Protein 5I22 (pdb70)

Radius of gyration: 13.73 Å; Cα contacts (8 Å, |Δi|>4): 181; chains: 2; bounding box: 47×34×24 Å

Organism: Homo sapiens (NCBI:txid9606)

Sequence (98 aa):
GRLDLPPGFMFKVQAQHDYTATDTDELQLKAGDVVLVIPFQNPEEQDEGWLMGVKESDWNQHKELEKCRGVFPENFTERVPSTVPVAPPRRRRGRNLTGRLDLPPGFMFKVQAQHDYTATDTDELQLKAGDVVLVIPFQNPEEQDEGWLMGVKESDWNQHKELEKCRGVFPENFTERVPSTVPVAPPRRRRGRNLTGRLDLPPGFMFKVQAQHDYTATDTDELQLKAGDVVLVIPFQNPEEQDEGWLMGVKESDWNQHKELEKCRGVFPENFTERVPSTVPVAPPRRRRGRNLTGRLDLPPGFMFKVQAQHDYTATDTDELQLKAGDVVLVIPFQNPEEQDEGWLMGVKESDWNQHKELEKCRGVFPENFTERVPSTVPVAPPRRRRGRNLTGRLDLPPGFMFKVQAQHDYTATDTDELQLKAGDVVLVIPFQNPEEQDEGWLMGVKESDWNQHKELEKCRGVFPENFTERVPSTVPVAPPRRRRGRNLTGRLDLPPGFMFKVQAQHDYTATDTDELQLKAGDVVLVIPFQNPEEQDEGWLMGVKESDWNQHKELEKCRGVFPENFTERVPSTVPVAPPRRRRGRNLTGRLDLPPGFMFKVQAQHDYTATDTDELQLKAGDVVLVIPFQNPEEQDEGWLMGVKESDWNQHKELEKCRGVFPENFTERVPSTVPVAPPRRRRGRNLTGRLDLPPGFMFKVQAQHDYTATDTDELQLKAGDVVLVIPFQNPEEQDEGWLMGVKESDWNQHKELEKCRGVFPENFTERVPSTVPVAPPRRRRGRNLTGRLDLPPGFMFKVQAQHDYTATDTDELQLKAGDVVLVIPFQNPEEQDEGWLMGVKESDWNQHKELEKCRGVFPENFTERVPSTVPVAPPRRRRGRNLTGRLDLPPGFMFKVQAQHDYTATDTDELQLKAGDVVLVIPFQNPEEQDEGWLMGVKESDWNQHKELEKCRGVFPENFTERVPSTVPVAPPRRRRGRNLTGRLDLPPGFMFKVQAQHDYTATDTDELQLKAGDVVLVIPFQNPEEQDEGWLMGVKESDWNQHKELEKCRGVFPENFTERVPSTVPVAPPRRRRGRNLTGRLDLPPGFMFKVQAQHDYTATDTDELQLKAGDVVLVIPFQNPEEQDEGWLMGVKESDWNQHKELEKCRGVFPENFTERVPSTVPVAPPRRRRGRNLTGRLDLPPGFMFKVQAQHDYTATDTDELQLKAGDVVLVIPFQNPEEQDEGWLMGVKESDWNQHKELEKCRGVFPENFTERVPSTVPVAPPRRRRGRNLTGRLDLPPGFMFKVQAQHDYTATDTDELQLKAGDVVLVIPFQNPEEQDEGWLMGVKESDWNQHKELEKCRGVFPENFTERVPSTVPVAPPRRRRGRNLTGRLDLPPGFMFKVQAQHDYTATDTDELQLKAGDVVLVIPFQNPEEQDEGWLMGVKESDWNQHKELEKCRGVFPENFTERVPSTVPVAPPRRRRGRNLTGRLDLPPGFMFKVQAQHDYTATDTDELQLKAGDVVLVIPFQNPEEQDEGWLMGVKESDWNQHKELEKCRGVFPENFTERVPSTVPVAPPRRRRGRNLTGRLDLPPGFMFKVQAQHDYTATDTDELQLKAGDVVLVIPFQNPEEQDEGWLMGVKESDWNQHKELEKCRGVFPENFTERVPSTVPVAPPRRRRGRNLTGRLDLPPGFMFKVQAQHDYTATDTDELQLKAGDVVLVIPFQNPEEQDEGWLMGVKESDWNQHKELEKCRGVFPENFTERVPSTVPVAPPRRRRGRNLTGRLDLPPGFMFKVQAQHDYTATDTDELQLKAGDVVLVIPFQNPEEQDEGWLMGVKESDWNQHKELEKCRGVFPENFTERVPSTVPVAPPRRRRGRNLTGRLDLPPGFMFKVQAQHDYTATDTDELQLKAGDVVLVIPFQNPEEQDEGWLMGVKESDWNQHKELEKCRGVFPENFTERVPSTVPVAPPRRRRGRNLT

Secondary structure (DSSP, 8-state):
--SS--TT--EEEEESS-B---STTBPPB-TT-EEEE---S-GGGS-TTEEEEEEHHHHHTT--HHHH-EEEEGGGEEE--/-----PPPP---S----

GO terms:
  GO:0005515 protein binding (F, IPI)
  GO:0048156 tau protein binding (F, IPI)
  GO:0005634 nucleus (C, IDA)
  GO:0005737 cytoplasm (C, IDA)
  GO:0005856 cytoskeleton (C, IDA)
  GO:0016020 membrane (C, IDA)
  GO:0016020 membrane (C, TAS)
  GO:0030276 clathrin binding (F, TAS)
  GO:0006897 endocytosis (P, TAS)
  GO:0007010 cytoskeleton organization (P, TAS)
  GO:1902430 negative regulation of amyloid-beta formation (P, IMP)
  GO:0008333 endosome to lysosome transport (P, IMP)
  GO:0019828 aspartic-type endopeptidase inhibitor activity (F, IMP)
  GO:0051087 protein-folding chaperone binding (F, IPI)
  GO:0002020 protease binding (F, IPI)
  GO:0033292 T-tubule organization (P, IDA)
  GO:0005737 cytoplasm (C, EXP)
  GO:0015629 actin cytoskeleton (C, TAS)
  GO:0043065 positive regulation of apoptotic process (P, IDA)
  GO:0070063 RNA polymerase binding (F, IPI)

InterPro domains:
  IPR001452 SH3 domain [PF14604] (527-590)
  IPR001452 SH3 domain [PR00452] (523-533)
  IPR001452 SH3 domain [PR00452] (537-552)
  IPR001452 SH3 domain [PR00452] (580-592)
  IPR001452 SH3 domain [PS50002] (520-593)
  IPR001452 SH3 domain [SM00326] (523-593)
  IPR003005 Amphiphysin [PTHR46514] (1-591)
  IPR003023 Amphiphysin 2 [PR01253] (3-16)
  IPR003023 Amphiphysin 2 [PR01253] (100-107)
  IPR003023 Amphiphysin 2 [PR01253] (157-165)
  IPR003023 Amphiphysin 2 [PR01253] (271-284)
  IPR003023 Amphiphysin 2 [PR01253] (288-296)
  IPR003023 Amphiphysin 2 [PR01253] (305-321)
  IPR003023 Amphiphysin 2 [PR01253] (490-503)
  IPR003023 Amphiphysin 2 [PR01253] (572-581)
  IPR004148 BAR domain [PF03114] (19-264)
  IPR004148 BAR domain [PS51021] (29-276)
  IPR004148 BAR domain [SM00721] (17-269)
  IPR027267 AH/BAR domain superfamily [G3DSA:1.20.1270.60] (10-276)
  IPR027267 AH/BAR domain superfamily [SSF103657] (31-344)

Structure (mmCIF, N/CA/C/O backbone):
data_5I22
#
_entry.id   5I22
#
loop_
_entity.id
_entity.type
_entity.pdbx_description
1 polymer 'Myc box-dependent-interacting protein 1'
2 polymer 'CHIKV nsP3 peptide'
#
loop_
_atom_site.group_PDB
_atom_site.id
_atom_site.type_symbol
_atom_site.label_atom_id
_atom_site.label_alt_id
_atom_site.label_comp_id
_atom_site.label_asym_id
_atom_site.label_entity_id
_atom_site.label_seq_id
_atom_site.pdbx_PDB_ins_code
_atom_site.Cartn_x
_atom_site.Cartn_y
_atom_site.Cartn_z
_atom_site.occupancy
_atom_site.B_iso_or_equiv
_atom_site.auth_seq_id
_atom_site.auth_comp_id
_atom_site.auth_asym_id
_atom_site.auth_atom_id
_atom_site.pdbx_PDB_model_num
ATOM 1 N N . GLY A 1 1 ? 37.792 14.925 32.285 1.00 0.00 513 GLY A N 1
ATOM 2 C CA . GLY A 1 1 ? 36.558 15.603 31.861 1.00 0.00 513 GLY A CA 1
ATOM 3 C C . GLY A 1 1 ? 35.769 14.759 30.877 1.00 0.00 513 GLY A C 1
ATOM 4 O O . GLY A 1 1 ? 36.287 13.787 30.329 1.00 0.00 513 GLY A O 1
ATOM 10 N N . ARG A 1 2 ? 34.496 15.104 30.659 1.00 0.00 514 ARG A N 1
ATOM 11 C CA . ARG A 1 2 ? 33.527 14.355 29.837 1.00 0.00 514 ARG A CA 1
ATOM 12 C C . ARG A 1 2 ? 33.293 14.961 28.454 1.00 0.00 514 ARG A C 1
ATOM 13 O O . ARG A 1 2 ? 33.377 16.175 28.275 1.00 0.00 514 ARG A O 1
ATOM 34 N N . LEU A 1 3 ? 32.940 14.103 27.497 1.00 0.00 515 LEU A N 1
ATOM 35 C CA . LEU A 1 3 ? 32.600 14.485 26.119 1.00 0.00 515 LEU A CA 1
ATOM 36 C C . LEU A 1 3 ? 31.133 14.172 25.750 1.00 0.00 515 LEU A C 1
ATOM 37 O O . LEU A 1 3 ? 30.592 14.800 24.835 1.00 0.00 515 LEU A O 1
ATOM 53 N N . ASP A 1 4 ? 30.453 13.296 26.501 1.00 0.00 516 ASP A N 1
ATOM 54 C CA . ASP A 1 4 ? 28.994 13.320 26.668 1.00 0.00 516 ASP A CA 1
ATOM 55 C C . ASP A 1 4 ? 28.514 14.361 27.700 1.00 0.00 516 ASP A C 1
ATOM 56 O O . ASP A 1 4 ? 28.885 14.320 28.878 1.00 0.00 516 ASP A O 1
ATOM 65 N N . LEU A 1 5 ? 27.716 15.325 27.241 1.00 0.00 517 LEU A N 1
ATOM 66 C CA . LEU A 1 5 ? 27.580 16.667 27.830 1.00 0.00 517 LEU A CA 1
ATOM 67 C C . LEU A 1 5 ? 26.105 17.053 28.069 1.00 0.00 517 LEU A C 1
ATOM 68 O O . LEU A 1 5 ? 25.208 16.385 27.548 1.00 0.00 517 LEU A O 1
ATOM 84 N N . PRO A 1 6 ? 25.825 18.095 28.875 1.00 0.00 518 PRO A N 1
ATOM 85 C CA . PRO A 1 6 ? 24.464 18.472 29.262 1.00 0.00 518 PRO A CA 1
ATOM 86 C C . PRO A 1 6 ? 23.614 18.980 28.087 1.00 0.00 518 PRO A C 1
ATOM 87 O O . PRO A 1 6 ? 24.157 19.388 27.051 1.00 0.00 518 PRO A O 1
ATOM 98 N N . PRO A 1 7 ? 22.276 18.973 28.226 1.00 0.00 519 PRO A N 1
ATOM 99 C CA . PRO A 1 7 ? 21.362 19.388 27.168 1.00 0.00 519 PRO A CA 1
ATOM 100 C C . PRO A 1 7 ? 21.635 20.838 26.756 1.00 0.00 519 PRO A C 1
ATOM 101 O O . PRO A 1 7 ? 21.821 21.715 27.603 1.00 0.00 519 PRO A O 1
ATOM 112 N N . GLY A 1 8 ? 21.709 21.091 25.450 1.00 0.00 520 GLY A N 1
ATOM 113 C CA . GLY A 1 8 ? 21.989 22.421 24.905 1.00 0.00 520 GLY A CA 1
ATOM 114 C C . GLY A 1 8 ? 23.419 22.951 25.098 1.00 0.00 520 GLY A C 1
ATOM 115 O O . GLY A 1 8 ? 23.663 24.087 24.689 1.00 0.00 520 GLY A O 1
ATOM 119 N N . PHE A 1 9 ? 24.354 22.189 25.694 1.00 0.00 521 PHE A N 1
ATOM 120 C CA . PHE A 1 9 ? 25.745 22.590 25.924 1.00 0.00 521 PHE A CA 1
ATOM 121 C C . PHE A 1 9 ? 26.420 23.485 24.863 1.00 0.00 521 PHE A C 1
ATOM 122 O O . PHE A 1 9 ? 26.368 23.178 23.669 1.00 0.00 521 PHE A O 1
ATOM 139 N N . MET A 1 10 ? 27.078 24.573 25.280 1.00 0.00 522 MET A N 1
ATOM 140 C CA . MET A 1 10 ? 27.696 25.545 24.365 1.00 0.00 522 MET A CA 1
ATOM 141 C C . MET A 1 10 ? 29.213 25.362 24.210 1.00 0.00 522 MET A C 1
ATOM 142 O O . MET A 1 10 ? 29.712 25.226 23.091 1.00 0.00 522 MET A O 1
ATOM 156 N N . PHE A 1 11 ? 29.934 25.414 25.330 1.00 0.00 523 PHE A N 1
ATOM 157 C CA . PHE A 1 11 ? 31.397 25.351 25.468 1.00 0.00 523 PHE A CA 1
ATOM 158 C C . PHE A 1 11 ? 31.796 25.138 26.924 1.00 0.00 523 PHE A C 1
ATOM 159 O O . PHE A 1 11 ? 30.947 25.156 27.808 1.00 0.00 523 PHE A O 1
ATOM 176 N N . LYS A 1 12 ? 33.079 24.931 27.205 1.00 0.00 524 LYS A N 1
ATOM 177 C CA . LYS A 1 12 ? 33.586 24.879 28.584 1.00 0.00 524 LYS A CA 1
ATOM 178 C C . LYS A 1 12 ? 34.375 26.148 28.934 1.00 0.00 524 LYS A C 1
ATOM 179 O O . LYS A 1 12 ? 34.907 26.841 28.064 1.00 0.00 524 LYS A O 1
ATOM 198 N N . VAL A 1 13 ? 34.524 26.394 30.228 1.00 0.00 525 VAL A N 1
ATOM 199 C CA . VAL A 1 13 ? 35.472 27.351 30.829 1.00 0.00 525 VAL A CA 1
ATOM 200 C C . VAL A 1 13 ? 36.252 26.658 31.950 1.00 0.00 525 VAL A C 1
ATOM 201 O O . VAL A 1 13 ? 35.780 25.645 32.461 1.00 0.00 525 VAL A O 1
ATOM 214 N N . GLN A 1 14 ? 37.400 27.188 32.378 1.00 0.00 526 GLN A N 1
ATOM 215 C CA . GLN A 1 14 ? 38.120 26.685 33.558 1.00 0.00 526 GLN A CA 1
ATOM 216 C C . GLN A 1 14 ? 38.435 27.809 34.556 1.00 0.00 526 GLN A C 1
ATOM 217 O O . GLN A 1 14 ? 38.989 28.840 34.171 1.00 0.00 526 GLN A O 1
ATOM 231 N N . ALA A 1 15 ? 38.098 27.642 35.838 1.00 0.00 527 ALA A N 1
ATOM 232 C CA . ALA A 1 15 ? 38.352 28.634 36.888 1.00 0.00 527 ALA A CA 1
ATOM 233 C C . ALA A 1 15 ? 39.857 28.909 37.044 1.00 0.00 527 ALA A C 1
ATOM 234 O O . ALA A 1 15 ? 40.669 27.993 37.172 1.00 0.00 527 ALA A O 1
ATOM 241 N N . GLN A 1 16 ? 40.223 30.188 37.001 1.00 0.00 528 GLN A N 1
ATOM 242 C CA . GLN A 1 16 ? 41.574 30.697 37.265 1.00 0.00 528 GLN A CA 1
ATOM 243 C C . GLN A 1 16 ? 41.729 31.134 38.737 1.00 0.00 528 GLN A C 1
ATOM 244 O O . GLN A 1 16 ? 42.830 31.101 39.284 1.00 0.00 528 GLN A O 1
ATOM 258 N N . HIS A 1 17 ? 40.614 31.502 39.379 1.00 0.00 529 HIS A N 1
ATOM 259 C CA . HIS A 1 17 ? 40.497 31.981 40.762 1.00 0.00 529 HIS A CA 1
ATOM 260 C C . HIS A 1 17 ? 39.293 31.290 41.444 1.00 0.00 529 HIS A C 1
ATOM 261 O O . HIS A 1 17 ? 38.447 30.721 40.752 1.00 0.00 529 HIS A O 1
ATOM 275 N N . ASP A 1 18 ? 39.199 31.304 42.779 1.00 0.00 530 ASP A N 1
ATOM 276 C CA . ASP A 1 18 ? 38.063 30.708 43.504 1.00 0.00 530 ASP A CA 1
ATOM 277 C C . ASP A 1 18 ? 36.913 31.699 43.753 1.00 0.00 530 ASP A C 1
ATOM 278 O O . ASP A 1 18 ? 37.158 32.869 44.046 1.00 0.00 530 ASP A O 1
ATOM 287 N N . TYR A 1 19 ? 35.666 31.228 43.680 1.00 0.00 531 TYR A N 1
ATOM 288 C CA . TYR A 1 19 ? 34.453 32.033 43.846 1.00 0.00 531 TYR A CA 1
ATOM 289 C C . TYR A 1 19 ? 33.376 31.371 44.724 1.00 0.00 531 TYR A C 1
ATOM 290 O O . TYR A 1 19 ? 32.942 30.254 44.427 1.00 0.00 531 TYR A O 1
ATOM 308 N N . THR A 1 20 ? 32.916 32.059 45.773 1.00 0.00 532 THR A N 1
ATOM 309 C CA . THR A 1 20 ? 31.801 31.613 46.630 1.00 0.00 532 THR A CA 1
ATOM 310 C C . THR A 1 20 ? 30.453 32.225 46.255 1.00 0.00 532 THR A C 1
ATOM 311 O O . THR A 1 20 ? 30.287 33.443 46.312 1.00 0.00 532 THR A O 1
ATOM 322 N N . ALA A 1 21 ? 29.470 31.386 45.918 1.00 0.00 533 ALA A N 1
ATOM 323 C CA . ALA A 1 21 ? 28.149 31.836 45.475 1.00 0.00 533 ALA A CA 1
ATOM 324 C C . ALA A 1 21 ? 27.388 32.566 46.592 1.00 0.00 533 ALA A C 1
ATOM 325 O O . ALA A 1 21 ? 27.047 31.985 47.629 1.00 0.00 533 ALA A O 1
ATOM 332 N N . THR A 1 22 ? 27.101 33.848 46.364 1.00 0.00 534 THR A N 1
ATOM 333 C CA . THR A 1 22 ? 26.496 34.745 47.364 1.00 0.00 534 THR A CA 1
ATOM 334 C C . THR A 1 22 ? 24.973 34.594 47.471 1.00 0.00 534 THR A C 1
ATOM 335 O O . THR A 1 22 ? 24.403 34.783 48.545 1.00 0.00 534 THR A O 1
ATOM 346 N N . ASP A 1 23 ? 24.315 34.198 46.382 1.00 0.00 535 ASP A N 1
ATOM 347 C CA . ASP A 1 23 ? 22.864 34.279 46.174 1.00 0.00 535 ASP A CA 1
ATOM 348 C C . ASP A 1 23 ? 22.211 33.083 45.464 1.00 0.00 535 ASP A C 1
ATOM 349 O O . ASP A 1 23 ? 22.866 32.083 45.151 1.00 0.00 535 ASP A O 1
ATOM 358 N N . THR A 1 24 ? 20.883 33.127 45.336 1.00 0.00 536 THR A N 1
ATOM 359 C CA . THR A 1 24 ? 20.031 31.970 45.040 1.00 0.00 536 THR A CA 1
ATOM 360 C C . THR A 1 24 ? 19.997 31.423 43.608 1.00 0.00 536 THR A C 1
ATOM 361 O O . THR A 1 24 ? 19.416 30.356 43.392 1.00 0.00 536 THR A O 1
ATOM 372 N N . ASP A 1 25 ? 20.655 32.080 42.645 1.00 0.00 537 ASP A N 1
ATOM 373 C CA . ASP A 1 25 ? 20.955 31.519 41.313 1.00 0.00 537 ASP A CA 1
ATOM 374 C C . ASP A 1 25 ? 22.438 31.208 41.034 1.00 0.00 537 ASP A C 1
ATOM 375 O O . ASP A 1 25 ? 22.768 30.556 40.041 1.00 0.00 537 ASP A O 1
ATOM 384 N N . GLU A 1 26 ? 23.340 31.654 41.910 1.00 0.00 538 GLU A N 1
ATOM 385 C CA . GLU A 1 26 ? 24.782 31.676 41.682 1.00 0.00 538 GLU A CA 1
ATOM 386 C C . GLU A 1 26 ? 25.500 30.313 41.909 1.00 0.00 538 GLU A C 1
ATOM 387 O O . GLU A 1 26 ? 25.103 29.522 42.772 1.00 0.00 538 GLU A O 1
ATOM 399 N N . LEU A 1 27 ? 26.541 30.023 41.111 1.00 0.00 539 LEU A N 1
ATOM 400 C CA . LEU A 1 27 ? 27.372 28.800 41.062 1.00 0.00 539 LEU A CA 1
ATOM 401 C C . LEU A 1 27 ? 28.679 28.996 41.860 1.00 0.00 539 LEU A C 1
ATOM 402 O O . LEU A 1 27 ? 29.316 30.040 41.740 1.00 0.00 539 LEU A O 1
ATOM 418 N N . GLN A 1 28 ? 29.118 27.999 42.632 1.00 0.00 540 GLN A N 1
ATOM 419 C CA . GLN A 1 28 ? 30.400 28.023 43.357 1.00 0.00 540 GLN A CA 1
ATOM 420 C C . GLN A 1 28 ? 31.557 27.434 42.523 1.00 0.00 540 GLN A C 1
ATOM 421 O O . GLN A 1 28 ? 31.417 26.347 41.961 1.00 0.00 540 GLN A O 1
ATOM 435 N N . LEU A 1 29 ? 32.722 28.095 42.499 1.00 0.00 541 LEU A N 1
ATOM 436 C CA . LEU A 1 29 ? 33.922 27.675 41.750 1.00 0.00 541 LEU A CA 1
ATOM 437 C C . LEU A 1 29 ? 35.171 27.597 42.639 1.00 0.00 541 LEU A C 1
ATOM 438 O O . LEU A 1 29 ? 35.365 28.421 43.534 1.00 0.00 541 LEU A O 1
ATOM 454 N N . LYS A 1 30 ? 36.066 26.647 42.360 1.00 0.00 542 LYS A N 1
ATOM 455 C CA . LYS A 1 30 ? 37.430 26.572 42.913 1.00 0.00 542 LYS A CA 1
ATOM 456 C C . LYS A 1 30 ? 38.430 26.817 41.789 1.00 0.00 542 LYS A C 1
ATOM 457 O O . LYS A 1 30 ? 38.213 26.332 40.684 1.00 0.00 542 LYS A O 1
ATOM 476 N N . ALA A 1 31 ? 39.522 27.540 42.044 1.00 0.00 543 ALA A N 1
ATOM 477 C CA . ALA A 1 31 ? 40.601 27.728 41.070 1.00 0.00 543 ALA A CA 1
ATOM 478 C C . ALA A 1 31 ? 41.085 26.369 40.521 1.00 0.00 543 ALA A C 1
ATOM 479 O O . ALA A 1 31 ? 41.671 25.565 41.247 1.00 0.00 543 ALA A O 1
ATOM 486 N N . GLY A 1 32 ? 40.780 26.110 39.249 1.00 0.00 544 GLY A N 1
ATOM 487 C CA . GLY A 1 32 ? 41.034 24.849 38.546 1.00 0.00 544 GLY A CA 1
ATOM 488 C C . GLY A 1 32 ? 39.774 24.102 38.088 1.00 0.00 544 GLY A C 1
ATOM 489 O O . GLY A 1 32 ? 39.907 23.150 37.319 1.00 0.00 544 GLY A O 1
ATOM 493 N N . ASP A 1 33 ? 38.566 24.518 38.491 1.00 0.00 545 ASP A N 1
ATOM 494 C CA . ASP A 1 33 ? 37.309 23.863 38.115 1.00 0.00 545 ASP A CA 1
ATOM 495 C C . ASP A 1 33 ? 36.897 24.082 36.659 1.00 0.00 545 ASP A C 1
ATOM 496 O O . ASP A 1 33 ? 36.683 25.228 36.257 1.00 0.00 545 ASP A O 1
ATOM 505 N N . VAL A 1 34 ? 36.737 23.015 35.870 1.00 0.00 546 VAL A N 1
ATOM 506 C CA . VAL A 1 34 ? 36.038 23.110 34.580 1.00 0.00 546 VAL A CA 1
ATOM 507 C C . VAL A 1 34 ? 34.537 23.309 34.800 1.00 0.00 546 VAL A C 1
ATOM 508 O O . VAL A 1 34 ? 33.935 22.622 35.631 1.00 0.00 546 VAL A O 1
ATOM 521 N N . VAL A 1 35 ? 33.924 24.228 34.054 1.00 0.00 547 VAL A N 1
ATOM 522 C CA . VAL A 1 35 ? 32.480 24.496 34.035 1.00 0.00 547 VAL A CA 1
ATOM 523 C C . VAL A 1 35 ? 31.926 24.364 32.631 1.00 0.00 547 VAL A C 1
ATOM 524 O O . VAL A 1 35 ? 32.423 24.990 31.695 1.00 0.00 547 VAL A O 1
ATOM 537 N N . LEU A 1 36 ? 30.929 23.506 32.473 1.00 0.00 548 LEU A N 1
ATOM 538 C CA . LEU A 1 36 ? 30.261 23.259 31.209 1.00 0.00 548 LEU A CA 1
ATOM 539 C C . LEU A 1 36 ? 29.226 24.377 30.988 1.00 0.00 548 LEU A C 1
ATOM 540 O O . LEU A 1 36 ? 28.160 24.350 31.605 1.00 0.00 548 LEU A O 1
ATOM 556 N N . VAL A 1 37 ? 29.543 25.377 30.163 1.00 0.00 549 VAL A N 1
ATOM 557 C CA . VAL A 1 37 ? 28.582 26.439 29.781 1.00 0.00 549 VAL A CA 1
ATOM 558 C C . VAL A 1 37 ? 27.327 25.912 29.060 1.00 0.00 549 VAL A C 1
ATOM 559 O O . VAL A 1 37 ? 27.427 25.183 28.069 1.00 0.00 549 VAL A O 1
ATOM 572 N N . ILE A 1 38 ? 26.139 26.323 29.517 1.00 0.00 550 ILE A N 1
ATOM 573 C CA . ILE A 1 38 ? 24.816 25.997 28.954 1.00 0.00 550 ILE A CA 1
ATOM 574 C C . ILE A 1 38 ? 24.003 27.290 28.694 1.00 0.00 550 ILE A C 1
ATOM 575 O O . ILE A 1 38 ? 24.268 28.327 29.311 1.00 0.00 550 ILE A O 1
ATOM 591 N N . PRO A 1 39 ? 23.006 27.254 27.792 1.00 0.00 551 PRO A N 1
ATOM 592 C CA . PRO A 1 39 ? 22.068 28.352 27.573 1.00 0.00 551 PRO A CA 1
ATOM 593 C C . PRO A 1 39 ? 21.034 28.454 28.710 1.00 0.00 551 PRO A C 1
ATOM 594 O O . PRO A 1 39 ? 20.677 27.453 29.346 1.00 0.00 551 PRO A O 1
ATOM 605 N N . PHE A 1 40 ? 20.545 29.671 28.951 1.00 0.00 552 PHE A N 1
ATOM 606 C CA . PHE A 1 40 ? 19.594 30.017 30.016 1.00 0.00 552 PHE A CA 1
ATOM 607 C C . PHE A 1 40 ? 18.153 29.491 29.897 1.00 0.00 552 PHE A C 1
ATOM 608 O O . PHE A 1 40 ? 17.657 29.273 28.793 1.00 0.00 552 PHE A O 1
ATOM 625 N N . GLN A 1 41 ? 17.440 29.359 31.025 1.00 0.00 553 GLN A N 1
ATOM 626 C CA . GLN A 1 41 ? 15.999 29.044 31.044 1.00 0.00 553 GLN A CA 1
ATOM 627 C C . GLN A 1 41 ? 15.080 30.226 30.677 1.00 0.00 553 GLN A C 1
ATOM 628 O O . GLN A 1 41 ? 13.896 30.019 30.405 1.00 0.00 553 GLN A O 1
ATOM 642 N N . ASN A 1 42 ? 15.606 31.454 30.686 1.00 0.00 554 ASN A N 1
ATOM 643 C CA . ASN A 1 42 ? 14.964 32.666 30.173 1.00 0.00 554 ASN A CA 1
ATOM 644 C C . ASN A 1 42 ? 16.031 33.748 29.883 1.00 0.00 554 ASN A C 1
ATOM 645 O O . ASN A 1 42 ? 17.043 33.803 30.585 1.00 0.00 554 ASN A O 1
ATOM 656 N N . PRO A 1 43 ? 15.796 34.669 28.934 1.00 0.00 555 PRO A N 1
ATOM 657 C CA . PRO A 1 43 ? 16.742 35.733 28.579 1.00 0.00 555 PRO A CA 1
ATOM 658 C C . PRO A 1 43 ? 16.866 36.810 29.673 1.00 0.00 555 PRO A C 1
ATOM 659 O O . PRO A 1 43 ? 17.932 37.394 29.860 1.00 0.00 555 PRO A O 1
ATOM 670 N N . GLU A 1 44 ? 15.805 37.048 30.450 1.00 0.00 556 GLU A N 1
ATOM 671 C CA . GLU A 1 44 ? 15.822 37.979 31.590 1.00 0.00 556 GLU A CA 1
ATOM 672 C C . GLU A 1 44 ? 16.646 37.454 32.783 1.00 0.00 556 GLU A C 1
ATOM 673 O O . GLU A 1 44 ? 17.099 38.228 33.627 1.00 0.00 556 GLU A O 1
ATOM 685 N N . GLU A 1 45 ? 16.859 36.137 32.853 1.00 0.00 557 GLU A N 1
ATOM 686 C CA . GLU A 1 45 ? 17.636 35.490 33.914 1.00 0.00 557 GLU A CA 1
ATOM 687 C C . GLU A 1 45 ? 19.154 35.598 33.701 1.00 0.00 557 GLU A C 1
ATOM 688 O O . GLU A 1 45 ? 19.925 35.509 34.663 1.00 0.00 557 GLU A O 1
ATOM 700 N N . GLN A 1 46 ? 19.576 35.819 32.450 1.00 0.00 558 GLN A N 1
ATOM 701 C CA . GLN A 1 46 ? 20.958 36.121 32.079 1.00 0.00 558 GLN A CA 1
ATOM 702 C C . GLN A 1 46 ? 21.381 37.509 32.555 1.00 0.00 558 GLN A C 1
ATOM 703 O O . GLN A 1 46 ? 21.053 38.545 31.968 1.00 0.00 558 GLN A O 1
ATOM 717 N N . ASP A 1 47 ? 22.165 37.495 33.628 1.00 0.00 559 ASP A N 1
ATOM 718 C CA . ASP A 1 47 ? 22.805 38.655 34.222 1.00 0.00 559 ASP A CA 1
ATOM 719 C C . ASP A 1 47 ? 23.968 39.231 33.398 1.00 0.00 559 ASP A C 1
ATOM 720 O O . ASP A 1 47 ? 24.743 38.491 32.786 1.00 0.00 559 ASP A O 1
ATOM 729 N N . GLU A 1 48 ? 24.077 40.555 33.308 1.00 0.00 560 GLU A N 1
ATOM 730 C CA . GLU A 1 48 ? 25.072 41.200 32.444 1.00 0.00 560 GLU A CA 1
ATOM 731 C C . GLU A 1 48 ? 26.496 41.000 32.999 1.00 0.00 560 GLU A C 1
ATOM 732 O O . GLU A 1 48 ? 26.765 41.318 34.158 1.00 0.00 560 GLU A O 1
ATOM 744 N N . GLY A 1 49 ? 27.410 40.448 32.197 1.00 0.00 561 GLY A N 1
ATOM 745 C CA . GLY A 1 49 ? 28.748 40.036 32.649 1.00 0.00 561 GLY A CA 1
ATOM 746 C C . GLY A 1 49 ? 28.822 38.631 33.274 1.00 0.00 561 GLY A C 1
ATOM 747 O O . GLY A 1 49 ? 29.896 38.213 33.703 1.00 0.00 561 GLY A O 1
ATOM 751 N N . TRP A 1 50 ? 27.702 37.898 33.339 1.00 0.00 562 TRP A N 1
ATOM 752 C CA . TRP A 1 50 ? 27.609 36.542 33.895 1.00 0.00 562 TRP A CA 1
ATOM 753 C C . TRP A 1 50 ? 27.549 35.440 32.822 1.00 0.00 562 TRP A C 1
ATOM 754 O O . TRP A 1 50 ? 27.246 35.714 31.654 1.00 0.00 562 TRP A O 1
ATOM 775 N N . LEU A 1 51 ? 27.798 34.190 33.222 1.00 0.00 563 LEU A N 1
ATOM 776 C CA . LEU A 1 51 ? 27.596 32.973 32.417 1.00 0.00 563 LEU A CA 1
ATOM 777 C C . LEU A 1 51 ? 26.859 31.915 33.248 1.00 0.00 563 LEU A C 1
ATOM 778 O O . LEU A 1 51 ? 27.029 31.890 34.465 1.00 0.00 563 LEU A O 1
ATOM 794 N N . MET A 1 52 ? 26.074 31.036 32.615 1.00 0.00 564 MET A N 1
ATOM 795 C CA . MET A 1 52 ? 25.482 29.853 33.249 1.00 0.00 564 MET A CA 1
ATOM 796 C C . MET A 1 52 ? 26.176 28.560 32.813 1.00 0.00 564 MET A C 1
ATOM 797 O O . MET A 1 52 ? 26.491 28.353 31.642 1.00 0.00 564 MET A O 1
ATOM 811 N N . GLY A 1 53 ? 26.359 27.643 33.756 1.00 0.00 565 GLY A N 1
ATOM 812 C CA . GLY A 1 53 ? 26.878 26.307 33.512 1.00 0.00 565 GLY A CA 1
ATOM 813 C C . GLY A 1 53 ? 26.671 25.369 34.693 1.00 0.00 565 GLY A C 1
ATOM 814 O O . GLY A 1 53 ? 26.025 25.709 35.685 1.00 0.00 565 GLY A O 1
ATOM 818 N N . VAL A 1 54 ? 27.261 24.185 34.584 1.00 0.00 566 VAL A N 1
ATOM 819 C CA . VAL A 1 54 ? 27.396 23.198 35.665 1.00 0.00 566 VAL A CA 1
ATOM 820 C C . VAL A 1 54 ? 28.849 22.741 35.738 1.00 0.00 566 VAL A C 1
ATOM 821 O O . VAL A 1 54 ? 29.506 22.603 34.703 1.00 0.00 566 VAL A O 1
ATOM 834 N N . LYS A 1 55 ? 29.391 22.541 36.940 1.00 0.00 567 LYS A N 1
ATOM 835 C CA . LYS A 1 55 ? 30.752 22.031 37.100 1.00 0.00 567 LYS A CA 1
ATOM 836 C C . LYS A 1 55 ? 30.920 20.676 36.431 1.00 0.00 567 LYS A C 1
ATOM 837 O O . LYS A 1 55 ? 30.076 19.792 36.558 1.00 0.00 567 LYS A O 1
ATOM 856 N N . GLU A 1 56 ? 32.027 20.502 35.723 1.00 0.00 568 GLU A N 1
ATOM 857 C CA . GLU A 1 56 ? 32.288 19.260 35.015 1.00 0.00 568 GLU A CA 1
ATOM 858 C C . GLU A 1 56 ? 32.354 18.067 35.968 1.00 0.00 568 GLU A C 1
ATOM 859 O O . GLU A 1 56 ? 31.751 17.049 35.648 1.00 0.00 568 GLU A O 1
ATOM 871 N N . SER A 1 57 ? 32.973 18.175 37.152 1.00 0.00 569 SER A N 1
ATOM 872 C CA . SER A 1 57 ? 32.972 17.047 38.100 1.00 0.00 569 SER A CA 1
ATOM 873 C C . SER A 1 57 ? 31.577 16.789 38.679 1.00 0.00 569 SER A C 1
ATOM 874 O O . SER A 1 57 ? 31.179 15.634 38.809 1.00 0.00 569 SER A O 1
ATOM 882 N N . ASP A 1 58 ? 30.783 17.841 38.915 1.00 0.00 570 ASP A N 1
ATOM 883 C CA . ASP A 1 58 ? 29.369 17.733 39.302 1.00 0.00 570 ASP A CA 1
ATOM 884 C C . ASP A 1 58 ? 28.493 16.973 38.281 1.00 0.00 570 ASP A C 1
ATOM 885 O O . ASP A 1 58 ? 27.554 16.250 38.633 1.00 0.00 570 ASP A O 1
ATOM 894 N N . TRP A 1 59 ? 28.842 17.112 36.999 1.00 0.00 571 TRP A N 1
ATOM 895 C CA . TRP A 1 59 ? 28.239 16.410 35.868 1.00 0.00 571 TRP A CA 1
ATOM 896 C C . TRP A 1 59 ? 28.839 15.014 35.608 1.00 0.00 571 TRP A C 1
ATOM 897 O O . TRP A 1 59 ? 28.097 14.090 35.293 1.00 0.00 571 TRP A O 1
ATOM 918 N N . ASN A 1 60 ? 30.143 14.808 35.835 1.00 0.00 572 ASN A N 1
ATOM 919 C CA . ASN A 1 60 ? 30.863 13.520 35.741 1.00 0.00 572 ASN A CA 1
ATOM 920 C C . ASN A 1 60 ? 30.488 12.559 36.900 1.00 0.00 572 ASN A C 1
ATOM 921 O O . ASN A 1 60 ? 30.655 11.343 36.792 1.00 0.00 572 ASN A O 1
ATOM 932 N N . GLN A 1 61 ? 29.985 13.100 38.013 1.00 0.00 573 GLN A N 1
ATOM 933 C CA . GLN A 1 61 ? 29.323 12.375 39.113 1.00 0.00 573 GLN A CA 1
ATOM 934 C C . GLN A 1 61 ? 27.813 12.146 38.865 1.00 0.00 573 GLN A C 1
ATOM 935 O O . GLN A 1 61 ? 27.136 11.474 39.645 1.00 0.00 573 GLN A O 1
ATOM 949 N N . HIS A 1 62 ? 27.283 12.720 37.778 1.00 0.00 574 HIS A N 1
ATOM 950 C CA . HIS A 1 62 ? 25.924 12.539 37.245 1.00 0.00 574 HIS A CA 1
ATOM 951 C C . HIS A 1 62 ? 24.820 12.917 38.252 1.00 0.00 574 HIS A C 1
ATOM 952 O O . HIS A 1 62 ? 23.782 12.255 38.369 1.00 0.00 574 HIS A O 1
ATOM 966 N N . LYS A 1 63 ? 25.071 13.989 39.013 1.00 0.00 575 LYS A N 1
ATOM 967 C CA . LYS A 1 63 ? 24.169 14.577 40.014 1.00 0.00 575 LYS A CA 1
ATOM 968 C C . LYS A 1 63 ? 23.019 15.368 39.375 1.00 0.00 575 LYS A C 1
ATOM 969 O O . LYS A 1 63 ? 23.078 15.697 38.190 1.00 0.00 575 LYS A O 1
ATOM 988 N N . GLU A 1 64 ? 21.998 15.695 40.168 1.00 0.00 576 GLU A N 1
ATOM 989 C CA . GLU A 1 64 ? 20.815 16.491 39.779 1.00 0.00 576 GLU A CA 1
ATOM 990 C C . GLU A 1 64 ? 21.142 17.838 39.085 1.00 0.00 576 GLU A C 1
ATOM 991 O O . GLU A 1 64 ? 21.387 18.852 39.741 1.00 0.00 576 GLU A O 1
ATOM 1003 N N . LEU A 1 65 ? 21.119 17.860 37.747 1.00 0.00 577 LEU A N 1
ATOM 1004 C CA . LEU A 1 65 ? 21.591 18.959 36.891 1.00 0.00 577 LEU A CA 1
ATOM 1005 C C . LEU A 1 65 ? 20.914 20.295 37.226 1.00 0.00 577 LEU A C 1
ATOM 1006 O O . LEU A 1 65 ? 21.591 21.299 37.441 1.00 0.00 577 LEU A O 1
ATOM 1022 N N . GLU A 1 66 ? 19.581 20.305 37.325 1.00 0.00 578 GLU A N 1
ATOM 1023 C CA . GLU A 1 66 ? 18.796 21.529 37.559 1.00 0.00 578 GLU A CA 1
ATOM 1024 C C . GLU A 1 66 ? 18.997 22.162 38.951 1.00 0.00 578 GLU A C 1
ATOM 1025 O O . GLU A 1 66 ? 18.596 23.309 39.177 1.00 0.00 578 GLU A O 1
ATOM 1037 N N . LYS A 1 67 ? 19.622 21.425 39.878 1.00 0.00 579 LYS A N 1
ATOM 1038 C CA . LYS A 1 67 ? 20.047 21.899 41.205 1.00 0.00 579 LYS A CA 1
ATOM 1039 C C . LYS A 1 67 ? 21.561 22.126 41.301 1.00 0.00 579 LYS A C 1
ATOM 1040 O O . LYS A 1 67 ? 22.009 22.925 42.119 1.00 0.00 579 LYS A O 1
ATOM 1059 N N . CYS A 1 68 ? 22.354 21.443 40.478 1.00 0.00 580 CYS A N 1
ATOM 1060 C CA . CYS A 1 68 ? 23.810 21.583 40.426 1.00 0.00 580 CYS A CA 1
ATOM 1061 C C . CYS A 1 68 ? 24.298 22.771 39.576 1.00 0.00 580 CYS A C 1
ATOM 1062 O O . CYS A 1 68 ? 25.379 23.296 39.841 1.00 0.00 580 CYS A O 1
ATOM 1070 N N . ARG A 1 69 ? 23.533 23.188 38.557 1.00 0.00 581 ARG A N 1
ATOM 1071 C CA . ARG A 1 69 ? 23.843 24.350 37.701 1.00 0.00 581 ARG A CA 1
ATOM 1072 C C . ARG A 1 69 ? 23.694 25.688 38.434 1.00 0.00 581 ARG A C 1
ATOM 1073 O O . ARG A 1 69 ? 22.996 25.780 39.444 1.00 0.00 581 ARG A O 1
ATOM 1094 N N . GLY A 1 70 ? 24.304 26.730 37.874 1.00 0.00 582 GLY A N 1
ATOM 1095 C CA . GLY A 1 70 ? 24.227 28.109 38.372 1.00 0.00 582 GLY A CA 1
ATOM 1096 C C . GLY A 1 70 ? 24.895 29.145 37.472 1.00 0.00 582 GLY A C 1
ATOM 1097 O O . GLY A 1 70 ? 25.552 28.802 36.486 1.00 0.00 582 GLY A O 1
ATOM 1101 N N . VAL A 1 71 ? 24.748 30.420 37.843 1.00 0.00 583 VAL A N 1
ATOM 1102 C CA . VAL A 1 71 ? 25.437 31.563 37.228 1.00 0.00 583 VAL A CA 1
ATOM 1103 C C . VAL A 1 71 ? 26.735 31.927 37.949 1.00 0.00 583 VAL A C 1
ATOM 1104 O O . VAL A 1 71 ? 26.788 31.978 39.172 1.00 0.00 583 VAL A O 1
ATOM 1117 N N . PHE A 1 72 ? 27.788 32.217 37.193 1.00 0.00 584 PHE A N 1
ATOM 1118 C CA . PHE A 1 72 ? 29.102 32.628 37.699 1.00 0.00 584 PHE A CA 1
ATOM 1119 C C . PHE A 1 72 ? 29.686 33.865 36.993 1.00 0.00 584 PHE A C 1
ATOM 1120 O O . PHE A 1 72 ? 29.337 34.126 35.834 1.00 0.00 584 PHE A O 1
ATOM 1137 N N . PRO A 1 73 ? 30.590 34.621 37.647 1.00 0.00 585 PRO A N 1
ATOM 1138 C CA . PRO A 1 73 ? 31.368 35.660 36.984 1.00 0.00 585 PRO A CA 1
ATOM 1139 C C . PRO A 1 73 ? 32.330 35.026 35.975 1.00 0.00 585 PRO A C 1
ATOM 1140 O O . PRO A 1 73 ? 33.333 34.411 36.340 1.00 0.00 585 PRO A O 1
ATOM 1151 N N . GLU A 1 74 ? 32.039 35.187 34.684 1.00 0.00 586 GLU A N 1
ATOM 1152 C CA . GLU A 1 74 ? 32.856 34.671 33.573 1.00 0.00 586 GLU A CA 1
ATOM 1153 C C . GLU A 1 74 ? 34.343 35.069 33.679 1.00 0.00 586 GLU A C 1
ATOM 1154 O O . GLU A 1 74 ? 35.226 34.306 33.271 1.00 0.00 586 GLU A O 1
ATOM 1166 N N . ASN A 1 75 ? 34.616 36.230 34.286 1.00 0.00 587 ASN A N 1
ATOM 1167 C CA . ASN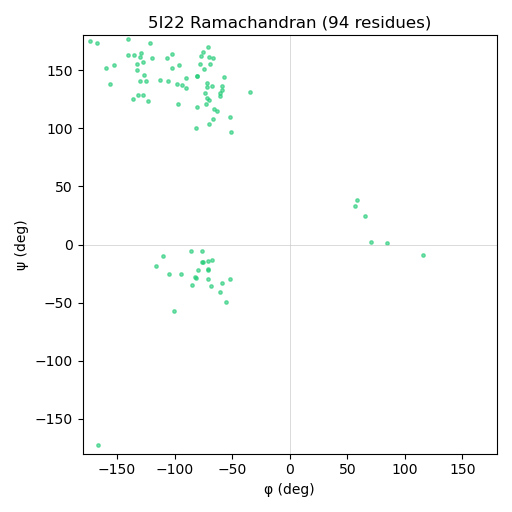 A 1 75 ? 35.937 36.809 34.515 1.00 0.00 587 ASN A CA 1
ATOM 1168 C C . ASN A 1 75 ? 36.781 36.068 35.572 1.00 0.00 587 ASN A C 1
ATOM 1169 O O . ASN A 1 75 ? 37.999 36.255 35.615 1.00 0.00 587 ASN A O 1
ATOM 1180 N N . PHE A 1 76 ? 36.183 35.181 36.376 1.00 0.00 588 PHE A N 1
ATOM 1181 C CA . PHE A 1 76 ? 36.911 34.206 37.200 1.00 0.00 588 PHE A CA 1
ATOM 1182 C C . PHE A 1 76 ? 37.484 32.985 36.466 1.00 0.00 588 PHE A C 1
ATOM 1183 O O . PHE A 1 76 ? 38.316 32.257 37.009 1.00 0.00 588 PHE A O 1
ATOM 1200 N N . THR A 1 77 ? 37.034 32.747 35.230 1.00 0.00 589 THR A N 1
ATOM 1201 C CA . THR A 1 77 ? 37.364 31.576 34.412 1.00 0.00 589 THR A CA 1
ATOM 1202 C C . THR A 1 77 ? 38.027 31.972 33.091 1.00 0.00 589 THR A C 1
ATOM 1203 O O . THR A 1 77 ? 38.130 33.157 32.768 1.00 0.00 589 THR A O 1
ATOM 1214 N N . GLU A 1 78 ? 38.496 30.987 32.329 1.00 0.00 590 GLU A N 1
ATOM 1215 C CA . GLU A 1 78 ? 38.994 31.169 30.961 1.00 0.00 590 GLU A CA 1
ATOM 1216 C C . GLU A 1 78 ? 38.255 30.234 30.001 1.00 0.00 590 GLU A C 1
ATOM 1217 O O . GLU A 1 78 ? 38.001 29.077 30.337 1.00 0.00 590 GLU A O 1
ATOM 1229 N N . ARG A 1 79 ? 37.931 30.719 28.801 1.00 0.00 591 ARG A N 1
ATOM 1230 C CA . ARG A 1 79 ? 37.392 29.918 27.693 1.00 0.00 591 ARG A CA 1
ATOM 1231 C C . ARG A 1 79 ? 38.420 28.866 27.257 1.00 0.00 591 ARG A C 1
ATOM 1232 O O . ARG A 1 79 ? 39.494 29.197 26.751 1.00 0.00 591 ARG A O 1
ATOM 1253 N N . VAL A 1 80 ? 38.080 27.593 27.452 1.00 0.00 592 VAL A N 1
ATOM 1254 C CA . VAL A 1 80 ? 38.904 26.436 27.050 1.00 0.00 592 VAL A CA 1
ATOM 1255 C C . VAL A 1 80 ? 38.413 25.926 25.681 1.00 0.00 592 VAL A C 1
ATOM 1256 O O . VAL A 1 80 ? 37.243 26.129 25.332 1.00 0.00 592 VAL A O 1
ATOM 1269 N N . PRO A 1 81 ? 39.273 25.262 24.884 1.00 0.00 593 PRO A N 1
ATOM 1270 C CA . PRO A 1 81 ? 38.946 24.776 23.536 1.00 0.00 593 PRO A CA 1
ATOM 1271 C C . PRO A 1 81 ? 37.923 23.632 23.539 1.00 0.00 593 PRO A C 1
ATOM 1272 O O . PRO A 1 81 ? 37.820 22.902 24.551 1.00 0.00 593 PRO A O 1
ATOM 1284 N N . SER B 2 1 ? 46.408 39.404 46.471 1.00 0.00 1728 SER B N 1
ATOM 1285 C CA . SER B 2 1 ? 46.733 40.328 45.365 1.00 0.00 1728 SER B CA 1
ATOM 1286 C C . SER B 2 1 ? 46.042 39.952 44.056 1.00 0.00 1728 SER B C 1
ATOM 1287 O O . SER B 2 1 ? 45.834 38.774 43.776 1.00 0.00 1728 SER B O 1
ATOM 1297 N N . THR B 2 2 ? 45.709 40.958 43.233 1.00 0.00 1729 THR B N 1
ATOM 1298 C CA . THR B 2 2 ? 45.350 40.849 41.797 1.00 0.00 1729 THR B CA 1
ATOM 1299 C C . THR B 2 2 ? 44.179 39.916 41.483 1.00 0.00 1729 THR B C 1
ATOM 1300 O O . THR B 2 2 ? 44.115 39.306 40.415 1.00 0.00 1729 THR B O 1
ATOM 1311 N N . VAL B 2 3 ? 43.216 39.839 42.400 1.00 0.00 1730 VAL B N 1
ATOM 1312 C CA . VAL B 2 3 ? 41.978 39.045 42.233 1.00 0.00 1730 VAL B CA 1
ATOM 1313 C C . VAL B 2 3 ? 40.892 39.733 41.379 1.00 0.00 1730 VAL B C 1
ATOM 1314 O O . VAL B 2 3 ? 40.758 40.957 41.453 1.00 0.00 1730 VAL B O 1
ATOM 1327 N N . PRO B 2 4 ? 40.096 38.995 40.580 1.00 0.00 1731 PRO B N 1
ATOM 1328 C CA . PRO B 2 4 ? 38.946 39.548 39.852 1.00 0.00 1731 PRO B CA 1
ATOM 1329 C C . PRO B 2 4 ? 37.763 39.912 40.772 1.00 0.00 1731 PRO B C 1
ATOM 1330 O O . PRO B 2 4 ? 37.733 39.544 41.951 1.00 0.00 1731 PRO B O 1
ATOM 1341 N N . VAL B 2 5 ? 36.764 40.617 40.224 1.00 0.00 1732 VAL B N 1
ATOM 1342 C CA . VAL B 2 5 ? 35.545 41.058 40.941 1.00 0.00 1732 VAL B CA 1
ATOM 1343 C C . VAL B 2 5 ? 34.260 40.754 40.165 1.00 0.00 1732 VAL B C 1
ATOM 1344 O O . VAL B 2 5 ? 34.143 41.104 38.988 1.00 0.00 1732 VAL B O 1
ATOM 1357 N N . ALA B 2 6 ? 33.283 40.101 40.796 1.00 0.00 1733 ALA B N 1
ATOM 1358 C CA . ALA B 2 6 ? 32.038 39.698 40.137 1.00 0.00 1733 ALA B CA 1
ATOM 1359 C C . ALA B 2 6 ? 31.159 40.908 39.732 1.00 0.00 1733 ALA B C 1
ATOM 1360 O O . ALA B 2 6 ? 31.008 41.838 40.536 1.00 0.00 1733 ALA B O 1
ATOM 1367 N N . PRO B 2 7 ? 30.566 40.927 38.520 1.00 0.00 1734 PRO B N 1
ATOM 1368 C CA . PRO B 2 7 ? 29.798 42.073 38.024 1.00 0.00 1734 PRO B CA 1
ATOM 1369 C C . PRO B 2 7 ? 28.379 42.177 38.633 1.00 0.00 1734 PRO B C 1
ATOM 1370 O O . PRO B 2 7 ? 27.870 41.194 39.184 1.00 0.00 1734 PRO B O 1
ATOM 1381 N N . PRO B 2 8 ? 27.715 43.349 38.550 1.00 0.00 1735 PRO B N 1
ATOM 1382 C CA . PRO B 2 8 ? 26.381 43.563 39.116 1.00 0.00 1735 PRO B CA 1
ATOM 1383 C C . PRO B 2 8 ? 25.274 42.831 38.335 1.00 0.00 1735 PRO B C 1
ATOM 1384 O O . PRO B 2 8 ? 25.101 43.019 37.127 1.00 0.00 1735 PRO B O 1
ATOM 1395 N N . ARG B 2 9 ? 24.483 42.023 39.051 1.00 0.00 1736 ARG B N 1
ATOM 1396 C CA . ARG B 2 9 ? 23.274 41.345 38.542 1.00 0.00 1736 ARG B CA 1
ATOM 1397 C C . ARG B 2 9 ? 22.089 42.315 38.461 1.00 0.00 1736 ARG B C 1
ATOM 1398 O O . ARG B 2 9 ? 22.078 43.334 39.154 1.00 0.00 1736 ARG B O 1
ATOM 1419 N N . ARG B 2 10 ? 21.107 42.043 37.596 1.00 0.00 1737 ARG B N 1
ATOM 1420 C CA . ARG B 2 10 ? 20.085 43.031 37.187 1.00 0.00 1737 ARG B CA 1
ATOM 1421 C C . ARG B 2 10 ? 18.654 42.587 37.527 1.00 0.00 1737 ARG B C 1
ATOM 1422 O O . ARG B 2 10 ? 18.401 41.400 37.739 1.00 0.00 1737 ARG B O 1
ATOM 1443 N N . ARG B 2 11 ? 17.707 43.531 37.577 1.00 0.00 1738 ARG B N 1
ATOM 1444 C CA . ARG B 2 11 ? 16.281 43.253 37.861 1.00 0.00 1738 ARG B CA 1
ATOM 1445 C C . ARG B 2 11 ? 15.670 42.251 36.867 1.00 0.00 1738 ARG B C 1
ATOM 1446 O O . ARG B 2 11 ? 15.977 42.318 35.675 1.00 0.00 1738 ARG B O 1
ATOM 1467 N N . ARG B 2 12 ? 14.764 41.369 37.311 1.00 0.00 1739 ARG B N 1
ATOM 1468 C CA . ARG B 2 12 ? 13.869 40.602 36.417 1.00 0.00 1739 ARG B CA 1
ATOM 1469 C C . ARG B 2 12 ? 12.551 40.192 37.085 1.00 0.00 1739 ARG B C 1
ATOM 1470 O O . ARG B 2 12 ? 12.470 40.073 38.308 1.00 0.00 1739 ARG B O 1
ATOM 1491 N N . GLY B 2 13 ? 11.510 39.989 36.275 1.00 0.00 1740 GLY B N 1
ATOM 1492 C CA . GLY B 2 13 ? 10.173 39.583 36.731 1.00 0.00 1740 GLY B CA 1
ATOM 1493 C C . GLY B 2 13 ? 9.441 40.617 37.602 1.00 0.00 1740 GLY B C 1
ATOM 1494 O O . GLY B 2 13 ? 8.612 40.234 38.435 1.00 0.00 1740 GLY B O 1
ATOM 1498 N N . ARG B 2 14 ? 9.772 41.910 37.478 1.00 0.00 1741 ARG B N 1
ATOM 1499 C CA . ARG B 2 14 ? 9.263 42.998 38.332 1.00 0.00 1741 ARG B CA 1
ATOM 1500 C C . ARG B 2 14 ? 7.804 43.350 38.008 1.00 0.00 1741 ARG B C 1
ATOM 1501 O O . ARG B 2 14 ? 7.462 43.574 36.844 1.00 0.00 1741 ARG B O 1
ATOM 1522 N N . ASN B 2 15 ? 6.949 43.415 39.032 1.00 0.00 1742 ASN B N 1
ATOM 1523 C CA . ASN B 2 15 ? 5.506 43.678 38.910 1.00 0.00 1742 ASN B CA 1
ATOM 1524 C C . ASN B 2 15 ? 4.917 44.271 40.208 1.00 0.00 1742 ASN B C 1
ATOM 1525 O O . ASN B 2 15 ? 5.226 43.796 41.299 1.00 0.00 1742 ASN B O 1
ATOM 1536 N N . LEU B 2 16 ? 4.039 45.271 40.080 1.00 0.00 1743 LEU B N 1
ATOM 1537 C CA . LEU B 2 16 ? 3.303 45.930 41.172 1.00 0.00 1743 LEU B CA 1
ATOM 1538 C C . LEU B 2 16 ? 1.852 46.235 40.747 1.00 0.00 1743 LEU B C 1
ATOM 1539 O O . LEU B 2 16 ? 1.546 46.244 39.549 1.00 0.00 1743 LEU B O 1
ATOM 1555 N N . THR B 2 17 ? 0.966 46.509 41.714 1.00 0.00 1744 THR B N 1
ATOM 1556 C CA . THR B 2 17 ? -0.472 46.797 41.479 1.00 0.00 1744 THR B CA 1
ATOM 1557 C C . THR B 2 17 ? -0.813 47.918 40.498 1.00 0.00 1744 THR B C 1
ATOM 1558 O O . THR B 2 17 ? -1.631 47.683 39.573 1.00 0.00 1744 THR B O 1
ATOM 1570 N N . GLY A 1 1 ? 38.069 15.101 31.395 1.00 0.00 513 GLY A N 2
ATOM 1571 C CA . GLY A 1 1 ? 36.715 15.485 31.811 1.00 0.00 513 GLY A CA 2
ATOM 1572 C C . GLY A 1 1 ? 35.677 14.524 31.271 1.00 0.00 513 GLY A C 2
ATOM 1573 O O . GLY A 1 1 ? 35.775 13.317 31.499 1.00 0.00 513 GLY A O 2
ATOM 1579 N N . ARG A 1 2 ? 34.669 15.058 30.566 1.00 0.00 514 ARG A N 2
ATOM 1580 C CA . ARG A 1 2 ? 33.585 14.324 29.883 1.00 0.00 514 ARG A CA 2
ATOM 1581 C C . ARG A 1 2 ? 33.264 14.895 28.500 1.00 0.00 514 ARG A C 2
ATOM 1582 O O . ARG A 1 2 ? 33.454 16.087 28.255 1.00 0.00 514 ARG A O 2
ATOM 1603 N N . LEU A 1 3 ? 32.736 14.023 27.634 1.00 0.00 515 LEU A N 2
ATOM 1604 C CA . LEU A 1 3 ? 32.230 14.350 26.293 1.00 0.00 515 LEU A CA 2
ATOM 1605 C C . LEU A 1 3 ? 30.740 13.991 26.099 1.00 0.00 515 LEU A C 2
ATOM 1606 O O . LEU A 1 3 ? 30.078 14.610 25.266 1.00 0.00 515 LEU A O 2
ATOM 1622 N N . ASP A 1 4 ? 30.169 13.093 26.914 1.00 0.00 516 ASP A N 2
ATOM 1623 C CA . ASP A 1 4 ? 28.745 13.185 27.257 1.00 0.00 516 ASP A CA 2
ATOM 1624 C C . ASP A 1 4 ? 28.425 14.422 28.106 1.00 0.00 516 ASP A C 2
ATOM 1625 O O . ASP A 1 4 ? 28.877 14.546 29.246 1.00 0.00 516 ASP A O 2
ATOM 1634 N N . LEU A 1 5 ? 27.683 15.361 27.523 1.00 0.00 517 LEU A N 2
ATOM 1635 C CA . LEU A 1 5 ? 27.584 16.749 27.975 1.00 0.00 517 LEU A CA 2
ATOM 1636 C C . LEU A 1 5 ? 26.117 17.174 28.149 1.00 0.00 517 LEU A C 2
ATOM 1637 O O . LEU A 1 5 ? 25.215 16.535 27.594 1.00 0.00 517 LEU A O 2
ATOM 1653 N N . PRO A 1 6 ? 25.855 18.242 28.920 1.00 0.00 518 PRO A N 2
ATOM 1654 C CA . PRO A 1 6 ? 24.501 18.664 29.258 1.00 0.00 518 PRO A CA 2
ATOM 1655 C C . PRO A 1 6 ? 23.692 19.116 28.034 1.00 0.00 518 PRO A C 2
ATOM 1656 O O . PRO A 1 6 ? 24.269 19.465 26.995 1.00 0.00 518 PRO A O 2
ATOM 1667 N N . PRO A 1 7 ? 22.351 19.121 28.137 1.00 0.00 519 PRO A N 2
ATOM 1668 C CA . PRO A 1 7 ? 21.485 19.584 27.061 1.00 0.00 519 PRO A CA 2
ATOM 1669 C C . PRO A 1 7 ? 21.751 21.068 26.779 1.00 0.00 519 PRO A C 2
ATOM 1670 O O . PRO A 1 7 ? 21.902 21.882 27.696 1.00 0.00 519 PRO A O 2
ATOM 1681 N N . GLY A 1 8 ? 21.844 21.418 25.499 1.00 0.00 520 GLY A N 2
ATOM 1682 C CA . GLY A 1 8 ? 22.098 22.777 25.027 1.00 0.00 520 GLY A CA 2
ATOM 1683 C C . GLY A 1 8 ? 23.553 23.242 25.130 1.00 0.00 520 GLY A C 2
ATOM 1684 O O . GLY A 1 8 ? 23.825 24.354 24.677 1.00 0.00 520 GLY A O 2
ATOM 1688 N N . PHE A 1 9 ? 24.474 22.441 25.697 1.00 0.00 521 PHE A N 2
ATOM 1689 C CA . PHE A 1 9 ? 25.875 22.796 25.914 1.00 0.00 521 PHE A CA 2
ATOM 1690 C C . PHE A 1 9 ? 26.547 23.691 24.855 1.00 0.00 521 PHE A C 2
ATOM 1691 O O . PHE A 1 9 ? 26.547 23.352 23.668 1.00 0.00 521 PHE A O 2
ATOM 1708 N N . MET A 1 10 ? 27.122 24.823 25.276 1.00 0.00 522 MET A N 2
ATOM 1709 C CA . MET A 1 10 ? 27.757 25.780 24.362 1.00 0.00 522 MET A CA 2
ATOM 1710 C C . MET A 1 10 ? 29.261 25.544 24.231 1.00 0.00 522 MET A C 2
ATOM 1711 O O . MET A 1 10 ? 29.784 25.501 23.117 1.00 0.00 522 MET A O 2
ATOM 1725 N N . PHE A 1 11 ? 29.948 25.462 25.371 1.00 0.00 523 PHE A N 2
ATOM 1726 C CA . PHE A 1 11 ? 31.403 25.402 25.537 1.00 0.00 523 PHE A CA 2
ATOM 1727 C C . PHE A 1 11 ? 31.816 25.095 26.968 1.00 0.00 523 PHE A C 2
ATOM 1728 O O . PHE A 1 11 ? 30.995 25.176 27.874 1.00 0.00 523 PHE A O 2
ATOM 1745 N N . LYS A 1 12 ? 33.078 24.757 27.210 1.00 0.00 524 LYS A N 2
ATOM 1746 C CA . LYS A 1 12 ? 33.617 24.728 28.572 1.00 0.00 524 LYS A CA 2
ATOM 1747 C C . LYS A 1 12 ? 34.359 26.030 28.898 1.00 0.00 524 LYS A C 2
ATOM 1748 O O . LYS A 1 12 ? 34.826 26.746 28.010 1.00 0.00 524 LYS A O 2
ATOM 1767 N N . VAL A 1 13 ? 34.532 26.294 30.186 1.00 0.00 525 VAL A N 2
ATOM 1768 C CA . VAL A 1 13 ? 35.429 27.315 30.754 1.00 0.00 525 VAL A CA 2
ATOM 1769 C C . VAL A 1 13 ? 36.202 26.692 31.922 1.00 0.00 525 VAL A C 2
ATOM 1770 O O . VAL A 1 13 ? 35.738 25.707 32.491 1.00 0.00 525 VAL A O 2
ATOM 1783 N N . GLN A 1 14 ? 37.352 27.245 32.314 1.00 0.00 526 GLN A N 2
ATOM 1784 C CA . GLN A 1 14 ? 38.091 26.791 33.504 1.00 0.00 526 GLN A CA 2
ATOM 1785 C C . GLN A 1 14 ? 38.376 27.937 34.487 1.00 0.00 526 GLN A C 2
ATOM 1786 O O . GLN A 1 14 ? 38.865 28.991 34.078 1.00 0.00 526 GLN A O 2
ATOM 1800 N N . ALA A 1 15 ? 38.067 27.752 35.777 1.00 0.00 527 ALA A N 2
ATOM 1801 C CA . ALA A 1 15 ? 38.233 28.766 36.825 1.00 0.00 527 ALA A CA 2
ATOM 1802 C C . ALA A 1 15 ? 39.710 29.111 37.041 1.00 0.00 527 ALA A C 2
ATOM 1803 O O . ALA A 1 15 ? 40.519 28.271 37.432 1.00 0.00 527 ALA A O 2
ATOM 1810 N N . GLN A 1 16 ? 40.062 30.369 36.796 1.00 0.00 528 GLN A N 2
ATOM 1811 C CA . GLN A 1 16 ? 41.391 30.903 37.079 1.00 0.00 528 GLN A CA 2
ATOM 1812 C C . GLN A 1 16 ? 41.543 31.278 38.566 1.00 0.00 528 GLN A C 2
ATOM 1813 O O . GLN A 1 16 ? 42.641 31.174 39.108 1.00 0.00 528 GLN A O 2
ATOM 1827 N N . HIS A 1 17 ? 40.443 31.654 39.228 1.00 0.00 529 HIS A N 2
ATOM 1828 C CA . HIS A 1 17 ? 40.388 32.088 40.629 1.00 0.00 529 HIS A CA 2
ATOM 1829 C C . HIS A 1 17 ? 39.184 31.463 41.362 1.00 0.00 529 HIS A C 2
ATOM 1830 O O . HIS A 1 17 ? 38.236 31.005 40.726 1.00 0.00 529 HIS A O 2
ATOM 1844 N N . ASP A 1 18 ? 39.219 31.425 42.697 1.00 0.00 530 ASP A N 2
ATOM 1845 C CA . ASP A 1 18 ? 38.149 30.889 43.550 1.00 0.00 530 ASP A CA 2
ATOM 1846 C C . ASP A 1 18 ? 36.976 31.854 43.838 1.00 0.00 530 ASP A C 2
ATOM 1847 O O . ASP A 1 18 ? 37.190 33.038 44.129 1.00 0.00 530 ASP A O 2
ATOM 1856 N N . TYR A 1 19 ? 35.740 31.347 43.762 1.00 0.00 531 TYR A N 2
ATOM 1857 C CA . TYR A 1 19 ? 34.488 32.086 43.966 1.00 0.00 531 TYR A CA 2
ATOM 1858 C C . TYR A 1 19 ? 33.431 31.276 44.749 1.00 0.00 531 TYR A C 2
ATOM 1859 O O . TYR A 1 19 ? 33.104 30.151 44.371 1.00 0.00 531 TYR A O 2
ATOM 1877 N N . THR A 1 20 ? 32.855 31.848 45.814 1.00 0.00 532 THR A N 2
ATOM 1878 C CA . THR A 1 20 ? 31.762 31.246 46.610 1.00 0.00 532 THR A CA 2
ATOM 1879 C C . THR A 1 20 ? 30.386 31.856 46.338 1.00 0.00 532 THR A C 2
ATOM 1880 O O . THR A 1 20 ? 30.265 33.079 46.266 1.00 0.00 532 THR A O 2
ATOM 1891 N N . ALA A 1 21 ? 29.348 31.026 46.196 1.00 0.00 533 ALA A N 2
ATOM 1892 C CA . ALA A 1 21 ? 28.013 31.468 45.798 1.00 0.00 533 ALA A CA 2
ATOM 1893 C C . ALA A 1 21 ? 27.273 32.222 46.920 1.00 0.00 533 ALA A C 2
ATOM 1894 O O . ALA A 1 21 ? 27.092 31.709 48.030 1.00 0.00 533 ALA A O 2
ATOM 1901 N N . THR A 1 22 ? 26.797 33.423 46.594 1.00 0.00 534 THR A N 2
ATOM 1902 C CA . THR A 1 22 ? 26.011 34.346 47.441 1.00 0.00 534 THR A CA 2
ATOM 1903 C C . THR A 1 22 ? 24.483 34.198 47.363 1.00 0.00 534 THR A C 2
ATOM 1904 O O . THR A 1 22 ? 23.733 34.874 48.074 1.00 0.00 534 THR A O 2
ATOM 1915 N N . ASP A 1 23 ? 24.002 33.311 46.491 1.00 0.00 535 ASP A N 2
ATOM 1916 C CA . ASP A 1 23 ? 22.590 33.164 46.120 1.00 0.00 535 ASP A CA 2
ATOM 1917 C C . ASP A 1 23 ? 22.343 31.685 45.779 1.00 0.00 535 ASP A C 2
ATOM 1918 O O . ASP A 1 23 ? 23.268 30.953 45.404 1.00 0.00 535 ASP A O 2
ATOM 1927 N N . THR A 1 24 ? 21.084 31.253 45.826 1.00 0.00 536 THR A N 2
ATOM 1928 C CA . THR A 1 24 ? 20.675 29.938 45.311 1.00 0.00 536 THR A CA 2
ATOM 1929 C C . THR A 1 24 ? 20.781 29.775 43.792 1.00 0.00 536 THR A C 2
ATOM 1930 O O . THR A 1 24 ? 20.871 28.653 43.290 1.00 0.00 536 THR A O 2
ATOM 1941 N N . ASP A 1 25 ? 20.804 30.887 43.048 1.00 0.00 537 ASP A N 2
ATOM 1942 C CA . ASP A 1 25 ? 20.955 30.878 41.584 1.00 0.00 537 ASP A CA 2
ATOM 1943 C C . ASP A 1 25 ? 22.451 30.755 41.195 1.00 0.00 537 ASP A C 2
ATOM 1944 O O . ASP A 1 25 ? 22.753 30.375 40.062 1.00 0.00 537 ASP A O 2
ATOM 1953 N N . GLU A 1 26 ? 23.395 31.082 42.089 1.00 0.00 538 GLU A N 2
ATOM 1954 C CA . GLU A 1 26 ? 24.834 31.136 41.818 1.00 0.00 538 GLU A CA 2
ATOM 1955 C C . GLU A 1 26 ? 25.556 29.770 41.880 1.00 0.00 538 GLU A C 2
ATOM 1956 O O . GLU A 1 26 ? 25.130 28.836 42.569 1.00 0.00 538 GLU A O 2
ATOM 1968 N N . LEU A 1 27 ? 26.659 29.668 41.133 1.00 0.00 539 LEU A N 2
ATOM 1969 C CA . LEU A 1 27 ? 27.580 28.529 41.044 1.00 0.00 539 LEU A CA 2
ATOM 1970 C C . LEU A 1 27 ? 28.810 28.765 41.940 1.00 0.00 539 LEU A C 2
ATOM 1971 O O . LEU A 1 27 ? 29.361 29.865 41.966 1.00 0.00 539 LEU A O 2
ATOM 1987 N N . GLN A 1 28 ? 29.273 27.731 42.640 1.00 0.00 540 GLN A N 2
ATOM 1988 C CA . GLN A 1 28 ? 30.523 27.753 43.405 1.00 0.00 540 GLN A CA 2
ATOM 1989 C C . GLN A 1 28 ? 31.706 27.266 42.547 1.00 0.00 540 GLN A C 2
ATOM 1990 O O . GLN A 1 28 ? 31.625 26.190 41.955 1.00 0.00 540 GLN A O 2
ATOM 2004 N N . LEU A 1 29 ? 32.822 28.002 42.517 1.00 0.00 541 LEU A N 2
ATOM 2005 C CA . LEU A 1 29 ? 34.011 27.696 41.708 1.00 0.00 541 LEU A CA 2
ATOM 2006 C C . LEU A 1 29 ? 35.301 27.702 42.544 1.00 0.00 541 LEU A C 2
ATOM 2007 O O . LEU A 1 29 ? 35.505 28.578 43.385 1.00 0.00 541 LEU A O 2
ATOM 2023 N N . LYS A 1 30 ? 36.203 26.756 42.281 1.00 0.00 542 LYS A N 2
ATOM 2024 C CA . LYS A 1 30 ? 37.571 26.681 42.824 1.00 0.00 542 LYS A CA 2
ATOM 2025 C C . LYS A 1 30 ? 38.586 26.951 41.714 1.00 0.00 542 LYS A C 2
ATOM 2026 O O . LYS A 1 30 ? 38.354 26.540 40.583 1.00 0.00 542 LYS A O 2
ATOM 2045 N N . ALA A 1 31 ? 39.718 27.595 42.013 1.00 0.00 543 ALA A N 2
ATOM 2046 C CA . ALA A 1 31 ? 40.792 27.871 41.048 1.00 0.00 543 ALA A CA 2
ATOM 2047 C C . ALA A 1 31 ? 41.371 26.580 40.421 1.00 0.00 543 ALA A C 2
ATOM 2048 O O . ALA A 1 31 ? 42.250 25.918 40.983 1.00 0.00 543 ALA A O 2
ATOM 2055 N N . GLY A 1 32 ? 40.838 26.208 39.257 1.00 0.00 544 GLY A N 2
ATOM 2056 C CA . GLY A 1 32 ? 41.110 24.967 38.532 1.00 0.00 544 GLY A CA 2
ATOM 2057 C C . GLY A 1 32 ? 39.863 24.214 38.059 1.00 0.00 544 GLY A C 2
ATOM 2058 O O . GLY A 1 32 ? 39.999 23.274 37.278 1.00 0.00 544 GLY A O 2
ATOM 2062 N N . ASP A 1 33 ? 38.653 24.609 38.470 1.00 0.00 545 ASP A N 2
ATOM 2063 C CA . ASP A 1 33 ? 37.417 23.924 38.088 1.00 0.00 545 ASP A CA 2
ATOM 2064 C C . ASP A 1 33 ? 37.027 24.105 36.624 1.00 0.00 545 ASP A C 2
ATOM 2065 O O . ASP A 1 33 ? 36.812 25.239 36.192 1.00 0.00 545 ASP A O 2
ATOM 2074 N N . VAL A 1 34 ? 36.880 23.015 35.867 1.00 0.00 546 VAL A N 2
ATOM 2075 C CA . VAL A 1 34 ? 36.170 23.068 34.584 1.00 0.00 546 VAL A CA 2
ATOM 2076 C C . VAL A 1 34 ? 34.667 23.231 34.809 1.00 0.00 546 VAL A C 2
ATOM 2077 O O . VAL A 1 34 ? 34.087 22.557 35.666 1.00 0.00 546 VAL A O 2
ATOM 2090 N N . VAL A 1 35 ? 34.036 24.115 34.039 1.00 0.00 547 VAL A N 2
ATOM 2091 C CA . VAL A 1 35 ? 32.598 24.400 34.028 1.00 0.00 547 VAL A CA 2
ATOM 2092 C C . VAL A 1 35 ? 32.035 24.245 32.632 1.00 0.00 547 VAL A C 2
ATOM 2093 O O . VAL A 1 35 ? 32.519 24.854 31.680 1.00 0.00 547 VAL A O 2
ATOM 2106 N N . LEU A 1 36 ? 31.028 23.396 32.500 1.00 0.00 548 LEU A N 2
ATOM 2107 C CA . LEU A 1 36 ? 30.329 23.149 31.255 1.00 0.00 548 LEU A CA 2
ATOM 2108 C C . LEU A 1 36 ? 29.295 24.269 31.056 1.00 0.00 548 LEU A C 2
ATOM 2109 O O . LEU A 1 36 ? 28.228 24.239 31.675 1.00 0.00 548 LEU A O 2
ATOM 2125 N N . VAL A 1 37 ? 29.618 25.282 30.250 1.00 0.00 549 VAL A N 2
ATOM 2126 C CA . VAL A 1 37 ? 28.666 26.363 29.903 1.00 0.00 549 VAL A CA 2
ATOM 2127 C C . VAL A 1 37 ? 27.424 25.889 29.132 1.00 0.00 549 VAL A C 2
ATOM 2128 O O . VAL A 1 37 ? 27.524 25.186 28.121 1.00 0.00 549 VAL A O 2
ATOM 2141 N N . ILE A 1 38 ? 26.244 26.328 29.576 1.00 0.00 550 ILE A N 2
ATOM 2142 C CA . ILE A 1 38 ? 24.930 26.067 28.971 1.00 0.00 550 ILE A CA 2
ATOM 2143 C C . ILE A 1 38 ? 24.180 27.395 28.718 1.00 0.00 550 ILE A C 2
ATOM 2144 O O . ILE A 1 38 ? 24.423 28.384 29.412 1.00 0.00 550 ILE A O 2
ATOM 2160 N N . PRO A 1 39 ? 23.249 27.432 27.750 1.00 0.00 551 PRO A N 2
ATOM 2161 C CA . PRO A 1 39 ? 22.436 28.604 27.448 1.00 0.00 551 PRO A CA 2
ATOM 2162 C C . PRO A 1 39 ? 21.328 28.811 28.486 1.00 0.00 551 PRO A C 2
ATOM 2163 O O . PRO A 1 39 ? 20.683 27.854 28.942 1.00 0.00 551 PRO A O 2
ATOM 2174 N N . PHE A 1 40 ? 21.063 30.076 28.810 1.00 0.00 552 PHE A N 2
ATOM 2175 C CA . PHE A 1 40 ? 20.026 30.469 29.758 1.00 0.00 552 PHE A CA 2
ATOM 2176 C C . PHE A 1 40 ? 18.593 30.059 29.381 1.00 0.00 552 PHE A C 2
ATOM 2177 O O . PHE A 1 40 ? 18.220 30.007 28.205 1.00 0.00 552 PHE A O 2
ATOM 2194 N N . GLN A 1 41 ? 17.765 29.818 30.391 1.00 0.00 553 GLN A N 2
ATOM 2195 C CA . GLN A 1 41 ? 16.336 29.520 30.254 1.00 0.00 553 GLN A CA 2
ATOM 2196 C C . GLN A 1 41 ? 15.512 30.717 29.741 1.00 0.00 553 GLN A C 2
ATOM 2197 O O . GLN A 1 41 ? 14.528 30.510 29.032 1.00 0.00 553 GLN A O 2
ATOM 2211 N N . ASN A 1 42 ? 15.941 31.952 30.035 1.00 0.00 554 ASN A N 2
ATOM 2212 C CA . ASN A 1 42 ? 15.406 33.188 29.457 1.00 0.00 554 ASN A CA 2
ATOM 2213 C C . ASN A 1 42 ? 16.466 34.302 29.384 1.00 0.00 554 ASN A C 2
ATOM 2214 O O . ASN A 1 42 ? 17.309 34.401 30.279 1.00 0.00 554 ASN A O 2
ATOM 2225 N N . PRO A 1 43 ? 16.375 35.210 28.395 1.00 0.00 555 PRO A N 2
ATOM 2226 C CA . PRO A 1 43 ? 17.246 36.376 28.301 1.00 0.00 555 PRO A CA 2
ATOM 2227 C C . PRO A 1 43 ? 16.997 37.373 29.444 1.00 0.00 555 PRO A C 2
ATOM 2228 O O . PRO A 1 43 ? 17.959 37.899 29.996 1.00 0.00 555 PRO A O 2
ATOM 2239 N N . GLU A 1 44 ? 15.745 37.580 29.877 1.00 0.00 556 GLU A N 2
ATOM 2240 C CA . GLU A 1 44 ? 15.422 38.453 31.024 1.00 0.00 556 GLU A CA 2
ATOM 2241 C C . GLU A 1 44 ? 15.892 37.901 32.385 1.00 0.00 556 GLU A C 2
ATOM 2242 O O . GLU A 1 44 ? 15.874 38.623 33.381 1.00 0.00 556 GLU A O 2
ATOM 2254 N N . GLU A 1 45 ? 16.310 36.633 32.454 1.00 0.00 557 GLU A N 2
ATOM 2255 C CA . GLU A 1 45 ? 16.908 36.042 33.659 1.00 0.00 557 GLU A CA 2
ATOM 2256 C C . GLU A 1 45 ? 18.439 36.196 33.701 1.00 0.00 557 GLU A C 2
ATOM 2257 O O . GLU A 1 45 ? 19.027 36.241 34.789 1.00 0.00 557 GLU A O 2
ATOM 2269 N N . GLN A 1 46 ? 19.073 36.287 32.524 1.00 0.00 558 GLN A N 2
ATOM 2270 C CA . GLN A 1 46 ? 20.517 36.448 32.358 1.00 0.00 558 GLN A CA 2
ATOM 2271 C C . GLN A 1 46 ? 21.016 37.802 32.872 1.00 0.00 558 GLN A C 2
ATOM 2272 O O . GLN A 1 46 ? 20.581 38.869 32.426 1.00 0.00 558 GLN A O 2
ATOM 2286 N N . ASP A 1 47 ? 21.993 37.725 33.768 1.00 0.00 559 ASP A N 2
ATOM 2287 C CA . ASP A 1 47 ? 22.695 38.863 34.347 1.00 0.00 559 ASP A CA 2
ATOM 2288 C C . ASP A 1 47 ? 23.813 39.321 33.380 1.00 0.00 559 ASP A C 2
ATOM 2289 O O . ASP A 1 47 ? 24.449 38.505 32.699 1.00 0.00 559 ASP A O 2
ATOM 2298 N N . GLU A 1 48 ? 24.036 40.629 33.256 1.00 0.00 560 GLU A N 2
ATOM 2299 C CA . GLU A 1 48 ? 25.010 41.201 32.314 1.00 0.00 560 GLU A CA 2
ATOM 2300 C C . GLU A 1 48 ? 26.442 41.035 32.851 1.00 0.00 560 GLU A C 2
ATOM 2301 O O . GLU A 1 48 ? 26.738 41.435 33.979 1.00 0.00 560 GLU A O 2
ATOM 2313 N N . GLY A 1 49 ? 27.331 40.437 32.052 1.00 0.00 561 GLY A N 2
ATOM 2314 C CA . GLY A 1 49 ? 28.682 40.048 32.468 1.00 0.00 561 GLY A CA 2
ATOM 2315 C C . GLY A 1 49 ? 28.778 38.682 33.167 1.00 0.00 561 GLY A C 2
ATOM 2316 O O . GLY A 1 49 ? 29.849 38.350 33.681 1.00 0.00 561 GLY A O 2
ATOM 2320 N N . TRP A 1 50 ? 27.691 37.901 33.199 1.00 0.00 562 TRP A N 2
ATOM 2321 C CA . TRP A 1 50 ? 27.605 36.576 33.829 1.00 0.00 562 TRP A CA 2
ATOM 2322 C C . TRP A 1 50 ? 27.438 35.417 32.830 1.00 0.00 562 TRP A C 2
ATOM 2323 O O . TRP A 1 50 ? 26.898 35.598 31.732 1.00 0.00 562 TRP A O 2
ATOM 2344 N N . LEU A 1 51 ? 27.836 34.205 33.229 1.00 0.00 563 LEU A N 2
ATOM 2345 C CA . LEU A 1 51 ? 27.600 32.962 32.475 1.00 0.00 563 LEU A CA 2
ATOM 2346 C C . LEU A 1 51 ? 26.858 31.936 33.339 1.00 0.00 563 LEU A C 2
ATOM 2347 O O . LEU A 1 51 ? 26.888 32.026 34.562 1.00 0.00 563 LEU A O 2
ATOM 2363 N N . MET A 1 52 ? 26.207 30.956 32.702 1.00 0.00 564 MET A N 2
ATOM 2364 C CA . MET A 1 52 ? 25.567 29.808 33.353 1.00 0.00 564 MET A CA 2
ATOM 2365 C C . MET A 1 52 ? 26.198 28.488 32.903 1.00 0.00 564 MET A C 2
ATOM 2366 O O . MET A 1 52 ? 26.568 28.316 31.744 1.00 0.00 564 MET A O 2
ATOM 2380 N N . GLY A 1 53 ? 26.312 27.537 33.824 1.00 0.00 565 GLY A N 2
ATOM 2381 C CA . GLY A 1 53 ? 26.852 26.211 33.569 1.00 0.00 565 GLY A CA 2
ATOM 2382 C C . GLY A 1 53 ? 26.718 25.279 34.769 1.00 0.00 565 GLY A C 2
ATOM 2383 O O . GLY A 1 53 ? 26.030 25.577 35.749 1.00 0.00 565 GLY A O 2
ATOM 2387 N N . VAL A 1 54 ? 27.419 24.153 34.683 1.00 0.00 566 VAL A N 2
ATOM 2388 C CA . VAL A 1 54 ? 27.580 23.167 35.760 1.00 0.00 566 VAL A CA 2
ATOM 2389 C C . VAL A 1 54 ? 29.039 22.728 35.829 1.00 0.00 566 VAL A C 2
ATOM 2390 O O . VAL A 1 54 ? 29.693 22.607 34.793 1.00 0.00 566 VAL A O 2
ATOM 2403 N N . LYS A 1 55 ? 29.588 22.512 37.025 1.00 0.00 567 LYS A N 2
ATOM 2404 C CA . LYS A 1 55 ? 30.950 21.985 37.179 1.00 0.00 567 LYS A CA 2
ATOM 2405 C C . LYS A 1 55 ? 31.092 20.638 36.485 1.00 0.00 567 LYS A C 2
ATOM 2406 O O . LYS A 1 55 ? 30.251 19.758 36.649 1.00 0.00 567 LYS A O 2
ATOM 2425 N N . GLU A 1 56 ? 32.180 20.453 35.746 1.00 0.00 568 GLU A N 2
ATOM 2426 C CA . GLU A 1 56 ? 32.440 19.179 35.086 1.00 0.00 568 GLU A CA 2
ATOM 2427 C C . GLU A 1 56 ? 32.530 18.037 36.097 1.00 0.00 568 GLU A C 2
ATOM 2428 O O . GLU A 1 56 ? 31.941 17.000 35.836 1.00 0.00 568 GLU A O 2
ATOM 2440 N N . SER A 1 57 ? 33.144 18.223 37.275 1.00 0.00 569 SER A N 2
ATOM 2441 C CA . SER A 1 57 ? 33.229 17.137 38.268 1.00 0.00 569 SER A CA 2
ATOM 2442 C C . SER A 1 57 ? 31.842 16.803 38.850 1.00 0.00 569 SER A C 2
ATOM 2443 O O . SER A 1 57 ? 31.503 15.634 39.024 1.00 0.00 569 SER A O 2
ATOM 2451 N N . ASP A 1 58 ? 30.979 17.813 39.027 1.00 0.00 570 ASP A N 2
ATOM 2452 C CA . ASP A 1 58 ? 29.566 17.657 39.408 1.00 0.00 570 ASP A CA 2
ATOM 2453 C C . ASP A 1 58 ? 28.679 16.941 38.365 1.00 0.00 570 ASP A C 2
ATOM 2454 O O . ASP A 1 58 ? 27.752 16.199 38.705 1.00 0.00 570 ASP A O 2
ATOM 2463 N N . TRP A 1 59 ? 28.977 17.138 37.079 1.00 0.00 571 TRP A N 2
ATOM 2464 C CA . TRP A 1 59 ? 28.315 16.475 35.948 1.00 0.00 571 TRP A CA 2
ATOM 2465 C C . TRP A 1 59 ? 28.894 15.079 35.637 1.00 0.00 571 TRP A C 2
ATOM 2466 O O . TRP A 1 59 ? 28.154 14.165 35.274 1.00 0.00 571 TRP A O 2
ATOM 2487 N N . ASN A 1 60 ? 30.195 14.873 35.867 1.00 0.00 572 ASN A N 2
ATOM 2488 C CA . ASN A 1 60 ? 30.919 13.594 35.791 1.00 0.00 572 ASN A CA 2
ATOM 2489 C C . ASN A 1 60 ? 30.619 12.685 37.008 1.00 0.00 572 ASN A C 2
ATOM 2490 O O . ASN A 1 60 ? 30.916 11.492 36.992 1.00 0.00 572 ASN A O 2
ATOM 2501 N N . GLN A 1 61 ? 30.020 13.240 38.067 1.00 0.00 573 GLN A N 2
ATOM 2502 C CA . GLN A 1 61 ? 29.331 12.532 39.159 1.00 0.00 573 GLN A CA 2
ATOM 2503 C C . GLN A 1 61 ? 27.875 12.136 38.826 1.00 0.00 573 GLN A C 2
ATOM 2504 O O . GLN A 1 61 ? 27.204 11.487 39.636 1.00 0.00 573 GLN A O 2
ATOM 2518 N N . HIS A 1 62 ? 27.365 12.547 37.660 1.00 0.00 574 HIS A N 2
ATOM 2519 C CA . HIS A 1 62 ? 26.004 12.288 37.166 1.00 0.00 574 HIS A CA 2
ATOM 2520 C C . HIS A 1 62 ? 24.871 12.786 38.097 1.00 0.00 574 HIS A C 2
ATOM 2521 O O . HIS A 1 62 ? 23.760 12.243 38.114 1.00 0.00 574 HIS A O 2
ATOM 2535 N N . LYS A 1 63 ? 25.158 13.838 38.879 1.00 0.00 575 LYS A N 2
ATOM 2536 C CA . LYS A 1 63 ? 24.242 14.495 39.831 1.00 0.00 575 LYS A CA 2
ATOM 2537 C C . LYS A 1 63 ? 23.151 15.319 39.137 1.00 0.00 575 LYS A C 2
ATOM 2538 O O . LYS A 1 63 ? 23.301 15.698 37.972 1.00 0.00 575 LYS A O 2
ATOM 2557 N N . GLU A 1 64 ? 22.082 15.632 39.868 1.00 0.00 576 GLU A N 2
ATOM 2558 C CA . GLU A 1 64 ? 20.939 16.427 39.399 1.00 0.00 576 GLU A CA 2
ATOM 2559 C C . GLU A 1 64 ? 21.324 17.851 38.942 1.00 0.00 576 GLU A C 2
ATOM 2560 O O . GLU A 1 64 ? 21.566 18.755 39.748 1.00 0.00 576 GLU A O 2
ATOM 2572 N N . LEU A 1 65 ? 21.341 18.057 37.623 1.00 0.00 577 LEU A N 2
ATOM 2573 C CA . LEU A 1 65 ? 21.781 19.282 36.947 1.00 0.00 577 LEU A CA 2
ATOM 2574 C C . LEU A 1 65 ? 21.002 20.519 37.418 1.00 0.00 577 LEU A C 2
ATOM 2575 O O . LEU A 1 65 ? 21.595 21.553 37.705 1.00 0.00 577 LEU A O 2
ATOM 2591 N N . GLU A 1 66 ? 19.684 20.388 37.573 1.00 0.00 578 GLU A N 2
ATOM 2592 C CA . GLU A 1 66 ? 18.785 21.448 38.049 1.00 0.00 578 GLU A CA 2
ATOM 2593 C C . GLU A 1 66 ? 19.168 22.046 39.418 1.00 0.00 578 GLU A C 2
ATOM 2594 O O . GLU A 1 66 ? 18.979 23.240 39.660 1.00 0.00 578 GLU A O 2
ATOM 2606 N N . LYS A 1 67 ? 19.737 21.231 40.314 1.00 0.00 579 LYS A N 2
ATOM 2607 C CA . LYS A 1 67 ? 20.206 21.626 41.644 1.00 0.00 579 LYS A CA 2
ATOM 2608 C C . LYS A 1 67 ? 21.658 22.097 41.589 1.00 0.00 579 LYS A C 2
ATOM 2609 O O . LYS A 1 67 ? 21.990 23.128 42.178 1.00 0.00 579 LYS A O 2
ATOM 2628 N N . CYS A 1 68 ? 22.488 21.357 40.850 1.00 0.00 580 CYS A N 2
ATOM 2629 C CA . CYS A 1 68 ? 23.938 21.519 40.746 1.00 0.00 580 CYS A CA 2
ATOM 2630 C C . CYS A 1 68 ? 24.404 22.718 39.896 1.00 0.00 580 CYS A C 2
ATOM 2631 O O . CYS A 1 68 ? 25.510 23.219 40.105 1.00 0.00 580 CYS A O 2
ATOM 2639 N N . ARG A 1 69 ? 23.583 23.196 38.950 1.00 0.00 581 ARG A N 2
ATOM 2640 C CA . ARG A 1 69 ? 23.866 24.365 38.094 1.00 0.00 581 ARG A CA 2
ATOM 2641 C C . ARG A 1 69 ? 23.994 25.672 38.869 1.00 0.00 581 ARG A C 2
ATOM 2642 O O . ARG A 1 69 ? 23.533 25.808 40.006 1.00 0.00 581 ARG A O 2
ATOM 2663 N N . GLY A 1 70 ? 24.535 26.676 38.191 1.00 0.00 582 GLY A N 2
ATOM 2664 C CA . GLY A 1 70 ? 24.460 28.058 38.644 1.00 0.00 582 GLY A CA 2
ATOM 2665 C C . GLY A 1 70 ? 24.985 29.084 37.645 1.00 0.00 582 GLY A C 2
ATOM 2666 O O . GLY A 1 70 ? 25.539 28.729 36.603 1.00 0.00 582 GLY A O 2
ATOM 2670 N N . VAL A 1 71 ? 24.827 30.359 37.998 1.00 0.00 583 VAL A N 2
ATOM 2671 C CA . VAL A 1 71 ? 25.502 31.487 37.345 1.00 0.00 583 VAL A CA 2
ATOM 2672 C C . VAL A 1 71 ? 26.816 31.821 38.046 1.00 0.00 583 VAL A C 2
ATOM 2673 O O . VAL A 1 71 ? 26.917 31.747 39.269 1.00 0.00 583 VAL A O 2
ATOM 2686 N N . PHE A 1 72 ? 27.814 32.226 37.273 1.00 0.00 584 PHE A N 2
ATOM 2687 C CA . PHE A 1 72 ? 29.132 32.649 37.754 1.00 0.00 584 PHE A CA 2
ATOM 2688 C C . PHE A 1 72 ? 29.670 33.892 37.023 1.00 0.00 584 PHE A C 2
ATOM 2689 O O . PHE A 1 72 ? 29.288 34.129 35.869 1.00 0.00 584 PHE A O 2
ATOM 2706 N N . PRO A 1 73 ? 30.556 34.687 37.654 1.00 0.00 585 PRO A N 2
ATOM 2707 C CA . PRO A 1 73 ? 31.262 35.754 36.957 1.00 0.00 585 PRO A CA 2
ATOM 2708 C C . PRO A 1 73 ? 32.213 35.137 35.925 1.00 0.00 585 PRO A C 2
ATOM 2709 O O . PRO A 1 73 ? 33.235 34.549 36.268 1.00 0.00 585 PRO A O 2
ATOM 2720 N N . GLU A 1 74 ? 31.892 35.275 34.640 1.00 0.00 586 GLU A N 2
ATOM 2721 C CA . GLU A 1 74 ? 32.683 34.719 33.529 1.00 0.00 586 GLU A CA 2
ATOM 2722 C C . GLU A 1 74 ? 34.138 35.235 33.498 1.00 0.00 586 GLU A C 2
ATOM 2723 O O . GLU A 1 74 ? 35.029 34.590 32.951 1.00 0.00 586 GLU A O 2
ATOM 2735 N N . ASN A 1 75 ? 34.396 36.383 34.127 1.00 0.00 587 ASN A N 2
ATOM 2736 C CA . ASN A 1 75 ? 35.718 36.974 34.316 1.00 0.00 587 ASN A CA 2
ATOM 2737 C C . ASN A 1 75 ? 36.589 36.252 35.369 1.00 0.00 587 ASN A C 2
ATOM 2738 O O . ASN A 1 75 ? 37.779 36.548 35.486 1.00 0.00 587 ASN A O 2
ATOM 2749 N N . PHE A 1 76 ? 36.028 35.293 36.115 1.00 0.00 588 PHE A N 2
ATOM 2750 C CA . PHE A 1 76 ? 36.778 34.360 36.965 1.00 0.00 588 PHE A CA 2
ATOM 2751 C C . PHE A 1 76 ? 37.370 33.140 36.262 1.00 0.00 588 PHE A C 2
ATOM 2752 O O . PHE A 1 76 ? 38.238 32.459 36.809 1.00 0.00 588 PHE A O 2
ATOM 2769 N N . THR A 1 77 ? 36.888 32.848 35.056 1.00 0.00 589 THR A N 2
ATOM 2770 C CA . THR A 1 77 ? 37.195 31.645 34.291 1.00 0.00 589 THR A CA 2
ATOM 2771 C C . THR A 1 77 ? 37.796 32.068 32.938 1.00 0.00 589 THR A C 2
ATOM 2772 O O . THR A 1 77 ? 38.003 33.252 32.646 1.00 0.00 589 THR A O 2
ATOM 2783 N N . GLU A 1 78 ? 38.139 31.092 32.102 1.00 0.00 590 GLU A N 2
ATOM 2784 C CA . GLU A 1 78 ? 38.544 31.320 30.711 1.00 0.00 590 GLU A CA 2
ATOM 2785 C C . GLU A 1 78 ? 37.966 30.224 29.803 1.00 0.00 590 GLU A C 2
ATOM 2786 O O . GLU A 1 78 ? 37.936 29.059 30.205 1.00 0.00 590 GLU A O 2
ATOM 2798 N N . ARG A 1 79 ? 37.545 30.570 28.579 1.00 0.00 591 ARG A N 2
ATOM 2799 C CA . ARG A 1 79 ? 37.104 29.634 27.533 1.00 0.00 591 ARG A CA 2
ATOM 2800 C C . ARG A 1 79 ? 38.157 28.544 27.298 1.00 0.00 591 ARG A C 2
ATOM 2801 O O . ARG A 1 79 ? 39.347 28.851 27.177 1.00 0.00 591 ARG A O 2
ATOM 2822 N N . VAL A 1 80 ? 37.712 27.293 27.185 1.00 0.00 592 VAL A N 2
ATOM 2823 C CA . VAL A 1 80 ? 38.537 26.115 26.856 1.00 0.00 592 VAL A CA 2
ATOM 2824 C C . VAL A 1 80 ? 37.803 25.251 25.807 1.00 0.00 592 VAL A C 2
ATOM 2825 O O . VAL A 1 80 ? 36.566 25.270 25.743 1.00 0.00 592 VAL A O 2
ATOM 2838 N N . PRO A 1 81 ? 38.541 24.490 24.974 1.00 0.00 593 PRO A N 2
ATOM 2839 C CA . PRO A 1 81 ? 37.988 23.604 23.949 1.00 0.00 593 PRO A CA 2
ATOM 2840 C C . PRO A 1 81 ? 37.415 22.303 24.528 1.00 0.00 593 PRO A C 2
ATOM 2841 O O . PRO A 1 81 ? 36.261 21.980 24.163 1.00 0.00 593 PRO A O 2
ATOM 2853 N N . SER B 2 1 ? 42.712 46.454 42.195 1.00 0.00 1728 SER B N 2
ATOM 2854 C CA . SER B 2 1 ? 43.208 45.103 42.513 1.00 0.00 1728 SER B CA 2
ATOM 2855 C C . SER B 2 1 ? 43.539 44.341 41.234 1.00 0.00 1728 SER B C 2
ATOM 2856 O O . SER B 2 1 ? 42.837 44.495 40.235 1.00 0.00 1728 SER B O 2
ATOM 2866 N N . THR B 2 2 ? 44.587 43.504 41.234 1.00 0.00 1729 THR B N 2
ATOM 2867 C CA . THR B 2 2 ? 44.957 42.670 40.062 1.00 0.00 1729 THR B CA 2
ATOM 2868 C C . THR B 2 2 ? 43.988 41.521 39.778 1.00 0.00 1729 THR B C 2
ATOM 2869 O O . THR B 2 2 ? 43.753 41.155 38.622 1.00 0.00 1729 THR B O 2
ATOM 2880 N N . VAL B 2 3 ? 43.404 40.983 40.846 1.00 0.00 1730 VAL B N 2
ATOM 2881 C CA . VAL B 2 3 ? 42.429 39.880 40.850 1.00 0.00 1730 VAL B CA 2
ATOM 2882 C C . VAL B 2 3 ? 41.034 40.304 40.347 1.00 0.00 1730 VAL B C 2
ATOM 2883 O O . VAL B 2 3 ? 40.682 41.483 40.464 1.00 0.00 1730 VAL B O 2
ATOM 2896 N N . PRO B 2 4 ? 40.223 39.388 39.777 1.00 0.00 1731 PRO B N 2
ATOM 2897 C CA . PRO B 2 4 ? 38.917 39.730 39.211 1.00 0.00 1731 PRO B CA 2
ATOM 2898 C C . PRO B 2 4 ? 37.854 40.085 40.267 1.00 0.00 1731 PRO B C 2
ATOM 2899 O O . PRO B 2 4 ? 37.962 39.734 41.450 1.00 0.00 1731 PRO B O 2
ATOM 2910 N N . VAL B 2 5 ? 36.793 40.757 39.809 1.00 0.00 1732 VAL B N 2
ATOM 2911 C CA . VAL B 2 5 ? 35.663 41.257 40.611 1.00 0.00 1732 VAL B CA 2
ATOM 2912 C C . VAL B 2 5 ? 34.334 40.943 39.915 1.00 0.00 1732 VAL B C 2
ATOM 2913 O O . VAL B 2 5 ? 34.135 41.247 38.736 1.00 0.00 1732 VAL B O 2
ATOM 2926 N N . ALA B 2 6 ? 33.412 40.290 40.625 1.00 0.00 1733 ALA B N 2
ATOM 2927 C CA . ALA B 2 6 ? 32.141 39.844 40.057 1.00 0.00 1733 ALA B CA 2
ATOM 2928 C C . ALA B 2 6 ? 31.249 41.036 39.641 1.00 0.00 1733 ALA B C 2
ATOM 2929 O O . ALA B 2 6 ? 31.115 41.988 40.424 1.00 0.00 1733 ALA B O 2
ATOM 2936 N N . PRO B 2 7 ? 30.608 40.999 38.454 1.00 0.00 1734 PRO B N 2
ATOM 2937 C CA . PRO B 2 7 ? 29.716 42.066 38.017 1.00 0.00 1734 PRO B CA 2
ATOM 2938 C C . PRO B 2 7 ? 28.423 42.120 38.850 1.00 0.00 1734 PRO B C 2
ATOM 2939 O O . PRO B 2 7 ? 28.053 41.130 39.496 1.00 0.00 1734 PRO B O 2
ATOM 2950 N N . PRO B 2 8 ? 27.683 43.239 38.803 1.00 0.00 1735 PRO B N 2
ATOM 2951 C CA . PRO B 2 8 ? 26.329 43.309 39.347 1.00 0.00 1735 PRO B CA 2
ATOM 2952 C C . PRO B 2 8 ? 25.368 42.358 38.614 1.00 0.00 1735 PRO B C 2
ATOM 2953 O O . PRO B 2 8 ? 25.579 42.014 37.447 1.00 0.00 1735 PRO B O 2
ATOM 2964 N N . ARG B 2 9 ? 24.297 41.934 39.294 1.00 0.00 1736 ARG B N 2
ATOM 2965 C CA . ARG B 2 9 ? 23.238 41.059 38.760 1.00 0.00 1736 ARG B CA 2
ATOM 2966 C C . ARG B 2 9 ? 21.873 41.751 38.676 1.00 0.00 1736 ARG B C 2
ATOM 2967 O O . ARG B 2 9 ? 21.687 42.864 39.179 1.00 0.00 1736 ARG B O 2
ATOM 2988 N N . ARG B 2 10 ? 20.911 41.079 38.036 1.00 0.00 1737 ARG B N 2
ATOM 2989 C CA . ARG B 2 10 ? 19.512 41.502 37.917 1.00 0.00 1737 ARG B CA 2
ATOM 2990 C C . ARG B 2 10 ? 18.566 40.501 38.576 1.00 0.00 1737 ARG B C 2
ATOM 2991 O O . ARG B 2 10 ? 18.627 39.299 38.306 1.00 0.00 1737 ARG B O 2
ATOM 3012 N N . ARG B 2 11 ? 17.605 41.013 39.343 1.00 0.00 1738 ARG B N 2
ATOM 3013 C CA . ARG B 2 11 ? 16.406 40.279 39.771 1.00 0.00 1738 ARG B CA 2
ATOM 3014 C C . ARG B 2 11 ? 15.542 39.923 38.551 1.00 0.00 1738 ARG B C 2
ATOM 3015 O O . ARG B 2 11 ? 15.144 38.767 38.405 1.00 0.00 1738 ARG B O 2
ATOM 3036 N N . ARG B 2 12 ? 15.399 40.868 37.610 1.00 0.00 1739 ARG B N 2
ATOM 3037 C CA . ARG B 2 12 ? 14.989 40.642 36.208 1.00 0.00 1739 ARG B CA 2
ATOM 3038 C C . ARG B 2 12 ? 15.600 41.724 35.310 1.00 0.00 1739 ARG B C 2
ATOM 3039 O O . ARG B 2 12 ? 15.720 42.879 35.721 1.00 0.00 1739 ARG B O 2
ATOM 3060 N N . GLY B 2 13 ? 16.012 41.357 34.101 1.00 0.00 1740 GLY B N 2
ATOM 3061 C CA . GLY B 2 13 ? 16.720 42.240 33.170 1.00 0.00 1740 GLY B CA 2
ATOM 3062 C C . GLY B 2 13 ? 15.919 43.461 32.709 1.00 0.00 1740 GLY B C 2
ATOM 3063 O O . GLY B 2 13 ? 14.683 43.451 32.739 1.00 0.00 1740 GLY B O 2
ATOM 3067 N N . ARG B 2 14 ? 16.622 44.509 32.260 1.00 0.00 1741 ARG B N 2
ATOM 3068 C CA . ARG B 2 14 ? 16.038 45.728 31.672 1.00 0.00 1741 ARG B CA 2
ATOM 3069 C C . ARG B 2 14 ? 16.474 45.879 30.215 1.00 0.00 1741 ARG B C 2
ATOM 3070 O O . ARG B 2 14 ? 17.667 46.029 29.931 1.00 0.00 1741 ARG B O 2
ATOM 3091 N N . ASN B 2 15 ? 15.522 45.853 29.287 1.00 0.00 1742 ASN B N 2
ATOM 3092 C CA . ASN B 2 15 ? 15.765 46.172 27.883 1.00 0.00 1742 ASN B CA 2
ATOM 3093 C C . ASN B 2 15 ? 15.762 47.696 27.657 1.00 0.00 1742 ASN B C 2
ATOM 3094 O O . ASN B 2 15 ? 14.897 48.404 28.174 1.00 0.00 1742 ASN B O 2
ATOM 3105 N N . LEU B 2 16 ? 16.690 48.186 26.835 1.00 0.00 1743 LEU B N 2
ATOM 3106 C CA . LEU B 2 16 ? 16.696 49.549 26.290 1.00 0.00 1743 LEU B CA 2
ATOM 3107 C C . LEU B 2 16 ? 16.955 49.457 24.784 1.00 0.00 1743 LEU B C 2
ATOM 3108 O O . LEU B 2 16 ? 17.941 48.842 24.363 1.00 0.00 1743 LEU B O 2
ATOM 3124 N N . THR B 2 17 ? 16.044 50.002 23.976 1.00 0.00 1744 THR B N 2
ATOM 3125 C CA . THR B 2 17 ? 15.992 49.797 22.518 1.00 0.00 1744 THR B CA 2
ATOM 3126 C C . THR B 2 17 ? 17.027 50.522 21.675 1.00 0.00 1744 THR B C 2
ATOM 3127 O O . THR B 2 17 ? 17.575 49.891 20.745 1.00 0.00 1744 THR B O 2
ATOM 3139 N N . GLY A 1 1 ? 37.520 14.020 31.662 1.00 0.00 513 GLY A N 3
ATOM 3140 C CA . GLY A 1 1 ? 36.151 14.387 32.069 1.00 0.00 513 GLY A CA 3
ATOM 3141 C C . GLY A 1 1 ? 35.167 13.297 31.698 1.00 0.00 513 GLY A C 3
ATOM 3142 O O . GLY A 1 1 ? 35.349 12.152 32.109 1.00 0.00 513 GLY A O 3
ATOM 3148 N N . ARG A 1 2 ? 34.122 13.639 30.936 1.00 0.00 514 ARG A N 3
ATOM 3149 C CA . ARG A 1 2 ? 33.063 12.740 30.444 1.00 0.00 514 ARG A CA 3
ATOM 3150 C C . ARG A 1 2 ? 32.811 12.886 28.937 1.00 0.00 514 ARG A C 3
ATOM 3151 O O . ARG A 1 2 ? 32.888 13.984 28.378 1.00 0.00 514 ARG A O 3
ATOM 3172 N N . LEU A 1 3 ? 32.453 11.767 28.307 1.00 0.00 515 LEU A N 3
ATOM 3173 C CA . LEU A 1 3 ? 32.178 11.645 26.869 1.00 0.00 515 LEU A CA 3
ATOM 3174 C C . LEU A 1 3 ? 30.831 12.260 26.422 1.00 0.00 515 LEU A C 3
ATOM 3175 O O . LEU A 1 3 ? 30.648 12.556 25.237 1.00 0.00 515 LEU A O 3
ATOM 3191 N N . ASP A 1 4 ? 29.885 12.457 27.347 1.00 0.00 516 ASP A N 3
ATOM 3192 C CA . ASP A 1 4 ? 28.599 13.128 27.104 1.00 0.00 516 ASP A CA 3
ATOM 3193 C C . ASP A 1 4 ? 28.497 14.474 27.842 1.00 0.00 516 ASP A C 3
ATOM 3194 O O . ASP A 1 4 ? 28.981 14.625 28.964 1.00 0.00 516 ASP A O 3
ATOM 3203 N N . LEU A 1 5 ? 27.814 15.434 27.224 1.00 0.00 517 LEU A N 3
ATOM 3204 C CA . LEU A 1 5 ? 27.649 16.811 27.689 1.00 0.00 517 LEU A CA 3
ATOM 3205 C C . LEU A 1 5 ? 26.161 17.172 27.871 1.00 0.00 517 LEU A C 3
ATOM 3206 O O . LEU A 1 5 ? 25.279 16.479 27.354 1.00 0.00 517 LEU A O 3
ATOM 3222 N N . PRO A 1 6 ? 25.863 18.236 28.638 1.00 0.00 518 PRO A N 3
ATOM 3223 C CA . PRO A 1 6 ? 24.499 18.610 29.001 1.00 0.00 518 PRO A CA 3
ATOM 3224 C C . PRO A 1 6 ? 23.656 19.107 27.812 1.00 0.00 518 PRO A C 3
ATOM 3225 O O . PRO A 1 6 ? 24.202 19.535 26.786 1.00 0.00 518 PRO A O 3
ATOM 3236 N N . PRO A 1 7 ? 22.315 19.069 27.937 1.00 0.00 519 PRO A N 3
ATOM 3237 C CA . PRO A 1 7 ? 21.389 19.476 26.882 1.00 0.00 519 PRO A CA 3
ATOM 3238 C C . PRO A 1 7 ? 21.550 20.964 26.547 1.00 0.00 519 PRO A C 3
ATOM 3239 O O . PRO A 1 7 ? 21.502 21.835 27.421 1.00 0.00 519 PRO A O 3
ATOM 3250 N N . GLY A 1 8 ? 21.753 21.261 25.265 1.00 0.00 520 GLY A N 3
ATOM 3251 C CA . GLY A 1 8 ? 21.986 22.612 24.758 1.00 0.00 520 GLY A CA 3
ATOM 3252 C C . GLY A 1 8 ? 23.405 23.158 24.952 1.00 0.00 520 GLY A C 3
ATOM 3253 O O . GLY A 1 8 ? 23.635 24.297 24.542 1.00 0.00 520 GLY A O 3
ATOM 3257 N N . PHE A 1 9 ? 24.348 22.394 25.535 1.00 0.00 521 PHE A N 3
ATOM 3258 C CA . PHE A 1 9 ? 25.741 22.799 25.760 1.00 0.00 521 PHE A CA 3
ATOM 3259 C C . PHE A 1 9 ? 26.395 23.703 24.691 1.00 0.00 521 PHE A C 3
ATOM 3260 O O . PHE A 1 9 ? 26.240 23.462 23.485 1.00 0.00 521 PHE A O 3
ATOM 3277 N N . MET A 1 10 ? 27.141 24.725 25.119 1.00 0.00 522 MET A N 3
ATOM 3278 C CA . MET A 1 10 ? 27.793 25.695 24.226 1.00 0.00 522 MET A CA 3
ATOM 3279 C C . MET A 1 10 ? 29.310 25.472 24.147 1.00 0.00 522 MET A C 3
ATOM 3280 O O . MET A 1 10 ? 29.862 25.174 23.082 1.00 0.00 522 MET A O 3
ATOM 3294 N N . PHE A 1 11 ? 29.969 25.612 25.295 1.00 0.00 523 PHE A N 3
ATOM 3295 C CA . PHE A 1 11 ? 31.418 25.605 25.491 1.00 0.00 523 PHE A CA 3
ATOM 3296 C C . PHE A 1 11 ? 31.798 25.330 26.938 1.00 0.00 523 PHE A C 3
ATOM 3297 O O . PHE A 1 11 ? 30.939 25.330 27.812 1.00 0.00 523 PHE A O 3
ATOM 3314 N N . LYS A 1 12 ? 33.073 25.098 27.228 1.00 0.00 524 LYS A N 3
ATOM 3315 C CA . LYS A 1 12 ? 33.563 25.029 28.609 1.00 0.00 524 LYS A CA 3
ATOM 3316 C C . LYS A 1 12 ? 34.341 26.296 28.988 1.00 0.00 524 LYS A C 3
ATOM 3317 O O . LYS A 1 12 ? 34.820 27.042 28.130 1.00 0.00 524 LYS A O 3
ATOM 3336 N N . VAL A 1 13 ? 34.538 26.489 30.287 1.00 0.00 525 VAL A N 3
ATOM 3337 C CA . VAL A 1 13 ? 35.484 27.446 30.895 1.00 0.00 525 VAL A CA 3
ATOM 3338 C C . VAL A 1 13 ? 36.296 26.743 31.992 1.00 0.00 525 VAL A C 3
ATOM 3339 O O . VAL A 1 13 ? 35.812 25.760 32.541 1.00 0.00 525 VAL A O 3
ATOM 3352 N N . GLN A 1 14 ? 37.489 27.227 32.348 1.00 0.00 526 GLN A N 3
ATOM 3353 C CA . GLN A 1 14 ? 38.239 26.765 33.533 1.00 0.00 526 GLN A CA 3
ATOM 3354 C C . GLN A 1 14 ? 38.464 27.896 34.545 1.00 0.00 526 GLN A C 3
ATOM 3355 O O . GLN A 1 14 ? 38.959 28.961 34.173 1.00 0.00 526 GLN A O 3
ATOM 3369 N N . ALA A 1 15 ? 38.149 27.675 35.825 1.00 0.00 527 ALA A N 3
ATOM 3370 C CA . ALA A 1 15 ? 38.355 28.646 36.902 1.00 0.00 527 ALA A CA 3
ATOM 3371 C C . ALA A 1 15 ? 39.845 28.989 37.085 1.00 0.00 527 ALA A C 3
ATOM 3372 O O . ALA A 1 15 ? 40.680 28.120 37.332 1.00 0.00 527 ALA A O 3
ATOM 3379 N N . GLN A 1 16 ? 40.176 30.272 36.957 1.00 0.00 528 GLN A N 3
ATOM 3380 C CA . GLN A 1 16 ? 41.497 30.853 37.229 1.00 0.00 528 GLN A CA 3
ATOM 3381 C C . GLN A 1 16 ? 41.638 31.304 38.697 1.00 0.00 528 GLN A C 3
ATOM 3382 O O . GLN A 1 16 ? 42.744 31.517 39.199 1.00 0.00 528 GLN A O 3
ATOM 3396 N N . HIS A 1 17 ? 40.498 31.462 39.374 1.00 0.00 529 HIS A N 3
ATOM 3397 C CA . HIS A 1 17 ? 40.333 31.964 40.735 1.00 0.00 529 HIS A CA 3
ATOM 3398 C C . HIS A 1 17 ? 39.168 31.231 41.422 1.00 0.00 529 HIS A C 3
ATOM 3399 O O . HIS A 1 17 ? 38.334 30.615 40.760 1.00 0.00 529 HIS A O 3
ATOM 3413 N N . ASP A 1 18 ? 39.111 31.278 42.750 1.00 0.00 530 ASP A N 3
ATOM 3414 C CA . ASP A 1 18 ? 38.073 30.625 43.553 1.00 0.00 530 ASP A CA 3
ATOM 3415 C C . ASP A 1 18 ? 36.925 31.632 43.711 1.00 0.00 530 ASP A C 3
ATOM 3416 O O . ASP A 1 18 ? 37.159 32.795 44.062 1.00 0.00 530 ASP A O 3
ATOM 3425 N N . TYR A 1 19 ? 35.689 31.181 43.488 1.00 0.00 531 TYR A N 3
ATOM 3426 C CA . TYR A 1 19 ? 34.472 31.976 43.638 1.00 0.00 531 TYR A CA 3
ATOM 3427 C C . TYR A 1 19 ? 33.471 31.368 44.625 1.00 0.00 531 TYR A C 3
ATOM 3428 O O . TYR A 1 19 ? 32.792 30.384 44.316 1.00 0.00 531 TYR A O 3
ATOM 3446 N N . THR A 1 20 ? 33.368 31.976 45.805 1.00 0.00 532 THR A N 3
ATOM 3447 C CA . THR A 1 20 ? 32.319 31.664 46.785 1.00 0.00 532 THR A CA 3
ATOM 3448 C C . THR A 1 20 ? 30.985 32.342 46.477 1.00 0.00 532 THR A C 3
ATOM 3449 O O . THR A 1 20 ? 30.894 33.572 46.522 1.00 0.00 532 THR A O 3
ATOM 3460 N N . ALA A 1 21 ? 29.959 31.553 46.150 1.00 0.00 533 ALA A N 3
ATOM 3461 C CA . ALA A 1 21 ? 28.612 32.013 45.829 1.00 0.00 533 ALA A CA 3
ATOM 3462 C C . ALA A 1 21 ? 27.874 32.526 47.068 1.00 0.00 533 ALA A C 3
ATOM 3463 O O . ALA A 1 21 ? 27.963 31.951 48.161 1.00 0.00 533 ALA A O 3
ATOM 3470 N N . THR A 1 22 ? 27.117 33.594 46.850 1.00 0.00 534 THR A N 3
ATOM 3471 C CA . THR A 1 22 ? 26.269 34.270 47.837 1.00 0.00 534 THR A CA 3
ATOM 3472 C C . THR A 1 22 ? 24.771 34.098 47.573 1.00 0.00 534 THR A C 3
ATOM 3473 O O . THR A 1 22 ? 24.009 33.854 48.507 1.00 0.00 534 THR A O 3
ATOM 3484 N N . ASP A 1 23 ? 24.351 34.095 46.304 1.00 0.00 535 ASP A N 3
ATOM 3485 C CA . ASP A 1 23 ? 22.937 33.991 45.905 1.00 0.00 535 ASP A CA 3
ATOM 3486 C C . ASP A 1 23 ? 22.410 32.588 45.566 1.00 0.00 535 ASP A C 3
ATOM 3487 O O . ASP A 1 23 ? 23.145 31.731 45.077 1.00 0.00 535 ASP A O 3
ATOM 3496 N N . THR A 1 24 ? 21.106 32.371 45.757 1.00 0.00 536 THR A N 3
ATOM 3497 C CA . THR A 1 24 ? 20.415 31.090 45.485 1.00 0.00 536 THR A CA 3
ATOM 3498 C C . THR A 1 24 ? 20.530 30.550 44.051 1.00 0.00 536 THR A C 3
ATOM 3499 O O . THR A 1 24 ? 20.497 29.337 43.833 1.00 0.00 536 THR A O 3
ATOM 3510 N N . ASP A 1 25 ? 20.721 31.431 43.066 1.00 0.00 537 ASP A N 3
ATOM 3511 C CA . ASP A 1 25 ? 20.962 31.088 41.657 1.00 0.00 537 ASP A CA 3
ATOM 3512 C C . ASP A 1 25 ? 22.430 30.960 41.216 1.00 0.00 537 ASP A C 3
ATOM 3513 O O . ASP A 1 25 ? 22.720 30.503 40.110 1.00 0.00 537 ASP A O 3
ATOM 3522 N N . GLU A 1 26 ? 23.379 31.348 42.068 1.00 0.00 538 GLU A N 3
ATOM 3523 C CA . GLU A 1 26 ? 24.801 31.316 41.749 1.00 0.00 538 GLU A CA 3
ATOM 3524 C C . GLU A 1 26 ? 25.416 29.908 41.785 1.00 0.00 538 GLU A C 3
ATOM 3525 O O . GLU A 1 26 ? 24.959 29.028 42.524 1.00 0.00 538 GLU A O 3
ATOM 3537 N N . LEU A 1 27 ? 26.469 29.726 40.985 1.00 0.00 539 LEU A N 3
ATOM 3538 C CA . LEU A 1 27 ? 27.356 28.566 40.930 1.00 0.00 539 LEU A CA 3
ATOM 3539 C C . LEU A 1 27 ? 28.630 28.852 41.751 1.00 0.00 539 LEU A C 3
ATOM 3540 O O . LEU A 1 27 ? 29.253 29.900 41.576 1.00 0.00 539 LEU A O 3
ATOM 3556 N N . GLN A 1 28 ? 29.051 27.927 42.612 1.00 0.00 540 GLN A N 3
ATOM 3557 C CA . GLN A 1 28 ? 30.302 28.023 43.375 1.00 0.00 540 GLN A CA 3
ATOM 3558 C C . GLN A 1 28 ? 31.482 27.390 42.609 1.00 0.00 540 GLN A C 3
ATOM 3559 O O . GLN A 1 28 ? 31.360 26.272 42.106 1.00 0.00 540 GLN A O 3
ATOM 3573 N N . LEU A 1 29 ? 32.637 28.066 42.557 1.00 0.00 541 LEU A N 3
ATOM 3574 C CA . LEU A 1 29 ? 33.846 27.622 41.837 1.00 0.00 541 LEU A CA 3
ATOM 3575 C C . LEU A 1 29 ? 35.101 27.625 42.722 1.00 0.00 541 LEU A C 3
ATOM 3576 O O . LEU A 1 29 ? 35.210 28.411 43.665 1.00 0.00 541 LEU A O 3
ATOM 3592 N N . LYS A 1 30 ? 36.091 26.801 42.365 1.00 0.00 542 LYS A N 3
ATOM 3593 C CA . LYS A 1 30 ? 37.422 26.736 42.996 1.00 0.00 542 LYS A CA 3
ATOM 3594 C C . LYS A 1 30 ? 38.509 26.820 41.920 1.00 0.00 542 LYS A C 3
ATOM 3595 O O . LYS A 1 30 ? 38.324 26.270 40.838 1.00 0.00 542 LYS A O 3
ATOM 3614 N N . ALA A 1 31 ? 39.625 27.505 42.179 1.00 0.00 543 ALA A N 3
ATOM 3615 C CA . ALA A 1 31 ? 40.696 27.738 41.207 1.00 0.00 543 ALA A CA 3
ATOM 3616 C C . ALA A 1 31 ? 41.222 26.421 40.598 1.00 0.00 543 ALA A C 3
ATOM 3617 O O . ALA A 1 31 ? 41.939 25.651 41.243 1.00 0.00 543 ALA A O 3
ATOM 3624 N N . GLY A 1 32 ? 40.846 26.181 39.342 1.00 0.00 544 GLY A N 3
ATOM 3625 C CA . GLY A 1 32 ? 41.143 24.982 38.553 1.00 0.00 544 GLY A CA 3
ATOM 3626 C C . GLY A 1 32 ? 39.901 24.301 37.972 1.00 0.00 544 GLY A C 3
ATOM 3627 O O . GLY A 1 32 ? 40.031 23.495 37.052 1.00 0.00 544 GLY A O 3
ATOM 3631 N N . ASP A 1 33 ? 38.700 24.633 38.453 1.00 0.00 545 ASP A N 3
ATOM 3632 C CA . ASP A 1 33 ? 37.469 23.926 38.115 1.00 0.00 545 ASP A CA 3
ATOM 3633 C C . ASP A 1 33 ? 36.938 24.194 36.704 1.00 0.00 545 ASP A C 3
ATOM 3634 O O . ASP A 1 33 ? 36.620 25.337 36.366 1.00 0.00 545 ASP A O 3
ATOM 3643 N N . VAL A 1 34 ? 36.825 23.153 35.876 1.00 0.00 546 VAL A N 3
ATOM 3644 C CA . VAL A 1 34 ? 36.118 23.236 34.588 1.00 0.00 546 VAL A CA 3
ATOM 3645 C C . VAL A 1 34 ? 34.605 23.377 34.804 1.00 0.00 546 VAL A C 3
ATOM 3646 O O . VAL A 1 34 ? 34.029 22.682 35.643 1.00 0.00 546 VAL A O 3
ATOM 3659 N N . VAL A 1 35 ? 33.956 24.249 34.030 1.00 0.00 547 VAL A N 3
ATOM 3660 C CA . VAL A 1 35 ? 32.502 24.472 33.990 1.00 0.00 547 VAL A CA 3
ATOM 3661 C C . VAL A 1 35 ? 31.961 24.338 32.582 1.00 0.00 547 VAL A C 3
ATOM 3662 O O . VAL A 1 35 ? 32.474 24.960 31.654 1.00 0.00 547 VAL A O 3
ATOM 3675 N N . LEU A 1 36 ? 30.939 23.510 32.419 1.00 0.00 548 LEU A N 3
ATOM 3676 C CA . LEU A 1 36 ? 30.255 23.291 31.157 1.00 0.00 548 LEU A CA 3
ATOM 3677 C C . LEU A 1 36 ? 29.198 24.395 30.969 1.00 0.00 548 LEU A C 3
ATOM 3678 O O . LEU A 1 36 ? 28.139 24.344 31.599 1.00 0.00 548 LEU A O 3
ATOM 3694 N N . VAL A 1 37 ? 29.483 25.405 30.147 1.00 0.00 549 VAL A N 3
ATOM 3695 C CA . VAL A 1 37 ? 28.514 26.465 29.786 1.00 0.00 549 VAL A CA 3
ATOM 3696 C C . VAL A 1 37 ? 27.289 25.954 29.009 1.00 0.00 549 VAL A C 3
ATOM 3697 O O . VAL A 1 37 ? 27.414 25.252 28.001 1.00 0.00 549 VAL A O 3
ATOM 3710 N N . ILE A 1 38 ? 26.097 26.357 29.456 1.00 0.00 550 ILE A N 3
ATOM 3711 C CA . ILE A 1 38 ? 24.787 26.046 28.857 1.00 0.00 550 ILE A CA 3
ATOM 3712 C C . ILE A 1 38 ? 23.988 27.348 28.609 1.00 0.00 550 ILE A C 3
ATOM 3713 O O . ILE A 1 38 ? 24.248 28.360 29.261 1.00 0.00 550 ILE A O 3
ATOM 3729 N N . PRO A 1 39 ? 23.011 27.346 27.681 1.00 0.00 551 PRO A N 3
ATOM 3730 C CA . PRO A 1 39 ? 22.115 28.477 27.441 1.00 0.00 551 PRO A CA 3
ATOM 3731 C C . PRO A 1 39 ? 21.121 28.663 28.595 1.00 0.00 551 PRO A C 3
ATOM 3732 O O . PRO A 1 39 ? 20.776 27.715 29.306 1.00 0.00 551 PRO A O 3
ATOM 3743 N N . PHE A 1 40 ? 20.605 29.880 28.743 1.00 0.00 552 PHE A N 3
ATOM 3744 C CA . PHE A 1 40 ? 19.582 30.217 29.733 1.00 0.00 552 PHE A CA 3
ATOM 3745 C C . PHE A 1 40 ? 18.172 29.676 29.446 1.00 0.00 552 PHE A C 3
ATOM 3746 O O . PHE A 1 40 ? 17.771 29.566 28.281 1.00 0.00 552 PHE A O 3
ATOM 3763 N N . GLN A 1 41 ? 17.370 29.420 30.490 1.00 0.00 553 GLN A N 3
ATOM 3764 C CA . GLN A 1 41 ? 15.937 29.120 30.334 1.00 0.00 553 GLN A CA 3
ATOM 3765 C C . GLN A 1 41 ? 15.144 30.301 29.735 1.00 0.00 553 GLN A C 3
ATOM 3766 O O . GLN A 1 41 ? 14.159 30.079 29.034 1.00 0.00 553 GLN A O 3
ATOM 3780 N N . ASN A 1 42 ? 15.578 31.545 29.974 1.00 0.00 554 ASN A N 3
ATOM 3781 C CA . ASN A 1 42 ? 14.896 32.776 29.559 1.00 0.00 554 ASN A CA 3
ATOM 3782 C C . ASN A 1 42 ? 15.873 33.968 29.447 1.00 0.00 554 ASN A C 3
ATOM 3783 O O . ASN A 1 42 ? 16.848 34.018 30.196 1.00 0.00 554 ASN A O 3
ATOM 3794 N N . PRO A 1 43 ? 15.585 34.976 28.602 1.00 0.00 555 PRO A N 3
ATOM 3795 C CA . PRO A 1 43 ? 16.453 36.140 28.394 1.00 0.00 555 PRO A CA 3
ATOM 3796 C C . PRO A 1 43 ? 16.485 37.082 29.610 1.00 0.00 555 PRO A C 3
ATOM 3797 O O . PRO A 1 43 ? 17.493 37.728 29.883 1.00 0.00 555 PRO A O 3
ATOM 3808 N N . GLU A 1 44 ? 15.393 37.137 30.378 1.00 0.00 556 GLU A N 3
ATOM 3809 C CA . GLU A 1 44 ? 15.273 37.926 31.614 1.00 0.00 556 GLU A CA 3
ATOM 3810 C C . GLU A 1 44 ? 16.054 37.312 32.790 1.00 0.00 556 GLU A C 3
ATOM 3811 O O . GLU A 1 44 ? 16.288 37.981 33.793 1.00 0.00 556 GLU A O 3
ATOM 3823 N N . GLU A 1 45 ? 16.475 36.049 32.680 1.00 0.00 557 GLU A N 3
ATOM 3824 C CA . GLU A 1 45 ? 17.193 35.329 33.737 1.00 0.00 557 GLU A CA 3
ATOM 3825 C C . GLU A 1 45 ? 18.712 35.593 33.728 1.00 0.00 557 GLU A C 3
ATOM 3826 O O . GLU A 1 45 ? 19.383 35.379 34.739 1.00 0.00 557 GLU A O 3
ATOM 3838 N N . GLN A 1 46 ? 19.251 36.043 32.592 1.00 0.00 558 GLN A N 3
ATOM 3839 C CA . GLN A 1 46 ? 20.663 36.431 32.408 1.00 0.00 558 GLN A CA 3
ATOM 3840 C C . GLN A 1 46 ? 21.006 37.794 33.044 1.00 0.00 558 GLN A C 3
ATOM 3841 O O . GLN A 1 46 ? 20.192 38.723 33.053 1.00 0.00 558 GLN A O 3
ATOM 3855 N N . ASP A 1 47 ? 22.241 37.925 33.531 1.00 0.00 559 ASP A N 3
ATOM 3856 C CA . ASP A 1 47 ? 22.847 39.103 34.160 1.00 0.00 559 ASP A CA 3
ATOM 3857 C C . ASP A 1 47 ? 24.105 39.669 33.471 1.00 0.00 559 ASP A C 3
ATOM 3858 O O . ASP A 1 47 ? 24.790 38.969 32.729 1.00 0.00 559 ASP A O 3
ATOM 3867 N N . GLU A 1 48 ? 24.420 40.952 33.669 1.00 0.00 560 GLU A N 3
ATOM 3868 C CA . GLU A 1 48 ? 25.401 41.675 32.841 1.00 0.00 560 GLU A CA 3
ATOM 3869 C C . GLU A 1 48 ? 26.864 41.243 33.076 1.00 0.00 560 GLU A C 3
ATOM 3870 O O . GLU A 1 48 ? 27.457 41.530 34.117 1.00 0.00 560 GLU A O 3
ATOM 3882 N N . GLY A 1 49 ? 27.478 40.581 32.092 1.00 0.00 561 GLY A N 3
ATOM 3883 C CA . GLY A 1 49 ? 28.831 40.019 32.196 1.00 0.00 561 GLY A CA 3
ATOM 3884 C C . GLY A 1 49 ? 28.902 38.642 32.879 1.00 0.00 561 GLY A C 3
ATOM 3885 O O . GLY A 1 49 ? 29.999 38.154 33.160 1.00 0.00 561 GLY A O 3
ATOM 3889 N N . TRP A 1 50 ? 27.752 38.024 33.165 1.00 0.00 562 TRP A N 3
ATOM 3890 C CA . TRP A 1 50 ? 27.614 36.682 33.744 1.00 0.00 562 TRP A CA 3
ATOM 3891 C C . TRP A 1 50 ? 27.542 35.561 32.686 1.00 0.00 562 TRP A C 3
ATOM 3892 O O . TRP A 1 50 ? 27.333 35.817 31.493 1.00 0.00 562 TRP A O 3
ATOM 3913 N N . LEU A 1 51 ? 27.707 34.309 33.124 1.00 0.00 563 LEU A N 3
ATOM 3914 C CA . LEU A 1 51 ? 27.484 33.084 32.343 1.00 0.00 563 LEU A CA 3
ATOM 3915 C C . LEU A 1 51 ? 26.776 32.024 33.203 1.00 0.00 563 LEU A C 3
ATOM 3916 O O . LEU A 1 51 ? 26.860 32.076 34.428 1.00 0.00 563 LEU A O 3
ATOM 3932 N N . MET A 1 52 ? 26.107 31.056 32.566 1.00 0.00 564 MET A N 3
ATOM 3933 C CA . MET A 1 52 ? 25.480 29.897 33.214 1.00 0.00 564 MET A CA 3
ATOM 3934 C C . MET A 1 52 ? 26.134 28.579 32.793 1.00 0.00 564 MET A C 3
ATOM 3935 O O . MET A 1 52 ? 26.498 28.389 31.636 1.00 0.00 564 MET A O 3
ATOM 3949 N N . GLY A 1 53 ? 26.255 27.640 33.729 1.00 0.00 565 GLY A N 3
ATOM 3950 C CA . GLY A 1 53 ? 26.817 26.316 33.482 1.00 0.00 565 GLY A CA 3
ATOM 3951 C C . GLY A 1 53 ? 26.662 25.363 34.665 1.00 0.00 565 GLY A C 3
ATOM 3952 O O . GLY A 1 53 ? 26.043 25.700 35.675 1.00 0.00 565 GLY A O 3
ATOM 3956 N N . VAL A 1 54 ? 27.253 24.176 34.532 1.00 0.00 566 VAL A N 3
ATOM 3957 C CA . VAL A 1 54 ? 27.399 23.162 35.594 1.00 0.00 566 VAL A CA 3
ATOM 3958 C C . VAL A 1 54 ? 28.865 22.741 35.687 1.00 0.00 566 VAL A C 3
ATOM 3959 O O . VAL A 1 54 ? 29.534 22.630 34.657 1.00 0.00 566 VAL A O 3
ATOM 3972 N N . LYS A 1 55 ? 29.400 22.517 36.890 1.00 0.00 567 LYS A N 3
ATOM 3973 C CA . LYS A 1 55 ? 30.769 22.018 37.062 1.00 0.00 567 LYS A CA 3
ATOM 3974 C C . LYS A 1 55 ? 30.974 20.689 36.348 1.00 0.00 567 LYS A C 3
ATOM 3975 O O . LYS A 1 55 ? 30.143 19.786 36.444 1.00 0.00 567 LYS A O 3
ATOM 3994 N N . GLU A 1 56 ? 32.105 20.555 35.664 1.00 0.00 568 GLU A N 3
ATOM 3995 C CA . GLU A 1 56 ? 32.471 19.316 34.986 1.00 0.00 568 GLU A CA 3
ATOM 3996 C C . GLU A 1 56 ? 32.527 18.150 35.973 1.00 0.00 568 GLU A C 3
ATOM 3997 O O . GLU A 1 56 ? 31.948 17.112 35.685 1.00 0.00 568 GLU A O 3
ATOM 4009 N N . SER A 1 57 ? 33.115 18.335 37.161 1.00 0.00 569 SER A N 3
ATOM 4010 C CA . SER A 1 57 ? 33.184 17.290 38.189 1.00 0.00 569 SER A CA 3
ATOM 4011 C C . SER A 1 57 ? 31.802 16.914 38.741 1.00 0.00 569 SER A C 3
ATOM 4012 O O . SER A 1 57 ? 31.512 15.740 38.953 1.00 0.00 569 SER A O 3
ATOM 4020 N N . ASP A 1 58 ? 30.895 17.884 38.881 1.00 0.00 570 ASP A N 3
ATOM 4021 C CA . ASP A 1 58 ? 29.502 17.634 39.265 1.00 0.00 570 ASP A CA 3
ATOM 4022 C C . ASP A 1 58 ? 28.684 16.834 38.240 1.00 0.00 570 ASP A C 3
ATOM 4023 O O . ASP A 1 58 ? 27.976 15.881 38.580 1.00 0.00 570 ASP A O 3
ATOM 4032 N N . TRP A 1 59 ? 28.859 17.176 36.961 1.00 0.00 571 TRP A N 3
ATOM 4033 C CA . TRP A 1 59 ? 28.278 16.462 35.824 1.00 0.00 571 TRP A CA 3
ATOM 4034 C C . TRP A 1 59 ? 28.891 15.068 35.616 1.00 0.00 571 TRP A C 3
ATOM 4035 O O . TRP A 1 59 ? 28.176 14.119 35.290 1.00 0.00 571 TRP A O 3
ATOM 4056 N N . ASN A 1 60 ? 30.191 14.928 35.877 1.00 0.00 572 ASN A N 3
ATOM 4057 C CA . ASN A 1 60 ? 30.972 13.686 35.876 1.00 0.00 572 ASN A CA 3
ATOM 4058 C C . ASN A 1 60 ? 30.576 12.760 37.048 1.00 0.00 572 ASN A C 3
ATOM 4059 O O . ASN A 1 60 ? 30.567 11.541 36.892 1.00 0.00 572 ASN A O 3
ATOM 4070 N N . GLN A 1 61 ? 30.158 13.322 38.188 1.00 0.00 573 GLN A N 3
ATOM 4071 C CA . GLN A 1 61 ? 29.596 12.587 39.336 1.00 0.00 573 GLN A CA 3
ATOM 4072 C C . GLN A 1 61 ? 28.097 12.252 39.198 1.00 0.00 573 GLN A C 3
ATOM 4073 O O . GLN A 1 61 ? 27.516 11.625 40.090 1.00 0.00 573 GLN A O 3
ATOM 4087 N N . HIS A 1 62 ? 27.482 12.640 38.072 1.00 0.00 574 HIS A N 3
ATOM 4088 C CA . HIS A 1 62 ? 26.077 12.400 37.709 1.00 0.00 574 HIS A CA 3
ATOM 4089 C C . HIS A 1 62 ? 25.069 12.951 38.736 1.00 0.00 574 HIS A C 3
ATOM 4090 O O . HIS A 1 62 ? 24.055 12.319 39.061 1.00 0.00 574 HIS A O 3
ATOM 4104 N N . LYS A 1 63 ? 25.391 14.126 39.286 1.00 0.00 575 LYS A N 3
ATOM 4105 C CA . LYS A 1 63 ? 24.592 14.851 40.284 1.00 0.00 575 LYS A CA 3
ATOM 4106 C C . LYS A 1 63 ? 23.536 15.737 39.607 1.00 0.00 575 LYS A C 3
ATOM 4107 O O . LYS A 1 63 ? 23.646 16.034 38.419 1.00 0.00 575 LYS A O 3
ATOM 4126 N N . GLU A 1 64 ? 22.488 16.108 40.341 1.00 0.00 576 GLU A N 3
ATOM 4127 C CA . GLU A 1 64 ? 21.252 16.721 39.817 1.00 0.00 576 GLU A CA 3
ATOM 4128 C C . GLU A 1 64 ? 21.460 18.018 39.001 1.00 0.00 576 GLU A C 3
ATOM 4129 O O . GLU A 1 64 ? 21.590 19.103 39.567 1.00 0.00 576 GLU A O 3
ATOM 4141 N N . LEU A 1 65 ? 21.469 17.924 37.662 1.00 0.00 577 LEU A N 3
ATOM 4142 C CA . LEU A 1 65 ? 21.793 19.024 36.740 1.00 0.00 577 LEU A CA 3
ATOM 4143 C C . LEU A 1 65 ? 20.998 20.303 37.042 1.00 0.00 577 LEU A C 3
ATOM 4144 O O . LEU A 1 65 ? 21.580 21.383 37.118 1.00 0.00 577 LEU A O 3
ATOM 4160 N N . GLU A 1 66 ? 19.682 20.178 37.239 1.00 0.00 578 GLU A N 3
ATOM 4161 C CA . GLU A 1 66 ? 18.756 21.303 37.415 1.00 0.00 578 GLU A CA 3
ATOM 4162 C C . GLU A 1 66 ? 18.978 22.112 38.704 1.00 0.00 578 GLU A C 3
ATOM 4163 O O . GLU A 1 66 ? 18.450 23.219 38.828 1.00 0.00 578 GLU A O 3
ATOM 4175 N N . LYS A 1 67 ? 19.778 21.594 39.644 1.00 0.00 579 LYS A N 3
ATOM 4176 C CA . LYS A 1 67 ? 20.139 22.244 40.907 1.00 0.00 579 LYS A CA 3
ATOM 4177 C C . LYS A 1 67 ? 21.640 22.514 41.038 1.00 0.00 579 LYS A C 3
ATOM 4178 O O . LYS A 1 67 ? 22.041 23.522 41.620 1.00 0.00 579 LYS A O 3
ATOM 4197 N N . CYS A 1 68 ? 22.456 21.629 40.468 1.00 0.00 580 CYS A N 3
ATOM 4198 C CA . CYS A 1 68 ? 23.903 21.762 40.348 1.00 0.00 580 CYS A CA 3
ATOM 4199 C C . CYS A 1 68 ? 24.313 22.935 39.443 1.00 0.00 580 CYS A C 3
ATOM 4200 O O . CYS A 1 68 ? 25.334 23.578 39.701 1.00 0.00 580 CYS A O 3
ATOM 4208 N N . ARG A 1 69 ? 23.505 23.256 38.419 1.00 0.00 581 ARG A N 3
ATOM 4209 C CA . ARG A 1 69 ? 23.686 24.449 37.579 1.00 0.00 581 ARG A CA 3
ATOM 4210 C C . ARG A 1 69 ? 23.616 25.750 38.380 1.00 0.00 581 ARG A C 3
ATOM 4211 O O . ARG A 1 69 ? 23.014 25.812 39.453 1.00 0.00 581 ARG A O 3
ATOM 4232 N N . GLY A 1 70 ? 24.216 26.799 37.834 1.00 0.00 582 GLY A N 3
ATOM 4233 C CA . GLY A 1 70 ? 24.147 28.156 38.378 1.00 0.00 582 GLY A CA 3
ATOM 4234 C C . GLY A 1 70 ? 24.760 29.204 37.457 1.00 0.00 582 GLY A C 3
ATOM 4235 O O . GLY A 1 70 ? 25.388 28.869 36.448 1.00 0.00 582 GLY A O 3
ATOM 4239 N N . VAL A 1 71 ? 24.614 30.472 37.841 1.00 0.00 583 VAL A N 3
ATOM 4240 C CA . VAL A 1 71 ? 25.315 31.603 37.222 1.00 0.00 583 VAL A CA 3
ATOM 4241 C C . VAL A 1 71 ? 26.630 31.888 37.938 1.00 0.00 583 VAL A C 3
ATOM 4242 O O . VAL A 1 71 ? 26.714 31.837 39.163 1.00 0.00 583 VAL A O 3
ATOM 4255 N N . PHE A 1 72 ? 27.659 32.232 37.176 1.00 0.00 584 PHE A N 3
ATOM 4256 C CA . PHE A 1 72 ? 28.966 32.624 37.698 1.00 0.00 584 PHE A CA 3
ATOM 4257 C C . PHE A 1 72 ? 29.572 33.832 36.964 1.00 0.00 584 PHE A C 3
ATOM 4258 O O . PHE A 1 72 ? 29.251 34.073 35.793 1.00 0.00 584 PHE A O 3
ATOM 4275 N N . PRO A 1 73 ? 30.458 34.600 37.622 1.00 0.00 585 PRO A N 3
ATOM 4276 C CA . PRO A 1 73 ? 31.209 35.660 36.961 1.00 0.00 585 PRO A CA 3
ATOM 4277 C C . PRO A 1 73 ? 32.245 35.054 36.009 1.00 0.00 585 PRO A C 3
ATOM 4278 O O . PRO A 1 73 ? 33.245 34.485 36.448 1.00 0.00 585 PRO A O 3
ATOM 4289 N N . GLU A 1 74 ? 32.046 35.194 34.693 1.00 0.00 586 GLU A N 3
ATOM 4290 C CA . GLU A 1 74 ? 32.963 34.630 33.686 1.00 0.00 586 GLU A CA 3
ATOM 4291 C C . GLU A 1 74 ? 34.419 35.105 33.875 1.00 0.00 586 GLU A C 3
ATOM 4292 O O . GLU A 1 74 ? 35.349 34.374 33.528 1.00 0.00 586 GLU A O 3
ATOM 4304 N N . ASN A 1 75 ? 34.616 36.287 34.474 1.00 0.00 587 ASN A N 3
ATOM 4305 C CA . ASN A 1 75 ? 35.913 36.895 34.779 1.00 0.00 587 ASN A CA 3
ATOM 4306 C C . ASN A 1 75 ? 36.754 36.121 35.815 1.00 0.00 587 ASN A C 3
ATOM 4307 O O . ASN A 1 75 ? 37.968 36.322 35.905 1.00 0.00 587 ASN A O 3
ATOM 4318 N N . PHE A 1 76 ? 36.137 35.191 36.555 1.00 0.00 588 PHE A N 3
ATOM 4319 C CA . PHE A 1 76 ? 36.832 34.176 37.349 1.00 0.00 588 PHE A CA 3
ATOM 4320 C C . PHE A 1 76 ? 37.412 32.974 36.577 1.00 0.00 588 PHE A C 3
ATOM 4321 O O . PHE A 1 76 ? 38.167 32.185 37.145 1.00 0.00 588 PHE A O 3
ATOM 4338 N N . THR A 1 77 ? 37.063 32.811 35.295 1.00 0.00 589 THR A N 3
ATOM 4339 C CA . THR A 1 77 ? 37.374 31.646 34.453 1.00 0.00 589 THR A CA 3
ATOM 4340 C C . THR A 1 77 ? 37.960 32.065 33.096 1.00 0.00 589 THR A C 3
ATOM 4341 O O . THR A 1 77 ? 37.923 33.239 32.730 1.00 0.00 589 THR A O 3
ATOM 4352 N N . GLU A 1 78 ? 38.478 31.107 32.322 1.00 0.00 590 GLU A N 3
ATOM 4353 C CA . GLU A 1 78 ? 38.925 31.321 30.935 1.00 0.00 590 GLU A CA 3
ATOM 4354 C C . GLU A 1 78 ? 38.226 30.328 29.992 1.00 0.00 590 GLU A C 3
ATOM 4355 O O . GLU A 1 78 ? 38.041 29.166 30.355 1.00 0.00 590 GLU A O 3
ATOM 4367 N N . ARG A 1 79 ? 37.864 30.760 28.777 1.00 0.00 591 ARG A N 3
ATOM 4368 C CA . ARG A 1 79 ? 37.340 29.909 27.692 1.00 0.00 591 ARG A CA 3
ATOM 4369 C C . ARG A 1 79 ? 38.333 28.791 27.341 1.00 0.00 591 ARG A C 3
ATOM 4370 O O . ARG A 1 79 ? 39.524 29.062 27.168 1.00 0.00 591 ARG A O 3
ATOM 4391 N N . VAL A 1 80 ? 37.849 27.559 27.190 1.00 0.00 592 VAL A N 3
ATOM 4392 C CA . VAL A 1 80 ? 38.665 26.363 26.883 1.00 0.00 592 VAL A CA 3
ATOM 4393 C C . VAL A 1 80 ? 38.127 25.609 25.637 1.00 0.00 592 VAL A C 3
ATOM 4394 O O . VAL A 1 80 ? 36.925 25.671 25.351 1.00 0.00 592 VAL A O 3
ATOM 4407 N N . PRO A 1 81 ? 39.001 24.903 24.886 1.00 0.00 593 PRO A N 3
ATOM 4408 C CA . PRO A 1 81 ? 38.726 24.331 23.555 1.00 0.00 593 PRO A CA 3
ATOM 4409 C C . PRO A 1 81 ? 37.909 23.033 23.505 1.00 0.00 593 PRO A C 3
ATOM 4410 O O . PRO A 1 81 ? 38.039 22.168 24.401 1.00 0.00 593 PRO A O 3
ATOM 4422 N N . SER B 2 1 ? 44.972 39.092 47.208 1.00 0.00 1728 SER B N 3
ATOM 4423 C CA . SER B 2 1 ? 45.462 40.011 46.166 1.00 0.00 1728 SER B CA 3
ATOM 4424 C C . SER B 2 1 ? 45.343 39.372 44.792 1.00 0.00 1728 SER B C 3
ATOM 4425 O O . SER B 2 1 ? 45.357 38.146 44.667 1.00 0.00 1728 SER B O 3
ATOM 4435 N N . THR B 2 2 ? 45.212 40.191 43.746 1.00 0.00 1729 THR B N 3
ATOM 4436 C CA . THR B 2 2 ? 45.169 39.742 42.347 1.00 0.00 1729 THR B CA 3
ATOM 4437 C C . THR B 2 2 ? 44.010 38.821 41.949 1.00 0.00 1729 THR B C 3
ATOM 4438 O O . THR B 2 2 ? 44.154 38.002 41.039 1.00 0.00 1729 THR B O 3
ATOM 4449 N N . VAL B 2 3 ? 42.875 38.927 42.656 1.00 0.00 1730 VAL B N 3
ATOM 4450 C CA . VAL B 2 3 ? 41.615 38.212 42.356 1.00 0.00 1730 VAL B CA 3
ATOM 4451 C C . VAL B 2 3 ? 40.464 39.119 41.879 1.00 0.00 1730 VAL B C 3
ATOM 4452 O O . VAL B 2 3 ? 40.327 40.237 42.387 1.00 0.00 1730 VAL B O 3
ATOM 4465 N N . PRO B 2 4 ? 39.628 38.671 40.921 1.00 0.00 1731 PRO B N 3
ATOM 4466 C CA . PRO B 2 4 ? 38.536 39.456 40.327 1.00 0.00 1731 PRO B CA 3
ATOM 4467 C C . PRO B 2 4 ? 37.343 39.744 41.268 1.00 0.00 1731 PRO B C 3
ATOM 4468 O O . PRO B 2 4 ? 37.309 39.320 42.430 1.00 0.00 1731 PRO B O 3
ATOM 4479 N N . VAL B 2 5 ? 36.352 40.491 40.759 1.00 0.00 1732 VAL B N 3
ATOM 4480 C CA . VAL B 2 5 ? 35.103 40.869 41.458 1.00 0.00 1732 VAL B CA 3
ATOM 4481 C C . VAL B 2 5 ? 33.884 40.625 40.561 1.00 0.00 1732 VAL B C 3
ATOM 4482 O O . VAL B 2 5 ? 33.855 41.061 39.406 1.00 0.00 1732 VAL B O 3
ATOM 4495 N N . ALA B 2 6 ? 32.861 39.936 41.072 1.00 0.00 1733 ALA B N 3
ATOM 4496 C CA . ALA B 2 6 ? 31.666 39.589 40.300 1.00 0.00 1733 ALA B CA 3
ATOM 4497 C C . ALA B 2 6 ? 30.840 40.835 39.869 1.00 0.00 1733 ALA B C 3
ATOM 4498 O O . ALA B 2 6 ? 30.571 41.712 40.704 1.00 0.00 1733 ALA B O 3
ATOM 4505 N N . PRO B 2 7 ? 30.442 40.951 38.584 1.00 0.00 1734 PRO B N 3
ATOM 4506 C CA . PRO B 2 7 ? 29.847 42.175 38.037 1.00 0.00 1734 PRO B CA 3
ATOM 4507 C C . PRO B 2 7 ? 28.395 42.425 38.488 1.00 0.00 1734 PRO B C 3
ATOM 4508 O O . PRO B 2 7 ? 27.693 41.474 38.847 1.00 0.00 1734 PRO B O 3
ATOM 4519 N N . PRO B 2 8 ? 27.918 43.685 38.447 1.00 0.00 1735 PRO B N 3
ATOM 4520 C CA . PRO B 2 8 ? 26.621 44.083 38.996 1.00 0.00 1735 PRO B CA 3
ATOM 4521 C C . PRO B 2 8 ? 25.439 43.448 38.250 1.00 0.00 1735 PRO B C 3
ATOM 4522 O O . PRO B 2 8 ? 25.206 43.707 37.063 1.00 0.00 1735 PRO B O 3
ATOM 4533 N N . ARG B 2 9 ? 24.668 42.631 38.975 1.00 0.00 1736 ARG B N 3
ATOM 4534 C CA . ARG B 2 9 ? 23.441 41.978 38.501 1.00 0.00 1736 ARG B CA 3
ATOM 4535 C C . ARG B 2 9 ? 22.260 42.951 38.503 1.00 0.00 1736 ARG B C 3
ATOM 4536 O O . ARG B 2 9 ? 22.196 43.875 39.316 1.00 0.00 1736 ARG B O 3
ATOM 4557 N N . ARG B 2 10 ? 21.327 42.740 37.577 1.00 0.00 1737 ARG B N 3
ATOM 4558 C CA . ARG B 2 10 ? 20.177 43.609 37.278 1.00 0.00 1737 ARG B CA 3
ATOM 4559 C C . ARG B 2 10 ? 18.957 43.273 38.153 1.00 0.00 1737 ARG B C 3
ATOM 4560 O O . ARG B 2 10 ? 19.012 42.394 39.016 1.00 0.00 1737 ARG B O 3
ATOM 4581 N N . ARG B 2 11 ? 17.832 43.960 37.919 1.00 0.00 1738 ARG B N 3
ATOM 4582 C CA . ARG B 2 11 ? 16.490 43.487 38.316 1.00 0.00 1738 ARG B CA 3
ATOM 4583 C C . ARG B 2 11 ? 15.923 42.548 37.240 1.00 0.00 1738 ARG B C 3
ATOM 4584 O O . ARG B 2 11 ? 15.979 42.879 36.049 1.00 0.00 1738 ARG B O 3
ATOM 4605 N N . ARG B 2 12 ? 15.323 41.424 37.648 1.00 0.00 1739 ARG B N 3
ATOM 4606 C CA . ARG B 2 12 ? 14.594 40.459 36.794 1.00 0.00 1739 ARG B CA 3
ATOM 4607 C C . ARG B 2 12 ? 13.281 40.996 36.237 1.00 0.00 1739 ARG B C 3
ATOM 4608 O O . ARG B 2 12 ? 12.844 40.551 35.177 1.00 0.00 1739 ARG B O 3
ATOM 4629 N N . GLY B 2 13 ? 12.636 41.918 36.947 1.00 0.00 1740 GLY B N 3
ATOM 4630 C CA . GLY B 2 13 ? 11.336 42.437 36.540 1.00 0.00 1740 GLY B CA 3
ATOM 4631 C C . GLY B 2 13 ? 10.744 43.478 37.494 1.00 0.00 1740 GLY B C 3
ATOM 4632 O O . GLY B 2 13 ? 11.378 43.877 38.477 1.00 0.00 1740 GLY B O 3
ATOM 4636 N N . ARG B 2 14 ? 9.516 43.920 37.202 1.00 0.00 1741 ARG B N 3
ATOM 4637 C CA . ARG B 2 14 ? 8.744 44.843 38.054 1.00 0.00 1741 ARG B CA 3
ATOM 4638 C C . ARG B 2 14 ? 8.429 44.216 39.415 1.00 0.00 1741 ARG B C 3
ATOM 4639 O O . ARG B 2 14 ? 8.142 43.020 39.492 1.00 0.00 1741 ARG B O 3
ATOM 4660 N N . ASN B 2 15 ? 8.464 45.032 40.467 1.00 0.00 1742 ASN B N 3
ATOM 4661 C CA . ASN B 2 15 ? 8.109 44.639 41.833 1.00 0.00 1742 ASN B CA 3
ATOM 4662 C C . ASN B 2 15 ? 6.583 44.562 41.998 1.00 0.00 1742 ASN B C 3
ATOM 4663 O O . ASN B 2 15 ? 5.918 45.554 42.324 1.00 0.00 1742 ASN B O 3
ATOM 4674 N N . LEU B 2 16 ? 6.042 43.375 41.731 1.00 0.00 1743 LEU B N 3
ATOM 4675 C CA . LEU B 2 16 ? 4.628 43.020 41.772 1.00 0.00 1743 LEU B CA 3
ATOM 4676 C C . LEU B 2 16 ? 4.498 41.495 41.925 1.00 0.00 1743 LEU B C 3
ATOM 4677 O O . LEU B 2 16 ? 5.037 40.738 41.112 1.00 0.00 1743 LEU B O 3
ATOM 4693 N N . THR B 2 17 ? 3.774 41.045 42.950 1.00 0.00 1744 THR B N 3
ATOM 4694 C CA . THR B 2 17 ? 3.545 39.623 43.262 1.00 0.00 1744 THR B CA 3
ATOM 4695 C C . THR B 2 17 ? 2.186 39.331 43.889 1.00 0.00 1744 THR B C 3
ATOM 4696 O O . THR B 2 17 ? 1.468 38.445 43.378 1.00 0.00 1744 THR B O 3
ATOM 4708 N N . GLY A 1 1 ? 37.643 14.706 32.072 1.00 0.00 513 GLY A N 4
ATOM 4709 C CA . GLY A 1 1 ? 36.243 15.145 32.022 1.00 0.00 513 GLY A CA 4
ATOM 4710 C C . GLY A 1 1 ? 35.357 14.022 31.523 1.00 0.00 513 GLY A C 4
ATOM 4711 O O . GLY A 1 1 ? 35.599 12.861 31.858 1.00 0.00 513 GLY A O 4
ATOM 4717 N N . ARG A 1 2 ? 34.324 14.342 30.732 1.00 0.00 514 ARG A N 4
ATOM 4718 C CA . ARG A 1 2 ? 33.389 13.360 30.139 1.00 0.00 514 ARG A CA 4
ATOM 4719 C C . ARG A 1 2 ? 33.319 13.381 28.613 1.00 0.00 514 ARG A C 4
ATOM 4720 O O . ARG A 1 2 ? 33.535 14.399 27.955 1.00 0.00 514 ARG A O 4
ATOM 4741 N N . LEU A 1 3 ? 32.971 12.223 28.055 1.00 0.00 515 LEU A N 4
ATOM 4742 C CA . LEU A 1 3 ? 32.717 12.022 26.624 1.00 0.00 515 LEU A CA 4
ATOM 4743 C C . LEU A 1 3 ? 31.262 12.349 26.224 1.00 0.00 515 LEU A C 4
ATOM 4744 O O . LEU A 1 3 ? 30.952 12.327 25.032 1.00 0.00 515 LEU A O 4
ATOM 4760 N N . ASP A 1 4 ? 30.397 12.692 27.188 1.00 0.00 516 ASP A N 4
ATOM 4761 C CA . ASP A 1 4 ? 28.991 13.070 27.006 1.00 0.00 516 ASP A CA 4
ATOM 4762 C C . ASP A 1 4 ? 28.545 14.317 27.802 1.00 0.00 516 ASP A C 4
ATOM 4763 O O . ASP A 1 4 ? 28.825 14.450 28.998 1.00 0.00 516 ASP A O 4
ATOM 4772 N N . LEU A 1 5 ? 27.834 15.236 27.141 1.00 0.00 517 LEU A N 4
ATOM 4773 C CA . LEU A 1 5 ? 27.602 16.616 27.603 1.00 0.00 517 LEU A CA 4
ATOM 4774 C C . LEU A 1 5 ? 26.107 17.002 27.761 1.00 0.00 517 LEU A C 4
ATOM 4775 O O . LEU A 1 5 ? 25.221 16.330 27.215 1.00 0.00 517 LEU A O 4
ATOM 4791 N N . PRO A 1 6 ? 25.812 18.072 28.535 1.00 0.00 518 PRO A N 4
ATOM 4792 C CA . PRO A 1 6 ? 24.456 18.473 28.921 1.00 0.00 518 PRO A CA 4
ATOM 4793 C C . PRO A 1 6 ? 23.621 19.054 27.763 1.00 0.00 518 PRO A C 4
ATOM 4794 O O . PRO A 1 6 ? 24.175 19.479 26.743 1.00 0.00 518 PRO A O 4
ATOM 4805 N N . PRO A 1 7 ? 22.281 19.090 27.900 1.00 0.00 519 PRO A N 4
ATOM 4806 C CA . PRO A 1 7 ? 21.372 19.486 26.828 1.00 0.00 519 PRO A CA 4
ATOM 4807 C C . PRO A 1 7 ? 21.505 20.977 26.489 1.00 0.00 519 PRO A C 4
ATOM 4808 O O . PRO A 1 7 ? 21.355 21.855 27.350 1.00 0.00 519 PRO A O 4
ATOM 4819 N N . GLY A 1 8 ? 21.783 21.257 25.216 1.00 0.00 520 GLY A N 4
ATOM 4820 C CA . GLY A 1 8 ? 22.047 22.594 24.683 1.00 0.00 520 GLY A CA 4
ATOM 4821 C C . GLY A 1 8 ? 23.480 23.117 24.868 1.00 0.00 520 GLY A C 4
ATOM 4822 O O . GLY A 1 8 ? 23.733 24.252 24.463 1.00 0.00 520 GLY A O 4
ATOM 4826 N N . PHE A 1 9 ? 24.407 22.342 25.461 1.00 0.00 521 PHE A N 4
ATOM 4827 C CA . PHE A 1 9 ? 25.801 22.742 25.722 1.00 0.00 521 PHE A CA 4
ATOM 4828 C C . PHE A 1 9 ? 26.503 23.671 24.705 1.00 0.00 521 PHE A C 4
ATOM 4829 O O . PHE A 1 9 ? 26.488 23.402 23.498 1.00 0.00 521 PHE A O 4
ATOM 4846 N N . MET A 1 10 ? 27.155 24.732 25.199 1.00 0.00 522 MET A N 4
ATOM 4847 C CA . MET A 1 10 ? 27.814 25.748 24.365 1.00 0.00 522 MET A CA 4
ATOM 4848 C C . MET A 1 10 ? 29.337 25.577 24.282 1.00 0.00 522 MET A C 4
ATOM 4849 O O . MET A 1 10 ? 29.909 25.568 23.194 1.00 0.00 522 MET A O 4
ATOM 4863 N N . PHE A 1 11 ? 29.999 25.513 25.435 1.00 0.00 523 PHE A N 4
ATOM 4864 C CA . PHE A 1 11 ? 31.458 25.490 25.605 1.00 0.00 523 PHE A CA 4
ATOM 4865 C C . PHE A 1 11 ? 31.857 25.170 27.037 1.00 0.00 523 PHE A C 4
ATOM 4866 O O . PHE A 1 11 ? 31.005 25.153 27.917 1.00 0.00 523 PHE A O 4
ATOM 4883 N N . LYS A 1 12 ? 33.135 24.937 27.311 1.00 0.00 524 LYS A N 4
ATOM 4884 C CA . LYS A 1 12 ? 33.652 24.877 28.682 1.00 0.00 524 LYS A CA 4
ATOM 4885 C C . LYS A 1 12 ? 34.437 26.144 29.048 1.00 0.00 524 LYS A C 4
ATOM 4886 O O . LYS A 1 12 ? 34.911 26.894 28.192 1.00 0.00 524 LYS A O 4
ATOM 4905 N N . VAL A 1 13 ? 34.641 26.337 30.345 1.00 0.00 525 VAL A N 4
ATOM 4906 C CA . VAL A 1 13 ? 35.599 27.280 30.953 1.00 0.00 525 VAL A CA 4
ATOM 4907 C C . VAL A 1 13 ? 36.364 26.579 32.077 1.00 0.00 525 VAL A C 4
ATOM 4908 O O . VAL A 1 13 ? 35.884 25.566 32.583 1.00 0.00 525 VAL A O 4
ATOM 4921 N N . GLN A 1 14 ? 37.504 27.117 32.519 1.00 0.00 526 GLN A N 4
ATOM 4922 C CA . GLN A 1 14 ? 38.205 26.623 33.715 1.00 0.00 526 GLN A CA 4
ATOM 4923 C C . GLN A 1 14 ? 38.502 27.750 34.720 1.00 0.00 526 GLN A C 4
ATOM 4924 O O . GLN A 1 14 ? 39.046 28.785 34.337 1.00 0.00 526 GLN A O 4
ATOM 4938 N N . ALA A 1 15 ? 38.162 27.578 36.003 1.00 0.00 527 ALA A N 4
ATOM 4939 C CA . ALA A 1 15 ? 38.365 28.586 37.051 1.00 0.00 527 ALA A CA 4
ATOM 4940 C C . ALA A 1 15 ? 39.859 28.892 37.250 1.00 0.00 527 ALA A C 4
ATOM 4941 O O . ALA A 1 15 ? 40.681 27.990 37.395 1.00 0.00 527 ALA A O 4
ATOM 4948 N N . GLN A 1 16 ? 40.210 30.177 37.241 1.00 0.00 528 GLN A N 4
ATOM 4949 C CA . GLN A 1 16 ? 41.558 30.685 37.549 1.00 0.00 528 GLN A CA 4
ATOM 4950 C C . GLN A 1 16 ? 41.689 31.183 39.004 1.00 0.00 528 GLN A C 4
ATOM 4951 O O . GLN A 1 16 ? 42.794 31.429 39.486 1.00 0.00 528 GLN A O 4
ATOM 4965 N N . HIS A 1 17 ? 40.555 31.341 39.689 1.00 0.00 529 HIS A N 4
ATOM 4966 C CA . HIS A 1 17 ? 40.391 31.798 41.070 1.00 0.00 529 HIS A CA 4
ATOM 4967 C C . HIS A 1 17 ? 39.177 31.088 41.699 1.00 0.00 529 HIS A C 4
ATOM 4968 O O . HIS A 1 17 ? 38.317 30.580 40.979 1.00 0.00 529 HIS A O 4
ATOM 4982 N N . ASP A 1 18 ? 39.086 31.043 43.029 1.00 0.00 530 ASP A N 4
ATOM 4983 C CA . ASP A 1 18 ? 37.888 30.588 43.742 1.00 0.00 530 ASP A CA 4
ATOM 4984 C C . ASP A 1 18 ? 36.802 31.671 43.783 1.00 0.00 530 ASP A C 4
ATOM 4985 O O . ASP A 1 18 ? 37.096 32.861 43.912 1.00 0.00 530 ASP A O 4
ATOM 4994 N N . TYR A 1 19 ? 35.543 31.246 43.737 1.00 0.00 531 TYR A N 4
ATOM 4995 C CA . TYR A 1 19 ? 34.369 32.099 43.853 1.00 0.00 531 TYR A CA 4
ATOM 4996 C C . TYR A 1 19 ? 33.284 31.424 44.712 1.00 0.00 531 TYR A C 4
ATOM 4997 O O . TYR A 1 19 ? 32.792 30.345 44.371 1.00 0.00 531 TYR A O 4
ATOM 5015 N N . THR A 1 20 ? 32.918 32.036 45.840 1.00 0.00 532 THR A N 4
ATOM 5016 C CA . THR A 1 20 ? 31.805 31.607 46.712 1.00 0.00 532 THR A CA 4
ATOM 5017 C C . THR A 1 20 ? 30.468 32.265 46.377 1.00 0.00 532 THR A C 4
ATOM 5018 O O . THR A 1 20 ? 30.400 33.482 46.206 1.00 0.00 532 THR A O 4
ATOM 5029 N N . ALA A 1 21 ? 29.400 31.467 46.277 1.00 0.00 533 ALA A N 4
ATOM 5030 C CA . ALA A 1 21 ? 28.103 31.914 45.786 1.00 0.00 533 ALA A CA 4
ATOM 5031 C C . ALA A 1 21 ? 27.388 32.845 46.785 1.00 0.00 533 ALA A C 4
ATOM 5032 O O . ALA A 1 21 ? 27.094 32.469 47.925 1.00 0.00 533 ALA A O 4
ATOM 5039 N N . THR A 1 22 ? 27.086 34.066 46.348 1.00 0.00 534 THR A N 4
ATOM 5040 C CA . THR A 1 22 ? 26.361 35.109 47.103 1.00 0.00 534 THR A CA 4
ATOM 5041 C C . THR A 1 22 ? 24.834 35.094 46.962 1.00 0.00 534 THR A C 4
ATOM 5042 O O . THR A 1 22 ? 24.123 35.831 47.653 1.00 0.00 534 THR A O 4
ATOM 5053 N N . ASP A 1 23 ? 24.313 34.224 46.091 1.00 0.00 535 ASP A N 4
ATOM 5054 C CA . ASP A 1 23 ? 22.880 34.061 45.847 1.00 0.00 535 ASP A CA 4
ATOM 5055 C C . ASP A 1 23 ? 22.597 32.588 45.505 1.00 0.00 535 ASP A C 4
ATOM 5056 O O . ASP A 1 23 ? 23.467 31.868 45.006 1.00 0.00 535 ASP A O 4
ATOM 5065 N N . THR A 1 24 ? 21.346 32.158 45.677 1.00 0.00 536 THR A N 4
ATOM 5066 C CA . THR A 1 24 ? 20.840 30.855 45.199 1.00 0.00 536 THR A CA 4
ATOM 5067 C C . THR A 1 24 ? 20.931 30.639 43.682 1.00 0.00 536 THR A C 4
ATOM 5068 O O . THR A 1 24 ? 20.996 29.510 43.195 1.00 0.00 536 THR A O 4
ATOM 5079 N N . ASP A 1 25 ? 20.986 31.726 42.911 1.00 0.00 537 ASP A N 4
ATOM 5080 C CA . ASP A 1 25 ? 21.185 31.705 41.457 1.00 0.00 537 ASP A CA 4
ATOM 5081 C C . ASP A 1 25 ? 22.662 31.402 41.112 1.00 0.00 537 ASP A C 4
ATOM 5082 O O . ASP A 1 25 ? 22.944 30.754 40.101 1.00 0.00 537 ASP A O 4
ATOM 5091 N N . GLU A 1 26 ? 23.613 31.862 41.936 1.00 0.00 538 GLU A N 4
ATOM 5092 C CA . GLU A 1 26 ? 25.048 31.826 41.663 1.00 0.00 538 GLU A CA 4
ATOM 5093 C C . GLU A 1 26 ? 25.659 30.412 41.784 1.00 0.00 538 GLU A C 4
ATOM 5094 O O . GLU A 1 26 ? 25.216 29.578 42.582 1.00 0.00 538 GLU A O 4
ATOM 5106 N N . LEU A 1 27 ? 26.676 30.138 40.962 1.00 0.00 539 LEU A N 4
ATOM 5107 C CA . LEU A 1 27 ? 27.494 28.921 40.936 1.00 0.00 539 LEU A CA 4
ATOM 5108 C C . LEU A 1 27 ? 28.741 29.111 41.819 1.00 0.00 539 LEU A C 4
ATOM 5109 O O . LEU A 1 27 ? 29.390 30.154 41.759 1.00 0.00 539 LEU A O 4
ATOM 5125 N N . GLN A 1 28 ? 29.114 28.098 42.596 1.00 0.00 540 GLN A N 4
ATOM 5126 C CA . GLN A 1 28 ? 30.326 28.099 43.413 1.00 0.00 540 GLN A CA 4
ATOM 5127 C C . GLN A 1 28 ? 31.502 27.441 42.670 1.00 0.00 540 GLN A C 4
ATOM 5128 O O . GLN A 1 28 ? 31.459 26.243 42.377 1.00 0.00 540 GLN A O 4
ATOM 5142 N N . LEU A 1 29 ? 32.585 28.185 42.437 1.00 0.00 541 LEU A N 4
ATOM 5143 C CA . LEU A 1 29 ? 33.795 27.702 41.755 1.00 0.00 541 LEU A CA 4
ATOM 5144 C C . LEU A 1 29 ? 34.989 27.614 42.711 1.00 0.00 541 LEU A C 4
ATOM 5145 O O . LEU A 1 29 ? 35.204 28.501 43.535 1.00 0.00 541 LEU A O 4
ATOM 5161 N N . LYS A 1 30 ? 35.816 26.585 42.550 1.00 0.00 542 LYS A N 4
ATOM 5162 C CA . LYS A 1 30 ? 37.177 26.513 43.094 1.00 0.00 542 LYS A CA 4
ATOM 5163 C C . LYS A 1 30 ? 38.190 26.699 41.975 1.00 0.00 542 LYS A C 4
ATOM 5164 O O . LYS A 1 30 ? 37.978 26.185 40.882 1.00 0.00 542 LYS A O 4
ATOM 5183 N N . ALA A 1 31 ? 39.295 27.398 42.234 1.00 0.00 543 ALA A N 4
ATOM 5184 C CA . ALA A 1 31 ? 40.393 27.525 41.280 1.00 0.00 543 ALA A CA 4
ATOM 5185 C C . ALA A 1 31 ? 40.773 26.149 40.692 1.00 0.00 543 ALA A C 4
ATOM 5186 O O . ALA A 1 31 ? 41.054 25.191 41.416 1.00 0.00 543 ALA A O 4
ATOM 5193 N N . GLY A 1 32 ? 40.688 26.044 39.369 1.00 0.00 544 GLY A N 4
ATOM 5194 C CA . GLY A 1 32 ? 40.972 24.832 38.599 1.00 0.00 544 GLY A CA 4
ATOM 5195 C C . GLY A 1 32 ? 39.728 24.026 38.220 1.00 0.00 544 GLY A C 4
ATOM 5196 O O . GLY A 1 32 ? 39.860 23.047 37.480 1.00 0.00 544 GLY A O 4
ATOM 5200 N N . ASP A 1 33 ? 38.533 24.432 38.672 1.00 0.00 545 ASP A N 4
ATOM 5201 C CA . ASP A 1 33 ? 37.267 23.804 38.285 1.00 0.00 545 ASP A CA 4
ATOM 5202 C C . ASP A 1 33 ? 36.890 24.004 36.814 1.00 0.00 545 ASP A C 4
ATOM 5203 O O . ASP A 1 33 ? 36.738 25.146 36.376 1.00 0.00 545 ASP A O 4
ATOM 5212 N N . VAL A 1 34 ? 36.697 22.923 36.051 1.00 0.00 546 VAL A N 4
ATOM 5213 C CA . VAL A 1 34 ? 36.046 22.999 34.733 1.00 0.00 546 VAL A CA 4
ATOM 5214 C C . VAL A 1 34 ? 34.538 23.194 34.863 1.00 0.00 546 VAL A C 4
ATOM 5215 O O . VAL A 1 34 ? 33.891 22.505 35.657 1.00 0.00 546 VAL A O 4
ATOM 5228 N N . VAL A 1 35 ? 33.965 24.102 34.076 1.00 0.00 547 VAL A N 4
ATOM 5229 C CA . VAL A 1 35 ? 32.525 24.394 34.019 1.00 0.00 547 VAL A CA 4
ATOM 5230 C C . VAL A 1 35 ? 31.985 24.279 32.610 1.00 0.00 547 VAL A C 4
ATOM 5231 O O . VAL A 1 35 ? 32.463 24.954 31.702 1.00 0.00 547 VAL A O 4
ATOM 5244 N N . LEU A 1 36 ? 31.004 23.406 32.427 1.00 0.00 548 LEU A N 4
ATOM 5245 C CA . LEU A 1 36 ? 30.289 23.220 31.179 1.00 0.00 548 LEU A CA 4
ATOM 5246 C C . LEU A 1 36 ? 29.279 24.372 31.015 1.00 0.00 548 LEU A C 4
ATOM 5247 O O . LEU A 1 36 ? 28.211 24.353 31.633 1.00 0.00 548 LEU A O 4
ATOM 5263 N N . VAL A 1 37 ? 29.620 25.393 30.227 1.00 0.00 549 VAL A N 4
ATOM 5264 C CA . VAL A 1 37 ? 28.681 26.464 29.832 1.00 0.00 549 VAL A CA 4
ATOM 5265 C C . VAL A 1 37 ? 27.455 25.964 29.047 1.00 0.00 549 VAL A C 4
ATOM 5266 O O . VAL A 1 37 ? 27.582 25.277 28.029 1.00 0.00 549 VAL A O 4
ATOM 5279 N N . ILE A 1 38 ? 26.256 26.350 29.491 1.00 0.00 550 ILE A N 4
ATOM 5280 C CA . ILE A 1 38 ? 24.955 26.041 28.876 1.00 0.00 550 ILE A CA 4
ATOM 5281 C C . ILE A 1 38 ? 24.194 27.354 28.575 1.00 0.00 550 ILE A C 4
ATOM 5282 O O . ILE A 1 38 ? 24.430 28.370 29.236 1.00 0.00 550 ILE A O 4
ATOM 5298 N N . PRO A 1 39 ? 23.283 27.367 27.586 1.00 0.00 551 PRO A N 4
ATOM 5299 C CA . PRO A 1 39 ? 22.416 28.507 27.299 1.00 0.00 551 PRO A CA 4
ATOM 5300 C C . PRO A 1 39 ? 21.375 28.666 28.403 1.00 0.00 551 PRO A C 4
ATOM 5301 O O . PRO A 1 39 ? 20.934 27.686 29.011 1.00 0.00 551 PRO A O 4
ATOM 5312 N N . PHE A 1 40 ? 20.958 29.901 28.664 1.00 0.00 552 PHE A N 4
ATOM 5313 C CA . PHE A 1 40 ? 19.905 30.154 29.640 1.00 0.00 552 PHE A CA 4
ATOM 5314 C C . PHE A 1 40 ? 18.512 29.675 29.208 1.00 0.00 552 PHE A C 4
ATOM 5315 O O . PHE A 1 40 ? 18.095 29.867 28.061 1.00 0.00 552 PHE A O 4
ATOM 5332 N N . GLN A 1 41 ? 17.771 29.134 30.168 1.00 0.00 553 GLN A N 4
ATOM 5333 C CA . GLN A 1 41 ? 16.355 28.756 30.115 1.00 0.00 553 GLN A CA 4
ATOM 5334 C C . GLN A 1 41 ? 15.365 29.932 29.988 1.00 0.00 553 GLN A C 4
ATOM 5335 O O . GLN A 1 41 ? 14.211 29.709 29.612 1.00 0.00 553 GLN A O 4
ATOM 5349 N N . ASN A 1 42 ? 15.779 31.156 30.345 1.00 0.00 554 ASN A N 4
ATOM 5350 C CA . ASN A 1 42 ? 14.944 32.363 30.378 1.00 0.00 554 ASN A CA 4
ATOM 5351 C C . ASN A 1 42 ? 15.752 33.662 30.132 1.00 0.00 554 ASN A C 4
ATOM 5352 O O . ASN A 1 42 ? 16.946 33.716 30.445 1.00 0.00 554 ASN A O 4
ATOM 5363 N N . PRO A 1 43 ? 15.115 34.737 29.623 1.00 0.00 555 PRO A N 4
ATOM 5364 C CA . PRO A 1 43 ? 15.774 36.016 29.343 1.00 0.00 555 PRO A CA 4
ATOM 5365 C C . PRO A 1 43 ? 16.102 36.820 30.613 1.00 0.00 555 PRO A C 4
ATOM 5366 O O . PRO A 1 43 ? 17.181 37.403 30.704 1.00 0.00 555 PRO A O 4
ATOM 5377 N N . GLU A 1 44 ? 15.202 36.826 31.604 1.00 0.00 556 GLU A N 4
ATOM 5378 C CA . GLU A 1 44 ? 15.352 37.586 32.858 1.00 0.00 556 GLU A CA 4
ATOM 5379 C C . GLU A 1 44 ? 16.218 36.874 33.916 1.00 0.00 556 GLU A C 4
ATOM 5380 O O . GLU A 1 44 ? 16.702 37.513 34.852 1.00 0.00 556 GLU A O 4
ATOM 5392 N N . GLU A 1 45 ? 16.452 35.564 33.769 1.00 0.00 557 GLU A N 4
ATOM 5393 C CA . GLU A 1 45 ? 17.447 34.836 34.572 1.00 0.00 557 GLU A CA 4
ATOM 5394 C C . GLU A 1 45 ? 18.891 35.245 34.214 1.00 0.00 557 GLU A C 4
ATOM 5395 O O . GLU A 1 45 ? 19.808 35.114 35.030 1.00 0.00 557 GLU A O 4
ATOM 5407 N N . GLN A 1 46 ? 19.105 35.741 32.992 1.00 0.00 558 GLN A N 4
ATOM 5408 C CA . GLN A 1 46 ? 20.416 36.113 32.473 1.00 0.00 558 GLN A CA 4
ATOM 5409 C C . GLN A 1 46 ? 20.876 37.485 32.961 1.00 0.00 558 GLN A C 4
ATOM 5410 O O . GLN A 1 46 ? 20.249 38.515 32.700 1.00 0.00 558 GLN A O 4
ATOM 5424 N N . ASP A 1 47 ? 22.016 37.485 33.648 1.00 0.00 559 ASP A N 4
ATOM 5425 C CA . ASP A 1 47 ? 22.682 38.670 34.177 1.00 0.00 559 ASP A CA 4
ATOM 5426 C C . ASP A 1 47 ? 23.767 39.251 33.247 1.00 0.00 559 ASP A C 4
ATOM 5427 O O . ASP A 1 47 ? 24.359 38.533 32.433 1.00 0.00 559 ASP A O 4
ATOM 5436 N N . GLU A 1 48 ? 24.017 40.559 33.320 1.00 0.00 560 GLU A N 4
ATOM 5437 C CA . GLU A 1 48 ? 24.826 41.279 32.328 1.00 0.00 560 GLU A CA 4
ATOM 5438 C C . GLU A 1 48 ? 26.335 41.132 32.601 1.00 0.00 560 GLU A C 4
ATOM 5439 O O . GLU A 1 48 ? 26.829 41.524 33.659 1.00 0.00 560 GLU A O 4
ATOM 5451 N N . GLY A 1 49 ? 27.073 40.553 31.651 1.00 0.00 561 GLY A N 4
ATOM 5452 C CA . GLY A 1 49 ? 28.482 40.169 31.815 1.00 0.00 561 GLY A CA 4
ATOM 5453 C C . GLY A 1 49 ? 28.707 38.819 32.527 1.00 0.00 561 GLY A C 4
ATOM 5454 O O . GLY A 1 49 ? 29.854 38.424 32.749 1.00 0.00 561 GLY A O 4
ATOM 5458 N N . TRP A 1 50 ? 27.626 38.120 32.893 1.00 0.00 562 TRP A N 4
ATOM 5459 C CA . TRP A 1 50 ? 27.608 36.785 33.514 1.00 0.00 562 TRP A CA 4
ATOM 5460 C C . TRP A 1 50 ? 27.444 35.644 32.496 1.00 0.00 562 TRP A C 4
ATOM 5461 O O . TRP A 1 50 ? 27.046 35.886 31.350 1.00 0.00 562 TRP A O 4
ATOM 5482 N N . LEU A 1 51 ? 27.682 34.401 32.927 1.00 0.00 563 LEU A N 4
ATOM 5483 C CA . LEU A 1 51 ? 27.380 33.169 32.176 1.00 0.00 563 LEU A CA 4
ATOM 5484 C C . LEU A 1 51 ? 26.817 32.084 33.107 1.00 0.00 563 LEU A C 4
ATOM 5485 O O . LEU A 1 51 ? 27.018 32.151 34.318 1.00 0.00 563 LEU A O 4
ATOM 5501 N N . MET A 1 52 ? 26.121 31.090 32.544 1.00 0.00 564 MET A N 4
ATOM 5502 C CA . MET A 1 52 ? 25.573 29.926 33.251 1.00 0.00 564 MET A CA 4
ATOM 5503 C C . MET A 1 52 ? 26.215 28.607 32.806 1.00 0.00 564 MET A C 4
ATOM 5504 O O . MET A 1 52 ? 26.483 28.386 31.627 1.00 0.00 564 MET A O 4
ATOM 5518 N N . GLY A 1 53 ? 26.397 27.687 33.750 1.00 0.00 565 GLY A N 4
ATOM 5519 C CA . GLY A 1 53 ? 26.896 26.340 33.493 1.00 0.00 565 GLY A CA 4
ATOM 5520 C C . GLY A 1 53 ? 26.725 25.395 34.678 1.00 0.00 565 GLY A C 4
ATOM 5521 O O . GLY A 1 53 ? 26.117 25.748 35.690 1.00 0.00 565 GLY A O 4
ATOM 5525 N N . VAL A 1 54 ? 27.287 24.195 34.541 1.00 0.00 566 VAL A N 4
ATOM 5526 C CA . VAL A 1 54 ? 27.425 23.181 35.601 1.00 0.00 566 VAL A CA 4
ATOM 5527 C C . VAL A 1 54 ? 28.871 22.691 35.652 1.00 0.00 566 VAL A C 4
ATOM 5528 O O . VAL A 1 54 ? 29.516 22.553 34.611 1.00 0.00 566 VAL A O 4
ATOM 5541 N N . LYS A 1 55 ? 29.411 22.437 36.842 1.00 0.00 567 LYS A N 4
ATOM 5542 C CA . LYS A 1 55 ? 30.761 21.886 37.007 1.00 0.00 567 LYS A CA 4
ATOM 5543 C C . LYS A 1 55 ? 30.914 20.533 36.313 1.00 0.00 567 LYS A C 4
ATOM 5544 O O . LYS A 1 55 ? 30.075 19.648 36.487 1.00 0.00 567 LYS A O 4
ATOM 5563 N N . GLU A 1 56 ? 31.991 20.352 35.548 1.00 0.00 568 GLU A N 4
ATOM 5564 C CA . GLU A 1 56 ? 32.254 19.085 34.856 1.00 0.00 568 GLU A CA 4
ATOM 5565 C C . GLU A 1 56 ? 32.368 17.927 35.850 1.00 0.00 568 GLU A C 4
ATOM 5566 O O . GLU A 1 56 ? 31.740 16.901 35.625 1.00 0.00 568 GLU A O 4
ATOM 5578 N N . SER A 1 57 ? 33.055 18.105 36.987 1.00 0.00 569 SER A N 4
ATOM 5579 C CA . SER A 1 57 ? 33.192 17.057 38.010 1.00 0.00 569 SER A CA 4
ATOM 5580 C C . SER A 1 57 ? 31.844 16.707 38.658 1.00 0.00 569 SER A C 4
ATOM 5581 O O . SER A 1 57 ? 31.588 15.555 39.018 1.00 0.00 569 SER A O 4
ATOM 5589 N N . ASP A 1 58 ? 30.933 17.676 38.752 1.00 0.00 570 ASP A N 4
ATOM 5590 C CA . ASP A 1 58 ? 29.561 17.468 39.207 1.00 0.00 570 ASP A CA 4
ATOM 5591 C C . ASP A 1 58 ? 28.661 16.692 38.231 1.00 0.00 570 ASP A C 4
ATOM 5592 O O . ASP A 1 58 ? 27.924 15.787 38.629 1.00 0.00 570 ASP A O 4
ATOM 5601 N N . TRP A 1 59 ? 28.792 16.993 36.936 1.00 0.00 571 TRP A N 4
ATOM 5602 C CA . TRP A 1 59 ? 28.157 16.266 35.829 1.00 0.00 571 TRP A CA 4
ATOM 5603 C C . TRP A 1 59 ? 28.769 14.868 35.596 1.00 0.00 571 TRP A C 4
ATOM 5604 O O . TRP A 1 59 ? 28.054 13.924 35.259 1.00 0.00 571 TRP A O 4
ATOM 5625 N N . ASN A 1 60 ? 30.062 14.692 35.888 1.00 0.00 572 ASN A N 4
ATOM 5626 C CA . ASN A 1 60 ? 30.791 13.415 35.893 1.00 0.00 572 ASN A CA 4
ATOM 5627 C C . ASN A 1 60 ? 30.301 12.485 37.026 1.00 0.00 572 ASN A C 4
ATOM 5628 O O . ASN A 1 60 ? 30.210 11.274 36.840 1.00 0.00 572 ASN A O 4
ATOM 5639 N N . GLN A 1 61 ? 29.909 13.050 38.173 1.00 0.00 573 GLN A N 4
ATOM 5640 C CA . GLN A 1 61 ? 29.185 12.352 39.254 1.00 0.00 573 GLN A CA 4
ATOM 5641 C C . GLN A 1 61 ? 27.670 12.221 38.993 1.00 0.00 573 GLN A C 4
ATOM 5642 O O . GLN A 1 61 ? 26.941 11.670 39.818 1.00 0.00 573 GLN A O 4
ATOM 5656 N N . HIS A 1 62 ? 27.181 12.734 37.858 1.00 0.00 574 HIS A N 4
ATOM 5657 C CA . HIS A 1 62 ? 25.778 12.699 37.428 1.00 0.00 574 HIS A CA 4
ATOM 5658 C C . HIS A 1 62 ? 24.810 13.270 38.486 1.00 0.00 574 HIS A C 4
ATOM 5659 O O . HIS A 1 62 ? 23.706 12.751 38.695 1.00 0.00 574 HIS A O 4
ATOM 5673 N N . LYS A 1 63 ? 25.244 14.330 39.184 1.00 0.00 575 LYS A N 4
ATOM 5674 C CA . LYS A 1 63 ? 24.447 15.075 40.174 1.00 0.00 575 LYS A CA 4
ATOM 5675 C C . LYS A 1 63 ? 23.381 15.934 39.482 1.00 0.00 575 LYS A C 4
ATOM 5676 O O . LYS A 1 63 ? 23.511 16.267 38.304 1.00 0.00 575 LYS A O 4
ATOM 5695 N N . GLU A 1 64 ? 22.319 16.263 40.208 1.00 0.00 576 GLU A N 4
ATOM 5696 C CA . GLU A 1 64 ? 21.084 16.854 39.676 1.00 0.00 576 GLU A CA 4
ATOM 5697 C C . GLU A 1 64 ? 21.296 18.180 38.910 1.00 0.00 576 GLU A C 4
ATOM 5698 O O . GLU A 1 64 ? 21.535 19.229 39.510 1.00 0.00 576 GLU A O 4
ATOM 5710 N N . LEU A 1 65 ? 21.203 18.147 37.575 1.00 0.00 577 LEU A N 4
ATOM 5711 C CA . LEU A 1 65 ? 21.577 19.259 36.685 1.00 0.00 577 LEU A CA 4
ATOM 5712 C C . LEU A 1 65 ? 20.850 20.574 37.033 1.00 0.00 577 LEU A C 4
ATOM 5713 O O . LEU A 1 65 ? 21.487 21.616 37.180 1.00 0.00 577 LEU A O 4
ATOM 5729 N N . GLU A 1 66 ? 19.527 20.510 37.216 1.00 0.00 578 GLU A N 4
ATOM 5730 C CA . GLU A 1 66 ? 18.643 21.668 37.459 1.00 0.00 578 GLU A CA 4
ATOM 5731 C C . GLU A 1 66 ? 18.883 22.389 38.797 1.00 0.00 578 GLU A C 4
ATOM 5732 O O . GLU A 1 66 ? 18.453 23.532 38.963 1.00 0.00 578 GLU A O 4
ATOM 5744 N N . LYS A 1 67 ? 19.587 21.744 39.737 1.00 0.00 579 LYS A N 4
ATOM 5745 C CA . LYS A 1 67 ? 20.027 22.339 41.010 1.00 0.00 579 LYS A CA 4
ATOM 5746 C C . LYS A 1 67 ? 21.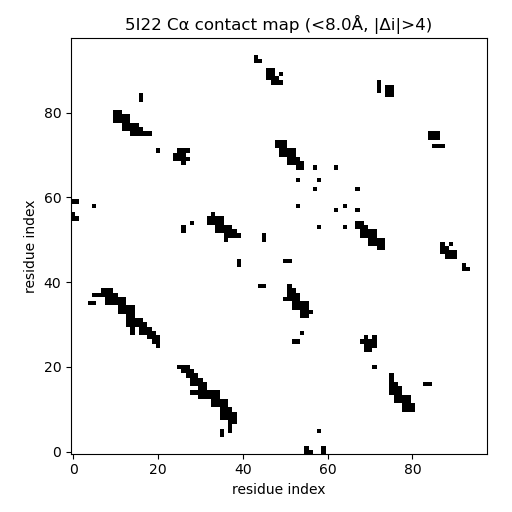531 22.628 41.038 1.00 0.00 579 LYS A C 4
ATOM 5747 O O . LYS A 1 67 ? 21.943 23.649 41.577 1.00 0.00 579 LYS A O 4
ATOM 5766 N N . CYS A 1 68 ? 22.359 21.764 40.450 1.00 0.00 580 CYS A N 4
ATOM 5767 C CA . CYS A 1 68 ? 23.814 21.939 40.420 1.00 0.00 580 CYS A CA 4
ATOM 5768 C C . CYS A 1 68 ? 24.257 23.123 39.545 1.00 0.00 580 CYS A C 4
ATOM 5769 O O . CYS A 1 68 ? 25.297 23.728 39.817 1.00 0.00 580 CYS A O 4
ATOM 5777 N N . ARG A 1 69 ? 23.488 23.479 38.509 1.00 0.00 581 ARG A N 4
ATOM 5778 C CA . ARG A 1 69 ? 23.779 24.637 37.649 1.00 0.00 581 ARG A CA 4
ATOM 5779 C C . ARG A 1 69 ? 23.709 25.975 38.393 1.00 0.00 581 ARG A C 4
ATOM 5780 O O . ARG A 1 69 ? 23.018 26.116 39.401 1.00 0.00 581 ARG A O 4
ATOM 5801 N N . GLY A 1 70 ? 24.395 26.974 37.850 1.00 0.00 582 GLY A N 4
ATOM 5802 C CA . GLY A 1 70 ? 24.387 28.344 38.373 1.00 0.00 582 GLY A CA 4
ATOM 5803 C C . GLY A 1 70 ? 25.044 29.372 37.462 1.00 0.00 582 GLY A C 4
ATOM 5804 O O . GLY A 1 70 ? 25.691 29.016 36.475 1.00 0.00 582 GLY A O 4
ATOM 5808 N N . VAL A 1 71 ? 24.888 30.648 37.822 1.00 0.00 583 VAL A N 4
ATOM 5809 C CA . VAL A 1 71 ? 25.563 31.785 37.186 1.00 0.00 583 VAL A CA 4
ATOM 5810 C C . VAL A 1 71 ? 26.895 32.113 37.854 1.00 0.00 583 VAL A C 4
ATOM 5811 O O . VAL A 1 71 ? 27.001 32.148 39.076 1.00 0.00 583 VAL A O 4
ATOM 5824 N N . PHE A 1 72 ? 27.916 32.388 37.055 1.00 0.00 584 PHE A N 4
ATOM 5825 C CA . PHE A 1 72 ? 29.246 32.788 37.517 1.00 0.00 584 PHE A CA 4
ATOM 5826 C C . PHE A 1 72 ? 29.823 33.975 36.727 1.00 0.00 584 PHE A C 4
ATOM 5827 O O . PHE A 1 72 ? 29.440 34.188 35.566 1.00 0.00 584 PHE A O 4
ATOM 5844 N N . PRO A 1 73 ? 30.747 34.755 37.316 1.00 0.00 585 PRO A N 4
ATOM 5845 C CA . PRO A 1 73 ? 31.494 35.755 36.569 1.00 0.00 585 PRO A CA 4
ATOM 5846 C C . PRO A 1 73 ? 32.467 35.054 35.614 1.00 0.00 585 PRO A C 4
ATOM 5847 O O . PRO A 1 73 ? 33.469 34.482 36.040 1.00 0.00 585 PRO A O 4
ATOM 5858 N N . GLU A 1 74 ? 32.198 35.111 34.309 1.00 0.00 586 GLU A N 4
ATOM 5859 C CA . GLU A 1 74 ? 33.031 34.486 33.263 1.00 0.00 586 GLU A CA 4
ATOM 5860 C C . GLU A 1 74 ? 34.517 34.913 33.318 1.00 0.00 586 GLU A C 4
ATOM 5861 O O . GLU A 1 74 ? 35.403 34.196 32.849 1.00 0.00 586 GLU A O 4
ATOM 5873 N N . ASN A 1 75 ? 34.785 36.081 33.911 1.00 0.00 587 ASN A N 4
ATOM 5874 C CA . ASN A 1 75 ? 36.099 36.679 34.127 1.00 0.00 587 ASN A CA 4
ATOM 5875 C C . ASN A 1 75 ? 36.900 36.075 35.305 1.00 0.00 587 ASN A C 4
ATOM 5876 O O . ASN A 1 75 ? 38.099 36.328 35.406 1.00 0.00 587 ASN A O 4
ATOM 5887 N N . PHE A 1 76 ? 36.282 35.249 36.161 1.00 0.00 588 PHE A N 4
ATOM 5888 C CA . PHE A 1 76 ? 36.986 34.331 37.075 1.00 0.00 588 PHE A CA 4
ATOM 5889 C C . PHE A 1 76 ? 37.588 33.066 36.453 1.00 0.00 588 PHE A C 4
ATOM 5890 O O . PHE A 1 76 ? 38.398 32.366 37.067 1.00 0.00 588 PHE A O 4
ATOM 5907 N N . THR A 1 77 ? 37.156 32.744 35.237 1.00 0.00 589 THR A N 4
ATOM 5908 C CA . THR A 1 77 ? 37.508 31.527 34.505 1.00 0.00 589 THR A CA 4
ATOM 5909 C C . THR A 1 77 ? 38.197 31.903 33.191 1.00 0.00 589 THR A C 4
ATOM 5910 O O . THR A 1 77 ? 38.274 33.077 32.837 1.00 0.00 589 THR A O 4
ATOM 5921 N N . GLU A 1 78 ? 38.690 30.913 32.450 1.00 0.00 590 GLU A N 4
ATOM 5922 C CA . GLU A 1 78 ? 39.228 31.094 31.097 1.00 0.00 590 GLU A CA 4
ATOM 5923 C C . GLU A 1 78 ? 38.458 30.197 30.121 1.00 0.00 590 GLU A C 4
ATOM 5924 O O . GLU A 1 78 ? 38.137 29.056 30.458 1.00 0.00 590 GLU A O 4
ATOM 5936 N N . ARG A 1 79 ? 38.145 30.701 28.921 1.00 0.00 591 ARG A N 4
ATOM 5937 C CA . ARG A 1 79 ? 37.472 29.937 27.857 1.00 0.00 591 ARG A CA 4
ATOM 5938 C C . ARG A 1 79 ? 38.443 28.858 27.358 1.00 0.00 591 ARG A C 4
ATOM 5939 O O . ARG A 1 79 ? 39.505 29.170 26.809 1.00 0.00 591 ARG A O 4
ATOM 5960 N N . VAL A 1 80 ? 38.081 27.592 27.551 1.00 0.00 592 VAL A N 4
ATOM 5961 C CA . VAL A 1 80 ? 38.834 26.422 27.064 1.00 0.00 592 VAL A CA 4
ATOM 5962 C C . VAL A 1 80 ? 38.205 25.970 25.728 1.00 0.00 592 VAL A C 4
ATOM 5963 O O . VAL A 1 80 ? 37.029 26.261 25.485 1.00 0.00 592 VAL A O 4
ATOM 5976 N N . PRO A 1 81 ? 38.969 25.346 24.812 1.00 0.00 593 PRO A N 4
ATOM 5977 C CA . PRO A 1 81 ? 38.637 25.265 23.378 1.00 0.00 593 PRO A CA 4
ATOM 5978 C C . PRO A 1 81 ? 37.402 24.426 22.998 1.00 0.00 593 PRO A C 4
ATOM 5979 O O . PRO A 1 81 ? 37.037 23.473 23.727 1.00 0.00 593 PRO A O 4
ATOM 5991 N N . SER B 2 1 ? 42.763 43.902 44.909 1.00 0.00 1728 SER B N 4
ATOM 5992 C CA . SER B 2 1 ? 43.082 44.542 43.621 1.00 0.00 1728 SER B CA 4
ATOM 5993 C C . SER B 2 1 ? 43.563 43.545 42.566 1.00 0.00 1728 SER B C 4
ATOM 5994 O O . SER B 2 1 ? 43.201 43.691 41.395 1.00 0.00 1728 SER B O 4
ATOM 6004 N N . THR B 2 2 ? 44.390 42.551 42.923 1.00 0.00 1729 THR B N 4
ATOM 6005 C CA . THR B 2 2 ? 44.972 41.568 41.986 1.00 0.00 1729 THR B CA 4
ATOM 6006 C C . THR B 2 2 ? 44.027 40.526 41.377 1.00 0.00 1729 THR B C 4
ATOM 6007 O O . THR B 2 2 ? 44.173 40.127 40.215 1.00 0.00 1729 THR B O 4
ATOM 6018 N N . VAL B 2 3 ? 43.032 40.104 42.153 1.00 0.00 1730 VAL B N 4
ATOM 6019 C CA . VAL B 2 3 ? 41.991 39.144 41.734 1.00 0.00 1730 VAL B CA 4
ATOM 6020 C C . VAL B 2 3 ? 40.886 39.794 40.884 1.00 0.00 1730 VAL B C 4
ATOM 6021 O O . VAL B 2 3 ? 40.613 40.985 41.074 1.00 0.00 1730 VAL B O 4
ATOM 6034 N N . PRO B 2 4 ? 40.248 39.063 39.947 1.00 0.00 1731 PRO B N 4
ATOM 6035 C CA . PRO B 2 4 ? 39.129 39.572 39.151 1.00 0.00 1731 PRO B CA 4
ATOM 6036 C C . PRO B 2 4 ? 37.919 39.952 40.018 1.00 0.00 1731 PRO B C 4
ATOM 6037 O O . PRO B 2 4 ? 37.796 39.519 41.165 1.00 0.00 1731 PRO B O 4
ATOM 6048 N N . VAL B 2 5 ? 37.003 40.755 39.467 1.00 0.00 1732 VAL B N 4
ATOM 6049 C CA . VAL B 2 5 ? 35.815 41.282 40.167 1.00 0.00 1732 VAL B CA 4
ATOM 6050 C C . VAL B 2 5 ? 34.517 40.969 39.427 1.00 0.00 1732 VAL B C 4
ATOM 6051 O O . VAL B 2 5 ? 34.419 41.199 38.219 1.00 0.00 1732 VAL B O 4
ATOM 6064 N N . ALA B 2 6 ? 33.519 40.415 40.122 1.00 0.00 1733 ALA B N 4
ATOM 6065 C CA . ALA B 2 6 ? 32.257 40.019 39.496 1.00 0.00 1733 ALA B CA 4
ATOM 6066 C C . ALA B 2 6 ? 31.420 41.241 39.045 1.00 0.00 1733 ALA B C 4
ATOM 6067 O O . ALA B 2 6 ? 31.353 42.233 39.785 1.00 0.00 1733 ALA B O 4
ATOM 6074 N N . PRO B 2 7 ? 30.737 41.185 37.885 1.00 0.00 1734 PRO B N 4
ATOM 6075 C CA . PRO B 2 7 ? 29.807 42.236 37.467 1.00 0.00 1734 PRO B CA 4
ATOM 6076 C C . PRO B 2 7 ? 28.572 42.333 38.384 1.00 0.00 1734 PRO B C 4
ATOM 6077 O O . PRO B 2 7 ? 28.237 41.359 39.066 1.00 0.00 1734 PRO B O 4
ATOM 6088 N N . PRO B 2 8 ? 27.823 43.449 38.357 1.00 0.00 1735 PRO B N 4
ATOM 6089 C CA . PRO B 2 8 ? 26.463 43.517 38.903 1.00 0.00 1735 PRO B CA 4
ATOM 6090 C C . PRO B 2 8 ? 25.534 42.432 38.328 1.00 0.00 1735 PRO B C 4
ATOM 6091 O O . PRO B 2 8 ? 25.806 41.881 37.257 1.00 0.00 1735 PRO B O 4
ATOM 6102 N N . ARG B 2 9 ? 24.407 42.156 38.992 1.00 0.00 1736 ARG B N 4
ATOM 6103 C CA . ARG B 2 9 ? 23.345 41.245 38.535 1.00 0.00 1736 ARG B CA 4
ATOM 6104 C C . ARG B 2 9 ? 21.995 41.951 38.491 1.00 0.00 1736 ARG B C 4
ATOM 6105 O O . ARG B 2 9 ? 21.635 42.688 39.407 1.00 0.00 1736 ARG B O 4
ATOM 6126 N N . ARG B 2 10 ? 21.227 41.673 37.439 1.00 0.00 1737 ARG B N 4
ATOM 6127 C CA . ARG B 2 10 ? 19.863 42.167 37.207 1.00 0.00 1737 ARG B CA 4
ATOM 6128 C C . ARG B 2 10 ? 18.878 41.460 38.152 1.00 0.00 1737 ARG B C 4
ATOM 6129 O O . ARG B 2 10 ? 17.925 42.098 38.601 1.00 0.00 1737 ARG B O 4
ATOM 6150 N N . ARG B 2 11 ? 19.159 40.197 38.512 1.00 0.00 1738 ARG B N 4
ATOM 6151 C CA . ARG B 2 11 ? 18.593 39.424 39.643 1.00 0.00 1738 ARG B CA 4
ATOM 6152 C C . ARG B 2 11 ? 17.055 39.473 39.714 1.00 0.00 1738 ARG B C 4
ATOM 6153 O O . ARG B 2 11 ? 16.478 40.266 40.468 1.00 0.00 1738 ARG B O 4
ATOM 6174 N N . ARG B 2 12 ? 16.383 38.634 38.915 1.00 0.00 1739 ARG B N 4
ATOM 6175 C CA . ARG B 2 12 ? 14.905 38.512 38.877 1.00 0.00 1739 ARG B CA 4
ATOM 6176 C 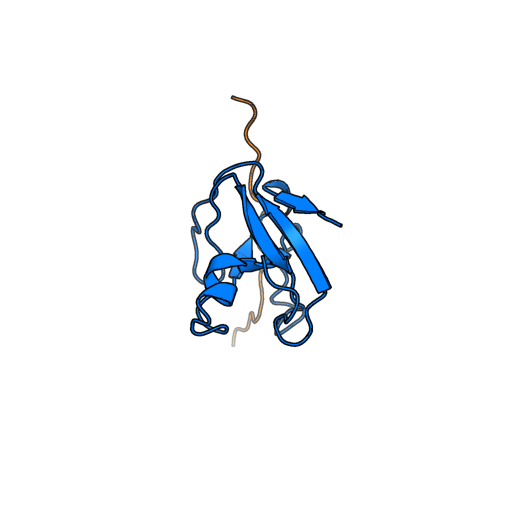C . ARG B 2 12 ? 14.325 37.922 40.173 1.00 0.00 1739 ARG B C 4
ATOM 6177 O O . ARG B 2 12 ? 14.980 37.113 40.837 1.00 0.00 1739 ARG B O 4
ATOM 6198 N N . GLY B 2 13 ? 13.072 38.246 40.493 1.00 0.00 1740 GLY B N 4
ATOM 6199 C CA . GLY B 2 13 ? 12.389 37.702 41.672 1.00 0.00 1740 GLY B CA 4
ATOM 6200 C C . GLY B 2 13 ? 10.903 38.052 41.781 1.00 0.00 1740 GLY B C 4
ATOM 6201 O O . GLY B 2 13 ? 10.161 37.982 40.793 1.00 0.00 1740 GLY B O 4
ATOM 6205 N N . ARG B 2 14 ? 10.467 38.364 43.004 1.00 0.00 1741 ARG B N 4
ATOM 6206 C CA . ARG B 2 14 ? 9.075 38.610 43.414 1.00 0.00 1741 ARG B CA 4
ATOM 6207 C C . ARG B 2 14 ? 8.451 39.835 42.734 1.00 0.00 1741 ARG B C 4
ATOM 6208 O O . ARG B 2 14 ? 9.031 40.918 42.758 1.00 0.00 1741 ARG B O 4
ATOM 6229 N N . ASN B 2 15 ? 7.248 39.670 42.174 1.00 0.00 1742 ASN B N 4
ATOM 6230 C CA . ASN B 2 15 ? 6.429 40.734 41.564 1.00 0.00 1742 ASN B CA 4
ATOM 6231 C C . ASN B 2 15 ? 7.175 41.641 40.550 1.00 0.00 1742 ASN B C 4
ATOM 6232 O O . ASN B 2 15 ? 6.962 42.857 40.507 1.00 0.00 1742 ASN B O 4
ATOM 6243 N N . LEU B 2 16 ? 8.052 41.063 39.723 1.00 0.00 1743 LEU B N 4
ATOM 6244 C CA . LEU B 2 16 ? 8.843 41.784 38.717 1.00 0.00 1743 LEU B CA 4
ATOM 6245 C C . LEU B 2 16 ? 7.997 42.293 37.531 1.00 0.00 1743 LEU B C 4
ATOM 6246 O O . LEU B 2 16 ? 8.364 43.289 36.909 1.00 0.00 1743 LEU B O 4
ATOM 6262 N N . THR B 2 17 ? 6.863 41.639 37.241 1.00 0.00 1744 THR B N 4
ATOM 6263 C CA . THR B 2 17 ? 5.909 41.965 36.156 1.00 0.00 1744 THR B CA 4
ATOM 6264 C C . THR B 2 17 ? 5.596 43.433 35.911 1.00 0.00 1744 THR B C 4
ATOM 6265 O O . THR B 2 17 ? 5.257 44.136 36.891 1.00 0.00 1744 THR B O 4
ATOM 6277 N N . GLY A 1 1 ? 36.953 15.395 30.473 1.00 0.00 513 GLY A N 5
ATOM 6278 C CA . GLY A 1 1 ? 36.482 14.295 31.331 1.00 0.00 513 GLY A CA 5
ATOM 6279 C C . GLY A 1 1 ? 35.421 13.490 30.621 1.00 0.00 513 GLY A C 5
ATOM 6280 O O . GLY A 1 1 ? 35.744 12.663 29.769 1.00 0.00 513 GLY A O 5
ATOM 6286 N N . ARG A 1 2 ? 34.148 13.720 30.963 1.00 0.00 514 ARG A N 5
ATOM 6287 C CA . ARG A 1 2 ? 33.009 12.961 30.409 1.00 0.00 514 ARG A CA 5
ATOM 6288 C C . ARG A 1 2 ? 32.841 13.226 28.913 1.00 0.00 514 ARG A C 5
ATOM 6289 O O . ARG A 1 2 ? 32.986 14.362 28.460 1.00 0.00 514 ARG A O 5
ATOM 6310 N N . LEU A 1 3 ? 32.525 12.177 28.155 1.00 0.00 515 LEU A N 5
ATOM 6311 C CA . LEU A 1 3 ? 32.321 12.287 26.705 1.00 0.00 515 LEU A CA 5
ATOM 6312 C C . LEU A 1 3 ? 30.986 12.978 26.374 1.00 0.00 515 LEU A C 5
ATOM 6313 O O . LEU A 1 3 ? 30.942 13.843 25.497 1.00 0.00 515 LEU A O 5
ATOM 6329 N N . ASP A 1 4 ? 29.920 12.612 27.094 1.00 0.00 516 ASP A N 5
ATOM 6330 C CA . ASP A 1 4 ? 28.580 13.195 27.018 1.00 0.00 516 ASP A CA 5
ATOM 6331 C C . ASP A 1 4 ? 28.328 14.467 27.851 1.00 0.00 516 ASP A C 5
ATOM 6332 O O . ASP A 1 4 ? 28.766 14.591 28.997 1.00 0.00 516 ASP A O 5
ATOM 6341 N N . LEU A 1 5 ? 27.588 15.411 27.267 1.00 0.00 517 LEU A N 5
ATOM 6342 C CA . LEU A 1 5 ? 27.460 16.801 27.716 1.00 0.00 517 LEU A CA 5
ATOM 6343 C C . LEU A 1 5 ? 25.981 17.235 27.832 1.00 0.00 517 LEU A C 5
ATOM 6344 O O . LEU A 1 5 ? 25.103 16.617 27.221 1.00 0.00 517 LEU A O 5
ATOM 6360 N N . PRO A 1 6 ? 25.692 18.285 28.622 1.00 0.00 518 PRO A N 5
ATOM 6361 C CA . PRO A 1 6 ? 24.332 18.718 28.953 1.00 0.00 518 PRO A CA 5
ATOM 6362 C C . PRO A 1 6 ? 23.541 19.273 27.749 1.00 0.00 518 PRO A C 5
ATOM 6363 O O . PRO A 1 6 ? 24.133 19.696 26.752 1.00 0.00 518 PRO A O 5
ATOM 6374 N N . PRO A 1 7 ? 22.196 19.302 27.832 1.00 0.00 519 PRO A N 5
ATOM 6375 C CA . PRO A 1 7 ? 21.321 19.668 26.717 1.00 0.00 519 PRO A CA 5
ATOM 6376 C C . PRO A 1 7 ? 21.573 21.103 26.231 1.00 0.00 519 PRO A C 5
ATOM 6377 O O . PRO A 1 7 ? 21.454 22.073 26.985 1.00 0.00 519 PRO A O 5
ATOM 6388 N N . GLY A 1 8 ? 21.916 21.232 24.950 1.00 0.00 520 GLY A N 5
ATOM 6389 C CA . GLY A 1 8 ? 22.227 22.501 24.291 1.00 0.00 520 GLY A CA 5
ATOM 6390 C C . GLY A 1 8 ? 23.617 23.090 24.572 1.00 0.00 520 GLY A C 5
ATOM 6391 O O . GLY A 1 8 ? 23.867 24.195 24.086 1.00 0.00 520 GLY A O 5
ATOM 6395 N N . PHE A 1 9 ? 24.503 22.400 25.318 1.00 0.00 521 PHE A N 5
ATOM 6396 C CA . PHE A 1 9 ? 25.879 22.816 25.635 1.00 0.00 521 PHE A CA 5
ATOM 6397 C C . PHE A 1 9 ? 26.621 23.732 24.633 1.00 0.00 521 PHE A C 5
ATOM 6398 O O . PHE A 1 9 ? 26.674 23.431 23.437 1.00 0.00 521 PHE A O 5
ATOM 6415 N N . MET A 1 10 ? 27.232 24.827 25.105 1.00 0.00 522 MET A N 5
ATOM 6416 C CA . MET A 1 10 ? 27.916 25.801 24.235 1.00 0.00 522 MET A CA 5
ATOM 6417 C C . MET A 1 10 ? 29.437 25.611 24.191 1.00 0.00 522 MET A C 5
ATOM 6418 O O . MET A 1 10 ? 30.042 25.542 23.120 1.00 0.00 522 MET A O 5
ATOM 6432 N N . PHE A 1 11 ? 30.058 25.595 25.369 1.00 0.00 523 PHE A N 5
ATOM 6433 C CA . PHE A 1 11 ? 31.506 25.579 25.589 1.00 0.00 523 PHE A CA 5
ATOM 6434 C C . PHE A 1 11 ? 31.884 25.237 27.021 1.00 0.00 523 PHE A C 5
ATOM 6435 O O . PHE A 1 11 ? 31.037 25.281 27.903 1.00 0.00 523 PHE A O 5
ATOM 6452 N N . LYS A 1 12 ? 33.143 24.913 27.292 1.00 0.00 524 LYS A N 5
ATOM 6453 C CA . LYS A 1 12 ? 33.662 24.867 28.660 1.00 0.00 524 LYS A CA 5
ATOM 6454 C C . LYS A 1 12 ? 34.421 26.156 29.020 1.00 0.00 524 LYS A C 5
ATOM 6455 O O . LYS A 1 12 ? 34.877 26.902 28.150 1.00 0.00 524 LYS A O 5
ATOM 6474 N N . VAL A 1 13 ? 34.618 26.380 30.314 1.00 0.00 525 VAL A N 5
ATOM 6475 C CA . VAL A 1 13 ? 35.530 27.382 30.905 1.00 0.00 525 VAL A CA 5
ATOM 6476 C C . VAL A 1 13 ? 36.308 26.739 32.060 1.00 0.00 525 VAL A C 5
ATOM 6477 O O . VAL A 1 13 ? 35.857 25.736 32.614 1.00 0.00 525 VAL A O 5
ATOM 6490 N N . GLN A 1 14 ? 37.448 27.309 32.453 1.00 0.00 526 GLN A N 5
ATOM 6491 C CA . GLN A 1 14 ? 38.232 26.866 33.615 1.00 0.00 526 GLN A CA 5
ATOM 6492 C C . GLN A 1 14 ? 38.416 27.998 34.631 1.00 0.00 526 GLN A C 5
ATOM 6493 O O . GLN A 1 14 ? 38.883 29.078 34.270 1.00 0.00 526 GLN A O 5
ATOM 6507 N N . ALA A 1 15 ? 38.071 27.772 35.901 1.00 0.00 527 ALA A N 5
ATOM 6508 C CA . ALA A 1 15 ? 38.209 28.758 36.974 1.00 0.00 527 ALA A CA 5
ATOM 6509 C C . ALA A 1 15 ? 39.678 29.166 37.184 1.00 0.00 527 ALA A C 5
ATOM 6510 O O . ALA A 1 15 ? 40.539 28.323 37.397 1.00 0.00 527 ALA A O 5
ATOM 6517 N N . GLN A 1 16 ? 39.964 30.463 37.106 1.00 0.00 528 GLN A N 5
ATOM 6518 C CA . GLN A 1 16 ? 41.283 31.069 37.340 1.00 0.00 528 GLN A CA 5
ATOM 6519 C C . GLN A 1 16 ? 41.516 31.403 38.827 1.00 0.00 528 GLN A C 5
ATOM 6520 O O . GLN A 1 16 ? 42.659 31.597 39.241 1.00 0.00 528 GLN A O 5
ATOM 6534 N N . HIS A 1 17 ? 40.427 31.483 39.602 1.00 0.00 529 HIS A N 5
ATOM 6535 C CA . HIS A 1 17 ? 40.343 31.830 41.025 1.00 0.00 529 HIS A CA 5
ATOM 6536 C C . HIS A 1 17 ? 39.162 31.081 41.678 1.00 0.00 529 HIS A C 5
ATOM 6537 O O . HIS A 1 17 ? 38.337 30.497 40.972 1.00 0.00 529 HIS A O 5
ATOM 6551 N N . ASP A 1 18 ? 39.049 31.089 43.009 1.00 0.00 530 ASP A N 5
ATOM 6552 C CA . ASP A 1 18 ? 37.882 30.534 43.707 1.00 0.00 530 ASP A CA 5
ATOM 6553 C C . ASP A 1 18 ? 36.764 31.591 43.729 1.00 0.00 530 ASP A C 5
ATOM 6554 O O . ASP A 1 18 ? 37.037 32.780 43.932 1.00 0.00 530 ASP A O 5
ATOM 6563 N N . TYR A 1 19 ? 35.506 31.157 43.622 1.00 0.00 531 TYR A N 5
ATOM 6564 C CA . TYR A 1 19 ? 34.319 32.002 43.760 1.00 0.00 531 TYR A CA 5
ATOM 6565 C C . TYR A 1 19 ? 33.229 31.376 44.642 1.00 0.00 531 TYR A C 5
ATOM 6566 O O . TYR A 1 19 ? 32.666 30.333 44.301 1.00 0.00 531 TYR A O 5
ATOM 6584 N N . THR A 1 20 ? 32.910 32.025 45.763 1.00 0.00 532 THR A N 5
ATOM 6585 C CA . THR A 1 20 ? 31.812 31.630 46.660 1.00 0.00 532 THR A CA 5
ATOM 6586 C C . THR A 1 20 ? 30.449 32.212 46.282 1.00 0.00 532 THR A C 5
ATOM 6587 O O . THR A 1 20 ? 30.273 33.429 46.329 1.00 0.00 532 THR A O 5
ATOM 6598 N N . ALA A 1 21 ? 29.474 31.375 45.922 1.00 0.00 533 ALA A N 5
ATOM 6599 C CA . ALA A 1 21 ? 28.121 31.813 45.590 1.00 0.00 533 ALA A CA 5
ATOM 6600 C C . ALA A 1 21 ? 27.389 32.400 46.810 1.00 0.00 533 ALA A C 5
ATOM 6601 O O . ALA A 1 21 ? 27.449 31.851 47.917 1.00 0.00 533 ALA A O 5
ATOM 6608 N N . THR A 1 22 ? 26.679 33.503 46.583 1.00 0.00 534 THR A N 5
ATOM 6609 C CA . THR A 1 22 ? 25.825 34.195 47.572 1.00 0.00 534 THR A CA 5
ATOM 6610 C C . THR A 1 22 ? 24.325 34.128 47.257 1.00 0.00 534 THR A C 5
ATOM 6611 O O . THR A 1 22 ? 23.502 34.172 48.173 1.00 0.00 534 THR A O 5
ATOM 6622 N N . ASP A 1 23 ? 23.931 33.993 45.988 1.00 0.00 535 ASP A N 5
ATOM 6623 C CA . ASP A 1 23 ? 22.522 33.814 45.596 1.00 0.00 535 ASP A CA 5
ATOM 6624 C C . ASP A 1 23 ? 22.239 32.306 45.484 1.00 0.00 535 ASP A C 5
ATOM 6625 O O . ASP A 1 23 ? 23.087 31.531 45.033 1.00 0.00 535 ASP A O 5
ATOM 6634 N N . THR A 1 24 ? 20.997 31.900 45.749 1.00 0.00 536 THR A N 5
ATOM 6635 C CA . THR A 1 24 ? 20.495 30.568 45.387 1.00 0.00 536 THR A CA 5
ATOM 6636 C C . THR A 1 24 ? 20.532 30.218 43.892 1.00 0.00 536 THR A C 5
ATOM 6637 O O . THR A 1 24 ? 20.525 29.045 43.521 1.00 0.00 536 THR A O 5
ATOM 6648 N N . ASP A 1 25 ? 20.620 31.238 43.031 1.00 0.00 537 ASP A N 5
ATOM 6649 C CA . ASP A 1 25 ? 20.896 31.134 41.589 1.00 0.00 537 ASP A CA 5
ATOM 6650 C C . ASP A 1 25 ? 22.368 30.993 41.151 1.00 0.00 537 ASP A C 5
ATOM 6651 O O . ASP A 1 25 ? 22.637 30.655 39.995 1.00 0.00 537 ASP A O 5
ATOM 6660 N N . GLU A 1 26 ? 23.335 31.283 42.027 1.00 0.00 538 GLU A N 5
ATOM 6661 C CA . GLU A 1 26 ? 24.758 31.336 41.686 1.00 0.00 538 GLU A CA 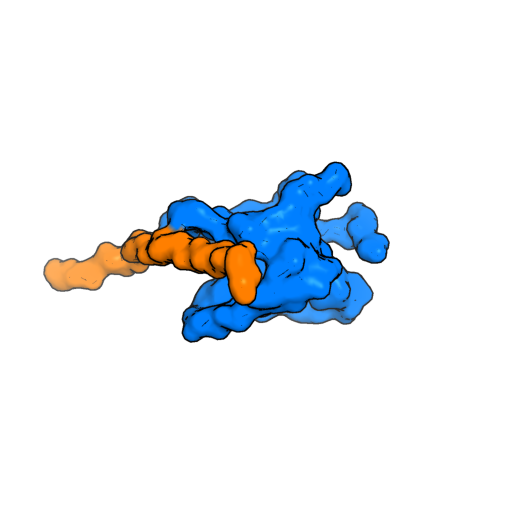5
ATOM 6662 C C . GLU A 1 26 ? 25.484 29.979 41.757 1.00 0.00 538 GLU A C 5
ATOM 6663 O O . GLU A 1 26 ? 25.211 29.136 42.618 1.00 0.00 538 GLU A O 5
ATOM 6675 N N . LEU A 1 27 ? 26.449 29.795 40.852 1.00 0.00 539 LEU A N 5
ATOM 6676 C CA . LEU A 1 27 ? 27.362 28.655 40.774 1.00 0.00 539 LEU A CA 5
ATOM 6677 C C . LEU A 1 27 ? 28.610 28.905 41.644 1.00 0.00 539 LEU A C 5
ATOM 6678 O O . LEU A 1 27 ? 29.199 29.985 41.602 1.00 0.00 539 LEU A O 5
ATOM 6694 N N . GLN A 1 28 ? 29.034 27.897 42.399 1.00 0.00 540 GLN A N 5
ATOM 6695 C CA . GLN A 1 28 ? 30.226 27.923 43.249 1.00 0.00 540 GLN A CA 5
ATOM 6696 C C . GLN A 1 28 ? 31.444 27.338 42.504 1.00 0.00 540 GLN A C 5
ATOM 6697 O O . GLN A 1 28 ? 31.345 26.236 41.963 1.00 0.00 540 GLN A O 5
ATOM 6711 N N . LEU A 1 29 ? 32.584 28.045 42.491 1.00 0.00 541 LEU A N 5
ATOM 6712 C CA . LEU A 1 29 ? 33.825 27.644 41.796 1.00 0.00 541 LEU A CA 5
ATOM 6713 C C . LEU A 1 29 ? 35.035 27.607 42.745 1.00 0.00 541 LEU A C 5
ATOM 6714 O O . LEU A 1 29 ? 35.104 28.357 43.722 1.00 0.00 541 LEU A O 5
ATOM 6730 N N . LYS A 1 30 ? 36.036 26.787 42.410 1.00 0.00 542 LYS A N 5
ATOM 6731 C CA . LYS A 1 30 ? 37.374 26.759 43.029 1.00 0.00 542 LYS A CA 5
ATOM 6732 C C . LYS A 1 30 ? 38.418 26.889 41.918 1.00 0.00 542 LYS A C 5
ATOM 6733 O O . LYS A 1 30 ? 38.210 26.361 40.829 1.00 0.00 542 LYS A O 5
ATOM 6752 N N . ALA A 1 31 ? 39.529 27.577 42.168 1.00 0.00 543 ALA A N 5
ATOM 6753 C CA . ALA A 1 31 ? 40.624 27.735 41.217 1.00 0.00 543 ALA A CA 5
ATOM 6754 C C . ALA A 1 31 ? 41.040 26.394 40.576 1.00 0.00 543 ALA A C 5
ATOM 6755 O O . ALA A 1 31 ? 41.458 25.440 41.245 1.00 0.00 543 ALA A O 5
ATOM 6762 N N . GLY A 1 32 ? 40.873 26.346 39.258 1.00 0.00 544 GLY A N 5
ATOM 6763 C CA . GLY A 1 32 ? 41.204 25.236 38.365 1.00 0.00 544 GLY A CA 5
ATOM 6764 C C . GLY A 1 32 ? 39.984 24.437 37.904 1.00 0.00 544 GLY A C 5
ATOM 6765 O O . GLY A 1 32 ? 40.138 23.540 37.070 1.00 0.00 544 GLY A O 5
ATOM 6769 N N . ASP A 1 33 ? 38.784 24.735 38.415 1.00 0.00 545 ASP A N 5
ATOM 6770 C CA . ASP A 1 33 ? 37.577 23.958 38.154 1.00 0.00 545 ASP A CA 5
ATOM 6771 C C . ASP A 1 33 ? 36.997 24.143 36.753 1.00 0.00 545 ASP A C 5
ATOM 6772 O O . ASP A 1 33 ? 36.757 25.274 36.325 1.00 0.00 545 ASP A O 5
ATOM 6781 N N . VAL A 1 34 ? 36.757 23.042 36.040 1.00 0.00 546 VAL A N 5
ATOM 6782 C CA . VAL A 1 34 ? 36.082 23.074 34.737 1.00 0.00 546 VAL A CA 5
ATOM 6783 C C . VAL A 1 34 ? 34.575 23.262 34.866 1.00 0.00 546 VAL A C 5
ATOM 6784 O O . VAL A 1 34 ? 33.932 22.587 35.672 1.00 0.00 546 VAL A O 5
ATOM 6797 N N . VAL A 1 35 ? 33.997 24.140 34.052 1.00 0.00 547 VAL A N 5
ATOM 6798 C CA . VAL A 1 35 ? 32.554 24.415 33.989 1.00 0.00 547 VAL A CA 5
ATOM 6799 C C . VAL A 1 35 ? 32.017 24.280 32.581 1.00 0.00 547 VAL A C 5
ATOM 6800 O O . VAL A 1 35 ? 32.499 24.937 31.663 1.00 0.00 547 VAL A O 5
ATOM 6813 N N . LEU A 1 36 ? 31.026 23.414 32.411 1.00 0.00 548 LEU A N 5
ATOM 6814 C CA . LEU A 1 36 ? 30.305 23.225 31.167 1.00 0.00 548 LEU A CA 5
ATOM 6815 C C . LEU A 1 36 ? 29.291 24.372 31.007 1.00 0.00 548 LEU A C 5
ATOM 6816 O O . LEU A 1 36 ? 28.229 24.347 31.633 1.00 0.00 548 LEU A O 5
ATOM 6832 N N . VAL A 1 37 ? 29.615 25.394 30.212 1.00 0.00 549 VAL A N 5
ATOM 6833 C CA . VAL A 1 37 ? 28.661 26.460 29.834 1.00 0.00 549 VAL A CA 5
ATOM 6834 C C . VAL A 1 37 ? 27.451 25.950 29.032 1.00 0.00 549 VAL A C 5
ATOM 6835 O O . VAL A 1 37 ? 27.595 25.276 28.007 1.00 0.00 549 VAL A O 5
ATOM 6848 N N . ILE A 1 38 ? 26.246 26.310 29.480 1.00 0.00 550 ILE A N 5
ATOM 6849 C CA . ILE A 1 38 ? 24.954 25.947 28.880 1.00 0.00 550 ILE A CA 5
ATOM 6850 C C . ILE A 1 38 ? 24.199 27.220 28.457 1.00 0.00 550 ILE A C 5
ATOM 6851 O O . ILE A 1 38 ? 24.416 28.288 29.034 1.00 0.00 550 ILE A O 5
ATOM 6867 N N . PRO A 1 39 ? 23.308 27.134 27.454 1.00 0.00 551 PRO A N 5
ATOM 6868 C CA . PRO A 1 39 ? 22.480 28.258 27.034 1.00 0.00 551 PRO A CA 5
ATOM 6869 C C . PRO A 1 39 ? 21.476 28.625 28.135 1.00 0.00 551 PRO A C 5
ATOM 6870 O O . PRO A 1 39 ? 20.947 27.760 28.841 1.00 0.00 551 PRO A O 5
ATOM 6881 N N . PHE A 1 40 ? 21.225 29.926 28.297 1.00 0.00 552 PHE A N 5
ATOM 6882 C CA . PHE A 1 40 ? 20.342 30.429 29.343 1.00 0.00 552 PHE A CA 5
ATOM 6883 C C . PHE A 1 40 ? 18.867 30.031 29.267 1.00 0.00 552 PHE A C 5
ATOM 6884 O O . PHE A 1 40 ? 18.262 30.031 28.196 1.00 0.00 552 PHE A O 5
ATOM 6901 N N . GLN A 1 41 ? 18.294 29.745 30.433 1.00 0.00 553 GLN A N 5
ATOM 6902 C CA . GLN A 1 41 ? 16.978 29.131 30.585 1.00 0.00 553 GLN A CA 5
ATOM 6903 C C . GLN A 1 41 ? 15.784 30.097 30.694 1.00 0.00 553 GLN A C 5
ATOM 6904 O O . GLN A 1 41 ? 14.643 29.675 30.514 1.00 0.00 553 GLN A O 5
ATOM 6918 N N . ASN A 1 42 ? 16.024 31.383 30.957 1.00 0.00 554 ASN A N 5
ATOM 6919 C CA . ASN A 1 42 ? 15.026 32.454 30.852 1.00 0.00 554 ASN A CA 5
ATOM 6920 C C . ASN A 1 42 ? 15.718 33.802 30.554 1.00 0.00 554 ASN A C 5
ATOM 6921 O O . ASN A 1 42 ? 16.909 33.954 30.845 1.00 0.00 554 ASN A O 5
ATOM 6932 N N . PRO A 1 43 ? 15.021 34.793 29.970 1.00 0.00 555 PRO A N 5
ATOM 6933 C CA . PRO A 1 43 ? 15.616 36.075 29.582 1.00 0.00 555 PRO A CA 5
ATOM 6934 C C . PRO A 1 43 ? 15.966 36.939 30.801 1.00 0.00 555 PRO A C 5
ATOM 6935 O O . PRO A 1 43 ? 16.998 37.608 30.809 1.00 0.00 555 PRO A O 5
ATOM 6946 N N . GLU A 1 44 ? 15.176 36.859 31.874 1.00 0.00 556 GLU A N 5
ATOM 6947 C CA . GLU A 1 44 ? 15.465 37.526 33.152 1.00 0.00 556 GLU A CA 5
ATOM 6948 C C . GLU A 1 44 ? 16.613 36.863 33.937 1.00 0.00 556 GLU A C 5
ATOM 6949 O O . GLU A 1 44 ? 17.107 37.450 34.896 1.00 0.00 556 GLU A O 5
ATOM 6961 N N . GLU A 1 45 ? 17.015 35.638 33.569 1.00 0.00 557 GLU A N 5
ATOM 6962 C CA . GLU A 1 45 ? 18.101 34.879 34.210 1.00 0.00 557 GLU A CA 5
ATOM 6963 C C . GLU A 1 45 ? 19.482 35.228 33.638 1.00 0.00 557 GLU A C 5
ATOM 6964 O O . GLU A 1 45 ? 20.491 35.066 34.326 1.00 0.00 557 GLU A O 5
ATOM 6976 N N . GLN A 1 46 ? 19.537 35.695 32.386 1.00 0.00 558 GLN A N 5
ATOM 6977 C CA . GLN A 1 46 ? 20.782 36.097 31.726 1.00 0.00 558 GLN A CA 5
ATOM 6978 C C . GLN A 1 46 ? 21.211 37.517 32.092 1.00 0.00 558 GLN A C 5
ATOM 6979 O O . GLN A 1 46 ? 20.660 38.508 31.616 1.00 0.00 558 GLN A O 5
ATOM 6993 N N . ASP A 1 47 ? 22.261 37.605 32.902 1.00 0.00 559 ASP A N 5
ATOM 6994 C CA . ASP A 1 47 ? 22.955 38.838 33.279 1.00 0.00 559 ASP A CA 5
ATOM 6995 C C . ASP A 1 47 ? 24.222 39.193 32.478 1.00 0.00 559 ASP A C 5
ATOM 6996 O O . ASP A 1 47 ? 25.029 38.330 32.136 1.00 0.00 559 ASP A O 5
ATOM 7005 N N . GLU A 1 48 ? 24.395 40.472 32.143 1.00 0.00 560 GLU A N 5
ATOM 7006 C CA . GLU A 1 48 ? 25.515 40.982 31.343 1.00 0.00 560 GLU A CA 5
ATOM 7007 C C . GLU A 1 48 ? 26.846 40.872 32.120 1.00 0.00 560 GLU A C 5
ATOM 7008 O O . GLU A 1 48 ? 26.977 41.372 33.243 1.00 0.00 560 GLU A O 5
ATOM 7020 N N . GLY A 1 49 ? 27.843 40.204 31.531 1.00 0.00 561 GLY A N 5
ATOM 7021 C CA . GLY A 1 49 ? 29.115 39.838 32.176 1.00 0.00 561 GLY A CA 5
ATOM 7022 C C . GLY A 1 49 ? 29.077 38.550 33.011 1.00 0.00 561 GLY A C 5
ATOM 7023 O O . GLY A 1 49 ? 30.113 38.132 33.532 1.00 0.00 561 GLY A O 5
ATOM 7027 N N . TRP A 1 50 ? 27.911 37.915 33.134 1.00 0.00 562 TRP A N 5
ATOM 7028 C CA . TRP A 1 50 ? 27.722 36.606 33.764 1.00 0.00 562 TRP A CA 5
ATOM 7029 C C . TRP A 1 50 ? 27.641 35.469 32.735 1.00 0.00 562 TRP A C 5
ATOM 7030 O O . TRP A 1 50 ? 27.362 35.700 31.554 1.00 0.00 562 TRP A O 5
ATOM 7051 N N . LEU A 1 51 ? 27.853 34.230 33.176 1.00 0.00 563 LEU A N 5
ATOM 7052 C CA . LEU A 1 51 ? 27.658 33.014 32.377 1.00 0.00 563 LEU A CA 5
ATOM 7053 C C . LEU A 1 51 ? 26.965 31.937 33.214 1.00 0.00 563 LEU A C 5
ATOM 7054 O O . LEU A 1 51 ? 27.057 31.959 34.436 1.00 0.00 563 LEU A O 5
ATOM 7070 N N . MET A 1 52 ? 26.267 31.007 32.558 1.00 0.00 564 MET A N 5
ATOM 7071 C CA . MET A 1 52 ? 25.574 29.884 33.191 1.00 0.00 564 MET A CA 5
ATOM 7072 C C . MET A 1 52 ? 26.166 28.546 32.760 1.00 0.00 564 MET A C 5
ATOM 7073 O O . MET A 1 52 ? 26.516 28.349 31.599 1.00 0.00 564 MET A O 5
ATOM 7087 N N . GLY A 1 53 ? 26.262 27.609 33.696 1.00 0.00 565 GLY A N 5
ATOM 7088 C CA . GLY A 1 53 ? 26.807 26.282 33.447 1.00 0.00 565 GLY A CA 5
ATOM 7089 C C . GLY A 1 53 ? 26.654 25.343 34.635 1.00 0.00 565 GLY A C 5
ATOM 7090 O O . GLY A 1 53 ? 26.012 25.677 35.632 1.00 0.00 565 GLY A O 5
ATOM 7094 N N . VAL A 1 54 ? 27.282 24.176 34.524 1.00 0.00 566 VAL A N 5
ATOM 7095 C CA . VAL A 1 54 ? 27.428 23.173 35.591 1.00 0.00 566 VAL A CA 5
ATOM 7096 C C . VAL A 1 54 ? 28.882 22.707 35.637 1.00 0.00 566 VAL A C 5
ATOM 7097 O O . VAL A 1 54 ? 29.514 22.573 34.588 1.00 0.00 566 VAL A O 5
ATOM 7110 N N . LYS A 1 55 ? 29.453 22.485 36.824 1.00 0.00 567 LYS A N 5
ATOM 7111 C CA . LYS A 1 55 ? 30.820 21.961 36.949 1.00 0.00 567 LYS A CA 5
ATOM 7112 C C . LYS A 1 55 ? 30.958 20.614 36.253 1.00 0.00 567 LYS A C 5
ATOM 7113 O O . LYS A 1 55 ? 30.091 19.752 36.400 1.00 0.00 567 LYS A O 5
ATOM 7132 N N . GLU A 1 56 ? 32.057 20.399 35.534 1.00 0.00 568 GLU A N 5
ATOM 7133 C CA . GLU A 1 56 ? 32.315 19.089 34.932 1.00 0.00 568 GLU A CA 5
ATOM 7134 C C . GLU A 1 56 ? 32.408 18.006 36.011 1.00 0.00 568 GLU A C 5
ATOM 7135 O O . GLU A 1 56 ? 31.786 16.967 35.859 1.00 0.00 568 GLU A O 5
ATOM 7147 N N . SER A 1 57 ? 33.068 18.269 37.141 1.00 0.00 569 SER A N 5
ATOM 7148 C CA . SER A 1 57 ? 33.172 17.329 38.267 1.00 0.00 569 SER A CA 5
ATOM 7149 C C . SER A 1 57 ? 31.827 17.092 38.982 1.00 0.00 569 SER A C 5
ATOM 7150 O O . SER A 1 57 ? 31.628 16.075 39.645 1.00 0.00 569 SER A O 5
ATOM 7158 N N . ASP A 1 58 ? 30.861 18.001 38.823 1.00 0.00 570 ASP A N 5
ATOM 7159 C CA . ASP A 1 58 ? 29.467 17.801 39.234 1.00 0.00 570 ASP A CA 5
ATOM 7160 C C . ASP A 1 58 ? 28.637 16.935 38.266 1.00 0.00 570 ASP A C 5
ATOM 7161 O O . ASP A 1 58 ? 27.945 15.999 38.676 1.00 0.00 570 ASP A O 5
ATOM 7170 N N . TRP A 1 59 ? 28.770 17.207 36.965 1.00 0.00 571 TRP A N 5
ATOM 7171 C CA . TRP A 1 59 ? 28.116 16.489 35.864 1.00 0.00 571 TRP A CA 5
ATOM 7172 C C . TRP A 1 59 ? 28.700 15.085 35.609 1.00 0.00 571 TRP A C 5
ATOM 7173 O O . TRP A 1 59 ? 27.960 14.148 35.332 1.00 0.00 571 TRP A O 5
ATOM 7194 N N . ASN A 1 60 ? 30.007 14.897 35.811 1.00 0.00 572 ASN A N 5
ATOM 7195 C CA . ASN A 1 60 ? 30.735 13.619 35.775 1.00 0.00 572 ASN A CA 5
ATOM 7196 C C . ASN A 1 60 ? 30.407 12.735 37.001 1.00 0.00 572 ASN A C 5
ATOM 7197 O O . ASN A 1 60 ? 30.537 11.512 36.932 1.00 0.00 572 ASN A O 5
ATOM 7208 N N . GLN A 1 61 ? 29.924 13.332 38.099 1.00 0.00 573 GLN A N 5
ATOM 7209 C CA . GLN A 1 61 ? 29.272 12.635 39.222 1.00 0.00 573 GLN A CA 5
ATOM 7210 C C . GLN A 1 61 ? 27.740 12.521 39.071 1.00 0.00 573 GLN A C 5
ATOM 7211 O O . GLN A 1 61 ? 27.070 11.955 39.932 1.00 0.00 573 GLN A O 5
ATOM 7225 N N . HIS A 1 62 ? 27.179 13.025 37.965 1.00 0.00 574 HIS A N 5
ATOM 7226 C CA . HIS A 1 62 ? 25.781 12.855 37.528 1.00 0.00 574 HIS A CA 5
ATOM 7227 C C . HIS A 1 62 ? 24.726 13.380 38.517 1.00 0.00 574 HIS A C 5
ATOM 7228 O O . HIS A 1 62 ? 23.590 12.892 38.590 1.00 0.00 574 HIS A O 5
ATOM 7242 N N . LYS A 1 63 ? 25.125 14.397 39.286 1.00 0.00 575 LYS A N 5
ATOM 7243 C CA . LYS A 1 63 ? 24.316 15.088 40.293 1.00 0.00 575 LYS A CA 5
ATOM 7244 C C . LYS A 1 63 ? 23.178 15.903 39.653 1.00 0.00 575 LYS A C 5
ATOM 7245 O O . LYS A 1 63 ? 23.199 16.154 38.446 1.00 0.00 575 LYS A O 5
ATOM 7264 N N . GLU A 1 64 ? 22.173 16.299 40.438 1.00 0.00 576 GLU A N 5
ATOM 7265 C CA . GLU A 1 64 ? 20.971 16.995 39.936 1.00 0.00 576 GLU A CA 5
ATOM 7266 C C . GLU A 1 64 ? 21.288 18.272 39.120 1.00 0.00 576 GLU A C 5
ATOM 7267 O O . GLU A 1 64 ? 21.752 19.276 39.667 1.00 0.00 576 GLU A O 5
ATOM 7279 N N . LEU A 1 65 ? 21.035 18.266 37.803 1.00 0.00 577 LEU A N 5
ATOM 7280 C CA . LEU A 1 65 ? 21.498 19.324 36.895 1.00 0.00 577 LEU A CA 5
ATOM 7281 C C . LEU A 1 65 ? 20.853 20.676 37.241 1.00 0.00 577 LEU A C 5
ATOM 7282 O O . LEU A 1 65 ? 21.491 21.711 37.091 1.00 0.00 577 LEU A O 5
ATOM 7298 N N . GLU A 1 66 ? 19.597 20.676 37.692 1.00 0.00 578 GLU A N 5
ATOM 7299 C CA . GLU A 1 66 ? 18.784 21.874 37.961 1.00 0.00 578 GLU A CA 5
ATOM 7300 C C . GLU A 1 66 ? 19.213 22.643 39.222 1.00 0.00 578 GLU A C 5
ATOM 7301 O O . GLU A 1 66 ? 18.877 23.816 39.376 1.00 0.00 578 GLU A O 5
ATOM 7313 N N . LYS A 1 67 ? 19.981 21.999 40.107 1.00 0.00 579 LYS A N 5
ATOM 7314 C CA . LYS A 1 67 ? 20.503 22.574 41.362 1.00 0.00 579 LYS A CA 5
ATOM 7315 C C . LYS A 1 67 ? 22.027 22.615 41.447 1.00 0.00 579 LYS A C 5
ATOM 7316 O O . LYS A 1 67 ? 22.572 23.484 42.124 1.00 0.00 579 LYS A O 5
ATOM 7335 N N . CYS A 1 68 ? 22.727 21.742 40.728 1.00 0.00 580 CYS A N 5
ATOM 7336 C CA . CYS A 1 68 ? 24.175 21.846 40.561 1.00 0.00 580 CYS A CA 5
ATOM 7337 C C . CYS A 1 68 ? 24.570 23.022 39.655 1.00 0.00 580 CYS A C 5
ATOM 7338 O O . CYS A 1 68 ? 25.609 23.643 39.891 1.00 0.00 580 CYS A O 5
ATOM 7346 N N . ARG A 1 69 ? 23.743 23.354 38.650 1.00 0.00 581 ARG A N 5
ATOM 7347 C CA . ARG A 1 69 ? 23.937 24.536 37.797 1.00 0.00 581 ARG A CA 5
ATOM 7348 C C . ARG A 1 69 ? 23.848 25.852 38.574 1.00 0.00 581 ARG A C 5
ATOM 7349 O O . ARG A 1 69 ? 23.326 25.916 39.687 1.00 0.00 581 ARG A O 5
ATOM 7370 N N . GLY A 1 70 ? 24.313 26.914 37.933 1.00 0.00 582 GLY A N 5
ATOM 7371 C CA . GLY A 1 70 ? 24.172 28.285 38.409 1.00 0.00 582 GLY A CA 5
ATOM 7372 C C . GLY A 1 70 ? 24.764 29.303 37.444 1.00 0.00 582 GLY A C 5
ATOM 7373 O O . GLY A 1 70 ? 25.358 28.933 36.429 1.00 0.00 582 GLY A O 5
ATOM 7377 N N . VAL A 1 71 ? 24.646 30.583 37.801 1.00 0.00 583 VAL A N 5
ATOM 7378 C CA . VAL A 1 71 ? 25.375 31.681 37.154 1.00 0.00 583 VAL A CA 5
ATOM 7379 C C . VAL A 1 71 ? 26.670 31.983 37.902 1.00 0.00 583 VAL A C 5
ATOM 7380 O O . VAL A 1 71 ? 26.709 31.979 39.128 1.00 0.00 583 VAL A O 5
ATOM 7393 N N . PHE A 1 72 ? 27.730 32.286 37.164 1.00 0.00 584 PHE A N 5
ATOM 7394 C CA . PHE A 1 72 ? 29.029 32.697 37.692 1.00 0.00 584 PHE A CA 5
ATOM 7395 C C . PHE A 1 72 ? 29.600 33.920 36.955 1.00 0.00 584 PHE A C 5
ATOM 7396 O O . PHE A 1 72 ? 29.254 34.150 35.787 1.00 0.00 584 PHE A O 5
ATOM 7413 N N . PRO A 1 73 ? 30.469 34.718 37.602 1.00 0.00 585 PRO A N 5
ATOM 7414 C CA . PRO A 1 73 ? 31.176 35.798 36.922 1.00 0.00 585 PRO A CA 5
ATOM 7415 C C . PRO A 1 73 ? 32.179 35.198 35.929 1.00 0.00 585 PRO A C 5
ATOM 7416 O O . PRO A 1 73 ? 33.163 34.586 36.341 1.00 0.00 585 PRO A O 5
ATOM 7427 N N . GLU A 1 74 ? 31.967 35.370 34.620 1.00 0.00 586 GLU A N 5
ATOM 7428 C CA . GLU A 1 74 ? 32.839 34.776 33.588 1.00 0.00 586 GLU A CA 5
ATOM 7429 C C . GLU A 1 74 ? 34.316 35.197 33.751 1.00 0.00 586 GLU A C 5
ATOM 7430 O O . GLU A 1 74 ? 35.220 34.439 33.394 1.00 0.00 586 GLU A O 5
ATOM 7442 N N . ASN A 1 75 ? 34.559 36.374 34.346 1.00 0.00 587 ASN A N 5
ATOM 7443 C CA . ASN A 1 75 ? 35.880 36.922 34.649 1.00 0.00 587 ASN A CA 5
ATOM 7444 C C . ASN A 1 75 ? 36.669 36.094 35.679 1.00 0.00 587 ASN A C 5
ATOM 7445 O O . ASN A 1 75 ? 37.899 36.101 35.650 1.00 0.00 587 ASN A O 5
ATOM 7456 N N . PHE A 1 76 ? 35.987 35.315 36.527 1.00 0.00 588 PHE A N 5
ATOM 7457 C CA . PHE A 1 76 ? 36.614 34.278 37.350 1.00 0.00 588 PHE A CA 5
ATOM 7458 C C . PHE A 1 76 ? 37.145 33.038 36.624 1.00 0.00 588 PHE A C 5
ATOM 7459 O O . PHE A 1 76 ? 37.862 32.241 37.224 1.00 0.00 588 PHE A O 5
ATOM 7476 N N . THR A 1 77 ? 36.809 32.851 35.344 1.00 0.00 589 THR A N 5
ATOM 7477 C CA . THR A 1 77 ? 37.167 31.688 34.530 1.00 0.00 589 THR A CA 5
ATOM 7478 C C . THR A 1 77 ? 37.809 32.132 33.210 1.00 0.00 589 THR A C 5
ATOM 7479 O O . THR A 1 77 ? 37.859 33.324 32.905 1.00 0.00 589 THR A O 5
ATOM 7490 N N . GLU A 1 78 ? 38.291 31.187 32.406 1.00 0.00 590 GLU A N 5
ATOM 7491 C CA . GLU A 1 78 ? 38.728 31.438 31.030 1.00 0.00 590 GLU A CA 5
ATOM 7492 C C . GLU A 1 78 ? 38.181 30.369 30.086 1.00 0.00 590 GLU A C 5
ATOM 7493 O O . GLU A 1 78 ? 38.044 29.206 30.464 1.00 0.00 590 GLU A O 5
ATOM 7505 N N . ARG A 1 79 ? 37.869 30.767 28.852 1.00 0.00 591 ARG A N 5
ATOM 7506 C CA . ARG A 1 79 ? 37.420 29.883 27.773 1.00 0.00 591 ARG A CA 5
ATOM 7507 C C . ARG A 1 79 ? 38.469 28.806 27.480 1.00 0.00 591 ARG A C 5
ATOM 7508 O O . ARG A 1 79 ? 39.657 29.111 27.349 1.00 0.00 591 ARG A O 5
ATOM 7529 N N . VAL A 1 80 ? 38.006 27.570 27.330 1.00 0.00 592 VAL A N 5
ATOM 7530 C CA . VAL A 1 80 ? 38.793 26.394 26.920 1.00 0.00 592 VAL A CA 5
ATOM 7531 C C . VAL A 1 80 ? 38.126 25.796 25.662 1.00 0.00 592 VAL A C 5
ATOM 7532 O O . VAL A 1 80 ? 36.937 26.037 25.431 1.00 0.00 592 VAL A O 5
ATOM 7545 N N . PRO A 1 81 ? 38.864 25.058 24.810 1.00 0.00 593 PRO A N 5
ATOM 7546 C CA . PRO A 1 81 ? 38.395 24.635 23.485 1.00 0.00 593 PRO A CA 5
ATOM 7547 C C . PRO A 1 81 ? 37.348 23.515 23.496 1.00 0.00 593 PRO A C 5
ATOM 7548 O O . PRO A 1 81 ? 37.470 22.547 24.279 1.00 0.00 593 PRO A O 5
ATOM 7560 N N . SER B 2 1 ? 43.748 44.217 41.391 1.00 0.00 1728 SER B N 5
ATOM 7561 C CA . SER B 2 1 ? 45.081 43.749 40.972 1.00 0.00 1728 SER B CA 5
ATOM 7562 C C . SER B 2 1 ? 45.131 42.236 40.764 1.00 0.00 1728 SER B C 5
ATOM 7563 O O . SER B 2 1 ? 45.514 41.779 39.687 1.00 0.00 1728 SER B O 5
ATOM 7573 N N . THR B 2 2 ? 44.795 41.445 41.789 1.00 0.00 1729 THR B N 5
ATOM 7574 C CA . THR B 2 2 ? 45.234 40.040 41.943 1.00 0.00 1729 THR B CA 5
ATOM 7575 C C . THR B 2 2 ? 44.168 39.002 42.321 1.00 0.00 1729 THR B C 5
ATOM 7576 O O . THR B 2 2 ? 44.440 37.801 42.371 1.00 0.00 1729 THR B O 5
ATOM 7587 N N . VAL B 2 3 ? 42.934 39.467 42.538 1.00 0.00 1730 VAL B N 5
ATOM 7588 C CA . VAL B 2 3 ? 41.700 38.664 42.549 1.00 0.00 1730 VAL B CA 5
ATOM 7589 C C . VAL B 2 3 ? 40.573 39.473 41.874 1.00 0.00 1730 VAL B C 5
ATOM 7590 O O . VAL B 2 3 ? 40.418 40.663 42.170 1.00 0.00 1730 VAL B O 5
ATOM 7603 N N . PRO B 2 4 ? 39.787 38.865 40.965 1.00 0.00 1731 PRO B N 5
ATOM 7604 C CA . PRO B 2 4 ? 38.681 39.530 40.271 1.00 0.00 1731 PRO B CA 5
ATOM 7605 C C . PRO B 2 4 ? 37.480 39.839 41.184 1.00 0.00 1731 PRO B C 5
ATOM 7606 O O . PRO B 2 4 ? 37.429 39.456 42.358 1.00 0.00 1731 PRO B O 5
ATOM 7617 N N . VAL B 2 5 ? 36.496 40.556 40.632 1.00 0.00 1732 VAL B N 5
ATOM 7618 C CA . VAL B 2 5 ? 35.285 41.035 41.324 1.00 0.00 1732 VAL B CA 5
ATOM 7619 C C . VAL B 2 5 ? 34.017 40.788 40.504 1.00 0.00 1732 VAL B C 5
ATOM 7620 O O . VAL B 2 5 ? 33.957 41.113 39.315 1.00 0.00 1732 VAL B O 5
ATOM 7633 N N . ALA B 2 6 ? 32.995 40.185 41.116 1.00 0.00 1733 ALA B N 5
ATOM 7634 C CA . ALA B 2 6 ? 31.756 39.839 40.419 1.00 0.00 1733 ALA B CA 5
ATOM 7635 C C . ALA B 2 6 ? 30.919 41.091 40.031 1.00 0.00 1733 ALA B C 5
ATOM 7636 O O . ALA B 2 6 ? 30.740 41.981 40.877 1.00 0.00 1733 ALA B O 5
ATOM 7643 N N . PRO B 2 7 ? 30.406 41.181 38.783 1.00 0.00 1734 PRO B N 5
ATOM 7644 C CA . PRO B 2 7 ? 29.642 42.341 38.308 1.00 0.00 1734 PRO B CA 5
ATOM 7645 C C . PRO B 2 7 ? 28.166 42.335 38.772 1.00 0.00 1734 PRO B C 5
ATOM 7646 O O . PRO B 2 7 ? 27.663 41.282 39.172 1.00 0.00 1734 PRO B O 5
ATOM 7657 N N . PRO B 2 8 ? 27.438 43.470 38.693 1.00 0.00 1735 PRO B N 5
ATOM 7658 C CA . PRO B 2 8 ? 26.041 43.574 39.131 1.00 0.00 1735 PRO B CA 5
ATOM 7659 C C . PRO B 2 8 ? 25.078 42.570 38.471 1.00 0.00 1735 PRO B C 5
ATOM 7660 O O . PRO B 2 8 ? 25.256 42.191 37.306 1.00 0.00 1735 PRO B O 5
ATOM 7671 N N . ARG B 2 9 ? 24.030 42.175 39.210 1.00 0.00 1736 ARG B N 5
ATOM 7672 C CA . ARG B 2 9 ? 22.954 41.264 38.769 1.00 0.00 1736 ARG B CA 5
ATOM 7673 C C . ARG B 2 9 ? 21.564 41.859 39.040 1.00 0.00 1736 ARG B C 5
ATOM 7674 O O . ARG B 2 9 ? 21.433 42.890 39.713 1.00 0.00 1736 ARG B O 5
ATOM 7695 N N . ARG B 2 10 ? 20.526 41.220 38.495 1.00 0.00 1737 ARG B N 5
ATOM 7696 C CA . ARG B 2 10 ? 19.135 41.721 38.444 1.00 0.00 1737 ARG B CA 5
ATOM 7697 C C . ARG B 2 10 ? 18.124 40.835 39.188 1.00 0.00 1737 ARG B C 5
ATOM 7698 O O . ARG B 2 10 ? 18.474 39.760 39.684 1.00 0.00 1737 ARG B O 5
ATOM 7719 N N . ARG B 2 11 ? 16.879 41.305 39.329 1.00 0.00 1738 ARG B N 5
ATOM 7720 C CA . ARG B 2 11 ? 15.791 40.582 40.025 1.00 0.00 1738 ARG B CA 5
ATOM 7721 C C . ARG B 2 11 ? 15.245 39.390 39.230 1.00 0.00 1738 ARG B C 5
ATOM 7722 O O . ARG B 2 11 ? 15.414 39.322 38.011 1.00 0.00 1738 ARG B O 5
ATOM 7743 N N . ARG B 2 12 ? 14.603 38.442 39.925 1.00 0.00 1739 ARG B N 5
ATOM 7744 C CA . ARG B 2 12 ? 14.330 37.081 39.421 1.00 0.00 1739 ARG B CA 5
ATOM 7745 C C . ARG B 2 12 ? 13.022 36.482 39.946 1.00 0.00 1739 ARG B C 5
ATOM 7746 O O . ARG B 2 12 ? 12.659 36.718 41.099 1.00 0.00 1739 ARG B O 5
ATOM 7767 N N . GLY B 2 13 ? 12.394 35.618 39.147 1.00 0.00 1740 GLY B N 5
ATOM 7768 C CA . GLY B 2 13 ? 11.436 34.594 39.585 1.00 0.00 1740 GLY B CA 5
ATOM 7769 C C . GLY B 2 13 ? 10.035 35.077 39.981 1.00 0.00 1740 GLY B C 5
ATOM 7770 O O . GLY B 2 13 ? 9.797 36.268 40.201 1.00 0.00 1740 GLY B O 5
ATOM 7774 N N . ARG B 2 14 ? 9.099 34.124 40.077 1.00 0.00 1741 ARG B N 5
ATOM 7775 C CA . ARG B 2 14 ? 7.704 34.340 40.508 1.00 0.00 1741 ARG B CA 5
ATOM 7776 C C . ARG B 2 14 ? 7.113 33.108 41.223 1.00 0.00 1741 ARG B C 5
ATOM 7777 O O . ARG B 2 14 ? 5.941 32.782 41.045 1.00 0.00 1741 ARG B O 5
ATOM 7798 N N . ASN B 2 15 ? 7.931 32.378 41.993 1.00 0.00 1742 ASN B N 5
ATOM 7799 C CA . ASN B 2 15 ? 7.555 31.095 42.609 1.00 0.00 1742 ASN B CA 5
ATOM 7800 C C . ASN B 2 15 ? 6.662 31.169 43.877 1.00 0.00 1742 ASN B C 5
ATOM 7801 O O . ASN B 2 15 ? 6.389 30.126 44.484 1.00 0.00 1742 ASN B O 5
ATOM 7812 N N . LEU B 2 16 ? 6.180 32.354 44.278 1.00 0.00 1743 LEU B N 5
ATOM 7813 C CA . LEU B 2 16 ? 5.206 32.517 45.371 1.00 0.00 1743 LEU B CA 5
ATOM 7814 C C . LEU B 2 16 ? 3.860 31.814 45.107 1.00 0.00 1743 LEU B C 5
ATOM 7815 O O . LEU B 2 16 ? 3.422 31.683 43.959 1.00 0.00 1743 LEU B O 5
ATOM 7831 N N . THR B 2 17 ? 3.202 31.366 46.180 1.00 0.00 1744 THR B N 5
ATOM 7832 C CA . THR B 2 17 ? 1.965 30.556 46.146 1.00 0.00 1744 THR B CA 5
ATOM 7833 C C . THR B 2 17 ? 0.752 31.132 45.422 1.00 0.00 1744 THR B C 5
ATOM 7834 O O . THR B 2 17 ? 0.291 30.523 44.430 1.00 0.00 1744 THR B O 5
ATOM 7846 N N . GLY A 1 1 ? 33.419 8.104 35.393 1.00 0.00 513 GLY A N 6
ATOM 7847 C CA . GLY A 1 1 ? 33.490 8.788 34.086 1.00 0.00 513 GLY A CA 6
ATOM 7848 C C . GLY A 1 1 ? 32.110 9.056 33.508 1.00 0.00 513 GLY A C 6
ATOM 7849 O O . GLY A 1 1 ? 31.146 8.366 33.842 1.00 0.00 513 GLY A O 6
ATOM 7855 N N . ARG A 1 2 ? 32.014 10.060 32.626 1.00 0.00 514 ARG A N 6
ATOM 7856 C CA . ARG A 1 2 ? 30.805 10.471 31.889 1.00 0.00 514 ARG A CA 6
ATOM 7857 C C . ARG A 1 2 ? 30.798 9.944 30.445 1.00 0.00 514 ARG A C 6
ATOM 7858 O O . ARG A 1 2 ? 31.854 9.747 29.846 1.00 0.00 514 ARG A O 6
ATOM 7879 N N . LEU A 1 3 ? 29.609 9.744 29.874 1.00 0.00 515 LEU A N 6
ATOM 7880 C CA . LEU A 1 3 ? 29.421 9.286 28.486 1.00 0.00 515 LEU A CA 6
ATOM 7881 C C . LEU A 1 3 ? 29.100 10.426 27.505 1.00 0.00 515 LEU A C 6
ATOM 7882 O O . LEU A 1 3 ? 29.345 10.287 26.303 1.00 0.00 515 LEU A O 6
ATOM 7898 N N . ASP A 1 4 ? 28.546 11.536 27.994 1.00 0.00 516 ASP A N 6
ATOM 7899 C CA . ASP A 1 4 ? 28.045 12.657 27.191 1.00 0.00 516 ASP A CA 6
ATOM 7900 C C . ASP A 1 4 ? 28.135 14.022 27.907 1.00 0.00 516 ASP A C 6
ATOM 7901 O O . ASP A 1 4 ? 28.618 14.126 29.039 1.00 0.00 516 ASP A O 6
ATOM 7910 N N . LEU A 1 5 ? 27.705 15.084 27.222 1.00 0.00 517 LEU A N 6
ATOM 7911 C CA . LEU A 1 5 ? 27.566 16.455 27.722 1.00 0.00 517 LEU A CA 6
ATOM 7912 C C . LEU A 1 5 ? 26.081 16.849 27.929 1.00 0.00 517 LEU A C 6
ATOM 7913 O O . LEU A 1 5 ? 25.173 16.124 27.498 1.00 0.00 517 LEU A O 6
ATOM 7929 N N . PRO A 1 6 ? 25.814 17.964 28.641 1.00 0.00 518 PRO A N 6
ATOM 7930 C CA . PRO A 1 6 ? 24.463 18.392 29.001 1.00 0.00 518 PRO A CA 6
ATOM 7931 C C . PRO A 1 6 ? 23.664 18.957 27.813 1.00 0.00 518 PRO A C 6
ATOM 7932 O O . PRO A 1 6 ? 24.243 19.376 26.802 1.00 0.00 518 PRO A O 6
ATOM 7943 N N . PRO A 1 7 ? 22.323 19.003 27.924 1.00 0.00 519 PRO A N 6
ATOM 7944 C CA . PRO A 1 7 ? 21.450 19.536 26.884 1.00 0.00 519 PRO A CA 6
ATOM 7945 C C . PRO A 1 7 ? 21.741 21.024 26.659 1.00 0.00 519 PRO A C 6
ATOM 7946 O O . PRO A 1 7 ? 21.916 21.793 27.606 1.00 0.00 519 PRO A O 6
ATOM 7957 N N . GLY A 1 8 ? 21.832 21.433 25.397 1.00 0.00 520 GLY A N 6
ATOM 7958 C CA . GLY A 1 8 ? 22.143 22.809 25.012 1.00 0.00 520 GLY A CA 6
ATOM 7959 C C . GLY A 1 8 ? 23.617 23.214 25.141 1.00 0.00 520 GLY A C 6
ATOM 7960 O O . GLY A 1 8 ? 23.923 24.352 24.785 1.00 0.00 520 GLY A O 6
ATOM 7964 N N . PHE A 1 9 ? 24.530 22.343 25.608 1.00 0.00 521 PHE A N 6
ATOM 7965 C CA . PHE A 1 9 ? 25.949 22.664 25.817 1.00 0.00 521 PHE A CA 6
ATOM 7966 C C . PHE A 1 9 ? 26.611 23.518 24.718 1.00 0.00 521 PHE A C 6
ATOM 7967 O O . PHE A 1 9 ? 26.476 23.206 23.529 1.00 0.00 521 PHE A O 6
ATOM 7984 N N . MET A 1 10 ? 27.329 24.579 25.102 1.00 0.00 522 MET A N 6
ATOM 7985 C CA . MET A 1 10 ? 28.021 25.472 24.156 1.00 0.00 522 MET A CA 6
ATOM 7986 C C . MET A 1 10 ? 29.533 25.237 24.163 1.00 0.00 522 MET A C 6
ATOM 7987 O O . MET A 1 10 ? 30.143 24.969 23.130 1.00 0.00 522 MET A O 6
ATOM 8001 N N . PHE A 1 11 ? 30.133 25.356 25.345 1.00 0.00 523 PHE A N 6
ATOM 8002 C CA . PHE A 1 11 ? 31.574 25.313 25.582 1.00 0.00 523 PHE A CA 6
ATOM 8003 C C . PHE A 1 11 ? 31.939 25.026 27.033 1.00 0.00 523 PHE A C 6
ATOM 8004 O O . PHE A 1 11 ? 31.082 25.093 27.905 1.00 0.00 523 PHE A O 6
ATOM 8021 N N . LYS A 1 12 ? 33.200 24.729 27.328 1.00 0.00 524 LYS A N 6
ATOM 8022 C CA . LYS A 1 12 ? 33.709 24.747 28.706 1.00 0.00 524 LYS A CA 6
ATOM 8023 C C . LYS A 1 12 ? 34.452 26.051 29.032 1.00 0.00 524 LYS A C 6
ATOM 8024 O O . LYS A 1 12 ? 34.905 26.781 28.146 1.00 0.00 524 LYS A O 6
ATOM 8043 N N . VAL A 1 13 ? 34.640 26.290 30.324 1.00 0.00 525 VAL A N 6
ATOM 8044 C CA . VAL A 1 13 ? 35.578 27.264 30.913 1.00 0.00 525 VAL A CA 6
ATOM 8045 C C . VAL A 1 13 ? 36.342 26.596 32.061 1.00 0.00 525 VAL A C 6
ATOM 8046 O O . VAL A 1 13 ? 35.839 25.624 32.628 1.00 0.00 525 VAL A O 6
ATOM 8059 N N . GLN A 1 14 ? 37.511 27.110 32.449 1.00 0.00 526 GLN A N 6
ATOM 8060 C CA . GLN A 1 14 ? 38.218 26.665 33.661 1.00 0.00 526 GLN A CA 6
ATOM 8061 C C . GLN A 1 14 ? 38.465 27.822 34.642 1.00 0.00 526 GLN A C 6
ATOM 8062 O O . GLN A 1 14 ? 38.967 28.871 34.239 1.00 0.00 526 GLN A O 6
ATOM 8076 N N . ALA A 1 15 ? 38.154 27.656 35.930 1.00 0.00 527 ALA A N 6
ATOM 8077 C CA . ALA A 1 15 ? 38.363 28.684 36.956 1.00 0.00 527 ALA A CA 6
ATOM 8078 C C . ALA A 1 15 ? 39.850 29.020 37.165 1.00 0.00 527 ALA A C 6
ATOM 8079 O O . ALA A 1 15 ? 40.669 28.151 37.447 1.00 0.00 527 ALA A O 6
ATOM 8086 N N . GLN A 1 16 ? 40.189 30.301 37.049 1.00 0.00 528 GLN A N 6
ATOM 8087 C CA . GLN A 1 16 ? 41.516 30.867 37.326 1.00 0.00 528 GLN A CA 6
ATOM 8088 C C . GLN A 1 16 ? 41.663 31.303 38.798 1.00 0.00 528 GLN A C 6
ATOM 8089 O O . GLN A 1 16 ? 42.774 31.367 39.324 1.00 0.00 528 GLN A O 6
ATOM 8103 N N . HIS A 1 17 ? 40.532 31.585 39.455 1.00 0.00 529 HIS A N 6
ATOM 8104 C CA . HIS A 1 17 ? 40.417 32.108 40.820 1.00 0.00 529 HIS A CA 6
ATOM 8105 C C . HIS A 1 17 ? 39.228 31.455 41.556 1.00 0.00 529 HIS A C 6
ATOM 8106 O O . HIS A 1 17 ? 38.348 30.861 40.934 1.00 0.00 529 HIS A O 6
ATOM 8120 N N . ASP A 1 18 ? 39.207 31.550 42.884 1.00 0.00 530 ASP A N 6
ATOM 8121 C CA . ASP A 1 18 ? 38.137 31.058 43.761 1.00 0.00 530 ASP A CA 6
ATOM 8122 C C . ASP A 1 18 ? 36.924 32.002 43.852 1.00 0.00 530 ASP A C 6
ATOM 8123 O O . ASP A 1 18 ? 37.108 33.191 44.129 1.00 0.00 530 ASP A O 6
ATOM 8132 N N . TYR A 1 19 ? 35.704 31.501 43.626 1.00 0.00 531 TYR A N 6
ATOM 8133 C CA . TYR A 1 19 ? 34.462 32.276 43.695 1.00 0.00 531 TYR A CA 6
ATOM 8134 C C . TYR A 1 19 ? 33.374 31.633 44.568 1.00 0.00 531 TYR A C 6
ATOM 8135 O O . TYR A 1 19 ? 32.827 30.576 44.240 1.00 0.00 531 TYR A O 6
ATOM 8153 N N . THR A 1 20 ? 33.019 32.312 45.657 1.00 0.00 532 THR A N 6
ATOM 8154 C CA . THR A 1 20 ? 31.936 31.921 46.566 1.00 0.00 532 THR A CA 6
ATOM 8155 C C . THR A 1 20 ? 30.515 32.257 46.106 1.00 0.00 532 THR A C 6
ATOM 8156 O O . THR A 1 20 ? 30.200 33.433 45.918 1.00 0.00 532 THR A O 6
ATOM 8167 N N . ALA A 1 21 ? 29.631 31.265 45.977 1.00 0.00 533 ALA A N 6
ATOM 8168 C CA . ALA A 1 21 ? 28.225 31.495 45.636 1.00 0.00 533 ALA A CA 6
ATOM 8169 C C . ALA A 1 21 ? 27.460 32.133 46.806 1.00 0.00 533 ALA A C 6
ATOM 8170 O O . ALA A 1 21 ? 27.415 31.576 47.910 1.00 0.00 533 ALA A O 6
ATOM 8177 N N . THR A 1 22 ? 26.830 33.280 46.539 1.00 0.00 534 THR A N 6
ATOM 8178 C CA . THR A 1 22 ? 26.073 34.122 47.487 1.00 0.00 534 THR A CA 6
ATOM 8179 C C . THR A 1 22 ? 24.681 34.449 46.910 1.00 0.00 534 THR A C 6
ATOM 8180 O O . THR A 1 22 ? 24.142 35.545 47.056 1.00 0.00 534 THR A O 6
ATOM 8191 N N . ASP A 1 23 ? 24.079 33.464 46.231 1.00 0.00 535 ASP A N 6
ATOM 8192 C CA . ASP A 1 23 ? 22.662 33.430 45.840 1.00 0.00 535 ASP A CA 6
ATOM 8193 C C . ASP A 1 23 ? 22.303 31.966 45.506 1.00 0.00 535 ASP A C 6
ATOM 8194 O O . ASP A 1 23 ? 23.162 31.177 45.106 1.00 0.00 535 ASP A O 6
ATOM 8203 N N . THR A 1 24 ? 21.015 31.620 45.561 1.00 0.00 536 THR A N 6
ATOM 8204 C CA . THR A 1 24 ? 20.453 30.391 44.974 1.00 0.00 536 THR A CA 6
ATOM 8205 C C . THR A 1 24 ? 20.579 30.285 43.443 1.00 0.00 536 THR A C 6
ATOM 8206 O O . THR A 1 24 ? 20.558 29.186 42.885 1.00 0.00 536 THR A O 6
ATOM 8217 N N . ASP A 1 25 ? 20.755 31.426 42.766 1.00 0.00 537 ASP A N 6
ATOM 8218 C CA . ASP A 1 25 ? 21.022 31.527 41.319 1.00 0.00 537 ASP A CA 6
ATOM 8219 C C . ASP A 1 25 ? 22.488 31.123 41.011 1.00 0.00 537 ASP A C 6
ATOM 8220 O O . ASP A 1 25 ? 22.784 30.645 39.916 1.00 0.00 537 ASP A O 6
ATOM 8229 N N . GLU A 1 26 ? 23.432 31.338 41.935 1.00 0.00 538 GLU A N 6
ATOM 8230 C CA . GLU A 1 26 ? 24.873 31.305 41.672 1.00 0.00 538 GLU A CA 6
ATOM 8231 C C . GLU A 1 26 ? 25.524 29.911 41.720 1.00 0.00 538 GLU A C 6
ATOM 8232 O O . GLU A 1 26 ? 25.047 28.997 42.397 1.00 0.00 538 GLU A O 6
ATOM 8244 N N . LEU A 1 27 ? 26.643 29.771 41.003 1.00 0.00 539 LEU A N 6
ATOM 8245 C CA . LEU A 1 27 ? 27.532 28.607 40.957 1.00 0.00 539 LEU A CA 6
ATOM 8246 C C . LEU A 1 27 ? 28.797 28.869 41.799 1.00 0.00 539 LEU A C 6
ATOM 8247 O O . LEU A 1 27 ? 29.415 29.927 41.666 1.00 0.00 539 LEU A O 6
ATOM 8263 N N . GLN A 1 28 ? 29.217 27.917 42.634 1.00 0.00 540 GLN A N 6
ATOM 8264 C CA . GLN A 1 28 ? 30.467 28.013 43.396 1.00 0.00 540 GLN A CA 6
ATOM 8265 C C . GLN A 1 28 ? 31.651 27.469 42.581 1.00 0.00 540 GLN A C 6
ATOM 8266 O O . GLN A 1 28 ? 31.624 26.324 42.116 1.00 0.00 540 GLN A O 6
ATOM 8280 N N . LEU A 1 29 ? 32.730 28.247 42.469 1.00 0.00 541 LEU A N 6
ATOM 8281 C CA . LEU A 1 29 ? 33.952 27.858 41.751 1.00 0.00 541 LEU A CA 6
ATOM 8282 C C . LEU A 1 29 ? 35.166 27.876 42.681 1.00 0.00 541 LEU A C 6
ATOM 8283 O O . LEU A 1 29 ? 35.266 28.713 43.575 1.00 0.00 541 LEU A O 6
ATOM 8299 N N . LYS A 1 30 ? 36.114 26.975 42.447 1.00 0.00 542 LYS A N 6
ATOM 8300 C CA . LYS A 1 30 ? 37.435 26.945 43.084 1.00 0.00 542 LYS A CA 6
ATOM 8301 C C . LYS A 1 30 ? 38.503 27.017 41.998 1.00 0.00 542 LYS A C 6
ATOM 8302 O O . LYS A 1 30 ? 38.301 26.477 40.914 1.00 0.00 542 LYS A O 6
ATOM 8321 N N . ALA A 1 31 ? 39.628 27.684 42.260 1.00 0.00 543 ALA A N 6
ATOM 8322 C CA . ALA A 1 31 ? 40.695 27.855 41.273 1.00 0.00 543 ALA A CA 6
ATOM 8323 C C . ALA A 1 31 ? 41.179 26.495 40.715 1.00 0.00 543 ALA A C 6
ATOM 8324 O O . ALA A 1 31 ? 41.781 25.684 41.422 1.00 0.00 543 ALA A O 6
ATOM 8331 N N . GLY A 1 32 ? 40.856 26.244 39.445 1.00 0.00 544 GLY A N 6
ATOM 8332 C CA . GLY A 1 32 ? 41.107 25.005 38.702 1.00 0.00 544 GLY A CA 6
ATOM 8333 C C . GLY A 1 32 ? 39.844 24.287 38.210 1.00 0.00 544 GLY A C 6
ATOM 8334 O O . GLY A 1 32 ? 39.958 23.378 37.388 1.00 0.00 544 GLY A O 6
ATOM 8338 N N . ASP A 1 33 ? 38.645 24.677 38.658 1.00 0.00 545 ASP A N 6
ATOM 8339 C CA . ASP A 1 33 ? 37.391 23.981 38.357 1.00 0.00 545 ASP A CA 6
ATOM 8340 C C . ASP A 1 33 ? 36.934 24.118 36.893 1.00 0.00 545 ASP A C 6
ATOM 8341 O O . ASP A 1 33 ? 36.692 25.237 36.439 1.00 0.00 545 ASP A O 6
ATOM 8350 N N . VAL A 1 34 ? 36.788 23.011 36.150 1.00 0.00 546 VAL A N 6
ATOM 8351 C CA . VAL A 1 34 ? 36.096 23.029 34.841 1.00 0.00 546 VAL A CA 6
ATOM 8352 C C . VAL A 1 34 ? 34.584 23.197 34.980 1.00 0.00 546 VAL A C 6
ATOM 8353 O O . VAL A 1 34 ? 33.958 22.517 35.800 1.00 0.00 546 VAL A O 6
ATOM 8366 N N . VAL A 1 35 ? 33.996 24.063 34.153 1.00 0.00 547 VAL A N 6
ATOM 8367 C CA . VAL A 1 35 ? 32.558 24.348 34.074 1.00 0.00 547 VAL A CA 6
ATOM 8368 C C . VAL A 1 35 ? 32.034 24.203 32.657 1.00 0.00 547 VAL A C 6
ATOM 8369 O O . VAL A 1 35 ? 32.534 24.847 31.736 1.00 0.00 547 VAL A O 6
ATOM 8382 N N . LEU A 1 36 ? 31.044 23.338 32.478 1.00 0.00 548 LEU A N 6
ATOM 8383 C CA . LEU A 1 36 ? 30.333 23.138 31.228 1.00 0.00 548 LEU A CA 6
ATOM 8384 C C . LEU A 1 36 ? 29.319 24.286 31.044 1.00 0.00 548 LEU A C 6
ATOM 8385 O O . LEU A 1 36 ? 28.264 24.285 31.681 1.00 0.00 548 LEU A O 6
ATOM 8401 N N . VAL A 1 37 ? 29.636 25.280 30.212 1.00 0.00 549 VAL A N 6
ATOM 8402 C CA . VAL A 1 37 ? 28.703 26.367 29.838 1.00 0.00 549 VAL A CA 6
ATOM 8403 C C . VAL A 1 37 ? 27.455 25.893 29.067 1.00 0.00 549 VAL A C 6
ATOM 8404 O O . VAL A 1 37 ? 27.553 25.184 28.060 1.00 0.00 549 VAL A O 6
ATOM 8417 N N . ILE A 1 38 ? 26.276 26.349 29.505 1.00 0.00 550 ILE A N 6
ATOM 8418 C CA . ILE A 1 38 ? 24.952 26.093 28.915 1.00 0.00 550 ILE A CA 6
ATOM 8419 C C . ILE A 1 38 ? 24.199 27.434 28.746 1.00 0.00 550 ILE A C 6
ATOM 8420 O O . ILE A 1 38 ? 24.471 28.391 29.474 1.00 0.00 550 ILE A O 6
ATOM 8436 N N . PRO A 1 39 ? 23.247 27.535 27.802 1.00 0.00 551 PRO A N 6
ATOM 8437 C CA . PRO A 1 39 ? 22.406 28.717 27.630 1.00 0.00 551 PRO A CA 6
ATOM 8438 C C . PRO A 1 39 ? 21.384 28.836 28.771 1.00 0.00 551 PRO A C 6
ATOM 8439 O O . PRO A 1 39 ? 20.852 27.831 29.253 1.00 0.00 551 PRO A O 6
ATOM 8450 N N . PHE A 1 40 ? 21.104 30.076 29.185 1.00 0.00 552 PHE A N 6
ATOM 8451 C CA . PHE A 1 40 ? 20.318 30.415 30.375 1.00 0.00 552 PHE A CA 6
ATOM 8452 C C . PHE A 1 40 ? 18.900 29.847 30.478 1.00 0.00 552 PHE A C 6
ATOM 8453 O O . PHE A 1 40 ? 18.234 29.667 29.455 1.00 0.00 552 PHE A O 6
ATOM 8470 N N . GLN A 1 41 ? 18.393 29.666 31.706 1.00 0.00 553 GLN A N 6
ATOM 8471 C CA . GLN A 1 41 ? 17.008 29.227 31.929 1.00 0.00 553 GLN A CA 6
ATOM 8472 C C . GLN A 1 41 ? 15.948 30.206 31.382 1.00 0.00 553 GLN A C 6
ATOM 8473 O O . GLN A 1 41 ? 14.878 29.760 30.972 1.00 0.00 553 GLN A O 6
ATOM 8487 N N . ASN A 1 42 ? 16.224 31.516 31.330 1.00 0.00 554 ASN A N 6
ATOM 8488 C CA . ASN A 1 42 ? 15.354 32.515 30.705 1.00 0.00 554 ASN A CA 6
ATOM 8489 C C . ASN A 1 42 ? 16.111 33.792 30.276 1.00 0.00 554 ASN A C 6
ATOM 8490 O O . ASN A 1 42 ? 17.120 34.144 30.893 1.00 0.00 554 ASN A O 6
ATOM 8501 N N . PRO A 1 43 ? 15.604 34.542 29.278 1.00 0.00 555 PRO A N 6
ATOM 8502 C CA . PRO A 1 43 ? 16.206 35.796 28.808 1.00 0.00 555 PRO A CA 6
ATOM 8503 C C . PRO A 1 43 ? 16.046 36.961 29.803 1.00 0.00 555 PRO A C 6
ATOM 8504 O O . PRO A 1 43 ? 16.912 37.838 29.864 1.00 0.00 555 PRO A O 6
ATOM 8515 N N . GLU A 1 44 ? 14.977 36.962 30.611 1.00 0.00 556 GLU A N 6
ATOM 8516 C CA . GLU A 1 44 ? 14.800 37.889 31.746 1.00 0.00 556 GLU A CA 6
ATOM 8517 C C . GLU A 1 44 ? 15.730 37.542 32.933 1.00 0.00 556 GLU A C 6
ATOM 8518 O O . GLU A 1 44 ? 16.120 38.422 33.695 1.00 0.00 556 GLU A O 6
ATOM 8530 N N . GLU A 1 45 ? 16.141 36.279 33.070 1.00 0.00 557 GLU A N 6
ATOM 8531 C CA . GLU A 1 45 ? 17.052 35.781 34.115 1.00 0.00 557 GLU A CA 6
ATOM 8532 C C . GLU A 1 45 ? 18.538 36.073 33.860 1.00 0.00 557 GLU A C 6
ATOM 8533 O O . GLU A 1 45 ? 19.307 36.199 34.817 1.00 0.00 557 GLU A O 6
ATOM 8545 N N . GLN A 1 46 ? 18.949 36.171 32.591 1.00 0.00 558 GLN A N 6
ATOM 8546 C CA . GLN A 1 46 ? 20.354 36.344 32.211 1.00 0.00 558 GLN A CA 6
ATOM 8547 C C . GLN A 1 46 ? 20.921 37.705 32.642 1.00 0.00 558 GLN A C 6
ATOM 8548 O O . GLN A 1 46 ? 20.345 38.755 32.346 1.00 0.00 558 GLN A O 6
ATOM 8562 N N . ASP A 1 47 ? 22.054 37.685 33.343 1.00 0.00 559 ASP A N 6
ATOM 8563 C CA . ASP A 1 47 ? 22.675 38.860 33.955 1.00 0.00 559 ASP A CA 6
ATOM 8564 C C . ASP A 1 47 ? 23.844 39.325 33.051 1.00 0.00 559 ASP A C 6
ATOM 8565 O O . ASP A 1 47 ? 24.554 38.524 32.430 1.00 0.00 559 ASP A O 6
ATOM 8574 N N . GLU A 1 48 ? 24.060 40.639 32.974 1.00 0.00 560 GLU A N 6
ATOM 8575 C CA . GLU A 1 48 ? 25.047 41.268 32.084 1.00 0.00 560 GLU A CA 6
ATOM 8576 C C . GLU A 1 48 ? 26.488 41.051 32.584 1.00 0.00 560 GLU A C 6
ATOM 8577 O O . GLU A 1 48 ? 26.818 41.408 33.719 1.00 0.00 560 GLU A O 6
ATOM 8589 N N . GLY A 1 49 ? 27.356 40.483 31.739 1.00 0.00 561 GLY A N 6
ATOM 8590 C CA . GLY A 1 49 ? 28.741 40.126 32.086 1.00 0.00 561 GLY A CA 6
ATOM 8591 C C . GLY A 1 49 ? 28.909 38.785 32.825 1.00 0.00 561 GLY A C 6
ATOM 8592 O O . GLY A 1 49 ? 30.033 38.430 33.191 1.00 0.00 561 GLY A O 6
ATOM 8596 N N . TRP A 1 50 ? 27.815 38.045 33.051 1.00 0.00 562 TRP A N 6
ATOM 8597 C CA . TRP A 1 50 ? 27.783 36.709 33.669 1.00 0.00 562 TRP A CA 6
ATOM 8598 C C . TRP A 1 50 ? 27.713 35.564 32.646 1.00 0.00 562 TRP A C 6
ATOM 8599 O O . TRP A 1 50 ? 27.379 35.793 31.478 1.00 0.00 562 TRP A O 6
ATOM 8620 N N . LEU A 1 51 ? 27.967 34.329 33.085 1.00 0.00 563 LEU A N 6
ATOM 8621 C CA . LEU A 1 51 ? 27.709 33.098 32.320 1.00 0.00 563 LEU A CA 6
ATOM 8622 C C . LEU A 1 51 ? 27.004 32.053 33.197 1.00 0.00 563 LEU A C 6
ATOM 8623 O O . LEU A 1 51 ? 27.043 32.150 34.421 1.00 0.00 563 LEU A O 6
ATOM 8639 N N . MET A 1 52 ? 26.368 31.057 32.570 1.00 0.00 564 MET A N 6
ATOM 8640 C CA . MET A 1 52 ? 25.706 29.925 33.228 1.00 0.00 564 MET A CA 6
ATOM 8641 C C . MET A 1 52 ? 26.330 28.588 32.810 1.00 0.00 564 MET A C 6
ATOM 8642 O O . MET A 1 52 ? 26.733 28.405 31.663 1.00 0.00 564 MET A O 6
ATOM 8656 N N . GLY A 1 53 ? 26.397 27.638 33.738 1.00 0.00 565 GLY A N 6
ATOM 8657 C CA . GLY A 1 53 ? 26.907 26.294 33.501 1.00 0.00 565 GLY A CA 6
ATOM 8658 C C . GLY A 1 53 ? 26.730 25.359 34.695 1.00 0.00 565 GLY A C 6
ATOM 8659 O O . GLY A 1 53 ? 26.119 25.711 35.706 1.00 0.00 565 GLY A O 6
ATOM 8663 N N . VAL A 1 54 ? 27.303 24.166 34.570 1.00 0.00 566 VAL A N 6
ATOM 8664 C CA . VAL A 1 54 ? 27.414 23.139 35.619 1.00 0.00 566 VAL A CA 6
ATOM 8665 C C . VAL A 1 54 ? 28.860 22.650 35.682 1.00 0.00 566 VAL A C 6
ATOM 8666 O O . VAL A 1 54 ? 29.516 22.540 34.645 1.00 0.00 566 VAL A O 6
ATOM 8679 N N . LYS A 1 55 ? 29.406 22.379 36.870 1.00 0.00 567 LYS A N 6
ATOM 8680 C CA . LYS A 1 55 ? 30.775 21.863 36.993 1.00 0.00 567 LYS A CA 6
ATOM 8681 C C . LYS A 1 55 ? 30.936 20.515 36.298 1.00 0.00 567 LYS A C 6
ATOM 8682 O O . LYS A 1 55 ? 30.075 19.645 36.410 1.00 0.00 567 LYS A O 6
ATOM 8701 N N . GLU A 1 56 ? 32.060 20.314 35.613 1.00 0.00 568 GLU A N 6
ATOM 8702 C CA . GLU A 1 56 ? 32.312 19.036 34.938 1.00 0.00 568 GLU A CA 6
ATOM 8703 C C . GLU A 1 56 ? 32.367 17.882 35.942 1.00 0.00 568 GLU A C 6
ATOM 8704 O O . GLU A 1 56 ? 31.720 16.873 35.701 1.00 0.00 568 GLU A O 6
ATOM 8716 N N . SER A 1 57 ? 33.017 18.050 37.100 1.00 0.00 569 SER A N 6
ATOM 8717 C CA . SER A 1 57 ? 33.064 17.014 38.147 1.00 0.00 569 SER A CA 6
ATOM 8718 C C . SER A 1 57 ? 31.686 16.731 38.759 1.00 0.00 569 SER A C 6
ATOM 8719 O O . SER A 1 57 ? 31.378 15.606 39.145 1.00 0.00 569 SER A O 6
ATOM 8727 N N . ASP A 1 58 ? 30.810 17.734 38.808 1.00 0.00 570 ASP A N 6
ATOM 8728 C CA . ASP A 1 58 ? 29.409 17.572 39.199 1.00 0.00 570 ASP A CA 6
ATOM 8729 C C . ASP A 1 58 ? 28.561 16.755 38.212 1.00 0.00 570 ASP A C 6
ATOM 8730 O O . ASP A 1 58 ? 27.834 15.832 38.593 1.00 0.00 570 ASP A O 6
ATOM 8739 N N . TRP A 1 59 ? 28.741 17.033 36.920 1.00 0.00 571 TRP A N 6
ATOM 8740 C CA . TRP A 1 59 ? 28.155 16.277 35.811 1.00 0.00 571 TRP A CA 6
ATOM 8741 C C . TRP A 1 59 ? 28.796 14.888 35.614 1.00 0.00 571 TRP A C 6
ATOM 8742 O O . TRP A 1 59 ? 28.121 13.955 35.178 1.00 0.00 571 TRP A O 6
ATOM 8763 N N . ASN A 1 60 ? 30.060 14.707 36.010 1.00 0.00 572 ASN A N 6
ATOM 8764 C CA . ASN A 1 60 ? 30.771 13.423 36.058 1.00 0.00 572 ASN A CA 6
ATOM 8765 C C . ASN A 1 60 ? 30.289 12.565 37.248 1.00 0.00 572 ASN A C 6
ATOM 8766 O O . ASN A 1 60 ? 30.250 11.344 37.136 1.00 0.00 572 ASN A O 6
ATOM 8777 N N . GLN A 1 61 ? 29.870 13.177 38.366 1.00 0.00 573 GLN A N 6
ATOM 8778 C CA . GLN A 1 61 ? 29.133 12.495 39.449 1.00 0.00 573 GLN A CA 6
ATOM 8779 C C . GLN A 1 61 ? 27.645 12.260 39.118 1.00 0.00 573 GLN A C 6
ATOM 8780 O O . GLN A 1 61 ? 26.939 11.581 39.870 1.00 0.00 573 GLN A O 6
ATOM 8794 N N . HIS A 1 62 ? 27.179 12.815 37.994 1.00 0.00 574 HIS A N 6
ATOM 8795 C CA . HIS A 1 62 ? 25.820 12.710 37.447 1.00 0.00 574 HIS A CA 6
ATOM 8796 C C . HIS A 1 62 ? 24.755 13.333 38.373 1.00 0.00 574 HIS A C 6
ATOM 8797 O O . HIS A 1 62 ? 23.618 12.855 38.450 1.00 0.00 574 HIS A O 6
ATOM 8811 N N . LYS A 1 63 ? 25.126 14.387 39.112 1.00 0.00 575 LYS A N 6
ATOM 8812 C CA . LYS A 1 63 ? 24.249 15.119 40.044 1.00 0.00 575 LYS A CA 6
ATOM 8813 C C . LYS A 1 63 ? 23.072 15.799 39.336 1.00 0.00 575 LYS A C 6
ATOM 8814 O O . LYS A 1 63 ? 23.149 16.067 38.137 1.00 0.00 575 LYS A O 6
ATOM 8833 N N . GLU A 1 64 ? 21.997 16.078 40.073 1.00 0.00 576 GLU A N 6
ATOM 8834 C CA . GLU A 1 64 ? 20.770 16.717 39.565 1.00 0.00 576 GLU A CA 6
ATOM 8835 C C . GLU A 1 64 ? 21.043 18.039 38.813 1.00 0.00 576 GLU A C 6
ATOM 8836 O O . GLU A 1 64 ? 21.277 19.080 39.428 1.00 0.00 576 GLU A O 6
ATOM 8848 N N . LEU A 1 65 ? 21.034 18.009 37.472 1.00 0.00 577 LEU A N 6
ATOM 8849 C CA . LEU A 1 65 ? 21.605 19.061 36.619 1.00 0.00 577 LEU A CA 6
ATOM 8850 C C . LEU A 1 65 ? 20.945 20.413 36.886 1.00 0.00 577 LEU A C 6
ATOM 8851 O O . LEU A 1 65 ? 21.614 21.432 37.051 1.00 0.00 577 LEU A O 6
ATOM 8867 N N . GLU A 1 66 ? 19.616 20.404 36.917 1.00 0.00 578 GLU A N 6
ATOM 8868 C CA . GLU A 1 66 ? 18.810 21.618 36.912 1.00 0.00 578 GLU A CA 6
ATOM 8869 C C . GLU A 1 66 ? 18.865 22.353 38.258 1.00 0.00 578 GLU A C 6
ATOM 8870 O O . GLU A 1 66 ? 18.607 23.556 38.306 1.00 0.00 578 GLU A O 6
ATOM 8882 N N . LYS A 1 67 ? 19.276 21.665 39.331 1.00 0.00 579 LYS A N 6
ATOM 8883 C CA . LYS A 1 67 ? 19.585 22.260 40.637 1.00 0.00 579 LYS A CA 6
ATOM 8884 C C . LYS A 1 67 ? 21.080 22.557 40.820 1.00 0.00 579 LYS A C 6
ATOM 8885 O O . LYS A 1 67 ? 21.422 23.561 41.441 1.00 0.00 579 LYS A O 6
ATOM 8904 N N . CYS A 1 68 ? 21.970 21.711 40.293 1.00 0.00 580 CYS A N 6
ATOM 8905 C CA . CYS A 1 68 ? 23.422 21.809 40.498 1.00 0.00 580 CYS A CA 6
ATOM 8906 C C . CYS A 1 68 ? 24.080 22.902 39.626 1.00 0.00 580 CYS A C 6
ATOM 8907 O O . CYS A 1 68 ? 25.167 23.386 39.959 1.00 0.00 580 CYS A O 6
ATOM 8915 N N . ARG A 1 69 ? 23.440 23.298 38.516 1.00 0.00 581 ARG A N 6
ATOM 8916 C CA . ARG A 1 69 ? 23.844 24.439 37.673 1.00 0.00 581 ARG A CA 6
ATOM 8917 C C . ARG A 1 69 ? 23.745 25.779 38.418 1.00 0.00 581 ARG A C 6
ATOM 8918 O O . ARG A 1 69 ? 23.052 25.914 39.432 1.00 0.00 581 ARG A O 6
ATOM 8939 N N . GLY A 1 70 ? 24.404 26.796 37.874 1.00 0.00 582 GLY A N 6
ATOM 8940 C CA . GLY A 1 70 ? 24.355 28.169 38.386 1.00 0.00 582 GLY A CA 6
ATOM 8941 C C . GLY A 1 70 ? 25.008 29.197 37.466 1.00 0.00 582 GLY A C 6
ATOM 8942 O O . GLY A 1 70 ? 25.654 28.846 36.475 1.00 0.00 582 GLY A O 6
ATOM 8946 N N . VAL A 1 71 ? 24.866 30.471 37.836 1.00 0.00 583 VAL A N 6
ATOM 8947 C CA . VAL A 1 71 ? 25.567 31.602 37.218 1.00 0.00 583 VAL A CA 6
ATOM 8948 C C . VAL A 1 71 ? 26.881 31.917 37.925 1.00 0.00 583 VAL A C 6
ATOM 8949 O O . VAL A 1 71 ? 26.982 31.841 39.148 1.00 0.00 583 VAL A O 6
ATOM 8962 N N . PHE A 1 72 ? 27.880 32.320 37.153 1.00 0.00 584 PHE A N 6
ATOM 8963 C CA . PHE A 1 72 ? 29.198 32.728 37.639 1.00 0.00 584 PHE A CA 6
ATOM 8964 C C . PHE A 1 72 ? 29.780 33.936 36.876 1.00 0.00 584 PHE A C 6
ATOM 8965 O O . PHE A 1 72 ? 29.428 34.149 35.708 1.00 0.00 584 PHE A O 6
ATOM 8982 N N . PRO A 1 73 ? 30.666 34.741 37.494 1.00 0.00 585 PRO A N 6
ATOM 8983 C CA . PRO A 1 73 ? 31.418 35.767 36.776 1.00 0.00 585 PRO A CA 6
ATOM 8984 C C . PRO A 1 73 ? 32.371 35.101 35.781 1.00 0.00 585 PRO A C 6
ATOM 8985 O O . PRO A 1 73 ? 33.343 34.460 36.180 1.00 0.00 585 PRO A O 6
ATOM 8996 N N . GLU A 1 74 ? 32.124 35.265 34.478 1.00 0.00 586 GLU A N 6
ATOM 8997 C CA . GLU A 1 74 ? 32.942 34.650 33.418 1.00 0.00 586 GLU A CA 6
ATOM 8998 C C . GLU A 1 74 ? 34.438 34.992 33.563 1.00 0.00 586 GLU A C 6
ATOM 8999 O O . GLU A 1 74 ? 35.301 34.167 33.266 1.00 0.00 586 GLU A O 6
ATOM 9011 N N . ASN A 1 75 ? 34.736 36.180 34.101 1.00 0.00 587 ASN A N 6
ATOM 9012 C CA . ASN A 1 75 ? 36.071 36.720 34.334 1.00 0.00 587 ASN A CA 6
ATOM 9013 C C . ASN A 1 75 ? 36.871 35.985 35.427 1.00 0.00 587 ASN A C 6
ATOM 9014 O O . ASN A 1 75 ? 38.099 36.079 35.460 1.00 0.00 587 ASN A O 6
ATOM 9025 N N . PHE A 1 76 ? 36.208 35.202 36.283 1.00 0.00 588 PHE A N 6
ATOM 9026 C CA . PHE A 1 76 ? 36.869 34.210 37.135 1.00 0.00 588 PHE A CA 6
ATOM 9027 C C . PHE A 1 76 ? 37.404 32.957 36.429 1.00 0.00 588 PHE A C 6
ATOM 9028 O O . PHE A 1 76 ? 38.140 32.176 37.030 1.00 0.00 588 PHE A O 6
ATOM 9045 N N . THR A 1 77 ? 37.039 32.751 35.160 1.00 0.00 589 THR A N 6
ATOM 9046 C CA . THR A 1 77 ? 37.342 31.562 34.365 1.00 0.00 589 THR A CA 6
ATOM 9047 C C . THR A 1 77 ? 37.943 31.919 33.005 1.00 0.00 589 THR A C 6
ATOM 9048 O O . THR A 1 77 ? 37.889 33.067 32.557 1.00 0.00 589 THR A O 6
ATOM 9059 N N . GLU A 1 78 ? 38.507 30.921 32.328 1.00 0.00 590 GLU A N 6
ATOM 9060 C CA . GLU A 1 78 ? 39.070 31.071 30.989 1.00 0.00 590 GLU A CA 6
ATOM 9061 C C . GLU A 1 78 ? 38.403 30.092 30.017 1.00 0.00 590 GLU A C 6
ATOM 9062 O O . GLU A 1 78 ? 38.191 28.926 30.350 1.00 0.00 590 GLU A O 6
ATOM 9074 N N . ARG A 1 79 ? 38.027 30.583 28.834 1.00 0.00 591 ARG A N 6
ATOM 9075 C CA . ARG A 1 79 ? 37.327 29.838 27.776 1.00 0.00 591 ARG A CA 6
ATOM 9076 C C . ARG A 1 79 ? 38.263 28.769 27.195 1.00 0.00 591 ARG A C 6
ATOM 9077 O O . ARG A 1 79 ? 39.360 29.088 26.727 1.00 0.00 591 ARG A O 6
ATOM 9098 N N . VAL A 1 80 ? 37.829 27.507 27.219 1.00 0.00 592 VAL A N 6
ATOM 9099 C CA . VAL A 1 80 ? 38.606 26.340 26.763 1.00 0.00 592 VAL A CA 6
ATOM 9100 C C . VAL A 1 80 ? 37.925 25.728 25.510 1.00 0.00 592 VAL A C 6
ATOM 9101 O O . VAL A 1 80 ? 36.716 25.922 25.307 1.00 0.00 592 VAL A O 6
ATOM 9114 N N . PRO A 1 81 ? 38.679 25.044 24.622 1.00 0.00 593 PRO A N 6
ATOM 9115 C CA . PRO A 1 81 ? 38.229 24.591 23.293 1.00 0.00 593 PRO A CA 6
ATOM 9116 C C . PRO A 1 81 ? 37.430 23.277 23.276 1.00 0.00 593 PRO A C 6
ATOM 9117 O O . PRO A 1 81 ? 37.926 22.230 23.754 1.00 0.00 593 PRO A O 6
ATOM 9129 N N . SER B 2 1 ? 43.129 42.001 46.347 1.00 0.00 1728 SER B N 6
ATOM 9130 C CA . SER B 2 1 ? 44.199 42.690 45.608 1.00 0.00 1728 SER B CA 6
ATOM 9131 C C . SER B 2 1 ? 44.424 42.053 44.239 1.00 0.00 1728 SER B C 6
ATOM 9132 O O . SER B 2 1 ? 44.218 42.716 43.224 1.00 0.00 1728 SER B O 6
ATOM 9142 N N . THR B 2 2 ? 44.833 40.780 44.175 1.00 0.00 1729 THR B N 6
ATOM 9143 C CA . THR B 2 2 ? 45.153 40.064 42.923 1.00 0.00 1729 THR B CA 6
ATOM 9144 C C . THR B 2 2 ? 43.981 39.477 42.138 1.00 0.00 1729 THR B C 6
ATOM 9145 O O . THR B 2 2 ? 44.041 39.381 40.909 1.00 0.00 1729 THR B O 6
ATOM 9156 N N . VAL B 2 3 ? 42.908 39.113 42.836 1.00 0.00 1730 VAL B N 6
ATOM 9157 C CA . VAL B 2 3 ? 41.708 38.481 42.254 1.00 0.00 1730 VAL B CA 6
ATOM 9158 C C . VAL B 2 3 ? 40.793 39.478 41.525 1.00 0.00 1730 VAL B C 6
ATOM 9159 O O . VAL B 2 3 ? 40.739 40.648 41.918 1.00 0.00 1730 VAL B O 6
ATOM 9172 N N . PRO B 2 4 ? 40.041 39.042 40.500 1.00 0.00 1731 PRO B N 6
ATOM 9173 C CA . PRO B 2 4 ? 38.986 39.845 39.881 1.00 0.00 1731 PRO B CA 6
ATOM 9174 C C . PRO B 2 4 ? 37.771 40.076 40.803 1.00 0.00 1731 PRO B C 6
ATOM 9175 O O . PRO B 2 4 ? 37.676 39.527 41.907 1.00 0.00 1731 PRO B O 6
ATOM 9186 N N . VAL B 2 5 ? 36.810 40.880 40.336 1.00 0.00 1732 VAL B N 6
ATOM 9187 C CA . VAL B 2 5 ? 35.527 41.156 41.015 1.00 0.00 1732 VAL B CA 6
ATOM 9188 C C . VAL B 2 5 ? 34.325 40.847 40.115 1.00 0.00 1732 VAL B C 6
ATOM 9189 O O . VAL B 2 5 ? 34.330 41.140 38.913 1.00 0.00 1732 VAL B O 6
ATOM 9202 N N . ALA B 2 6 ? 33.286 40.226 40.678 1.00 0.00 1733 ALA B N 6
ATOM 9203 C CA . ALA B 2 6 ? 32.066 39.886 39.948 1.00 0.00 1733 ALA B CA 6
ATOM 9204 C C . ALA B 2 6 ? 31.243 41.140 39.542 1.00 0.00 1733 ALA B C 6
ATOM 9205 O O . ALA B 2 6 ? 31.174 42.096 40.325 1.00 0.00 1733 ALA B O 6
ATOM 9212 N N . PRO B 2 7 ? 30.598 41.165 38.357 1.00 0.00 1734 PRO B N 6
ATOM 9213 C CA . PRO B 2 7 ? 29.754 42.289 37.932 1.00 0.00 1734 PRO B CA 6
ATOM 9214 C C . PRO B 2 7 ? 28.365 42.311 38.615 1.00 0.00 1734 PRO B C 6
ATOM 9215 O O . PRO B 2 7 ? 27.942 41.303 39.190 1.00 0.00 1734 PRO B O 6
ATOM 9226 N N . PRO B 2 8 ? 27.618 43.433 38.566 1.00 0.00 1735 PRO B N 6
ATOM 9227 C CA . PRO B 2 8 ? 26.263 43.526 39.116 1.00 0.00 1735 PRO B CA 6
ATOM 9228 C C . PRO B 2 8 ? 25.245 42.714 38.292 1.00 0.00 1735 PRO B C 6
ATOM 9229 O O . PRO B 2 8 ? 25.297 42.694 37.055 1.00 0.00 1735 PRO B O 6
ATOM 9240 N N . ARG B 2 9 ? 24.327 42.028 38.984 1.00 0.00 1736 ARG B N 6
ATOM 9241 C CA . ARG B 2 9 ? 23.379 41.037 38.440 1.00 0.00 1736 ARG B CA 6
ATOM 9242 C C . ARG B 2 9 ? 21.970 41.564 38.143 1.00 0.00 1736 ARG B C 6
ATOM 9243 O O . ARG B 2 9 ? 21.640 42.699 38.501 1.00 0.00 1736 ARG B O 6
ATOM 9264 N N . ARG B 2 10 ? 21.137 40.695 37.542 1.00 0.00 1737 ARG B N 6
ATOM 9265 C CA . ARG B 2 10 ? 19.692 40.871 37.281 1.00 0.00 1737 ARG B CA 6
ATOM 9266 C C . ARG B 2 10 ? 19.380 42.155 36.495 1.00 0.00 1737 ARG B C 6
ATOM 9267 O O . ARG B 2 10 ? 18.998 43.185 37.051 1.00 0.00 1737 ARG B O 6
ATOM 9288 N N . ARG B 2 11 ? 19.584 42.078 35.178 1.00 0.00 1738 ARG B N 6
ATOM 9289 C CA . ARG B 2 11 ? 19.445 43.157 34.182 1.00 0.00 1738 ARG B CA 6
ATOM 9290 C C . ARG B 2 11 ? 17.991 43.521 33.851 1.00 0.00 1738 ARG B C 6
ATOM 9291 O O . ARG B 2 11 ? 17.742 44.654 33.439 1.00 0.00 1738 ARG B O 6
ATOM 9312 N N . ARG B 2 12 ? 17.052 42.574 34.005 1.00 0.00 1739 ARG B N 6
ATOM 9313 C CA . ARG B 2 12 ? 15.645 42.638 33.538 1.00 0.00 1739 ARG B CA 6
ATOM 9314 C C . ARG B 2 12 ? 14.952 44.013 33.601 1.00 0.00 1739 ARG B C 6
ATOM 9315 O O . ARG B 2 12 ? 14.818 44.616 34.672 1.00 0.00 1739 ARG B O 6
ATOM 9336 N N . GLY B 2 13 ? 14.474 44.469 32.441 1.00 0.00 1740 GLY B N 6
ATOM 9337 C CA . GLY B 2 13 ? 13.804 45.758 32.240 1.00 0.00 1740 GLY B CA 6
ATOM 9338 C C . GLY B 2 13 ? 13.532 46.060 30.761 1.00 0.00 1740 GLY B C 6
ATOM 9339 O O . GLY B 2 13 ? 13.355 45.134 29.967 1.00 0.00 1740 GLY B O 6
ATOM 9343 N N . ARG B 2 14 ? 13.527 47.346 30.384 1.00 0.00 1741 ARG B N 6
ATOM 9344 C CA . ARG B 2 14 ? 13.399 47.846 28.996 1.00 0.00 1741 ARG B CA 6
ATOM 9345 C C . ARG B 2 14 ? 14.258 47.057 27.994 1.00 0.00 1741 ARG B C 6
ATOM 9346 O O . ARG B 2 14 ? 15.462 46.900 28.221 1.00 0.00 1741 ARG B O 6
ATOM 9367 N N . ASN B 2 15 ? 13.683 46.616 26.873 1.00 0.00 1742 ASN B N 6
ATOM 9368 C CA . ASN B 2 15 ? 14.464 46.070 25.755 1.00 0.00 1742 ASN B CA 6
ATOM 9369 C C . ASN B 2 15 ? 15.149 47.196 24.959 1.00 0.00 1742 ASN B C 6
ATOM 9370 O O . ASN B 2 15 ? 14.535 48.241 24.733 1.00 0.00 1742 ASN B O 6
ATOM 9381 N N . LEU B 2 16 ? 16.376 46.957 24.489 1.00 0.00 1743 LEU B N 6
ATOM 9382 C CA . LEU B 2 16 ? 17.124 47.868 23.617 1.00 0.00 1743 LEU B CA 6
ATOM 9383 C C . LEU B 2 16 ? 17.677 47.167 22.366 1.00 0.00 1743 LEU B C 6
ATOM 9384 O O . LEU B 2 16 ? 17.939 45.958 22.365 1.00 0.00 1743 LEU B O 6
ATOM 9400 N N . THR B 2 17 ? 17.869 47.956 21.305 1.00 0.00 1744 THR B N 6
ATOM 9401 C CA . THR B 2 17 ? 18.461 47.576 20.007 1.00 0.00 1744 THR B CA 6
ATOM 9402 C C . THR B 2 17 ? 19.697 48.375 19.627 1.00 0.00 1744 THR B C 6
ATOM 9403 O O . THR B 2 17 ? 19.648 49.627 19.648 1.00 0.00 1744 THR B O 6
ATOM 9415 N N . GLY A 1 1 ? 33.488 7.987 34.617 1.00 0.00 513 GLY A N 7
ATOM 9416 C CA . GLY A 1 1 ? 33.408 9.173 33.756 1.00 0.00 513 GLY A CA 7
ATOM 9417 C C . GLY A 1 1 ? 32.186 9.109 32.862 1.00 0.00 513 GLY A C 7
ATOM 9418 O O . GLY A 1 1 ? 31.697 8.021 32.548 1.00 0.00 513 GLY A O 7
ATOM 9424 N N . ARG A 1 2 ? 31.691 10.284 32.456 1.00 0.00 514 ARG A N 7
ATOM 9425 C CA . ARG A 1 2 ? 30.512 10.498 31.599 1.00 0.00 514 ARG A CA 7
ATOM 9426 C C . ARG A 1 2 ? 30.658 9.931 30.184 1.00 0.00 514 ARG A C 7
ATOM 9427 O O . ARG A 1 2 ? 31.767 9.702 29.692 1.00 0.00 514 ARG A O 7
ATOM 9448 N N . LEU A 1 3 ? 29.522 9.838 29.501 1.00 0.00 515 LEU A N 7
ATOM 9449 C CA . LEU A 1 3 ? 29.396 9.652 28.053 1.00 0.00 515 LEU A CA 7
ATOM 9450 C C . LEU A 1 3 ? 28.980 10.973 27.386 1.00 0.00 515 LEU A C 7
ATOM 9451 O O . LEU A 1 3 ? 29.713 11.496 26.544 1.00 0.00 515 LEU A O 7
ATOM 9467 N N . ASP A 1 4 ? 27.861 11.559 27.817 1.00 0.00 516 ASP A N 7
ATOM 9468 C CA . ASP A 1 4 ? 27.268 12.780 27.255 1.00 0.00 516 ASP A CA 7
ATOM 9469 C C . ASP A 1 4 ? 27.579 14.104 27.975 1.00 0.00 516 ASP A C 7
ATOM 9470 O O . ASP A 1 4 ? 27.679 14.163 29.200 1.00 0.00 516 ASP A O 7
ATOM 9479 N N . LEU A 1 5 ? 27.678 15.194 27.209 1.00 0.00 517 LEU A N 7
ATOM 9480 C CA . LEU A 1 5 ? 27.573 16.572 27.707 1.00 0.00 517 LEU A CA 7
ATOM 9481 C C . LEU A 1 5 ? 26.089 16.974 27.929 1.00 0.00 517 LEU A C 7
ATOM 9482 O O . LEU A 1 5 ? 25.177 16.293 27.434 1.00 0.00 517 LEU A O 7
ATOM 9498 N N . PRO A 1 6 ? 25.815 18.059 28.679 1.00 0.00 518 PRO A N 7
ATOM 9499 C CA . PRO A 1 6 ? 24.454 18.498 29.008 1.00 0.00 518 PRO A CA 7
ATOM 9500 C C . PRO A 1 6 ? 23.670 19.014 27.786 1.00 0.00 518 PRO A C 7
ATOM 9501 O O . PRO A 1 6 ? 24.274 19.375 26.767 1.00 0.00 518 PRO A O 7
ATOM 9512 N N . PRO A 1 7 ? 22.326 19.057 27.861 1.00 0.00 519 PRO A N 7
ATOM 9513 C CA . PRO A 1 7 ? 21.479 19.479 26.748 1.00 0.00 519 PRO A CA 7
ATOM 9514 C C . PRO A 1 7 ? 21.757 20.940 26.367 1.00 0.00 519 PRO A C 7
ATOM 9515 O O . PRO A 1 7 ? 21.885 21.812 27.227 1.00 0.00 519 PRO A O 7
ATOM 9526 N N . GLY A 1 8 ? 21.890 21.203 25.069 1.00 0.00 520 GLY A N 7
ATOM 9527 C CA . GLY A 1 8 ? 22.184 22.526 24.518 1.00 0.00 520 GLY A CA 7
ATOM 9528 C C . GLY A 1 8 ? 23.629 23.015 24.692 1.00 0.00 520 GLY A C 7
ATOM 9529 O O . GLY A 1 8 ? 23.930 24.096 24.188 1.00 0.00 520 GLY A O 7
ATOM 9533 N N . PHE A 1 9 ? 24.524 22.259 25.356 1.00 0.00 521 PHE A N 7
ATOM 9534 C CA . PHE A 1 9 ? 25.914 22.639 25.649 1.00 0.00 521 PHE A CA 7
ATOM 9535 C C . PHE A 1 9 ? 26.641 23.546 24.636 1.00 0.00 521 PHE A C 7
ATOM 9536 O O . PHE A 1 9 ? 26.749 23.189 23.456 1.00 0.00 521 PHE A O 7
ATOM 9553 N N . MET A 1 10 ? 27.155 24.697 25.081 1.00 0.00 522 MET A N 7
ATOM 9554 C CA . MET A 1 10 ? 27.795 25.679 24.194 1.00 0.00 522 MET A CA 7
ATOM 9555 C C . MET A 1 10 ? 29.315 25.507 24.133 1.00 0.00 522 MET A C 7
ATOM 9556 O O . MET A 1 10 ? 29.890 25.441 23.044 1.00 0.00 522 MET A O 7
ATOM 9570 N N . PHE A 1 11 ? 29.956 25.490 25.301 1.00 0.00 523 PHE A N 7
ATOM 9571 C CA . PHE A 1 11 ? 31.410 25.470 25.500 1.00 0.00 523 PHE A CA 7
ATOM 9572 C C . PHE A 1 11 ? 31.808 25.198 26.953 1.00 0.00 523 PHE A C 7
ATOM 9573 O O . PHE A 1 11 ? 30.949 25.145 27.822 1.00 0.00 523 PHE A O 7
ATOM 9590 N N . LYS A 1 12 ? 33.094 25.038 27.255 1.00 0.00 524 LYS A N 7
ATOM 9591 C CA . LYS A 1 12 ? 33.620 25.000 28.627 1.00 0.00 524 LYS A CA 7
ATOM 9592 C C . LYS A 1 12 ? 34.381 26.281 29.005 1.00 0.00 524 LYS A C 7
ATOM 9593 O O . LYS A 1 12 ? 34.839 27.038 28.145 1.00 0.00 524 LYS A O 7
ATOM 9612 N N . VAL A 1 13 ? 34.593 26.468 30.304 1.00 0.00 525 VAL A N 7
ATOM 9613 C CA . VAL A 1 13 ? 35.535 27.429 30.914 1.00 0.00 525 VAL A CA 7
ATOM 9614 C C . VAL A 1 13 ? 36.354 26.738 32.014 1.00 0.00 525 VAL A C 7
ATOM 9615 O O . VAL A 1 13 ? 35.905 25.714 32.525 1.00 0.00 525 VAL A O 7
ATOM 9628 N N . GLN A 1 14 ? 37.503 27.285 32.428 1.00 0.00 526 GLN A N 7
ATOM 9629 C CA . GLN A 1 14 ? 38.280 26.787 33.577 1.00 0.00 526 GLN A CA 7
ATOM 9630 C C . GLN A 1 14 ? 38.548 27.874 34.637 1.00 0.00 526 GLN A C 7
ATOM 9631 O O . GLN A 1 14 ? 39.080 28.933 34.310 1.00 0.00 526 GLN A O 7
ATOM 9645 N N . ALA A 1 15 ? 38.227 27.633 35.911 1.00 0.00 527 ALA A N 7
ATOM 9646 C CA . ALA A 1 15 ? 38.399 28.592 37.011 1.00 0.00 527 ALA A CA 7
ATOM 9647 C C . ALA A 1 15 ? 39.877 28.934 37.277 1.00 0.00 527 ALA A C 7
ATOM 9648 O O . ALA A 1 15 ? 40.697 28.055 37.546 1.00 0.00 527 ALA A O 7
ATOM 9655 N N . GLN A 1 16 ? 40.212 30.225 37.224 1.00 0.00 528 GLN A N 7
ATOM 9656 C CA . GLN A 1 16 ? 41.538 30.775 37.541 1.00 0.00 528 GLN A CA 7
ATOM 9657 C C . GLN A 1 16 ? 41.667 31.142 39.040 1.00 0.00 528 GLN A C 7
ATOM 9658 O O . GLN A 1 16 ? 42.766 31.142 39.600 1.00 0.00 528 GLN A O 7
ATOM 9672 N N . HIS A 1 17 ? 40.530 31.423 39.688 1.00 0.00 529 HIS A N 7
ATOM 9673 C CA . HIS A 1 17 ? 40.368 31.796 41.100 1.00 0.00 529 HIS A CA 7
ATOM 9674 C C . HIS A 1 17 ? 39.141 31.083 41.699 1.00 0.00 529 HIS A C 7
ATOM 9675 O O . HIS A 1 17 ? 38.310 30.555 40.958 1.00 0.00 529 HIS A O 7
ATOM 9689 N N . ASP A 1 18 ? 39.012 31.048 43.028 1.00 0.00 530 ASP A N 7
ATOM 9690 C CA . ASP A 1 18 ? 37.852 30.450 43.700 1.00 0.00 530 ASP A CA 7
ATOM 9691 C C . ASP A 1 18 ? 36.781 31.553 43.823 1.00 0.00 530 ASP A C 7
ATOM 9692 O O . ASP A 1 18 ? 37.074 32.708 44.161 1.00 0.00 530 ASP A O 7
ATOM 9701 N N . TYR A 1 19 ? 35.527 31.179 43.576 1.00 0.00 531 TYR A N 7
ATOM 9702 C CA . TYR A 1 19 ? 34.356 32.052 43.615 1.00 0.00 531 TYR A CA 7
ATOM 9703 C C . TYR A 1 19 ? 33.226 31.523 44.498 1.00 0.00 531 TYR A C 7
ATOM 9704 O O . TYR A 1 19 ? 32.663 30.465 44.213 1.00 0.00 531 TYR A O 7
ATOM 9722 N N . THR A 1 20 ? 32.906 32.244 45.573 1.00 0.00 532 THR A N 7
ATOM 9723 C CA . THR A 1 20 ? 31.884 31.862 46.558 1.00 0.00 532 THR A CA 7
ATOM 9724 C C . THR A 1 20 ? 30.457 32.247 46.179 1.00 0.00 532 THR A C 7
ATOM 9725 O O . THR A 1 20 ? 30.202 33.414 45.869 1.00 0.00 532 THR A O 7
ATOM 9736 N N . ALA A 1 21 ? 29.514 31.300 46.221 1.00 0.00 533 ALA A N 7
ATOM 9737 C CA . ALA A 1 21 ? 28.119 31.557 45.864 1.00 0.00 533 ALA A CA 7
ATOM 9738 C C . ALA A 1 21 ? 27.418 32.403 46.940 1.00 0.00 533 ALA A C 7
ATOM 9739 O O . ALA A 1 21 ? 27.125 31.937 48.044 1.00 0.00 533 ALA A O 7
ATOM 9746 N N . THR A 1 22 ? 27.139 33.663 46.608 1.00 0.00 534 THR A N 7
ATOM 9747 C CA . THR A 1 22 ? 26.510 34.645 47.511 1.00 0.00 534 THR A CA 7
ATOM 9748 C C . THR A 1 22 ? 24.984 34.516 47.624 1.00 0.00 534 THR A C 7
ATOM 9749 O O . THR A 1 22 ? 24.399 35.020 48.576 1.00 0.00 534 THR A O 7
ATOM 9760 N N . ASP A 1 23 ? 24.347 33.830 46.672 1.00 0.00 535 ASP A N 7
ATOM 9761 C CA . ASP A 1 23 ? 22.894 33.725 46.473 1.00 0.00 535 ASP A CA 7
ATOM 9762 C C . ASP A 1 23 ? 22.415 32.385 45.872 1.00 0.00 535 ASP A C 7
ATOM 9763 O O . ASP A 1 23 ? 23.225 31.562 45.436 1.00 0.00 535 ASP A O 7
ATOM 9772 N N . THR A 1 24 ? 21.099 32.136 45.878 1.00 0.00 536 THR A N 7
ATOM 9773 C CA . THR A 1 24 ? 20.485 30.853 45.476 1.00 0.00 536 THR A CA 7
ATOM 9774 C C . THR A 1 24 ? 20.717 30.391 44.027 1.00 0.00 536 THR A C 7
ATOM 9775 O O . THR A 1 24 ? 20.875 29.194 43.768 1.00 0.00 536 THR A O 7
ATOM 9786 N N . ASP A 1 25 ? 20.782 31.326 43.074 1.00 0.00 537 ASP A N 7
ATOM 9787 C CA . ASP A 1 25 ? 21.048 31.035 41.659 1.00 0.00 537 ASP A CA 7
ATOM 9788 C C . ASP A 1 25 ? 22.533 30.838 41.304 1.00 0.00 537 ASP A C 7
ATOM 9789 O O . ASP A 1 25 ? 22.872 30.325 40.238 1.00 0.00 537 ASP A O 7
ATOM 9798 N N . GLU A 1 26 ? 23.443 31.241 42.188 1.00 0.00 538 GLU A N 7
ATOM 9799 C CA . GLU A 1 26 ? 24.861 31.388 41.896 1.00 0.00 538 GLU A CA 7
ATOM 9800 C C . GLU A 1 26 ? 25.661 30.073 42.009 1.00 0.00 538 GLU A C 7
ATOM 9801 O O . GLU A 1 26 ? 25.515 29.306 42.968 1.00 0.00 538 GLU A O 7
ATOM 9813 N N . LEU A 1 27 ? 26.515 29.813 41.015 1.00 0.00 539 LEU A N 7
ATOM 9814 C CA . LEU A 1 27 ? 27.392 28.643 40.919 1.00 0.00 539 LEU A CA 7
ATOM 9815 C C . LEU A 1 27 ? 28.687 28.876 41.714 1.00 0.00 539 LEU A C 7
ATOM 9816 O O . LEU A 1 27 ? 29.367 29.877 41.498 1.00 0.00 539 LEU A O 7
ATOM 9832 N N . GLN A 1 28 ? 29.064 27.952 42.594 1.00 0.00 540 GLN A N 7
ATOM 9833 C CA . GLN A 1 28 ? 30.303 28.044 43.375 1.00 0.00 540 GLN A CA 7
ATOM 9834 C C . GLN A 1 28 ? 31.488 27.383 42.652 1.00 0.00 540 GLN A C 7
ATOM 9835 O O . GLN A 1 28 ? 31.369 26.243 42.199 1.00 0.00 540 GLN A O 7
ATOM 9849 N N . LEU A 1 29 ? 32.641 28.056 42.573 1.00 0.00 541 LEU A N 7
ATOM 9850 C CA . LEU A 1 29 ? 33.828 27.605 41.820 1.00 0.00 541 LEU A CA 7
ATOM 9851 C C . LEU A 1 29 ? 35.085 27.509 42.699 1.00 0.00 541 LEU A C 7
ATOM 9852 O O . LEU A 1 29 ? 35.289 28.340 43.586 1.00 0.00 541 LEU A O 7
ATOM 9868 N N . LYS A 1 30 ? 35.968 26.543 42.410 1.00 0.00 542 LYS A N 7
ATOM 9869 C CA . LYS A 1 30 ? 37.313 26.421 43.001 1.00 0.00 542 LYS A CA 7
ATOM 9870 C C . LYS A 1 30 ? 38.379 26.628 41.928 1.00 0.00 542 LYS A C 7
ATOM 9871 O O . LYS A 1 30 ? 38.206 26.162 40.806 1.00 0.00 542 LYS A O 7
ATOM 9890 N N . ALA A 1 31 ? 39.482 27.310 42.246 1.00 0.00 543 ALA A N 7
ATOM 9891 C CA . ALA A 1 31 ? 40.579 27.568 41.308 1.00 0.00 543 ALA A CA 7
ATOM 9892 C C . ALA A 1 31 ? 41.145 26.260 40.709 1.00 0.00 543 ALA A C 7
ATOM 9893 O O . ALA A 1 31 ? 41.855 25.499 41.376 1.00 0.00 543 ALA A O 7
ATOM 9900 N N . GLY A 1 32 ? 40.792 26.013 39.446 1.00 0.00 544 GLY A N 7
ATOM 9901 C CA . GLY A 1 32 ? 41.084 24.799 38.678 1.00 0.00 544 GLY A CA 7
ATOM 9902 C C . GLY A 1 32 ? 39.849 24.124 38.072 1.00 0.00 544 GLY A C 7
ATOM 9903 O O . GLY A 1 32 ? 39.996 23.265 37.200 1.00 0.00 544 GLY A O 7
ATOM 9907 N N . ASP A 1 33 ? 38.636 24.506 38.481 1.00 0.00 545 ASP A N 7
ATOM 9908 C CA . ASP A 1 33 ? 37.400 23.838 38.082 1.00 0.00 545 ASP A CA 7
ATOM 9909 C C . ASP A 1 33 ? 36.950 24.105 36.649 1.00 0.00 545 ASP A C 7
ATOM 9910 O O . ASP A 1 33 ? 36.758 25.258 36.262 1.00 0.00 545 ASP A O 7
ATOM 9919 N N . VAL A 1 34 ? 36.733 23.047 35.872 1.00 0.00 546 VAL A N 7
ATOM 9920 C CA . VAL A 1 34 ? 36.044 23.134 34.585 1.00 0.00 546 VAL A CA 7
ATOM 9921 C C . VAL A 1 34 ? 34.542 23.343 34.770 1.00 0.00 546 VAL A C 7
ATOM 9922 O O . VAL A 1 34 ? 33.910 22.654 35.574 1.00 0.00 546 VAL A O 7
ATOM 9935 N N . VAL A 1 35 ? 33.951 24.271 34.022 1.00 0.00 547 VAL A N 7
ATOM 9936 C CA . VAL A 1 35 ? 32.502 24.520 33.979 1.00 0.00 547 VAL A CA 7
ATOM 9937 C C . VAL A 1 35 ? 31.960 24.370 32.575 1.00 0.00 547 VAL A C 7
ATOM 9938 O O . VAL A 1 35 ? 32.426 25.036 31.653 1.00 0.00 547 VAL A O 7
ATOM 9951 N N . LEU A 1 36 ? 31.002 23.465 32.406 1.00 0.00 548 LEU A N 7
ATOM 9952 C CA . LEU A 1 36 ? 30.310 23.249 31.150 1.00 0.00 548 LEU A CA 7
ATOM 9953 C C . LEU A 1 36 ? 29.281 24.379 30.972 1.00 0.00 548 LEU A C 7
ATOM 9954 O O . LEU A 1 36 ? 28.219 24.352 31.598 1.00 0.00 548 LEU A O 7
ATOM 9970 N N . VAL A 1 37 ? 29.600 25.395 30.168 1.00 0.00 549 VAL A N 7
ATOM 9971 C CA . VAL A 1 37 ? 28.641 26.446 29.770 1.00 0.00 549 VAL A CA 7
ATOM 9972 C C . VAL A 1 37 ? 27.438 25.914 28.975 1.00 0.00 549 VAL A C 7
ATOM 9973 O O . VAL A 1 37 ? 27.587 25.221 27.963 1.00 0.00 549 VAL A O 7
ATOM 9986 N N . ILE A 1 38 ? 26.232 26.286 29.407 1.00 0.00 550 ILE A N 7
ATOM 9987 C CA . ILE A 1 38 ? 24.945 25.910 28.804 1.00 0.00 550 ILE A CA 7
ATOM 9988 C C . ILE A 1 38 ? 24.155 27.183 28.446 1.00 0.00 550 ILE A C 7
ATOM 9989 O O . ILE A 1 38 ? 24.371 28.236 29.053 1.00 0.00 550 ILE A O 7
ATOM 10005 N N . PRO A 1 39 ? 23.241 27.120 27.463 1.00 0.00 551 PRO A N 7
ATOM 10006 C CA . PRO A 1 39 ? 22.366 28.237 27.128 1.00 0.00 551 PRO A CA 7
ATOM 10007 C C . PRO A 1 39 ? 21.415 28.528 28.296 1.00 0.00 551 PRO A C 7
ATOM 10008 O O . PRO A 1 39 ? 20.947 27.618 28.986 1.00 0.00 551 PRO A O 7
ATOM 10019 N N . PHE A 1 40 ? 21.141 29.812 28.540 1.00 0.00 552 PHE A N 7
ATOM 10020 C CA . PHE A 1 40 ? 20.328 30.232 29.679 1.00 0.00 552 PHE A CA 7
ATOM 10021 C C . PHE A 1 40 ? 18.913 29.667 29.760 1.00 0.00 552 PHE A C 7
ATOM 10022 O O . PHE A 1 40 ? 18.185 29.656 28.762 1.00 0.00 552 PHE A O 7
ATOM 10039 N N . GLN A 1 41 ? 18.483 29.317 30.972 1.00 0.00 553 GLN A N 7
ATOM 10040 C CA . GLN A 1 41 ? 17.137 28.799 31.215 1.00 0.00 553 GLN A CA 7
ATOM 10041 C C . GLN A 1 41 ? 15.999 29.772 30.848 1.00 0.00 553 GLN A C 7
ATOM 10042 O O . GLN A 1 41 ? 14.912 29.320 30.486 1.00 0.00 553 GLN A O 7
ATOM 10056 N N . ASN A 1 42 ? 16.250 31.085 30.901 1.00 0.00 554 ASN A N 7
ATOM 10057 C CA . ASN A 1 42 ? 15.339 32.151 30.477 1.00 0.00 554 ASN A CA 7
ATOM 10058 C C . ASN A 1 42 ? 16.099 33.447 30.130 1.00 0.00 554 ASN A C 7
ATOM 10059 O O . ASN A 1 42 ? 17.157 33.704 30.709 1.00 0.00 554 ASN A O 7
ATOM 10070 N N . PRO A 1 43 ? 15.557 34.306 29.245 1.00 0.00 555 PRO A N 7
ATOM 10071 C CA . PRO A 1 43 ? 16.217 35.536 28.801 1.00 0.00 555 PRO A CA 7
ATOM 10072 C C . PRO A 1 43 ? 16.333 36.585 29.918 1.00 0.00 555 PRO A C 7
ATOM 10073 O O . PRO A 1 43 ? 17.325 37.307 29.988 1.00 0.00 555 PRO A O 7
ATOM 10084 N N . GLU A 1 44 ? 15.358 36.649 30.833 1.00 0.00 556 GLU A N 7
ATOM 10085 C CA . GLU A 1 44 ? 15.414 37.520 32.019 1.00 0.00 556 GLU A CA 7
ATOM 10086 C C . GLU A 1 44 ? 16.336 36.972 33.129 1.00 0.00 556 GLU A C 7
ATOM 10087 O O . GLU A 1 44 ? 16.744 37.718 34.015 1.00 0.00 556 GLU A O 7
ATOM 10099 N N . GLU A 1 45 ? 16.695 35.682 33.089 1.00 0.00 557 GLU A N 7
ATOM 10100 C CA . GLU A 1 45 ? 17.634 35.076 34.048 1.00 0.00 557 GLU A CA 7
ATOM 10101 C C . GLU A 1 45 ? 19.112 35.391 33.727 1.00 0.00 557 GLU A C 7
ATOM 10102 O O . GLU A 1 45 ? 20.001 35.246 34.573 1.00 0.00 557 GLU A O 7
ATOM 10114 N N . GLN A 1 46 ? 19.381 35.820 32.496 1.00 0.00 558 GLN A N 7
ATOM 10115 C CA . GLN A 1 46 ? 20.688 36.274 32.027 1.00 0.00 558 GLN A CA 7
ATOM 10116 C C . GLN A 1 46 ? 21.016 37.693 32.521 1.00 0.00 558 GLN A C 7
ATOM 10117 O O . GLN A 1 46 ? 20.222 38.619 32.353 1.00 0.00 558 GLN A O 7
ATOM 10131 N N . ASP A 1 47 ? 22.203 37.859 33.111 1.00 0.00 559 ASP A N 7
ATOM 10132 C CA . ASP A 1 47 ? 22.806 39.141 33.502 1.00 0.00 559 ASP A CA 7
ATOM 10133 C C . ASP A 1 47 ? 24.095 39.470 32.714 1.00 0.00 559 ASP A C 7
ATOM 10134 O O . ASP A 1 47 ? 24.819 38.581 32.252 1.00 0.00 559 ASP A O 7
ATOM 10143 N N . GLU A 1 48 ? 24.369 40.760 32.508 1.00 0.00 560 GLU A N 7
ATOM 10144 C CA . GLU A 1 48 ? 25.471 41.242 31.667 1.00 0.00 560 GLU A CA 7
ATOM 10145 C C . GLU A 1 48 ? 26.837 40.959 32.314 1.00 0.00 560 GLU A C 7
ATOM 10146 O O . GLU A 1 48 ? 27.105 41.408 33.434 1.00 0.00 560 GLU A O 7
ATOM 10158 N N . GLY A 1 49 ? 27.707 40.237 31.599 1.00 0.00 561 GLY A N 7
ATOM 10159 C CA . GLY A 1 49 ? 29.032 39.800 32.070 1.00 0.00 561 GLY A CA 7
ATOM 10160 C C . GLY A 1 49 ? 29.038 38.490 32.871 1.00 0.00 561 GLY A C 7
ATOM 10161 O O . GLY A 1 49 ? 30.107 38.011 33.257 1.00 0.00 561 GLY A O 7
ATOM 10165 N N . TRP A 1 50 ? 27.861 37.904 33.102 1.00 0.00 562 TRP A N 7
ATOM 10166 C CA . TRP A 1 50 ? 27.658 36.597 33.733 1.00 0.00 562 TRP A CA 7
ATOM 10167 C C . TRP A 1 50 ? 27.513 35.467 32.713 1.00 0.00 562 TRP A C 7
ATOM 10168 O O . TRP A 1 50 ? 27.016 35.689 31.606 1.00 0.00 562 TRP A O 7
ATOM 10189 N N . LEU A 1 51 ? 27.848 34.239 33.105 1.00 0.00 563 LEU A N 7
ATOM 10190 C CA . LEU A 1 51 ? 27.543 33.035 32.323 1.00 0.00 563 LEU A CA 7
ATOM 10191 C C . LEU A 1 51 ? 26.895 31.959 33.196 1.00 0.00 563 LEU A C 7
ATOM 10192 O O . LEU A 1 51 ? 26.984 31.997 34.422 1.00 0.00 563 LEU A O 7
ATOM 10208 N N . MET A 1 52 ? 26.207 31.021 32.541 1.00 0.00 564 MET A N 7
ATOM 10209 C CA . MET A 1 52 ? 25.501 29.904 33.160 1.00 0.00 564 MET A CA 7
ATOM 10210 C C . MET A 1 52 ? 26.100 28.572 32.713 1.00 0.00 564 MET A C 7
ATOM 10211 O O . MET A 1 52 ? 26.450 28.382 31.550 1.00 0.00 564 MET A O 7
ATOM 10225 N N . GLY A 1 53 ? 26.218 27.638 33.647 1.00 0.00 565 GLY A N 7
ATOM 10226 C CA . GLY A 1 53 ? 26.785 26.323 33.411 1.00 0.00 565 GLY A CA 7
ATOM 10227 C C . GLY A 1 53 ? 26.583 25.381 34.591 1.00 0.00 565 GLY A C 7
ATOM 10228 O O . GLY A 1 53 ? 25.955 25.726 35.597 1.00 0.00 565 GLY A O 7
ATOM 10232 N N . VAL A 1 54 ? 27.160 24.194 34.461 1.00 0.00 566 VAL A N 7
ATOM 10233 C CA . VAL A 1 54 ? 27.302 23.196 35.528 1.00 0.00 566 VAL A CA 7
ATOM 10234 C C . VAL A 1 54 ? 28.765 22.773 35.606 1.00 0.00 566 VAL A C 7
ATOM 10235 O O . VAL A 1 54 ? 29.424 22.629 34.574 1.00 0.00 566 VAL A O 7
ATOM 10248 N N . LYS A 1 55 ? 29.316 22.610 36.811 1.00 0.00 567 LYS A N 7
ATOM 10249 C CA . LYS A 1 55 ? 30.689 22.127 36.979 1.00 0.00 567 LYS A CA 7
ATOM 10250 C C . LYS A 1 55 ? 30.860 20.766 36.324 1.00 0.00 567 LYS A C 7
ATOM 10251 O O . LYS A 1 55 ? 30.034 19.876 36.517 1.00 0.00 567 LYS A O 7
ATOM 10270 N N . GLU A 1 56 ? 31.944 20.584 35.573 1.00 0.00 568 GLU A N 7
ATOM 10271 C CA . GLU A 1 56 ? 32.248 19.284 34.980 1.00 0.00 568 GLU A CA 7
ATOM 10272 C C . GLU A 1 56 ? 32.386 18.231 36.084 1.00 0.00 568 GLU A C 7
ATOM 10273 O O . GLU A 1 56 ? 31.743 17.198 35.994 1.00 0.00 568 GLU A O 7
ATOM 10285 N N . SER A 1 57 ? 33.062 18.539 37.195 1.00 0.00 569 SER A N 7
ATOM 10286 C CA . SER A 1 57 ? 33.153 17.656 38.371 1.00 0.00 569 SER A CA 7
ATOM 10287 C C . SER A 1 57 ? 31.818 17.299 39.033 1.00 0.00 569 SER A C 7
ATOM 10288 O O . SER A 1 57 ? 31.713 16.306 39.748 1.00 0.00 569 SER A O 7
ATOM 10296 N N . ASP A 1 58 ? 30.788 18.112 38.836 1.00 0.00 570 ASP A N 7
ATOM 10297 C CA . ASP A 1 58 ? 29.423 17.856 39.284 1.00 0.00 570 ASP A CA 7
ATOM 10298 C C . ASP A 1 58 ? 28.592 16.999 38.316 1.00 0.00 570 ASP A C 7
ATOM 10299 O O . ASP A 1 58 ? 27.965 16.013 38.708 1.00 0.00 570 ASP A O 7
ATOM 10308 N N . TRP A 1 59 ? 28.673 17.330 37.027 1.00 0.00 571 TRP A N 7
ATOM 10309 C CA . TRP A 1 59 ? 28.056 16.591 35.922 1.00 0.00 571 TRP A CA 7
ATOM 10310 C C . TRP A 1 59 ? 28.688 15.202 35.705 1.00 0.00 571 TRP A C 7
ATOM 10311 O O . TRP A 1 59 ? 27.980 14.234 35.453 1.00 0.00 571 TRP A O 7
ATOM 10332 N N . ASN A 1 60 ? 30.003 15.071 35.902 1.00 0.00 572 ASN A N 7
ATOM 10333 C CA . ASN A 1 60 ? 30.772 13.820 35.828 1.00 0.00 572 ASN A CA 7
ATOM 10334 C C . ASN A 1 60 ? 30.607 12.938 37.088 1.00 0.00 572 ASN A C 7
ATOM 10335 O O . ASN A 1 60 ? 30.968 11.759 37.064 1.00 0.00 572 ASN A O 7
ATOM 10346 N N . GLN A 1 61 ? 30.069 13.496 38.182 1.00 0.00 573 GLN A N 7
ATOM 10347 C CA . GLN A 1 61 ? 29.497 12.754 39.321 1.00 0.00 573 GLN A CA 7
ATOM 10348 C C . GLN A 1 61 ? 27.983 12.483 39.156 1.00 0.00 573 GLN A C 7
ATOM 10349 O O . GLN A 1 61 ? 27.354 11.875 40.027 1.00 0.00 573 GLN A O 7
ATOM 10363 N N . HIS A 1 62 ? 27.396 12.928 38.038 1.00 0.00 574 HIS A N 7
ATOM 10364 C CA . HIS A 1 62 ? 26.003 12.728 37.608 1.00 0.00 574 HIS A CA 7
ATOM 10365 C C . HIS A 1 62 ? 24.961 13.283 38.587 1.00 0.00 574 HIS A C 7
ATOM 10366 O O . HIS A 1 62 ? 23.877 12.720 38.784 1.00 0.00 574 HIS A O 7
ATOM 10380 N N . LYS A 1 63 ? 25.312 14.403 39.223 1.00 0.00 575 LYS A N 7
ATOM 10381 C CA . LYS A 1 63 ? 24.467 15.139 40.166 1.00 0.00 575 LYS A CA 7
ATOM 10382 C C . LYS A 1 63 ? 23.368 15.902 39.424 1.00 0.00 575 LYS A C 7
ATOM 10383 O O . LYS A 1 63 ? 23.568 16.349 38.295 1.00 0.00 575 LYS A O 7
ATOM 10402 N N . GLU A 1 64 ? 22.216 16.041 40.069 1.00 0.00 576 GLU A N 7
ATOM 10403 C CA . GLU A 1 64 ? 20.985 16.644 39.542 1.00 0.00 576 GLU A CA 7
ATOM 10404 C C . GLU A 1 64 ? 21.172 18.049 38.927 1.00 0.00 576 GLU A C 7
ATOM 10405 O O . GLU A 1 64 ? 21.279 19.053 39.637 1.00 0.00 576 GLU A O 7
ATOM 10417 N N . LEU A 1 65 ? 21.178 18.119 37.590 1.00 0.00 577 LEU A N 7
ATOM 10418 C CA . LEU A 1 65 ? 21.507 19.302 36.784 1.00 0.00 577 LEU A CA 7
ATOM 10419 C C . LEU A 1 65 ? 20.723 20.555 37.198 1.00 0.00 577 LEU A C 7
ATOM 10420 O O . LEU A 1 65 ? 21.319 21.603 37.438 1.00 0.00 577 LEU A O 7
ATOM 10436 N N . GLU A 1 66 ? 19.399 20.440 37.328 1.00 0.00 578 GLU A N 7
ATOM 10437 C CA . GLU A 1 66 ? 18.497 21.566 37.630 1.00 0.00 578 GLU A CA 7
ATOM 10438 C C . GLU A 1 66 ? 18.702 22.182 39.033 1.00 0.00 578 GLU A C 7
ATOM 10439 O O . GLU A 1 66 ? 18.216 23.285 39.288 1.00 0.00 578 GLU A O 7
ATOM 10451 N N . LYS A 1 67 ? 19.441 21.506 39.926 1.00 0.00 579 LYS A N 7
ATOM 10452 C CA . LYS A 1 67 ? 19.878 22.022 41.243 1.00 0.00 579 LYS A CA 7
ATOM 10453 C C . LYS A 1 67 ? 21.371 22.366 41.285 1.00 0.00 579 LYS A C 7
ATOM 10454 O O . LYS A 1 67 ? 21.786 23.253 42.031 1.00 0.00 579 LYS A O 7
ATOM 10473 N N . CYS A 1 68 ? 22.179 21.655 40.498 1.00 0.00 580 CYS A N 7
ATOM 10474 C CA . CYS A 1 68 ? 23.633 21.800 40.454 1.00 0.00 580 CYS A CA 7
ATOM 10475 C C . CYS A 1 68 ? 24.126 22.949 39.557 1.00 0.00 580 CYS A C 7
ATOM 10476 O O . CYS A 1 68 ? 25.232 23.452 39.766 1.00 0.00 580 CYS A O 7
ATOM 10484 N N . ARG A 1 69 ? 23.323 23.384 38.577 1.00 0.00 581 ARG A N 7
ATOM 10485 C CA . ARG A 1 69 ? 23.588 24.560 37.729 1.00 0.00 581 ARG A CA 7
ATOM 10486 C C . ARG A 1 69 ? 23.619 25.867 38.523 1.00 0.00 581 ARG A C 7
ATOM 10487 O O . ARG A 1 69 ? 23.085 25.958 39.632 1.00 0.00 581 ARG A O 7
ATOM 10508 N N . GLY A 1 70 ? 24.198 26.894 37.905 1.00 0.00 582 GLY A N 7
ATOM 10509 C CA . GLY A 1 70 ? 24.153 28.268 38.404 1.00 0.00 582 GLY A CA 7
ATOM 10510 C C . GLY A 1 70 ? 24.789 29.313 37.487 1.00 0.00 582 GLY A C 7
ATOM 10511 O O . GLY A 1 70 ? 25.387 28.972 36.464 1.00 0.00 582 GLY A O 7
ATOM 10515 N N . VAL A 1 71 ? 24.688 30.585 37.889 1.00 0.00 583 VAL A N 7
ATOM 10516 C CA . VAL A 1 71 ? 25.409 31.718 37.284 1.00 0.00 583 VAL A CA 7
ATOM 10517 C C . VAL A 1 71 ? 26.726 32.015 38.001 1.00 0.00 583 VAL A C 7
ATOM 10518 O O . VAL A 1 71 ? 26.805 31.982 39.229 1.00 0.00 583 VAL A O 7
ATOM 10531 N N . PHE A 1 72 ? 27.753 32.350 37.228 1.00 0.00 584 PHE A N 7
ATOM 10532 C CA . PHE A 1 72 ? 29.081 32.739 37.708 1.00 0.00 584 PHE A CA 7
ATOM 10533 C C . PHE A 1 72 ? 29.688 33.899 36.890 1.00 0.00 584 PHE A C 7
ATOM 10534 O O . PHE A 1 72 ? 29.311 34.092 35.725 1.00 0.00 584 PHE A O 7
ATOM 10551 N N . PRO A 1 73 ? 30.623 34.680 37.462 1.00 0.00 585 PRO A N 7
ATOM 10552 C CA . PRO A 1 73 ? 31.384 35.675 36.709 1.00 0.00 585 PRO A CA 7
ATOM 10553 C C . PRO A 1 73 ? 32.376 34.969 35.777 1.00 0.00 585 PRO A C 7
ATOM 10554 O O . PRO A 1 73 ? 33.342 34.363 36.240 1.00 0.00 585 PRO A O 7
ATOM 10565 N N . GLU A 1 74 ? 32.178 35.055 34.459 1.00 0.00 586 GLU A N 7
ATOM 10566 C CA . GLU A 1 74 ? 33.075 34.414 33.477 1.00 0.00 586 GLU A CA 7
ATOM 10567 C C . GLU A 1 74 ? 34.538 34.885 33.620 1.00 0.00 586 GLU A C 7
ATOM 10568 O O . GLU A 1 74 ? 35.468 34.139 33.320 1.00 0.00 586 GLU A O 7
ATOM 10580 N N . ASN A 1 75 ? 34.750 36.095 34.148 1.00 0.00 587 ASN A N 7
ATOM 10581 C CA . ASN A 1 75 ? 36.059 36.692 34.416 1.00 0.00 587 ASN A CA 7
ATOM 10582 C C . ASN A 1 75 ? 36.830 36.064 35.602 1.00 0.00 587 ASN A C 7
ATOM 10583 O O . ASN A 1 75 ? 38.025 36.309 35.757 1.00 0.00 587 ASN A O 7
ATOM 10594 N N . PHE A 1 76 ? 36.183 35.210 36.407 1.00 0.00 588 PHE A N 7
ATOM 10595 C CA . PHE A 1 76 ? 36.862 34.239 37.281 1.00 0.00 588 PHE A CA 7
ATOM 10596 C C . PHE A 1 76 ? 37.456 32.992 36.609 1.00 0.00 588 PHE A C 7
ATOM 10597 O O . PHE A 1 76 ? 38.232 32.248 37.215 1.00 0.00 588 PHE A O 7
ATOM 10614 N N . THR A 1 77 ? 37.070 32.748 35.359 1.00 0.00 589 THR A N 7
ATOM 10615 C CA . THR A 1 77 ? 37.433 31.585 34.552 1.00 0.00 589 THR A CA 7
ATOM 10616 C C . THR A 1 77 ? 38.128 32.026 33.257 1.00 0.00 589 THR A C 7
ATOM 10617 O O . THR A 1 77 ? 38.266 33.218 32.979 1.00 0.00 589 THR A O 7
ATOM 10628 N N . GLU A 1 78 ? 38.591 31.064 32.465 1.00 0.00 590 GLU A N 7
ATOM 10629 C CA . GLU A 1 78 ? 39.089 31.287 31.103 1.00 0.00 590 GLU A CA 7
ATOM 10630 C C . GLU A 1 78 ? 38.315 30.384 30.141 1.00 0.00 590 GLU A C 7
ATOM 10631 O O . GLU A 1 78 ? 38.056 29.221 30.457 1.00 0.00 590 GLU A O 7
ATOM 10643 N N . ARG A 1 79 ? 37.923 30.900 28.976 1.00 0.00 591 ARG A N 7
ATOM 10644 C CA . ARG A 1 79 ? 37.181 30.146 27.959 1.00 0.00 591 ARG A CA 7
ATOM 10645 C C . ARG A 1 79 ? 38.124 29.145 27.289 1.00 0.00 591 ARG A C 7
ATOM 10646 O O . ARG A 1 79 ? 39.180 29.534 26.781 1.00 0.00 591 ARG A O 7
ATOM 10667 N N . VAL A 1 80 ? 37.749 27.867 27.283 1.00 0.00 592 VAL A N 7
ATOM 10668 C CA . VAL A 1 80 ? 38.567 26.747 26.768 1.00 0.00 592 VAL A CA 7
ATOM 10669 C C . VAL A 1 80 ? 37.912 26.163 25.495 1.00 0.00 592 VAL A C 7
ATOM 10670 O O . VAL A 1 80 ? 36.708 26.362 25.281 1.00 0.00 592 VAL A O 7
ATOM 10683 N N . PRO A 1 81 ? 38.675 25.491 24.609 1.00 0.00 593 PRO A N 7
ATOM 10684 C CA . PRO A 1 81 ? 38.195 24.977 23.317 1.00 0.00 593 PRO A CA 7
ATOM 10685 C C . PRO A 1 81 ? 37.233 23.791 23.452 1.00 0.00 593 PRO A C 7
ATOM 10686 O O . PRO A 1 81 ? 37.527 22.833 24.203 1.00 0.00 593 PRO A O 7
ATOM 10698 N N . SER B 2 1 ? 44.597 45.929 43.657 1.00 0.00 1728 SER B N 7
ATOM 10699 C CA . SER B 2 1 ? 44.216 44.505 43.712 1.00 0.00 1728 SER B CA 7
ATOM 10700 C C . SER B 2 1 ? 44.337 43.855 42.342 1.00 0.00 1728 SER B C 7
ATOM 10701 O O . SER B 2 1 ? 44.042 44.477 41.321 1.00 0.00 1728 SER B O 7
ATOM 10711 N N . THR B 2 2 ? 44.790 42.598 42.306 1.00 0.00 1729 THR B N 7
ATOM 10712 C CA . THR B 2 2 ? 45.068 41.812 41.084 1.00 0.00 1729 THR B CA 7
ATOM 10713 C C . THR B 2 2 ? 44.023 40.732 40.772 1.00 0.00 1729 THR B C 7
ATOM 10714 O O . THR B 2 2 ? 43.911 40.266 39.632 1.00 0.00 1729 THR B O 7
ATOM 10725 N N . VAL B 2 3 ? 43.210 40.358 41.761 1.00 0.00 1730 VAL B N 7
ATOM 10726 C CA . VAL B 2 3 ? 42.081 39.425 41.580 1.00 0.00 1730 VAL B CA 7
ATOM 10727 C C . VAL B 2 3 ? 40.947 40.038 40.734 1.00 0.00 1730 VAL B C 7
ATOM 10728 O O . VAL B 2 3 ? 40.752 41.263 40.761 1.00 0.00 1730 VAL B O 7
ATOM 10741 N N . PRO B 2 4 ? 40.185 39.216 39.985 1.00 0.00 1731 PRO B N 7
ATOM 10742 C CA . PRO B 2 4 ? 38.974 39.650 39.291 1.00 0.00 1731 PRO B CA 7
ATOM 10743 C C . PRO B 2 4 ? 37.823 39.990 40.256 1.00 0.00 1731 PRO B C 7
ATOM 10744 O O . PRO B 2 4 ? 37.850 39.644 41.442 1.00 0.00 1731 PRO B O 7
ATOM 10755 N N . VAL B 2 5 ? 36.784 40.657 39.741 1.00 0.00 1732 VAL B N 7
ATOM 10756 C CA . VAL B 2 5 ? 35.573 41.050 40.492 1.00 0.00 1732 VAL B CA 7
ATOM 10757 C C . VAL B 2 5 ? 34.285 40.776 39.723 1.00 0.00 1732 VAL B C 7
ATOM 10758 O O . VAL B 2 5 ? 34.189 41.083 38.534 1.00 0.00 1732 VAL B O 7
ATOM 10771 N N . ALA B 2 6 ? 33.274 40.208 40.383 1.00 0.00 1733 ALA B N 7
ATOM 10772 C CA . ALA B 2 6 ? 31.985 39.936 39.749 1.00 0.00 1733 ALA B CA 7
ATOM 10773 C C . ALA B 2 6 ? 31.285 41.234 39.258 1.00 0.00 1733 ALA B C 7
ATOM 10774 O O . ALA B 2 6 ? 31.256 42.232 39.996 1.00 0.00 1733 ALA B O 7
ATOM 10781 N N . PRO B 2 7 ? 30.700 41.241 38.042 1.00 0.00 1734 PRO B N 7
ATOM 10782 C CA . PRO B 2 7 ? 29.866 42.345 37.556 1.00 0.00 1734 PRO B CA 7
ATOM 10783 C C . PRO B 2 7 ? 28.507 42.394 38.286 1.00 0.00 1734 PRO B C 7
ATOM 10784 O O . PRO B 2 7 ? 28.162 41.444 38.996 1.00 0.00 1734 PRO B O 7
ATOM 10795 N N . PRO B 2 8 ? 27.710 43.471 38.150 1.00 0.00 1735 PRO B N 7
ATOM 10796 C CA . PRO B 2 8 ? 26.410 43.587 38.823 1.00 0.00 1735 PRO B CA 7
ATOM 10797 C C . PRO B 2 8 ? 25.389 42.529 38.359 1.00 0.00 1735 PRO B C 7
ATOM 10798 O O . PRO B 2 8 ? 25.579 41.877 37.328 1.00 0.00 1735 PRO B O 7
ATOM 10809 N N . ARG B 2 9 ? 24.298 42.369 39.119 1.00 0.00 1736 ARG B N 7
ATOM 10810 C CA . ARG B 2 9 ? 23.168 41.457 38.889 1.00 0.00 1736 ARG B CA 7
ATOM 10811 C C . ARG B 2 9 ? 21.897 42.190 39.334 1.00 0.00 1736 ARG B C 7
ATOM 10812 O O . ARG B 2 9 ? 21.980 43.263 39.947 1.00 0.00 1736 ARG B O 7
ATOM 10833 N N . ARG B 2 10 ? 20.729 41.609 39.055 1.00 0.00 1737 ARG B N 7
ATOM 10834 C CA . ARG B 2 10 ? 19.430 42.252 39.316 1.00 0.00 1737 ARG B CA 7
ATOM 10835 C C . ARG B 2 10 ? 18.321 41.258 39.701 1.00 0.00 1737 ARG B C 7
ATOM 10836 O O . ARG B 2 10 ? 18.428 40.056 39.438 1.00 0.00 1737 ARG B O 7
ATOM 10857 N N . ARG B 2 11 ? 17.264 41.762 40.351 1.00 0.00 1738 ARG B N 7
ATOM 10858 C CA . ARG B 2 11 ? 16.130 40.979 40.886 1.00 0.00 1738 ARG B CA 7
ATOM 10859 C C . ARG B 2 11 ? 15.185 40.514 39.771 1.00 0.00 1738 ARG B C 7
ATOM 10860 O O . ARG B 2 11 ? 14.760 41.344 38.967 1.00 0.00 1738 ARG B O 7
ATOM 10881 N N . ARG B 2 12 ? 14.822 39.225 39.751 1.00 0.00 1739 ARG B N 7
ATOM 10882 C CA . ARG B 2 12 ? 13.948 38.625 38.722 1.00 0.00 1739 ARG B CA 7
ATOM 10883 C C . ARG B 2 12 ? 12.447 38.872 38.946 1.00 0.00 1739 ARG B C 7
ATOM 10884 O O . ARG B 2 12 ? 11.989 39.032 40.078 1.00 0.00 1739 ARG B O 7
ATOM 10905 N N . GLY B 2 13 ? 11.674 38.904 37.858 1.00 0.00 1740 GLY B N 7
ATOM 10906 C CA . GLY B 2 13 ? 10.290 39.395 37.800 1.00 0.00 1740 GLY B CA 7
ATOM 10907 C C . GLY B 2 13 ? 9.272 38.731 38.739 1.00 0.00 1740 GLY B C 7
ATOM 10908 O O . GLY B 2 13 ? 8.374 39.431 39.222 1.00 0.00 1740 GLY B O 7
ATOM 10912 N N . ARG B 2 14 ? 9.442 37.444 39.088 1.00 0.00 1741 ARG B N 7
ATOM 10913 C CA . ARG B 2 14 ? 8.660 36.711 40.119 1.00 0.00 1741 ARG B CA 7
ATOM 10914 C C . ARG B 2 14 ? 8.686 37.336 41.528 1.00 0.00 1741 ARG B C 7
ATOM 10915 O O . ARG B 2 14 ? 7.946 36.909 42.413 1.00 0.00 1741 ARG B O 7
ATOM 10936 N N . ASN B 2 15 ? 9.469 38.395 41.720 1.00 0.00 1742 ASN B N 7
ATOM 10937 C CA . ASN B 2 15 ? 9.408 39.338 42.839 1.00 0.00 1742 ASN B CA 7
ATOM 10938 C C . ASN B 2 15 ? 8.063 40.088 43.014 1.00 0.00 1742 ASN B C 7
ATOM 10939 O O . ASN B 2 15 ? 7.856 40.721 44.048 1.00 0.00 1742 ASN B O 7
ATOM 10950 N N . LEU B 2 16 ? 7.137 40.024 42.047 1.00 0.00 1743 LEU B N 7
ATOM 10951 C CA . LEU B 2 16 ? 5.790 40.599 42.188 1.00 0.00 1743 LEU B CA 7
ATOM 10952 C C . LEU B 2 16 ? 4.933 39.921 43.286 1.00 0.00 1743 LEU B C 7
ATOM 10953 O O . LEU B 2 16 ? 5.252 38.833 43.774 1.00 0.00 1743 LEU B O 7
ATOM 10969 N N . THR B 2 17 ? 3.838 40.591 43.664 1.00 0.00 1744 THR B N 7
ATOM 10970 C CA . THR B 2 17 ? 2.916 40.241 44.771 1.00 0.00 1744 THR B CA 7
ATOM 10971 C C . THR B 2 17 ? 2.445 38.796 44.910 1.00 0.00 1744 THR B C 7
ATOM 10972 O O . THR B 2 17 ? 1.951 38.224 43.912 1.00 0.00 1744 THR B O 7
ATOM 10984 N N . GLY A 1 1 ? 33.071 8.609 35.774 1.00 0.00 513 GLY A N 8
ATOM 10985 C CA . GLY A 1 1 ? 33.327 8.673 34.328 1.00 0.00 513 GLY A CA 8
ATOM 10986 C C . GLY A 1 1 ? 32.026 8.809 33.568 1.00 0.00 513 GLY A C 8
ATOM 10987 O O . GLY A 1 1 ? 31.126 7.983 33.741 1.00 0.00 513 GLY A O 8
ATOM 10993 N N . ARG A 1 2 ? 31.890 9.855 32.744 1.00 0.00 514 ARG A N 8
ATOM 10994 C CA . ARG A 1 2 ? 30.626 10.196 32.062 1.00 0.00 514 ARG A CA 8
ATOM 10995 C C . ARG A 1 2 ? 30.434 9.505 30.715 1.00 0.00 514 ARG A C 8
ATOM 10996 O O . ARG A 1 2 ? 31.387 8.980 30.131 1.00 0.00 514 ARG A O 8
ATOM 11017 N N . LEU A 1 3 ? 29.199 9.559 30.216 1.00 0.00 515 LEU A N 8
ATOM 11018 C CA . LEU A 1 3 ? 28.853 9.234 28.832 1.00 0.00 515 LEU A CA 8
ATOM 11019 C C . LEU A 1 3 ? 28.852 10.516 27.986 1.00 0.00 515 LEU A C 8
ATOM 11020 O O . LEU A 1 3 ? 29.652 10.646 27.060 1.00 0.00 515 LEU A O 8
ATOM 11036 N N . ASP A 1 4 ? 28.038 11.503 28.363 1.00 0.00 516 ASP A N 8
ATOM 11037 C CA . ASP A 1 4 ? 27.733 12.706 27.574 1.00 0.00 516 ASP A CA 8
ATOM 11038 C C . ASP A 1 4 ? 27.989 14.073 28.234 1.00 0.00 516 ASP A C 8
ATOM 11039 O O . ASP A 1 4 ? 28.183 14.165 29.446 1.00 0.00 516 ASP A O 8
ATOM 11048 N N . LEU A 1 5 ? 27.985 15.139 27.427 1.00 0.00 517 LEU A N 8
ATOM 11049 C CA . LEU A 1 5 ? 27.792 16.533 27.853 1.00 0.00 517 LEU A CA 8
ATOM 11050 C C . LEU A 1 5 ? 26.293 16.875 28.055 1.00 0.00 517 LEU A C 8
ATOM 11051 O O . LEU A 1 5 ? 25.418 16.162 27.552 1.00 0.00 517 LEU A O 8
ATOM 11067 N N . PRO A 1 6 ? 25.974 17.962 28.787 1.00 0.00 518 PRO A N 8
ATOM 11068 C CA . PRO A 1 6 ? 24.602 18.345 29.131 1.00 0.00 518 PRO A CA 8
ATOM 11069 C C . PRO A 1 6 ? 23.774 18.829 27.930 1.00 0.00 518 PRO A C 8
ATOM 11070 O O . PRO A 1 6 ? 24.336 19.219 26.900 1.00 0.00 518 PRO A O 8
ATOM 11081 N N . PRO A 1 7 ? 22.432 18.838 28.046 1.00 0.00 519 PRO A N 8
ATOM 11082 C CA . PRO A 1 7 ? 21.552 19.314 26.985 1.00 0.00 519 PRO A CA 8
ATOM 11083 C C . PRO A 1 7 ? 21.821 20.795 26.696 1.00 0.00 519 PRO A C 8
ATOM 11084 O O . PRO A 1 7 ? 22.118 21.585 27.596 1.00 0.00 519 PRO A O 8
ATOM 11095 N N . GLY A 1 8 ? 21.760 21.168 25.421 1.00 0.00 520 GLY A N 8
ATOM 11096 C CA . GLY A 1 8 ? 22.020 22.527 24.949 1.00 0.00 520 GLY A CA 8
ATOM 11097 C C . GLY A 1 8 ? 23.463 23.026 25.086 1.00 0.00 520 GLY A C 8
ATOM 11098 O O . GLY A 1 8 ? 23.689 24.192 24.759 1.00 0.00 520 GLY A O 8
ATOM 11102 N N . PHE A 1 9 ? 24.424 22.206 25.549 1.00 0.00 521 PHE A N 8
ATOM 11103 C CA . PHE A 1 9 ? 25.822 22.597 25.754 1.00 0.00 521 PHE A CA 8
ATOM 11104 C C . PHE A 1 9 ? 26.458 23.499 24.679 1.00 0.00 521 PHE A C 8
ATOM 11105 O O . PHE A 1 9 ? 26.282 23.260 23.477 1.00 0.00 521 PHE A O 8
ATOM 11122 N N . MET A 1 10 ? 27.218 24.511 25.111 1.00 0.00 522 MET A N 8
ATOM 11123 C CA . MET A 1 10 ? 27.803 25.525 24.225 1.00 0.00 522 MET A CA 8
ATOM 11124 C C . MET A 1 10 ? 29.331 25.458 24.148 1.00 0.00 522 MET A C 8
ATOM 11125 O O . MET A 1 10 ? 29.898 25.406 23.053 1.00 0.00 522 MET A O 8
ATOM 11139 N N . PHE A 1 11 ? 29.991 25.500 25.303 1.00 0.00 523 PHE A N 8
ATOM 11140 C CA . PHE A 1 11 ? 31.452 25.488 25.480 1.00 0.00 523 PHE A CA 8
ATOM 11141 C C . PHE A 1 11 ? 31.834 25.236 26.935 1.00 0.00 523 PHE A C 8
ATOM 11142 O O . PHE A 1 11 ? 30.969 25.181 27.802 1.00 0.00 523 PHE A O 8
ATOM 11159 N N . LYS A 1 12 ? 33.122 25.083 27.230 1.00 0.00 524 LYS A N 8
ATOM 11160 C CA . LYS A 1 12 ? 33.621 25.012 28.608 1.00 0.00 524 LYS A CA 8
ATOM 11161 C C . LYS A 1 12 ? 34.410 26.275 28.979 1.00 0.00 524 LYS A C 8
ATOM 11162 O O . LYS A 1 12 ? 34.925 26.995 28.120 1.00 0.00 524 LYS A O 8
ATOM 11181 N N . VAL A 1 13 ? 34.582 26.486 30.277 1.00 0.00 525 VAL A N 8
ATOM 11182 C CA . VAL A 1 13 ? 35.536 27.432 30.889 1.00 0.00 525 VAL A CA 8
ATOM 11183 C C . VAL A 1 13 ? 36.351 26.730 31.980 1.00 0.00 525 VAL A C 8
ATOM 11184 O O . VAL A 1 13 ? 35.931 25.673 32.453 1.00 0.00 525 VAL A O 8
ATOM 11197 N N . GLN A 1 14 ? 37.473 27.309 32.420 1.00 0.00 526 GLN A N 8
ATOM 11198 C CA . GLN A 1 14 ? 38.201 26.836 33.607 1.00 0.00 526 GLN A CA 8
ATOM 11199 C C . GLN A 1 14 ? 38.515 27.967 34.600 1.00 0.00 526 GLN A C 8
ATOM 11200 O O . GLN A 1 14 ? 39.039 29.006 34.202 1.00 0.00 526 GLN A O 8
ATOM 11214 N N . ALA A 1 15 ? 38.219 27.783 35.891 1.00 0.00 527 ALA A N 8
ATOM 11215 C CA . ALA A 1 15 ? 38.423 28.785 36.944 1.00 0.00 527 ALA A CA 8
ATOM 11216 C C . ALA A 1 15 ? 39.911 29.126 37.147 1.00 0.00 527 ALA A C 8
ATOM 11217 O O . ALA A 1 15 ? 40.726 28.278 37.505 1.00 0.00 527 ALA A O 8
ATOM 11224 N N . GLN A 1 16 ? 40.254 30.394 36.934 1.00 0.00 528 GLN A N 8
ATOM 11225 C CA . GLN A 1 16 ? 41.566 30.976 37.230 1.00 0.00 528 GLN A CA 8
ATOM 11226 C C . GLN A 1 16 ? 41.652 31.457 38.695 1.00 0.00 528 GLN A C 8
ATOM 11227 O O . GLN A 1 16 ? 42.743 31.566 39.243 1.00 0.00 528 GLN A O 8
ATOM 11241 N N . HIS A 1 17 ? 40.510 31.723 39.340 1.00 0.00 529 HIS A N 8
ATOM 11242 C CA . HIS A 1 17 ? 40.378 32.150 40.741 1.00 0.00 529 HIS A CA 8
ATOM 11243 C C . HIS A 1 17 ? 39.159 31.471 41.399 1.00 0.00 529 HIS A C 8
ATOM 11244 O O . HIS A 1 17 ? 38.251 31.021 40.701 1.00 0.00 529 HIS A O 8
ATOM 11258 N N . ASP A 1 18 ? 39.135 31.368 42.733 1.00 0.00 530 ASP A N 8
ATOM 11259 C CA . ASP A 1 18 ? 38.042 30.716 43.479 1.00 0.00 530 ASP A CA 8
ATOM 11260 C C . ASP A 1 18 ? 36.918 31.751 43.695 1.00 0.00 530 ASP A C 8
ATOM 11261 O O . ASP A 1 18 ? 37.190 32.918 44.004 1.00 0.00 530 ASP A O 8
ATOM 11270 N N . TYR A 1 19 ? 35.665 31.297 43.597 1.00 0.00 531 TYR A N 8
ATOM 11271 C CA . TYR A 1 19 ? 34.449 32.095 43.753 1.00 0.00 531 TYR A CA 8
ATOM 11272 C C . TYR A 1 19 ? 33.386 31.379 44.603 1.00 0.00 531 TYR A C 8
ATOM 11273 O O . TYR A 1 19 ? 32.919 30.297 44.240 1.00 0.00 531 TYR A O 8
ATOM 11291 N N . THR A 1 20 ? 32.977 31.991 45.716 1.00 0.00 532 THR A N 8
ATOM 11292 C CA . THR A 1 20 ? 31.897 31.497 46.591 1.00 0.00 532 THR A CA 8
ATOM 11293 C C . THR A 1 20 ? 30.509 32.022 46.223 1.00 0.00 532 THR A C 8
ATOM 11294 O O . THR A 1 20 ? 30.346 33.224 46.013 1.00 0.00 532 THR A O 8
ATOM 11305 N N . ALA A 1 21 ? 29.497 31.151 46.149 1.00 0.00 533 ALA A N 8
ATOM 11306 C CA . ALA A 1 21 ? 28.145 31.526 45.738 1.00 0.00 533 ALA A CA 8
ATOM 11307 C C . ALA A 1 21 ? 27.460 32.450 46.764 1.00 0.00 533 ALA A C 8
ATOM 11308 O O . ALA A 1 21 ? 27.378 32.143 47.958 1.00 0.00 533 ALA A O 8
ATOM 11315 N N . THR A 1 22 ? 26.935 33.575 46.279 1.00 0.00 534 THR A N 8
ATOM 11316 C CA . THR A 1 22 ? 26.272 34.643 47.058 1.00 0.00 534 THR A CA 8
ATOM 11317 C C . THR A 1 22 ? 24.749 34.747 46.928 1.00 0.00 534 THR A C 8
ATOM 11318 O O . THR A 1 22 ? 24.107 35.538 47.626 1.00 0.00 534 THR A O 8
ATOM 11329 N N . ASP A 1 23 ? 24.150 33.920 46.070 1.00 0.00 535 ASP A N 8
ATOM 11330 C CA . ASP A 1 23 ? 22.708 33.878 45.818 1.00 0.00 535 ASP A CA 8
ATOM 11331 C C . ASP A 1 23 ? 22.286 32.424 45.577 1.00 0.00 535 ASP A C 8
ATOM 11332 O O . ASP A 1 23 ? 23.107 31.562 45.245 1.00 0.00 535 ASP A O 8
ATOM 11341 N N . THR A 1 24 ? 20.976 32.170 45.623 1.00 0.00 536 THR A N 8
ATOM 11342 C CA . THR A 1 24 ? 20.418 30.904 45.143 1.00 0.00 536 THR A CA 8
ATOM 11343 C C . THR A 1 24 ? 20.767 30.561 43.693 1.00 0.00 536 THR A C 8
ATOM 11344 O O . THR A 1 24 ? 21.066 29.414 43.374 1.00 0.00 536 THR A O 8
ATOM 11355 N N . ASP A 1 25 ? 20.846 31.577 42.831 1.00 0.00 537 ASP A N 8
ATOM 11356 C CA . ASP A 1 25 ? 21.246 31.427 41.430 1.00 0.00 537 ASP A CA 8
ATOM 11357 C C . ASP A 1 25 ? 22.703 31.036 41.158 1.00 0.00 537 ASP A C 8
ATOM 11358 O O . ASP A 1 25 ? 23.006 30.557 40.063 1.00 0.00 537 ASP A O 8
ATOM 11367 N N . GLU A 1 26 ? 23.613 31.298 42.101 1.00 0.00 538 GLU A N 8
ATOM 11368 C CA . GLU A 1 26 ? 25.052 31.314 41.852 1.00 0.00 538 GLU A CA 8
ATOM 11369 C C . GLU A 1 26 ? 25.763 29.960 42.007 1.00 0.00 538 GLU A C 8
ATOM 11370 O O . GLU A 1 26 ? 25.418 29.130 42.853 1.00 0.00 538 GLU A O 8
ATOM 11382 N N . LEU A 1 27 ? 26.769 29.751 41.157 1.00 0.00 539 LEU A N 8
ATOM 11383 C CA . LEU A 1 27 ? 27.653 28.589 41.099 1.00 0.00 539 LEU A CA 8
ATOM 11384 C C . LEU A 1 27 ? 28.886 28.825 41.994 1.00 0.00 539 LEU A C 8
ATOM 11385 O O . LEU A 1 27 ? 29.444 29.921 42.001 1.00 0.00 539 LEU A O 8
ATOM 11401 N N . GLN A 1 28 ? 29.340 27.802 42.719 1.00 0.00 540 GLN A N 8
ATOM 11402 C CA . GLN A 1 28 ? 30.603 27.829 43.470 1.00 0.00 540 GLN A CA 8
ATOM 11403 C C . GLN A 1 28 ? 31.758 27.292 42.605 1.00 0.00 540 GLN A C 8
ATOM 11404 O O . GLN A 1 28 ? 31.632 26.204 42.045 1.00 0.00 540 GLN A O 8
ATOM 11418 N N . LEU A 1 29 ? 32.886 28.007 42.537 1.00 0.00 541 LEU A N 8
ATOM 11419 C CA . LEU A 1 29 ? 34.075 27.634 41.757 1.00 0.00 541 LEU A CA 8
ATOM 11420 C C . LEU A 1 29 ? 35.341 27.585 42.627 1.00 0.00 541 LEU A C 8
ATOM 11421 O O . LEU A 1 29 ? 35.603 28.486 43.425 1.00 0.00 541 LEU A O 8
ATOM 11437 N N . LYS A 1 30 ? 36.173 26.561 42.442 1.00 0.00 542 LYS A N 8
ATOM 11438 C CA . LYS A 1 30 ? 37.576 26.490 42.904 1.00 0.00 542 LYS A CA 8
ATOM 11439 C C . LYS A 1 30 ? 38.527 26.894 41.785 1.00 0.00 542 LYS A C 8
ATOM 11440 O O . LYS A 1 30 ? 38.293 26.501 40.650 1.00 0.00 542 LYS A O 8
ATOM 11459 N N . ALA A 1 31 ? 39.614 27.619 42.079 1.00 0.00 543 ALA A N 8
ATOM 11460 C CA . ALA A 1 31 ? 40.671 27.858 41.093 1.00 0.00 543 ALA A CA 8
ATOM 11461 C C . ALA A 1 31 ? 41.226 26.511 40.580 1.00 0.00 543 ALA A C 8
ATOM 11462 O O . ALA A 1 31 ? 41.879 25.772 41.320 1.00 0.00 543 ALA A O 8
ATOM 11469 N N . GLY A 1 32 ? 40.888 26.180 39.332 1.00 0.00 544 GLY A N 8
ATOM 11470 C CA . GLY A 1 32 ? 41.145 24.901 38.670 1.00 0.00 544 GLY A CA 8
ATOM 11471 C C . GLY A 1 32 ? 39.888 24.187 38.148 1.00 0.00 544 GLY A C 8
ATOM 11472 O O . GLY A 1 32 ? 40.028 23.244 37.365 1.00 0.00 544 GLY A O 8
ATOM 11476 N N . ASP A 1 33 ? 38.672 24.627 38.508 1.00 0.00 545 ASP A N 8
ATOM 11477 C CA . ASP A 1 33 ? 37.416 23.985 38.094 1.00 0.00 545 ASP A CA 8
ATOM 11478 C C . ASP A 1 33 ? 37.033 24.163 36.626 1.00 0.00 545 ASP A C 8
ATOM 11479 O O . ASP A 1 33 ? 36.876 25.295 36.172 1.00 0.00 545 ASP A O 8
ATOM 11488 N N . VAL A 1 34 ? 36.805 23.064 35.904 1.00 0.00 546 VAL A N 8
ATOM 11489 C CA . VAL A 1 34 ? 36.119 23.082 34.605 1.00 0.00 546 VAL A CA 8
ATOM 11490 C C . VAL A 1 34 ? 34.619 23.291 34.799 1.00 0.00 546 VAL A C 8
ATOM 11491 O O . VAL A 1 34 ? 33.994 22.608 35.618 1.00 0.00 546 VAL A O 8
ATOM 11504 N N . VAL A 1 35 ? 34.027 24.198 34.024 1.00 0.00 547 VAL A N 8
ATOM 11505 C CA . VAL A 1 35 ? 32.586 24.476 34.003 1.00 0.00 547 VAL A CA 8
ATOM 11506 C C . VAL A 1 35 ? 32.028 24.359 32.601 1.00 0.00 547 VAL A C 8
ATOM 11507 O O . VAL A 1 35 ? 32.500 25.023 31.680 1.00 0.00 547 VAL A O 8
ATOM 11520 N N . LEU A 1 36 ? 31.046 23.485 32.434 1.00 0.00 548 LEU A N 8
ATOM 11521 C CA . LEU A 1 36 ? 30.354 23.270 31.175 1.00 0.00 548 LEU A CA 8
ATOM 11522 C C . LEU A 1 36 ? 29.311 24.389 31.004 1.00 0.00 548 LEU A C 8
ATOM 11523 O O . LEU A 1 36 ? 28.277 24.369 31.672 1.00 0.00 548 LEU A O 8
ATOM 11539 N N . VAL A 1 37 ? 29.584 25.384 30.157 1.00 0.00 549 VAL A N 8
ATOM 11540 C CA . VAL A 1 37 ? 28.598 26.423 29.782 1.00 0.00 549 VAL A CA 8
ATOM 11541 C C . VAL A 1 37 ? 27.360 25.862 29.059 1.00 0.00 549 VAL A C 8
ATOM 11542 O O . VAL A 1 37 ? 27.464 25.186 28.030 1.00 0.00 549 VAL A O 8
ATOM 11555 N N . ILE A 1 38 ? 26.176 26.191 29.585 1.00 0.00 550 ILE A N 8
ATOM 11556 C CA . ILE A 1 38 ? 24.845 25.804 29.084 1.00 0.00 550 ILE A CA 8
ATOM 11557 C C . ILE A 1 38 ? 23.992 27.076 28.894 1.00 0.00 550 ILE A C 8
ATOM 11558 O O . ILE A 1 38 ? 24.295 28.116 29.488 1.00 0.00 550 ILE A O 8
ATOM 11574 N N . PRO A 1 39 ? 22.923 27.033 28.085 1.00 0.00 551 PRO A N 8
ATOM 11575 C CA . PRO A 1 39 ? 22.007 28.153 27.923 1.00 0.00 551 PRO A CA 8
ATOM 11576 C C . PRO A 1 39 ? 21.118 28.360 29.154 1.00 0.00 551 PRO A C 8
ATOM 11577 O O . PRO A 1 39 ? 20.713 27.417 29.844 1.00 0.00 551 PRO A O 8
ATOM 11588 N N . PHE A 1 40 ? 20.742 29.614 29.383 1.00 0.00 552 PHE A N 8
ATOM 11589 C CA . PHE A 1 40 ? 19.700 29.957 30.340 1.00 0.00 552 PHE A CA 8
ATOM 11590 C C . PHE A 1 40 ? 18.317 29.416 29.959 1.00 0.00 552 PHE A C 8
ATOM 11591 O O . PHE A 1 40 ? 17.961 29.372 28.778 1.00 0.00 552 PHE A O 8
ATOM 11608 N N . GLN A 1 41 ? 17.506 29.079 30.959 1.00 0.00 553 GLN A N 8
ATOM 11609 C CA . GLN A 1 41 ? 16.081 28.741 30.823 1.00 0.00 553 GLN A CA 8
ATOM 11610 C C . GLN A 1 41 ? 15.190 29.928 30.392 1.00 0.00 553 GLN A C 8
ATOM 11611 O O . GLN A 1 41 ? 14.082 29.723 29.881 1.00 0.00 553 GLN A O 8
ATOM 11625 N N . ASN A 1 42 ? 15.666 31.165 30.579 1.00 0.00 554 ASN A N 8
ATOM 11626 C CA . ASN A 1 42 ? 14.969 32.404 30.232 1.00 0.00 554 ASN A CA 8
ATOM 11627 C C . ASN A 1 42 ? 15.941 33.557 29.906 1.00 0.00 554 ASN A C 8
ATOM 11628 O O . ASN A 1 42 ? 16.968 33.686 30.573 1.00 0.00 554 ASN A O 8
ATOM 11639 N N . PRO A 1 43 ? 15.577 34.467 28.986 1.00 0.00 555 PRO A N 8
ATOM 11640 C CA . PRO A 1 43 ? 16.363 35.661 28.654 1.00 0.00 555 PRO A CA 8
ATOM 11641 C C . PRO A 1 43 ? 16.391 36.679 29.803 1.00 0.00 555 PRO A C 8
ATOM 11642 O O . PRO A 1 43 ? 17.372 37.388 30.009 1.00 0.00 555 PRO A O 8
ATOM 11653 N N . GLU A 1 44 ? 15.313 36.734 30.583 1.00 0.00 556 GLU A N 8
ATOM 11654 C CA . GLU A 1 44 ? 15.151 37.591 31.761 1.00 0.00 556 GLU A CA 8
ATOM 11655 C C . GLU A 1 44 ? 15.882 37.075 33.021 1.00 0.00 556 GLU A C 8
ATOM 11656 O O . GLU A 1 44 ? 16.050 37.826 33.983 1.00 0.00 556 GLU A O 8
ATOM 11668 N N . GLU A 1 45 ? 16.377 35.831 33.023 1.00 0.00 557 GLU A N 8
ATOM 11669 C CA . GLU A 1 45 ? 17.339 35.343 34.031 1.00 0.00 557 GLU A CA 8
ATOM 11670 C C . GLU A 1 45 ? 18.762 35.888 33.808 1.00 0.00 557 GLU A C 8
ATOM 11671 O O . GLU A 1 45 ? 19.504 36.082 34.774 1.00 0.00 557 GLU A O 8
ATOM 11683 N N . GLN A 1 46 ? 19.154 36.102 32.545 1.00 0.00 558 GLN A N 8
ATOM 11684 C CA . GLN A 1 46 ? 20.534 36.382 32.144 1.00 0.00 558 GLN A CA 8
ATOM 11685 C C . GLN A 1 46 ? 21.040 37.729 32.673 1.00 0.00 558 GLN A C 8
ATOM 11686 O O . GLN A 1 46 ? 20.411 38.765 32.467 1.00 0.00 558 GLN A O 8
ATOM 11700 N N . ASP A 1 47 ? 22.203 37.703 33.329 1.00 0.00 559 ASP A N 8
ATOM 11701 C CA . ASP A 1 47 ? 22.847 38.852 33.975 1.00 0.00 559 ASP A CA 8
ATOM 11702 C C . ASP A 1 47 ? 24.048 39.413 33.163 1.00 0.00 559 ASP A C 8
ATOM 11703 O O . ASP A 1 47 ? 24.757 38.664 32.480 1.00 0.00 559 ASP A O 8
ATOM 11712 N N . GLU A 1 48 ? 24.274 40.732 33.191 1.00 0.00 560 GLU A N 8
ATOM 11713 C CA . GLU A 1 48 ? 25.223 41.444 32.309 1.00 0.00 560 GLU A CA 8
ATOM 11714 C C . GLU A 1 48 ? 26.694 41.262 32.737 1.00 0.00 560 GLU A C 8
ATOM 11715 O O . GLU A 1 48 ? 27.156 41.843 33.722 1.00 0.00 560 GLU A O 8
ATOM 11727 N N . GLY A 1 49 ? 27.450 40.473 31.966 1.00 0.00 561 GLY A N 8
ATOM 11728 C CA . GLY A 1 49 ? 28.838 40.084 32.259 1.00 0.00 561 GLY A CA 8
ATOM 11729 C C . GLY A 1 49 ? 28.982 38.720 32.952 1.00 0.00 561 GLY A C 8
ATOM 11730 O O . GLY A 1 49 ? 30.101 38.305 33.258 1.00 0.00 561 GLY A O 8
ATOM 11734 N N . TRP A 1 50 ? 27.865 38.025 33.191 1.00 0.00 562 TRP A N 8
ATOM 11735 C CA . TRP A 1 50 ? 27.785 36.680 33.776 1.00 0.00 562 TRP A CA 8
ATOM 11736 C C . TRP A 1 50 ? 27.741 35.560 32.723 1.00 0.00 562 TRP A C 8
ATOM 11737 O O . TRP A 1 50 ? 27.517 35.824 31.537 1.00 0.00 562 TRP A O 8
ATOM 11758 N N . LEU A 1 51 ? 27.885 34.306 33.158 1.00 0.00 563 LEU A N 8
ATOM 11759 C CA . LEU A 1 51 ? 27.584 33.093 32.382 1.00 0.00 563 LEU A CA 8
ATOM 11760 C C . LEU A 1 51 ? 26.943 32.024 33.285 1.00 0.00 563 LEU A C 8
ATOM 11761 O O . LEU A 1 51 ? 27.189 32.011 34.488 1.00 0.00 563 LEU A O 8
ATOM 11777 N N . MET A 1 52 ? 26.133 31.128 32.711 1.00 0.00 564 MET A N 8
ATOM 11778 C CA . MET A 1 52 ? 25.591 29.928 33.365 1.00 0.00 564 MET A CA 8
ATOM 11779 C C . MET A 1 52 ? 26.287 28.644 32.893 1.00 0.00 564 MET A C 8
ATOM 11780 O O . MET A 1 52 ? 26.582 28.474 31.708 1.00 0.00 564 MET A O 8
ATOM 11794 N N . GLY A 1 53 ? 26.493 27.706 33.813 1.00 0.00 565 GLY A N 8
ATOM 11795 C CA . GLY A 1 53 ? 27.032 26.380 33.546 1.00 0.00 565 GLY A CA 8
ATOM 11796 C C . GLY A 1 53 ? 26.824 25.412 34.708 1.00 0.00 565 GLY A C 8
ATOM 11797 O O . GLY A 1 53 ? 26.196 25.736 35.718 1.00 0.00 565 GLY A O 8
ATOM 11801 N N . VAL A 1 54 ? 27.392 24.220 34.558 1.00 0.00 566 VAL A N 8
ATOM 11802 C CA . VAL A 1 54 ? 27.516 23.204 35.612 1.00 0.00 566 VAL A CA 8
ATOM 11803 C C . VAL A 1 54 ? 28.966 22.736 35.694 1.00 0.00 566 VAL A C 8
ATOM 11804 O O . VAL A 1 54 ? 29.632 22.597 34.667 1.00 0.00 566 VAL A O 8
ATOM 11817 N N . LYS A 1 55 ? 29.492 22.522 36.901 1.00 0.00 567 LYS A N 8
ATOM 11818 C CA . LYS A 1 55 ? 30.842 21.978 37.090 1.00 0.00 567 LYS A CA 8
ATOM 11819 C C . LYS A 1 55 ? 30.979 20.624 36.411 1.00 0.00 567 LYS A C 8
ATOM 11820 O O . LYS A 1 55 ? 30.108 19.769 36.563 1.00 0.00 567 LYS A O 8
ATOM 11839 N N . GLU A 1 56 ? 32.084 20.401 35.701 1.00 0.00 568 GLU A N 8
ATOM 11840 C CA . GLU A 1 56 ? 32.327 19.103 35.075 1.00 0.00 568 GLU A CA 8
ATOM 11841 C C . GLU A 1 56 ? 32.360 17.979 36.121 1.00 0.00 568 GLU A C 8
ATOM 11842 O O . GLU A 1 56 ? 31.768 16.938 35.869 1.00 0.00 568 GLU A O 8
ATOM 11854 N N . SER A 1 57 ? 32.941 18.191 37.315 1.00 0.00 569 SER A N 8
ATOM 11855 C CA . SER A 1 57 ? 33.008 17.129 38.339 1.00 0.00 569 SER A CA 8
ATOM 11856 C C . SER A 1 57 ? 31.632 16.852 38.964 1.00 0.00 569 SER A C 8
ATOM 11857 O O . SER A 1 57 ? 31.292 15.706 39.257 1.00 0.00 569 SER A O 8
ATOM 11865 N N . ASP A 1 58 ? 30.781 17.879 39.085 1.00 0.00 570 ASP A N 8
ATOM 11866 C CA . ASP A 1 58 ? 29.363 17.710 39.416 1.00 0.00 570 ASP A CA 8
ATOM 11867 C C . ASP A 1 58 ? 28.578 16.890 38.374 1.00 0.00 570 ASP A C 8
ATOM 11868 O O . ASP A 1 58 ? 27.908 15.903 38.686 1.00 0.00 570 ASP A O 8
ATOM 11877 N N . TRP A 1 59 ? 28.718 17.267 37.103 1.00 0.00 571 TRP A N 8
ATOM 11878 C CA . TRP A 1 59 ? 28.056 16.618 35.972 1.00 0.00 571 TRP A CA 8
ATOM 11879 C C . TRP A 1 59 ? 28.552 15.189 35.682 1.00 0.00 571 TRP A C 8
ATOM 11880 O O . TRP A 1 59 ? 27.755 14.326 35.305 1.00 0.00 571 TRP A O 8
ATOM 11901 N N . ASN A 1 60 ? 29.837 14.900 35.912 1.00 0.00 572 ASN A N 8
ATOM 11902 C CA . ASN A 1 60 ? 30.442 13.575 35.717 1.00 0.00 572 ASN A CA 8
ATOM 11903 C C . ASN A 1 60 ? 29.913 12.546 36.734 1.00 0.00 572 ASN A C 8
ATOM 11904 O O . ASN A 1 60 ? 29.762 11.368 36.416 1.00 0.00 572 ASN A O 8
ATOM 11915 N N . GLN A 1 61 ? 29.543 12.994 37.935 1.00 0.00 573 GLN A N 8
ATOM 11916 C CA . GLN A 1 61 ? 28.842 12.188 38.944 1.00 0.00 573 GLN A CA 8
ATOM 11917 C C . GLN A 1 61 ? 27.335 12.035 38.652 1.00 0.00 573 GLN A C 8
ATOM 11918 O O . GLN A 1 61 ? 26.605 11.441 39.445 1.00 0.00 573 GLN A O 8
ATOM 11932 N N . HIS A 1 62 ? 26.859 12.567 37.521 1.00 0.00 574 HIS A N 8
ATOM 11933 C CA . HIS A 1 62 ? 25.466 12.526 37.053 1.00 0.00 574 HIS A CA 8
ATOM 11934 C C . HIS A 1 62 ? 24.489 13.220 38.019 1.00 0.00 574 HIS A C 8
ATOM 11935 O O . HIS A 1 62 ? 23.329 12.820 38.162 1.00 0.00 574 HIS A O 8
ATOM 11949 N N . LYS A 1 63 ? 24.960 14.257 38.722 1.00 0.00 575 LYS A N 8
ATOM 11950 C CA . LYS A 1 63 ? 24.159 15.027 39.680 1.00 0.00 575 LYS A CA 8
ATOM 11951 C C . LYS A 1 63 ? 23.012 15.789 39.016 1.00 0.00 575 LYS A C 8
ATOM 11952 O O . LYS A 1 63 ? 23.053 16.100 37.826 1.00 0.00 575 LYS A O 8
ATOM 11971 N N . GLU A 1 64 ? 21.977 16.059 39.801 1.00 0.00 576 GLU A N 8
ATOM 11972 C CA . GLU A 1 64 ? 20.761 16.782 39.412 1.00 0.00 576 GLU A CA 8
ATOM 11973 C C . GLU A 1 64 ? 21.058 18.154 38.767 1.00 0.00 576 GLU A C 8
ATOM 11974 O O . GLU A 1 64 ? 21.423 19.118 39.443 1.00 0.00 576 GLU A O 8
ATOM 11986 N N . LEU A 1 65 ? 20.914 18.243 37.440 1.00 0.00 577 LEU A N 8
ATOM 11987 C CA . LEU A 1 65 ? 21.417 19.355 36.621 1.00 0.00 577 LEU A CA 8
ATOM 11988 C C . LEU A 1 65 ? 20.734 20.681 36.975 1.00 0.00 577 LEU A C 8
ATOM 11989 O O . LEU A 1 65 ? 21.407 21.676 37.235 1.00 0.00 577 LEU A O 8
ATOM 12005 N N . GLU A 1 66 ? 19.399 20.679 37.021 1.00 0.00 578 GLU A N 8
ATOM 12006 C CA . GLU A 1 66 ? 18.580 21.863 37.304 1.00 0.00 578 GLU A CA 8
ATOM 12007 C C . GLU A 1 66 ? 18.835 22.477 38.694 1.00 0.00 578 GLU A C 8
ATOM 12008 O O . GLU A 1 66 ? 18.611 23.671 38.895 1.00 0.00 578 GLU A O 8
ATOM 12020 N N . LYS A 1 67 ? 19.357 21.678 39.631 1.00 0.00 579 LYS A N 8
ATOM 12021 C CA . LYS A 1 67 ? 19.770 22.084 40.983 1.00 0.00 579 LYS A CA 8
ATOM 12022 C C . LYS A 1 67 ? 21.226 22.559 40.998 1.00 0.00 579 LYS A C 8
ATOM 12023 O O . LYS A 1 67 ? 21.517 23.673 41.425 1.00 0.00 579 LYS A O 8
ATOM 12042 N N . CYS A 1 68 ? 22.133 21.706 40.520 1.00 0.00 580 CYS A N 8
ATOM 12043 C CA . CYS A 1 68 ? 23.584 21.858 40.649 1.00 0.00 580 CYS A CA 8
ATOM 12044 C C . CYS A 1 68 ? 24.203 22.918 39.725 1.00 0.00 580 CYS A C 8
ATOM 12045 O O . CYS A 1 68 ? 25.317 23.381 39.994 1.00 0.00 580 CYS A O 8
ATOM 12053 N N . ARG A 1 69 ? 23.510 23.310 38.646 1.00 0.00 581 ARG A N 8
ATOM 12054 C CA . ARG A 1 69 ? 23.891 24.455 37.804 1.00 0.00 581 ARG A CA 8
ATOM 12055 C C . ARG A 1 69 ? 23.826 25.771 38.580 1.00 0.00 581 ARG A C 8
ATOM 12056 O O . ARG A 1 69 ? 23.131 25.888 39.593 1.00 0.00 581 ARG A O 8
ATOM 12077 N N . GLY A 1 70 ? 24.520 26.772 38.052 1.00 0.00 582 GLY A N 8
ATOM 12078 C CA . GLY A 1 70 ? 24.479 28.142 38.554 1.00 0.00 582 GLY A CA 8
ATOM 12079 C C . GLY A 1 70 ? 25.090 29.153 37.589 1.00 0.00 582 GLY A C 8
ATOM 12080 O O . GLY A 1 70 ? 25.708 28.789 36.585 1.00 0.00 582 GLY A O 8
ATOM 12084 N N . VAL A 1 71 ? 24.936 30.433 37.925 1.00 0.00 583 VAL A N 8
ATOM 12085 C CA . VAL A 1 71 ? 25.633 31.549 37.279 1.00 0.00 583 VAL A CA 8
ATOM 12086 C C . VAL A 1 71 ? 26.935 31.876 37.997 1.00 0.00 583 VAL A C 8
ATOM 12087 O O . VAL A 1 71 ? 27.030 31.791 39.219 1.00 0.00 583 VAL A O 8
ATOM 12100 N N . PHE A 1 72 ? 27.935 32.286 37.231 1.00 0.00 584 PHE A N 8
ATOM 12101 C CA . PHE A 1 72 ? 29.242 32.710 37.723 1.00 0.00 584 PHE A CA 8
ATOM 12102 C C . PHE A 1 72 ? 29.799 33.922 36.957 1.00 0.00 584 PHE A C 8
ATOM 12103 O O . PHE A 1 72 ? 29.423 34.144 35.796 1.00 0.00 584 PHE A O 8
ATOM 12120 N N . PRO A 1 73 ? 30.694 34.715 37.570 1.00 0.00 585 PRO A N 8
ATOM 12121 C CA . PRO A 1 73 ? 31.420 35.757 36.855 1.00 0.00 585 PRO A CA 8
ATOM 12122 C C . PRO A 1 73 ? 32.392 35.115 35.856 1.00 0.00 585 PRO A C 8
ATOM 12123 O O . PRO A 1 73 ? 33.400 34.529 36.252 1.00 0.00 585 PRO A O 8
ATOM 12134 N N . GLU A 1 74 ? 32.120 35.222 34.550 1.00 0.00 586 GLU A N 8
ATOM 12135 C CA . GLU A 1 74 ? 32.973 34.641 33.495 1.00 0.00 586 GLU A CA 8
ATOM 12136 C C . GLU A 1 74 ? 34.444 35.102 33.607 1.00 0.00 586 GLU A C 8
ATOM 12137 O O . GLU A 1 74 ? 35.360 34.364 33.239 1.00 0.00 586 GLU A O 8
ATOM 12149 N N . ASN A 1 75 ? 34.681 36.297 34.163 1.00 0.00 587 ASN A N 8
ATOM 12150 C CA . ASN A 1 75 ? 35.996 36.890 34.406 1.00 0.00 587 ASN A CA 8
ATOM 12151 C C . ASN A 1 75 ? 36.819 36.184 35.500 1.00 0.00 587 ASN A C 8
ATOM 12152 O O . ASN A 1 75 ? 38.028 36.396 35.574 1.00 0.00 587 ASN A O 8
ATOM 12163 N N . PHE A 1 76 ? 36.208 35.311 36.308 1.00 0.00 588 PHE A N 8
ATOM 12164 C CA . PHE A 1 76 ? 36.928 34.337 37.135 1.00 0.00 588 PHE A CA 8
ATOM 12165 C C . PHE A 1 76 ? 37.536 33.129 36.410 1.00 0.00 588 PHE A C 8
ATOM 12166 O O . PHE A 1 76 ? 38.337 32.396 36.989 1.00 0.00 588 PHE A O 8
ATOM 12183 N N . THR A 1 77 ? 37.157 32.903 35.148 1.00 0.00 589 THR A N 8
ATOM 12184 C CA . THR A 1 77 ? 37.515 31.724 34.351 1.00 0.00 589 THR A CA 8
ATOM 12185 C C . THR A 1 77 ? 38.205 32.116 33.037 1.00 0.00 589 THR A C 8
ATOM 12186 O O . THR A 1 77 ? 38.307 33.299 32.700 1.00 0.00 589 THR A O 8
ATOM 12197 N N . GLU A 1 78 ? 38.686 31.121 32.289 1.00 0.00 590 GLU A N 8
ATOM 12198 C CA . GLU A 1 78 ? 39.181 31.271 30.914 1.00 0.00 590 GLU A CA 8
ATOM 12199 C C . GLU A 1 78 ? 38.340 30.386 29.982 1.00 0.00 590 GLU A C 8
ATOM 12200 O O . GLU A 1 78 ? 37.986 29.268 30.361 1.00 0.00 590 GLU A O 8
ATOM 12212 N N . ARG A 1 79 ? 38.019 30.862 28.773 1.00 0.00 591 ARG A N 8
ATOM 12213 C CA . ARG A 1 79 ? 37.376 30.071 27.708 1.00 0.00 591 ARG A CA 8
ATOM 12214 C C . ARG A 1 79 ? 38.356 29.003 27.222 1.00 0.00 591 ARG A C 8
ATOM 12215 O O . ARG A 1 79 ? 39.324 29.313 26.522 1.00 0.00 591 ARG A O 8
ATOM 12236 N N . VAL A 1 80 ? 38.123 27.750 27.601 1.00 0.00 592 VAL A N 8
ATOM 12237 C CA . VAL A 1 80 ? 38.958 26.610 27.200 1.00 0.00 592 VAL A CA 8
ATOM 12238 C C . VAL A 1 80 ? 38.508 26.113 25.812 1.00 0.00 592 VAL A C 8
ATOM 12239 O O . VAL A 1 80 ? 37.346 26.319 25.433 1.00 0.00 592 VAL A O 8
ATOM 12252 N N . PRO A 1 81 ? 39.401 25.429 25.067 1.00 0.00 593 PRO A N 8
ATOM 12253 C CA . PRO A 1 81 ? 39.132 24.741 23.802 1.00 0.00 593 PRO A CA 8
ATOM 12254 C C . PRO A 1 81 ? 37.808 23.980 23.731 1.00 0.00 593 PRO A C 8
ATOM 12255 O O . PRO A 1 81 ? 37.537 23.093 24.577 1.00 0.00 593 PRO A O 8
ATOM 12267 N N . SER B 2 1 ? 43.355 43.922 45.250 1.00 0.00 1728 SER B N 8
ATOM 12268 C CA . SER B 2 1 ? 44.408 44.530 44.412 1.00 0.00 1728 SER B CA 8
ATOM 12269 C C . SER B 2 1 ? 44.420 43.992 42.984 1.00 0.00 1728 SER B C 8
ATOM 12270 O O . SER B 2 1 ? 44.189 44.766 42.048 1.00 0.00 1728 SER B O 8
ATOM 12280 N N . THR B 2 2 ? 44.683 42.694 42.796 1.00 0.00 1729 THR B N 8
ATOM 12281 C CA . THR B 2 2 ? 44.930 42.060 41.481 1.00 0.00 1729 THR B CA 8
ATOM 12282 C C . THR B 2 2 ? 43.952 40.970 41.036 1.00 0.00 1729 THR B C 8
ATOM 12283 O O . THR B 2 2 ? 43.810 40.700 39.838 1.00 0.00 1729 THR B O 8
ATOM 12294 N N . VAL B 2 3 ? 43.235 40.376 41.995 1.00 0.00 1730 VAL B N 8
ATOM 12295 C CA . VAL B 2 3 ? 42.177 39.373 41.766 1.00 0.00 1730 VAL B CA 8
ATOM 12296 C C . VAL B 2 3 ? 40.915 39.973 41.113 1.00 0.00 1730 VAL B C 8
ATOM 12297 O O . VAL B 2 3 ? 40.632 41.160 41.324 1.00 0.00 1730 VAL B O 8
ATOM 12310 N N . PRO B 2 4 ? 40.154 39.194 40.315 1.00 0.00 1731 PRO B N 8
ATOM 12311 C CA . PRO B 2 4 ? 38.934 39.654 39.644 1.00 0.00 1731 PRO B CA 8
ATOM 12312 C C . PRO B 2 4 ? 37.771 39.974 40.605 1.00 0.00 1731 PRO B C 8
ATOM 12313 O O . PRO B 2 4 ? 37.765 39.580 41.776 1.00 0.00 1731 PRO B O 8
ATOM 12324 N N . VAL B 2 5 ? 36.762 40.681 40.083 1.00 0.00 1732 VAL B N 8
ATOM 12325 C CA . VAL B 2 5 ? 35.550 41.112 40.806 1.00 0.00 1732 VAL B CA 8
ATOM 12326 C C . VAL B 2 5 ? 34.284 40.838 39.989 1.00 0.00 1732 VAL B C 8
ATOM 12327 O O . VAL B 2 5 ? 34.212 41.163 38.800 1.00 0.00 1732 VAL B O 8
ATOM 12340 N N . ALA B 2 6 ? 33.271 40.226 40.606 1.00 0.00 1733 ALA B N 8
ATOM 12341 C CA . ALA B 2 6 ? 32.020 39.894 39.922 1.00 0.00 1733 ALA B CA 8
ATOM 12342 C C . ALA B 2 6 ? 31.232 41.158 39.486 1.00 0.00 1733 ALA B C 8
ATOM 12343 O O . ALA B 2 6 ? 31.171 42.128 40.256 1.00 0.00 1733 ALA B O 8
ATOM 12350 N N . PRO B 2 7 ? 30.624 41.177 38.283 1.00 0.00 1734 PRO B N 8
ATOM 12351 C CA . PRO B 2 7 ? 29.784 42.288 37.826 1.00 0.00 1734 PRO B CA 8
ATOM 12352 C C . PRO B 2 7 ? 28.395 42.303 38.507 1.00 0.00 1734 PRO B C 8
ATOM 12353 O O . PRO B 2 7 ? 27.990 41.296 39.094 1.00 0.00 1734 PRO B O 8
ATOM 12364 N N . PRO B 2 8 ? 27.625 43.407 38.436 1.00 0.00 1735 PRO B N 8
ATOM 12365 C CA . PRO B 2 8 ? 26.251 43.478 38.957 1.00 0.00 1735 PRO B CA 8
ATOM 12366 C C . PRO B 2 8 ? 25.286 42.448 38.338 1.00 0.00 1735 PRO B C 8
ATOM 12367 O O . PRO B 2 8 ? 25.513 41.954 37.231 1.00 0.00 1735 PRO B O 8
ATOM 12378 N N . ARG B 2 9 ? 24.169 42.166 39.024 1.00 0.00 1736 ARG B N 8
ATOM 12379 C CA . ARG B 2 9 ? 23.050 41.315 38.556 1.00 0.00 1736 ARG B CA 8
ATOM 12380 C C . ARG B 2 9 ? 21.698 42.037 38.675 1.00 0.00 1736 ARG B C 8
ATOM 12381 O O . ARG B 2 9 ? 21.604 43.073 39.346 1.00 0.00 1736 ARG B O 8
ATOM 12402 N N . ARG B 2 10 ? 20.657 41.532 38.005 1.00 0.00 1737 ARG B N 8
ATOM 12403 C CA . ARG B 2 10 ? 19.452 42.320 37.663 1.00 0.00 1737 ARG B CA 8
ATOM 12404 C C . ARG B 2 10 ? 18.140 41.536 37.731 1.00 0.00 1737 ARG B C 8
ATOM 12405 O O . ARG B 2 10 ? 18.141 40.307 37.628 1.00 0.00 1737 ARG B O 8
ATOM 12426 N N . ARG B 2 11 ? 17.018 42.251 37.869 1.00 0.00 1738 ARG B N 8
ATOM 12427 C CA . ARG B 2 11 ? 15.657 41.688 37.961 1.00 0.00 1738 ARG B CA 8
ATOM 12428 C C . ARG B 2 11 ? 15.274 40.725 36.831 1.00 0.00 1738 ARG B C 8
ATOM 12429 O O . ARG B 2 11 ? 15.699 40.890 35.683 1.00 0.00 1738 ARG B O 8
ATOM 12450 N N . ARG B 2 12 ? 14.419 39.754 37.164 1.00 0.00 1739 ARG B N 8
ATOM 12451 C CA . ARG B 2 12 ? 13.522 39.043 36.235 1.00 0.00 1739 ARG B CA 8
ATOM 12452 C C . ARG B 2 12 ? 12.154 39.753 36.216 1.00 0.00 1739 ARG B C 8
ATOM 12453 O O . ARG B 2 12 ? 11.793 40.402 37.198 1.00 0.00 1739 ARG B O 8
ATOM 12474 N N . GLY B 2 13 ? 11.414 39.692 35.108 1.00 0.00 1740 GLY B N 8
ATOM 12475 C CA . GLY B 2 13 ? 10.457 40.750 34.748 1.00 0.00 1740 GLY B CA 8
ATOM 12476 C C . GLY B 2 13 ? 11.169 41.899 34.019 1.00 0.00 1740 GLY B C 8
ATOM 12477 O O . GLY B 2 13 ? 12.393 41.862 33.859 1.00 0.00 1740 GLY B O 8
ATOM 12481 N N . ARG B 2 14 ? 10.432 42.892 33.506 1.00 0.00 1741 ARG B N 8
ATOM 12482 C CA . ARG B 2 14 ? 11.015 43.926 32.622 1.00 0.00 1741 ARG B CA 8
ATOM 12483 C C . ARG B 2 14 ? 11.962 44.889 33.351 1.00 0.00 1741 ARG B C 8
ATOM 12484 O O . ARG B 2 14 ? 11.654 45.413 34.423 1.00 0.00 1741 ARG B O 8
ATOM 12505 N N . ASN B 2 15 ? 13.111 45.146 32.732 1.00 0.00 1742 ASN B N 8
ATOM 12506 C CA . ASN B 2 15 ? 14.210 45.965 33.254 1.00 0.00 1742 ASN B CA 8
ATOM 12507 C C . ASN B 2 15 ? 13.990 47.441 32.870 1.00 0.00 1742 ASN B C 8
ATOM 12508 O O . ASN B 2 15 ? 14.725 48.010 32.057 1.00 0.00 1742 ASN B O 8
ATOM 12519 N N . LEU B 2 16 ? 12.894 48.017 33.373 1.00 0.00 1743 LEU B N 8
ATOM 12520 C CA . LEU B 2 16 ? 12.358 49.303 32.920 1.00 0.00 1743 LEU B CA 8
ATOM 12521 C C . LEU B 2 16 ? 13.262 50.505 33.239 1.00 0.00 1743 LEU B C 8
ATOM 12522 O O . LEU B 2 16 ? 13.733 50.675 34.367 1.00 0.00 1743 LEU B O 8
ATOM 12538 N N . THR B 2 17 ? 13.449 51.368 32.235 1.00 0.00 1744 THR B N 8
ATOM 12539 C CA . THR B 2 17 ? 14.176 52.649 32.294 1.00 0.00 1744 THR B CA 8
ATOM 12540 C C . THR B 2 17 ? 13.685 53.624 31.233 1.00 0.00 1744 THR B C 8
ATOM 12541 O O . THR B 2 17 ? 13.459 54.814 31.568 1.00 0.00 1744 THR B O 8
ATOM 12553 N N . GLY A 1 1 ? 36.948 10.873 32.492 1.00 0.00 513 GLY A N 9
ATOM 12554 C CA . GLY A 1 1 ? 35.562 10.609 32.909 1.00 0.00 513 GLY A CA 9
ATOM 12555 C C . GLY A 1 1 ? 34.669 10.427 31.699 1.00 0.00 513 GLY A C 9
ATOM 12556 O O . GLY A 1 1 ? 35.141 9.999 30.644 1.00 0.00 513 GLY A O 9
ATOM 12562 N N . ARG A 1 2 ? 33.370 10.722 31.840 1.00 0.00 514 ARG A N 9
ATOM 12563 C CA . ARG A 1 2 ? 32.369 10.488 30.784 1.00 0.00 514 ARG A CA 9
ATOM 12564 C C . ARG A 1 2 ? 32.375 11.569 29.700 1.00 0.00 514 ARG A C 9
ATOM 12565 O O . ARG A 1 2 ? 32.594 12.750 29.981 1.00 0.00 514 ARG A O 9
ATOM 12586 N N . LEU A 1 3 ? 32.105 11.173 28.461 1.00 0.00 515 LEU A N 9
ATOM 12587 C CA . LEU A 1 3 ? 32.093 12.035 27.278 1.00 0.00 515 LEU A CA 9
ATOM 12588 C C . LEU A 1 3 ? 30.815 12.885 27.142 1.00 0.00 515 LEU A C 9
ATOM 12589 O O . LEU A 1 3 ? 30.902 14.024 26.679 1.00 0.00 515 LEU A O 9
ATOM 12605 N N . ASP A 1 4 ? 29.647 12.367 27.540 1.00 0.00 516 ASP A N 9
ATOM 12606 C CA . ASP A 1 4 ? 28.342 13.014 27.311 1.00 0.00 516 ASP A CA 9
ATOM 12607 C C . ASP A 1 4 ? 28.221 14.358 28.069 1.00 0.00 516 ASP A C 9
ATOM 12608 O O . ASP A 1 4 ? 28.775 14.541 29.159 1.00 0.00 516 ASP A O 9
ATOM 12617 N N . LEU A 1 5 ? 27.473 15.302 27.495 1.00 0.00 517 LEU A N 9
ATOM 12618 C CA . LEU A 1 5 ? 27.379 16.711 27.896 1.00 0.00 517 LEU A CA 9
ATOM 12619 C C . LEU A 1 5 ? 25.911 17.180 28.006 1.00 0.00 517 LEU A C 9
ATOM 12620 O O . LEU A 1 5 ? 25.010 16.536 27.459 1.00 0.00 517 LEU A O 9
ATOM 12636 N N . PRO A 1 6 ? 25.651 18.278 28.742 1.00 0.00 518 PRO A N 9
ATOM 12637 C CA . PRO A 1 6 ? 24.303 18.748 29.060 1.00 0.00 518 PRO A CA 9
ATOM 12638 C C . PRO A 1 6 ? 23.536 19.278 27.835 1.00 0.00 518 PRO A C 9
ATOM 12639 O O . PRO A 1 6 ? 24.149 19.648 26.824 1.00 0.00 518 PRO A O 9
ATOM 12650 N N . PRO A 1 7 ? 22.193 19.332 27.909 1.00 0.00 519 PRO A N 9
ATOM 12651 C CA . PRO A 1 7 ? 21.345 19.708 26.783 1.00 0.00 519 PRO A CA 9
ATOM 12652 C C . PRO A 1 7 ? 21.635 21.139 26.321 1.00 0.00 519 PRO A C 9
ATOM 12653 O O . PRO A 1 7 ? 21.658 22.080 27.119 1.00 0.00 519 PRO A O 9
ATOM 12664 N N . GLY A 1 8 ? 21.876 21.310 25.023 1.00 0.00 520 GLY A N 9
ATOM 12665 C CA . GLY A 1 8 ? 22.228 22.605 24.438 1.00 0.00 520 GLY A CA 9
ATOM 12666 C C . GLY A 1 8 ? 23.651 23.107 24.731 1.00 0.00 520 GLY A C 9
ATOM 12667 O O . GLY A 1 8 ? 23.936 24.239 24.332 1.00 0.00 520 GLY A O 9
ATOM 12671 N N . PHE A 1 9 ? 24.530 22.326 25.390 1.00 0.00 521 PHE A N 9
ATOM 12672 C CA . PHE A 1 9 ? 25.929 22.684 25.671 1.00 0.00 521 PHE A CA 9
ATOM 12673 C C . PHE A 1 9 ? 26.660 23.498 24.590 1.00 0.00 521 PHE A C 9
ATOM 12674 O O . PHE A 1 9 ? 26.590 23.149 23.405 1.00 0.00 521 PHE A O 9
ATOM 12691 N N . MET A 1 10 ? 27.371 24.553 24.995 1.00 0.00 522 MET A N 9
ATOM 12692 C CA . MET A 1 10 ? 28.075 25.458 24.077 1.00 0.00 522 MET A CA 9
ATOM 12693 C C . MET A 1 10 ? 29.592 25.252 24.131 1.00 0.00 522 MET A C 9
ATOM 12694 O O . MET A 1 10 ? 30.234 24.964 23.116 1.00 0.00 522 MET A O 9
ATOM 12708 N N . PHE A 1 11 ? 30.162 25.402 25.326 1.00 0.00 523 PHE A N 9
ATOM 12709 C CA . PHE A 1 11 ? 31.597 25.363 25.583 1.00 0.00 523 PHE A CA 9
ATOM 12710 C C . PHE A 1 11 ? 31.963 25.087 27.038 1.00 0.00 523 PHE A C 9
ATOM 12711 O O . PHE A 1 11 ? 31.103 25.133 27.905 1.00 0.00 523 PHE A O 9
ATOM 12728 N N . LYS A 1 12 ? 33.231 24.825 27.341 1.00 0.00 524 LYS A N 9
ATOM 12729 C CA . LYS A 1 12 ? 33.750 24.794 28.714 1.00 0.00 524 LYS A CA 9
ATOM 12730 C C . LYS A 1 12 ? 34.538 26.066 29.068 1.00 0.00 524 LYS A C 9
ATOM 12731 O O . LYS A 1 12 ? 35.017 26.799 28.200 1.00 0.00 524 LYS A O 9
ATOM 12750 N N . VAL A 1 13 ? 34.754 26.261 30.364 1.00 0.00 525 VAL A N 9
ATOM 12751 C CA . VAL A 1 13 ? 35.716 27.200 30.974 1.00 0.00 525 VAL A CA 9
ATOM 12752 C C . VAL A 1 13 ? 36.450 26.505 32.129 1.00 0.00 525 VAL A C 9
ATOM 12753 O O . VAL A 1 13 ? 35.920 25.540 32.678 1.00 0.00 525 VAL A O 9
ATOM 12766 N N . GLN A 1 14 ? 37.621 26.994 32.549 1.00 0.00 526 GLN A N 9
ATOM 12767 C CA . GLN A 1 14 ? 38.283 26.554 33.791 1.00 0.00 526 GLN A CA 9
ATOM 12768 C C . GLN A 1 14 ? 38.567 27.726 34.745 1.00 0.00 526 GLN A C 9
ATOM 12769 O O . GLN A 1 14 ? 39.161 28.726 34.341 1.00 0.00 526 GLN A O 9
ATOM 12783 N N . ALA A 1 15 ? 38.164 27.625 36.014 1.00 0.00 527 ALA A N 9
ATOM 12784 C CA . ALA A 1 15 ? 38.356 28.672 37.024 1.00 0.00 527 ALA A CA 9
ATOM 12785 C C . ALA A 1 15 ? 39.845 28.934 37.319 1.00 0.00 527 ALA A C 9
ATOM 12786 O O . ALA A 1 15 ? 40.585 28.034 37.711 1.00 0.00 527 ALA A O 9
ATOM 12793 N N . GLN A 1 16 ? 40.279 30.182 37.136 1.00 0.00 528 GLN A N 9
ATOM 12794 C CA . GLN A 1 16 ? 41.623 30.674 37.464 1.00 0.00 528 GLN A CA 9
ATOM 12795 C C . GLN A 1 16 ? 41.712 31.175 38.921 1.00 0.00 528 GLN A C 9
ATOM 12796 O O . GLN A 1 16 ? 42.793 31.208 39.503 1.00 0.00 528 GLN A O 9
ATOM 12810 N N . HIS A 1 17 ? 40.576 31.552 39.515 1.00 0.00 529 HIS A N 9
ATOM 12811 C CA . HIS A 1 17 ? 40.431 32.135 40.855 1.00 0.00 529 HIS A CA 9
ATOM 12812 C C . HIS A 1 17 ? 39.190 31.547 41.561 1.00 0.00 529 HIS A C 9
ATOM 12813 O O . HIS A 1 17 ? 38.298 31.029 40.887 1.00 0.00 529 HIS A O 9
ATOM 12827 N N . ASP A 1 18 ? 39.117 31.581 42.899 1.00 0.00 530 ASP A N 9
ATOM 12828 C CA . ASP A 1 18 ? 37.977 31.034 43.645 1.00 0.00 530 ASP A CA 9
ATOM 12829 C C . ASP A 1 18 ? 36.833 32.041 43.826 1.00 0.00 530 ASP A C 9
ATOM 12830 O O . ASP A 1 18 ? 37.057 33.203 44.185 1.00 0.00 530 ASP A O 9
ATOM 12839 N N . TYR A 1 19 ? 35.599 31.580 43.609 1.00 0.00 531 TYR A N 9
ATOM 12840 C CA . TYR A 1 19 ? 34.387 32.386 43.695 1.00 0.00 531 TYR A CA 9
ATOM 12841 C C . TYR A 1 19 ? 33.332 31.734 44.594 1.00 0.00 531 TYR A C 9
ATOM 12842 O O . TYR A 1 19 ? 32.724 30.719 44.235 1.00 0.00 531 TYR A O 9
ATOM 12860 N N . THR A 1 20 ? 33.097 32.339 45.757 1.00 0.00 532 THR A N 9
ATOM 12861 C CA . THR A 1 20 ? 31.962 31.994 46.622 1.00 0.00 532 THR A CA 9
ATOM 12862 C C . THR A 1 20 ? 30.654 32.667 46.231 1.00 0.00 532 THR A C 9
ATOM 12863 O O . THR A 1 20 ? 30.519 33.886 46.340 1.00 0.00 532 THR A O 9
ATOM 12874 N N . ALA A 1 21 ? 29.682 31.869 45.797 1.00 0.00 533 ALA A N 9
ATOM 12875 C CA . ALA A 1 21 ? 28.344 32.327 45.474 1.00 0.00 533 ALA A CA 9
ATOM 12876 C C . ALA A 1 21 ? 27.626 32.924 46.692 1.00 0.00 533 ALA A C 9
ATOM 12877 O O . ALA A 1 21 ? 27.752 32.444 47.825 1.00 0.00 533 ALA A O 9
ATOM 12884 N N . THR A 1 22 ? 26.846 33.961 46.409 1.00 0.00 534 THR A N 9
ATOM 12885 C CA . THR A 1 22 ? 26.023 34.739 47.349 1.00 0.00 534 THR A CA 9
ATOM 12886 C C . THR A 1 22 ? 24.543 34.852 46.952 1.00 0.00 534 THR A C 9
ATOM 12887 O O . THR A 1 22 ? 23.801 35.736 47.388 1.00 0.00 534 THR A O 9
ATOM 12898 N N . ASP A 1 23 ? 24.091 33.913 46.123 1.00 0.00 535 ASP A N 9
ATOM 12899 C CA . ASP A 1 23 ? 22.675 33.657 45.858 1.00 0.00 535 ASP A CA 9
ATOM 12900 C C . ASP A 1 23 ? 22.537 32.177 45.462 1.00 0.00 535 ASP A C 9
ATOM 12901 O O . ASP A 1 23 ? 23.468 31.580 44.915 1.00 0.00 535 ASP A O 9
ATOM 12910 N N . THR A 1 24 ? 21.353 31.591 45.640 1.00 0.00 536 THR A N 9
ATOM 12911 C CA . THR A 1 24 ? 21.005 30.278 45.062 1.00 0.00 536 THR A CA 9
ATOM 12912 C C . THR A 1 24 ? 20.872 30.258 43.526 1.00 0.00 536 THR A C 9
ATOM 12913 O O . THR A 1 24 ? 20.858 29.194 42.906 1.00 0.00 536 THR A O 9
ATOM 12924 N N . ASP A 1 25 ? 20.867 31.433 42.888 1.00 0.00 537 ASP A N 9
ATOM 12925 C CA . ASP A 1 25 ? 21.020 31.618 41.435 1.00 0.00 537 ASP A CA 9
ATOM 12926 C C . ASP A 1 25 ? 22.506 31.471 41.009 1.00 0.00 537 ASP A C 9
ATOM 12927 O O . ASP A 1 25 ? 22.798 31.024 39.900 1.00 0.00 537 ASP A O 9
ATOM 12936 N N . GLU A 1 26 ? 23.469 31.829 41.867 1.00 0.00 538 GLU A N 9
ATOM 12937 C CA . GLU A 1 26 ? 24.902 31.825 41.562 1.00 0.00 538 GLU A CA 9
ATOM 12938 C C . GLU A 1 26 ? 25.560 30.431 41.689 1.00 0.00 538 GLU A C 9
ATOM 12939 O O . GLU A 1 26 ? 25.169 29.617 42.532 1.00 0.00 538 GLU A O 9
ATOM 12951 N N . LEU A 1 27 ? 26.569 30.158 40.853 1.00 0.00 539 LEU A N 9
ATOM 12952 C CA . LEU A 1 27 ? 27.400 28.945 40.833 1.00 0.00 539 LEU A CA 9
ATOM 12953 C C . LEU A 1 27 ? 28.672 29.153 41.682 1.00 0.00 539 LEU A C 9
ATOM 12954 O O . LEU A 1 27 ? 29.298 30.211 41.614 1.00 0.00 539 LEU A O 9
ATOM 12970 N N . GLN A 1 28 ? 29.081 28.146 42.455 1.00 0.00 540 GLN A N 9
ATOM 12971 C CA . GLN A 1 28 ? 30.277 28.187 43.309 1.00 0.00 540 GLN A CA 9
ATOM 12972 C C . GLN A 1 28 ? 31.505 27.584 42.595 1.00 0.00 540 GLN A C 9
ATOM 12973 O O . GLN A 1 28 ? 31.422 26.468 42.082 1.00 0.00 540 GLN A O 9
ATOM 12987 N N . LEU A 1 29 ? 32.649 28.287 42.577 1.00 0.00 541 LEU A N 9
ATOM 12988 C CA . LEU A 1 29 ? 33.876 27.878 41.864 1.00 0.00 541 LEU A CA 9
ATOM 12989 C C . LEU A 1 29 ? 35.127 27.905 42.762 1.00 0.00 541 LEU A C 9
ATOM 12990 O O . LEU A 1 29 ? 35.264 28.766 43.636 1.00 0.00 541 LEU A O 9
ATOM 13006 N N . LYS A 1 30 ? 36.084 27.013 42.491 1.00 0.00 542 LYS A N 9
ATOM 13007 C CA . LYS A 1 30 ? 37.444 26.986 43.068 1.00 0.00 542 LYS A CA 9
ATOM 13008 C C . LYS A 1 30 ? 38.482 27.101 41.954 1.00 0.00 542 LYS A C 9
ATOM 13009 O O . LYS A 1 30 ? 38.242 26.605 40.858 1.00 0.00 542 LYS A O 9
ATOM 13028 N N . ALA A 1 31 ? 39.634 27.719 42.219 1.00 0.00 543 ALA A N 9
ATOM 13029 C CA . ALA A 1 31 ? 40.750 27.802 41.272 1.00 0.00 543 ALA A CA 9
ATOM 13030 C C . ALA A 1 31 ? 41.213 26.399 40.801 1.00 0.00 543 ALA A C 9
ATOM 13031 O O . ALA A 1 31 ? 41.929 25.687 41.509 1.00 0.00 543 ALA A O 9
ATOM 13038 N N . GLY A 1 32 ? 40.757 26.007 39.610 1.00 0.00 544 GLY A N 9
ATOM 13039 C CA . GLY A 1 32 ? 40.980 24.705 38.972 1.00 0.00 544 GLY A CA 9
ATOM 13040 C C . GLY A 1 32 ? 39.696 24.003 38.501 1.00 0.00 544 GLY A C 9
ATOM 13041 O O . GLY A 1 32 ? 39.785 22.945 37.873 1.00 0.00 544 GLY A O 9
ATOM 13045 N N . ASP A 1 33 ? 38.506 24.554 38.777 1.00 0.00 545 ASP A N 9
ATOM 13046 C CA . ASP A 1 33 ? 37.218 23.933 38.452 1.00 0.00 545 ASP A CA 9
ATOM 13047 C C . ASP A 1 33 ? 36.807 24.099 36.978 1.00 0.00 545 ASP A C 9
ATOM 13048 O O . ASP A 1 33 ? 36.667 25.233 36.516 1.00 0.00 545 ASP A O 9
ATOM 13057 N N . VAL A 1 34 ? 36.598 23.006 36.232 1.00 0.00 546 VAL A N 9
ATOM 13058 C CA . VAL A 1 34 ? 35.972 23.061 34.895 1.00 0.00 546 VAL A CA 9
ATOM 13059 C C . VAL A 1 34 ? 34.469 23.306 35.027 1.00 0.00 546 VAL A C 9
ATOM 13060 O O . VAL A 1 34 ? 33.802 22.642 35.827 1.00 0.00 546 VAL A O 9
ATOM 13073 N N . VAL A 1 35 ? 33.925 24.215 34.217 1.00 0.00 547 VAL A N 9
ATOM 13074 C CA . VAL A 1 35 ? 32.491 24.515 34.107 1.00 0.00 547 VAL A CA 9
ATOM 13075 C C . VAL A 1 35 ? 31.995 24.344 32.684 1.00 0.00 547 VAL A C 9
ATOM 13076 O O . VAL A 1 35 ? 32.520 24.960 31.758 1.00 0.00 547 VAL A O 9
ATOM 13089 N N . LEU A 1 36 ? 31.002 23.480 32.507 1.00 0.00 548 LEU A N 9
ATOM 13090 C CA . LEU A 1 36 ? 30.327 23.251 31.240 1.00 0.00 548 LEU A CA 9
ATOM 13091 C C . LEU A 1 36 ? 29.324 24.401 31.010 1.00 0.00 548 LEU A C 9
ATOM 13092 O O . LEU A 1 36 ? 28.259 24.415 31.629 1.00 0.00 548 LEU A O 9
ATOM 13108 N N . VAL A 1 37 ? 29.663 25.384 30.174 1.00 0.00 549 VAL A N 9
ATOM 13109 C CA . VAL A 1 37 ? 28.736 26.468 29.758 1.00 0.00 549 VAL A CA 9
ATOM 13110 C C . VAL A 1 37 ? 27.509 25.997 28.949 1.00 0.00 549 VAL A C 9
ATOM 13111 O O . VAL A 1 37 ? 27.634 25.274 27.954 1.00 0.00 549 VAL A O 9
ATOM 13124 N N . ILE A 1 38 ? 26.315 26.460 29.343 1.00 0.00 550 ILE A N 9
ATOM 13125 C CA . ILE A 1 38 ? 25.008 26.131 28.744 1.00 0.00 550 ILE A CA 9
ATOM 13126 C C . ILE A 1 38 ? 24.172 27.408 28.483 1.00 0.00 550 ILE A C 9
ATOM 13127 O O . ILE A 1 38 ? 24.366 28.421 29.157 1.00 0.00 550 ILE A O 9
ATOM 13143 N N . PRO A 1 39 ? 23.232 27.381 27.518 1.00 0.00 551 PRO A N 9
ATOM 13144 C CA . PRO A 1 39 ? 22.285 28.466 27.258 1.00 0.00 551 PRO A CA 9
ATOM 13145 C C . PRO A 1 39 ? 21.206 28.552 28.344 1.00 0.00 551 PRO A C 9
ATOM 13146 O O . PRO A 1 39 ? 20.790 27.551 28.936 1.00 0.00 551 PRO A O 9
ATOM 13157 N N . PHE A 1 40 ? 20.719 29.767 28.593 1.00 0.00 552 PHE A N 9
ATOM 13158 C CA . PHE A 1 40 ? 19.709 30.010 29.618 1.00 0.00 552 PHE A CA 9
ATOM 13159 C C . PHE A 1 40 ? 18.304 29.479 29.282 1.00 0.00 552 PHE A C 9
ATOM 13160 O O . PHE A 1 40 ? 17.821 29.591 28.152 1.00 0.00 552 PHE A O 9
ATOM 13177 N N . GLN A 1 41 ? 17.624 28.963 30.296 1.00 0.00 553 GLN A N 9
ATOM 13178 C CA . GLN A 1 41 ? 16.202 28.588 30.330 1.00 0.00 553 GLN A CA 9
ATOM 13179 C C . GLN A 1 41 ? 15.228 29.787 30.324 1.00 0.00 553 GLN A C 9
ATOM 13180 O O . GLN A 1 41 ? 14.039 29.616 30.042 1.00 0.00 553 GLN A O 9
ATOM 13194 N N . ASN A 1 42 ? 15.706 30.983 30.677 1.00 0.00 554 ASN A N 9
ATOM 13195 C CA . ASN A 1 42 ? 14.915 32.195 30.882 1.00 0.00 554 ASN A CA 9
ATOM 13196 C C . ASN A 1 42 ? 15.637 33.466 30.390 1.00 0.00 554 ASN A C 9
ATOM 13197 O O . ASN A 1 42 ? 16.872 33.515 30.361 1.00 0.00 554 ASN A O 9
ATOM 13208 N N . PRO A 1 43 ? 14.883 34.542 30.101 1.00 0.00 555 PRO A N 9
ATOM 13209 C CA . PRO A 1 43 ? 15.422 35.896 30.045 1.00 0.00 555 PRO A CA 9
ATOM 13210 C C . PRO A 1 43 ? 15.731 36.426 31.458 1.00 0.00 555 PRO A C 9
ATOM 13211 O O . PRO A 1 43 ? 16.804 36.981 31.691 1.00 0.00 555 PRO A O 9
ATOM 13222 N N . GLU A 1 44 ? 14.828 36.201 32.421 1.00 0.00 556 GLU A N 9
ATOM 13223 C CA . GLU A 1 44 ? 14.860 36.789 33.771 1.00 0.00 556 GLU A CA 9
ATOM 13224 C C . GLU A 1 44 ? 15.958 36.235 34.693 1.00 0.00 556 GLU A C 9
ATOM 13225 O O . GLU A 1 44 ? 16.202 36.801 35.757 1.00 0.00 556 GLU A O 9
ATOM 13237 N N . GLU A 1 45 ? 16.594 35.127 34.308 1.00 0.00 557 GLU A N 9
ATOM 13238 C CA . GLU A 1 45 ? 17.717 34.503 35.020 1.00 0.00 557 GLU A CA 9
ATOM 13239 C C . GLU A 1 45 ? 19.092 35.017 34.547 1.00 0.00 557 GLU A C 9
ATOM 13240 O O . GLU A 1 45 ? 20.085 34.879 35.270 1.00 0.00 557 GLU A O 9
ATOM 13252 N N . GLN A 1 46 ? 19.153 35.613 33.351 1.00 0.00 558 GLN A N 9
ATOM 13253 C CA . GLN A 1 46 ? 20.386 36.092 32.716 1.00 0.00 558 GLN A CA 9
ATOM 13254 C C . GLN A 1 46 ? 20.783 37.523 33.113 1.00 0.00 558 GLN A C 9
ATOM 13255 O O . GLN A 1 46 ? 20.125 38.506 32.754 1.00 0.00 558 GLN A O 9
ATOM 13269 N N . ASP A 1 47 ? 21.918 37.623 33.808 1.00 0.00 559 ASP A N 9
ATOM 13270 C CA . ASP A 1 47 ? 22.576 38.865 34.213 1.00 0.00 559 ASP A CA 9
ATOM 13271 C C . ASP A 1 47 ? 23.644 39.309 33.185 1.00 0.00 559 ASP A C 9
ATOM 13272 O O . ASP A 1 47 ? 24.248 38.473 32.507 1.00 0.00 559 ASP A O 9
ATOM 13281 N N . GLU A 1 48 ? 23.893 40.613 33.049 1.00 0.00 560 GLU A N 9
ATOM 13282 C CA . GLU A 1 48 ? 24.842 41.170 32.069 1.00 0.00 560 GLU A CA 9
ATOM 13283 C C . GLU A 1 48 ? 26.292 41.065 32.586 1.00 0.00 560 GLU A C 9
ATOM 13284 O O . GLU A 1 48 ? 26.590 41.491 33.705 1.00 0.00 560 GLU A O 9
ATOM 13296 N N . GLY A 1 49 ? 27.207 40.498 31.791 1.00 0.00 561 GLY A N 9
ATOM 13297 C CA . GLY A 1 49 ? 28.590 40.202 32.212 1.00 0.00 561 GLY A CA 9
ATOM 13298 C C . GLY A 1 49 ? 28.762 38.872 32.965 1.00 0.00 561 GLY A C 9
ATOM 13299 O O . GLY A 1 49 ? 29.860 38.565 33.440 1.00 0.00 561 GLY A O 9
ATOM 13303 N N . TRP A 1 50 ? 27.686 38.088 33.070 1.00 0.00 562 TRP A N 9
ATOM 13304 C CA . TRP A 1 50 ? 27.613 36.770 33.708 1.00 0.00 562 TRP A CA 9
ATOM 13305 C C . TRP A 1 50 ? 27.403 35.637 32.697 1.00 0.00 562 TRP A C 9
ATOM 13306 O O . TRP A 1 50 ? 26.840 35.868 31.625 1.00 0.00 562 TRP A O 9
ATOM 13327 N N . LEU A 1 51 ? 27.768 34.402 33.048 1.00 0.00 563 LEU A N 9
ATOM 13328 C CA . LEU A 1 51 ? 27.493 33.212 32.223 1.00 0.00 563 LEU A CA 9
ATOM 13329 C C . LEU A 1 51 ? 26.919 32.075 33.074 1.00 0.00 563 LEU A C 9
ATOM 13330 O O . LEU A 1 51 ? 27.164 32.022 34.276 1.00 0.00 563 LEU A O 9
ATOM 13346 N N . MET A 1 52 ? 26.143 31.180 32.452 1.00 0.00 564 MET A N 9
ATOM 13347 C CA . MET A 1 52 ? 25.566 30.001 33.105 1.00 0.00 564 MET A CA 9
ATOM 13348 C C . MET A 1 52 ? 26.267 28.709 32.685 1.00 0.00 564 MET A C 9
ATOM 13349 O O . MET A 1 52 ? 26.625 28.513 31.525 1.00 0.00 564 MET A O 9
ATOM 13363 N N . GLY A 1 53 ? 26.417 27.797 33.636 1.00 0.00 565 GLY A N 9
ATOM 13364 C CA . GLY A 1 53 ? 26.935 26.460 33.412 1.00 0.00 565 GLY A CA 9
ATOM 13365 C C . GLY A 1 53 ? 26.663 25.529 34.589 1.00 0.00 565 GLY A C 9
ATOM 13366 O O . GLY A 1 53 ? 25.946 25.869 35.534 1.00 0.00 565 GLY A O 9
ATOM 13370 N N . VAL A 1 54 ? 27.286 24.358 34.526 1.00 0.00 566 VAL A N 9
ATOM 13371 C CA . VAL A 1 54 ? 27.354 23.358 35.600 1.00 0.00 566 VAL A CA 9
ATOM 13372 C C . VAL A 1 54 ? 28.791 22.858 35.723 1.00 0.00 566 VAL A C 9
ATOM 13373 O O . VAL A 1 54 ? 29.477 22.705 34.711 1.00 0.00 566 VAL A O 9
ATOM 13386 N N . LYS A 1 55 ? 29.295 22.633 36.940 1.00 0.00 567 LYS A N 9
ATOM 13387 C CA . LYS A 1 55 ? 30.642 22.084 37.115 1.00 0.00 567 LYS A CA 9
ATOM 13388 C C . LYS A 1 55 ? 30.774 20.693 36.516 1.00 0.00 567 LYS A C 9
ATOM 13389 O O . LYS A 1 55 ? 29.914 19.835 36.715 1.00 0.00 567 LYS A O 9
ATOM 13408 N N . GLU A 1 56 ? 31.868 20.478 35.789 1.00 0.00 568 GLU A N 9
ATOM 13409 C CA . GLU A 1 56 ? 32.110 19.219 35.096 1.00 0.00 568 GLU A CA 9
ATOM 13410 C C . GLU A 1 56 ? 32.097 18.037 36.066 1.00 0.00 568 GLU A C 9
ATOM 13411 O O . GLU A 1 56 ? 31.448 17.048 35.760 1.00 0.00 568 GLU A O 9
ATOM 13423 N N . SER A 1 57 ? 32.719 18.149 37.244 1.00 0.00 569 SER A N 9
ATOM 13424 C CA . SER A 1 57 ? 32.783 17.064 38.230 1.00 0.00 569 SER A CA 9
ATOM 13425 C C . SER A 1 57 ? 31.405 16.640 38.767 1.00 0.00 569 SER A C 9
ATOM 13426 O O . SER A 1 57 ? 31.187 15.457 39.030 1.00 0.00 569 SER A O 9
ATOM 13434 N N . ASP A 1 58 ? 30.442 17.560 38.896 1.00 0.00 570 ASP A N 9
ATOM 13435 C CA . ASP A 1 58 ? 29.075 17.220 39.324 1.00 0.00 570 ASP A CA 9
ATOM 13436 C C . ASP A 1 58 ? 28.385 16.423 38.198 1.00 0.00 570 ASP A C 9
ATOM 13437 O O . ASP A 1 58 ? 27.816 15.349 38.428 1.00 0.00 570 ASP A O 9
ATOM 13446 N N . TRP A 1 59 ? 28.518 16.906 36.957 1.00 0.00 571 TRP A N 9
ATOM 13447 C CA . TRP A 1 59 ? 27.946 16.284 35.765 1.00 0.00 571 TRP A CA 9
ATOM 13448 C C . TRP A 1 59 ? 28.588 14.920 35.445 1.00 0.00 571 TRP A C 9
ATOM 13449 O O . TRP A 1 59 ? 27.891 13.979 35.057 1.00 0.00 571 TRP A O 9
ATOM 13470 N N . ASN A 1 60 ? 29.897 14.767 35.675 1.00 0.00 572 ASN A N 9
ATOM 13471 C CA . ASN A 1 60 ? 30.667 13.522 35.529 1.00 0.00 572 ASN A CA 9
ATOM 13472 C C . ASN A 1 60 ? 30.260 12.472 36.579 1.00 0.00 572 ASN A C 9
ATOM 13473 O O . ASN A 1 60 ? 30.264 11.277 36.285 1.00 0.00 572 ASN A O 9
ATOM 13484 N N . GLN A 1 61 ? 29.844 12.910 37.774 1.00 0.00 573 GLN A N 9
ATOM 13485 C CA . GLN A 1 61 ? 29.271 12.056 38.822 1.00 0.00 573 GLN A CA 9
ATOM 13486 C C . GLN A 1 61 ? 27.806 11.655 38.563 1.00 0.00 573 GLN A C 9
ATOM 13487 O O . GLN A 1 61 ? 27.243 10.903 39.363 1.00 0.00 573 GLN A O 9
ATOM 13501 N N . HIS A 1 62 ? 27.212 12.118 37.453 1.00 0.00 574 HIS A N 9
ATOM 13502 C CA . HIS A 1 62 ? 25.822 11.901 37.009 1.00 0.00 574 HIS A CA 9
ATOM 13503 C C . HIS A 1 62 ? 24.742 12.586 37.876 1.00 0.00 574 HIS A C 9
ATOM 13504 O O . HIS A 1 62 ? 23.568 12.200 37.829 1.00 0.00 574 HIS A O 9
ATOM 13518 N N . LYS A 1 63 ? 25.120 13.590 38.675 1.00 0.00 575 LYS A N 9
ATOM 13519 C CA . LYS A 1 63 ? 24.253 14.269 39.657 1.00 0.00 575 LYS A CA 9
ATOM 13520 C C . LYS A 1 63 ? 23.268 15.254 39.008 1.00 0.00 575 LYS A C 9
ATOM 13521 O O . LYS A 1 63 ? 23.478 15.681 37.868 1.00 0.00 575 LYS A O 9
ATOM 13540 N N . GLU A 1 64 ? 22.200 15.616 39.723 1.00 0.00 576 GLU A N 9
ATOM 13541 C CA . GLU A 1 64 ? 21.114 16.466 39.206 1.00 0.00 576 GLU A CA 9
ATOM 13542 C C . GLU A 1 64 ? 21.576 17.856 38.719 1.00 0.00 576 GLU A C 9
ATOM 13543 O O . GLU A 1 64 ? 22.228 18.620 39.441 1.00 0.00 576 GLU A O 9
ATOM 13555 N N . LEU A 1 65 ? 21.203 18.190 37.481 1.00 0.00 577 LEU A N 9
ATOM 13556 C CA . LEU A 1 65 ? 21.631 19.391 36.761 1.00 0.00 577 LEU A CA 9
ATOM 13557 C C . LEU A 1 65 ? 20.921 20.648 37.274 1.00 0.00 577 LEU A C 9
ATOM 13558 O O . LEU A 1 65 ? 21.560 21.662 37.553 1.00 0.00 577 LEU A O 9
ATOM 13574 N N . GLU A 1 66 ? 19.601 20.563 37.457 1.00 0.00 578 GLU A N 9
ATOM 13575 C CA . GLU A 1 66 ? 18.745 21.699 37.831 1.00 0.00 578 GLU A CA 9
ATOM 13576 C C . GLU A 1 66 ? 19.082 22.307 39.206 1.00 0.00 578 GLU A C 9
ATOM 13577 O O . GLU A 1 66 ? 18.724 23.451 39.479 1.00 0.00 578 GLU A O 9
ATOM 13589 N N . LYS A 1 67 ? 19.804 21.564 40.057 1.00 0.00 579 LYS A N 9
ATOM 13590 C CA . LYS A 1 67 ? 20.278 21.982 41.378 1.00 0.00 579 LYS A CA 9
ATOM 13591 C C . LYS A 1 67 ? 21.709 22.532 41.374 1.00 0.00 579 LYS A C 9
ATOM 13592 O O . LYS A 1 67 ? 21.978 23.522 42.058 1.00 0.00 579 LYS A O 9
ATOM 13611 N N . CYS A 1 68 ? 22.631 21.909 40.634 1.00 0.00 580 CYS A N 9
ATOM 13612 C CA . CYS A 1 68 ? 24.027 22.361 40.572 1.00 0.00 580 CYS A CA 9
ATOM 13613 C C . CYS A 1 68 ? 24.211 23.579 39.648 1.00 0.00 580 CYS A C 9
ATOM 13614 O O . CYS A 1 68 ? 25.094 24.402 39.902 1.00 0.00 580 CYS A O 9
ATOM 13622 N N . ARG A 1 69 ? 23.364 23.747 38.618 1.00 0.00 581 ARG A N 9
ATOM 13623 C CA . ARG A 1 69 ? 23.465 24.876 37.680 1.00 0.00 581 ARG A CA 9
ATOM 13624 C C . ARG A 1 69 ? 23.471 26.225 38.393 1.00 0.00 581 ARG A C 9
ATOM 13625 O O . ARG A 1 69 ? 22.811 26.421 39.415 1.00 0.00 581 ARG A O 9
ATOM 13646 N N . GLY A 1 70 ? 24.153 27.182 37.788 1.00 0.00 582 GLY A N 9
ATOM 13647 C CA . GLY A 1 70 ? 24.211 28.551 38.299 1.00 0.00 582 GLY A CA 9
ATOM 13648 C C . GLY A 1 70 ? 24.895 29.539 37.368 1.00 0.00 582 GLY A C 9
ATOM 13649 O O . GLY A 1 70 ? 25.528 29.154 36.383 1.00 0.00 582 GLY A O 9
ATOM 13653 N N . VAL A 1 71 ? 24.786 30.817 37.727 1.00 0.00 583 VAL A N 9
ATOM 13654 C CA . VAL A 1 71 ? 25.497 31.927 37.090 1.00 0.00 583 VAL A CA 9
ATOM 13655 C C . VAL A 1 71 ? 26.820 32.215 37.789 1.00 0.00 583 VAL A C 9
ATOM 13656 O O . VAL A 1 71 ? 26.889 32.250 39.015 1.00 0.00 583 VAL A O 9
ATOM 13669 N N . PHE A 1 72 ? 27.876 32.445 37.017 1.00 0.00 584 PHE A N 9
ATOM 13670 C CA . PHE A 1 72 ? 29.197 32.825 37.517 1.00 0.00 584 PHE A CA 9
ATOM 13671 C C . PHE A 1 72 ? 29.805 34.019 36.760 1.00 0.00 584 PHE A C 9
ATOM 13672 O O . PHE A 1 72 ? 29.455 34.251 35.595 1.00 0.00 584 PHE A O 9
ATOM 13689 N N . PRO A 1 73 ? 30.714 34.785 37.390 1.00 0.00 585 PRO A N 9
ATOM 13690 C CA . PRO A 1 73 ? 31.500 35.793 36.691 1.00 0.00 585 PRO A CA 9
ATOM 13691 C C . PRO A 1 73 ? 32.487 35.117 35.732 1.00 0.00 585 PRO A C 9
ATOM 13692 O O . PRO A 1 73 ? 33.460 34.498 36.163 1.00 0.00 585 PRO A O 9
ATOM 13703 N N . GLU A 1 74 ? 32.273 35.252 34.421 1.00 0.00 586 GLU A N 9
ATOM 13704 C CA . GLU A 1 74 ? 33.151 34.645 33.404 1.00 0.00 586 GLU A CA 9
ATOM 13705 C C . GLU A 1 74 ? 34.628 35.073 33.575 1.00 0.00 586 GLU A C 9
ATOM 13706 O O . GLU A 1 74 ? 35.541 34.290 33.306 1.00 0.00 586 GLU A O 9
ATOM 13718 N N . ASN A 1 75 ? 34.857 36.282 34.110 1.00 0.00 587 ASN A N 9
ATOM 13719 C CA . ASN A 1 75 ? 36.170 36.877 34.370 1.00 0.00 587 ASN A CA 9
ATOM 13720 C C . ASN A 1 75 ? 36.989 36.167 35.470 1.00 0.00 587 ASN A C 9
ATOM 13721 O O . ASN A 1 75 ? 38.168 36.477 35.649 1.00 0.00 587 ASN A O 9
ATOM 13732 N N . PHE A 1 76 ? 36.388 35.218 36.196 1.00 0.00 588 PHE A N 9
ATOM 13733 C CA . PHE A 1 76 ? 37.089 34.270 37.070 1.00 0.00 588 PHE A CA 9
ATOM 13734 C C . PHE A 1 76 ? 37.691 33.026 36.400 1.00 0.00 588 PHE A C 9
ATOM 13735 O O . PHE A 1 76 ? 38.446 32.282 37.031 1.00 0.00 588 PHE A O 9
ATOM 13752 N N . THR A 1 77 ? 37.338 32.763 35.139 1.00 0.00 589 THR A N 9
ATOM 13753 C CA . THR A 1 77 ? 37.673 31.542 34.397 1.00 0.00 589 THR A CA 9
ATOM 13754 C C . THR A 1 77 ? 38.436 31.860 33.105 1.00 0.00 589 THR A C 9
ATOM 13755 O O . THR A 1 77 ? 38.608 33.022 32.738 1.00 0.00 589 THR A O 9
ATOM 13766 N N . GLU A 1 78 ? 38.915 30.822 32.418 1.00 0.00 590 GLU A N 9
ATOM 13767 C CA . GLU A 1 78 ? 39.482 30.921 31.069 1.00 0.00 590 GLU A CA 9
ATOM 13768 C C . GLU A 1 78 ? 38.727 29.962 30.138 1.00 0.00 590 GLU A C 9
ATOM 13769 O O . GLU A 1 78 ? 38.397 28.841 30.533 1.00 0.00 590 GLU A O 9
ATOM 13781 N N . ARG A 1 79 ? 38.443 30.394 28.907 1.00 0.00 591 ARG A N 9
ATOM 13782 C CA . ARG A 1 79 ? 37.781 29.599 27.863 1.00 0.00 591 ARG A CA 9
ATOM 13783 C C . ARG A 1 79 ? 38.678 28.409 27.492 1.00 0.00 591 ARG A C 9
ATOM 13784 O O . ARG A 1 79 ? 39.889 28.575 27.331 1.00 0.00 591 ARG A O 9
ATOM 13805 N N . VAL A 1 80 ? 38.105 27.220 27.347 1.00 0.00 592 VAL A N 9
ATOM 13806 C CA . VAL A 1 80 ? 38.815 25.983 26.947 1.00 0.00 592 VAL A CA 9
ATOM 13807 C C . VAL A 1 80 ? 38.098 25.346 25.735 1.00 0.00 592 VAL A C 9
ATOM 13808 O O . VAL A 1 80 ? 36.910 25.616 25.512 1.00 0.00 592 VAL A O 9
ATOM 13821 N N . PRO A 1 81 ? 38.810 24.541 24.915 1.00 0.00 593 PRO A N 9
ATOM 13822 C CA . PRO A 1 81 ? 38.320 24.026 23.630 1.00 0.00 593 PRO A CA 9
ATOM 13823 C C . PRO A 1 81 ? 37.241 22.944 23.748 1.00 0.00 593 PRO A C 9
ATOM 13824 O O . PRO A 1 81 ? 37.294 22.092 24.665 1.00 0.00 593 PRO A O 9
ATOM 13836 N N . SER B 2 1 ? 44.577 42.208 47.605 1.00 0.00 1728 SER B N 9
ATOM 13837 C CA . SER B 2 1 ? 44.919 41.100 46.698 1.00 0.00 1728 SER B CA 9
ATOM 13838 C C . SER B 2 1 ? 44.391 41.367 45.295 1.00 0.00 1728 SER B C 9
ATOM 13839 O O . SER B 2 1 ? 43.338 41.984 45.114 1.00 0.00 1728 SER B O 9
ATOM 13849 N N . THR B 2 2 ? 45.132 40.912 44.284 1.00 0.00 1729 THR B N 9
ATOM 13850 C CA . THR B 2 2 ? 44.982 41.222 42.846 1.00 0.00 1729 THR B CA 9
ATOM 13851 C C . THR B 2 2 ? 43.931 40.421 42.063 1.00 0.00 1729 THR B C 9
ATOM 13852 O O . THR B 2 2 ? 43.847 40.470 40.834 1.00 0.00 1729 THR B O 9
ATOM 13863 N N . VAL B 2 3 ? 43.139 39.637 42.790 1.00 0.00 1730 VAL B N 9
ATOM 13864 C CA . VAL B 2 3 ? 42.050 38.785 42.275 1.00 0.00 1730 VAL B CA 9
ATOM 13865 C C . VAL B 2 3 ? 40.914 39.587 41.597 1.00 0.00 1730 VAL B C 9
ATOM 13866 O O . VAL B 2 3 ? 40.683 40.743 41.971 1.00 0.00 1730 VAL B O 9
ATOM 13879 N N . PRO B 2 4 ? 40.189 39.007 40.617 1.00 0.00 1731 PRO B N 9
ATOM 13880 C CA . PRO B 2 4 ? 39.033 39.644 39.970 1.00 0.00 1731 PRO B CA 9
ATOM 13881 C C . PRO B 2 4 ? 37.817 39.778 40.908 1.00 0.00 1731 PRO B C 9
ATOM 13882 O O . PRO B 2 4 ? 37.778 39.184 41.992 1.00 0.00 1731 PRO B O 9
ATOM 13893 N N . VAL B 2 5 ? 36.803 40.536 40.464 1.00 0.00 1732 VAL B N 9
ATOM 13894 C CA . VAL B 2 5 ? 35.533 40.786 41.179 1.00 0.00 1732 VAL B CA 9
ATOM 13895 C C . VAL B 2 5 ? 34.297 40.601 40.287 1.00 0.00 1732 VAL B C 9
ATOM 13896 O O . VAL B 2 5 ? 34.309 40.962 39.108 1.00 0.00 1732 VAL B O 9
ATOM 13909 N N . ALA B 2 6 ? 33.230 39.987 40.802 1.00 0.00 1733 ALA B N 9
ATOM 13910 C CA . ALA B 2 6 ? 32.030 39.696 40.013 1.00 0.00 1733 ALA B CA 9
ATOM 13911 C C . ALA B 2 6 ? 31.193 40.968 39.700 1.00 0.00 1733 ALA B C 9
ATOM 13912 O O . ALA B 2 6 ? 31.028 41.808 40.594 1.00 0.00 1733 ALA B O 9
ATOM 13919 N N . PRO B 2 7 ? 30.629 41.134 38.484 1.00 0.00 1734 PRO B N 9
ATOM 13920 C CA . PRO B 2 7 ? 29.872 42.339 38.108 1.00 0.00 1734 PRO B CA 9
ATOM 13921 C C . PRO B 2 7 ? 28.442 42.405 38.709 1.00 0.00 1734 PRO B C 9
ATOM 13922 O O . PRO B 2 7 ? 27.937 41.385 39.194 1.00 0.00 1734 PRO B O 9
ATOM 13933 N N . PRO B 2 8 ? 27.754 43.568 38.693 1.00 0.00 1735 PRO B N 9
ATOM 13934 C CA . PRO B 2 8 ? 26.394 43.727 39.232 1.00 0.00 1735 PRO B CA 9
ATOM 13935 C C . PRO B 2 8 ? 25.322 42.914 38.488 1.00 0.00 1735 PRO B C 9
ATOM 13936 O O . PRO B 2 8 ? 25.471 42.618 37.295 1.00 0.00 1735 PRO B O 9
ATOM 13947 N N . ARG B 2 9 ? 24.222 42.576 39.183 1.00 0.00 1736 ARG B N 9
ATOM 13948 C CA . ARG B 2 9 ? 23.151 41.681 38.693 1.00 0.00 1736 ARG B CA 9
ATOM 13949 C C . ARG B 2 9 ? 21.761 42.343 38.734 1.00 0.00 1736 ARG B C 9
ATOM 13950 O O . ARG B 2 9 ? 21.590 43.424 39.314 1.00 0.00 1736 ARG B O 9
ATOM 13971 N N . ARG B 2 10 ? 20.773 41.717 38.085 1.00 0.00 1737 ARG B N 9
ATOM 13972 C CA . ARG B 2 10 ? 19.419 42.259 37.835 1.00 0.00 1737 ARG B CA 9
ATOM 13973 C C . ARG B 2 10 ? 18.307 41.626 38.684 1.00 0.00 1737 ARG B C 9
ATOM 13974 O O . ARG B 2 10 ? 18.441 40.494 39.161 1.00 0.00 1737 ARG B O 9
ATOM 13995 N N . ARG B 2 11 ? 17.196 42.345 38.872 1.00 0.00 1738 ARG B N 9
ATOM 13996 C CA . ARG B 2 11 ? 15.996 41.863 39.579 1.00 0.00 1738 ARG B CA 9
ATOM 13997 C C . ARG B 2 11 ? 15.299 40.749 38.789 1.00 0.00 1738 ARG B C 9
ATOM 13998 O O . ARG B 2 11 ? 14.793 40.989 37.693 1.00 0.00 1738 ARG B O 9
ATOM 14019 N N . ARG B 2 12 ? 15.247 39.540 39.353 1.00 0.00 1739 ARG B N 9
ATOM 14020 C CA . ARG B 2 12 ? 14.459 38.415 38.825 1.00 0.00 1739 ARG B CA 9
ATOM 14021 C C . ARG B 2 12 ? 12.982 38.536 39.232 1.00 0.00 1739 ARG B C 9
ATOM 14022 O O . ARG B 2 12 ? 12.670 39.023 40.323 1.00 0.00 1739 ARG B O 9
ATOM 14043 N N . GLY B 2 13 ? 12.065 38.122 38.358 1.00 0.00 1740 GLY B N 9
ATOM 14044 C CA . GLY B 2 13 ? 10.634 38.403 38.496 1.00 0.00 1740 GLY B CA 9
ATOM 14045 C C . GLY B 2 13 ? 10.294 39.892 38.398 1.00 0.00 1740 GLY B C 9
ATOM 14046 O O . GLY B 2 13 ? 11.037 40.670 37.798 1.00 0.00 1740 GLY B O 9
ATOM 14050 N N . ARG B 2 14 ? 9.157 40.285 38.981 1.00 0.00 1741 ARG B N 9
ATOM 14051 C CA . ARG B 2 14 ? 8.653 41.667 38.969 1.00 0.00 1741 ARG B CA 9
ATOM 14052 C C . ARG B 2 14 ? 8.717 42.290 40.364 1.00 0.00 1741 ARG B C 9
ATOM 14053 O O . ARG B 2 14 ? 8.322 41.659 41.344 1.00 0.00 1741 ARG B O 9
ATOM 14074 N N . ASN B 2 15 ? 9.127 43.554 40.431 1.00 0.00 1742 ASN B N 9
ATOM 14075 C CA . ASN B 2 15 ? 9.144 44.466 41.590 1.00 0.00 1742 ASN B CA 9
ATOM 14076 C C . ASN B 2 15 ? 7.792 44.744 42.304 1.00 0.00 1742 ASN B C 9
ATOM 14077 O O . ASN B 2 15 ? 7.667 45.748 43.009 1.00 0.00 1742 ASN B O 9
ATOM 14088 N N . LEU B 2 16 ? 6.775 43.894 42.138 1.00 0.00 1743 LEU B N 9
ATOM 14089 C CA . LEU B 2 16 ? 5.399 44.114 42.599 1.00 0.00 1743 LEU B CA 9
ATOM 14090 C C . LEU B 2 16 ? 5.315 44.412 44.109 1.00 0.00 1743 LEU B C 9
ATOM 14091 O O . LEU B 2 16 ? 4.836 45.478 44.506 1.00 0.00 1743 LEU B O 9
ATOM 14107 N N . THR B 2 17 ? 5.856 43.520 44.940 1.00 0.00 1744 THR B N 9
ATOM 14108 C CA . THR B 2 17 ? 5.946 43.625 46.413 1.00 0.00 1744 THR B CA 9
ATOM 14109 C C . THR B 2 17 ? 6.826 44.748 46.972 1.00 0.00 1744 THR B C 9
ATOM 14110 O O . THR B 2 17 ? 6.569 45.256 48.091 1.00 0.00 1744 THR B O 9
ATOM 14122 N N . GLY A 1 1 ? 33.619 8.848 35.254 1.00 0.00 513 GLY A N 10
ATOM 14123 C CA . GLY A 1 1 ? 33.732 9.089 33.804 1.00 0.00 513 GLY A CA 10
ATOM 14124 C C . GLY A 1 1 ? 32.403 8.935 33.086 1.00 0.00 513 GLY A C 10
ATOM 14125 O O . GLY A 1 1 ? 31.955 7.816 32.848 1.00 0.00 513 GLY A O 10
ATOM 14131 N N . ARG A 1 2 ? 31.775 10.062 32.738 1.00 0.00 514 ARG A N 10
ATOM 14132 C CA . ARG A 1 2 ? 30.438 10.193 32.126 1.00 0.00 514 ARG A CA 10
ATOM 14133 C C . ARG A 1 2 ? 30.290 9.612 30.713 1.00 0.00 514 ARG A C 10
ATOM 14134 O O . ARG A 1 2 ? 31.272 9.307 30.042 1.00 0.00 514 ARG A O 10
ATOM 14155 N N . LEU A 1 3 ? 29.042 9.542 30.247 1.00 0.00 515 LEU A N 10
ATOM 14156 C CA . LEU A 1 3 ? 28.675 9.258 28.853 1.00 0.00 515 LEU A CA 10
ATOM 14157 C C . LEU A 1 3 ? 28.696 10.546 28.013 1.00 0.00 515 LEU A C 10
ATOM 14158 O O . LEU A 1 3 ? 29.638 10.775 27.253 1.00 0.00 515 LEU A O 10
ATOM 14174 N N . ASP A 1 4 ? 27.694 11.415 28.187 1.00 0.00 516 ASP A N 10
ATOM 14175 C CA . ASP A 1 4 ? 27.461 12.651 27.423 1.00 0.00 516 ASP A CA 10
ATOM 14176 C C . ASP A 1 4 ? 27.513 13.975 28.209 1.00 0.00 516 ASP A C 10
ATOM 14177 O O . ASP A 1 4 ? 27.243 14.013 29.413 1.00 0.00 516 ASP A O 10
ATOM 14186 N N . LEU A 1 5 ? 27.824 15.071 27.511 1.00 0.00 517 LEU A N 10
ATOM 14187 C CA . LEU A 1 5 ? 27.661 16.459 27.969 1.00 0.00 517 LEU A CA 10
ATOM 14188 C C . LEU A 1 5 ? 26.174 16.848 28.175 1.00 0.00 517 LEU A C 10
ATOM 14189 O O . LEU A 1 5 ? 25.275 16.146 27.689 1.00 0.00 517 LEU A O 10
ATOM 14205 N N . PRO A 1 6 ? 25.894 17.953 28.902 1.00 0.00 518 PRO A N 10
ATOM 14206 C CA . PRO A 1 6 ? 24.535 18.382 29.240 1.00 0.00 518 PRO A CA 10
ATOM 14207 C C . PRO A 1 6 ? 23.707 18.854 28.031 1.00 0.00 518 PRO A C 10
ATOM 14208 O O . PRO A 1 6 ? 24.265 19.187 26.978 1.00 0.00 518 PRO A O 10
ATOM 14219 N N . PRO A 1 7 ? 22.367 18.915 28.168 1.00 0.00 519 PRO A N 10
ATOM 14220 C CA . PRO A 1 7 ? 21.488 19.420 27.119 1.00 0.00 519 PRO A CA 10
ATOM 14221 C C . PRO A 1 7 ? 21.778 20.904 26.865 1.00 0.00 519 PRO A C 10
ATOM 14222 O O . PRO A 1 7 ? 22.013 21.680 27.796 1.00 0.00 519 PRO A O 10
ATOM 14233 N N . GLY A 1 8 ? 21.792 21.305 25.597 1.00 0.00 520 GLY A N 10
ATOM 14234 C CA . GLY A 1 8 ? 22.135 22.666 25.185 1.00 0.00 520 GLY A CA 10
ATOM 14235 C C . GLY A 1 8 ? 23.608 23.056 25.342 1.00 0.00 520 GLY A C 10
ATOM 14236 O O . GLY A 1 8 ? 23.921 24.215 25.084 1.00 0.00 520 GLY A O 10
ATOM 14240 N N . PHE A 1 9 ? 24.521 22.153 25.741 1.00 0.00 521 PHE A N 10
ATOM 14241 C CA . PHE A 1 9 ? 25.944 22.476 25.900 1.00 0.00 521 PHE A CA 10
ATOM 14242 C C . PHE A 1 9 ? 26.559 23.300 24.760 1.00 0.00 521 PHE A C 10
ATOM 14243 O O . PHE A 1 9 ? 26.412 22.928 23.588 1.00 0.00 521 PHE A O 10
ATOM 14260 N N . MET A 1 10 ? 27.253 24.390 25.098 1.00 0.00 522 MET A N 10
ATOM 14261 C CA . MET A 1 10 ? 27.886 25.291 24.127 1.00 0.00 522 MET A CA 10
ATOM 14262 C C . MET A 1 10 ? 29.404 25.110 24.085 1.00 0.00 522 MET A C 10
ATOM 14263 O O . MET A 1 10 ? 29.970 24.783 23.041 1.00 0.00 522 MET A O 10
ATOM 14277 N N . PHE A 1 11 ? 30.050 25.318 25.230 1.00 0.00 523 PHE A N 10
ATOM 14278 C CA . PHE A 1 11 ? 31.501 25.296 25.419 1.00 0.00 523 PHE A CA 10
ATOM 14279 C C . PHE A 1 11 ? 31.895 25.094 26.882 1.00 0.00 523 PHE A C 10
ATOM 14280 O O . PHE A 1 11 ? 31.035 25.073 27.753 1.00 0.00 523 PHE A O 10
ATOM 14297 N N . LYS A 1 12 ? 33.183 24.962 27.187 1.00 0.00 524 LYS A N 10
ATOM 14298 C CA . LYS A 1 12 ? 33.692 24.948 28.567 1.00 0.00 524 LYS A CA 10
ATOM 14299 C C . LYS A 1 12 ? 34.420 26.247 28.942 1.00 0.00 524 LYS A C 10
ATOM 14300 O O . LYS A 1 12 ? 34.874 27.009 28.086 1.00 0.00 524 LYS A O 10
ATOM 14319 N N . VAL A 1 13 ? 34.617 26.450 30.239 1.00 0.00 525 VAL A N 10
ATOM 14320 C CA . VAL A 1 13 ? 35.551 27.426 30.836 1.00 0.00 525 VAL A CA 10
ATOM 14321 C C . VAL A 1 13 ? 36.390 26.737 31.920 1.00 0.00 525 VAL A C 10
ATOM 14322 O O . VAL A 1 13 ? 35.970 25.701 32.437 1.00 0.00 525 VAL A O 10
ATOM 14335 N N . GLN A 1 14 ? 37.532 27.312 32.307 1.00 0.00 526 GLN A N 10
ATOM 14336 C CA . GLN A 1 14 ? 38.269 26.903 33.511 1.00 0.00 526 GLN A CA 10
ATOM 14337 C C . GLN A 1 14 ? 38.453 28.080 34.484 1.00 0.00 526 GLN A C 10
ATOM 14338 O O . GLN A 1 14 ? 38.971 29.126 34.086 1.00 0.00 526 GLN A O 10
ATOM 14352 N N . ALA A 1 15 ? 38.087 27.917 35.760 1.00 0.00 527 ALA A N 10
ATOM 14353 C CA . ALA A 1 15 ? 38.339 28.897 36.823 1.00 0.00 527 ALA A CA 10
ATOM 14354 C C . ALA A 1 15 ? 39.839 29.219 36.939 1.00 0.00 527 ALA A C 10
ATOM 14355 O O . ALA A 1 15 ? 40.656 28.331 37.138 1.00 0.00 527 ALA A O 10
ATOM 14362 N N . GLN A 1 16 ? 40.198 30.494 36.819 1.00 0.00 528 GLN A N 10
ATOM 14363 C CA . GLN A 1 16 ? 41.527 31.030 37.131 1.00 0.00 528 GLN A CA 10
ATOM 14364 C C . GLN A 1 16 ? 41.650 31.357 38.634 1.00 0.00 528 GLN A C 10
ATOM 14365 O O . GLN A 1 16 ? 42.746 31.311 39.195 1.00 0.00 528 GLN A O 10
ATOM 14379 N N . HIS A 1 17 ? 40.516 31.666 39.276 1.00 0.00 529 HIS A N 10
ATOM 14380 C CA . HIS A 1 17 ? 40.382 32.125 40.663 1.00 0.00 529 HIS A CA 10
ATOM 14381 C C . HIS A 1 17 ? 39.172 31.475 41.363 1.00 0.00 529 HIS A C 10
ATOM 14382 O O . HIS A 1 17 ? 38.272 30.961 40.700 1.00 0.00 529 HIS A O 10
ATOM 14396 N N . ASP A 1 18 ? 39.154 31.471 42.699 1.00 0.00 530 ASP A N 10
ATOM 14397 C CA . ASP A 1 18 ? 38.066 30.913 43.515 1.00 0.00 530 ASP A CA 10
ATOM 14398 C C . ASP A 1 18 ? 36.871 31.849 43.764 1.00 0.00 530 ASP A C 10
ATOM 14399 O O . ASP A 1 18 ? 37.057 33.037 44.045 1.00 0.00 530 ASP A O 10
ATOM 14408 N N . TYR A 1 19 ? 35.649 31.308 43.683 1.00 0.00 531 TYR A N 10
ATOM 14409 C CA . TYR A 1 19 ? 34.381 32.038 43.806 1.00 0.00 531 TYR A CA 10
ATOM 14410 C C . TYR A 1 19 ? 33.309 31.311 44.642 1.00 0.00 531 TYR A C 10
ATOM 14411 O O . TYR A 1 19 ? 33.001 30.145 44.383 1.00 0.00 531 TYR A O 10
ATOM 14429 N N . THR A 1 20 ? 32.724 31.987 45.634 1.00 0.00 532 THR A N 10
ATOM 14430 C CA . THR A 1 20 ? 31.610 31.475 46.458 1.00 0.00 532 THR A CA 10
ATOM 14431 C C . THR A 1 20 ? 30.223 31.810 45.913 1.00 0.00 532 THR A C 10
ATOM 14432 O O . THR A 1 20 ? 29.936 32.987 45.693 1.00 0.00 532 THR A O 10
ATOM 14443 N N . ALA A 1 21 ? 29.331 30.828 45.755 1.00 0.00 533 ALA A N 10
ATOM 14444 C CA . ALA A 1 21 ? 27.944 31.112 45.381 1.00 0.00 533 ALA A CA 10
ATOM 14445 C C . ALA A 1 21 ? 27.195 31.791 46.537 1.00 0.00 533 ALA A C 10
ATOM 14446 O O . ALA A 1 21 ? 27.087 31.244 47.633 1.00 0.00 533 ALA A O 10
ATOM 14453 N N . THR A 1 22 ? 26.663 32.988 46.288 1.00 0.00 534 THR A N 10
ATOM 14454 C CA . THR A 1 22 ? 25.951 33.809 47.286 1.00 0.00 534 THR A CA 10
ATOM 14455 C C . THR A 1 22 ? 24.438 33.537 47.395 1.00 0.00 534 THR A C 10
ATOM 14456 O O . THR A 1 22 ? 23.830 33.834 48.426 1.00 0.00 534 THR A O 10
ATOM 14467 N N . ASP A 1 23 ? 23.821 32.944 46.366 1.00 0.00 535 ASP A N 10
ATOM 14468 C CA . ASP A 1 23 ? 22.361 32.870 46.163 1.00 0.00 535 ASP A CA 10
ATOM 14469 C C . ASP A 1 23 ? 21.808 31.575 45.506 1.00 0.00 535 ASP A C 10
ATOM 14470 O O . ASP A 1 23 ? 22.560 30.658 45.156 1.00 0.00 535 ASP A O 10
ATOM 14479 N N . THR A 1 24 ? 20.476 31.493 45.372 1.00 0.00 536 THR A N 10
ATOM 14480 C CA . THR A 1 24 ? 19.673 30.339 44.907 1.00 0.00 536 THR A CA 10
ATOM 14481 C C . THR A 1 24 ? 19.926 29.768 43.500 1.00 0.00 536 THR A C 10
ATOM 14482 O O . THR A 1 24 ? 19.519 28.638 43.238 1.00 0.00 536 THR A O 10
ATOM 14493 N N . ASP A 1 25 ? 20.579 30.496 42.590 1.00 0.00 537 ASP A N 10
ATOM 14494 C CA . ASP A 1 25 ? 20.969 30.045 41.234 1.00 0.00 537 ASP A CA 10
ATOM 14495 C C . ASP A 1 25 ? 22.445 30.273 40.868 1.00 0.00 537 ASP A C 10
ATOM 14496 O O . ASP A 1 25 ? 22.833 30.242 39.705 1.00 0.00 537 ASP A O 10
ATOM 14505 N N . GLU A 1 26 ? 23.289 30.516 41.865 1.00 0.00 538 GLU A N 10
ATOM 14506 C CA . GLU A 1 26 ? 24.695 30.857 41.703 1.00 0.00 538 GLU A CA 10
ATOM 14507 C C . GLU A 1 26 ? 25.625 29.632 41.824 1.00 0.00 538 GLU A C 10
ATOM 14508 O O . GLU A 1 26 ? 25.359 28.685 42.574 1.00 0.00 538 GLU A O 10
ATOM 14520 N N . LEU A 1 27 ? 26.710 29.628 41.045 1.00 0.00 539 LEU A N 10
ATOM 14521 C CA . LEU A 1 27 ? 27.640 28.504 40.897 1.00 0.00 539 LEU A CA 10
ATOM 14522 C C . LEU A 1 27 ? 28.897 28.696 41.756 1.00 0.00 539 LEU A C 10
ATOM 14523 O O . LEU A 1 27 ? 29.561 29.725 41.678 1.00 0.00 539 LEU A O 10
ATOM 14539 N N . GLN A 1 28 ? 29.245 27.691 42.553 1.00 0.00 540 GLN A N 10
ATOM 14540 C CA . GLN A 1 28 ? 30.442 27.667 43.394 1.00 0.00 540 GLN A CA 10
ATOM 14541 C C . GLN A 1 28 ? 31.662 27.184 42.580 1.00 0.00 540 GLN A C 10
ATOM 14542 O O . GLN A 1 28 ? 31.603 26.094 42.010 1.00 0.00 540 GLN A O 10
ATOM 14556 N N . LEU A 1 29 ? 32.759 27.951 42.529 1.00 0.00 541 LEU A N 10
ATOM 14557 C CA . LEU A 1 29 ? 33.985 27.624 41.773 1.00 0.00 541 LEU A CA 10
ATOM 14558 C C . LEU A 1 29 ? 35.241 27.643 42.662 1.00 0.00 541 LEU A C 10
ATOM 14559 O O . LEU A 1 29 ? 35.378 28.488 43.549 1.00 0.00 541 LEU A O 10
ATOM 14575 N N . LYS A 1 30 ? 36.203 26.761 42.367 1.00 0.00 542 LYS A N 10
ATOM 14576 C CA . LYS A 1 30 ? 37.568 26.754 42.925 1.00 0.00 542 LYS A CA 10
ATOM 14577 C C . LYS A 1 30 ? 38.571 27.022 41.810 1.00 0.00 542 LYS A C 10
ATOM 14578 O O . LYS A 1 30 ? 38.360 26.561 40.692 1.00 0.00 542 LYS A O 10
ATOM 14597 N N . ALA A 1 31 ? 39.651 27.751 42.088 1.00 0.00 543 ALA A N 10
ATOM 14598 C CA . ALA A 1 31 ? 40.678 28.062 41.092 1.00 0.00 543 ALA A CA 10
ATOM 14599 C C . ALA A 1 31 ? 41.237 26.767 40.461 1.00 0.00 543 ALA A C 10
ATOM 14600 O O . ALA A 1 31 ? 41.893 25.975 41.135 1.00 0.00 543 ALA A O 10
ATOM 14607 N N . GLY A 1 32 ? 40.919 26.538 39.189 1.00 0.00 544 GLY A N 10
ATOM 14608 C CA . GLY A 1 32 ? 41.240 25.334 38.414 1.00 0.00 544 GLY A CA 10
ATOM 14609 C C . GLY A 1 32 ? 40.017 24.522 37.956 1.00 0.00 544 GLY A C 10
ATOM 14610 O O . GLY A 1 32 ? 40.182 23.576 37.181 1.00 0.00 544 GLY A O 10
ATOM 14614 N N . ASP A 1 33 ? 38.796 24.884 38.374 1.00 0.00 545 ASP A N 10
ATOM 14615 C CA . ASP A 1 33 ? 37.563 24.155 38.061 1.00 0.00 545 ASP A CA 10
ATOM 14616 C C . ASP A 1 33 ? 37.062 24.281 36.619 1.00 0.00 545 ASP A C 10
ATOM 14617 O O . ASP A 1 33 ? 36.820 25.393 36.145 1.00 0.00 545 ASP A O 10
ATOM 14626 N N . VAL A 1 34 ? 36.863 23.152 35.933 1.00 0.00 546 VAL A N 10
ATOM 14627 C CA . VAL A 1 34 ? 36.173 23.097 34.635 1.00 0.00 546 VAL A CA 10
ATOM 14628 C C . VAL A 1 34 ? 34.676 23.316 34.826 1.00 0.00 546 VAL A C 10
ATOM 14629 O O . VAL A 1 34 ? 34.054 22.667 35.672 1.00 0.00 546 VAL A O 10
ATOM 14642 N N . VAL A 1 35 ? 34.081 24.172 33.998 1.00 0.00 547 VAL A N 10
ATOM 14643 C CA . VAL A 1 35 ? 32.637 24.418 33.953 1.00 0.00 547 VAL A CA 10
ATOM 14644 C C . VAL A 1 35 ? 32.093 24.282 32.544 1.00 0.00 547 VAL A C 10
ATOM 14645 O O . VAL A 1 35 ? 32.570 24.936 31.619 1.00 0.00 547 VAL A O 10
ATOM 14658 N N . LEU A 1 36 ? 31.109 23.409 32.379 1.00 0.00 548 LEU A N 10
ATOM 14659 C CA . LEU A 1 36 ? 30.414 23.164 31.128 1.00 0.00 548 LEU A CA 10
ATOM 14660 C C . LEU A 1 36 ? 29.362 24.277 30.924 1.00 0.00 548 LEU A C 10
ATOM 14661 O O . LEU A 1 36 ? 28.304 24.242 31.556 1.00 0.00 548 LEU A O 10
ATOM 14677 N N . VAL A 1 37 ? 29.653 25.284 30.095 1.00 0.00 549 VAL A N 10
ATOM 14678 C CA . VAL A 1 37 ? 28.686 26.343 29.712 1.00 0.00 549 VAL A CA 10
ATOM 14679 C C . VAL A 1 37 ? 27.427 25.839 28.981 1.00 0.00 549 VAL A C 10
ATOM 14680 O O . VAL A 1 37 ? 27.509 25.105 27.990 1.00 0.00 549 VAL A O 10
ATOM 14693 N N . ILE A 1 38 ? 26.258 26.308 29.434 1.00 0.00 550 ILE A N 10
ATOM 14694 C CA . ILE A 1 38 ? 24.922 26.073 28.857 1.00 0.00 550 ILE A CA 10
ATOM 14695 C C . ILE A 1 38 ? 24.177 27.422 28.686 1.00 0.00 550 ILE A C 10
ATOM 14696 O O . ILE A 1 38 ? 24.502 28.394 29.373 1.00 0.00 550 ILE A O 10
ATOM 14712 N N . PRO A 1 39 ? 23.176 27.513 27.792 1.00 0.00 551 PRO A N 10
ATOM 14713 C CA . PRO A 1 39 ? 22.336 28.698 27.622 1.00 0.00 551 PRO A CA 10
ATOM 14714 C C . PRO A 1 39 ? 21.334 28.866 28.774 1.00 0.00 551 PRO A C 10
ATOM 14715 O O . PRO A 1 39 ? 20.915 27.898 29.414 1.00 0.00 551 PRO A O 10
ATOM 14726 N N . PHE A 1 40 ? 20.906 30.106 29.011 1.00 0.00 552 PHE A N 10
ATOM 14727 C CA . PHE A 1 40 ? 19.894 30.437 30.019 1.00 0.00 552 PHE A CA 10
ATOM 14728 C C . PHE A 1 40 ? 18.462 29.924 29.774 1.00 0.00 552 PHE A C 10
ATOM 14729 O O . PHE A 1 40 ? 17.993 29.873 28.634 1.00 0.00 552 PHE A O 10
ATOM 14746 N N . GLN A 1 41 ? 17.719 29.637 30.850 1.00 0.00 553 GLN A N 10
ATOM 14747 C CA . GLN A 1 41 ? 16.298 29.248 30.790 1.00 0.00 553 GLN A CA 10
ATOM 14748 C C . GLN A 1 41 ? 15.346 30.390 30.386 1.00 0.00 553 GLN A C 10
ATOM 14749 O O . GLN A 1 41 ? 14.248 30.131 29.887 1.00 0.00 553 GLN A O 10
ATOM 14763 N N . ASN A 1 42 ? 15.769 31.642 30.572 1.00 0.00 554 ASN A N 10
ATOM 14764 C CA . ASN A 1 42 ? 15.111 32.851 30.078 1.00 0.00 554 ASN A CA 10
ATOM 14765 C C . ASN A 1 42 ? 16.168 33.924 29.756 1.00 0.00 554 ASN A C 10
ATOM 14766 O O . ASN A 1 42 ? 17.132 34.063 30.512 1.00 0.00 554 ASN A O 10
ATOM 14777 N N . PRO A 1 43 ? 15.950 34.764 28.733 1.00 0.00 555 PRO A N 10
ATOM 14778 C CA . PRO A 1 43 ? 16.812 35.907 28.444 1.00 0.00 555 PRO A CA 10
ATOM 14779 C C . PRO A 1 43 ? 16.740 36.945 29.574 1.00 0.00 555 PRO A C 10
ATOM 14780 O O . PRO A 1 43 ? 17.745 37.537 29.958 1.00 0.00 555 PRO A O 10
ATOM 14791 N N . GLU A 1 44 ? 15.564 37.114 30.183 1.00 0.00 556 GLU A N 10
ATOM 14792 C CA . GLU A 1 44 ? 15.330 38.017 31.316 1.00 0.00 556 GLU A CA 10
ATOM 14793 C C . GLU A 1 44 ? 15.926 37.530 32.658 1.00 0.00 556 GLU A C 10
ATOM 14794 O O . GLU A 1 44 ? 15.929 38.291 33.625 1.00 0.00 556 GLU A O 10
ATOM 14806 N N . GLU A 1 45 ? 16.451 36.299 32.733 1.00 0.00 557 GLU A N 10
ATOM 14807 C CA . GLU A 1 45 ? 17.309 35.812 33.838 1.00 0.00 557 GLU A CA 10
ATOM 14808 C C . GLU A 1 45 ? 18.804 36.136 33.633 1.00 0.00 557 GLU A C 10
ATOM 14809 O O . GLU A 1 45 ? 19.562 36.177 34.604 1.00 0.00 557 GLU A O 10
ATOM 14821 N N . GLN A 1 46 ? 19.244 36.347 32.384 1.00 0.00 558 GLN A N 10
ATOM 14822 C CA . GLN A 1 46 ? 20.659 36.501 32.030 1.00 0.00 558 GLN A CA 10
ATOM 14823 C C . GLN A 1 46 ? 21.248 37.852 32.452 1.00 0.00 558 GLN A C 10
ATOM 14824 O O . GLN A 1 46 ? 20.768 38.920 32.056 1.00 0.00 558 GLN A O 10
ATOM 14838 N N . ASP A 1 47 ? 22.327 37.780 33.236 1.00 0.00 559 ASP A N 10
ATOM 14839 C CA . ASP A 1 47 ? 23.069 38.907 33.791 1.00 0.00 559 ASP A CA 10
ATOM 14840 C C . ASP A 1 47 ? 24.326 39.354 33.016 1.00 0.00 559 ASP A C 10
ATOM 14841 O O . ASP A 1 47 ? 25.083 38.537 32.486 1.00 0.00 559 ASP A O 10
ATOM 14850 N N . GLU A 1 48 ? 24.550 40.668 32.911 1.00 0.00 560 GLU A N 10
ATOM 14851 C CA . GLU A 1 48 ? 25.627 41.232 32.089 1.00 0.00 560 GLU A CA 10
ATOM 14852 C C . GLU A 1 48 ? 27.011 41.030 32.731 1.00 0.00 560 GLU A C 10
ATOM 14853 O O . GLU A 1 48 ? 27.277 41.510 33.838 1.00 0.00 560 GLU A O 10
ATOM 14865 N N . GLY A 1 49 ? 27.915 40.344 32.030 1.00 0.00 561 GLY A N 10
ATOM 14866 C CA . GLY A 1 49 ? 29.224 39.926 32.545 1.00 0.00 561 GLY A CA 10
ATOM 14867 C C . GLY A 1 49 ? 29.224 38.570 33.266 1.00 0.00 561 GLY A C 10
ATOM 14868 O O . GLY A 1 49 ? 30.263 38.159 33.783 1.00 0.00 561 GLY A O 10
ATOM 14872 N N . TRP A 1 50 ? 28.079 37.881 33.302 1.00 0.00 562 TRP A N 10
ATOM 14873 C CA . TRP A 1 50 ? 27.907 36.542 33.874 1.00 0.00 562 TRP A CA 10
ATOM 14874 C C . TRP A 1 50 ? 27.877 35.434 32.807 1.00 0.00 562 TRP A C 10
ATOM 14875 O O . TRP A 1 50 ? 27.671 35.696 31.620 1.00 0.00 562 TRP A O 10
ATOM 14896 N N . LEU A 1 51 ? 28.043 34.180 33.225 1.00 0.00 563 LEU A N 10
ATOM 14897 C CA . LEU A 1 51 ? 27.813 32.983 32.406 1.00 0.00 563 LEU A CA 10
ATOM 14898 C C . LEU A 1 51 ? 27.087 31.916 33.236 1.00 0.00 563 LEU A C 10
ATOM 14899 O O . LEU A 1 51 ? 27.235 31.892 34.455 1.00 0.00 563 LEU A O 10
ATOM 14915 N N . MET A 1 52 ? 26.314 31.041 32.584 1.00 0.00 564 MET A N 10
ATOM 14916 C CA . MET A 1 52 ? 25.682 29.872 33.206 1.00 0.00 564 MET A CA 10
ATOM 14917 C C . MET A 1 52 ? 26.353 28.567 32.761 1.00 0.00 564 MET A C 10
ATOM 14918 O O . MET A 1 52 ? 26.730 28.401 31.603 1.00 0.00 564 MET A O 10
ATOM 14932 N N . GLY A 1 53 ? 26.485 27.621 33.682 1.00 0.00 565 GLY A N 10
ATOM 14933 C CA . GLY A 1 53 ? 27.022 26.292 33.429 1.00 0.00 565 GLY A CA 10
ATOM 14934 C C . GLY A 1 53 ? 26.826 25.344 34.609 1.00 0.00 565 GLY A C 10
ATOM 14935 O O . GLY A 1 53 ? 26.166 25.667 35.598 1.00 0.00 565 GLY A O 10
ATOM 14939 N N . VAL A 1 54 ? 27.444 24.174 34.502 1.00 0.00 566 VAL A N 10
ATOM 14940 C CA . VAL A 1 54 ? 27.567 23.169 35.568 1.00 0.00 566 VAL A CA 10
ATOM 14941 C C . VAL A 1 54 ? 29.020 22.699 35.640 1.00 0.00 566 VAL A C 10
ATOM 14942 O O . VAL A 1 54 ? 29.665 22.533 34.603 1.00 0.00 566 VAL A O 10
ATOM 14955 N N . LYS A 1 55 ? 29.580 22.521 36.840 1.00 0.00 567 LYS A N 10
ATOM 14956 C CA . LYS A 1 55 ? 30.939 21.992 37.003 1.00 0.00 567 LYS A CA 10
ATOM 14957 C C . LYS A 1 55 ? 31.069 20.610 36.380 1.00 0.00 567 LYS A C 10
ATOM 14958 O O . LYS A 1 55 ? 30.174 19.778 36.531 1.00 0.00 567 LYS A O 10
ATOM 14977 N N . GLU A 1 56 ? 32.189 20.346 35.711 1.00 0.00 568 GLU A N 10
ATOM 14978 C CA . GLU A 1 56 ? 32.430 19.019 35.145 1.00 0.00 568 GLU A CA 10
ATOM 14979 C C . GLU A 1 56 ? 32.436 17.951 36.247 1.00 0.00 568 GLU A C 10
ATOM 14980 O O . GLU A 1 56 ? 31.772 16.937 36.093 1.00 0.00 568 GLU A O 10
ATOM 14992 N N . SER A 1 57 ? 33.077 18.203 37.393 1.00 0.00 569 SER A N 10
ATOM 14993 C CA . SER A 1 57 ? 33.089 17.288 38.549 1.00 0.00 569 SER A CA 10
ATOM 14994 C C . SER A 1 57 ? 31.703 16.983 39.130 1.00 0.00 569 SER A C 10
ATOM 14995 O O . SER A 1 57 ? 31.447 15.869 39.588 1.00 0.00 569 SER A O 10
ATOM 15003 N N . ASP A 1 58 ? 30.803 17.966 39.104 1.00 0.00 570 ASP A N 10
ATOM 15004 C CA . ASP A 1 58 ? 29.398 17.835 39.487 1.00 0.00 570 ASP A CA 10
ATOM 15005 C C . ASP A 1 58 ? 28.553 17.020 38.490 1.00 0.00 570 ASP A C 10
ATOM 15006 O O . ASP A 1 58 ? 27.810 16.107 38.863 1.00 0.00 570 ASP A O 10
ATOM 15015 N N . TRP A 1 59 ? 28.720 17.315 37.197 1.00 0.00 571 TRP A N 10
ATOM 15016 C CA . TRP A 1 59 ? 28.044 16.640 36.085 1.00 0.00 571 TRP A CA 10
ATOM 15017 C C . TRP A 1 59 ? 28.543 15.207 35.832 1.00 0.00 571 TRP A C 10
ATOM 15018 O O . TRP A 1 59 ? 27.758 14.312 35.511 1.00 0.00 571 TRP A O 10
ATOM 15039 N N . ASN A 1 60 ? 29.837 14.954 36.037 1.00 0.00 572 ASN A N 10
ATOM 15040 C CA . ASN A 1 60 ? 30.479 13.643 35.915 1.00 0.00 572 ASN A CA 10
ATOM 15041 C C . ASN A 1 60 ? 30.003 12.667 37.007 1.00 0.00 572 ASN A C 10
ATOM 15042 O O . ASN A 1 60 ? 30.062 11.457 36.810 1.00 0.00 572 ASN A O 10
ATOM 15053 N N . GLN A 1 61 ? 29.478 13.171 38.130 1.00 0.00 573 GLN A N 10
ATOM 15054 C CA . GLN A 1 61 ? 28.783 12.384 39.158 1.00 0.00 573 GLN A CA 10
ATOM 15055 C C . GLN A 1 61 ? 27.266 12.234 38.924 1.00 0.00 573 GLN A C 10
ATOM 15056 O O . GLN A 1 61 ? 26.559 11.662 39.756 1.00 0.00 573 GLN A O 10
ATOM 15070 N N . HIS A 1 62 ? 26.756 12.699 37.777 1.00 0.00 574 HIS A N 10
ATOM 15071 C CA . HIS A 1 62 ? 25.374 12.494 37.301 1.00 0.00 574 HIS A CA 10
ATOM 15072 C C . HIS A 1 62 ? 24.296 13.099 38.227 1.00 0.00 574 HIS A C 10
ATOM 15073 O O . HIS A 1 62 ? 23.146 12.643 38.256 1.00 0.00 574 HIS A O 10
ATOM 15087 N N . LYS A 1 63 ? 24.683 14.103 39.023 1.00 0.00 575 LYS A N 10
ATOM 15088 C CA . LYS A 1 63 ? 23.854 14.766 40.041 1.00 0.00 575 LYS A CA 10
ATOM 15089 C C . LYS A 1 63 ? 22.808 15.709 39.440 1.00 0.00 575 LYS A C 10
ATOM 15090 O O . LYS A 1 63 ? 22.835 16.005 38.244 1.00 0.00 575 LYS A O 10
ATOM 15109 N N . GLU A 1 64 ? 21.879 16.151 40.284 1.00 0.00 576 GLU A N 10
ATOM 15110 C CA . GLU A 1 64 ? 20.735 17.004 39.938 1.00 0.00 576 GLU A CA 10
ATOM 15111 C C . GLU A 1 64 ? 21.143 18.329 39.268 1.00 0.00 576 GLU A C 10
ATOM 15112 O O . GLU A 1 64 ? 21.502 19.296 39.942 1.00 0.00 576 GLU A O 10
ATOM 15124 N N . LEU A 1 65 ? 21.086 18.375 37.931 1.00 0.00 577 LEU A N 10
ATOM 15125 C CA . LEU A 1 65 ? 21.552 19.492 37.099 1.00 0.00 577 LEU A CA 10
ATOM 15126 C C . LEU A 1 65 ? 20.914 20.829 37.522 1.00 0.00 577 LEU A C 10
ATOM 15127 O O . LEU A 1 65 ? 21.619 21.828 37.633 1.00 0.00 577 LEU A O 10
ATOM 15143 N N . GLU A 1 66 ? 19.606 20.861 37.804 1.00 0.00 578 GLU A N 10
ATOM 15144 C CA . GLU A 1 66 ? 18.879 22.098 38.151 1.00 0.00 578 GLU A CA 10
ATOM 15145 C C . GLU A 1 66 ? 19.382 22.750 39.448 1.00 0.00 578 GLU A C 10
ATOM 15146 O O . GLU A 1 66 ? 19.416 23.980 39.559 1.00 0.00 578 GLU A O 10
ATOM 15158 N N . LYS A 1 67 ? 19.811 21.933 40.415 1.00 0.00 579 LYS A N 10
ATOM 15159 C CA . LYS A 1 67 ? 20.399 22.402 41.675 1.00 0.00 579 LYS A CA 10
ATOM 15160 C C . LYS A 1 67 ? 21.912 22.600 41.577 1.00 0.00 579 LYS A C 10
ATOM 15161 O O . LYS A 1 67 ? 22.430 23.561 42.133 1.00 0.00 579 LYS A O 10
ATOM 15180 N N . CYS A 1 68 ? 22.624 21.716 40.877 1.00 0.00 580 CYS A N 10
ATOM 15181 C CA . CYS A 1 68 ? 24.084 21.763 40.759 1.00 0.00 580 CYS A CA 10
ATOM 15182 C C . CYS A 1 68 ? 24.585 22.915 39.873 1.00 0.00 580 CYS A C 10
ATOM 15183 O O . CYS A 1 68 ? 25.639 23.489 40.161 1.00 0.00 580 CYS A O 10
ATOM 15191 N N . ARG A 1 69 ? 23.850 23.265 38.808 1.00 0.00 581 ARG A N 10
ATOM 15192 C CA . ARG A 1 69 ? 24.174 24.389 37.912 1.00 0.00 581 ARG A CA 10
ATOM 15193 C C . ARG A 1 69 ? 24.185 25.723 38.648 1.00 0.00 581 ARG A C 10
ATOM 15194 O O . ARG A 1 69 ? 23.669 25.864 39.758 1.00 0.00 581 ARG A O 10
ATOM 15215 N N . GLY A 1 70 ? 24.670 26.735 37.947 1.00 0.00 582 GLY A N 10
ATOM 15216 C CA . GLY A 1 70 ? 24.503 28.110 38.376 1.00 0.00 582 GLY A CA 10
ATOM 15217 C C . GLY A 1 70 ? 25.100 29.139 37.432 1.00 0.00 582 GLY A C 10
ATOM 15218 O O . GLY A 1 70 ? 25.738 28.801 36.432 1.00 0.00 582 GLY A O 10
ATOM 15222 N N . VAL A 1 71 ? 24.905 30.403 37.795 1.00 0.00 583 VAL A N 10
ATOM 15223 C CA . VAL A 1 71 ? 25.610 31.548 37.227 1.00 0.00 583 VAL A CA 10
ATOM 15224 C C . VAL A 1 71 ? 26.901 31.841 37.982 1.00 0.00 583 VAL A C 10
ATOM 15225 O O . VAL A 1 71 ? 26.957 31.762 39.209 1.00 0.00 583 VAL A O 10
ATOM 15238 N N . PHE A 1 72 ? 27.933 32.217 37.237 1.00 0.00 584 PHE A N 10
ATOM 15239 C CA . PHE A 1 72 ? 29.234 32.644 37.747 1.00 0.00 584 PHE A CA 10
ATOM 15240 C C . PHE A 1 72 ? 29.767 33.886 37.012 1.00 0.00 584 PHE A C 10
ATOM 15241 O O . PHE A 1 72 ? 29.404 34.105 35.848 1.00 0.00 584 PHE A O 10
ATOM 15258 N N . PRO A 1 73 ? 30.627 34.704 37.646 1.00 0.00 585 PRO A N 10
ATOM 15259 C CA . PRO A 1 73 ? 31.331 35.773 36.944 1.00 0.00 585 PRO A CA 10
ATOM 15260 C C . PRO A 1 73 ? 32.292 35.151 35.931 1.00 0.00 585 PRO A C 10
ATOM 15261 O O . PRO A 1 73 ? 33.276 34.514 36.314 1.00 0.00 585 PRO A O 10
ATOM 15272 N N . GLU A 1 74 ? 32.039 35.324 34.630 1.00 0.00 586 GLU A N 10
ATOM 15273 C CA . GLU A 1 74 ? 32.886 34.725 33.587 1.00 0.00 586 GLU A CA 10
ATOM 15274 C C . GLU A 1 74 ? 34.358 35.148 33.745 1.00 0.00 586 GLU A C 10
ATOM 15275 O O . GLU A 1 74 ? 35.258 34.352 33.476 1.00 0.00 586 GLU A O 10
ATOM 15287 N N . ASN A 1 75 ? 34.597 36.358 34.270 1.00 0.00 587 ASN A N 10
ATOM 15288 C CA . ASN A 1 75 ? 35.913 36.939 34.530 1.00 0.00 587 ASN A CA 10
ATOM 15289 C C . ASN A 1 75 ? 36.740 36.168 35.573 1.00 0.00 587 ASN A C 10
ATOM 15290 O O . ASN A 1 75 ? 37.964 36.276 35.573 1.00 0.00 587 ASN A O 10
ATOM 15301 N N . PHE A 1 76 ? 36.121 35.318 36.397 1.00 0.00 588 PHE A N 10
ATOM 15302 C CA . PHE A 1 76 ? 36.834 34.340 37.228 1.00 0.00 588 PHE A CA 10
ATOM 15303 C C . PHE A 1 76 ? 37.404 33.121 36.496 1.00 0.00 588 PHE A C 10
ATOM 15304 O O . PHE A 1 76 ? 38.220 32.387 37.050 1.00 0.00 588 PHE A O 10
ATOM 15321 N N . THR A 1 77 ? 36.976 32.894 35.251 1.00 0.00 589 THR A N 10
ATOM 15322 C CA . THR A 1 77 ? 37.326 31.765 34.392 1.00 0.00 589 THR A CA 10
ATOM 15323 C C . THR A 1 77 ? 37.967 32.216 33.076 1.00 0.00 589 THR A C 10
ATOM 15324 O O . THR A 1 77 ? 38.076 33.415 32.812 1.00 0.00 589 THR A O 10
ATOM 15335 N N . GLU A 1 78 ? 38.389 31.265 32.244 1.00 0.00 590 GLU A N 10
ATOM 15336 C CA . GLU A 1 78 ? 38.801 31.492 30.854 1.00 0.00 590 GLU A CA 10
ATOM 15337 C C . GLU A 1 78 ? 38.115 30.470 29.934 1.00 0.00 590 GLU A C 10
ATOM 15338 O O . GLU A 1 78 ? 38.006 29.295 30.289 1.00 0.00 590 GLU A O 10
ATOM 15350 N N . ARG A 1 79 ? 37.641 30.904 28.761 1.00 0.00 591 ARG A N 10
ATOM 15351 C CA . ARG A 1 79 ? 37.026 30.054 27.722 1.00 0.00 591 ARG A CA 10
ATOM 15352 C C . ARG A 1 79 ? 38.048 29.082 27.121 1.00 0.00 591 ARG A C 10
ATOM 15353 O O . ARG A 1 79 ? 39.060 29.502 26.555 1.00 0.00 591 ARG A O 10
ATOM 15374 N N . VAL A 1 80 ? 37.772 27.785 27.231 1.00 0.00 592 VAL A N 10
ATOM 15375 C CA . VAL A 1 80 ? 38.638 26.686 26.757 1.00 0.00 592 VAL A CA 10
ATOM 15376 C C . VAL A 1 80 ? 38.002 26.036 25.510 1.00 0.00 592 VAL A C 10
ATOM 15377 O O . VAL A 1 80 ? 36.782 26.125 25.328 1.00 0.00 592 VAL A O 10
ATOM 15390 N N . PRO A 1 81 ? 38.802 25.407 24.627 1.00 0.00 593 PRO A N 10
ATOM 15391 C CA . PRO A 1 81 ? 38.330 24.856 23.352 1.00 0.00 593 PRO A CA 10
ATOM 15392 C C . PRO A 1 81 ? 37.426 23.630 23.513 1.00 0.00 593 PRO A C 10
ATOM 15393 O O . PRO A 1 81 ? 36.677 23.341 22.553 1.00 0.00 593 PRO A O 10
ATOM 15405 N N . SER B 2 1 ? 45.857 43.963 44.339 1.00 0.00 1728 SER B N 10
ATOM 15406 C CA . SER B 2 1 ? 45.430 42.566 44.505 1.00 0.00 1728 SER B CA 10
ATOM 15407 C C . SER B 2 1 ? 44.957 42.019 43.170 1.00 0.00 1728 SER B C 10
ATOM 15408 O O . SER B 2 1 ? 44.019 42.561 42.586 1.00 0.00 1728 SER B O 10
ATOM 15418 N N . THR B 2 2 ? 45.597 40.966 42.654 1.00 0.00 1729 THR B N 10
ATOM 15419 C CA . THR B 2 2 ? 45.361 40.455 41.286 1.00 0.00 1729 THR B CA 10
ATOM 15420 C C . THR B 2 2 ? 44.043 39.711 41.069 1.00 0.00 1729 THR B C 10
ATOM 15421 O O . THR B 2 2 ? 43.694 39.421 39.924 1.00 0.00 1729 THR B O 10
ATOM 15432 N N . VAL B 2 3 ? 43.305 39.379 42.129 1.00 0.00 1730 VAL B N 10
ATOM 15433 C CA . VAL B 2 3 ? 42.031 38.644 42.004 1.00 0.00 1730 VAL B CA 10
ATOM 15434 C C . VAL B 2 3 ? 40.912 39.463 41.321 1.00 0.00 1730 VAL B C 10
ATOM 15435 O O . VAL B 2 3 ? 40.832 40.681 41.524 1.00 0.00 1730 VAL B O 10
ATOM 15448 N N . PRO B 2 4 ? 40.045 38.844 40.497 1.00 0.00 1731 PRO B N 10
ATOM 15449 C CA . PRO B 2 4 ? 38.881 39.498 39.894 1.00 0.00 1731 PRO B CA 10
ATOM 15450 C C . PRO B 2 4 ? 37.750 39.752 40.908 1.00 0.00 1731 PRO B C 10
ATOM 15451 O O . PRO B 2 4 ? 37.713 39.165 41.993 1.00 0.00 1731 PRO B O 10
ATOM 15462 N N . VAL B 2 5 ? 36.801 40.613 40.524 1.00 0.00 1732 VAL B N 10
ATOM 15463 C CA . VAL B 2 5 ? 35.589 40.961 41.294 1.00 0.00 1732 VAL B CA 10
ATOM 15464 C C . VAL B 2 5 ? 34.337 40.839 40.418 1.00 0.00 1732 VAL B C 10
ATOM 15465 O O . VAL B 2 5 ? 34.317 41.297 39.270 1.00 0.00 1732 VAL B O 10
ATOM 15478 N N . ALA B 2 6 ? 33.293 40.178 40.925 1.00 0.00 1733 ALA B N 10
ATOM 15479 C CA . ALA B 2 6 ? 32.099 39.854 40.144 1.00 0.00 1733 ALA B CA 10
ATOM 15480 C C . ALA B 2 6 ? 31.277 41.105 39.744 1.00 0.00 1733 ALA B C 10
ATOM 15481 O O . ALA B 2 6 ? 31.187 42.043 40.540 1.00 0.00 1733 ALA B O 10
ATOM 15488 N N . PRO B 2 7 ? 30.643 41.141 38.553 1.00 0.00 1734 PRO B N 10
ATOM 15489 C CA . PRO B 2 7 ? 29.767 42.247 38.148 1.00 0.00 1734 PRO B CA 10
ATOM 15490 C C . PRO B 2 7 ? 28.370 42.165 38.809 1.00 0.00 1734 PRO B C 10
ATOM 15491 O O . PRO B 2 7 ? 28.026 41.129 39.384 1.00 0.00 1734 PRO B O 10
ATOM 15502 N N . PRO B 2 8 ? 27.520 43.209 38.734 1.00 0.00 1735 PRO B N 10
ATOM 15503 C CA . PRO B 2 8 ? 26.155 43.192 39.283 1.00 0.00 1735 PRO B CA 10
ATOM 15504 C C . PRO B 2 8 ? 25.252 42.082 38.708 1.00 0.00 1735 PRO B C 10
ATOM 15505 O O . PRO B 2 8 ? 25.491 41.610 37.592 1.00 0.00 1735 PRO B O 10
ATOM 15516 N N . ARG B 2 9 ? 24.192 41.703 39.435 1.00 0.00 1736 ARG B N 10
ATOM 15517 C CA . ARG B 2 9 ? 23.145 40.748 39.014 1.00 0.00 1736 ARG B CA 10
ATOM 15518 C C . ARG B 2 9 ? 21.725 41.274 39.255 1.00 0.00 1736 ARG B C 10
ATOM 15519 O O . ARG B 2 9 ? 21.517 42.229 40.006 1.00 0.00 1736 ARG B O 10
ATOM 15540 N N . ARG B 2 10 ? 20.743 40.633 38.613 1.00 0.00 1737 ARG B N 10
ATOM 15541 C CA . ARG B 2 10 ? 19.322 41.027 38.561 1.00 0.00 1737 ARG B CA 10
ATOM 15542 C C . ARG B 2 10 ? 18.391 39.824 38.769 1.00 0.00 1737 ARG B C 10
ATOM 15543 O O . ARG B 2 10 ? 17.368 39.979 39.435 1.00 0.00 1737 ARG B O 10
ATOM 15564 N N . ARG B 2 11 ? 18.793 38.625 38.314 1.00 0.00 1738 ARG B N 10
ATOM 15565 C CA . ARG B 2 11 ? 18.263 37.276 38.677 1.00 0.00 1738 ARG B CA 10
ATOM 15566 C C . ARG B 2 11 ? 16.768 37.025 38.416 1.00 0.00 1738 ARG B C 10
ATOM 15567 O O . ARG B 2 11 ? 16.187 36.043 38.889 1.00 0.00 1738 ARG B O 10
ATOM 15588 N N . ARG B 2 12 ? 16.145 37.942 37.684 1.00 0.00 1739 ARG B N 10
ATOM 15589 C CA . ARG B 2 12 ? 14.691 38.155 37.566 1.00 0.00 1739 ARG B CA 10
ATOM 15590 C C . ARG B 2 12 ? 13.990 38.361 38.927 1.00 0.00 1739 ARG B C 10
ATOM 15591 O O . ARG B 2 12 ? 12.902 37.841 39.168 1.00 0.00 1739 ARG B O 10
ATOM 15612 N N . GLY B 2 13 ? 14.636 39.091 39.838 1.00 0.00 1740 GLY B N 10
ATOM 15613 C CA . GLY B 2 13 ? 14.084 39.549 41.123 1.00 0.00 1740 GLY B CA 10
ATOM 15614 C C . GLY B 2 13 ? 13.965 41.078 41.199 1.00 0.00 1740 GLY B C 10
ATOM 15615 O O . GLY B 2 13 ? 14.112 41.775 40.186 1.00 0.00 1740 GLY B O 10
ATOM 15619 N N . ARG B 2 14 ? 13.721 41.622 42.401 1.00 0.00 1741 ARG B N 10
ATOM 15620 C CA . ARG B 2 14 ? 13.706 43.075 42.661 1.00 0.00 1741 ARG B CA 10
ATOM 15621 C C . ARG B 2 14 ? 15.135 43.626 42.669 1.00 0.00 1741 ARG B C 10
ATOM 15622 O O . ARG B 2 14 ? 15.793 43.731 43.707 1.00 0.00 1741 ARG B O 10
ATOM 15643 N N . ASN B 2 15 ? 15.608 43.964 41.476 1.00 0.00 1742 ASN B N 10
ATOM 15644 C CA . ASN B 2 15 ? 16.923 44.541 41.221 1.00 0.00 1742 ASN B CA 10
ATOM 15645 C C . ASN B 2 15 ? 17.111 45.933 41.851 1.00 0.00 1742 ASN B C 10
ATOM 15646 O O . ASN B 2 15 ? 16.135 46.632 42.139 1.00 0.00 1742 ASN B O 10
ATOM 15657 N N . LEU B 2 16 ? 18.369 46.354 41.997 1.00 0.00 1743 LEU B N 10
ATOM 15658 C CA . LEU B 2 16 ? 18.726 47.771 42.134 1.00 0.00 1743 LEU B CA 10
ATOM 15659 C C . LEU B 2 16 ? 18.541 48.528 40.801 1.00 0.00 1743 LEU B C 10
ATOM 15660 O O . LEU B 2 16 ? 18.725 47.954 39.720 1.00 0.00 1743 LEU B O 10
ATOM 15676 N N . THR B 2 17 ? 18.199 49.820 40.879 1.00 0.00 1744 THR B N 10
ATOM 15677 C CA . THR B 2 17 ? 17.979 50.719 39.722 1.00 0.00 1744 THR B CA 10
ATOM 15678 C C . THR B 2 17 ? 18.623 52.092 39.814 1.00 0.00 1744 THR B C 10
ATOM 15679 O O . THR B 2 17 ? 19.858 52.192 39.658 1.00 0.00 1744 THR B O 10
ATOM 15691 N N . GLY A 1 1 ? 37.150 16.043 30.894 1.00 0.00 513 GLY A N 11
ATOM 15692 C CA . GLY A 1 1 ? 36.561 14.947 31.682 1.00 0.00 513 GLY A CA 11
ATOM 15693 C C . GLY A 1 1 ? 35.628 14.083 30.845 1.00 0.00 513 GLY A C 11
ATOM 15694 O O . GLY A 1 1 ? 36.055 13.062 30.299 1.00 0.00 513 GLY A O 11
ATOM 15700 N N . ARG A 1 2 ? 34.341 14.448 30.779 1.00 0.00 514 ARG A N 11
ATOM 15701 C CA . ARG A 1 2 ? 33.252 13.684 30.127 1.00 0.00 514 ARG A CA 11
ATOM 15702 C C . ARG A 1 2 ? 33.210 13.815 28.597 1.00 0.00 514 ARG A C 11
ATOM 15703 O O . ARG A 1 2 ? 33.717 14.784 28.033 1.00 0.00 514 ARG A O 11
ATOM 15724 N N . LEU A 1 3 ? 32.540 12.860 27.947 1.00 0.00 515 LEU A N 11
ATOM 15725 C CA . LEU A 1 3 ? 32.160 12.906 26.525 1.00 0.00 515 LEU A CA 11
ATOM 15726 C C . LEU A 1 3 ? 30.654 13.194 26.355 1.00 0.00 515 LEU A C 11
ATOM 15727 O O . LEU A 1 3 ? 30.259 14.011 25.514 1.00 0.00 515 LEU A O 11
ATOM 15743 N N . ASP A 1 4 ? 29.813 12.588 27.202 1.00 0.00 516 ASP A N 11
ATOM 15744 C CA . ASP A 1 4 ? 28.402 12.966 27.336 1.00 0.00 516 ASP A CA 11
ATOM 15745 C C . ASP A 1 4 ? 28.317 14.297 28.092 1.00 0.00 516 ASP A C 11
ATOM 15746 O O . ASP A 1 4 ? 28.927 14.506 29.140 1.00 0.00 516 ASP A O 11
ATOM 15755 N N . LEU A 1 5 ? 27.503 15.196 27.563 1.00 0.00 517 LEU A N 11
ATOM 15756 C CA . LEU A 1 5 ? 27.442 16.619 27.931 1.00 0.00 517 LEU A CA 11
ATOM 15757 C C . LEU A 1 5 ? 25.983 17.099 28.061 1.00 0.00 517 LEU A C 11
ATOM 15758 O O . LEU A 1 5 ? 25.075 16.445 27.527 1.00 0.00 517 LEU A O 11
ATOM 15774 N N . PRO A 1 6 ? 25.743 18.213 28.777 1.00 0.00 518 PRO A N 11
ATOM 15775 C CA . PRO A 1 6 ? 24.403 18.666 29.130 1.00 0.00 518 PRO A CA 11
ATOM 15776 C C . PRO A 1 6 ? 23.569 19.139 27.924 1.00 0.00 518 PRO A C 11
ATOM 15777 O O . PRO A 1 6 ? 24.125 19.516 26.883 1.00 0.00 518 PRO A O 11
ATOM 15788 N N . PRO A 1 7 ? 22.229 19.129 28.053 1.00 0.00 519 PRO A N 11
ATOM 15789 C CA . PRO A 1 7 ? 21.314 19.560 27.002 1.00 0.00 519 PRO A CA 11
ATOM 15790 C C . PRO A 1 7 ? 21.537 21.042 26.686 1.00 0.00 519 PRO A C 11
ATOM 15791 O O . PRO A 1 7 ? 21.567 21.892 27.581 1.00 0.00 519 PRO A O 11
ATOM 15802 N N . GLY A 1 8 ? 21.740 21.346 25.406 1.00 0.00 520 GLY A N 11
ATOM 15803 C CA . GLY A 1 8 ? 22.059 22.688 24.926 1.00 0.00 520 GLY A CA 11
ATOM 15804 C C . GLY A 1 8 ? 23.501 23.153 25.156 1.00 0.00 520 GLY A C 11
ATOM 15805 O O . GLY A 1 8 ? 23.804 24.282 24.773 1.00 0.00 520 GLY A O 11
ATOM 15809 N N . PHE A 1 9 ? 24.400 22.333 25.731 1.00 0.00 521 PHE A N 11
ATOM 15810 C CA . PHE A 1 9 ? 25.811 22.683 25.950 1.00 0.00 521 PHE A CA 11
ATOM 15811 C C . PHE A 1 9 ? 26.497 23.526 24.860 1.00 0.00 521 PHE A C 11
ATOM 15812 O O . PHE A 1 9 ? 26.462 23.142 23.686 1.00 0.00 521 PHE A O 11
ATOM 15829 N N . MET A 1 10 ? 27.139 24.637 25.232 1.00 0.00 522 MET A N 11
ATOM 15830 C CA . MET A 1 10 ? 27.803 25.538 24.278 1.00 0.00 522 MET A CA 11
ATOM 15831 C C . MET A 1 10 ? 29.317 25.311 24.226 1.00 0.00 522 MET A C 11
ATOM 15832 O O . MET A 1 10 ? 29.886 25.096 23.157 1.00 0.00 522 MET A O 11
ATOM 15846 N N . PHE A 1 11 ? 29.966 25.392 25.385 1.00 0.00 523 PHE A N 11
ATOM 15847 C CA . PHE A 1 11 ? 31.417 25.358 25.570 1.00 0.00 523 PHE A CA 11
ATOM 15848 C C . PHE A 1 11 ? 31.818 25.123 27.020 1.00 0.00 523 PHE A C 11
ATOM 15849 O O . PHE A 1 11 ? 30.977 25.169 27.906 1.00 0.00 523 PHE A O 11
ATOM 15866 N N . LYS A 1 12 ? 33.092 24.878 27.295 1.00 0.00 524 LYS A N 11
ATOM 15867 C CA . LYS A 1 12 ? 33.636 24.861 28.654 1.00 0.00 524 LYS A CA 11
ATOM 15868 C C . LYS A 1 12 ? 34.404 26.153 28.978 1.00 0.00 524 LYS A C 11
ATOM 15869 O O . LYS A 1 12 ? 34.850 26.883 28.091 1.00 0.00 524 LYS A O 11
ATOM 15888 N N . VAL A 1 13 ? 34.624 26.384 30.265 1.00 0.00 525 VAL A N 11
ATOM 15889 C CA . VAL A 1 13 ? 35.557 27.369 30.849 1.00 0.00 525 VAL A CA 11
ATOM 15890 C C . VAL A 1 13 ? 36.312 26.708 32.004 1.00 0.00 525 VAL A C 11
ATOM 15891 O O . VAL A 1 13 ? 35.833 25.711 32.542 1.00 0.00 525 VAL A O 11
ATOM 15904 N N . GLN A 1 14 ? 37.453 27.251 32.431 1.00 0.00 526 GLN A N 11
ATOM 15905 C CA . GLN A 1 14 ? 38.197 26.750 33.593 1.00 0.00 526 GLN A CA 11
ATOM 15906 C C . GLN A 1 14 ? 38.472 27.866 34.612 1.00 0.00 526 GLN A C 11
ATOM 15907 O O . GLN A 1 14 ? 39.030 28.903 34.250 1.00 0.00 526 GLN A O 11
ATOM 15921 N N . ALA A 1 15 ? 38.096 27.684 35.883 1.00 0.00 527 ALA A N 11
ATOM 15922 C CA . ALA A 1 15 ? 38.297 28.672 36.947 1.00 0.00 527 ALA A CA 11
ATOM 15923 C C . ALA A 1 15 ? 39.782 29.025 37.110 1.00 0.00 527 ALA A C 11
ATOM 15924 O O . ALA A 1 15 ? 40.638 28.147 37.150 1.00 0.00 527 ALA A O 11
ATOM 15931 N N . GLN A 1 16 ? 40.085 30.315 37.189 1.00 0.00 528 GLN A N 11
ATOM 15932 C CA . GLN A 1 16 ? 41.410 30.872 37.485 1.00 0.00 528 GLN A CA 11
ATOM 15933 C C . GLN A 1 16 ? 41.522 31.364 38.940 1.00 0.00 528 GLN A C 11
ATOM 15934 O O . GLN A 1 16 ? 42.617 31.438 39.496 1.00 0.00 528 GLN A O 11
ATOM 15948 N N . HIS A 1 17 ? 40.382 31.688 39.559 1.00 0.00 529 HIS A N 11
ATOM 15949 C CA . HIS A 1 17 ? 40.253 32.194 40.927 1.00 0.00 529 HIS A CA 11
ATOM 15950 C C . HIS A 1 17 ? 39.063 31.536 41.649 1.00 0.00 529 HIS A C 11
ATOM 15951 O O . HIS A 1 17 ? 38.173 30.968 41.017 1.00 0.00 529 HIS A O 11
ATOM 15965 N N . ASP A 1 18 ? 39.069 31.581 42.980 1.00 0.00 530 ASP A N 11
ATOM 15966 C CA . ASP A 1 18 ? 38.046 30.997 43.851 1.00 0.00 530 ASP A CA 11
ATOM 15967 C C . ASP A 1 18 ? 36.807 31.893 44.050 1.00 0.00 530 ASP A C 11
ATOM 15968 O O . ASP A 1 18 ? 36.945 33.062 44.425 1.00 0.00 530 ASP A O 11
ATOM 15977 N N . TYR A 1 19 ? 35.604 31.352 43.826 1.00 0.00 531 TYR A N 11
ATOM 15978 C CA . TYR A 1 19 ? 34.328 32.077 43.906 1.00 0.00 531 TYR A CA 11
ATOM 15979 C C . TYR A 1 19 ? 33.235 31.387 44.747 1.00 0.00 531 TYR A C 11
ATOM 15980 O O . TYR A 1 19 ? 32.837 30.262 44.434 1.00 0.00 531 TYR A O 11
ATOM 15998 N N . THR A 1 20 ? 32.718 32.073 45.775 1.00 0.00 532 THR A N 11
ATOM 15999 C CA . THR A 1 20 ? 31.582 31.629 46.614 1.00 0.00 532 THR A CA 11
ATOM 16000 C C . THR A 1 20 ? 30.209 32.167 46.208 1.00 0.00 532 THR A C 11
ATOM 16001 O O . THR A 1 20 ? 30.068 33.366 45.956 1.00 0.00 532 THR A O 11
ATOM 16012 N N . ALA A 1 21 ? 29.179 31.316 46.166 1.00 0.00 533 ALA A N 11
ATOM 16013 C CA . ALA A 1 21 ? 27.849 31.716 45.704 1.00 0.00 533 ALA A CA 11
ATOM 16014 C C . ALA A 1 21 ? 27.089 32.579 46.733 1.00 0.00 533 ALA A C 11
ATOM 16015 O O . ALA A 1 21 ? 26.777 32.149 47.848 1.00 0.00 533 ALA A O 11
ATOM 16022 N N . THR A 1 22 ? 26.738 33.792 46.307 1.00 0.00 534 THR A N 11
ATOM 16023 C CA . THR A 1 22 ? 26.005 34.823 47.073 1.00 0.00 534 THR A CA 11
ATOM 16024 C C . THR A 1 22 ? 24.466 34.792 46.942 1.00 0.00 534 THR A C 11
ATOM 16025 O O . THR A 1 22 ? 23.745 35.681 47.399 1.00 0.00 534 THR A O 11
ATOM 16036 N N . ASP A 1 23 ? 23.967 33.756 46.273 1.00 0.00 535 ASP A N 11
ATOM 16037 C CA . ASP A 1 23 ? 22.572 33.448 45.951 1.00 0.00 535 ASP A CA 11
ATOM 16038 C C . ASP A 1 23 ? 22.350 31.941 45.778 1.00 0.00 535 ASP A C 11
ATOM 16039 O O . ASP A 1 23 ? 23.274 31.219 45.391 1.00 0.00 535 ASP A O 11
ATOM 16048 N N . THR A 1 24 ? 21.126 31.457 45.984 1.00 0.00 536 THR A N 11
ATOM 16049 C CA . THR A 1 24 ? 20.801 30.035 45.783 1.00 0.00 536 THR A CA 11
ATOM 16050 C C . THR A 1 24 ? 20.901 29.515 44.339 1.00 0.00 536 THR A C 11
ATOM 16051 O O . THR A 1 24 ? 21.176 28.332 44.114 1.00 0.00 536 THR A O 11
ATOM 16062 N N . ASP A 1 25 ? 20.748 30.402 43.350 1.00 0.00 537 ASP A N 11
ATOM 16063 C CA . ASP A 1 25 ? 20.904 30.096 41.923 1.00 0.00 537 ASP A CA 11
ATOM 16064 C C . ASP A 1 25 ? 22.311 30.342 41.342 1.00 0.00 537 ASP A C 11
ATOM 16065 O O . ASP A 1 25 ? 22.601 29.941 40.213 1.00 0.00 537 ASP A O 11
ATOM 16074 N N . GLU A 1 26 ? 23.201 30.965 42.117 1.00 0.00 538 GLU A N 11
ATOM 16075 C CA . GLU A 1 26 ? 24.609 31.175 41.770 1.00 0.00 538 GLU A CA 11
ATOM 16076 C C . GLU A 1 26 ? 25.409 29.864 41.900 1.00 0.00 538 GLU A C 11
ATOM 16077 O O . GLU A 1 26 ? 25.132 29.026 42.766 1.00 0.00 538 GLU A O 11
ATOM 16089 N N . LEU A 1 27 ? 26.409 29.692 41.036 1.00 0.00 539 LEU A N 11
ATOM 16090 C CA . LEU A 1 27 ? 27.373 28.590 41.031 1.00 0.00 539 LEU A CA 11
ATOM 16091 C C . LEU A 1 27 ? 28.542 28.899 41.994 1.00 0.00 539 LEU A C 11
ATOM 16092 O O . LEU A 1 27 ? 28.820 30.059 42.293 1.00 0.00 539 LEU A O 11
ATOM 16108 N N . GLN A 1 28 ? 29.269 27.872 42.431 1.00 0.00 540 GLN A N 11
ATOM 16109 C CA . GLN A 1 28 ? 30.491 27.976 43.244 1.00 0.00 540 GLN A CA 11
ATOM 16110 C C . GLN A 1 28 ? 31.694 27.366 42.498 1.00 0.00 540 GLN A C 11
ATOM 16111 O O . GLN A 1 28 ? 31.554 26.308 41.884 1.00 0.00 540 GLN A O 11
ATOM 16125 N N . LEU A 1 29 ? 32.866 28.014 42.559 1.00 0.00 541 LEU A N 11
ATOM 16126 C CA . LEU A 1 29 ? 34.083 27.634 41.821 1.00 0.00 541 LEU A CA 11
ATOM 16127 C C . LEU A 1 29 ? 35.329 27.635 42.726 1.00 0.00 541 LEU A C 11
ATOM 16128 O O . LEU A 1 29 ? 35.506 28.540 43.543 1.00 0.00 541 LEU A O 11
ATOM 16144 N N . LYS A 1 30 ? 36.238 26.667 42.546 1.00 0.00 542 LYS A N 11
ATOM 16145 C CA . LYS A 1 30 ? 37.614 26.685 43.082 1.00 0.00 542 LYS A CA 11
ATOM 16146 C C . LYS A 1 30 ? 38.585 26.861 41.918 1.00 0.00 542 LYS A C 11
ATOM 16147 O O . LYS A 1 30 ? 38.352 26.321 40.842 1.00 0.00 542 LYS A O 11
ATOM 16166 N N . ALA A 1 31 ? 39.674 27.605 42.105 1.00 0.00 543 ALA A N 11
ATOM 16167 C CA . ALA A 1 31 ? 40.660 27.833 41.048 1.00 0.00 543 ALA A CA 11
ATOM 16168 C C . ALA A 1 31 ? 41.176 26.505 40.442 1.00 0.00 543 ALA A C 11
ATOM 16169 O O . ALA A 1 31 ? 41.746 25.665 41.139 1.00 0.00 543 ALA A O 11
ATOM 16176 N N . GLY A 1 32 ? 40.928 26.311 39.150 1.00 0.00 544 GLY A N 11
ATOM 16177 C CA . GLY A 1 32 ? 41.226 25.101 38.368 1.00 0.00 544 GLY A CA 11
ATOM 16178 C C . GLY A 1 32 ? 39.982 24.322 37.930 1.00 0.00 544 GLY A C 11
ATOM 16179 O O . GLY A 1 32 ? 40.093 23.427 37.094 1.00 0.00 544 GLY A O 11
ATOM 16183 N N . ASP A 1 33 ? 38.795 24.669 38.439 1.00 0.00 545 ASP A N 11
ATOM 16184 C CA . ASP A 1 33 ? 37.559 23.928 38.203 1.00 0.00 545 ASP A CA 11
ATOM 16185 C C . ASP A 1 33 ? 36.980 24.141 36.797 1.00 0.00 545 ASP A C 11
ATOM 16186 O O . ASP A 1 33 ? 36.681 25.278 36.424 1.00 0.00 545 ASP A O 11
ATOM 16195 N N . VAL A 1 34 ? 36.806 23.075 36.010 1.00 0.00 546 VAL A N 11
ATOM 16196 C CA . VAL A 1 34 ? 36.110 23.150 34.714 1.00 0.00 546 VAL A CA 11
ATOM 16197 C C . VAL A 1 34 ? 34.600 23.339 34.882 1.00 0.00 546 VAL A C 11
ATOM 16198 O O . VAL A 1 34 ? 33.980 22.649 35.695 1.00 0.00 546 VAL A O 11
ATOM 16211 N N . VAL A 1 35 ? 34.001 24.233 34.095 1.00 0.00 547 VAL A N 11
ATOM 16212 C CA . VAL A 1 35 ? 32.557 24.507 34.035 1.00 0.00 547 VAL A CA 11
ATOM 16213 C C . VAL A 1 35 ? 32.021 24.347 32.626 1.00 0.00 547 VAL A C 11
ATOM 16214 O O . VAL A 1 35 ? 32.501 24.990 31.696 1.00 0.00 547 VAL A O 11
ATOM 16227 N N . LEU A 1 36 ? 31.040 23.469 32.464 1.00 0.00 548 LEU A N 11
ATOM 16228 C CA . LEU A 1 36 ? 30.327 23.249 31.219 1.00 0.00 548 LEU A CA 11
ATOM 16229 C C . LEU A 1 36 ? 29.294 24.380 31.036 1.00 0.00 548 LEU A C 11
ATOM 16230 O O . LEU A 1 36 ? 28.231 24.348 31.658 1.00 0.00 548 LEU A O 11
ATOM 16246 N N . VAL A 1 37 ? 29.608 25.396 30.229 1.00 0.00 549 VAL A N 11
ATOM 16247 C CA . VAL A 1 37 ? 28.655 26.468 29.847 1.00 0.00 549 VAL A CA 11
ATOM 16248 C C . VAL A 1 37 ? 27.404 25.975 29.090 1.00 0.00 549 VAL A C 11
ATOM 16249 O O . VAL A 1 37 ? 27.500 25.226 28.112 1.00 0.00 549 VAL A O 11
ATOM 16262 N N . ILE A 1 38 ? 26.221 26.448 29.504 1.00 0.00 550 ILE A N 11
ATOM 16263 C CA . ILE A 1 38 ? 24.899 26.158 28.916 1.00 0.00 550 ILE A CA 11
ATOM 16264 C C . ILE A 1 38 ? 24.117 27.473 28.668 1.00 0.00 550 ILE A C 11
ATOM 16265 O O . ILE A 1 38 ? 24.386 28.480 29.326 1.00 0.00 550 ILE A O 11
ATOM 16281 N N . PRO A 1 39 ? 23.146 27.491 27.732 1.00 0.00 551 PRO A N 11
ATOM 16282 C CA . PRO A 1 39 ? 22.242 28.620 27.506 1.00 0.00 551 PRO A CA 11
ATOM 16283 C C . PRO A 1 39 ? 21.213 28.757 28.638 1.00 0.00 551 PRO A C 11
ATOM 16284 O O . PRO A 1 39 ? 21.012 27.844 29.442 1.00 0.00 551 PRO A O 11
ATOM 16295 N N . PHE A 1 40 ? 20.537 29.903 28.701 1.00 0.00 552 PHE A N 11
ATOM 16296 C CA . PHE A 1 40 ? 19.559 30.212 29.744 1.00 0.00 552 PHE A CA 11
ATOM 16297 C C . PHE A 1 40 ? 18.129 29.707 29.506 1.00 0.00 552 PHE A C 11
ATOM 16298 O O . PHE A 1 40 ? 17.708 29.509 28.365 1.00 0.00 552 PHE A O 11
ATOM 16315 N N . GLN A 1 41 ? 17.340 29.578 30.571 1.00 0.00 553 GLN A N 11
ATOM 16316 C CA . GLN A 1 41 ? 15.882 29.367 30.517 1.00 0.00 553 GLN A CA 11
ATOM 16317 C C . GLN A 1 41 ? 15.077 30.637 30.195 1.00 0.00 553 GLN A C 11
ATOM 16318 O O . GLN A 1 41 ? 13.927 30.533 29.763 1.00 0.00 553 GLN A O 11
ATOM 16332 N N . ASN A 1 42 ? 15.653 31.825 30.401 1.00 0.00 554 ASN A N 11
ATOM 16333 C CA . ASN A 1 42 ? 15.070 33.105 30.020 1.00 0.00 554 ASN A CA 11
ATOM 16334 C C . ASN A 1 42 ? 16.144 34.183 29.790 1.00 0.00 554 ASN A C 11
ATOM 16335 O O . ASN A 1 42 ? 17.146 34.199 30.508 1.00 0.00 554 ASN A O 11
ATOM 16346 N N . PRO A 1 43 ? 15.898 35.155 28.896 1.00 0.00 555 PRO A N 11
ATOM 16347 C CA . PRO A 1 43 ? 16.791 36.296 28.676 1.00 0.00 555 PRO A CA 11
ATOM 16348 C C . PRO A 1 43 ? 16.894 37.212 29.909 1.00 0.00 555 PRO A C 11
ATOM 16349 O O . PRO A 1 43 ? 17.937 37.831 30.128 1.00 0.00 555 PRO A O 11
ATOM 16360 N N . GLU A 1 44 ? 15.838 37.286 30.728 1.00 0.00 556 GLU A N 11
ATOM 16361 C CA . GLU A 1 44 ? 15.804 37.970 32.037 1.00 0.00 556 GLU A CA 11
ATOM 16362 C C . GLU A 1 44 ? 16.360 37.131 33.214 1.00 0.00 556 GLU A C 11
ATOM 16363 O O . GLU A 1 44 ? 16.488 37.644 34.325 1.00 0.00 556 GLU A O 11
ATOM 16375 N N . GLU A 1 45 ? 16.702 35.853 33.000 1.00 0.00 557 GLU A N 11
ATOM 16376 C CA . GLU A 1 45 ? 17.481 35.036 33.954 1.00 0.00 557 GLU A CA 11
ATOM 16377 C C . GLU A 1 45 ? 19.007 35.136 33.785 1.00 0.00 557 GLU A C 11
ATOM 16378 O O . GLU A 1 45 ? 19.754 34.687 34.656 1.00 0.00 557 GLU A O 11
ATOM 16390 N N . GLN A 1 46 ? 19.468 35.754 32.704 1.00 0.00 558 GLN A N 11
ATOM 16391 C CA . GLN A 1 46 ? 20.847 36.226 32.549 1.00 0.00 558 GLN A CA 11
ATOM 16392 C C . GLN A 1 46 ? 21.071 37.591 33.226 1.00 0.00 558 GLN A C 11
ATOM 16393 O O . GLN A 1 46 ? 20.173 38.438 33.302 1.00 0.00 558 GLN A O 11
ATOM 16407 N N . ASP A 1 47 ? 22.298 37.792 33.700 1.00 0.00 559 ASP A N 11
ATOM 16408 C CA . ASP A 1 47 ? 22.870 39.028 34.228 1.00 0.00 559 ASP A CA 11
ATOM 16409 C C . ASP A 1 47 ? 24.007 39.608 33.353 1.00 0.00 559 ASP A C 11
ATOM 16410 O O . ASP A 1 47 ? 24.790 38.862 32.770 1.00 0.00 559 ASP A O 11
ATOM 16419 N N . GLU A 1 48 ? 24.111 40.933 33.193 1.00 0.00 560 GLU A N 11
ATOM 16420 C CA . GLU A 1 48 ? 25.055 41.520 32.219 1.00 0.00 560 GLU A CA 11
ATOM 16421 C C . GLU A 1 48 ? 26.526 41.221 32.585 1.00 0.00 560 GLU A C 11
ATOM 16422 O O . GLU A 1 48 ? 27.000 41.610 33.657 1.00 0.00 560 GLU A O 11
ATOM 16434 N N . GLY A 1 49 ? 27.254 40.545 31.690 1.00 0.00 561 GLY A N 11
ATOM 16435 C CA . GLY A 1 49 ? 28.635 40.088 31.902 1.00 0.00 561 GLY A CA 11
ATOM 16436 C C . GLY A 1 49 ? 28.791 38.736 32.621 1.00 0.00 561 GLY A C 11
ATOM 16437 O O . GLY A 1 49 ? 29.919 38.354 32.935 1.00 0.00 561 GLY A O 11
ATOM 16441 N N . TRP A 1 50 ? 27.698 38.019 32.898 1.00 0.00 562 TRP A N 11
ATOM 16442 C CA . TRP A 1 50 ? 27.687 36.698 33.548 1.00 0.00 562 TRP A CA 11
ATOM 16443 C C . TRP A 1 50 ? 27.664 35.517 32.559 1.00 0.00 562 TRP A C 11
ATOM 16444 O O . TRP A 1 50 ? 27.520 35.710 31.347 1.00 0.00 562 TRP A O 11
ATOM 16465 N N . LEU A 1 51 ? 27.793 34.285 33.062 1.00 0.00 563 LEU A N 11
ATOM 16466 C CA . LEU A 1 51 ? 27.521 33.038 32.329 1.00 0.00 563 LEU A CA 11
ATOM 16467 C C . LEU A 1 51 ? 26.814 32.021 33.236 1.00 0.00 563 LEU A C 11
ATOM 16468 O O . LEU A 1 51 ? 26.988 32.052 34.452 1.00 0.00 563 LEU A O 11
ATOM 16484 N N . MET A 1 52 ? 26.049 31.098 32.643 1.00 0.00 564 MET A N 11
ATOM 16485 C CA . MET A 1 52 ? 25.487 29.913 33.301 1.00 0.00 564 MET A CA 11
ATOM 16486 C C . MET A 1 52 ? 26.211 28.641 32.849 1.00 0.00 564 MET A C 11
ATOM 16487 O O . MET A 1 52 ? 26.574 28.482 31.684 1.00 0.00 564 MET A O 11
ATOM 16501 N N . GLY A 1 53 ? 26.390 27.705 33.774 1.00 0.00 565 GLY A N 11
ATOM 16502 C CA . GLY A 1 53 ? 26.948 26.387 33.512 1.00 0.00 565 GLY A CA 11
ATOM 16503 C C . GLY A 1 53 ? 26.798 25.440 34.699 1.00 0.00 565 GLY A C 11
ATOM 16504 O O . GLY A 1 53 ? 26.151 25.761 35.697 1.00 0.00 565 GLY A O 11
ATOM 16508 N N . VAL A 1 54 ? 27.421 24.272 34.591 1.00 0.00 566 VAL A N 11
ATOM 16509 C CA . VAL A 1 54 ? 27.531 23.260 35.652 1.00 0.00 566 VAL A CA 11
ATOM 16510 C C . VAL A 1 54 ? 28.973 22.761 35.720 1.00 0.00 566 VAL A C 11
ATOM 16511 O O . VAL A 1 54 ? 29.614 22.608 34.680 1.00 0.00 566 VAL A O 11
ATOM 16524 N N . LYS A 1 55 ? 29.525 22.529 36.915 1.00 0.00 567 LYS A N 11
ATOM 16525 C CA . LYS A 1 55 ? 30.876 21.975 37.062 1.00 0.00 567 LYS A CA 11
ATOM 16526 C C . LYS A 1 55 ? 31.013 20.646 36.331 1.00 0.00 567 LYS A C 11
ATOM 16527 O O . LYS A 1 55 ? 30.148 19.778 36.443 1.00 0.00 567 LYS A O 11
ATOM 16546 N N . GLU A 1 56 ? 32.118 20.460 35.615 1.00 0.00 568 GLU A N 11
ATOM 16547 C CA . GLU A 1 56 ? 32.371 19.188 34.946 1.00 0.00 568 GLU A CA 11
ATOM 16548 C C . GLU A 1 56 ? 32.470 18.051 35.965 1.00 0.00 568 GLU A C 11
ATOM 16549 O O . GLU A 1 56 ? 31.811 17.044 35.762 1.00 0.00 568 GLU A O 11
ATOM 16561 N N . SER A 1 57 ? 33.148 18.239 37.106 1.00 0.00 569 SER A N 11
ATOM 16562 C CA . SER A 1 57 ? 33.203 17.247 38.195 1.00 0.00 569 SER A CA 11
ATOM 16563 C C . SER A 1 57 ? 31.810 16.893 38.739 1.00 0.00 569 SER A C 11
ATOM 16564 O O . SER A 1 57 ? 31.523 15.734 39.048 1.00 0.00 569 SER A O 11
ATOM 16572 N N . ASP A 1 58 ? 30.905 17.872 38.824 1.00 0.00 570 ASP A N 11
ATOM 16573 C CA . ASP A 1 58 ? 29.500 17.647 39.172 1.00 0.00 570 ASP A CA 11
ATOM 16574 C C . ASP A 1 58 ? 28.716 16.793 38.164 1.00 0.00 570 ASP A C 11
ATOM 16575 O O . ASP A 1 58 ? 28.009 15.849 38.527 1.00 0.00 570 ASP A O 11
ATOM 16584 N N . TRP A 1 59 ? 28.908 17.085 36.878 1.00 0.00 571 TRP A N 11
ATOM 16585 C CA . TRP A 1 59 ? 28.297 16.372 35.757 1.00 0.00 571 TRP A CA 11
ATOM 16586 C C . TRP A 1 59 ? 28.938 14.993 35.476 1.00 0.00 571 TRP A C 11
ATOM 16587 O O . TRP A 1 59 ? 28.240 14.066 35.084 1.00 0.00 571 TRP A O 11
ATOM 16608 N N . ASN A 1 60 ? 30.230 14.810 35.772 1.00 0.00 572 ASN A N 11
ATOM 16609 C CA . ASN A 1 60 ? 30.975 13.537 35.715 1.00 0.00 572 ASN A CA 11
ATOM 16610 C C . ASN A 1 60 ? 30.481 12.563 36.815 1.00 0.00 572 ASN A C 11
ATOM 16611 O O . ASN A 1 60 ? 30.389 11.353 36.604 1.00 0.00 572 ASN A O 11
ATOM 16622 N N . GLN A 1 61 ? 30.077 13.101 37.975 1.00 0.00 573 GLN A N 11
ATOM 16623 C CA . GLN A 1 61 ? 29.348 12.372 39.027 1.00 0.00 573 GLN A CA 11
ATOM 16624 C C . GLN A 1 61 ? 27.835 12.198 38.738 1.00 0.00 573 GLN A C 11
ATOM 16625 O O . GLN A 1 61 ? 27.140 11.528 39.508 1.00 0.00 573 GLN A O 11
ATOM 16639 N N . HIS A 1 62 ? 27.331 12.773 37.636 1.00 0.00 574 HIS A N 11
ATOM 16640 C CA . HIS A 1 62 ? 25.998 12.559 37.037 1.00 0.00 574 HIS A CA 11
ATOM 16641 C C . HIS A 1 62 ? 24.799 12.998 37.906 1.00 0.00 574 HIS A C 11
ATOM 16642 O O . HIS A 1 62 ? 23.703 12.425 37.849 1.00 0.00 574 HIS A O 11
ATOM 16656 N N . LYS A 1 63 ? 25.034 14.047 38.699 1.00 0.00 575 LYS A N 11
ATOM 16657 C CA . LYS A 1 63 ? 24.110 14.670 39.660 1.00 0.00 575 LYS A CA 11
ATOM 16658 C C . LYS A 1 63 ? 22.897 15.358 39.010 1.00 0.00 575 LYS A C 11
ATOM 16659 O O . LYS A 1 63 ? 22.858 15.554 37.792 1.00 0.00 575 LYS A O 11
ATOM 16678 N N . GLU A 1 64 ? 21.933 15.774 39.836 1.00 0.00 576 GLU A N 11
ATOM 16679 C CA . GLU A 1 64 ? 20.785 16.601 39.432 1.00 0.00 576 GLU A CA 11
ATOM 16680 C C . GLU A 1 64 ? 21.202 17.966 38.839 1.00 0.00 576 GLU A C 11
ATOM 16681 O O . GLU A 1 64 ? 21.579 18.904 39.548 1.00 0.00 576 GLU A O 11
ATOM 16693 N N . LEU A 1 65 ? 21.103 18.088 37.510 1.00 0.00 577 LEU A N 11
ATOM 16694 C CA . LEU A 1 65 ? 21.621 19.230 36.744 1.00 0.00 577 LEU A CA 11
ATOM 16695 C C . LEU A 1 65 ? 21.062 20.573 37.243 1.00 0.00 577 LEU A C 11
ATOM 16696 O O . LEU A 1 65 ? 21.816 21.529 37.405 1.00 0.00 577 LEU A O 11
ATOM 16712 N N . GLU A 1 66 ? 19.760 20.633 37.536 1.00 0.00 578 GLU A N 11
ATOM 16713 C CA . GLU A 1 66 ? 19.058 21.858 37.945 1.00 0.00 578 GLU A CA 11
ATOM 16714 C C . GLU A 1 66 ? 19.569 22.487 39.258 1.00 0.00 578 GLU A C 11
ATOM 16715 O O . GLU A 1 66 ? 19.536 23.711 39.410 1.00 0.00 578 GLU A O 11
ATOM 16727 N N . LYS A 1 67 ? 20.077 21.677 40.197 1.00 0.00 579 LYS A N 11
ATOM 16728 C CA . LYS A 1 67 ? 20.592 22.156 41.498 1.00 0.00 579 LYS A CA 11
ATOM 16729 C C . LYS A 1 67 ? 22.104 22.325 41.508 1.00 0.00 579 LYS A C 11
ATOM 16730 O O . LYS A 1 67 ? 22.621 23.202 42.200 1.00 0.00 579 LYS A O 11
ATOM 16749 N N . CYS A 1 68 ? 22.803 21.507 40.726 1.00 0.00 580 CYS A N 11
ATOM 16750 C CA . CYS A 1 68 ? 24.235 21.639 40.517 1.00 0.00 580 CYS A CA 11
ATOM 16751 C C . CYS A 1 68 ? 24.622 22.871 39.682 1.00 0.00 580 CYS A C 11
ATOM 16752 O O . CYS A 1 68 ? 25.596 23.548 40.019 1.00 0.00 580 CYS A O 11
ATOM 16760 N N . ARG A 1 69 ? 23.864 23.195 38.624 1.00 0.00 581 ARG A N 11
ATOM 16761 C CA . ARG A 1 69 ? 24.109 24.370 37.766 1.00 0.00 581 ARG A CA 11
ATOM 16762 C C . ARG A 1 69 ? 23.943 25.695 38.514 1.00 0.00 581 ARG A C 11
ATOM 16763 O O . ARG A 1 69 ? 23.259 25.768 39.538 1.00 0.00 581 ARG A O 11
ATOM 16784 N N . GLY A 1 70 ? 24.501 26.751 37.933 1.00 0.00 582 GLY A N 11
ATOM 16785 C CA . GLY A 1 70 ? 24.353 28.116 38.417 1.00 0.00 582 GLY A CA 11
ATOM 16786 C C . GLY A 1 70 ? 24.995 29.163 37.522 1.00 0.00 582 GLY A C 11
ATOM 16787 O O . GLY A 1 70 ? 25.718 28.838 36.575 1.00 0.00 582 GLY A O 11
ATOM 16791 N N . VAL A 1 71 ? 24.761 30.431 37.862 1.00 0.00 583 VAL A N 11
ATOM 16792 C CA . VAL A 1 71 ? 25.432 31.569 37.230 1.00 0.00 583 VAL A CA 11
ATOM 16793 C C . VAL A 1 71 ? 26.743 31.875 37.951 1.00 0.00 583 VAL A C 11
ATOM 16794 O O . VAL A 1 71 ? 26.832 31.788 39.177 1.00 0.00 583 VAL A O 11
ATOM 16807 N N . PHE A 1 72 ? 27.757 32.276 37.195 1.00 0.00 584 PHE A N 11
ATOM 16808 C CA . PHE A 1 72 ? 29.067 32.681 37.704 1.00 0.00 584 PHE A CA 11
ATOM 16809 C C . PHE A 1 72 ? 29.675 33.845 36.897 1.00 0.00 584 PHE A C 11
ATOM 16810 O O . PHE A 1 72 ? 29.317 34.044 35.729 1.00 0.00 584 PHE A O 11
ATOM 16827 N N . PRO A 1 73 ? 30.597 34.626 37.493 1.00 0.00 585 PRO A N 11
ATOM 16828 C CA . PRO A 1 73 ? 31.339 35.651 36.765 1.00 0.00 585 PRO A CA 11
ATOM 16829 C C . PRO A 1 73 ? 32.320 34.991 35.789 1.00 0.00 585 PRO A C 11
ATOM 16830 O O . PRO A 1 73 ? 33.307 34.389 36.214 1.00 0.00 585 PRO A O 11
ATOM 16841 N N . GLU A 1 74 ? 32.083 35.109 34.477 1.00 0.00 586 GLU A N 11
ATOM 16842 C CA . GLU A 1 74 ? 32.949 34.498 33.451 1.00 0.00 586 GLU A CA 11
ATOM 16843 C C . GLU A 1 74 ? 34.419 34.942 33.594 1.00 0.00 586 GLU A C 11
ATOM 16844 O O . GLU A 1 74 ? 35.332 34.165 33.318 1.00 0.00 586 GLU A O 11
ATOM 16856 N N . ASN A 1 75 ? 34.652 36.157 34.106 1.00 0.00 587 ASN A N 11
ATOM 16857 C CA . ASN A 1 75 ? 35.970 36.741 34.345 1.00 0.00 587 ASN A CA 11
ATOM 16858 C C . ASN A 1 75 ? 36.787 36.020 35.436 1.00 0.00 587 ASN A C 11
ATOM 16859 O O . ASN A 1 75 ? 38.016 36.095 35.418 1.00 0.00 587 ASN A O 11
ATOM 16870 N N . PHE A 1 76 ? 36.138 35.264 36.333 1.00 0.00 588 PHE A N 11
ATOM 16871 C CA . PHE A 1 76 ? 36.805 34.284 37.200 1.00 0.00 588 PHE A CA 11
ATOM 16872 C C . PHE A 1 76 ? 37.375 33.034 36.517 1.00 0.00 588 PHE A C 11
ATOM 16873 O O . PHE A 1 76 ? 38.152 32.295 37.124 1.00 0.00 588 PHE A O 11
ATOM 16890 N N . THR A 1 77 ? 36.982 32.774 35.270 1.00 0.00 589 THR A N 11
ATOM 16891 C CA . THR A 1 77 ? 37.347 31.600 34.473 1.00 0.00 589 THR A CA 11
ATOM 16892 C C . THR A 1 77 ? 38.035 32.011 33.171 1.00 0.00 589 THR A C 11
ATOM 16893 O O . THR A 1 77 ? 38.127 33.195 32.844 1.00 0.00 589 THR A O 11
ATOM 16904 N N . GLU A 1 78 ? 38.536 31.031 32.422 1.00 0.00 590 GLU A N 11
ATOM 16905 C CA . GLU A 1 78 ? 39.104 31.223 31.086 1.00 0.00 590 GLU A CA 11
ATOM 16906 C C . GLU A 1 78 ? 38.413 30.267 30.108 1.00 0.00 590 GLU A C 11
ATOM 16907 O O . GLU A 1 78 ? 38.181 29.102 30.436 1.00 0.00 590 GLU A O 11
ATOM 16919 N N . ARG A 1 79 ? 38.054 30.752 28.918 1.00 0.00 591 ARG A N 11
ATOM 16920 C CA . ARG A 1 79 ? 37.411 29.959 27.862 1.00 0.00 591 ARG A CA 11
ATOM 16921 C C . ARG A 1 79 ? 38.416 28.924 27.344 1.00 0.00 591 ARG A C 11
ATOM 16922 O O . ARG A 1 79 ? 39.541 29.282 26.976 1.00 0.00 591 ARG A O 11
ATOM 16943 N N . VAL A 1 80 ? 38.001 27.657 27.310 1.00 0.00 592 VAL A N 11
ATOM 16944 C CA . VAL A 1 80 ? 38.779 26.516 26.815 1.00 0.00 592 VAL A CA 11
ATOM 16945 C C . VAL A 1 80 ? 38.119 26.032 25.501 1.00 0.00 592 VAL A C 11
ATOM 16946 O O . VAL A 1 80 ? 36.903 26.202 25.338 1.00 0.00 592 VAL A O 11
ATOM 16959 N N . PRO A 1 81 ? 38.889 25.450 24.558 1.00 0.00 593 PRO A N 11
ATOM 16960 C CA . PRO A 1 81 ? 38.461 25.033 23.211 1.00 0.00 593 PRO A CA 11
ATOM 16961 C C . PRO A 1 81 ? 37.147 24.248 23.125 1.00 0.00 593 PRO A C 11
ATOM 16962 O O . PRO A 1 81 ? 36.974 23.270 23.890 1.00 0.00 593 PRO A O 11
ATOM 16974 N N . SER B 2 1 ? 44.203 44.252 40.192 1.00 0.00 1728 SER B N 11
ATOM 16975 C CA . SER B 2 1 ? 45.429 43.946 40.953 1.00 0.00 1728 SER B CA 11
ATOM 16976 C C . SER B 2 1 ? 45.730 42.443 40.970 1.00 0.00 1728 SER B C 11
ATOM 16977 O O . SER B 2 1 ? 46.434 41.983 40.070 1.00 0.00 1728 SER B O 11
ATOM 16987 N N . THR B 2 2 ? 45.234 41.648 41.934 1.00 0.00 1729 THR B N 11
ATOM 16988 C CA . THR B 2 2 ? 45.528 40.195 42.052 1.00 0.00 1729 THR B CA 11
ATOM 16989 C C . THR B 2 2 ? 44.345 39.221 42.124 1.00 0.00 1729 THR B C 11
ATOM 16990 O O . THR B 2 2 ? 44.548 38.005 42.045 1.00 0.00 1729 THR B O 11
ATOM 17001 N N . VAL B 2 3 ? 43.111 39.740 42.213 1.00 0.00 1730 VAL B N 11
ATOM 17002 C CA . VAL B 2 3 ? 41.843 38.990 42.166 1.00 0.00 1730 VAL B CA 11
ATOM 17003 C C . VAL B 2 3 ? 40.720 39.682 41.359 1.00 0.00 1730 VAL B C 11
ATOM 17004 O O . VAL B 2 3 ? 40.560 40.903 41.484 1.00 0.00 1730 VAL B O 11
ATOM 17017 N N . PRO B 2 4 ? 39.921 38.945 40.560 1.00 0.00 1731 PRO B N 11
ATOM 17018 C CA . PRO B 2 4 ? 38.833 39.506 39.751 1.00 0.00 1731 PRO B CA 11
ATOM 17019 C C . PRO B 2 4 ? 37.601 39.929 40.579 1.00 0.00 1731 PRO B C 11
ATOM 17020 O O . PRO B 2 4 ? 37.472 39.591 41.759 1.00 0.00 1731 PRO B O 11
ATOM 17031 N N . VAL B 2 5 ? 36.667 40.657 39.951 1.00 0.00 1732 VAL B N 11
ATOM 17032 C CA . VAL B 2 5 ? 35.447 41.210 40.584 1.00 0.00 1732 VAL B CA 11
ATOM 17033 C C . VAL B 2 5 ? 34.174 40.861 39.807 1.00 0.00 1732 VAL B C 11
ATOM 17034 O O . VAL B 2 5 ? 34.081 41.117 38.603 1.00 0.00 1732 VAL B O 11
ATOM 17047 N N . ALA B 2 6 ? 33.180 40.268 40.474 1.00 0.00 1733 ALA B N 11
ATOM 17048 C CA . ALA B 2 6 ? 31.928 39.859 39.832 1.00 0.00 1733 ALA B CA 11
ATOM 17049 C C . ALA B 2 6 ? 31.119 41.084 39.334 1.00 0.00 1733 ALA B C 11
ATOM 17050 O O . ALA B 2 6 ? 30.903 42.012 40.120 1.00 0.00 1733 ALA B O 11
ATOM 17057 N N . PRO B 2 7 ? 30.666 41.121 38.062 1.00 0.00 1734 PRO B N 11
ATOM 17058 C CA . PRO B 2 7 ? 30.013 42.306 37.501 1.00 0.00 1734 PRO B CA 11
ATOM 17059 C C . PRO B 2 7 ? 28.622 42.568 38.117 1.00 0.00 1734 PRO B C 11
ATOM 17060 O O . PRO B 2 7 ? 27.999 41.642 38.650 1.00 0.00 1734 PRO B O 11
ATOM 17071 N N . PRO B 2 8 ? 28.112 43.816 38.068 1.00 0.00 1735 PRO B N 11
ATOM 17072 C CA . PRO B 2 8 ? 26.855 44.191 38.718 1.00 0.00 1735 PRO B CA 11
ATOM 17073 C C . PRO B 2 8 ? 25.652 43.447 38.115 1.00 0.00 1735 PRO B C 11
ATOM 17074 O O . PRO B 2 8 ? 25.400 43.510 36.910 1.00 0.00 1735 PRO B O 11
ATOM 17085 N N . ARG B 2 9 ? 24.923 42.714 38.965 1.00 0.00 1736 ARG B N 11
ATOM 17086 C CA . ARG B 2 9 ? 23.729 41.921 38.607 1.00 0.00 1736 ARG B CA 11
ATOM 17087 C C . ARG B 2 9 ? 22.463 42.785 38.675 1.00 0.00 1736 ARG B C 11
ATOM 17088 O O . ARG B 2 9 ? 22.403 43.742 39.452 1.00 0.00 1736 ARG B O 11
ATOM 17109 N N . ARG B 2 10 ? 21.450 42.466 37.864 1.00 0.00 1737 ARG B N 11
ATOM 17110 C CA . ARG B 2 10 ? 20.265 43.314 37.634 1.00 0.00 1737 ARG B CA 11
ATOM 17111 C C . ARG B 2 10 ? 19.057 42.884 38.469 1.00 0.00 1737 ARG B C 11
ATOM 17112 O O . ARG B 2 10 ? 18.718 43.578 39.428 1.00 0.00 1737 ARG B O 11
ATOM 17133 N N . ARG B 2 11 ? 18.420 41.758 38.125 1.00 0.00 1738 ARG B N 11
ATOM 17134 C CA . ARG B 2 11 ? 17.238 41.216 38.844 1.00 0.00 1738 ARG B CA 11
ATOM 17135 C C . ARG B 2 11 ? 17.043 39.693 38.771 1.00 0.00 1738 ARG B C 11
ATOM 17136 O O . ARG B 2 11 ? 16.402 39.120 39.654 1.00 0.00 1738 ARG B O 11
ATOM 17157 N N . ARG B 2 12 ? 17.554 39.042 37.722 1.00 0.00 1739 ARG B N 11
ATOM 17158 C CA . ARG B 2 12 ? 17.573 37.585 37.497 1.00 0.00 1739 ARG B CA 11
ATOM 17159 C C . ARG B 2 12 ? 16.222 36.885 37.744 1.00 0.00 1739 ARG B C 11
ATOM 17160 O O . ARG B 2 12 ? 16.074 36.089 38.670 1.00 0.00 1739 ARG B O 11
ATOM 17181 N N . GLY B 2 13 ? 15.219 37.193 36.923 1.00 0.00 1740 GLY B N 11
ATOM 17182 C CA . GLY B 2 13 ? 13.902 36.532 36.958 1.00 0.00 1740 GLY B CA 11
ATOM 17183 C C . GLY B 2 13 ? 12.960 36.927 38.111 1.00 0.00 1740 GLY B C 11
ATOM 17184 O O . GLY B 2 13 ? 11.981 36.215 38.357 1.00 0.00 1740 GLY B O 11
ATOM 17188 N N . ARG B 2 14 ? 13.227 38.037 38.817 1.00 0.00 1741 ARG B N 11
ATOM 17189 C CA . ARG B 2 14 ? 12.375 38.594 39.889 1.00 0.00 1741 ARG B CA 11
ATOM 17190 C C . ARG B 2 14 ? 12.144 40.098 39.697 1.00 0.00 1741 ARG B C 11
ATOM 17191 O O . ARG B 2 14 ? 12.963 40.914 40.119 1.00 0.00 1741 ARG B O 11
ATOM 17212 N N . ASN B 2 15 ? 11.034 40.468 39.057 1.00 0.00 1742 ASN B N 11
ATOM 17213 C CA . ASN B 2 15 ? 10.633 41.869 38.870 1.00 0.00 1742 ASN B CA 11
ATOM 17214 C C . ASN B 2 15 ? 10.225 42.540 40.205 1.00 0.00 1742 ASN B C 11
ATOM 17215 O O . ASN B 2 15 ? 9.888 41.852 41.174 1.00 0.00 1742 ASN B O 11
ATOM 17226 N N . LEU B 2 16 ? 10.263 43.877 40.255 1.00 0.00 1743 LEU B N 11
ATOM 17227 C CA . LEU B 2 16 ? 10.084 44.671 41.480 1.00 0.00 1743 LEU B CA 11
ATOM 17228 C C . LEU B 2 16 ? 8.685 44.535 42.117 1.00 0.00 1743 LEU B C 11
ATOM 17229 O O . LEU B 2 16 ? 7.662 44.700 41.439 1.00 0.00 1743 LEU B O 11
ATOM 17245 N N . THR B 2 17 ? 8.658 44.292 43.434 1.00 0.00 1744 THR B N 11
ATOM 17246 C CA . THR B 2 17 ? 7.458 44.108 44.280 1.00 0.00 1744 THR B CA 11
ATOM 17247 C C . THR B 2 17 ? 7.035 45.320 45.107 1.00 0.00 1744 THR B C 11
ATOM 17248 O O . THR B 2 17 ? 5.960 45.891 44.814 1.00 0.00 1744 THR B O 11
ATOM 17260 N N . GLY A 1 1 ? 35.923 8.635 32.866 1.00 0.00 513 GLY A N 12
ATOM 17261 C CA . GLY A 1 1 ? 34.582 9.104 33.242 1.00 0.00 513 GLY A CA 12
ATOM 17262 C C . GLY A 1 1 ? 33.653 9.098 32.044 1.00 0.00 513 GLY A C 12
ATOM 17263 O O . GLY A 1 1 ? 33.957 8.467 31.027 1.00 0.00 513 GLY A O 12
ATOM 17269 N N . ARG A 1 2 ? 32.513 9.794 32.158 1.00 0.00 514 ARG A N 12
ATOM 17270 C CA . ARG A 1 2 ? 31.408 9.723 31.181 1.00 0.00 514 ARG A CA 12
ATOM 17271 C C . ARG A 1 2 ? 31.713 10.358 29.816 1.00 0.00 514 ARG A C 12
ATOM 17272 O O . ARG A 1 2 ? 31.175 9.896 28.813 1.00 0.00 514 ARG A O 12
ATOM 17293 N N . LEU A 1 3 ? 32.549 11.401 29.764 1.00 0.00 515 LEU A N 12
ATOM 17294 C CA . LEU A 1 3 ? 32.873 12.260 28.605 1.00 0.00 515 LEU A CA 12
ATOM 17295 C C . LEU A 1 3 ? 31.698 12.992 27.902 1.00 0.00 515 LEU A C 12
ATOM 17296 O O . LEU A 1 3 ? 31.932 14.050 27.308 1.00 0.00 515 LEU A O 12
ATOM 17312 N N . ASP A 1 4 ? 30.463 12.478 27.952 1.00 0.00 516 ASP A N 12
ATOM 17313 C CA . ASP A 1 4 ? 29.275 13.093 27.339 1.00 0.00 516 ASP A CA 12
ATOM 17314 C C . ASP A 1 4 ? 28.814 14.337 28.131 1.00 0.00 516 ASP A C 12
ATOM 17315 O O . ASP A 1 4 ? 29.200 14.553 29.288 1.00 0.00 516 ASP A O 12
ATOM 17324 N N . LEU A 1 5 ? 28.002 15.181 27.490 1.00 0.00 517 LEU A N 12
ATOM 17325 C CA . LEU A 1 5 ? 27.742 16.568 27.892 1.00 0.00 517 LEU A CA 12
ATOM 17326 C C . LEU A 1 5 ? 26.240 16.905 27.996 1.00 0.00 517 LEU A C 12
ATOM 17327 O O . LEU A 1 5 ? 25.400 16.207 27.413 1.00 0.00 517 LEU A O 12
ATOM 17343 N N . PRO A 1 6 ? 25.890 17.984 28.727 1.00 0.00 518 PRO A N 12
ATOM 17344 C CA . PRO A 1 6 ? 24.509 18.356 29.021 1.00 0.00 518 PRO A CA 12
ATOM 17345 C C . PRO A 1 6 ? 23.693 18.780 27.788 1.00 0.00 518 PRO A C 12
ATOM 17346 O O . PRO A 1 6 ? 24.255 19.161 26.752 1.00 0.00 518 PRO A O 12
ATOM 17357 N N . PRO A 1 7 ? 22.352 18.728 27.886 1.00 0.00 519 PRO A N 12
ATOM 17358 C CA . PRO A 1 7 ? 21.454 19.094 26.798 1.00 0.00 519 PRO A CA 12
ATOM 17359 C C . PRO A 1 7 ? 21.539 20.603 26.546 1.00 0.00 519 PRO A C 12
ATOM 17360 O O . PRO A 1 7 ? 21.474 21.419 27.473 1.00 0.00 519 PRO A O 12
ATOM 17371 N N . GLY A 1 8 ? 21.725 20.971 25.281 1.00 0.00 520 GLY A N 12
ATOM 17372 C CA . GLY A 1 8 ? 21.927 22.353 24.854 1.00 0.00 520 GLY A CA 12
ATOM 17373 C C . GLY A 1 8 ? 23.342 22.914 25.069 1.00 0.00 520 GLY A C 12
ATOM 17374 O O . GLY A 1 8 ? 23.533 24.082 24.730 1.00 0.00 520 GLY A O 12
ATOM 17378 N N . PHE A 1 9 ? 24.316 22.144 25.596 1.00 0.00 521 PHE A N 12
ATOM 17379 C CA . PHE A 1 9 ? 25.695 22.597 25.842 1.00 0.00 521 PHE A CA 12
ATOM 17380 C C . PHE A 1 9 ? 26.321 23.569 24.822 1.00 0.00 521 PHE A C 12
ATOM 17381 O O . PHE A 1 9 ? 26.239 23.340 23.610 1.00 0.00 521 PHE A O 12
ATOM 17398 N N . MET A 1 10 ? 26.954 24.643 25.306 1.00 0.00 522 MET A N 12
ATOM 17399 C CA . MET A 1 10 ? 27.540 25.683 24.448 1.00 0.00 522 MET A CA 12
ATOM 17400 C C . MET A 1 10 ? 29.057 25.517 24.301 1.00 0.00 522 MET A C 12
ATOM 17401 O O . MET A 1 10 ? 29.563 25.415 23.183 1.00 0.00 522 MET A O 12
ATOM 17415 N N . PHE A 1 11 ? 29.772 25.526 25.427 1.00 0.00 523 PHE A N 12
ATOM 17416 C CA . PHE A 1 11 ? 31.234 25.524 25.542 1.00 0.00 523 PHE A CA 12
ATOM 17417 C C . PHE A 1 11 ? 31.709 25.210 26.965 1.00 0.00 523 PHE A C 12
ATOM 17418 O O . PHE A 1 11 ? 30.890 25.099 27.870 1.00 0.00 523 PHE A O 12
ATOM 17435 N N . LYS A 1 12 ? 33.007 25.073 27.218 1.00 0.00 524 LYS A N 12
ATOM 17436 C CA . LYS A 1 12 ? 33.559 25.014 28.586 1.00 0.00 524 LYS A CA 12
ATOM 17437 C C . LYS A 1 12 ? 34.308 26.298 28.964 1.00 0.00 524 LYS A C 12
ATOM 17438 O O . LYS A 1 12 ? 34.764 27.068 28.115 1.00 0.00 524 LYS A O 12
ATOM 17457 N N . VAL A 1 13 ? 34.512 26.463 30.264 1.00 0.00 525 VAL A N 12
ATOM 17458 C CA . VAL A 1 13 ? 35.458 27.395 30.899 1.00 0.00 525 VAL A CA 12
ATOM 17459 C C . VAL A 1 13 ? 36.249 26.666 31.994 1.00 0.00 525 VAL A C 12
ATOM 17460 O O . VAL A 1 13 ? 35.801 25.621 32.470 1.00 0.00 525 VAL A O 12
ATOM 17473 N N . GLN A 1 14 ? 37.381 27.212 32.443 1.00 0.00 526 GLN A N 12
ATOM 17474 C CA . GLN A 1 14 ? 38.092 26.724 33.636 1.00 0.00 526 GLN A CA 12
ATOM 17475 C C . GLN A 1 14 ? 38.402 27.858 34.622 1.00 0.00 526 GLN A C 12
ATOM 17476 O O . GLN A 1 14 ? 38.936 28.894 34.226 1.00 0.00 526 GLN A O 12
ATOM 17490 N N . ALA A 1 15 ? 38.085 27.693 35.909 1.00 0.00 527 ALA A N 12
ATOM 17491 C CA . ALA A 1 15 ? 38.321 28.699 36.949 1.00 0.00 527 ALA A CA 12
ATOM 17492 C C . ALA A 1 15 ? 39.813 29.024 37.090 1.00 0.00 527 ALA A C 12
ATOM 17493 O O . ALA A 1 15 ? 40.638 28.133 37.254 1.00 0.00 527 ALA A O 12
ATOM 17500 N N . GLN A 1 16 ? 40.158 30.306 37.026 1.00 0.00 528 GLN A N 12
ATOM 17501 C CA . GLN A 1 16 ? 41.498 30.839 37.302 1.00 0.00 528 GLN A CA 12
ATOM 17502 C C . GLN A 1 16 ? 41.676 31.208 38.782 1.00 0.00 528 GLN A C 12
ATOM 17503 O O . GLN A 1 16 ? 42.796 31.210 39.292 1.00 0.00 528 GLN A O 12
ATOM 17517 N N . HIS A 1 17 ? 40.561 31.507 39.452 1.00 0.00 529 HIS A N 12
ATOM 17518 C CA . HIS A 1 17 ? 40.467 32.024 40.814 1.00 0.00 529 HIS A CA 12
ATOM 17519 C C . HIS A 1 17 ? 39.256 31.405 41.537 1.00 0.00 529 HIS A C 12
ATOM 17520 O O . HIS A 1 17 ? 38.368 30.834 40.900 1.00 0.00 529 HIS A O 12
ATOM 17534 N N . ASP A 1 18 ? 39.211 31.505 42.865 1.00 0.00 530 ASP A N 12
ATOM 17535 C CA . ASP A 1 18 ? 38.101 31.014 43.682 1.00 0.00 530 ASP A CA 12
ATOM 17536 C C . ASP A 1 18 ? 36.918 31.992 43.680 1.00 0.00 530 ASP A C 12
ATOM 17537 O O . ASP A 1 18 ? 37.126 33.195 43.864 1.00 0.00 530 ASP A O 12
ATOM 17546 N N . TYR A 1 19 ? 35.686 31.490 43.564 1.00 0.00 531 TYR A N 12
ATOM 17547 C CA . TYR A 1 19 ? 34.462 32.287 43.648 1.00 0.00 531 TYR A CA 12
ATOM 17548 C C . TYR A 1 19 ? 33.372 31.668 44.532 1.00 0.00 531 TYR A C 12
ATOM 17549 O O . TYR A 1 19 ? 32.893 30.564 44.251 1.00 0.00 531 TYR A O 12
ATOM 17567 N N . THR A 1 20 ? 32.942 32.389 45.569 1.00 0.00 532 THR A N 12
ATOM 17568 C CA . THR A 1 20 ? 31.816 31.993 46.424 1.00 0.00 532 THR A CA 12
ATOM 17569 C C . THR A 1 20 ? 30.443 32.458 45.950 1.00 0.00 532 THR A C 12
ATOM 17570 O O . THR A 1 20 ? 30.169 33.657 45.920 1.00 0.00 532 THR A O 12
ATOM 17581 N N . ALA A 1 21 ? 29.549 31.523 45.629 1.00 0.00 533 ALA A N 12
ATOM 17582 C CA . ALA A 1 21 ? 28.153 31.831 45.341 1.00 0.00 533 ALA A CA 12
ATOM 17583 C C . ALA A 1 21 ? 27.427 32.319 46.605 1.00 0.00 533 ALA A C 12
ATOM 17584 O O . ALA A 1 21 ? 27.395 31.614 47.617 1.00 0.00 533 ALA A O 12
ATOM 17591 N N . THR A 1 22 ? 26.841 33.513 46.523 1.00 0.00 534 THR A N 12
ATOM 17592 C CA . THR A 1 22 ? 26.135 34.222 47.607 1.00 0.00 534 THR A CA 12
ATOM 17593 C C . THR A 1 22 ? 24.631 34.437 47.348 1.00 0.00 534 THR A C 12
ATOM 17594 O O . THR A 1 22 ? 23.897 34.917 48.217 1.00 0.00 534 THR A O 12
ATOM 17605 N N . ASP A 1 23 ? 24.149 34.007 46.180 1.00 0.00 535 ASP A N 12
ATOM 17606 C CA . ASP A 1 23 ? 22.747 33.671 45.903 1.00 0.00 535 ASP A CA 12
ATOM 17607 C C . ASP A 1 23 ? 22.479 32.190 45.606 1.00 0.00 535 ASP A C 12
ATOM 17608 O O . ASP A 1 23 ? 23.355 31.473 45.114 1.00 0.00 535 ASP A O 12
ATOM 17617 N N . THR A 1 24 ? 21.240 31.739 45.820 1.00 0.00 536 THR A N 12
ATOM 17618 C CA . THR A 1 24 ? 20.784 30.404 45.394 1.00 0.00 536 THR A CA 12
ATOM 17619 C C . THR A 1 24 ? 20.888 30.151 43.873 1.00 0.00 536 THR A C 12
ATOM 17620 O O . THR A 1 24 ? 21.180 29.034 43.442 1.00 0.00 536 THR A O 12
ATOM 17631 N N . ASP A 1 25 ? 20.781 31.198 43.045 1.00 0.00 537 ASP A N 12
ATOM 17632 C CA . ASP A 1 25 ? 21.081 31.137 41.604 1.00 0.00 537 ASP A CA 12
ATOM 17633 C C . ASP A 1 25 ? 22.562 30.980 41.207 1.00 0.00 537 ASP A C 12
ATOM 17634 O O . ASP A 1 25 ? 22.861 30.588 40.081 1.00 0.00 537 ASP A O 12
ATOM 17643 N N . GLU A 1 26 ? 23.510 31.308 42.088 1.00 0.00 538 GLU A N 12
ATOM 17644 C CA . GLU A 1 26 ? 24.929 31.391 41.755 1.00 0.00 538 GLU A CA 12
ATOM 17645 C C . GLU A 1 26 ? 25.670 30.041 41.832 1.00 0.00 538 GLU A C 12
ATOM 17646 O O . GLU A 1 26 ? 25.328 29.148 42.619 1.00 0.00 538 GLU A O 12
ATOM 17658 N N . LEU A 1 27 ? 26.705 29.889 41.003 1.00 0.00 539 LEU A N 12
ATOM 17659 C CA . LEU A 1 27 ? 27.572 28.716 40.899 1.00 0.00 539 LEU A CA 12
ATOM 17660 C C . LEU A 1 27 ? 28.889 28.945 41.661 1.00 0.00 539 LEU A C 12
ATOM 17661 O O . LEU A 1 27 ? 29.574 29.942 41.435 1.00 0.00 539 LEU A O 12
ATOM 17677 N N . GLN A 1 28 ? 29.263 28.026 42.550 1.00 0.00 540 GLN A N 12
ATOM 17678 C CA . GLN A 1 28 ? 30.486 28.126 43.349 1.00 0.00 540 GLN A CA 12
ATOM 17679 C C . GLN A 1 28 ? 31.691 27.512 42.614 1.00 0.00 540 GLN A C 12
ATOM 17680 O O . GLN A 1 28 ? 31.652 26.347 42.203 1.00 0.00 540 GLN A O 12
ATOM 17694 N N . LEU A 1 29 ? 32.791 28.260 42.491 1.00 0.00 541 LEU A N 12
ATOM 17695 C CA . LEU A 1 29 ? 34.006 27.846 41.773 1.00 0.00 541 LEU A CA 12
ATOM 17696 C C . LEU A 1 29 ? 35.233 27.803 42.698 1.00 0.00 541 LEU A C 12
ATOM 17697 O O . LEU A 1 29 ? 35.433 28.681 43.539 1.00 0.00 541 LEU A O 12
ATOM 17713 N N . LYS A 1 30 ? 36.082 26.793 42.508 1.00 0.00 542 LYS A N 12
ATOM 17714 C CA . LYS A 1 30 ? 37.456 26.710 43.032 1.00 0.00 542 LYS A CA 12
ATOM 17715 C C . LYS A 1 30 ? 38.439 26.910 41.885 1.00 0.00 542 LYS A C 12
ATOM 17716 O O . LYS A 1 30 ? 38.218 26.352 40.814 1.00 0.00 542 LYS A O 12
ATOM 17735 N N . ALA A 1 31 ? 39.517 27.669 42.085 1.00 0.00 543 ALA A N 12
ATOM 17736 C CA . ALA A 1 31 ? 40.577 27.850 41.097 1.00 0.00 543 ALA A CA 12
ATOM 17737 C C . ALA A 1 31 ? 41.053 26.491 40.547 1.00 0.00 543 ALA A C 12
ATOM 17738 O O . ALA A 1 31 ? 41.578 25.648 41.280 1.00 0.00 543 ALA A O 12
ATOM 17745 N N . GLY A 1 32 ? 40.810 26.267 39.258 1.00 0.00 544 GLY A N 12
ATOM 17746 C CA . GLY A 1 32 ? 41.077 25.031 38.519 1.00 0.00 544 GLY A CA 12
ATOM 17747 C C . GLY A 1 32 ? 39.827 24.221 38.153 1.00 0.00 544 GLY A C 12
ATOM 17748 O O . GLY A 1 32 ? 39.962 23.234 37.430 1.00 0.00 544 GLY A O 12
ATOM 17752 N N . ASP A 1 33 ? 38.625 24.616 38.597 1.00 0.00 545 ASP A N 12
ATOM 17753 C CA . ASP A 1 33 ? 37.363 23.953 38.243 1.00 0.00 545 ASP A CA 12
ATOM 17754 C C . ASP A 1 33 ? 36.922 24.136 36.783 1.00 0.00 545 ASP A C 12
ATOM 17755 O O . ASP A 1 33 ? 36.684 25.267 36.358 1.00 0.00 545 ASP A O 12
ATOM 17764 N N . VAL A 1 34 ? 36.765 23.048 36.022 1.00 0.00 546 VAL A N 12
ATOM 17765 C CA . VAL A 1 34 ? 36.079 23.075 34.717 1.00 0.00 546 VAL A CA 12
ATOM 17766 C C . VAL A 1 34 ? 34.578 23.285 34.916 1.00 0.00 546 VAL A C 12
ATOM 17767 O O . VAL A 1 34 ? 33.962 22.620 35.758 1.00 0.00 546 VAL A O 12
ATOM 17780 N N . VAL A 1 35 ? 33.980 24.171 34.118 1.00 0.00 547 VAL A N 12
ATOM 17781 C CA . VAL A 1 35 ? 32.540 24.449 34.080 1.00 0.00 547 VAL A CA 12
ATOM 17782 C C . VAL A 1 35 ? 32.010 24.307 32.668 1.00 0.00 547 VAL A C 12
ATOM 17783 O O . VAL A 1 35 ? 32.491 24.956 31.741 1.00 0.00 547 VAL A O 12
ATOM 17796 N N . LEU A 1 36 ? 31.041 23.419 32.501 1.00 0.00 548 LEU A N 12
ATOM 17797 C CA . LEU A 1 36 ? 30.343 23.203 31.249 1.00 0.00 548 LEU A CA 12
ATOM 17798 C C . LEU A 1 36 ? 29.300 24.322 31.089 1.00 0.00 548 LEU A C 12
ATOM 17799 O O . LEU A 1 36 ? 28.278 24.312 31.780 1.00 0.00 548 LEU A O 12
ATOM 17815 N N . VAL A 1 37 ? 29.554 25.302 30.223 1.00 0.00 549 VAL A N 12
ATOM 17816 C CA . VAL A 1 37 ? 28.542 26.310 29.847 1.00 0.00 549 VAL A CA 12
ATOM 17817 C C . VAL A 1 37 ? 27.300 25.700 29.181 1.00 0.00 549 VAL A C 12
ATOM 17818 O O . VAL A 1 37 ? 27.386 24.930 28.220 1.00 0.00 549 VAL A O 12
ATOM 17831 N N . ILE A 1 38 ? 26.130 26.114 29.665 1.00 0.00 550 ILE A N 12
ATOM 17832 C CA . ILE A 1 38 ? 24.797 25.757 29.159 1.00 0.00 550 ILE A CA 12
ATOM 17833 C C . ILE A 1 38 ? 24.018 27.057 28.872 1.00 0.00 550 ILE A C 12
ATOM 17834 O O . ILE A 1 38 ? 24.330 28.101 29.451 1.00 0.00 550 ILE A O 12
ATOM 17850 N N . PRO A 1 39 ? 22.999 27.025 27.998 1.00 0.00 551 PRO A N 12
ATOM 17851 C CA . PRO A 1 39 ? 22.154 28.181 27.724 1.00 0.00 551 PRO A CA 12
ATOM 17852 C C . PRO A 1 39 ? 21.326 28.551 28.956 1.00 0.00 551 PRO A C 12
ATOM 17853 O O . PRO A 1 39 ? 20.890 27.680 29.718 1.00 0.00 551 PRO A O 12
ATOM 17864 N N . PHE A 1 40 ? 21.084 29.851 29.141 1.00 0.00 552 PHE A N 12
ATOM 17865 C CA . PHE A 1 40 ? 20.269 30.330 30.253 1.00 0.00 552 PHE A CA 12
ATOM 17866 C C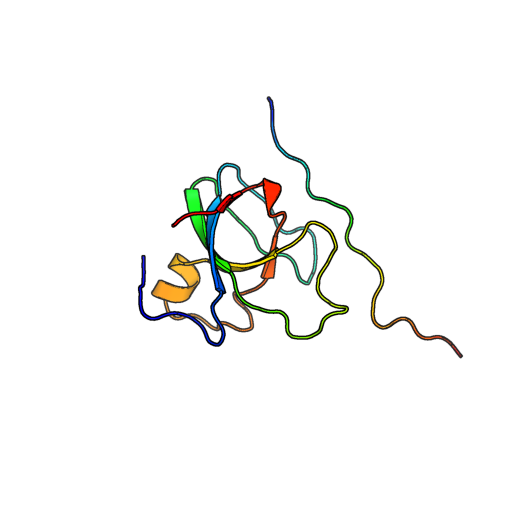 . PHE A 1 40 ? 18.847 29.781 30.296 1.00 0.00 552 PHE A C 12
ATOM 17867 O O . PHE A 1 40 ? 18.171 29.721 29.265 1.00 0.00 552 PHE A O 12
ATOM 17884 N N . GLN A 1 41 ? 18.361 29.439 31.490 1.00 0.00 553 GLN A N 12
ATOM 17885 C CA . GLN A 1 41 ? 17.027 28.849 31.643 1.00 0.00 553 GLN A CA 12
ATOM 17886 C C . GLN A 1 41 ? 15.885 29.807 31.277 1.00 0.00 553 GLN A C 12
ATOM 17887 O O . GLN A 1 41 ? 14.822 29.365 30.836 1.00 0.00 553 GLN A O 12
ATOM 17901 N N . ASN A 1 42 ? 16.134 31.113 31.390 1.00 0.00 554 ASN A N 12
ATOM 17902 C CA . ASN A 1 42 ? 15.305 32.178 30.863 1.00 0.00 554 ASN A CA 12
ATOM 17903 C C . ASN A 1 42 ? 16.186 33.326 30.325 1.00 0.00 554 ASN A C 12
ATOM 17904 O O . ASN A 1 42 ? 17.170 33.682 30.979 1.00 0.00 554 ASN A O 12
ATOM 17915 N N . PRO A 1 43 ? 15.812 33.980 29.213 1.00 0.00 555 PRO A N 12
ATOM 17916 C CA . PRO A 1 43 ? 16.524 35.142 28.676 1.00 0.00 555 PRO A CA 12
ATOM 17917 C C . PRO A 1 43 ? 16.402 36.351 29.616 1.00 0.00 555 PRO A C 12
ATOM 17918 O O . PRO A 1 43 ? 17.358 37.104 29.794 1.00 0.00 555 PRO A O 12
ATOM 17929 N N . GLU A 1 44 ? 15.255 36.492 30.289 1.00 0.00 556 GLU A N 12
ATOM 17930 C CA . GLU A 1 44 ? 15.001 37.514 31.310 1.00 0.00 556 GLU A CA 12
ATOM 17931 C C . GLU A 1 44 ? 15.812 37.306 32.603 1.00 0.00 556 GLU A C 12
ATOM 17932 O O . GLU A 1 44 ? 15.923 38.234 33.404 1.00 0.00 556 GLU A O 12
ATOM 17944 N N . GLU A 1 45 ? 16.415 36.127 32.802 1.00 0.00 557 GLU A N 12
ATOM 17945 C CA . GLU A 1 45 ? 17.313 35.848 33.930 1.00 0.00 557 GLU A CA 12
ATOM 17946 C C . GLU A 1 45 ? 18.779 36.240 33.679 1.00 0.00 557 GLU A C 12
ATOM 17947 O O . GLU A 1 45 ? 19.527 36.443 34.638 1.00 0.00 557 GLU A O 12
ATOM 17959 N N . GLN A 1 46 ? 19.205 36.365 32.418 1.00 0.00 558 GLN A N 12
ATOM 17960 C CA . GLN A 1 46 ? 20.610 36.622 32.075 1.00 0.00 558 GLN A CA 12
ATOM 17961 C C . GLN A 1 46 ? 21.110 38.006 32.539 1.00 0.00 558 GLN A C 12
ATOM 17962 O O . GLN A 1 46 ? 20.572 39.046 32.151 1.00 0.00 558 GLN A O 12
ATOM 17976 N N . ASP A 1 47 ? 22.165 37.979 33.361 1.00 0.00 559 ASP A N 12
ATOM 17977 C CA . ASP A 1 47 ? 22.902 39.117 33.920 1.00 0.00 559 ASP A CA 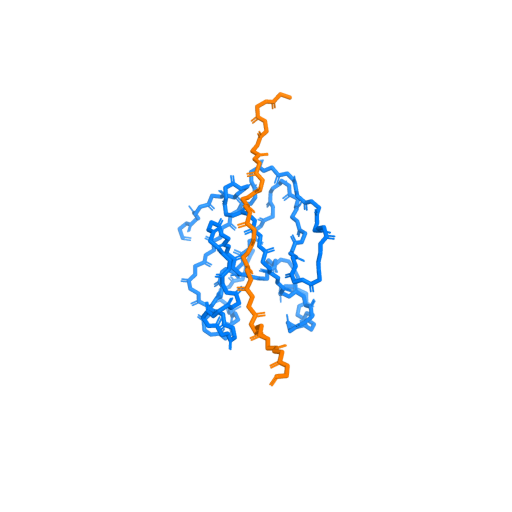12
ATOM 17978 C C . ASP A 1 47 ? 24.151 39.495 33.101 1.00 0.00 559 ASP A C 12
ATOM 17979 O O . ASP A 1 47 ? 24.784 38.615 32.513 1.00 0.00 559 ASP A O 12
ATOM 17988 N N . GLU A 1 48 ? 24.533 40.772 33.017 1.00 0.00 560 GLU A N 12
ATOM 17989 C CA . GLU A 1 48 ? 25.637 41.200 32.142 1.00 0.00 560 GLU A CA 12
ATOM 17990 C C . GLU A 1 48 ? 27.025 40.979 32.761 1.00 0.00 560 GLU A C 12
ATOM 17991 O O . GLU A 1 48 ? 27.265 41.298 33.924 1.00 0.00 560 GLU A O 12
ATOM 18003 N N . GLY A 1 49 ? 27.951 40.420 31.977 1.00 0.00 561 GLY A N 12
ATOM 18004 C CA . GLY A 1 49 ? 29.254 39.941 32.457 1.00 0.00 561 GLY A CA 12
ATOM 18005 C C . GLY A 1 49 ? 29.199 38.594 33.198 1.00 0.00 561 GLY A C 12
ATOM 18006 O O . GLY A 1 49 ? 30.241 38.079 33.615 1.00 0.00 561 GLY A O 12
ATOM 18010 N N . TRP A 1 50 ? 28.004 38.015 33.349 1.00 0.00 562 TRP A N 12
ATOM 18011 C CA . TRP A 1 50 ? 27.759 36.696 33.928 1.00 0.00 562 TRP A CA 12
ATOM 18012 C C . TRP A 1 50 ? 27.612 35.614 32.853 1.00 0.00 562 TRP A C 12
ATOM 18013 O O . TRP A 1 50 ? 27.283 35.910 31.700 1.00 0.00 562 TRP A O 12
ATOM 18034 N N . LEU A 1 51 ? 27.825 34.362 33.249 1.00 0.00 563 LEU A N 12
ATOM 18035 C CA . LEU A 1 51 ? 27.688 33.148 32.443 1.00 0.00 563 LEU A CA 12
ATOM 18036 C C . LEU A 1 51 ? 26.936 32.077 33.252 1.00 0.00 563 LEU A C 12
ATOM 18037 O O . LEU A 1 51 ? 26.959 32.131 34.478 1.00 0.00 563 LEU A O 12
ATOM 18053 N N . MET A 1 52 ? 26.293 31.105 32.594 1.00 0.00 564 MET A N 12
ATOM 18054 C CA . MET A 1 52 ? 25.615 29.972 33.244 1.00 0.00 564 MET A CA 12
ATOM 18055 C C . MET A 1 52 ? 26.218 28.626 32.827 1.00 0.00 564 MET A C 12
ATOM 18056 O O . MET A 1 52 ? 26.568 28.414 31.672 1.00 0.00 564 MET A O 12
ATOM 18070 N N . GLY A 1 53 ? 26.327 27.695 33.769 1.00 0.00 565 GLY A N 12
ATOM 18071 C CA . GLY A 1 53 ? 26.873 26.365 33.535 1.00 0.00 565 GLY A CA 12
ATOM 18072 C C . GLY A 1 53 ? 26.689 25.422 34.718 1.00 0.00 565 GLY A C 12
ATOM 18073 O O . GLY A 1 53 ? 26.025 25.747 35.705 1.00 0.00 565 GLY A O 12
ATOM 18077 N N . VAL A 1 54 ? 27.317 24.254 34.608 1.00 0.00 566 VAL A N 12
ATOM 18078 C CA . VAL A 1 54 ? 27.427 23.225 35.652 1.00 0.00 566 VAL A CA 12
ATOM 18079 C C . VAL A 1 54 ? 28.877 22.745 35.734 1.00 0.00 566 VAL A C 12
ATOM 18080 O O . VAL A 1 54 ? 29.544 22.603 34.707 1.00 0.00 566 VAL A O 12
ATOM 18093 N N . LYS A 1 55 ? 29.406 22.512 36.937 1.00 0.00 567 LYS A N 12
ATOM 18094 C CA . LYS A 1 55 ? 30.756 21.966 37.127 1.00 0.00 567 LYS A CA 12
ATOM 18095 C C . LYS A 1 55 ? 30.916 20.630 36.420 1.00 0.00 567 LYS A C 12
ATOM 18096 O O . LYS A 1 55 ? 30.060 19.755 36.542 1.00 0.00 567 LYS A O 12
ATOM 18115 N N . GLU A 1 56 ? 32.041 20.426 35.740 1.00 0.00 568 GLU A N 12
ATOM 18116 C CA . GLU A 1 56 ? 32.324 19.129 35.123 1.00 0.00 568 GLU A CA 12
ATOM 18117 C C . GLU A 1 56 ? 32.382 18.020 36.189 1.00 0.00 568 GLU A C 12
ATOM 18118 O O . GLU A 1 56 ? 31.792 16.964 35.995 1.00 0.00 568 GLU A O 12
ATOM 18130 N N . SER A 1 57 ? 32.963 18.288 37.365 1.00 0.00 569 SER A N 12
ATOM 18131 C CA . SER A 1 57 ? 33.008 17.341 38.494 1.00 0.00 569 SER A CA 12
ATOM 18132 C C . SER A 1 57 ? 31.646 17.124 39.182 1.00 0.00 569 SER A C 12
ATOM 18133 O O . SER A 1 57 ? 31.461 16.171 39.939 1.00 0.00 569 SER A O 12
ATOM 18141 N N . ASP A 1 58 ? 30.661 17.982 38.914 1.00 0.00 570 ASP A N 12
ATOM 18142 C CA . ASP A 1 58 ? 29.253 17.758 39.254 1.00 0.00 570 ASP A CA 12
ATOM 18143 C C . ASP A 1 58 ? 28.490 16.907 38.220 1.00 0.00 570 ASP A C 12
ATOM 18144 O O . ASP A 1 58 ? 27.804 15.940 38.560 1.00 0.00 570 ASP A O 12
ATOM 18153 N N . TRP A 1 59 ? 28.679 17.215 36.935 1.00 0.00 571 TRP A N 12
ATOM 18154 C CA . TRP A 1 59 ? 28.057 16.519 35.804 1.00 0.00 571 TRP A CA 12
ATOM 18155 C C . TRP A 1 59 ? 28.609 15.102 35.550 1.00 0.00 571 TRP A C 12
ATOM 18156 O O . TRP A 1 59 ? 27.844 14.171 35.282 1.00 0.00 571 TRP A O 12
ATOM 18177 N N . ASN A 1 60 ? 29.918 14.891 35.721 1.00 0.00 572 ASN A N 12
ATOM 18178 C CA . ASN A 1 60 ? 30.577 13.579 35.624 1.00 0.00 572 ASN A CA 12
ATOM 18179 C C . ASN A 1 60 ? 30.146 12.627 36.766 1.00 0.00 572 ASN A C 12
ATOM 18180 O O . ASN A 1 60 ? 30.355 11.418 36.683 1.00 0.00 572 ASN A O 12
ATOM 18191 N N . GLN A 1 61 ? 29.499 13.152 37.815 1.00 0.00 573 GLN A N 12
ATOM 18192 C CA . GLN A 1 61 ? 28.860 12.382 38.892 1.00 0.00 573 GLN A CA 12
ATOM 18193 C C . GLN A 1 61 ? 27.372 12.056 38.646 1.00 0.00 573 GLN A C 12
ATOM 18194 O O . GLN A 1 61 ? 26.740 11.416 39.485 1.00 0.00 573 GLN A O 12
ATOM 18208 N N . HIS A 1 62 ? 26.814 12.458 37.498 1.00 0.00 574 HIS A N 12
ATOM 18209 C CA . HIS A 1 62 ? 25.421 12.190 37.087 1.00 0.00 574 HIS A CA 12
ATOM 18210 C C . HIS A 1 62 ? 24.379 12.777 38.069 1.00 0.00 574 HIS A C 12
ATOM 18211 O O . HIS A 1 62 ? 23.340 12.174 38.351 1.00 0.00 574 HIS A O 12
ATOM 18225 N N . LYS A 1 63 ? 24.696 13.946 38.646 1.00 0.00 575 LYS A N 12
ATOM 18226 C CA . LYS A 1 63 ? 23.904 14.647 39.673 1.00 0.00 575 LYS A CA 12
ATOM 18227 C C . LYS A 1 63 ? 22.916 15.643 39.055 1.00 0.00 575 LYS A C 12
ATOM 18228 O O . LYS A 1 63 ? 23.040 16.000 37.883 1.00 0.00 575 LYS A O 12
ATOM 18247 N N . GLU A 1 64 ? 21.927 16.071 39.838 1.00 0.00 576 GLU A N 12
ATOM 18248 C CA . GLU A 1 64 ? 20.766 16.860 39.391 1.00 0.00 576 GLU A CA 12
ATOM 18249 C C . GLU A 1 64 ? 21.122 18.177 38.677 1.00 0.00 576 GLU A C 12
ATOM 18250 O O . GLU A 1 64 ? 21.402 19.193 39.316 1.00 0.00 576 GLU A O 12
ATOM 18262 N N . LEU A 1 65 ? 21.085 18.178 37.339 1.00 0.00 577 LEU A N 12
ATOM 18263 C CA . LEU A 1 65 ? 21.523 19.303 36.502 1.00 0.00 577 LEU A CA 12
ATOM 18264 C C . LEU A 1 65 ? 20.784 20.598 36.860 1.00 0.00 577 LEU A C 12
ATOM 18265 O O . LEU A 1 65 ? 21.409 21.639 37.058 1.00 0.00 577 LEU A O 12
ATOM 18281 N N . GLU A 1 66 ? 19.461 20.516 37.012 1.00 0.00 578 GLU A N 12
ATOM 18282 C CA . GLU A 1 66 ? 18.584 21.651 37.330 1.00 0.00 578 GLU A CA 12
ATOM 18283 C C . GLU A 1 66 ? 18.853 22.323 38.687 1.00 0.00 578 GLU A C 12
ATOM 18284 O O . GLU A 1 66 ? 18.388 23.441 38.904 1.00 0.00 578 GLU A O 12
ATOM 18296 N N . LYS A 1 67 ? 19.618 21.687 39.583 1.00 0.00 579 LYS A N 12
ATOM 18297 C CA . LYS A 1 67 ? 20.042 22.252 40.880 1.00 0.00 579 LYS A CA 12
ATOM 18298 C C . LYS A 1 67 ? 21.541 22.519 40.961 1.00 0.00 579 LYS A C 12
ATOM 18299 O O . LYS A 1 67 ? 21.954 23.514 41.559 1.00 0.00 579 LYS A O 12
ATOM 18318 N N . CYS A 1 68 ? 22.352 21.661 40.346 1.00 0.00 580 CYS A N 12
ATOM 18319 C CA . CYS A 1 68 ? 23.800 21.826 40.250 1.00 0.00 580 CYS A CA 12
ATOM 18320 C C . CYS A 1 68 ? 24.194 23.030 39.375 1.00 0.00 580 CYS A C 12
ATOM 18321 O O . CYS A 1 68 ? 25.287 23.567 39.552 1.00 0.00 580 CYS A O 12
ATOM 18329 N N . ARG A 1 69 ? 23.323 23.460 38.447 1.00 0.00 581 ARG A N 12
ATOM 18330 C CA . ARG A 1 69 ? 23.532 24.658 37.622 1.00 0.00 581 ARG A CA 12
ATOM 18331 C C . ARG A 1 69 ? 23.466 25.962 38.419 1.00 0.00 581 ARG A C 12
ATOM 18332 O O . ARG A 1 69 ? 22.698 26.101 39.376 1.00 0.00 581 ARG A O 12
ATOM 18353 N N . GLY A 1 70 ? 24.222 26.943 37.938 1.00 0.00 582 GLY A N 12
ATOM 18354 C CA . GLY A 1 70 ? 24.229 28.311 38.459 1.00 0.00 582 GLY A CA 12
ATOM 18355 C C . GLY A 1 70 ? 24.882 29.327 37.523 1.00 0.00 582 GLY A C 12
ATOM 18356 O O . GLY A 1 70 ? 25.499 28.959 36.520 1.00 0.00 582 GLY A O 12
ATOM 18360 N N . VAL A 1 71 ? 24.774 30.609 37.887 1.00 0.00 583 VAL A N 12
ATOM 18361 C CA . VAL A 1 71 ? 25.489 31.725 37.255 1.00 0.00 583 VAL A CA 12
ATOM 18362 C C . VAL A 1 71 ? 26.813 32.030 37.955 1.00 0.00 583 VAL A C 12
ATOM 18363 O O . VAL A 1 71 ? 26.910 31.982 39.177 1.00 0.00 583 VAL A O 12
ATOM 18376 N N . PHE A 1 72 ? 27.827 32.400 37.181 1.00 0.00 584 PHE A N 12
ATOM 18377 C CA . PHE A 1 72 ? 29.149 32.808 37.671 1.00 0.00 584 PHE A CA 12
ATOM 18378 C C . PHE A 1 72 ? 29.746 34.024 36.927 1.00 0.00 584 PHE A C 12
ATOM 18379 O O . PHE A 1 72 ? 29.398 34.251 35.763 1.00 0.00 584 PHE A O 12
ATOM 18396 N N . PRO A 1 73 ? 30.647 34.807 37.557 1.00 0.00 585 PRO A N 12
ATOM 18397 C CA . PRO A 1 73 ? 31.424 35.839 36.868 1.00 0.00 585 PRO A CA 12
ATOM 18398 C C . PRO A 1 73 ? 32.381 35.197 35.855 1.00 0.00 585 PRO A C 12
ATOM 18399 O O . PRO A 1 73 ? 33.327 34.508 36.236 1.00 0.00 585 PRO A O 12
ATOM 18410 N N . GLU A 1 74 ? 32.168 35.434 34.557 1.00 0.00 586 GLU A N 12
ATOM 18411 C CA . GLU A 1 74 ? 32.955 34.790 33.483 1.00 0.00 586 GLU A CA 12
ATOM 18412 C C . GLU A 1 74 ? 34.461 35.118 33.586 1.00 0.00 586 GLU A C 12
ATOM 18413 O O . GLU A 1 74 ? 35.315 34.342 33.149 1.00 0.00 586 GLU A O 12
ATOM 18425 N N . ASN A 1 75 ? 34.782 36.265 34.194 1.00 0.00 587 ASN A N 12
ATOM 18426 C CA . ASN A 1 75 ? 36.124 36.800 34.408 1.00 0.00 587 ASN A CA 12
ATOM 18427 C C . ASN A 1 75 ? 36.935 36.037 35.473 1.00 0.00 587 ASN A C 12
ATOM 18428 O O . ASN A 1 75 ? 38.165 36.105 35.484 1.00 0.00 587 ASN A O 12
ATOM 18439 N N . PHE A 1 76 ? 36.264 35.262 36.333 1.00 0.00 588 PHE A N 12
ATOM 18440 C CA . PHE A 1 76 ? 36.909 34.270 37.200 1.00 0.00 588 PHE A CA 12
ATOM 18441 C C . PHE A 1 76 ? 37.436 33.008 36.511 1.00 0.00 588 PHE A C 12
ATOM 18442 O O . PHE A 1 76 ? 38.175 32.233 37.116 1.00 0.00 588 PHE A O 12
ATOM 18459 N N . THR A 1 77 ? 37.058 32.788 35.250 1.00 0.00 589 THR A N 12
ATOM 18460 C CA . THR A 1 77 ? 37.360 31.587 34.468 1.00 0.00 589 THR A CA 12
ATOM 18461 C C . THR A 1 77 ? 37.981 31.962 33.121 1.00 0.00 589 THR A C 12
ATOM 18462 O O . THR A 1 77 ? 37.966 33.128 32.733 1.00 0.00 589 THR A O 12
ATOM 18473 N N . GLU A 1 78 ? 38.526 30.984 32.399 1.00 0.00 590 GLU A N 12
ATOM 18474 C CA . GLU A 1 78 ? 39.061 31.161 31.045 1.00 0.00 590 GLU A CA 12
ATOM 18475 C C . GLU A 1 78 ? 38.350 30.213 30.073 1.00 0.00 590 GLU A C 12
ATOM 18476 O O . GLU A 1 78 ? 38.116 29.050 30.403 1.00 0.00 590 GLU A O 12
ATOM 18488 N N . ARG A 1 79 ? 37.993 30.705 28.884 1.00 0.00 591 ARG A N 12
ATOM 18489 C CA . ARG A 1 79 ? 37.350 29.927 27.815 1.00 0.00 591 ARG A CA 12
ATOM 18490 C C . ARG A 1 79 ? 38.306 28.830 27.317 1.00 0.00 591 ARG A C 12
ATOM 18491 O O . ARG A 1 79 ? 39.475 29.117 27.028 1.00 0.00 591 ARG A O 12
ATOM 18512 N N . VAL A 1 80 ? 37.812 27.598 27.209 1.00 0.00 592 VAL A N 12
ATOM 18513 C CA . VAL A 1 80 ? 38.574 26.395 26.800 1.00 0.00 592 VAL A CA 12
ATOM 18514 C C . VAL A 1 80 ? 37.866 25.689 25.620 1.00 0.00 592 VAL A C 12
ATOM 18515 O O . VAL A 1 80 ? 36.658 25.877 25.425 1.00 0.00 592 VAL A O 12
ATOM 18528 N N . PRO A 1 81 ? 38.591 24.891 24.809 1.00 0.00 593 PRO A N 12
ATOM 18529 C CA . PRO A 1 81 ? 38.064 24.220 23.615 1.00 0.00 593 PRO A CA 12
ATOM 18530 C C . PRO A 1 81 ? 37.193 22.997 23.922 1.00 0.00 593 PRO A C 12
ATOM 18531 O O . PRO A 1 81 ? 37.517 22.197 24.829 1.00 0.00 593 PRO A O 12
ATOM 18543 N N . SER B 2 1 ? 44.542 44.927 40.245 1.00 0.00 1728 SER B N 12
ATOM 18544 C CA . SER B 2 1 ? 44.112 44.172 41.432 1.00 0.00 1728 SER B CA 12
ATOM 18545 C C . SER B 2 1 ? 44.798 42.820 41.443 1.00 0.00 1728 SER B C 12
ATOM 18546 O O . SER B 2 1 ? 45.012 42.242 40.375 1.00 0.00 1728 SER B O 12
ATOM 18556 N N . THR B 2 2 ? 45.115 42.263 42.617 1.00 0.00 1729 THR B N 12
ATOM 18557 C CA . THR B 2 2 ? 45.624 40.880 42.710 1.00 0.00 1729 THR B CA 12
ATOM 18558 C C . THR B 2 2 ? 44.643 39.784 42.285 1.00 0.00 1729 THR B C 12
ATOM 18559 O O . THR B 2 2 ? 45.060 38.729 41.808 1.00 0.00 1729 THR B O 12
ATOM 18570 N N . VAL B 2 3 ? 43.341 40.073 42.351 1.00 0.00 1730 VAL B N 12
ATOM 18571 C CA . VAL B 2 3 ? 42.224 39.171 41.998 1.00 0.00 1730 VAL B CA 12
ATOM 18572 C C . VAL B 2 3 ? 41.092 39.938 41.290 1.00 0.00 1730 VAL B C 12
ATOM 18573 O O . VAL B 2 3 ? 40.946 41.146 41.505 1.00 0.00 1730 VAL B O 12
ATOM 18586 N N . PRO B 2 4 ? 40.270 39.273 40.457 1.00 0.00 1731 PRO B N 12
ATOM 18587 C CA . PRO B 2 4 ? 39.055 39.868 39.900 1.00 0.00 1731 PRO B CA 12
ATOM 18588 C C . PRO B 2 4 ? 37.933 40.043 40.941 1.00 0.00 1731 PRO B C 12
ATOM 18589 O O . PRO B 2 4 ? 37.964 39.464 42.031 1.00 0.00 1731 PRO B O 12
ATOM 18600 N N . VAL B 2 5 ? 36.907 40.817 40.567 1.00 0.00 1732 VAL B N 12
ATOM 18601 C CA . VAL B 2 5 ? 35.645 41.009 41.309 1.00 0.00 1732 VAL B CA 12
ATOM 18602 C C . VAL B 2 5 ? 34.416 40.772 40.422 1.00 0.00 1732 VAL B C 12
ATOM 18603 O O . VAL B 2 5 ? 34.417 41.122 39.236 1.00 0.00 1732 VAL B O 12
ATOM 18616 N N . ALA B 2 6 ? 33.373 40.130 40.961 1.00 0.00 1733 ALA B N 12
ATOM 18617 C CA . ALA B 2 6 ? 32.160 39.808 40.208 1.00 0.00 1733 ALA B CA 12
ATOM 18618 C C . ALA B 2 6 ? 31.352 41.067 39.802 1.00 0.00 1733 ALA B C 12
ATOM 18619 O O . ALA B 2 6 ? 31.190 41.982 40.621 1.00 0.00 1733 ALA B O 12
ATOM 18626 N N . PRO B 2 7 ? 30.798 41.133 38.575 1.00 0.00 1734 PRO B N 12
ATOM 18627 C CA . PRO B 2 7 ? 30.042 42.296 38.106 1.00 0.00 1734 PRO B CA 12
ATOM 18628 C C . PRO B 2 7 ? 28.624 42.383 38.709 1.00 0.00 1734 PRO B C 12
ATOM 18629 O O . PRO B 2 7 ? 28.124 41.391 39.249 1.00 0.00 1734 PRO B O 12
ATOM 18640 N N . PRO B 2 8 ? 27.954 43.550 38.648 1.00 0.00 1735 PRO B N 12
ATOM 18641 C CA . PRO B 2 8 ? 26.603 43.738 39.182 1.00 0.00 1735 PRO B CA 12
ATOM 18642 C C . PRO B 2 8 ? 25.540 42.975 38.371 1.00 0.00 1735 PRO B C 12
ATOM 18643 O O . PRO B 2 8 ? 25.678 42.797 37.156 1.00 0.00 1735 PRO B O 12
ATOM 18654 N N . ARG B 2 9 ? 24.467 42.539 39.043 1.00 0.00 1736 ARG B N 12
ATOM 18655 C CA . ARG B 2 9 ? 23.342 41.763 38.485 1.00 0.00 1736 ARG B CA 12
ATOM 18656 C C . ARG B 2 9 ? 22.028 42.562 38.472 1.00 0.00 1736 ARG B C 12
ATOM 18657 O O . ARG B 2 9 ? 21.787 43.419 39.327 1.00 0.00 1736 ARG B O 12
ATOM 18678 N N . ARG B 2 10 ? 21.159 42.278 37.500 1.00 0.00 1737 ARG B N 12
ATOM 18679 C CA . ARG B 2 10 ? 19.878 42.961 37.245 1.00 0.00 1737 ARG B CA 12
ATOM 18680 C C . ARG B 2 10 ? 18.762 42.427 38.150 1.00 0.00 1737 ARG B C 12
ATOM 18681 O O . ARG B 2 10 ? 18.696 41.215 38.375 1.00 0.00 1737 ARG B O 12
ATOM 18702 N N . ARG B 2 11 ? 17.851 43.298 38.608 1.00 0.00 1738 ARG B N 12
ATOM 18703 C CA . ARG B 2 11 ? 16.572 42.861 39.209 1.00 0.00 1738 ARG B CA 12
ATOM 18704 C C . ARG B 2 11 ? 15.587 42.430 38.126 1.00 0.00 1738 ARG B C 12
ATOM 18705 O O . ARG B 2 11 ? 15.494 43.053 37.064 1.00 0.00 1738 ARG B O 12
ATOM 18726 N N . ARG B 2 12 ? 14.831 41.380 38.420 1.00 0.00 1739 ARG B N 12
ATOM 18727 C CA . ARG B 2 12 ? 13.928 40.675 37.500 1.00 0.00 1739 ARG B CA 12
ATOM 18728 C C . ARG B 2 12 ? 12.459 40.980 37.780 1.00 0.00 1739 ARG B C 12
ATOM 18729 O O . ARG B 2 12 ? 12.106 41.362 38.899 1.00 0.00 1739 ARG B O 12
ATOM 18750 N N . GLY B 2 13 ? 11.601 40.723 36.794 1.00 0.00 1740 GLY B N 12
ATOM 18751 C CA . GLY B 2 13 ? 10.143 40.697 36.936 1.00 0.00 1740 GLY B CA 12
ATOM 18752 C C . GLY B 2 13 ? 9.365 41.753 36.139 1.00 0.00 1740 GLY B C 12
ATOM 18753 O O . GLY B 2 13 ? 8.131 41.725 36.175 1.00 0.00 1740 GLY B O 12
ATOM 18757 N N . ARG B 2 14 ? 10.034 42.671 35.425 1.00 0.00 1741 ARG B N 12
ATOM 18758 C CA . ARG B 2 14 ? 9.406 43.620 34.473 1.00 0.00 1741 ARG B CA 12
ATOM 18759 C C . ARG B 2 14 ? 10.312 44.003 33.287 1.00 0.00 1741 ARG B C 12
ATOM 18760 O O . ARG B 2 14 ? 10.223 45.114 32.754 1.00 0.00 1741 ARG B O 12
ATOM 18781 N N . ASN B 2 15 ? 11.196 43.086 32.888 1.00 0.00 1742 ASN B N 12
ATOM 18782 C CA . ASN B 2 15 ? 12.190 43.252 31.823 1.00 0.00 1742 ASN B CA 12
ATOM 18783 C C . ASN B 2 15 ? 11.804 42.575 30.489 1.00 0.00 1742 ASN B C 12
ATOM 18784 O O . ASN B 2 15 ? 10.969 41.668 30.459 1.00 0.00 1742 ASN B O 12
ATOM 18795 N N . LEU B 2 16 ? 12.449 42.993 29.393 1.00 0.00 1743 LEU B N 12
ATOM 18796 C CA . LEU B 2 16 ? 12.285 42.492 28.013 1.00 0.00 1743 LEU B CA 12
ATOM 18797 C C . LEU B 2 16 ? 10.905 42.732 27.359 1.00 0.00 1743 LEU B C 12
ATOM 18798 O O . LEU B 2 16 ? 10.505 41.981 26.464 1.00 0.00 1743 LEU B O 12
ATOM 18814 N N . THR B 2 17 ? 10.204 43.802 27.753 1.00 0.00 1744 THR B N 12
ATOM 18815 C CA . THR B 2 17 ? 8.992 44.342 27.089 1.00 0.00 1744 THR B CA 12
ATOM 18816 C C . THR B 2 17 ? 7.717 43.513 27.090 1.00 0.00 1744 THR B C 12
ATOM 18817 O O . THR B 2 17 ? 7.607 42.558 26.295 1.00 0.00 1744 THR B O 12
ATOM 18829 N N . GLY A 1 1 ? 37.242 9.993 33.697 1.00 0.00 513 GLY A N 13
ATOM 18830 C CA . GLY A 1 1 ? 36.552 11.078 32.966 1.00 0.00 513 GLY A CA 13
ATOM 18831 C C . GLY A 1 1 ? 35.424 10.549 32.090 1.00 0.00 513 GLY A C 13
ATOM 18832 O O . GLY A 1 1 ? 35.399 9.362 31.739 1.00 0.00 513 GLY A O 13
ATOM 18838 N N . ARG A 1 2 ? 34.473 11.426 31.734 1.00 0.00 514 ARG A N 13
ATOM 18839 C CA . ARG A 1 2 ? 33.200 11.098 31.049 1.00 0.00 514 ARG A CA 13
ATOM 18840 C C . ARG A 1 2 ? 33.139 11.557 29.582 1.00 0.00 514 ARG A C 13
ATOM 18841 O O . ARG A 1 2 ? 34.062 12.212 29.099 1.00 0.00 514 ARG A O 13
ATOM 18862 N N . LEU A 1 3 ? 32.081 11.162 28.864 1.00 0.00 515 LEU A N 13
ATOM 18863 C CA . LEU A 1 3 ? 31.973 11.205 27.391 1.00 0.00 515 LEU A CA 13
ATOM 18864 C C . LEU A 1 3 ? 30.751 11.985 26.855 1.00 0.00 515 LEU A C 13
ATOM 18865 O O . LEU A 1 3 ? 30.715 12.343 25.672 1.00 0.00 515 LEU A O 13
ATOM 18881 N N . ASP A 1 4 ? 29.747 12.223 27.700 1.00 0.00 516 ASP A N 13
ATOM 18882 C CA . ASP A 1 4 ? 28.506 12.962 27.427 1.00 0.00 516 ASP A CA 13
ATOM 18883 C C . ASP A 1 4 ? 28.421 14.350 28.095 1.00 0.00 516 ASP A C 13
ATOM 18884 O O . ASP A 1 4 ? 29.094 14.600 29.097 1.00 0.00 516 ASP A O 13
ATOM 18893 N N . LEU A 1 5 ? 27.629 15.267 27.540 1.00 0.00 517 LEU A N 13
ATOM 18894 C CA . LEU A 1 5 ? 27.524 16.676 27.934 1.00 0.00 517 LEU A CA 13
ATOM 18895 C C . LEU A 1 5 ? 26.055 17.113 28.101 1.00 0.00 517 LEU A C 13
ATOM 18896 O O . LEU A 1 5 ? 25.143 16.444 27.605 1.00 0.00 517 LEU A O 13
ATOM 18912 N N . PRO A 1 6 ? 25.802 18.218 28.824 1.00 0.00 518 PRO A N 13
ATOM 18913 C CA . PRO A 1 6 ? 24.455 18.649 29.184 1.00 0.00 518 PRO A CA 13
ATOM 18914 C C . PRO A 1 6 ? 23.609 19.126 27.989 1.00 0.00 518 PRO A C 13
ATOM 18915 O O . PRO A 1 6 ? 24.152 19.499 26.940 1.00 0.00 518 PRO A O 13
ATOM 18926 N N . PRO A 1 7 ? 22.272 19.128 28.135 1.00 0.00 519 PRO A N 13
ATOM 18927 C CA . PRO A 1 7 ? 21.348 19.575 27.100 1.00 0.00 519 PRO A CA 13
ATOM 18928 C C . PRO A 1 7 ? 21.577 21.050 26.760 1.00 0.00 519 PRO A C 13
ATOM 18929 O O . PRO A 1 7 ? 21.662 21.908 27.643 1.00 0.00 519 PRO A O 13
ATOM 18940 N N . GLY A 1 8 ? 21.703 21.333 25.463 1.00 0.00 520 GLY A N 13
ATOM 18941 C CA . GLY A 1 8 ? 21.985 22.674 24.949 1.00 0.00 520 GLY A CA 13
ATOM 18942 C C . GLY A 1 8 ? 23.434 23.161 25.104 1.00 0.00 520 GLY A C 13
ATOM 18943 O O . GLY A 1 8 ? 23.697 24.289 24.691 1.00 0.00 520 GLY A O 13
ATOM 18947 N N . PHE A 1 9 ? 24.366 22.362 25.664 1.00 0.00 521 PHE A N 13
ATOM 18948 C CA . PHE A 1 9 ? 25.773 22.732 25.871 1.00 0.00 521 PHE A CA 13
ATOM 18949 C C . PHE A 1 9 ? 26.443 23.584 24.779 1.00 0.00 521 PHE A C 13
ATOM 18950 O O . PHE A 1 9 ? 26.417 23.200 23.603 1.00 0.00 521 PHE A O 13
ATOM 18967 N N . MET A 1 10 ? 27.081 24.695 25.165 1.00 0.00 522 MET A N 13
ATOM 18968 C CA . MET A 1 10 ? 27.730 25.634 24.237 1.00 0.00 522 MET A CA 13
ATOM 18969 C C . MET A 1 10 ? 29.248 25.440 24.152 1.00 0.00 522 MET A C 13
ATOM 18970 O O . MET A 1 10 ? 29.805 25.314 23.062 1.00 0.00 522 MET A O 13
ATOM 18984 N N . PHE A 1 11 ? 29.913 25.468 25.306 1.00 0.00 523 PHE A N 13
ATOM 18985 C CA . PHE A 1 11 ? 31.371 25.427 25.475 1.00 0.00 523 PHE A CA 13
ATOM 18986 C C . PHE A 1 11 ? 31.795 25.134 26.907 1.00 0.00 523 PHE A C 13
ATOM 18987 O O . PHE A 1 11 ? 30.963 25.155 27.807 1.00 0.00 523 PHE A O 13
ATOM 19004 N N . LYS A 1 12 ? 33.077 24.884 27.161 1.00 0.00 524 LYS A N 13
ATOM 19005 C CA . LYS A 1 12 ? 33.605 24.845 28.529 1.00 0.00 524 LYS A CA 13
ATOM 19006 C C . LYS A 1 12 ? 34.358 26.130 28.895 1.00 0.00 524 LYS A C 13
ATOM 19007 O O . LYS A 1 12 ? 34.839 26.866 28.029 1.00 0.00 524 LYS A O 13
ATOM 19026 N N . VAL A 1 13 ? 34.541 26.341 30.194 1.00 0.00 525 VAL A N 13
ATOM 19027 C CA . VAL A 1 13 ? 35.476 27.305 30.802 1.00 0.00 525 VAL A CA 13
ATOM 19028 C C . VAL A 1 13 ? 36.269 26.619 31.926 1.00 0.00 525 VAL A C 13
ATOM 19029 O O . VAL A 1 13 ? 35.842 25.576 32.417 1.00 0.00 525 VAL A O 13
ATOM 19042 N N . GLN A 1 14 ? 37.390 27.194 32.366 1.00 0.00 526 GLN A N 13
ATOM 19043 C CA . GLN A 1 14 ? 38.113 26.749 33.568 1.00 0.00 526 GLN A CA 13
ATOM 19044 C C . GLN A 1 14 ? 38.361 27.910 34.538 1.00 0.00 526 GLN A C 13
ATOM 19045 O O . GLN A 1 14 ? 38.870 28.954 34.131 1.00 0.00 526 GLN A O 13
ATOM 19059 N N . ALA A 1 15 ? 38.043 27.743 35.823 1.00 0.00 527 ALA A N 13
ATOM 19060 C CA . ALA A 1 15 ? 38.303 28.742 36.860 1.00 0.00 527 ALA A CA 13
ATOM 19061 C C . ALA A 1 15 ? 39.805 29.060 36.968 1.00 0.00 527 ALA A C 13
ATOM 19062 O O . ALA A 1 15 ? 40.647 28.168 37.035 1.00 0.00 527 ALA A O 13
ATOM 19069 N N . GLN A 1 16 ? 40.137 30.344 36.973 1.00 0.00 528 GLN A N 13
ATOM 19070 C CA . GLN A 1 16 ? 41.464 30.877 37.302 1.00 0.00 528 GLN A CA 13
ATOM 19071 C C . GLN A 1 16 ? 41.541 31.259 38.796 1.00 0.00 528 GLN A C 13
ATOM 19072 O O . GLN A 1 16 ? 42.614 31.240 39.394 1.00 0.00 528 GLN A O 13
ATOM 19086 N N . HIS A 1 17 ? 40.387 31.570 39.397 1.00 0.00 529 HIS A N 13
ATOM 19087 C CA . HIS A 1 17 ? 40.206 32.027 40.778 1.00 0.00 529 HIS A CA 13
ATOM 19088 C C . HIS A 1 17 ? 39.080 31.264 41.491 1.00 0.00 529 HIS A C 13
ATOM 19089 O O . HIS A 1 17 ? 38.276 30.587 40.848 1.00 0.00 529 HIS A O 13
ATOM 19103 N N . ASP A 1 18 ? 39.016 31.358 42.819 1.00 0.00 530 ASP A N 13
ATOM 19104 C CA . ASP A 1 18 ? 37.939 30.750 43.606 1.00 0.00 530 ASP A CA 13
ATOM 19105 C C . ASP A 1 18 ? 36.774 31.761 43.609 1.00 0.00 530 ASP A C 13
ATOM 19106 O O . ASP A 1 18 ? 36.974 32.940 43.911 1.00 0.00 530 ASP A O 13
ATOM 19115 N N . TYR A 1 19 ? 35.548 31.311 43.331 1.00 0.00 531 TYR A N 13
ATOM 19116 C CA . TYR A 1 19 ? 34.330 32.115 43.459 1.00 0.00 531 TYR A CA 13
ATOM 19117 C C . TYR A 1 19 ? 33.313 31.516 44.437 1.00 0.00 531 TYR A C 13
ATOM 19118 O O . TYR A 1 19 ? 32.687 30.489 44.155 1.00 0.00 531 TYR A O 13
ATOM 19136 N N . THR A 1 20 ? 33.135 32.172 45.583 1.00 0.00 532 THR A N 13
ATOM 19137 C CA . THR A 1 20 ? 32.110 31.824 46.577 1.00 0.00 532 THR A CA 13
ATOM 19138 C C . THR A 1 20 ? 30.728 32.424 46.323 1.00 0.00 532 THR A C 13
ATOM 19139 O O . THR A 1 20 ? 30.497 33.619 46.535 1.00 0.00 532 THR A O 13
ATOM 19150 N N . ALA A 1 21 ? 29.799 31.562 45.922 1.00 0.00 533 ALA A N 13
ATOM 19151 C CA . ALA A 1 21 ? 28.405 31.878 45.635 1.00 0.00 533 ALA A CA 13
ATOM 19152 C C . ALA A 1 21 ? 27.639 32.358 46.875 1.00 0.00 533 ALA A C 13
ATOM 19153 O O . ALA A 1 21 ? 27.846 31.880 47.997 1.00 0.00 533 ALA A O 13
ATOM 19160 N N . THR A 1 22 ? 26.732 33.299 46.622 1.00 0.00 534 THR A N 13
ATOM 19161 C CA . THR A 1 22 ? 25.885 33.999 47.606 1.00 0.00 534 THR A CA 13
ATOM 19162 C C . THR A 1 22 ? 24.372 33.940 47.336 1.00 0.00 534 THR A C 13
ATOM 19163 O O . THR A 1 22 ? 23.577 34.641 47.968 1.00 0.00 534 THR A O 13
ATOM 19174 N N . ASP A 1 23 ? 23.964 33.084 46.396 1.00 0.00 535 ASP A N 13
ATOM 19175 C CA . ASP A 1 23 ? 22.567 32.829 46.012 1.00 0.00 535 ASP A CA 13
ATOM 19176 C C . ASP A 1 23 ? 22.440 31.325 45.681 1.00 0.00 535 ASP A C 13
ATOM 19177 O O . ASP A 1 23 ? 23.422 30.675 45.309 1.00 0.00 535 ASP A O 13
ATOM 19186 N N . THR A 1 24 ? 21.234 30.756 45.749 1.00 0.00 536 THR A N 13
ATOM 19187 C CA . THR A 1 24 ? 20.950 29.438 45.153 1.00 0.00 536 THR A CA 13
ATOM 19188 C C . THR A 1 24 ? 20.942 29.417 43.625 1.00 0.00 536 THR A C 13
ATOM 19189 O O . THR A 1 24 ? 21.162 28.371 43.014 1.00 0.00 536 THR A O 13
ATOM 19200 N N . ASP A 1 25 ? 20.750 30.570 42.981 1.00 0.00 537 ASP A N 13
ATOM 19201 C CA . ASP A 1 25 ? 20.945 30.707 41.536 1.00 0.00 537 ASP A CA 13
ATOM 19202 C C . ASP A 1 25 ? 22.415 30.712 41.072 1.00 0.00 537 ASP A C 13
ATOM 19203 O O . ASP A 1 25 ? 22.687 30.426 39.905 1.00 0.00 537 ASP A O 13
ATOM 19212 N N . GLU A 1 26 ? 23.365 31.002 41.973 1.00 0.00 538 GLU A N 13
ATOM 19213 C CA . GLU A 1 26 ? 24.799 31.105 41.701 1.00 0.00 538 GLU A CA 13
ATOM 19214 C C . GLU A 1 26 ? 25.565 29.773 41.794 1.00 0.00 538 GLU A C 13
ATOM 19215 O O . GLU A 1 26 ? 25.317 28.931 42.664 1.00 0.00 538 GLU A O 13
ATOM 19227 N N . LEU A 1 27 ? 26.534 29.601 40.896 1.00 0.00 539 LEU A N 13
ATOM 19228 C CA . LEU A 1 27 ? 27.475 28.487 40.830 1.00 0.00 539 LEU A CA 13
ATOM 19229 C C . LEU A 1 27 ? 28.713 28.792 41.688 1.00 0.00 539 LEU A C 13
ATOM 19230 O O . LEU A 1 27 ? 29.311 29.858 41.563 1.00 0.00 539 LEU A O 13
ATOM 19246 N N . GLN A 1 28 ? 29.127 27.848 42.530 1.00 0.00 540 GLN A N 13
ATOM 19247 C CA . GLN A 1 28 ? 30.379 27.930 43.290 1.00 0.00 540 GLN A CA 13
ATOM 19248 C C . GLN A 1 28 ? 31.563 27.413 42.451 1.00 0.00 540 GLN A C 13
ATOM 19249 O O . GLN A 1 28 ? 31.455 26.332 41.873 1.00 0.00 540 GLN A O 13
ATOM 19263 N N . LEU A 1 29 ? 32.696 28.131 42.421 1.00 0.00 541 LEU A N 13
ATOM 19264 C CA . LEU A 1 29 ? 33.935 27.712 41.739 1.00 0.00 541 LEU A CA 13
ATOM 19265 C C . LEU A 1 29 ? 35.143 27.710 42.691 1.00 0.00 541 LEU A C 13
ATOM 19266 O O . LEU A 1 29 ? 35.259 28.560 43.575 1.00 0.00 541 LEU A O 13
ATOM 19282 N N . LYS A 1 30 ? 36.089 26.799 42.460 1.00 0.00 542 LYS A N 13
ATOM 19283 C CA . LYS A 1 30 ? 37.454 26.799 43.021 1.00 0.00 542 LYS A CA 13
ATOM 19284 C C . LYS A 1 30 ? 38.439 26.968 41.872 1.00 0.00 542 LYS A C 13
ATOM 19285 O O . LYS A 1 30 ? 38.208 26.400 40.806 1.00 0.00 542 LYS A O 13
ATOM 19304 N N . ALA A 1 31 ? 39.535 27.702 42.059 1.00 0.00 543 ALA A N 13
ATOM 19305 C CA . ALA A 1 31 ? 40.558 27.861 41.028 1.00 0.00 543 ALA A CA 13
ATOM 19306 C C . ALA A 1 31 ? 40.949 26.497 40.419 1.00 0.00 543 ALA A C 13
ATOM 19307 O O . ALA A 1 31 ? 41.279 25.544 41.127 1.00 0.00 543 ALA A O 13
ATOM 19314 N N . GLY A 1 32 ? 40.825 26.377 39.102 1.00 0.00 544 GLY A N 13
ATOM 19315 C CA . GLY A 1 32 ? 41.089 25.159 38.330 1.00 0.00 544 GLY A CA 13
ATOM 19316 C C . GLY A 1 32 ? 39.848 24.303 38.047 1.00 0.00 544 GLY A C 13
ATOM 19317 O O . GLY A 1 32 ? 39.981 23.265 37.398 1.00 0.00 544 GLY A O 13
ATOM 19321 N N . ASP A 1 33 ? 38.654 24.714 38.493 1.00 0.00 545 ASP A N 13
ATOM 19322 C CA . ASP A 1 33 ? 37.393 24.023 38.213 1.00 0.00 545 ASP A CA 13
ATOM 19323 C C . ASP A 1 33 ? 36.914 24.182 36.770 1.00 0.00 545 ASP A C 13
ATOM 19324 O O . ASP A 1 33 ? 36.659 25.303 36.327 1.00 0.00 545 ASP A O 13
ATOM 19333 N N . VAL A 1 34 ? 36.778 23.079 36.031 1.00 0.00 546 VAL A N 13
ATOM 19334 C CA . VAL A 1 34 ? 36.118 23.086 34.717 1.00 0.00 546 VAL A CA 13
ATOM 19335 C C . VAL A 1 34 ? 34.607 23.271 34.855 1.00 0.00 546 VAL A C 13
ATOM 19336 O O . VAL A 1 34 ? 33.983 22.630 35.706 1.00 0.00 546 VAL A O 13
ATOM 19349 N N . VAL A 1 35 ? 34.008 24.107 34.006 1.00 0.00 547 VAL A N 13
ATOM 19350 C CA . VAL A 1 35 ? 32.565 24.381 33.949 1.00 0.00 547 VAL A CA 13
ATOM 19351 C C . VAL A 1 35 ? 32.025 24.234 32.540 1.00 0.00 547 VAL A C 13
ATOM 19352 O O . VAL A 1 35 ? 32.529 24.852 31.605 1.00 0.00 547 VAL A O 13
ATOM 19365 N N . LEU A 1 36 ? 31.014 23.392 32.383 1.00 0.00 548 LEU A N 13
ATOM 19366 C CA . LEU A 1 36 ? 30.314 23.160 31.134 1.00 0.00 548 LEU A CA 13
ATOM 19367 C C . LEU A 1 36 ? 29.258 24.267 30.950 1.00 0.00 548 LEU A C 13
ATOM 19368 O O . LEU A 1 36 ? 28.198 24.217 31.577 1.00 0.00 548 LEU A O 13
ATOM 19384 N N . VAL A 1 37 ? 29.554 25.287 30.142 1.00 0.00 549 VAL A N 13
ATOM 19385 C CA . VAL A 1 37 ? 28.594 26.364 29.799 1.00 0.00 549 VAL A CA 13
ATOM 19386 C C . VAL A 1 37 ? 27.348 25.893 29.025 1.00 0.00 549 VAL A C 13
ATOM 19387 O O . VAL A 1 37 ? 27.449 25.188 28.016 1.00 0.00 549 VAL A O 13
ATOM 19400 N N . ILE A 1 38 ? 26.169 26.341 29.465 1.00 0.00 550 ILE A N 13
ATOM 19401 C CA . ILE A 1 38 ? 24.843 26.078 28.878 1.00 0.00 550 ILE A CA 13
ATOM 19402 C C . ILE A 1 38 ? 24.080 27.410 28.675 1.00 0.00 550 ILE A C 13
ATOM 19403 O O . ILE A 1 38 ? 24.371 28.398 29.354 1.00 0.00 550 ILE A O 13
ATOM 19419 N N . PRO A 1 39 ? 23.102 27.465 27.754 1.00 0.00 551 PRO A N 13
ATOM 19420 C CA . PRO A 1 39 ? 22.253 28.634 27.535 1.00 0.00 551 PRO A CA 13
ATOM 19421 C C . PRO A 1 39 ? 21.194 28.791 28.634 1.00 0.00 551 PRO A C 13
ATOM 19422 O O . PRO A 1 39 ? 20.686 27.812 29.189 1.00 0.00 551 PRO A O 13
ATOM 19433 N N . PHE A 1 40 ? 20.826 30.041 28.919 1.00 0.00 552 PHE A N 13
ATOM 19434 C CA . PHE A 1 40 ? 19.819 30.378 29.923 1.00 0.00 552 PHE A CA 13
ATOM 19435 C C . PHE A 1 40 ? 18.371 30.093 29.490 1.00 0.00 552 PHE A C 13
ATOM 19436 O O . PHE A 1 40 ? 17.991 30.372 28.349 1.00 0.00 552 PHE A O 13
ATOM 19453 N N . GLN A 1 41 ? 17.533 29.656 30.430 1.00 0.00 553 GLN A N 13
ATOM 19454 C CA . GLN A 1 41 ? 16.091 29.423 30.256 1.00 0.00 553 GLN A CA 13
ATOM 19455 C C . GLN A 1 41 ? 15.262 30.682 29.899 1.00 0.00 553 GLN A C 13
ATOM 19456 O O . GLN A 1 41 ? 14.199 30.585 29.281 1.00 0.00 553 GLN A O 13
ATOM 19470 N N . ASN A 1 42 ? 15.744 31.873 30.275 1.00 0.00 554 ASN A N 13
ATOM 19471 C CA . ASN A 1 42 ? 15.066 33.155 30.086 1.00 0.00 554 ASN A CA 13
ATOM 19472 C C . ASN A 1 42 ? 16.055 34.319 29.924 1.00 0.00 554 ASN A C 13
ATOM 19473 O O . ASN A 1 42 ? 17.115 34.302 30.555 1.00 0.00 554 ASN A O 13
ATOM 19484 N N . PRO A 1 43 ? 15.684 35.375 29.176 1.00 0.00 555 PRO A N 13
ATOM 19485 C CA . PRO A 1 43 ? 16.517 36.561 29.003 1.00 0.00 555 PRO A CA 13
ATOM 19486 C C . PRO A 1 43 ? 16.680 37.348 30.313 1.00 0.00 555 PRO A C 13
ATOM 19487 O O . PRO A 1 43 ? 17.766 37.857 30.576 1.00 0.00 555 PRO A O 13
ATOM 19498 N N . GLU A 1 44 ? 15.644 37.406 31.160 1.00 0.00 556 GLU A N 13
ATOM 19499 C CA . GLU A 1 44 ? 15.687 38.034 32.493 1.00 0.00 556 GLU A CA 13
ATOM 19500 C C . GLU A 1 44 ? 16.479 37.232 33.546 1.00 0.00 556 GLU A C 13
ATOM 19501 O O . GLU A 1 44 ? 17.008 37.816 34.493 1.00 0.00 556 GLU A O 13
ATOM 19513 N N . GLU A 1 45 ? 16.606 35.910 33.382 1.00 0.00 557 GLU A N 13
ATOM 19514 C CA . GLU A 1 45 ? 17.486 35.080 34.223 1.00 0.00 557 GLU A CA 13
ATOM 19515 C C . GLU A 1 45 ? 18.975 35.283 33.901 1.00 0.00 557 GLU A C 13
ATOM 19516 O O . GLU A 1 45 ? 19.824 35.009 34.752 1.00 0.00 557 GLU A O 13
ATOM 19528 N N . GLN A 1 46 ? 19.288 35.760 32.690 1.00 0.00 558 GLN A N 13
ATOM 19529 C CA . GLN A 1 46 ? 20.634 36.144 32.277 1.00 0.00 558 GLN A CA 13
ATOM 19530 C C . GLN A 1 46 ? 21.037 37.522 32.817 1.00 0.00 558 GLN A C 13
ATOM 19531 O O . GLN A 1 46 ? 20.201 38.391 33.077 1.00 0.00 558 GLN A O 13
ATOM 19545 N N . ASP A 1 47 ? 22.345 37.709 32.974 1.00 0.00 559 ASP A N 13
ATOM 19546 C CA . ASP A 1 47 ? 22.980 38.923 33.475 1.00 0.00 559 ASP A CA 13
ATOM 19547 C C . ASP A 1 47 ? 24.303 39.287 32.787 1.00 0.00 559 ASP A C 13
ATOM 19548 O O . ASP A 1 47 ? 25.069 38.408 32.386 1.00 0.00 559 ASP A O 13
ATOM 19557 N N . GLU A 1 48 ? 24.574 40.581 32.605 1.00 0.00 560 GLU A N 13
ATOM 19558 C CA . GLU A 1 48 ? 25.769 41.043 31.895 1.00 0.00 560 GLU A CA 13
ATOM 19559 C C . GLU A 1 48 ? 27.055 40.746 32.682 1.00 0.00 560 GLU A C 13
ATOM 19560 O O . GLU A 1 48 ? 27.159 41.076 33.866 1.00 0.00 560 GLU A O 13
ATOM 19572 N N . GLY A 1 49 ? 28.036 40.131 32.019 1.00 0.00 561 GLY A N 13
ATOM 19573 C CA . GLY A 1 49 ? 29.291 39.673 32.620 1.00 0.00 561 GLY A CA 13
ATOM 19574 C C . GLY A 1 49 ? 29.204 38.300 33.305 1.00 0.00 561 GLY A C 13
ATOM 19575 O O . GLY A 1 49 ? 30.223 37.734 33.705 1.00 0.00 561 GLY A O 13
ATOM 19579 N N . TRP A 1 50 ? 27.998 37.740 33.407 1.00 0.00 562 TRP A N 13
ATOM 19580 C CA . TRP A 1 50 ? 27.736 36.398 33.923 1.00 0.00 562 TRP A CA 13
ATOM 19581 C C . TRP A 1 50 ? 27.690 35.336 32.815 1.00 0.00 562 TRP A C 13
ATOM 19582 O O . TRP A 1 50 ? 27.470 35.643 31.637 1.00 0.00 562 TRP A O 13
ATOM 19603 N N . LEU A 1 51 ? 27.853 34.075 33.204 1.00 0.00 563 LEU A N 13
ATOM 19604 C CA . LEU A 1 51 ? 27.621 32.884 32.385 1.00 0.00 563 LEU A CA 13
ATOM 19605 C C . LEU A 1 51 ? 26.909 31.819 33.228 1.00 0.00 563 LEU A C 13
ATOM 19606 O O . LEU A 1 51 ? 27.049 31.808 34.448 1.00 0.00 563 LEU A O 13
ATOM 19622 N N . MET A 1 52 ? 26.147 30.928 32.588 1.00 0.00 564 MET A N 13
ATOM 19623 C CA . MET A 1 52 ? 25.514 29.773 33.231 1.00 0.00 564 MET A CA 13
ATOM 19624 C C . MET A 1 52 ? 26.170 28.466 32.792 1.00 0.00 564 MET A C 13
ATOM 19625 O O . MET A 1 52 ? 26.558 28.301 31.637 1.00 0.00 564 MET A O 13
ATOM 19639 N N . GLY A 1 53 ? 26.280 27.517 33.712 1.00 0.00 565 GLY A N 13
ATOM 19640 C CA . GLY A 1 53 ? 26.819 26.193 33.445 1.00 0.00 565 GLY A CA 13
ATOM 19641 C C . GLY A 1 53 ? 26.663 25.245 34.625 1.00 0.00 565 GLY A C 13
ATOM 19642 O O . GLY A 1 53 ? 26.027 25.564 35.632 1.00 0.00 565 GLY A O 13
ATOM 19646 N N . VAL A 1 54 ? 27.288 24.080 34.495 1.00 0.00 566 VAL A N 13
ATOM 19647 C CA . VAL A 1 54 ? 27.436 23.079 35.560 1.00 0.00 566 VAL A CA 13
ATOM 19648 C C . VAL A 1 54 ? 28.896 22.637 35.615 1.00 0.00 566 VAL A C 13
ATOM 19649 O O . VAL A 1 54 ? 29.537 22.486 34.573 1.00 0.00 566 VAL A O 13
ATOM 19662 N N . LYS A 1 55 ? 29.466 22.469 36.809 1.00 0.00 567 LYS A N 13
ATOM 19663 C CA . LYS A 1 55 ? 30.850 22.008 36.965 1.00 0.00 567 LYS A CA 13
ATOM 19664 C C . LYS A 1 55 ? 31.040 20.641 36.319 1.00 0.00 567 LYS A C 13
ATOM 19665 O O . LYS A 1 55 ? 30.209 19.756 36.514 1.00 0.00 567 LYS A O 13
ATOM 19684 N N . GLU A 1 56 ? 32.140 20.438 35.591 1.00 0.00 568 GLU A N 13
ATOM 19685 C CA . GLU A 1 56 ? 32.423 19.116 35.025 1.00 0.00 568 GLU A CA 13
ATOM 19686 C C . GLU A 1 56 ? 32.526 18.072 36.137 1.00 0.00 568 GLU A C 13
ATOM 19687 O O . GLU A 1 56 ? 31.909 17.030 36.000 1.00 0.00 568 GLU A O 13
ATOM 19699 N N . SER A 1 57 ? 33.173 18.359 37.274 1.00 0.00 569 SER A N 13
ATOM 19700 C CA . SER A 1 57 ? 33.230 17.402 38.390 1.00 0.00 569 SER A CA 13
ATOM 19701 C C . SER A 1 57 ? 31.839 17.084 38.963 1.00 0.00 569 SER A C 13
ATOM 19702 O O . SER A 1 57 ? 31.569 15.948 39.337 1.00 0.00 569 SER A O 13
ATOM 19710 N N . ASP A 1 58 ? 30.916 18.050 38.969 1.00 0.00 570 ASP A N 13
ATOM 19711 C CA . ASP A 1 58 ? 29.516 17.841 39.356 1.00 0.00 570 ASP A CA 13
ATOM 19712 C C . ASP A 1 58 ? 28.678 16.989 38.381 1.00 0.00 570 ASP A C 13
ATOM 19713 O O . ASP A 1 58 ? 27.961 16.071 38.787 1.00 0.00 570 ASP A O 13
ATOM 19722 N N . TRP A 1 59 ? 28.826 17.255 37.083 1.00 0.00 571 TRP A N 13
ATOM 19723 C CA . TRP A 1 59 ? 28.199 16.512 35.980 1.00 0.00 571 TRP A CA 13
ATOM 19724 C C . TRP A 1 59 ? 28.811 15.111 35.765 1.00 0.00 571 TRP A C 13
ATOM 19725 O O . TRP A 1 59 ? 28.106 14.163 35.428 1.00 0.00 571 TRP A O 13
ATOM 19746 N N . ASN A 1 60 ? 30.108 14.960 36.047 1.00 0.00 572 ASN A N 13
ATOM 19747 C CA . ASN A 1 60 ? 30.878 13.710 36.081 1.00 0.00 572 ASN A CA 13
ATOM 19748 C C . ASN A 1 60 ? 30.590 12.890 37.360 1.00 0.00 572 ASN A C 13
ATOM 19749 O O . ASN A 1 60 ? 30.733 11.669 37.365 1.00 0.00 572 ASN A O 13
ATOM 19760 N N . GLN A 1 61 ? 30.142 13.536 38.445 1.00 0.00 573 GLN A N 13
ATOM 19761 C CA . GLN A 1 61 ? 29.500 12.882 39.595 1.00 0.00 573 GLN A CA 13
ATOM 19762 C C . GLN A 1 61 ? 28.007 12.566 39.360 1.00 0.00 573 GLN A C 13
ATOM 19763 O O . GLN A 1 61 ? 27.386 11.900 40.186 1.00 0.00 573 GLN A O 13
ATOM 19777 N N . HIS A 1 62 ? 27.442 12.971 38.216 1.00 0.00 574 HIS A N 13
ATOM 19778 C CA . HIS A 1 62 ? 26.091 12.617 37.744 1.00 0.00 574 HIS A CA 13
ATOM 19779 C C . HIS A 1 62 ? 24.962 13.084 38.685 1.00 0.00 574 HIS A C 13
ATOM 19780 O O . HIS A 1 62 ? 23.925 12.422 38.818 1.00 0.00 574 HIS A O 13
ATOM 19794 N N . LYS A 1 63 ? 25.184 14.224 39.348 1.00 0.00 575 LYS A N 13
ATOM 19795 C CA . LYS A 1 63 ? 24.221 14.910 40.222 1.00 0.00 575 LYS A CA 13
ATOM 19796 C C . LYS A 1 63 ? 23.065 15.526 39.420 1.00 0.00 575 LYS A C 13
ATOM 19797 O O . LYS A 1 63 ? 23.207 15.763 38.221 1.00 0.00 575 LYS A O 13
ATOM 19816 N N . GLU A 1 64 ? 21.943 15.820 40.079 1.00 0.00 576 GLU A N 13
ATOM 19817 C CA . GLU A 1 64 ? 20.777 16.472 39.457 1.00 0.00 576 GLU A CA 13
ATOM 19818 C C . GLU A 1 64 ? 21.115 17.828 38.788 1.00 0.00 576 GLU A C 13
ATOM 19819 O O . GLU A 1 64 ? 21.432 18.818 39.455 1.00 0.00 576 GLU A O 13
ATOM 19831 N N . LEU A 1 65 ? 21.044 17.884 37.451 1.00 0.00 577 LEU A N 13
ATOM 19832 C CA . LEU A 1 65 ? 21.533 19.012 36.642 1.00 0.00 577 LEU A CA 13
ATOM 19833 C C . LEU A 1 65 ? 20.882 20.345 37.024 1.00 0.00 577 LEU A C 13
ATOM 19834 O O . LEU A 1 65 ? 21.566 21.344 37.243 1.00 0.00 577 LEU A O 13
ATOM 19850 N N . GLU A 1 66 ? 19.553 20.354 37.111 1.00 0.00 578 GLU A N 13
ATOM 19851 C CA . GLU A 1 66 ? 18.751 21.559 37.347 1.00 0.00 578 GLU A CA 13
ATOM 19852 C C . GLU A 1 66 ? 18.967 22.187 38.733 1.00 0.00 578 GLU A C 13
ATOM 19853 O O . GLU A 1 66 ? 18.657 23.363 38.941 1.00 0.00 578 GLU A O 13
ATOM 19865 N N . LYS A 1 67 ? 19.556 21.428 39.664 1.00 0.00 579 LYS A N 13
ATOM 19866 C CA . LYS A 1 67 ? 19.956 21.884 40.998 1.00 0.00 579 LYS A CA 13
ATOM 19867 C C . LYS A 1 67 ? 21.437 22.260 41.056 1.00 0.00 579 LYS A C 13
ATOM 19868 O O . LYS A 1 67 ? 21.790 23.299 41.608 1.00 0.00 579 LYS A O 13
ATOM 19887 N N . CYS A 1 68 ? 22.314 21.438 40.482 1.00 0.00 580 CYS A N 13
ATOM 19888 C CA . CYS A 1 68 ? 23.760 21.660 40.525 1.00 0.00 580 CYS A CA 13
ATOM 19889 C C . CYS A 1 68 ? 24.278 22.747 39.567 1.00 0.00 580 CYS A C 13
ATOM 19890 O O . CYS A 1 68 ? 25.387 23.246 39.770 1.00 0.00 580 CYS A O 13
ATOM 19898 N N . ARG A 1 69 ? 23.493 23.148 38.556 1.00 0.00 581 ARG A N 13
ATOM 19899 C CA . ARG A 1 69 ? 23.772 24.329 37.720 1.00 0.00 581 ARG A CA 13
ATOM 19900 C C . ARG A 1 69 ? 23.750 25.632 38.520 1.00 0.00 581 ARG A C 13
ATOM 19901 O O . ARG A 1 69 ? 23.120 25.722 39.576 1.00 0.00 581 ARG A O 13
ATOM 19922 N N . GLY A 1 70 ? 24.378 26.660 37.959 1.00 0.00 582 GLY A N 13
ATOM 19923 C CA . GLY A 1 70 ? 24.300 28.028 38.460 1.00 0.00 582 GLY A CA 13
ATOM 19924 C C . GLY A 1 70 ? 24.887 29.064 37.505 1.00 0.00 582 GLY A C 13
ATOM 19925 O O . GLY A 1 70 ? 25.497 28.717 36.490 1.00 0.00 582 GLY A O 13
ATOM 19929 N N . VAL A 1 71 ? 24.736 30.338 37.868 1.00 0.00 583 VAL A N 13
ATOM 19930 C CA . VAL A 1 71 ? 25.423 31.472 37.241 1.00 0.00 583 VAL A CA 13
ATOM 19931 C C . VAL A 1 71 ? 26.742 31.777 37.948 1.00 0.00 583 VAL A C 13
ATOM 19932 O O . VAL A 1 71 ? 26.818 31.765 39.174 1.00 0.00 583 VAL A O 13
ATOM 19945 N N . PHE A 1 72 ? 27.776 32.098 37.184 1.00 0.00 584 PHE A N 13
ATOM 19946 C CA . PHE A 1 72 ? 29.085 32.526 37.684 1.00 0.00 584 PHE A CA 13
ATOM 19947 C C . PHE A 1 72 ? 29.634 33.738 36.910 1.00 0.00 584 PHE A C 13
ATOM 19948 O O . PHE A 1 72 ? 29.268 33.930 35.744 1.00 0.00 584 PHE A O 13
ATOM 19965 N N . PRO A 1 73 ? 30.513 34.559 37.513 1.00 0.00 585 PRO A N 13
ATOM 19966 C CA . PRO A 1 73 ? 31.224 35.604 36.784 1.00 0.00 585 PRO A CA 13
ATOM 19967 C C . PRO A 1 73 ? 32.224 34.976 35.803 1.00 0.00 585 PRO A C 13
ATOM 19968 O O . PRO A 1 73 ? 33.206 34.357 36.217 1.00 0.00 585 PRO A O 13
ATOM 19979 N N . GLU A 1 74 ? 32.007 35.152 34.497 1.00 0.00 586 GLU A N 13
ATOM 19980 C CA . GLU A 1 74 ? 32.871 34.595 33.438 1.00 0.00 586 GLU A CA 13
ATOM 19981 C C . GLU A 1 74 ? 34.355 34.983 33.617 1.00 0.00 586 GLU A C 13
ATOM 19982 O O . GLU A 1 74 ? 35.258 34.220 33.270 1.00 0.00 586 GLU A O 13
ATOM 19994 N N . ASN A 1 75 ? 34.602 36.161 34.199 1.00 0.00 587 ASN A N 13
ATOM 19995 C CA . ASN A 1 75 ? 35.907 36.770 34.431 1.00 0.00 587 ASN A CA 13
ATOM 19996 C C . ASN A 1 75 ? 36.739 36.047 35.506 1.00 0.00 587 ASN A C 13
ATOM 19997 O O . ASN A 1 75 ? 37.965 36.165 35.514 1.00 0.00 587 ASN A O 13
ATOM 20008 N N . PHE A 1 76 ? 36.106 35.227 36.350 1.00 0.00 588 PHE A N 13
ATOM 20009 C CA . PHE A 1 76 ? 36.795 34.228 37.173 1.00 0.00 588 PHE A CA 13
ATOM 20010 C C . PHE A 1 76 ? 37.346 32.998 36.437 1.00 0.00 588 PHE A C 13
ATOM 20011 O O . PHE A 1 76 ? 38.099 32.219 37.022 1.00 0.00 588 PHE A O 13
ATOM 20028 N N . THR A 1 77 ? 36.976 32.802 35.165 1.00 0.00 589 THR A N 13
ATOM 20029 C CA . THR A 1 77 ? 37.324 31.653 34.328 1.00 0.00 589 THR A CA 13
ATOM 20030 C C . THR A 1 77 ? 37.991 32.063 33.008 1.00 0.00 589 THR A C 13
ATOM 20031 O O . THR A 1 77 ? 38.170 33.251 32.731 1.00 0.00 589 THR A O 13
ATOM 20042 N N . GLU A 1 78 ? 38.371 31.076 32.198 1.00 0.00 590 GLU A N 13
ATOM 20043 C CA . GLU A 1 78 ? 38.832 31.240 30.813 1.00 0.00 590 GLU A CA 13
ATOM 20044 C C . GLU A 1 78 ? 38.100 30.250 29.892 1.00 0.00 590 GLU A C 13
ATOM 20045 O O . GLU A 1 78 ? 37.917 29.092 30.269 1.00 0.00 590 GLU A O 13
ATOM 20057 N N . ARG A 1 79 ? 37.711 30.667 28.679 1.00 0.00 591 ARG A N 13
ATOM 20058 C CA . ARG A 1 79 ? 37.162 29.796 27.629 1.00 0.00 591 ARG A CA 13
ATOM 20059 C C . ARG A 1 79 ? 38.224 28.784 27.184 1.00 0.00 591 ARG A C 13
ATOM 20060 O O . ARG A 1 79 ? 39.243 29.166 26.602 1.00 0.00 591 ARG A O 13
ATOM 20081 N N . VAL A 1 80 ? 37.974 27.503 27.451 1.00 0.00 592 VAL A N 13
ATOM 20082 C CA . VAL A 1 80 ? 38.830 26.365 27.055 1.00 0.00 592 VAL A CA 13
ATOM 20083 C C . VAL A 1 80 ? 38.295 25.770 25.738 1.00 0.00 592 VAL A C 13
ATOM 20084 O O . VAL A 1 80 ? 37.102 25.906 25.453 1.00 0.00 592 VAL A O 13
ATOM 20097 N N . PRO A 1 81 ? 39.139 25.088 24.940 1.00 0.00 593 PRO A N 13
ATOM 20098 C CA . PRO A 1 81 ? 38.759 24.505 23.651 1.00 0.00 593 PRO A CA 13
ATOM 20099 C C . PRO A 1 81 ? 37.812 23.310 23.788 1.00 0.00 593 PRO A C 13
ATOM 20100 O O . PRO A 1 81 ? 38.069 22.403 24.613 1.00 0.00 593 PRO A O 13
ATOM 20112 N N . SER B 2 1 ? 43.792 42.077 45.952 1.00 0.00 1728 SER B N 13
ATOM 20113 C CA . SER B 2 1 ? 44.098 43.248 45.101 1.00 0.00 1728 SER B CA 13
ATOM 20114 C C . SER B 2 1 ? 43.739 43.017 43.628 1.00 0.00 1728 SER B C 13
ATOM 20115 O O . SER B 2 1 ? 42.666 43.427 43.190 1.00 0.00 1728 SER B O 13
ATOM 20125 N N . THR B 2 2 ? 44.599 42.362 42.838 1.00 0.00 1729 THR B N 13
ATOM 20126 C CA . THR B 2 2 ? 44.479 42.217 41.370 1.00 0.00 1729 THR B CA 13
ATOM 20127 C C . THR B 2 2 ? 43.453 41.201 40.856 1.00 0.00 1729 THR B C 13
ATOM 20128 O O . THR B 2 2 ? 43.127 41.197 39.665 1.00 0.00 1729 THR B O 13
ATOM 20139 N N . VAL B 2 3 ? 42.916 40.369 41.754 1.00 0.00 1730 VAL B N 13
ATOM 20140 C CA . VAL B 2 3 ? 41.871 39.366 41.478 1.00 0.00 1730 VAL B CA 13
ATOM 20141 C C . VAL B 2 3 ? 40.621 39.948 40.790 1.00 0.00 1730 VAL B C 13
ATOM 20142 O O . VAL B 2 3 ? 40.308 41.126 41.005 1.00 0.00 1730 VAL B O 13
ATOM 20155 N N . PRO B 2 4 ? 39.902 39.161 39.968 1.00 0.00 1731 PRO B N 13
ATOM 20156 C CA . PRO B 2 4 ? 38.662 39.599 39.326 1.00 0.00 1731 PRO B CA 13
ATOM 20157 C C . PRO B 2 4 ? 37.536 39.895 40.334 1.00 0.00 1731 PRO B C 13
ATOM 20158 O O . PRO B 2 4 ? 37.610 39.530 41.510 1.00 0.00 1731 PRO B O 13
ATOM 20169 N N . VAL B 2 5 ? 36.477 40.564 39.866 1.00 0.00 1732 VAL B N 13
ATOM 20170 C CA . VAL B 2 5 ? 35.310 40.984 40.669 1.00 0.00 1732 VAL B CA 13
ATOM 20171 C C . VAL B 2 5 ? 33.984 40.688 39.970 1.00 0.00 1732 VAL B C 13
ATOM 20172 O O . VAL B 2 5 ? 33.820 40.988 38.785 1.00 0.00 1732 VAL B O 13
ATOM 20185 N N . ALA B 2 6 ? 33.028 40.078 40.672 1.00 0.00 1733 ALA B N 13
ATOM 20186 C CA . ALA B 2 6 ? 31.756 39.681 40.074 1.00 0.00 1733 ALA B CA 13
ATOM 20187 C C . ALA B 2 6 ? 30.896 40.913 39.700 1.00 0.00 1733 ALA B C 13
ATOM 20188 O O . ALA B 2 6 ? 30.756 41.825 40.527 1.00 0.00 1733 ALA B O 13
ATOM 20195 N N . PRO B 2 7 ? 30.307 40.970 38.490 1.00 0.00 1734 PRO B N 13
ATOM 20196 C CA . PRO B 2 7 ? 29.507 42.115 38.045 1.00 0.00 1734 PRO B CA 13
ATOM 20197 C C . PRO B 2 7 ? 28.077 42.123 38.637 1.00 0.00 1734 PRO B C 13
ATOM 20198 O O . PRO B 2 7 ? 27.622 41.095 39.156 1.00 0.00 1734 PRO B O 13
ATOM 20209 N N . PRO B 2 8 ? 27.329 43.244 38.571 1.00 0.00 1735 PRO B N 13
ATOM 20210 C CA . PRO B 2 8 ? 25.958 43.337 39.092 1.00 0.00 1735 PRO B CA 13
ATOM 20211 C C . PRO B 2 8 ? 24.969 42.361 38.431 1.00 0.00 1735 PRO B C 13
ATOM 20212 O O . PRO B 2 8 ? 25.031 42.129 37.220 1.00 0.00 1735 PRO B O 13
ATOM 20223 N N . ARG B 2 9 ? 24.008 41.846 39.209 1.00 0.00 1736 ARG B N 13
ATOM 20224 C CA . ARG B 2 9 ? 22.897 40.983 38.764 1.00 0.00 1736 ARG B CA 13
ATOM 20225 C C . ARG B 2 9 ? 21.544 41.670 38.968 1.00 0.00 1736 ARG B C 13
ATOM 20226 O O . ARG B 2 9 ? 21.420 42.592 39.780 1.00 0.00 1736 ARG B O 13
ATOM 20247 N N . ARG B 2 10 ? 20.515 41.206 38.267 1.00 0.00 1737 ARG B N 13
ATOM 20248 C CA . ARG B 2 10 ? 19.130 41.687 38.394 1.00 0.00 1737 ARG B CA 13
ATOM 20249 C C . ARG B 2 10 ? 18.452 41.222 39.686 1.00 0.00 1737 ARG B C 13
ATOM 20250 O O . ARG B 2 10 ? 18.974 40.371 40.412 1.00 0.00 1737 ARG B O 13
ATOM 20271 N N . ARG B 2 11 ? 17.271 41.781 39.962 1.00 0.00 1738 ARG B N 13
ATOM 20272 C CA . ARG B 2 11 ? 16.468 41.607 41.193 1.00 0.00 1738 ARG B CA 13
ATOM 20273 C C . ARG B 2 11 ? 15.029 41.144 40.899 1.00 0.00 1738 ARG B C 13
ATOM 20274 O O . ARG B 2 11 ? 14.076 41.614 41.524 1.00 0.00 1738 ARG B O 13
ATOM 20295 N N . ARG B 2 12 ? 14.884 40.255 39.908 1.00 0.00 1739 ARG B N 13
ATOM 20296 C CA . ARG B 2 12 ? 13.617 39.805 39.292 1.00 0.00 1739 ARG B CA 13
ATOM 20297 C C . ARG B 2 12 ? 12.633 39.107 40.247 1.00 0.00 1739 ARG B C 13
ATOM 20298 O O . ARG B 2 12 ? 12.988 38.742 41.368 1.00 0.00 1739 ARG B O 13
ATOM 20319 N N . GLY B 2 13 ? 11.403 38.878 39.792 1.00 0.00 1740 GLY B N 13
ATOM 20320 C CA . GLY B 2 13 ? 10.428 37.957 40.398 1.00 0.00 1740 GLY B CA 13
ATOM 20321 C C . GLY B 2 13 ? 9.655 38.472 41.615 1.00 0.00 1740 GLY B C 13
ATOM 20322 O O . GLY B 2 13 ? 8.450 38.230 41.702 1.00 0.00 1740 GLY B O 13
ATOM 20326 N N . ARG B 2 14 ? 10.317 39.205 42.522 1.00 0.00 1741 ARG B N 13
ATOM 20327 C CA . ARG B 2 14 ? 9.734 39.790 43.747 1.00 0.00 1741 ARG B CA 13
ATOM 20328 C C . ARG B 2 14 ? 9.037 38.761 44.654 1.00 0.00 1741 ARG B C 13
ATOM 20329 O O . ARG B 2 14 ? 7.817 38.770 44.815 1.00 0.00 1741 ARG B O 13
ATOM 20350 N N . ASN B 2 15 ? 9.821 37.850 45.226 1.00 0.00 1742 ASN B N 13
ATOM 20351 C CA . ASN B 2 15 ? 9.373 36.850 46.204 1.00 0.00 1742 ASN B CA 13
ATOM 20352 C C . ASN B 2 15 ? 9.114 37.478 47.593 1.00 0.00 1742 ASN B C 13
ATOM 20353 O O . ASN B 2 15 ? 9.687 38.519 47.929 1.00 0.00 1742 ASN B O 13
ATOM 20364 N N . LEU B 2 16 ? 8.305 36.817 48.428 1.00 0.00 1743 LEU B N 13
ATOM 20365 C CA . LEU B 2 16 ? 7.915 37.271 49.774 1.00 0.00 1743 LEU B CA 13
ATOM 20366 C C . LEU B 2 16 ? 8.497 36.432 50.934 1.00 0.00 1743 LEU B C 13
ATOM 20367 O O . LEU B 2 16 ? 8.404 36.865 52.085 1.00 0.00 1743 LEU B O 13
ATOM 20383 N N . THR B 2 17 ? 9.085 35.256 50.664 1.00 0.00 1744 THR B N 13
ATOM 20384 C CA . THR B 2 17 ? 9.608 34.306 51.676 1.00 0.00 1744 THR B CA 13
ATOM 20385 C C . THR B 2 17 ? 10.934 33.637 51.330 1.00 0.00 1744 THR B C 13
ATOM 20386 O O . THR B 2 17 ? 11.200 33.367 50.137 1.00 0.00 1744 THR B O 13
ATOM 20398 N N . GLY A 1 1 ? 37.091 13.337 32.853 1.00 0.00 513 GLY A N 14
ATOM 20399 C CA . GLY A 1 1 ? 35.802 13.943 32.489 1.00 0.00 513 GLY A CA 14
ATOM 20400 C C . GLY A 1 1 ? 34.834 12.910 31.946 1.00 0.00 513 GLY A C 14
ATOM 20401 O O . GLY A 1 1 ? 35.096 11.708 32.008 1.00 0.00 513 GLY A O 14
ATOM 20407 N N . ARG A 1 2 ? 33.703 13.372 31.407 1.00 0.00 514 ARG A N 14
ATOM 20408 C CA . ARG A 1 2 ? 32.702 12.553 30.686 1.00 0.00 514 ARG A CA 14
ATOM 20409 C C . ARG A 1 2 ? 32.761 12.758 29.168 1.00 0.00 514 ARG A C 14
ATOM 20410 O O . ARG A 1 2 ? 33.431 13.679 28.693 1.00 0.00 514 ARG A O 14
ATOM 20431 N N . LEU A 1 3 ? 32.078 11.906 28.407 1.00 0.00 515 LEU A N 14
ATOM 20432 C CA . LEU A 1 3 ? 31.888 12.062 26.958 1.00 0.00 515 LEU A CA 14
ATOM 20433 C C . LEU A 1 3 ? 30.548 12.744 26.631 1.00 0.00 515 LEU A C 14
ATOM 20434 O O . LEU A 1 3 ? 30.481 13.589 25.737 1.00 0.00 515 LEU A O 14
ATOM 20450 N N . ASP A 1 4 ? 29.487 12.406 27.367 1.00 0.00 516 ASP A N 14
ATOM 20451 C CA . ASP A 1 4 ? 28.178 13.047 27.228 1.00 0.00 516 ASP A CA 14
ATOM 20452 C C . ASP A 1 4 ? 28.208 14.389 27.976 1.00 0.00 516 ASP A C 14
ATOM 20453 O O . ASP A 1 4 ? 28.714 14.528 29.094 1.00 0.00 516 ASP A O 14
ATOM 20462 N N . LEU A 1 5 ? 27.598 15.379 27.343 1.00 0.00 517 LEU A N 14
ATOM 20463 C CA . LEU A 1 5 ? 27.549 16.778 27.777 1.00 0.00 517 LEU A CA 14
ATOM 20464 C C . LEU A 1 5 ? 26.091 17.248 27.919 1.00 0.00 517 LEU A C 14
ATOM 20465 O O . LEU A 1 5 ? 25.176 16.638 27.353 1.00 0.00 517 LEU A O 14
ATOM 20481 N N . PRO A 1 6 ? 25.848 18.317 28.697 1.00 0.00 518 PRO A N 14
ATOM 20482 C CA . PRO A 1 6 ? 24.500 18.768 29.023 1.00 0.00 518 PRO A CA 14
ATOM 20483 C C . PRO A 1 6 ? 23.708 19.265 27.802 1.00 0.00 518 PRO A C 14
ATOM 20484 O O . PRO A 1 6 ? 24.297 19.600 26.764 1.00 0.00 518 PRO A O 14
ATOM 20495 N N . PRO A 1 7 ? 22.368 19.327 27.914 1.00 0.00 519 PRO A N 14
ATOM 20496 C CA . PRO A 1 7 ? 21.507 19.842 26.854 1.00 0.00 519 PRO A CA 14
ATOM 20497 C C . PRO A 1 7 ? 21.889 21.282 26.504 1.00 0.00 519 PRO A C 14
ATOM 20498 O O . PRO A 1 7 ? 22.154 22.106 27.383 1.00 0.00 519 PRO A O 14
ATOM 20509 N N . GLY A 1 8 ? 21.962 21.579 25.209 1.00 0.00 520 GLY A N 14
ATOM 20510 C CA . GLY A 1 8 ? 22.338 22.891 24.691 1.00 0.00 520 GLY A CA 14
ATOM 20511 C C . GLY A 1 8 ? 23.807 23.292 24.884 1.00 0.00 520 GLY A C 14
ATOM 20512 O O . GLY A 1 8 ? 24.155 24.388 24.450 1.00 0.00 520 GLY A O 14
ATOM 20516 N N . PHE A 1 9 ? 24.681 22.461 25.483 1.00 0.00 521 PHE A N 14
ATOM 20517 C CA . PHE A 1 9 ? 26.091 22.782 25.732 1.00 0.00 521 PHE A CA 14
ATOM 20518 C C . PHE A 1 9 ? 26.815 23.616 24.656 1.00 0.00 521 PHE A C 14
ATOM 20519 O O . PHE A 1 9 ? 26.833 23.218 23.485 1.00 0.00 521 PHE A O 14
ATOM 20536 N N . MET A 1 10 ? 27.416 24.745 25.044 1.00 0.00 522 MET A N 14
ATOM 20537 C CA . MET A 1 10 ? 28.089 25.664 24.113 1.00 0.00 522 MET A CA 14
ATOM 20538 C C . MET A 1 10 ? 29.609 25.460 24.089 1.00 0.00 522 MET A C 14
ATOM 20539 O O . MET A 1 10 ? 30.220 25.300 23.030 1.00 0.00 522 MET A O 14
ATOM 20553 N N . PHE A 1 11 ? 30.213 25.505 25.272 1.00 0.00 523 PHE A N 14
ATOM 20554 C CA . PHE A 1 11 ? 31.657 25.462 25.511 1.00 0.00 523 PHE A CA 14
ATOM 20555 C C . PHE A 1 11 ? 32.007 25.154 26.960 1.00 0.00 523 PHE A C 14
ATOM 20556 O O . PHE A 1 11 ? 31.143 25.184 27.825 1.00 0.00 523 PHE A O 14
ATOM 20573 N N . LYS A 1 12 ? 33.269 24.873 27.254 1.00 0.00 524 LYS A N 14
ATOM 20574 C CA . LYS A 1 12 ? 33.788 24.832 28.619 1.00 0.00 524 LYS A CA 14
ATOM 20575 C C . LYS A 1 12 ? 34.551 26.116 28.962 1.00 0.00 524 LYS A C 14
ATOM 20576 O O . LYS A 1 12 ? 35.013 26.859 28.092 1.00 0.00 524 LYS A O 14
ATOM 20595 N N . VAL A 1 13 ? 34.753 26.326 30.252 1.00 0.00 525 VAL A N 14
ATOM 20596 C CA . VAL A 1 13 ? 35.686 27.300 30.839 1.00 0.00 525 VAL A CA 14
ATOM 20597 C C . VAL A 1 13 ? 36.452 26.630 31.984 1.00 0.00 525 VAL A C 14
ATOM 20598 O O . VAL A 1 13 ? 35.988 25.617 32.512 1.00 0.00 525 VAL A O 14
ATOM 20611 N N . GLN A 1 14 ? 37.587 27.193 32.403 1.00 0.00 526 GLN A N 14
ATOM 20612 C CA . GLN A 1 14 ? 38.281 26.763 33.624 1.00 0.00 526 GLN A CA 14
ATOM 20613 C C . GLN A 1 14 ? 38.506 27.931 34.596 1.00 0.00 526 GLN A C 14
ATOM 20614 O O . GLN A 1 14 ? 39.035 28.971 34.196 1.00 0.00 526 GLN A O 14
ATOM 20628 N N . ALA A 1 15 ? 38.146 27.771 35.873 1.00 0.00 527 ALA A N 14
ATOM 20629 C CA . ALA A 1 15 ? 38.355 28.781 36.917 1.00 0.00 527 ALA A CA 14
ATOM 20630 C C . ALA A 1 15 ? 39.844 29.130 37.090 1.00 0.00 527 ALA A C 14
ATOM 20631 O O . ALA A 1 15 ? 40.677 28.259 37.332 1.00 0.00 527 ALA A O 14
ATOM 20638 N N . GLN A 1 16 ? 40.175 30.415 36.966 1.00 0.00 528 GLN A N 14
ATOM 20639 C CA . GLN A 1 16 ? 41.509 30.972 37.221 1.00 0.00 528 GLN A CA 14
ATOM 20640 C C . GLN A 1 16 ? 41.704 31.369 38.695 1.00 0.00 528 GLN A C 14
ATOM 20641 O O . GLN A 1 16 ? 42.830 31.376 39.200 1.00 0.00 528 GLN A O 14
ATOM 20655 N N . HIS A 1 17 ? 40.598 31.670 39.378 1.00 0.00 529 HIS A N 14
ATOM 20656 C CA . HIS A 1 17 ? 40.505 32.046 40.789 1.00 0.00 529 HIS A CA 14
ATOM 20657 C C . HIS A 1 17 ? 39.280 31.360 41.416 1.00 0.00 529 HIS A C 14
ATOM 20658 O O . HIS A 1 17 ? 38.432 30.816 40.709 1.00 0.00 529 HIS A O 14
ATOM 20672 N N . ASP A 1 18 ? 39.176 31.384 42.740 1.00 0.00 530 ASP A N 14
ATOM 20673 C CA . ASP A 1 18 ? 38.035 30.887 43.500 1.00 0.00 530 ASP A CA 14
ATOM 20674 C C . ASP A 1 18 ? 36.893 31.894 43.663 1.00 0.00 530 ASP A C 14
ATOM 20675 O O . ASP A 1 18 ? 37.119 33.070 43.948 1.00 0.00 530 ASP A O 14
ATOM 20684 N N . TYR A 1 19 ? 35.656 31.415 43.533 1.00 0.00 531 TYR A N 14
ATOM 20685 C CA . TYR A 1 19 ? 34.438 32.198 43.667 1.00 0.00 531 TYR A CA 14
ATOM 20686 C C . TYR A 1 19 ? 33.407 31.498 44.556 1.00 0.00 531 TYR A C 14
ATOM 20687 O O . TYR A 1 19 ? 32.781 30.511 44.158 1.00 0.00 531 TYR A O 14
ATOM 20705 N N . THR A 1 20 ? 33.221 32.028 45.765 1.00 0.00 532 THR A N 14
ATOM 20706 C CA . THR A 1 20 ? 32.138 31.600 46.659 1.00 0.00 532 THR A CA 14
ATOM 20707 C C . THR A 1 20 ? 30.795 32.244 46.345 1.00 0.00 532 THR A C 14
ATOM 20708 O O . THR A 1 20 ? 30.573 33.416 46.658 1.00 0.00 532 THR A O 14
ATOM 20719 N N . ALA A 1 21 ? 29.905 31.471 45.733 1.00 0.00 533 ALA A N 14
ATOM 20720 C CA . ALA A 1 21 ? 28.544 31.859 45.396 1.00 0.00 533 ALA A CA 14
ATOM 20721 C C . ALA A 1 21 ? 27.758 32.238 46.652 1.00 0.00 533 ALA A C 14
ATOM 20722 O O . ALA A 1 21 ? 27.802 31.535 47.663 1.00 0.00 533 ALA A O 14
ATOM 20729 N N . THR A 1 22 ? 27.066 33.369 46.568 1.00 0.00 534 THR A N 14
ATOM 20730 C CA . THR A 1 22 ? 26.369 34.034 47.684 1.00 0.00 534 THR A CA 14
ATOM 20731 C C . THR A 1 22 ? 24.838 33.971 47.623 1.00 0.00 534 THR A C 14
ATOM 20732 O O . THR A 1 22 ? 24.150 34.288 48.592 1.00 0.00 534 THR A O 14
ATOM 20743 N N . ASP A 1 23 ? 24.298 33.526 46.487 1.00 0.00 535 ASP A N 14
ATOM 20744 C CA . ASP A 1 23 ? 22.873 33.322 46.225 1.00 0.00 535 ASP A CA 14
ATOM 20745 C C . ASP A 1 23 ? 22.503 31.995 45.563 1.00 0.00 535 ASP A C 14
ATOM 20746 O O . ASP A 1 23 ? 23.317 31.413 44.849 1.00 0.00 535 ASP A O 14
ATOM 20755 N N . THR A 1 24 ? 21.282 31.495 45.770 1.00 0.00 536 THR A N 14
ATOM 20756 C CA . THR A 1 24 ? 20.927 30.138 45.321 1.00 0.00 536 THR A CA 14
ATOM 20757 C C . THR A 1 24 ? 20.982 29.879 43.813 1.00 0.00 536 THR A C 14
ATOM 20758 O O . THR A 1 24 ? 21.258 28.760 43.375 1.00 0.00 536 THR A O 14
ATOM 20769 N N . ASP A 1 25 ? 20.783 30.927 43.009 1.00 0.00 537 ASP A N 14
ATOM 20770 C CA . ASP A 1 25 ? 20.985 30.895 41.558 1.00 0.00 537 ASP A CA 14
ATOM 20771 C C . ASP A 1 25 ? 22.447 30.848 41.070 1.00 0.00 537 ASP A C 14
ATOM 20772 O O . ASP A 1 25 ? 22.702 30.480 39.921 1.00 0.00 537 ASP A O 14
ATOM 20781 N N . GLU A 1 26 ? 23.415 31.192 41.925 1.00 0.00 538 GLU A N 14
ATOM 20782 C CA . GLU A 1 26 ? 24.839 31.255 41.609 1.00 0.00 538 GLU A CA 14
ATOM 20783 C C . GLU A 1 26 ? 25.560 29.898 41.670 1.00 0.00 538 GLU A C 14
ATOM 20784 O O . GLU A 1 26 ? 25.197 29.014 42.452 1.00 0.00 538 GLU A O 14
ATOM 20796 N N . LEU A 1 27 ? 26.600 29.747 40.846 1.00 0.00 539 LEU A N 14
ATOM 20797 C CA . LEU A 1 27 ? 27.475 28.576 40.748 1.00 0.00 539 LEU A CA 14
ATOM 20798 C C . LEU A 1 27 ? 28.765 28.800 41.558 1.00 0.00 539 LEU A C 14
ATOM 20799 O O . LEU A 1 27 ? 29.449 29.808 41.370 1.00 0.00 539 LEU A O 14
ATOM 20815 N N . GLN A 1 28 ? 29.126 27.862 42.431 1.00 0.00 540 GLN A N 14
ATOM 20816 C CA . GLN A 1 28 ? 30.344 27.934 43.241 1.00 0.00 540 GLN A CA 14
ATOM 20817 C C . GLN A 1 28 ? 31.562 27.367 42.484 1.00 0.00 540 GLN A C 14
ATOM 20818 O O . GLN A 1 28 ? 31.520 26.226 42.021 1.00 0.00 540 GLN A O 14
ATOM 20832 N N . LEU A 1 29 ? 32.660 28.130 42.402 1.00 0.00 541 LEU A N 14
ATOM 20833 C CA . LEU A 1 29 ? 33.897 27.747 41.699 1.00 0.00 541 LEU A CA 14
ATOM 20834 C C . LEU A 1 29 ? 35.118 27.765 42.621 1.00 0.00 541 LEU A C 14
ATOM 20835 O O . LEU A 1 29 ? 35.265 28.653 43.460 1.00 0.00 541 LEU A O 14
ATOM 20851 N N . LYS A 1 30 ? 36.039 26.829 42.414 1.00 0.00 542 LYS A N 14
ATOM 20852 C CA . LYS A 1 30 ? 37.374 26.776 43.022 1.00 0.00 542 LYS A CA 14
ATOM 20853 C C . LYS A 1 30 ? 38.428 26.916 41.935 1.00 0.00 542 LYS A C 14
ATOM 20854 O O . LYS A 1 30 ? 38.198 26.462 40.815 1.00 0.00 542 LYS A O 14
ATOM 20873 N N . ALA A 1 31 ? 39.575 27.531 42.228 1.00 0.00 543 ALA A N 14
ATOM 20874 C CA . ALA A 1 31 ? 40.622 27.705 41.229 1.00 0.00 543 ALA A CA 14
ATOM 20875 C C . ALA A 1 31 ? 41.005 26.355 40.594 1.00 0.00 543 ALA A C 14
ATOM 20876 O O . ALA A 1 31 ? 41.376 25.393 41.275 1.00 0.00 543 ALA A O 14
ATOM 20883 N N . GLY A 1 32 ? 40.834 26.285 39.275 1.00 0.00 544 GLY A N 14
ATOM 20884 C CA . GLY A 1 32 ? 41.094 25.107 38.449 1.00 0.00 544 GLY A CA 14
ATOM 20885 C C . GLY A 1 32 ? 39.850 24.303 38.071 1.00 0.00 544 GLY A C 14
ATOM 20886 O O . GLY A 1 32 ? 39.983 23.291 37.380 1.00 0.00 544 GLY A O 14
ATOM 20890 N N . ASP A 1 33 ? 38.651 24.719 38.488 1.00 0.00 545 ASP A N 14
ATOM 20891 C CA . ASP A 1 33 ? 37.407 24.015 38.188 1.00 0.00 545 ASP A CA 14
ATOM 20892 C C . ASP A 1 33 ? 36.980 24.114 36.720 1.00 0.00 545 ASP A C 14
ATOM 20893 O O . ASP A 1 33 ? 36.786 25.224 36.220 1.00 0.00 545 ASP A O 14
ATOM 20902 N N . VAL A 1 34 ? 36.806 22.980 36.033 1.00 0.00 546 VAL A N 14
ATOM 20903 C CA . VAL A 1 34 ? 36.135 22.949 34.724 1.00 0.00 546 VAL A CA 14
ATOM 20904 C C . VAL A 1 34 ? 34.648 23.239 34.915 1.00 0.00 546 VAL A C 14
ATOM 20905 O O . VAL A 1 34 ? 34.003 22.620 35.766 1.00 0.00 546 VAL A O 14
ATOM 20918 N N . VAL A 1 35 ? 34.086 24.116 34.083 1.00 0.00 547 VAL A N 14
ATOM 20919 C CA . VAL A 1 35 ? 32.645 24.390 34.002 1.00 0.00 547 VAL A CA 14
ATOM 20920 C C . VAL A 1 35 ? 32.134 24.248 32.583 1.00 0.00 547 VAL A C 14
ATOM 20921 O O . VAL A 1 35 ? 32.648 24.878 31.662 1.00 0.00 547 VAL A O 14
ATOM 20934 N N . LEU A 1 36 ? 31.131 23.399 32.408 1.00 0.00 548 LEU A N 14
ATOM 20935 C CA . LEU A 1 36 ? 30.442 23.188 31.149 1.00 0.00 548 LEU A CA 14
ATOM 20936 C C . LEU A 1 36 ? 29.420 24.325 30.955 1.00 0.00 548 LEU A C 14
ATOM 20937 O O . LEU A 1 36 ? 28.353 24.304 31.572 1.00 0.00 548 LEU A O 14
ATOM 20953 N N . VAL A 1 37 ? 29.747 25.338 30.151 1.00 0.00 549 VAL A N 14
ATOM 20954 C CA . VAL A 1 37 ? 28.807 26.423 29.777 1.00 0.00 549 VAL A CA 14
ATOM 20955 C C . VAL A 1 37 ? 27.580 25.961 28.970 1.00 0.00 549 VAL A C 14
ATOM 20956 O O . VAL A 1 37 ? 27.699 25.262 27.958 1.00 0.00 549 VAL A O 14
ATOM 20969 N N . ILE A 1 38 ? 26.392 26.410 29.387 1.00 0.00 550 ILE A N 14
ATOM 20970 C CA . ILE A 1 38 ? 25.084 26.125 28.776 1.00 0.00 550 ILE A CA 14
ATOM 20971 C C . ILE A 1 38 ? 24.317 27.438 28.507 1.00 0.00 550 ILE A C 14
ATOM 20972 O O . ILE A 1 38 ? 24.567 28.445 29.175 1.00 0.00 550 ILE A O 14
ATOM 20988 N N . PRO A 1 39 ? 23.376 27.453 27.546 1.00 0.00 551 PRO A N 14
ATOM 20989 C CA . PRO A 1 39 ? 22.466 28.572 27.326 1.00 0.00 551 PRO A CA 14
ATOM 20990 C C . PRO A 1 39 ? 21.446 28.671 28.467 1.00 0.00 551 PRO A C 14
ATOM 20991 O O . PRO A 1 39 ? 21.102 27.685 29.126 1.00 0.00 551 PRO A O 14
ATOM 21002 N N . PHE A 1 40 ? 20.955 29.882 28.707 1.00 0.00 552 PHE A N 14
ATOM 21003 C CA . PHE A 1 40 ? 20.031 30.160 29.799 1.00 0.00 552 PHE A CA 14
ATOM 21004 C C . PHE A 1 40 ? 18.623 29.580 29.644 1.00 0.00 552 PHE A C 14
ATOM 21005 O O . PHE A 1 40 ? 18.018 29.675 28.575 1.00 0.00 552 PHE A O 14
ATOM 21022 N N . GLN A 1 41 ? 18.054 29.081 30.741 1.00 0.00 553 GLN A N 14
ATOM 21023 C CA . GLN A 1 41 ? 16.666 28.604 30.809 1.00 0.00 553 GLN A CA 14
ATOM 21024 C C . GLN A 1 41 ? 15.585 29.690 30.632 1.00 0.00 553 GLN A C 14
ATOM 21025 O O . GLN A 1 41 ? 14.415 29.360 30.426 1.00 0.00 553 GLN A O 14
ATOM 21039 N N . ASN A 1 42 ? 15.964 30.968 30.730 1.00 0.00 554 ASN A N 14
ATOM 21040 C CA . ASN A 1 42 ? 15.142 32.134 30.416 1.00 0.00 554 ASN A CA 14
ATOM 21041 C C . ASN A 1 42 ? 16.016 33.386 30.192 1.00 0.00 554 ASN A C 14
ATOM 21042 O O . ASN A 1 42 ? 17.075 33.500 30.813 1.00 0.00 554 ASN A O 14
ATOM 21053 N N . PRO A 1 43 ? 15.549 34.382 29.420 1.00 0.00 555 PRO A N 14
ATOM 21054 C CA . PRO A 1 43 ? 16.252 35.653 29.231 1.00 0.00 555 PRO A CA 14
ATOM 21055 C C . PRO A 1 43 ? 16.283 36.495 30.522 1.00 0.00 555 PRO A C 14
ATOM 21056 O O . PRO A 1 43 ? 17.290 37.135 30.824 1.00 0.00 555 PRO A O 14
ATOM 21067 N N . GLU A 1 44 ? 15.224 36.439 31.341 1.00 0.00 556 GLU A N 14
ATOM 21068 C CA . GLU A 1 44 ? 15.179 37.061 32.677 1.00 0.00 556 GLU A CA 14
ATOM 21069 C C . GLU A 1 44 ? 16.146 36.416 33.694 1.00 0.00 556 GLU A C 14
ATOM 21070 O O . GLU A 1 44 ? 16.605 37.075 34.629 1.00 0.00 556 GLU A O 14
ATOM 21082 N N . GLU A 1 45 ? 16.534 35.152 33.499 1.00 0.00 557 GLU A N 14
ATOM 21083 C CA . GLU A 1 45 ? 17.528 34.480 34.351 1.00 0.00 557 GLU A CA 14
ATOM 21084 C C . GLU A 1 45 ? 18.972 34.962 34.107 1.00 0.00 557 GLU A C 14
ATOM 21085 O O . GLU A 1 45 ? 19.829 34.758 34.968 1.00 0.00 557 GLU A O 14
ATOM 21097 N N . GLN A 1 46 ? 19.245 35.592 32.960 1.00 0.00 558 GLN A N 14
ATOM 21098 C CA . GLN A 1 46 ? 20.563 36.105 32.565 1.00 0.00 558 GLN A CA 14
ATOM 21099 C C . GLN A 1 46 ? 20.879 37.495 33.134 1.00 0.00 558 GLN A C 14
ATOM 21100 O O . GLN A 1 46 ? 20.000 38.356 33.236 1.00 0.00 558 GLN A O 14
ATOM 21114 N N . ASP A 1 47 ? 22.151 37.706 33.495 1.00 0.00 559 ASP A N 14
ATOM 21115 C CA . ASP A 1 47 ? 22.671 38.940 34.096 1.00 0.00 559 ASP A CA 14
ATOM 21116 C C . ASP A 1 47 ? 23.902 39.462 33.306 1.00 0.00 559 ASP A C 14
ATOM 21117 O O . ASP A 1 47 ? 24.631 38.684 32.680 1.00 0.00 559 ASP A O 14
ATOM 21126 N N . GLU A 1 48 ? 24.126 40.779 33.275 1.00 0.00 560 GLU A N 14
ATOM 21127 C CA . GLU A 1 48 ? 25.127 41.428 32.404 1.00 0.00 560 GLU A CA 14
ATOM 21128 C C . GLU A 1 48 ? 26.578 41.138 32.841 1.00 0.00 560 GLU A C 14
ATOM 21129 O O . GLU A 1 48 ? 26.988 41.485 33.951 1.00 0.00 560 GLU A O 14
ATOM 21141 N N . GLY A 1 49 ? 27.379 40.524 31.963 1.00 0.00 561 GLY A N 14
ATOM 21142 C CA . GLY A 1 49 ? 28.744 40.058 32.265 1.00 0.00 561 GLY A CA 14
ATOM 21143 C C . GLY A 1 49 ? 28.833 38.676 32.939 1.00 0.00 561 GLY A C 14
ATOM 21144 O O . GLY A 1 49 ? 29.933 38.202 33.226 1.00 0.00 561 GLY A O 14
ATOM 21148 N N . TRP A 1 50 ? 27.698 38.021 33.195 1.00 0.00 562 TRP A N 14
ATOM 21149 C CA . TRP A 1 50 ? 27.608 36.665 33.756 1.00 0.00 562 TRP A CA 14
ATOM 21150 C C . TRP A 1 50 ? 27.580 35.558 32.683 1.00 0.00 562 TRP A C 14
ATOM 21151 O O . TRP A 1 50 ? 27.289 35.823 31.513 1.00 0.00 562 TRP A O 14
ATOM 21172 N N . LEU A 1 51 ? 27.814 34.306 33.088 1.00 0.00 563 LEU A N 14
ATOM 21173 C CA . LEU A 1 51 ? 27.542 33.091 32.298 1.00 0.00 563 LEU A CA 14
ATOM 21174 C C . LEU A 1 51 ? 26.838 32.037 33.159 1.00 0.00 563 LEU A C 14
ATOM 21175 O O . LEU A 1 51 ? 26.900 32.108 34.383 1.00 0.00 563 LEU A O 14
ATOM 21191 N N . MET A 1 52 ? 26.188 31.057 32.524 1.00 0.00 564 MET A N 14
ATOM 21192 C CA . MET A 1 52 ? 25.612 29.877 33.173 1.00 0.00 564 MET A CA 14
ATOM 21193 C C . MET A 1 52 ? 26.288 28.582 32.714 1.00 0.00 564 MET A C 14
ATOM 21194 O O . MET A 1 52 ? 26.694 28.437 31.564 1.00 0.00 564 MET A O 14
ATOM 21208 N N . GLY A 1 53 ? 26.395 27.623 33.627 1.00 0.00 565 GLY A N 14
ATOM 21209 C CA . GLY A 1 53 ? 26.968 26.309 33.376 1.00 0.00 565 GLY A CA 14
ATOM 21210 C C . GLY A 1 53 ? 26.792 25.362 34.558 1.00 0.00 565 GLY A C 14
ATOM 21211 O O . GLY A 1 53 ? 26.078 25.665 35.517 1.00 0.00 565 GLY A O 14
ATOM 21215 N N . VAL A 1 54 ? 27.477 24.225 34.486 1.00 0.00 566 VAL A N 14
ATOM 21216 C CA . VAL A 1 54 ? 27.579 23.215 35.550 1.00 0.00 566 VAL A CA 14
ATOM 21217 C C . VAL A 1 54 ? 29.029 22.738 35.663 1.00 0.00 566 VAL A C 14
ATOM 21218 O O . VAL A 1 54 ? 29.706 22.606 34.644 1.00 0.00 566 VAL A O 14
ATOM 21231 N N . LYS A 1 55 ? 29.543 22.493 36.869 1.00 0.00 567 LYS A N 14
ATOM 21232 C CA . LYS A 1 55 ? 30.887 21.931 37.061 1.00 0.00 567 LYS A CA 14
ATOM 21233 C C . LYS A 1 55 ? 31.017 20.586 36.355 1.00 0.00 567 LYS A C 14
ATOM 21234 O O . LYS A 1 55 ? 30.128 19.744 36.494 1.00 0.00 567 LYS A O 14
ATOM 21253 N N . GLU A 1 56 ? 32.118 20.342 35.636 1.00 0.00 568 GLU A N 14
ATOM 21254 C CA . GLU A 1 56 ? 32.324 19.008 35.051 1.00 0.00 568 GLU A CA 14
ATOM 21255 C C . GLU A 1 56 ? 32.388 17.947 36.160 1.00 0.00 568 GLU A C 14
ATOM 21256 O O . GLU A 1 56 ? 31.760 16.904 36.027 1.00 0.00 568 GLU A O 14
ATOM 21268 N N . SER A 1 57 ? 33.026 18.252 37.297 1.00 0.00 569 SER A N 14
ATOM 21269 C CA . SER A 1 57 ? 33.114 17.361 38.461 1.00 0.00 569 SER A CA 14
ATOM 21270 C C . SER A 1 57 ? 31.733 16.965 39.001 1.00 0.00 569 SER A C 14
ATOM 21271 O O . SER A 1 57 ? 31.517 15.816 39.389 1.00 0.00 569 SER A O 14
ATOM 21279 N N . ASP A 1 58 ? 30.783 17.902 38.979 1.00 0.00 570 ASP A N 14
ATOM 21280 C CA . ASP A 1 58 ? 29.387 17.697 39.367 1.00 0.00 570 ASP A CA 14
ATOM 21281 C C . ASP A 1 58 ? 28.541 16.906 38.354 1.00 0.00 570 ASP A C 14
ATOM 21282 O O . ASP A 1 58 ? 27.806 15.980 38.706 1.00 0.00 570 ASP A O 14
ATOM 21291 N N . TRP A 1 59 ? 28.688 17.243 37.070 1.00 0.00 571 TRP A N 14
ATOM 21292 C CA . TRP A 1 59 ? 28.029 16.564 35.951 1.00 0.00 571 TRP A CA 14
ATOM 21293 C C . TRP A 1 59 ? 28.536 15.126 35.738 1.00 0.00 571 TRP A C 14
ATOM 21294 O O . TRP A 1 59 ? 27.748 14.240 35.397 1.00 0.00 571 TRP A O 14
ATOM 21315 N N . ASN A 1 60 ? 29.816 14.867 36.030 1.00 0.00 572 ASN A N 14
ATOM 21316 C CA . ASN A 1 60 ? 30.465 13.549 36.013 1.00 0.00 572 ASN A CA 14
ATOM 21317 C C . ASN A 1 60 ? 29.910 12.610 37.103 1.00 0.00 572 ASN A C 14
ATOM 21318 O O . ASN A 1 60 ? 29.736 11.414 36.859 1.00 0.00 572 ASN A O 14
ATOM 21329 N N . GLN A 1 61 ? 29.568 13.169 38.269 1.00 0.00 573 GLN A N 14
ATOM 21330 C CA . GLN A 1 61 ? 28.931 12.473 39.397 1.00 0.00 573 GLN A CA 14
ATOM 21331 C C . GLN A 1 61 ? 27.432 12.193 39.183 1.00 0.00 573 GLN A C 14
ATOM 21332 O O . GLN A 1 61 ? 26.806 11.507 39.992 1.00 0.00 573 GLN A O 14
ATOM 21346 N N . HIS A 1 62 ? 26.851 12.697 38.088 1.00 0.00 574 HIS A N 14
ATOM 21347 C CA . HIS A 1 62 ? 25.431 12.562 37.748 1.00 0.00 574 HIS A CA 14
ATOM 21348 C C . HIS A 1 62 ? 24.503 13.096 38.854 1.00 0.00 574 HIS A C 14
ATOM 21349 O O . HIS A 1 62 ? 23.552 12.444 39.304 1.00 0.00 574 HIS A O 14
ATOM 21363 N N . LYS A 1 63 ? 24.824 14.305 39.319 1.00 0.00 575 LYS A N 14
ATOM 21364 C CA . LYS A 1 63 ? 23.956 15.142 40.155 1.00 0.00 575 LYS A CA 14
ATOM 21365 C C . LYS A 1 63 ? 22.837 15.797 39.336 1.00 0.00 575 LYS A C 14
ATOM 21366 O O . LYS A 1 63 ? 22.918 15.883 38.109 1.00 0.00 575 LYS A O 14
ATOM 21385 N N . GLU A 1 64 ? 21.796 16.269 40.016 1.00 0.00 576 GLU A N 14
ATOM 21386 C CA . GLU A 1 64 ? 20.658 16.967 39.409 1.00 0.00 576 GLU A CA 14
ATOM 21387 C C . GLU A 1 64 ? 21.060 18.299 38.748 1.00 0.00 576 GLU A C 14
ATOM 21388 O O . GLU A 1 64 ? 21.268 19.318 39.411 1.00 0.00 576 GLU A O 14
ATOM 21400 N N . LEU A 1 65 ? 21.154 18.309 37.412 1.00 0.00 577 LEU A N 14
ATOM 21401 C CA . LEU A 1 65 ? 21.637 19.463 36.646 1.00 0.00 577 LEU A CA 14
ATOM 21402 C C . LEU A 1 65 ? 20.791 20.719 36.907 1.00 0.00 577 LEU A C 14
ATOM 21403 O O . LEU A 1 65 ? 21.347 21.808 36.965 1.00 0.00 577 LEU A O 14
ATOM 21419 N N . GLU A 1 66 ? 19.478 20.593 37.103 1.00 0.00 578 GLU A N 14
ATOM 21420 C CA . GLU A 1 66 ? 18.556 21.718 37.345 1.00 0.00 578 GLU A CA 14
ATOM 21421 C C . GLU A 1 66 ? 18.819 22.469 38.671 1.00 0.00 578 GLU A C 14
ATOM 21422 O O . GLU A 1 66 ? 18.337 23.591 38.842 1.00 0.00 578 GLU A O 14
ATOM 21434 N N . LYS A 1 67 ? 19.585 21.869 39.597 1.00 0.00 579 LYS A N 14
ATOM 21435 C CA . LYS A 1 67 ? 19.982 22.454 40.896 1.00 0.00 579 LYS A CA 14
ATOM 21436 C C . LYS A 1 67 ? 21.491 22.702 40.989 1.00 0.00 579 LYS A C 14
ATOM 21437 O O . LYS A 1 67 ? 21.904 23.735 41.512 1.00 0.00 579 LYS A O 14
ATOM 21456 N N . CYS A 1 68 ? 22.316 21.786 40.477 1.00 0.00 580 CYS A N 14
ATOM 21457 C CA . CYS A 1 68 ? 23.771 21.946 40.453 1.00 0.00 580 CYS A CA 14
ATOM 21458 C C . CYS A 1 68 ? 24.271 23.015 39.471 1.00 0.00 580 CYS A C 14
ATOM 21459 O O . CYS A 1 68 ? 25.343 23.582 39.703 1.00 0.00 580 CYS A O 14
ATOM 21467 N N . ARG A 1 69 ? 23.508 23.332 38.413 1.00 0.00 581 ARG A N 14
ATOM 21468 C CA . ARG A 1 69 ? 23.778 24.493 37.549 1.00 0.00 581 ARG A CA 14
ATOM 21469 C C . ARG A 1 69 ? 23.691 25.810 38.324 1.00 0.00 581 ARG A C 14
ATOM 21470 O O . ARG A 1 69 ? 23.032 25.908 39.360 1.00 0.00 581 ARG A O 14
ATOM 21491 N N . GLY A 1 70 ? 24.288 26.846 37.753 1.00 0.00 582 GLY A N 14
ATOM 21492 C CA . GLY A 1 70 ? 24.241 28.204 38.291 1.00 0.00 582 GLY A CA 14
ATOM 21493 C C . GLY A 1 70 ? 24.867 29.253 37.384 1.00 0.00 582 GLY A C 14
ATOM 21494 O O . GLY A 1 70 ? 25.505 28.922 36.383 1.00 0.00 582 GLY A O 14
ATOM 21498 N N . VAL A 1 71 ? 24.704 30.522 37.767 1.00 0.00 583 VAL A N 14
ATOM 21499 C CA . VAL A 1 71 ? 25.401 31.663 37.164 1.00 0.00 583 VAL A CA 14
ATOM 21500 C C . VAL A 1 71 ? 26.730 31.938 37.866 1.00 0.00 583 VAL A C 14
ATOM 21501 O O . VAL A 1 71 ? 26.817 31.915 39.091 1.00 0.00 583 VAL A O 14
ATOM 21514 N N . PHE A 1 72 ? 27.763 32.253 37.094 1.00 0.00 584 PHE A N 14
ATOM 21515 C CA . PHE A 1 72 ? 29.074 32.683 37.591 1.00 0.00 584 PHE A CA 14
ATOM 21516 C C . PHE A 1 72 ? 29.618 33.922 36.853 1.00 0.00 584 PHE A C 14
ATOM 21517 O O . PHE A 1 72 ? 29.242 34.156 35.696 1.00 0.00 584 PHE A O 14
ATOM 21534 N N . PRO A 1 73 ? 30.499 34.724 37.480 1.00 0.00 585 PRO A N 14
ATOM 21535 C CA . PRO A 1 73 ? 31.238 35.767 36.772 1.00 0.00 585 PRO A CA 14
ATOM 21536 C C . PRO A 1 73 ? 32.186 35.117 35.761 1.00 0.00 585 PRO A C 14
ATOM 21537 O O . PRO A 1 73 ? 33.169 34.481 36.142 1.00 0.00 585 PRO A O 14
ATOM 21548 N N . GLU A 1 74 ? 31.914 35.270 34.462 1.00 0.00 586 GLU A N 14
ATOM 21549 C CA . GLU A 1 74 ? 32.714 34.634 33.400 1.00 0.00 586 GLU A CA 14
ATOM 21550 C C . GLU A 1 74 ? 34.202 35.029 33.472 1.00 0.00 586 GLU A C 14
ATOM 21551 O O . GLU A 1 74 ? 35.078 34.245 33.095 1.00 0.00 586 GLU A O 14
ATOM 21563 N N . ASN A 1 75 ? 34.475 36.216 34.027 1.00 0.00 587 ASN A N 14
ATOM 21564 C CA . ASN A 1 75 ? 35.794 36.803 34.245 1.00 0.00 587 ASN A CA 14
ATOM 21565 C C . ASN A 1 75 ? 36.623 36.128 35.360 1.00 0.00 587 ASN A C 14
ATOM 21566 O O . ASN A 1 75 ? 37.831 36.351 35.448 1.00 0.00 587 ASN A O 14
ATOM 21577 N N . PHE A 1 76 ? 36.017 35.267 36.190 1.00 0.00 588 PHE A N 14
ATOM 21578 C CA . PHE A 1 76 ? 36.745 34.318 37.047 1.00 0.00 588 PHE A CA 14
ATOM 21579 C C . PHE A 1 76 ? 37.370 33.098 36.356 1.00 0.00 588 PHE A C 14
ATOM 21580 O O . PHE A 1 76 ? 38.188 32.393 36.949 1.00 0.00 588 PHE A O 14
ATOM 21597 N N . THR A 1 77 ? 36.981 32.835 35.108 1.00 0.00 589 THR A N 14
ATOM 21598 C CA . THR A 1 77 ? 37.365 31.658 34.323 1.00 0.00 589 THR A CA 14
ATOM 21599 C C . THR A 1 77 ? 38.046 32.046 33.009 1.00 0.00 589 THR A C 14
ATOM 21600 O O . THR A 1 77 ? 38.104 33.223 32.662 1.00 0.00 589 THR A O 14
ATOM 21611 N N . GLU A 1 78 ? 38.566 31.066 32.271 1.00 0.00 590 GLU A N 14
ATOM 21612 C CA . GLU A 1 78 ? 39.093 31.254 30.913 1.00 0.00 590 GLU A CA 14
ATOM 21613 C C . GLU A 1 78 ? 38.446 30.236 29.961 1.00 0.00 590 GLU A C 14
ATOM 21614 O O . GLU A 1 78 ? 38.290 29.066 30.321 1.00 0.00 590 GLU A O 14
ATOM 21626 N N . ARG A 1 79 ? 38.039 30.673 28.762 1.00 0.00 591 ARG A N 14
ATOM 21627 C CA . ARG A 1 79 ? 37.430 29.847 27.715 1.00 0.00 591 ARG A CA 14
ATOM 21628 C C . ARG A 1 79 ? 38.452 28.809 27.232 1.00 0.00 591 ARG A C 14
ATOM 21629 O O . ARG A 1 79 ? 39.520 29.164 26.726 1.00 0.00 591 ARG A O 14
ATOM 21650 N N . VAL A 1 80 ? 38.119 27.527 27.372 1.00 0.00 592 VAL A N 14
ATOM 21651 C CA . VAL A 1 80 ? 38.941 26.386 26.923 1.00 0.00 592 VAL A CA 14
ATOM 21652 C C . VAL A 1 80 ? 38.339 25.841 25.607 1.00 0.00 592 VAL A C 14
ATOM 21653 O O . VAL A 1 80 ? 37.127 25.947 25.401 1.00 0.00 592 VAL A O 14
ATOM 21666 N N . PRO A 1 81 ? 39.164 25.302 24.691 1.00 0.00 593 PRO A N 14
ATOM 21667 C CA . PRO A 1 81 ? 38.796 25.037 23.293 1.00 0.00 593 PRO A CA 14
ATOM 21668 C C . PRO A 1 81 ? 37.794 23.896 23.102 1.00 0.00 593 PRO A C 14
ATOM 21669 O O . PRO A 1 81 ? 36.913 24.042 22.222 1.00 0.00 593 PRO A O 14
ATOM 21681 N N . SER B 2 1 ? 43.382 43.860 44.520 1.00 0.00 1728 SER B N 14
ATOM 21682 C CA . SER B 2 1 ? 44.437 44.021 43.499 1.00 0.00 1728 SER B CA 14
ATOM 21683 C C . SER B 2 1 ? 44.820 42.656 42.940 1.00 0.00 1728 SER B C 14
ATOM 21684 O O . SER B 2 1 ? 44.802 41.674 43.680 1.00 0.00 1728 SER B O 14
ATOM 21694 N N . THR B 2 2 ? 45.167 42.580 41.648 1.00 0.00 1729 THR B N 14
ATOM 21695 C CA . THR B 2 2 ? 45.595 41.344 40.953 1.00 0.00 1729 THR B CA 14
ATOM 21696 C C . THR B 2 2 ? 44.564 40.217 40.792 1.00 0.00 1729 THR B C 14
ATOM 21697 O O . THR B 2 2 ? 44.895 39.106 40.361 1.00 0.00 1729 THR B O 14
ATOM 21708 N N . VAL B 2 3 ? 43.294 40.520 41.071 1.00 0.00 1730 VAL B N 14
ATOM 21709 C CA . VAL B 2 3 ? 42.154 39.579 41.038 1.00 0.00 1730 VAL B CA 14
ATOM 21710 C C . VAL B 2 3 ? 40.895 40.173 40.370 1.00 0.00 1730 VAL B C 14
ATOM 21711 O O . VAL B 2 3 ? 40.698 41.395 40.411 1.00 0.00 1730 VAL B O 14
ATOM 21724 N N . PRO B 2 4 ? 40.029 39.335 39.760 1.00 0.00 1731 PRO B N 14
ATOM 21725 C CA . PRO B 2 4 ? 38.704 39.727 39.276 1.00 0.00 1731 PRO B CA 14
ATOM 21726 C C . PRO B 2 4 ? 37.694 39.935 40.419 1.00 0.00 1731 PRO B C 14
ATOM 21727 O O . PRO B 2 4 ? 37.880 39.447 41.536 1.00 0.00 1731 PRO B O 14
ATOM 21738 N N . VAL B 2 5 ? 36.582 40.606 40.105 1.00 0.00 1732 VAL B N 14
ATOM 21739 C CA . VAL B 2 5 ? 35.397 40.767 40.965 1.00 0.00 1732 VAL B CA 14
ATOM 21740 C C . VAL B 2 5 ? 34.129 40.653 40.108 1.00 0.00 1732 VAL B C 14
ATOM 21741 O O . VAL B 2 5 ? 34.127 40.970 38.913 1.00 0.00 1732 VAL B O 14
ATOM 21754 N N . ALA B 2 6 ? 33.056 40.116 40.692 1.00 0.00 1733 ALA B N 14
ATOM 21755 C CA . ALA B 2 6 ? 31.818 39.816 39.972 1.00 0.00 1733 ALA B CA 14
ATOM 21756 C C . ALA B 2 6 ? 31.005 41.083 39.588 1.00 0.00 1733 ALA B C 14
ATOM 21757 O O . ALA B 2 6 ? 30.916 42.012 40.399 1.00 0.00 1733 ALA B O 14
ATOM 21764 N N . PRO B 2 7 ? 30.378 41.130 38.393 1.00 0.00 1734 PRO B N 14
ATOM 21765 C CA . PRO B 2 7 ? 29.553 42.263 37.956 1.00 0.00 1734 PRO B CA 14
ATOM 21766 C C . PRO B 2 7 ? 28.129 42.262 38.573 1.00 0.00 1734 PRO B C 14
ATOM 21767 O O . PRO B 2 7 ? 27.719 41.258 39.163 1.00 0.00 1734 PRO B O 14
ATOM 21778 N N . PRO B 2 8 ? 27.342 43.354 38.450 1.00 0.00 1735 PRO B N 14
ATOM 21779 C CA . PRO B 2 8 ? 25.983 43.460 39.001 1.00 0.00 1735 PRO B CA 14
ATOM 21780 C C . PRO B 2 8 ? 24.975 42.473 38.387 1.00 0.00 1735 PRO B C 14
ATOM 21781 O O . PRO B 2 8 ? 25.163 41.978 37.272 1.00 0.00 1735 PRO B O 14
ATOM 21792 N N . ARG B 2 9 ? 23.889 42.187 39.118 1.00 0.00 1736 ARG B N 14
ATOM 21793 C CA . ARG B 2 9 ? 23.018 41.004 38.931 1.00 0.00 1736 ARG B CA 14
ATOM 21794 C C . ARG B 2 9 ? 21.528 41.368 38.981 1.00 0.00 1736 ARG B C 14
ATOM 21795 O O . ARG B 2 9 ? 21.167 42.378 39.592 1.00 0.00 1736 ARG B O 14
ATOM 21816 N N . ARG B 2 10 ? 20.660 40.527 38.399 1.00 0.00 1737 ARG B N 14
ATOM 21817 C CA . ARG B 2 10 ? 19.211 40.771 38.205 1.00 0.00 1737 ARG B CA 14
ATOM 21818 C C . ARG B 2 10 ? 18.374 39.488 38.335 1.00 0.00 1737 ARG B C 14
ATOM 21819 O O . ARG B 2 10 ? 18.085 38.838 37.326 1.00 0.00 1737 ARG B O 14
ATOM 21840 N N . ARG B 2 11 ? 17.947 39.109 39.546 1.00 0.00 1738 ARG B N 14
ATOM 21841 C CA . ARG B 2 11 ? 17.048 37.946 39.729 1.00 0.00 1738 ARG B CA 14
ATOM 21842 C C . ARG B 2 11 ? 15.695 38.155 39.032 1.00 0.00 1738 ARG B C 14
ATOM 21843 O O . ARG B 2 11 ? 15.218 39.291 38.915 1.00 0.00 1738 ARG B O 14
ATOM 21864 N N . ARG B 2 12 ? 15.122 37.057 38.529 1.00 0.00 1739 ARG B N 14
ATOM 21865 C CA . ARG B 2 12 ? 13.970 37.042 37.599 1.00 0.00 1739 ARG B CA 14
ATOM 21866 C C . ARG B 2 12 ? 12.661 37.574 38.216 1.00 0.00 1739 ARG B C 14
ATOM 21867 O O . ARG B 2 12 ? 12.605 37.850 39.416 1.00 0.00 1739 ARG B O 14
ATOM 21888 N N . GLY B 2 13 ? 11.623 37.752 37.393 1.00 0.00 1740 GLY B N 14
ATOM 21889 C CA . GLY B 2 13 ? 10.368 38.435 37.753 1.00 0.00 1740 GLY B CA 14
ATOM 21890 C C . GLY B 2 13 ? 10.299 39.888 37.257 1.00 0.00 1740 GLY B C 14
ATOM 21891 O O . GLY B 2 13 ? 11.320 40.487 36.909 1.00 0.00 1740 GLY B O 14
ATOM 21895 N N . ARG B 2 14 ? 9.085 40.448 37.160 1.00 0.00 1741 ARG B N 14
ATOM 21896 C CA . ARG B 2 14 ? 8.793 41.701 36.425 1.00 0.00 1741 ARG B CA 14
ATOM 21897 C C . ARG B 2 14 ? 9.242 43.004 37.112 1.00 0.00 1741 ARG B C 14
ATOM 21898 O O . ARG B 2 14 ? 9.287 44.047 36.450 1.00 0.00 1741 ARG B O 14
ATOM 21919 N N . ASN B 2 15 ? 9.605 42.962 38.398 1.00 0.00 1742 ASN B N 14
ATOM 21920 C CA . ASN B 2 15 ? 10.277 44.061 39.107 1.00 0.00 1742 ASN B CA 14
ATOM 21921 C C . ASN B 2 15 ? 11.792 43.823 39.232 1.00 0.00 1742 ASN B C 14
ATOM 21922 O O . ASN B 2 15 ? 12.221 42.793 39.765 1.00 0.00 1742 ASN B O 14
ATOM 21933 N N . LEU B 2 16 ? 12.590 44.798 38.782 1.00 0.00 1743 LEU B N 14
ATOM 21934 C CA . LEU B 2 16 ? 14.044 44.867 38.973 1.00 0.00 1743 LEU B CA 14
ATOM 21935 C C . LEU B 2 16 ? 14.382 45.922 40.042 1.00 0.00 1743 LEU B C 14
ATOM 21936 O O . LEU B 2 16 ? 13.990 47.086 39.909 1.00 0.00 1743 LEU B O 14
ATOM 21952 N N . THR B 2 17 ? 15.154 45.532 41.062 1.00 0.00 1744 THR B N 14
ATOM 21953 C CA . THR B 2 17 ? 15.673 46.388 42.154 1.00 0.00 1744 THR B CA 14
ATOM 21954 C C . THR B 2 17 ? 17.121 46.111 42.525 1.00 0.00 1744 THR B C 14
ATOM 21955 O O . THR B 2 17 ? 17.928 47.066 42.568 1.00 0.00 1744 THR B O 14
ATOM 21967 N N . GLY A 1 1 ? 33.875 8.925 34.094 1.00 0.00 513 GLY A N 15
ATOM 21968 C CA . GLY A 1 1 ? 33.430 9.382 32.770 1.00 0.00 513 GLY A CA 15
ATOM 21969 C C . GLY A 1 1 ? 31.922 9.467 32.701 1.00 0.00 513 GLY A C 15
ATOM 21970 O O . GLY A 1 1 ? 31.228 8.577 33.196 1.00 0.00 513 GLY A O 15
ATOM 21976 N N . ARG A 1 2 ? 31.412 10.541 32.087 1.00 0.00 514 ARG A N 15
ATOM 21977 C CA . ARG A 1 2 ? 29.980 10.764 31.802 1.00 0.00 514 ARG A CA 15
ATOM 21978 C C . ARG A 1 2 ? 29.463 9.970 30.599 1.00 0.00 514 ARG A C 15
ATOM 21979 O O . ARG A 1 2 ? 30.229 9.348 29.860 1.00 0.00 514 ARG A O 15
ATOM 22000 N N . LEU A 1 3 ? 28.153 10.025 30.394 1.00 0.00 515 LEU A N 15
ATOM 22001 C CA . LEU A 1 3 ? 27.447 9.472 29.229 1.00 0.00 515 LEU A CA 15
ATOM 22002 C C . LEU A 1 3 ? 27.414 10.453 28.038 1.00 0.00 515 LEU A C 15
ATOM 22003 O O . LEU A 1 3 ? 27.577 10.048 26.884 1.00 0.00 515 LEU A O 15
ATOM 22019 N N . ASP A 1 4 ? 27.221 11.743 28.324 1.00 0.00 516 ASP A N 15
ATOM 22020 C CA . ASP A 1 4 ? 27.027 12.835 27.357 1.00 0.00 516 ASP A CA 15
ATOM 22021 C C . ASP A 1 4 ? 27.368 14.171 28.058 1.00 0.00 516 ASP A C 15
ATOM 22022 O O . ASP A 1 4 ? 27.565 14.213 29.275 1.00 0.00 516 ASP A O 15
ATOM 22031 N N . LEU A 1 5 ? 27.423 15.268 27.300 1.00 0.00 517 LEU A N 15
ATOM 22032 C CA . LEU A 1 5 ? 27.404 16.648 27.810 1.00 0.00 517 LEU A CA 15
ATOM 22033 C C . LEU A 1 5 ? 25.954 17.131 28.070 1.00 0.00 517 LEU A C 15
ATOM 22034 O O . LEU A 1 5 ? 25.004 16.517 27.577 1.00 0.00 517 LEU A O 15
ATOM 22050 N N . PRO A 1 6 ? 25.753 18.207 28.855 1.00 0.00 518 PRO A N 15
ATOM 22051 C CA . PRO A 1 6 ? 24.425 18.667 29.272 1.00 0.00 518 PRO A CA 15
ATOM 22052 C C . PRO A 1 6 ? 23.548 19.193 28.123 1.00 0.00 518 PRO A C 15
ATOM 22053 O O . PRO A 1 6 ? 24.061 19.536 27.050 1.00 0.00 518 PRO A O 15
ATOM 22064 N N . PRO A 1 7 ? 22.220 19.274 28.335 1.00 0.00 519 PRO A N 15
ATOM 22065 C CA . PRO A 1 7 ? 21.276 19.743 27.326 1.00 0.00 519 PRO A CA 15
ATOM 22066 C C . PRO A 1 7 ? 21.577 21.189 26.919 1.00 0.00 519 PRO A C 15
ATOM 22067 O O . PRO A 1 7 ? 21.722 22.079 27.763 1.00 0.00 519 PRO A O 15
ATOM 22078 N N . GLY A 1 8 ? 21.689 21.425 25.615 1.00 0.00 520 GLY A N 15
ATOM 22079 C CA . GLY A 1 8 ? 22.011 22.728 25.046 1.00 0.00 520 GLY A CA 15
ATOM 22080 C C . GLY A 1 8 ? 23.462 23.199 25.208 1.00 0.00 520 GLY A C 15
ATOM 22081 O O . GLY A 1 8 ? 23.733 24.337 24.834 1.00 0.00 520 GLY A O 15
ATOM 22085 N N . PHE A 1 9 ? 24.399 22.382 25.720 1.00 0.00 521 PHE A N 15
ATOM 22086 C CA . PHE A 1 9 ? 25.811 22.757 25.908 1.00 0.00 521 PHE A CA 15
ATOM 22087 C C . PHE A 1 9 ? 26.458 23.641 24.815 1.00 0.00 521 PHE A C 15
ATOM 22088 O O . PHE A 1 9 ? 26.290 23.374 23.619 1.00 0.00 521 PHE A O 15
ATOM 22105 N N . MET A 1 10 ? 27.215 24.671 25.214 1.00 0.00 522 MET A N 15
ATOM 22106 C CA . MET A 1 10 ? 27.875 25.605 24.281 1.00 0.00 522 MET A CA 15
ATOM 22107 C C . MET A 1 10 ? 29.398 25.432 24.244 1.00 0.00 522 MET A C 15
ATOM 22108 O O . MET A 1 10 ? 30.006 25.349 23.170 1.00 0.00 522 MET A O 15
ATOM 22122 N N . PHE A 1 11 ? 30.013 25.447 25.427 1.00 0.00 523 PHE A N 15
ATOM 22123 C CA . PHE A 1 11 ? 31.459 25.425 25.644 1.00 0.00 523 PHE A CA 15
ATOM 22124 C C . PHE A 1 11 ? 31.866 25.102 27.075 1.00 0.00 523 PHE A C 15
ATOM 22125 O O . PHE A 1 11 ? 31.032 25.134 27.969 1.00 0.00 523 PHE A O 15
ATOM 22142 N N . LYS A 1 12 ? 33.138 24.808 27.325 1.00 0.00 524 LYS A N 15
ATOM 22143 C CA . LYS A 1 12 ? 33.689 24.771 28.687 1.00 0.00 524 LYS A CA 15
ATOM 22144 C C . LYS A 1 12 ? 34.453 26.063 29.026 1.00 0.00 524 LYS A C 15
ATOM 22145 O O . LYS A 1 12 ? 34.868 26.816 28.143 1.00 0.00 524 LYS A O 15
ATOM 22164 N N . VAL A 1 13 ? 34.704 26.275 30.312 1.00 0.00 525 VAL A N 15
ATOM 22165 C CA . VAL A 1 13 ? 35.622 27.283 30.884 1.00 0.00 525 VAL A CA 15
ATOM 22166 C C . VAL A 1 13 ? 36.385 26.655 32.058 1.00 0.00 525 VAL A C 15
ATOM 22167 O O . VAL A 1 13 ? 35.875 25.716 32.667 1.00 0.00 525 VAL A O 15
ATOM 22180 N N . GLN A 1 14 ? 37.566 27.167 32.415 1.00 0.00 526 GLN A N 15
ATOM 22181 C CA . GLN A 1 14 ? 38.283 26.767 33.639 1.00 0.00 526 GLN A CA 15
ATOM 22182 C C . GLN A 1 14 ? 38.491 27.950 34.597 1.00 0.00 526 GLN A C 15
ATOM 22183 O O . GLN A 1 14 ? 39.022 28.986 34.193 1.00 0.00 526 GLN A O 15
ATOM 22197 N N . ALA A 1 15 ? 38.123 27.797 35.872 1.00 0.00 527 ALA A N 15
ATOM 22198 C CA . ALA A 1 15 ? 38.322 28.797 36.923 1.00 0.00 527 ALA A CA 15
ATOM 22199 C C . ALA A 1 15 ? 39.808 29.125 37.121 1.00 0.00 527 ALA A C 15
ATOM 22200 O O . ALA A 1 15 ? 40.613 28.275 37.496 1.00 0.00 527 ALA A O 15
ATOM 22207 N N . GLN A 1 16 ? 40.164 30.383 36.879 1.00 0.00 528 GLN A N 15
ATOM 22208 C CA . GLN A 1 16 ? 41.472 30.952 37.190 1.00 0.00 528 GLN A CA 15
ATOM 22209 C C . GLN A 1 16 ? 41.560 31.359 38.669 1.00 0.00 528 GLN A C 15
ATOM 22210 O O . GLN A 1 16 ? 42.650 31.371 39.233 1.00 0.00 528 GLN A O 15
ATOM 22224 N N . HIS A 1 17 ? 40.422 31.668 39.299 1.00 0.00 529 HIS A N 15
ATOM 22225 C CA . HIS A 1 17 ? 40.322 32.166 40.672 1.00 0.00 529 HIS A CA 15
ATOM 22226 C C . HIS A 1 17 ? 39.165 31.520 41.448 1.00 0.00 529 HIS A C 15
ATOM 22227 O O . HIS A 1 17 ? 38.282 30.891 40.867 1.00 0.00 529 HIS A O 15
ATOM 22241 N N . ASP A 1 18 ? 39.188 31.657 42.773 1.00 0.00 530 ASP A N 15
ATOM 22242 C CA . ASP A 1 18 ? 38.146 31.186 43.685 1.00 0.00 530 ASP A CA 15
ATOM 22243 C C . ASP A 1 18 ? 36.883 32.067 43.742 1.00 0.00 530 ASP A C 15
ATOM 22244 O O . ASP A 1 18 ? 37.002 33.281 43.882 1.00 0.00 530 ASP A O 15
ATOM 22253 N N . TYR A 1 19 ? 35.681 31.486 43.654 1.00 0.00 531 TYR A N 15
ATOM 22254 C CA . TYR A 1 19 ? 34.405 32.208 43.765 1.00 0.00 531 TYR A CA 15
ATOM 22255 C C . TYR A 1 19 ? 33.350 31.474 44.610 1.00 0.00 531 TYR A C 15
ATOM 22256 O O . TYR A 1 19 ? 32.962 30.348 44.291 1.00 0.00 531 TYR A O 15
ATOM 22274 N N . THR A 1 20 ? 32.856 32.117 45.672 1.00 0.00 532 THR A N 15
ATOM 22275 C CA . THR A 1 20 ? 31.769 31.586 46.510 1.00 0.00 532 THR A CA 15
ATOM 22276 C C . THR A 1 20 ? 30.365 31.931 46.025 1.00 0.00 532 THR A C 15
ATOM 22277 O O . THR A 1 20 ? 30.038 33.114 45.906 1.00 0.00 532 THR A O 15
ATOM 22288 N N . ALA A 1 21 ? 29.507 30.926 45.820 1.00 0.00 533 ALA A N 15
ATOM 22289 C CA . ALA A 1 21 ? 28.088 31.160 45.575 1.00 0.00 533 ALA A CA 15
ATOM 22290 C C . ALA A 1 21 ? 27.408 31.746 46.820 1.00 0.00 533 ALA A C 15
ATOM 22291 O O . ALA A 1 21 ? 27.524 31.205 47.926 1.00 0.00 533 ALA A O 15
ATOM 22298 N N . THR A 1 22 ? 26.681 32.836 46.604 1.00 0.00 534 THR A N 15
ATOM 22299 C CA . THR A 1 22 ? 25.790 33.496 47.566 1.00 0.00 534 THR A CA 15
ATOM 22300 C C . THR A 1 22 ? 24.315 33.116 47.403 1.00 0.00 534 THR A C 15
ATOM 22301 O O . THR A 1 22 ? 23.596 32.949 48.389 1.00 0.00 534 THR A O 15
ATOM 22312 N N . ASP A 1 23 ? 23.871 32.919 46.161 1.00 0.00 535 ASP A N 15
ATOM 22313 C CA . ASP A 1 23 ? 22.521 32.475 45.806 1.00 0.00 535 ASP A CA 15
ATOM 22314 C C . ASP A 1 23 ? 22.381 30.963 45.591 1.00 0.00 535 ASP A C 15
ATOM 22315 O O . ASP A 1 23 ? 23.321 30.286 45.173 1.00 0.00 535 ASP A O 15
ATOM 22324 N N . THR A 1 24 ? 21.159 30.457 45.750 1.00 0.00 536 THR A N 15
ATOM 22325 C CA . THR A 1 24 ? 20.746 29.122 45.289 1.00 0.00 536 THR A CA 15
ATOM 22326 C C . THR A 1 24 ? 20.988 28.856 43.793 1.00 0.00 536 THR A C 15
ATOM 22327 O O . THR A 1 24 ? 21.282 27.732 43.389 1.00 0.00 536 THR A O 15
ATOM 22338 N N . ASP A 1 25 ? 20.946 29.907 42.969 1.00 0.00 537 ASP A N 15
ATOM 22339 C CA . ASP A 1 25 ? 21.233 29.873 41.536 1.00 0.00 537 ASP A CA 15
ATOM 22340 C C . ASP A 1 25 ? 22.598 30.463 41.121 1.00 0.00 537 ASP A C 15
ATOM 22341 O O . ASP A 1 25 ? 22.872 30.584 39.934 1.00 0.00 537 ASP A O 15
ATOM 22350 N N . GLU A 1 26 ? 23.473 30.845 42.061 1.00 0.00 538 GLU A N 15
ATOM 22351 C CA . GLU A 1 26 ? 24.893 31.116 41.801 1.00 0.00 538 GLU A CA 15
ATOM 22352 C C . GLU A 1 26 ? 25.728 29.823 41.879 1.00 0.00 538 GLU A C 15
ATOM 22353 O O . GLU A 1 26 ? 25.361 28.876 42.573 1.00 0.00 538 GLU A O 15
ATOM 22365 N N . LEU A 1 27 ? 26.845 29.760 41.153 1.00 0.00 539 LEU A N 15
ATOM 22366 C CA . LEU A 1 27 ? 27.714 28.582 41.049 1.00 0.00 539 LEU A CA 15
ATOM 22367 C C . LEU A 1 27 ? 28.966 28.734 41.932 1.00 0.00 539 LEU A C 15
ATOM 22368 O O . LEU A 1 27 ? 29.619 29.772 41.904 1.00 0.00 539 LEU A O 15
ATOM 22384 N N . GLN A 1 28 ? 29.315 27.707 42.712 1.00 0.00 540 GLN A N 15
ATOM 22385 C CA . GLN A 1 28 ? 30.547 27.665 43.514 1.00 0.00 540 GLN A CA 15
ATOM 22386 C C . GLN A 1 28 ? 31.731 27.211 42.636 1.00 0.00 540 GLN A C 15
ATOM 22387 O O . GLN A 1 28 ? 31.625 26.173 41.980 1.00 0.00 540 GLN A O 15
ATOM 22401 N N . LEU A 1 29 ? 32.838 27.968 42.624 1.00 0.00 541 LEU A N 15
ATOM 22402 C CA . LEU A 1 29 ? 34.049 27.690 41.833 1.00 0.00 541 LEU A CA 15
ATOM 22403 C C . LEU A 1 29 ? 35.322 27.764 42.696 1.00 0.00 541 LEU A C 15
ATOM 22404 O O . LEU A 1 29 ? 35.481 28.674 43.511 1.00 0.00 541 LEU A O 15
ATOM 22420 N N . LYS A 1 30 ? 36.272 26.849 42.475 1.00 0.00 542 LYS A N 15
ATOM 22421 C CA . LYS A 1 30 ? 37.653 26.890 43.009 1.00 0.00 542 LYS A CA 15
ATOM 22422 C C . LYS A 1 30 ? 38.645 27.161 41.877 1.00 0.00 542 LYS A C 15
ATOM 22423 O O . LYS A 1 30 ? 38.438 26.679 40.768 1.00 0.00 542 LYS A O 15
ATOM 22442 N N . ALA A 1 31 ? 39.732 27.887 42.151 1.00 0.00 543 ALA A N 15
ATOM 22443 C CA . ALA A 1 31 ? 40.842 28.110 41.215 1.00 0.00 543 ALA A CA 15
ATOM 22444 C C . ALA A 1 31 ? 41.428 26.780 40.679 1.00 0.00 543 ALA A C 15
ATOM 22445 O O . ALA A 1 31 ? 42.252 26.130 41.330 1.00 0.00 543 ALA A O 15
ATOM 22452 N N . GLY A 1 32 ? 40.959 26.371 39.497 1.00 0.00 544 GLY A N 15
ATOM 22453 C CA . GLY A 1 32 ? 41.276 25.116 38.810 1.00 0.00 544 GLY A CA 15
ATOM 22454 C C . GLY A 1 32 ? 40.060 24.372 38.238 1.00 0.00 544 GLY A C 15
ATOM 22455 O O . GLY A 1 32 ? 40.253 23.435 37.461 1.00 0.00 544 GLY A O 15
ATOM 22459 N N . ASP A 1 33 ? 38.830 24.777 38.580 1.00 0.00 545 ASP A N 15
ATOM 22460 C CA . ASP A 1 33 ? 37.602 24.037 38.273 1.00 0.00 545 ASP A CA 15
ATOM 22461 C C . ASP A 1 33 ? 37.111 24.171 36.830 1.00 0.00 545 ASP A C 15
ATOM 22462 O O . ASP A 1 33 ? 36.903 25.295 36.368 1.00 0.00 545 ASP A O 15
ATOM 22471 N N . VAL A 1 34 ? 36.861 23.061 36.127 1.00 0.00 546 VAL A N 15
ATOM 22472 C CA . VAL A 1 34 ? 36.144 23.101 34.838 1.00 0.00 546 VAL A CA 15
ATOM 22473 C C . VAL A 1 34 ? 34.637 23.276 34.993 1.00 0.00 546 VAL A C 15
ATOM 22474 O O . VAL A 1 34 ? 34.013 22.593 35.810 1.00 0.00 546 VAL A O 15
ATOM 22487 N N . VAL A 1 35 ? 34.041 24.149 34.180 1.00 0.00 547 VAL A N 15
ATOM 22488 C CA . VAL A 1 35 ? 32.600 24.407 34.101 1.00 0.00 547 VAL A CA 15
ATOM 22489 C C . VAL A 1 35 ? 32.092 24.222 32.685 1.00 0.00 547 VAL A C 15
ATOM 22490 O O . VAL A 1 35 ? 32.581 24.859 31.754 1.00 0.00 547 VAL A O 15
ATOM 22503 N N . LEU A 1 36 ? 31.129 23.325 32.517 1.00 0.00 548 LEU A N 15
ATOM 22504 C CA . LEU A 1 36 ? 30.409 23.126 31.275 1.00 0.00 548 LEU A CA 15
ATOM 22505 C C . LEU A 1 36 ? 29.375 24.259 31.131 1.00 0.00 548 LEU A C 15
ATOM 22506 O O . LEU A 1 36 ? 28.340 24.238 31.802 1.00 0.00 548 LEU A O 15
ATOM 22522 N N . VAL A 1 37 ? 29.655 25.269 30.306 1.00 0.00 549 VAL A N 15
ATOM 22523 C CA . VAL A 1 37 ? 28.687 26.345 29.980 1.00 0.00 549 VAL A CA 15
ATOM 22524 C C . VAL A 1 37 ? 27.431 25.869 29.227 1.00 0.00 549 VAL A C 15
ATOM 22525 O O . VAL A 1 37 ? 27.513 25.145 28.227 1.00 0.00 549 VAL A O 15
ATOM 22538 N N . ILE A 1 38 ? 26.259 26.329 29.681 1.00 0.00 550 ILE A N 15
ATOM 22539 C CA . ILE A 1 38 ? 24.924 25.999 29.161 1.00 0.00 550 ILE A CA 15
ATOM 22540 C C . ILE A 1 38 ? 24.127 27.299 28.918 1.00 0.00 550 ILE A C 15
ATOM 22541 O O . ILE A 1 38 ? 24.445 28.338 29.504 1.00 0.00 550 ILE A O 15
ATOM 22557 N N . PRO A 1 39 ? 23.080 27.269 28.074 1.00 0.00 551 PRO A N 15
ATOM 22558 C CA . PRO A 1 39 ? 22.209 28.416 27.842 1.00 0.00 551 PRO A CA 15
ATOM 22559 C C . PRO A 1 39 ? 21.318 28.710 29.055 1.00 0.00 551 PRO A C 15
ATOM 22560 O O . PRO A 1 39 ? 20.773 27.793 29.688 1.00 0.00 551 PRO A O 15
ATOM 22571 N N . PHE A 1 40 ? 21.111 29.998 29.336 1.00 0.00 552 PHE A N 15
ATOM 22572 C CA . PHE A 1 40 ? 20.070 30.437 30.264 1.00 0.00 552 PHE A CA 15
ATOM 22573 C C . PHE A 1 40 ? 18.654 29.980 29.916 1.00 0.00 552 PHE A C 15
ATOM 22574 O O . PHE A 1 40 ? 18.252 30.008 28.748 1.00 0.00 552 PHE A O 15
ATOM 22591 N N . GLN A 1 41 ? 17.860 29.660 30.937 1.00 0.00 553 GLN A N 15
ATOM 22592 C CA . GLN A 1 41 ? 16.449 29.304 30.770 1.00 0.00 553 GLN A CA 15
ATOM 22593 C C . GLN A 1 41 ? 15.599 30.412 30.116 1.00 0.00 553 GLN A C 15
ATOM 22594 O O . GLN A 1 41 ? 14.569 30.102 29.520 1.00 0.00 553 GLN A O 15
ATOM 22608 N N . ASN A 1 42 ? 16.017 31.683 30.220 1.00 0.00 554 ASN A N 15
ATOM 22609 C CA . ASN A 1 42 ? 15.363 32.832 29.594 1.00 0.00 554 ASN A CA 15
ATOM 22610 C C . ASN A 1 42 ? 16.283 34.072 29.507 1.00 0.00 554 ASN A C 15
ATOM 22611 O O . ASN A 1 42 ? 17.134 34.269 30.377 1.00 0.00 554 ASN A O 15
ATOM 22622 N N . PRO A 1 43 ? 16.079 34.963 28.519 1.00 0.00 555 PRO A N 15
ATOM 22623 C CA . PRO A 1 43 ? 16.910 36.152 28.296 1.00 0.00 555 PRO A CA 15
ATOM 22624 C C . PRO A 1 43 ? 16.696 37.263 29.339 1.00 0.00 555 PRO A C 15
ATOM 22625 O O . PRO A 1 43 ? 17.594 38.072 29.580 1.00 0.00 555 PRO A O 15
ATOM 22636 N N . GLU A 1 44 ? 15.521 37.312 29.977 1.00 0.00 556 GLU A N 15
ATOM 22637 C CA . GLU A 1 44 ? 15.258 38.168 31.148 1.00 0.00 556 GLU A CA 15
ATOM 22638 C C . GLU A 1 44 ? 16.008 37.686 32.408 1.00 0.00 556 GLU A C 15
ATOM 22639 O O . GLU A 1 44 ? 16.398 38.501 33.247 1.00 0.00 556 GLU A O 15
ATOM 22651 N N . GLU A 1 45 ? 16.237 36.371 32.530 1.00 0.00 557 GLU A N 15
ATOM 22652 C CA . GLU A 1 45 ? 16.950 35.746 33.653 1.00 0.00 557 GLU A CA 15
ATOM 22653 C C . GLU A 1 45 ? 18.473 35.937 33.571 1.00 0.00 557 GLU A C 15
ATOM 22654 O O . GLU A 1 45 ? 19.152 35.995 34.595 1.00 0.00 557 GLU A O 15
ATOM 22666 N N . GLN A 1 46 ? 19.011 36.053 32.355 1.00 0.00 558 GLN A N 15
ATOM 22667 C CA . GLN A 1 46 ? 20.430 36.286 32.094 1.00 0.00 558 GLN A CA 15
ATOM 22668 C C . GLN A 1 46 ? 20.898 37.661 32.582 1.00 0.00 558 GLN A C 15
ATOM 22669 O O . GLN A 1 46 ? 20.410 38.705 32.146 1.00 0.00 558 GLN A O 15
ATOM 22683 N N . ASP A 1 47 ? 21.880 37.642 33.482 1.00 0.00 559 ASP A N 15
ATOM 22684 C CA . ASP A 1 47 ? 22.594 38.818 33.961 1.00 0.00 559 ASP A CA 15
ATOM 22685 C C . ASP A 1 47 ? 23.771 39.209 33.044 1.00 0.00 559 ASP A C 15
ATOM 22686 O O . ASP A 1 47 ? 24.427 38.337 32.464 1.00 0.00 559 ASP A O 15
ATOM 22695 N N . GLU A 1 48 ? 24.032 40.500 32.832 1.00 0.00 560 GLU A N 15
ATOM 22696 C CA . GLU A 1 48 ? 24.996 40.944 31.816 1.00 0.00 560 GLU A CA 15
ATOM 22697 C C . GLU A 1 48 ? 26.442 40.787 32.310 1.00 0.00 560 GLU A C 15
ATOM 22698 O O . GLU A 1 48 ? 26.772 41.185 33.426 1.00 0.00 560 GLU A O 15
ATOM 22710 N N . GLY A 1 49 ? 27.315 40.195 31.491 1.00 0.00 561 GLY A N 15
ATOM 22711 C CA . GLY A 1 49 ? 28.686 39.852 31.896 1.00 0.00 561 GLY A CA 15
ATOM 22712 C C . GLY A 1 49 ? 28.801 38.552 32.708 1.00 0.00 561 GLY A C 15
ATOM 22713 O O . GLY A 1 49 ? 29.913 38.123 33.014 1.00 0.00 561 GLY A O 15
ATOM 22717 N N . TRP A 1 50 ? 27.675 37.910 33.039 1.00 0.00 562 TRP A N 15
ATOM 22718 C CA . TRP A 1 50 ? 27.610 36.592 33.673 1.00 0.00 562 TRP A CA 15
ATOM 22719 C C . TRP A 1 50 ? 27.564 35.444 32.650 1.00 0.00 562 TRP A C 15
ATOM 22720 O O . TRP A 1 50 ? 27.280 35.663 31.465 1.00 0.00 562 TRP A O 15
ATOM 22741 N N . LEU A 1 51 ? 27.808 34.217 33.116 1.00 0.00 563 LEU A N 15
ATOM 22742 C CA . LEU A 1 51 ? 27.569 32.964 32.388 1.00 0.00 563 LEU A CA 15
ATOM 22743 C C . LEU A 1 51 ? 26.885 31.946 33.307 1.00 0.00 563 LEU A C 15
ATOM 22744 O O . LEU A 1 51 ? 27.044 32.015 34.524 1.00 0.00 563 LEU A O 15
ATOM 22760 N N . MET A 1 52 ? 26.149 30.996 32.727 1.00 0.00 564 MET A N 15
ATOM 22761 C CA . MET A 1 52 ? 25.565 29.841 33.416 1.00 0.00 564 MET A CA 15
ATOM 22762 C C . MET A 1 52 ? 26.259 28.541 32.988 1.00 0.00 564 MET A C 15
ATOM 22763 O O . MET A 1 52 ? 26.584 28.338 31.819 1.00 0.00 564 MET A O 15
ATOM 22777 N N . GLY A 1 53 ? 26.451 27.621 33.929 1.00 0.00 565 GLY A N 15
ATOM 22778 C CA . GLY A 1 53 ? 26.997 26.295 33.663 1.00 0.00 565 GLY A CA 15
ATOM 22779 C C . GLY A 1 53 ? 26.790 25.309 34.809 1.00 0.00 565 GLY A C 15
ATOM 22780 O O . GLY A 1 53 ? 26.148 25.611 35.818 1.00 0.00 565 GLY A O 15
ATOM 22784 N N . VAL A 1 54 ? 27.373 24.123 34.647 1.00 0.00 566 VAL A N 15
ATOM 22785 C CA . VAL A 1 54 ? 27.506 23.098 35.693 1.00 0.00 566 VAL A CA 15
ATOM 22786 C C . VAL A 1 54 ? 28.957 22.623 35.735 1.00 0.00 566 VAL A C 15
ATOM 22787 O O . VAL A 1 54 ? 29.591 22.482 34.688 1.00 0.00 566 VAL A O 15
ATOM 22800 N N . LYS A 1 55 ? 29.521 22.400 36.926 1.00 0.00 567 LYS A N 15
ATOM 22801 C CA . LYS A 1 55 ? 30.879 21.866 37.072 1.00 0.00 567 LYS A CA 15
ATOM 22802 C C . LYS A 1 55 ? 31.029 20.527 36.358 1.00 0.00 567 LYS A C 15
ATOM 22803 O O . LYS A 1 55 ? 30.155 19.667 36.463 1.00 0.00 567 LYS A O 15
ATOM 22822 N N . GLU A 1 56 ? 32.138 20.328 35.649 1.00 0.00 568 GLU A N 15
ATOM 22823 C CA . GLU A 1 56 ? 32.382 19.059 34.958 1.00 0.00 568 GLU A CA 15
ATOM 22824 C C . GLU A 1 56 ? 32.439 17.893 35.949 1.00 0.00 568 GLU A C 15
ATOM 22825 O O . GLU A 1 56 ? 31.846 16.861 35.668 1.00 0.00 568 GLU A O 15
ATOM 22837 N N . SER A 1 57 ? 33.035 18.064 37.133 1.00 0.00 569 SER A N 15
ATOM 22838 C CA . SER A 1 57 ? 33.060 17.028 38.178 1.00 0.00 569 SER A CA 15
ATOM 22839 C C . SER A 1 57 ? 31.686 16.761 38.808 1.00 0.00 569 SER A C 15
ATOM 22840 O O . SER A 1 57 ? 31.373 15.627 39.170 1.00 0.00 569 SER A O 15
ATOM 22848 N N . ASP A 1 58 ? 30.831 17.783 38.898 1.00 0.00 570 ASP A N 15
ATOM 22849 C CA . ASP A 1 58 ? 29.421 17.631 39.279 1.00 0.00 570 ASP A CA 15
ATOM 22850 C C . ASP A 1 58 ? 28.584 16.838 38.265 1.00 0.00 570 ASP A C 15
ATOM 22851 O O . ASP A 1 58 ? 27.793 15.953 38.606 1.00 0.00 570 ASP A O 15
ATOM 22860 N N . TRP A 1 59 ? 28.812 17.138 36.987 1.00 0.00 571 TRP A N 15
ATOM 22861 C CA . TRP A 1 59 ? 28.155 16.498 35.856 1.00 0.00 571 TRP A CA 15
ATOM 22862 C C . TRP A 1 59 ? 28.722 15.108 35.512 1.00 0.00 571 TRP A C 15
ATOM 22863 O O . TRP A 1 59 ? 27.971 14.252 35.060 1.00 0.00 571 TRP A O 15
ATOM 22884 N N . ASN A 1 60 ? 29.996 14.821 35.802 1.00 0.00 572 ASN A N 15
ATOM 22885 C CA . ASN A 1 60 ? 30.602 13.491 35.636 1.00 0.00 572 ASN A CA 15
ATOM 22886 C C . ASN A 1 60 ? 29.987 12.477 36.622 1.00 0.00 572 ASN A C 15
ATOM 22887 O O . ASN A 1 60 ? 29.760 11.322 36.261 1.00 0.00 572 ASN A O 15
ATOM 22898 N N . GLN A 1 61 ? 29.617 12.921 37.830 1.00 0.00 573 GLN A N 15
ATOM 22899 C CA . GLN A 1 61 ? 28.750 12.154 38.738 1.00 0.00 573 GLN A CA 15
ATOM 22900 C C . GLN A 1 61 ? 27.272 12.123 38.311 1.00 0.00 573 GLN A C 15
ATOM 22901 O O . GLN A 1 61 ? 26.492 11.365 38.884 1.00 0.00 573 GLN A O 15
ATOM 22915 N N . HIS A 1 62 ? 26.868 12.939 37.336 1.00 0.00 574 HIS A N 15
ATOM 22916 C CA . HIS A 1 62 ? 25.494 13.056 36.841 1.00 0.00 574 HIS A CA 15
ATOM 22917 C C . HIS A 1 62 ? 24.475 13.412 37.944 1.00 0.00 574 HIS A C 15
ATOM 22918 O O . HIS A 1 62 ? 23.344 12.914 37.967 1.00 0.00 574 HIS A O 15
ATOM 22932 N N . LYS A 1 63 ? 24.886 14.287 38.871 1.00 0.00 575 LYS A N 15
ATOM 22933 C CA . LYS A 1 63 ? 24.031 14.890 39.909 1.00 0.00 575 LYS A CA 15
ATOM 22934 C C . LYS A 1 63 ? 22.878 15.714 39.316 1.00 0.00 575 LYS A C 15
ATOM 22935 O O . LYS A 1 63 ? 22.935 16.113 38.151 1.00 0.00 575 LYS A O 15
ATOM 22954 N N . GLU A 1 64 ? 21.865 15.998 40.136 1.00 0.00 576 GLU A N 15
ATOM 22955 C CA . GLU A 1 64 ? 20.703 16.855 39.844 1.00 0.00 576 GLU A CA 15
ATOM 22956 C C . GLU A 1 64 ? 21.074 18.222 39.222 1.00 0.00 576 GLU A C 15
ATOM 22957 O O . GLU A 1 64 ? 21.382 19.194 39.919 1.00 0.00 576 GLU A O 15
ATOM 22969 N N . LEU A 1 65 ? 21.029 18.295 37.883 1.00 0.00 577 LEU A N 15
ATOM 22970 C CA . LEU A 1 65 ? 21.537 19.407 37.064 1.00 0.00 577 LEU A CA 15
ATOM 22971 C C . LEU A 1 65 ? 20.971 20.761 37.520 1.00 0.00 577 LEU A C 15
ATOM 22972 O O . LEU A 1 65 ? 21.718 21.716 37.710 1.00 0.00 577 LEU A O 15
ATOM 22988 N N . GLU A 1 66 ? 19.653 20.832 37.722 1.00 0.00 578 GLU A N 15
ATOM 22989 C CA . GLU A 1 66 ? 18.907 22.058 38.061 1.00 0.00 578 GLU A CA 15
ATOM 22990 C C . GLU A 1 66 ? 19.292 22.690 39.412 1.00 0.00 578 GLU A C 15
ATOM 22991 O O . GLU A 1 66 ? 19.073 23.885 39.620 1.00 0.00 578 GLU A O 15
ATOM 23003 N N . LYS A 1 67 ? 19.899 21.911 40.316 1.00 0.00 579 LYS A N 15
ATOM 23004 C CA . LYS A 1 67 ? 20.399 22.385 41.617 1.00 0.00 579 LYS A CA 15
ATOM 23005 C C . LYS A 1 67 ? 21.912 22.565 41.609 1.00 0.00 579 LYS A C 15
ATOM 23006 O O . LYS A 1 67 ? 22.398 23.600 42.060 1.00 0.00 579 LYS A O 15
ATOM 23025 N N . CYS A 1 68 ? 22.659 21.621 41.034 1.00 0.00 580 CYS A N 15
ATOM 23026 C CA . CYS A 1 68 ? 24.113 21.737 40.908 1.00 0.00 580 CYS A CA 15
ATOM 23027 C C . CYS A 1 68 ? 24.571 22.916 40.031 1.00 0.00 580 CYS A C 15
ATOM 23028 O O . CYS A 1 68 ? 25.630 23.488 40.304 1.00 0.00 580 CYS A O 15
ATOM 23036 N N . ARG A 1 69 ? 23.784 23.306 39.016 1.00 0.00 581 ARG A N 15
ATOM 23037 C CA . ARG A 1 69 ? 24.054 24.475 38.161 1.00 0.00 581 ARG A CA 15
ATOM 23038 C C . ARG A 1 69 ? 24.053 25.796 38.931 1.00 0.00 581 ARG A C 15
ATOM 23039 O O . ARG A 1 69 ? 23.534 25.910 40.048 1.00 0.00 581 ARG A O 15
ATOM 23060 N N . GLY A 1 70 ? 24.572 26.817 38.261 1.00 0.00 582 GLY A N 15
ATOM 23061 C CA . GLY A 1 70 ? 24.506 28.194 38.712 1.00 0.00 582 GLY A CA 15
ATOM 23062 C C . GLY A 1 70 ? 25.136 29.179 37.734 1.00 0.00 582 GLY A C 15
ATOM 23063 O O . GLY A 1 70 ? 25.820 28.797 36.780 1.00 0.00 582 GLY A O 15
ATOM 23067 N N . VAL A 1 71 ? 24.929 30.459 38.022 1.00 0.00 583 VAL A N 15
ATOM 23068 C CA . VAL A 1 71 ? 25.575 31.581 37.353 1.00 0.00 583 VAL A CA 15
ATOM 23069 C C . VAL A 1 71 ? 26.902 31.906 38.024 1.00 0.00 583 VAL A C 15
ATOM 23070 O O . VAL A 1 71 ? 27.033 31.827 39.246 1.00 0.00 583 VAL A O 15
ATOM 23083 N N . PHE A 1 72 ? 27.876 32.326 37.229 1.00 0.00 584 PHE A N 15
ATOM 23084 C CA . PHE A 1 72 ? 29.184 32.770 37.701 1.00 0.00 584 PHE A CA 15
ATOM 23085 C C . PHE A 1 72 ? 29.734 33.979 36.922 1.00 0.00 584 PHE A C 15
ATOM 23086 O O . PHE A 1 72 ? 29.360 34.186 35.758 1.00 0.00 584 PHE A O 15
ATOM 23103 N N . PRO A 1 73 ? 30.628 34.781 37.529 1.00 0.00 585 PRO A N 15
ATOM 23104 C CA . PRO A 1 73 ? 31.368 35.809 36.806 1.00 0.00 585 PRO A CA 15
ATOM 23105 C C . PRO A 1 73 ? 32.326 35.145 35.811 1.00 0.00 585 PRO A C 15
ATOM 23106 O O . PRO A 1 73 ? 33.334 34.559 36.208 1.00 0.00 585 PRO A O 15
ATOM 23117 N N . GLU A 1 74 ? 32.039 35.235 34.509 1.00 0.00 586 GLU A N 15
ATOM 23118 C CA . GLU A 1 74 ? 32.855 34.593 33.462 1.00 0.00 586 GLU A CA 15
ATOM 23119 C C . GLU A 1 74 ? 34.338 35.010 33.528 1.00 0.00 586 GLU A C 15
ATOM 23120 O O . GLU A 1 74 ? 35.219 34.224 33.169 1.00 0.00 586 GLU A O 15
ATOM 23132 N N . ASN A 1 75 ? 34.619 36.213 34.043 1.00 0.00 587 ASN A N 15
ATOM 23133 C CA . ASN A 1 75 ? 35.955 36.777 34.228 1.00 0.00 587 ASN A CA 15
ATOM 23134 C C . ASN A 1 75 ? 36.802 36.041 35.285 1.00 0.00 587 ASN A C 15
ATOM 23135 O O . ASN A 1 75 ? 38.030 36.083 35.214 1.00 0.00 587 ASN A O 15
ATOM 23146 N N . PHE A 1 76 ? 36.174 35.307 36.213 1.00 0.00 588 PHE A N 15
ATOM 23147 C CA . PHE A 1 76 ? 36.856 34.340 37.084 1.00 0.00 588 PHE A CA 15
ATOM 23148 C C . PHE A 1 76 ? 37.409 33.083 36.405 1.00 0.00 588 PHE A C 15
ATOM 23149 O O . PHE A 1 76 ? 38.224 32.366 36.985 1.00 0.00 588 PHE A O 15
ATOM 23166 N N . THR A 1 77 ? 36.970 32.808 35.176 1.00 0.00 589 THR A N 15
ATOM 23167 C CA . THR A 1 77 ? 37.328 31.638 34.376 1.00 0.00 589 THR A CA 15
ATOM 23168 C C . THR A 1 77 ? 37.988 32.051 33.055 1.00 0.00 589 THR A C 15
ATOM 23169 O O . THR A 1 77 ? 38.084 33.238 32.738 1.00 0.00 589 THR A O 15
ATOM 23180 N N . GLU A 1 78 ? 38.457 31.074 32.282 1.00 0.00 590 GLU A N 15
ATOM 23181 C CA . GLU A 1 78 ? 38.960 31.279 30.922 1.00 0.00 590 GLU A CA 15
ATOM 23182 C C . GLU A 1 78 ? 38.410 30.185 29.993 1.00 0.00 590 GLU A C 15
ATOM 23183 O O . GLU A 1 78 ? 38.276 29.024 30.384 1.00 0.00 590 GLU A O 15
ATOM 23195 N N . ARG A 1 79 ? 38.039 30.580 28.777 1.00 0.00 591 ARG A N 15
ATOM 23196 C CA . ARG A 1 79 ? 37.440 29.748 27.725 1.00 0.00 591 ARG A CA 15
ATOM 23197 C C . ARG A 1 79 ? 38.368 28.606 27.292 1.00 0.00 591 ARG A C 15
ATOM 23198 O O . ARG A 1 79 ? 39.548 28.814 27.013 1.00 0.00 591 ARG A O 15
ATOM 23219 N N . VAL A 1 80 ? 37.815 27.402 27.173 1.00 0.00 592 VAL A N 15
ATOM 23220 C CA . VAL A 1 80 ? 38.536 26.202 26.714 1.00 0.00 592 VAL A CA 15
ATOM 23221 C C . VAL A 1 80 ? 37.721 25.490 25.610 1.00 0.00 592 VAL A C 15
ATOM 23222 O O . VAL A 1 80 ? 36.486 25.555 25.612 1.00 0.00 592 VAL A O 15
ATOM 23235 N N . PRO A 1 81 ? 38.387 24.809 24.656 1.00 0.00 593 PRO A N 15
ATOM 23236 C CA . PRO A 1 81 ? 37.772 24.126 23.515 1.00 0.00 593 PRO A CA 15
ATOM 23237 C C . PRO A 1 81 ? 37.194 22.753 23.876 1.00 0.00 593 PRO A C 15
ATOM 23238 O O . PRO A 1 81 ? 36.000 22.529 23.567 1.00 0.00 593 PRO A O 15
ATOM 23250 N N . SER B 2 1 ? 45.218 45.631 41.698 1.00 0.00 1728 SER B N 15
ATOM 23251 C CA . SER B 2 1 ? 44.976 44.248 42.149 1.00 0.00 1728 SER B CA 15
ATOM 23252 C C . SER B 2 1 ? 44.676 43.335 40.970 1.00 0.00 1728 SER B C 15
ATOM 23253 O O . SER B 2 1 ? 43.985 43.728 40.024 1.00 0.00 1728 SER B O 15
ATOM 23263 N N . THR B 2 2 ? 45.218 42.115 41.008 1.00 0.00 1729 THR B N 15
ATOM 23264 C CA . THR B 2 2 ? 45.205 41.139 39.900 1.00 0.00 1729 THR B CA 15
ATOM 23265 C C . THR B 2 2 ? 44.182 40.005 39.999 1.00 0.00 1729 THR B C 15
ATOM 23266 O O . THR B 2 2 ? 43.914 39.313 39.011 1.00 0.00 1729 THR B O 15
ATOM 23277 N N . VAL B 2 3 ? 43.556 39.853 41.171 1.00 0.00 1730 VAL B N 15
ATOM 23278 C CA . VAL B 2 3 ? 42.350 39.030 41.360 1.00 0.00 1730 VAL B CA 15
ATOM 23279 C C . VAL B 2 3 ? 41.092 39.693 40.765 1.00 0.00 1730 VAL B C 15
ATOM 23280 O O . VAL B 2 3 ? 40.938 40.912 40.890 1.00 0.00 1730 VAL B O 15
ATOM 23293 N N . PRO B 2 4 ? 40.190 38.938 40.113 1.00 0.00 1731 PRO B N 15
ATOM 23294 C CA . PRO B 2 4 ? 38.977 39.474 39.499 1.00 0.00 1731 PRO B CA 15
ATOM 23295 C C . PRO B 2 4 ? 37.882 39.842 40.516 1.00 0.00 1731 PRO B C 15
ATOM 23296 O O . PRO B 2 4 ? 37.917 39.452 41.686 1.00 0.00 1731 PRO B O 15
ATOM 23307 N N . VAL B 2 5 ? 36.884 40.591 40.033 1.00 0.00 1732 VAL B N 15
ATOM 23308 C CA . VAL B 2 5 ? 35.702 41.063 40.784 1.00 0.00 1732 VAL B CA 15
ATOM 23309 C C . VAL B 2 5 ? 34.444 40.881 39.931 1.00 0.00 1732 VAL B C 15
ATOM 23310 O O . VAL B 2 5 ? 34.464 41.170 38.731 1.00 0.00 1732 VAL B O 15
ATOM 23323 N N . ALA B 2 6 ? 33.361 40.354 40.506 1.00 0.00 1733 ALA B N 15
ATOM 23324 C CA . ALA B 2 6 ? 32.157 40.012 39.747 1.00 0.00 1733 ALA B CA 15
ATOM 23325 C C . ALA B 2 6 ? 31.423 41.258 39.187 1.00 0.00 1733 ALA B C 15
ATOM 23326 O O . ALA B 2 6 ? 31.365 42.293 39.867 1.00 0.00 1733 ALA B O 15
ATOM 23333 N N . PRO B 2 7 ? 30.854 41.188 37.965 1.00 0.00 1734 PRO B N 15
ATOM 23334 C CA . PRO B 2 7 ? 30.077 42.285 37.390 1.00 0.00 1734 PRO B CA 15
ATOM 23335 C C . PRO B 2 7 ? 28.696 42.419 38.055 1.00 0.00 1734 PRO B C 15
ATOM 23336 O O . PRO B 2 7 ? 28.227 41.478 38.709 1.00 0.00 1734 PRO B O 15
ATOM 23347 N N . PRO B 2 8 ? 28.017 43.570 37.909 1.00 0.00 1735 PRO B N 15
ATOM 23348 C CA . PRO B 2 8 ? 26.688 43.783 38.478 1.00 0.00 1735 PRO B CA 15
ATOM 23349 C C . PRO B 2 8 ? 25.638 42.834 37.873 1.00 0.00 1735 PRO B C 15
ATOM 23350 O O . PRO B 2 8 ? 25.850 42.208 36.831 1.00 0.00 1735 PRO B O 15
ATOM 23361 N N . ARG B 2 9 ? 24.488 42.720 38.543 1.00 0.00 1736 ARG B N 15
ATOM 23362 C CA . ARG B 2 9 ? 23.325 41.909 38.139 1.00 0.00 1736 ARG B CA 15
ATOM 23363 C C . ARG B 2 9 ? 22.080 42.801 38.046 1.00 0.00 1736 ARG B C 15
ATOM 23364 O O . ARG B 2 9 ? 22.033 43.859 38.683 1.00 0.00 1736 ARG B O 15
ATOM 23385 N N . ARG B 2 10 ? 21.128 42.436 37.186 1.00 0.00 1737 ARG B N 15
ATOM 23386 C CA . ARG B 2 10 ? 20.069 43.311 36.635 1.00 0.00 1737 ARG B CA 15
ATOM 23387 C C . ARG B 2 10 ? 18.968 43.653 37.653 1.00 0.00 1737 ARG B C 15
ATOM 23388 O O . ARG B 2 10 ? 18.987 43.160 38.785 1.00 0.00 1737 ARG B O 15
ATOM 23409 N N . ARG B 2 11 ? 17.991 44.491 37.277 1.00 0.00 1738 ARG B N 15
ATOM 23410 C CA . ARG B 2 11 ? 16.789 44.784 38.090 1.00 0.00 1738 ARG B CA 15
ATOM 23411 C C . ARG B 2 11 ? 15.925 43.544 38.361 1.00 0.00 1738 ARG B C 15
ATOM 23412 O O . ARG B 2 11 ? 15.392 43.408 39.467 1.00 0.00 1738 ARG B O 15
ATOM 23433 N N . ARG B 2 12 ? 15.838 42.610 37.403 1.00 0.00 1739 ARG B N 15
ATOM 23434 C CA . ARG B 2 12 ? 15.240 41.276 37.615 1.00 0.00 1739 ARG B CA 15
ATOM 23435 C C . ARG B 2 12 ? 16.128 40.395 38.503 1.00 0.00 1739 ARG B C 15
ATOM 23436 O O . ARG B 2 12 ? 17.321 40.235 38.238 1.00 0.00 1739 ARG B O 15
ATOM 23457 N N . GLY B 2 13 ? 15.527 39.825 39.547 1.00 0.00 1740 GLY B N 15
ATOM 23458 C CA . GLY B 2 13 ? 16.213 39.095 40.616 1.00 0.00 1740 GLY B CA 15
ATOM 23459 C C . GLY B 2 13 ? 15.474 39.201 41.956 1.00 0.00 1740 GLY B C 15
ATOM 23460 O O . GLY B 2 13 ? 14.371 39.756 42.019 1.00 0.00 1740 GLY B O 15
ATOM 23464 N N . ARG B 2 14 ? 16.065 38.684 43.040 1.00 0.00 1741 ARG B N 15
ATOM 23465 C CA . ARG B 2 14 ? 15.457 38.678 44.394 1.00 0.00 1741 ARG B CA 15
ATOM 23466 C C . ARG B 2 14 ? 15.647 39.995 45.173 1.00 0.00 1741 ARG B C 15
ATOM 23467 O O . ARG B 2 14 ? 15.162 40.138 46.296 1.00 0.00 1741 ARG B O 15
ATOM 23488 N N . ASN B 2 15 ? 16.315 40.982 44.582 1.00 0.00 1742 ASN B N 15
ATOM 23489 C CA . ASN B 2 15 ? 16.405 42.357 45.084 1.00 0.00 1742 ASN B CA 15
ATOM 23490 C C . ASN B 2 15 ? 15.014 43.006 45.256 1.00 0.00 1742 ASN B C 15
ATOM 23491 O O . ASN B 2 15 ? 14.134 42.822 44.415 1.00 0.00 1742 ASN B O 15
ATOM 23502 N N . LEU B 2 16 ? 14.803 43.763 46.337 1.00 0.00 1743 LEU B N 15
ATOM 23503 C CA . LEU B 2 16 ? 13.548 44.487 46.600 1.00 0.00 1743 LEU B CA 15
ATOM 23504 C C . LEU B 2 16 ? 13.525 45.876 45.931 1.00 0.00 1743 LEU B C 15
ATOM 23505 O O . LEU B 2 16 ? 14.544 46.575 45.929 1.00 0.00 1743 LEU B O 15
ATOM 23521 N N . THR B 2 17 ? 12.371 46.274 45.376 1.00 0.00 1744 THR B N 15
ATOM 23522 C CA . THR B 2 17 ? 12.136 47.568 44.686 1.00 0.00 1744 THR B CA 15
ATOM 23523 C C . THR B 2 17 ? 10.763 48.197 44.871 1.00 0.00 1744 THR B C 15
ATOM 23524 O O . THR B 2 17 ? 10.668 49.445 44.939 1.00 0.00 1744 THR B O 15
ATOM 23536 N N . GLY A 1 1 ? 37.854 13.944 31.833 1.00 0.00 513 GLY A N 16
ATOM 23537 C CA . GLY A 1 1 ? 36.466 14.443 31.904 1.00 0.00 513 GLY A CA 16
ATOM 23538 C C . GLY A 1 1 ? 35.463 13.420 31.397 1.00 0.00 513 GLY A C 16
ATOM 23539 O O . GLY A 1 1 ? 35.817 12.278 31.101 1.00 0.00 513 GLY A O 16
ATOM 23545 N N . ARG A 1 2 ? 34.187 13.819 31.296 1.00 0.00 514 ARG A N 16
ATOM 23546 C CA . ARG A 1 2 ? 33.070 12.984 30.797 1.00 0.00 514 ARG A CA 16
ATOM 23547 C C . ARG A 1 2 ? 33.174 12.615 29.316 1.00 0.00 514 ARG A C 16
ATOM 23548 O O . ARG A 1 2 ? 33.781 13.348 28.532 1.00 0.00 514 ARG A O 16
ATOM 23569 N N . LEU A 1 3 ? 32.486 11.527 28.955 1.00 0.00 515 LEU A N 16
ATOM 23570 C CA . LEU A 1 3 ? 32.195 11.119 27.571 1.00 0.00 515 LEU A CA 16
ATOM 23571 C C . LEU A 1 3 ? 31.019 11.906 26.955 1.00 0.00 515 LEU A C 16
ATOM 23572 O O . LEU A 1 3 ? 30.997 12.108 25.741 1.00 0.00 515 LEU A O 16
ATOM 23588 N N . ASP A 1 4 ? 30.056 12.346 27.778 1.00 0.00 516 ASP A N 16
ATOM 23589 C CA . ASP A 1 4 ? 28.861 13.088 27.362 1.00 0.00 516 ASP A CA 16
ATOM 23590 C C . ASP A 1 4 ? 28.657 14.451 28.043 1.00 0.00 516 ASP A C 16
ATOM 23591 O O . ASP A 1 4 ? 29.112 14.688 29.163 1.00 0.00 516 ASP A O 16
ATOM 23600 N N . LEU A 1 5 ? 27.954 15.352 27.356 1.00 0.00 517 LEU A N 16
ATOM 23601 C CA . LEU A 1 5 ? 27.738 16.749 27.745 1.00 0.00 517 LEU A CA 16
ATOM 23602 C C . LEU A 1 5 ? 26.240 17.094 27.886 1.00 0.00 517 LEU A C 16
ATOM 23603 O O . LEU A 1 5 ? 25.380 16.364 27.368 1.00 0.00 517 LEU A O 16
ATOM 23619 N N . PRO A 1 6 ? 25.913 18.184 28.607 1.00 0.00 518 PRO A N 16
ATOM 23620 C CA . PRO A 1 6 ? 24.540 18.558 28.935 1.00 0.00 518 PRO A CA 16
ATOM 23621 C C . PRO A 1 6 ? 23.706 18.972 27.711 1.00 0.00 518 PRO A C 16
ATOM 23622 O O . PRO A 1 6 ? 24.258 19.320 26.658 1.00 0.00 518 PRO A O 16
ATOM 23633 N N . PRO A 1 7 ? 22.366 18.942 27.830 1.00 0.00 519 PRO A N 16
ATOM 23634 C CA . PRO A 1 7 ? 21.463 19.329 26.756 1.00 0.00 519 PRO A CA 16
ATOM 23635 C C . PRO A 1 7 ? 21.648 20.816 26.433 1.00 0.00 519 PRO A C 16
ATOM 23636 O O . PRO A 1 7 ? 21.790 21.656 27.327 1.00 0.00 519 PRO A O 16
ATOM 23647 N N . GLY A 1 8 ? 21.703 21.129 25.143 1.00 0.00 520 GLY A N 16
ATOM 23648 C CA . GLY A 1 8 ? 21.952 22.476 24.637 1.00 0.00 520 GLY A CA 16
ATOM 23649 C C . GLY A 1 8 ? 23.374 23.022 24.827 1.00 0.00 520 GLY A C 16
ATOM 23650 O O . GLY A 1 8 ? 23.585 24.166 24.426 1.00 0.00 520 GLY A O 16
ATOM 23654 N N . PHE A 1 9 ? 24.336 22.270 25.403 1.00 0.00 521 PHE A N 16
ATOM 23655 C CA . PHE A 1 9 ? 25.716 22.716 25.653 1.00 0.00 521 PHE A CA 16
ATOM 23656 C C . PHE A 1 9 ? 26.361 23.647 24.616 1.00 0.00 521 PHE A C 16
ATOM 23657 O O . PHE A 1 9 ? 26.259 23.391 23.412 1.00 0.00 521 PHE A O 16
ATOM 23674 N N . MET A 1 10 ? 27.048 24.701 25.069 1.00 0.00 522 MET A N 16
ATOM 23675 C CA . MET A 1 10 ? 27.714 25.665 24.189 1.00 0.00 522 MET A CA 16
ATOM 23676 C C . MET A 1 10 ? 29.232 25.447 24.159 1.00 0.00 522 MET A C 16
ATOM 23677 O O . MET A 1 10 ? 29.798 25.111 23.112 1.00 0.00 522 MET A O 16
ATOM 23691 N N . PHE A 1 11 ? 29.896 25.648 25.298 1.00 0.00 523 PHE A N 16
ATOM 23692 C CA . PHE A 1 11 ? 31.356 25.583 25.439 1.00 0.00 523 PHE A CA 16
ATOM 23693 C C . PHE A 1 11 ? 31.803 25.341 26.878 1.00 0.00 523 PHE A C 16
ATOM 23694 O O . PHE A 1 11 ? 30.979 25.315 27.780 1.00 0.00 523 PHE A O 16
ATOM 23711 N N . LYS A 1 12 ? 33.098 25.152 27.122 1.00 0.00 524 LYS A N 16
ATOM 23712 C CA . LYS A 1 12 ? 33.657 25.048 28.480 1.00 0.00 524 LYS A CA 16
ATOM 23713 C C . LYS A 1 12 ? 34.474 26.290 28.880 1.00 0.00 524 LYS A C 16
ATOM 23714 O O . LYS A 1 12 ? 34.990 27.026 28.036 1.00 0.00 524 LYS A O 16
ATOM 23733 N N . VAL A 1 13 ? 34.676 26.460 30.183 1.00 0.00 525 VAL A N 16
ATOM 23734 C CA . VAL A 1 13 ? 35.625 27.400 30.814 1.00 0.00 525 VAL A CA 16
ATOM 23735 C C . VAL A 1 13 ? 36.364 26.703 31.967 1.00 0.00 525 VAL A C 16
ATOM 23736 O O . VAL A 1 13 ? 35.855 25.719 32.498 1.00 0.00 525 VAL A O 16
ATOM 23749 N N . GLN A 1 14 ? 37.522 27.208 32.398 1.00 0.00 526 GLN A N 16
ATOM 23750 C CA . GLN A 1 14 ? 38.211 26.764 33.626 1.00 0.00 526 GLN A CA 16
ATOM 23751 C C . GLN A 1 14 ? 38.451 27.915 34.618 1.00 0.00 526 GLN A C 16
ATOM 23752 O O . GLN A 1 14 ? 38.986 28.958 34.240 1.00 0.00 526 GLN A O 16
ATOM 23766 N N . ALA A 1 15 ? 38.103 27.735 35.896 1.00 0.00 527 ALA A N 16
ATOM 23767 C CA . ALA A 1 15 ? 38.301 28.721 36.963 1.00 0.00 527 ALA A CA 16
ATOM 23768 C C . ALA A 1 15 ? 39.789 29.027 37.218 1.00 0.00 527 ALA A C 16
ATOM 23769 O O . ALA A 1 15 ? 40.576 28.147 37.557 1.00 0.00 527 ALA A O 16
ATOM 23776 N N . GLN A 1 16 ? 40.170 30.295 37.078 1.00 0.00 528 GLN A N 16
ATOM 23777 C CA . GLN A 1 16 ? 41.498 30.825 37.413 1.00 0.00 528 GLN A CA 16
ATOM 23778 C C . GLN A 1 16 ? 41.616 31.184 38.908 1.00 0.00 528 GLN A C 16
ATOM 23779 O O . GLN A 1 16 ? 42.718 31.248 39.459 1.00 0.00 528 GLN A O 16
ATOM 23793 N N . HIS A 1 17 ? 40.471 31.426 39.556 1.00 0.00 529 HIS A N 16
ATOM 23794 C CA . HIS A 1 17 ? 40.335 32.004 40.895 1.00 0.00 529 HIS A CA 16
ATOM 23795 C C . HIS A 1 17 ? 39.172 31.349 41.668 1.00 0.00 529 HIS A C 16
ATOM 23796 O O . HIS A 1 17 ? 38.307 30.699 41.080 1.00 0.00 529 HIS A O 16
ATOM 23810 N N . ASP A 1 18 ? 39.161 31.498 42.991 1.00 0.00 530 ASP A N 16
ATOM 23811 C CA . ASP A 1 18 ? 38.156 30.955 43.911 1.00 0.00 530 ASP A CA 16
ATOM 23812 C C . ASP A 1 18 ? 36.926 31.850 44.146 1.00 0.00 530 ASP A C 16
ATOM 23813 O O . ASP A 1 18 ? 37.067 33.001 44.566 1.00 0.00 530 ASP A O 16
ATOM 23822 N N . TYR A 1 19 ? 35.725 31.323 43.884 1.00 0.00 531 TYR A N 16
ATOM 23823 C CA . TYR A 1 19 ? 34.460 32.060 43.977 1.00 0.00 531 TYR A CA 16
ATOM 23824 C C . TYR A 1 19 ? 33.404 31.297 44.789 1.00 0.00 531 TYR A C 16
ATOM 23825 O O . TYR A 1 19 ? 32.889 30.260 44.364 1.00 0.00 531 TYR A O 16
ATOM 23843 N N . THR A 1 20 ? 33.040 31.844 45.946 1.00 0.00 532 THR A N 16
ATOM 23844 C CA . THR A 1 20 ? 31.902 31.397 46.759 1.00 0.00 532 THR A CA 16
ATOM 23845 C C . THR A 1 20 ? 30.578 32.083 46.411 1.00 0.00 532 THR A C 16
ATOM 23846 O O . THR A 1 20 ? 30.505 33.311 46.376 1.00 0.00 532 THR A O 16
ATOM 23857 N N . ALA A 1 21 ? 29.528 31.303 46.144 1.00 0.00 533 ALA A N 16
ATOM 23858 C CA . ALA A 1 21 ? 28.239 31.799 45.674 1.00 0.00 533 ALA A CA 16
ATOM 23859 C C . ALA A 1 21 ? 27.428 32.490 46.781 1.00 0.00 533 ALA A C 16
ATOM 23860 O O . ALA A 1 21 ? 27.226 31.967 47.882 1.00 0.00 533 ALA A O 16
ATOM 23867 N N . THR A 1 22 ? 26.913 33.668 46.453 1.00 0.00 534 THR A N 16
ATOM 23868 C CA . THR A 1 22 ? 26.135 34.554 47.336 1.00 0.00 534 THR A CA 16
ATOM 23869 C C . THR A 1 22 ? 24.640 34.644 46.996 1.00 0.00 534 THR A C 16
ATOM 23870 O O . THR A 1 22 ? 23.919 35.502 47.495 1.00 0.00 534 THR A O 16
ATOM 23881 N N . ASP A 1 23 ? 24.133 33.721 46.174 1.00 0.00 535 ASP A N 16
ATOM 23882 C CA . ASP A 1 23 ? 22.713 33.606 45.814 1.00 0.00 535 ASP A CA 16
ATOM 23883 C C . ASP A 1 23 ? 22.414 32.123 45.514 1.00 0.00 535 ASP A C 16
ATOM 23884 O O . ASP A 1 23 ? 23.309 31.345 45.170 1.00 0.00 535 ASP A O 16
ATOM 23893 N N . THR A 1 24 ? 21.140 31.735 45.583 1.00 0.00 536 THR A N 16
ATOM 23894 C CA . THR A 1 24 ? 20.649 30.440 45.074 1.00 0.00 536 THR A CA 16
ATOM 23895 C C . THR A 1 24 ? 20.587 30.325 43.542 1.00 0.00 536 THR A C 16
ATOM 23896 O O . THR A 1 24 ? 20.409 29.242 42.985 1.00 0.00 536 THR A O 16
ATOM 23907 N N . ASP A 1 25 ? 20.768 31.445 42.839 1.00 0.00 537 ASP A N 16
ATOM 23908 C CA . ASP A 1 25 ? 21.097 31.488 41.407 1.00 0.00 537 ASP A CA 16
ATOM 23909 C C . ASP A 1 25 ? 22.551 31.167 41.031 1.00 0.00 537 ASP A C 16
ATOM 23910 O O . ASP A 1 25 ? 22.830 30.780 39.895 1.00 0.00 537 ASP A O 16
ATOM 23919 N N . GLU A 1 26 ? 23.497 31.377 41.948 1.00 0.00 538 GLU A N 16
ATOM 23920 C CA . GLU A 1 26 ? 24.924 31.388 41.647 1.00 0.00 538 GLU A CA 16
ATOM 23921 C C . GLU A 1 26 ? 25.591 30.003 41.700 1.00 0.00 538 GLU A C 16
ATOM 23922 O O . GLU A 1 26 ? 25.144 29.085 42.394 1.00 0.00 538 GLU A O 16
ATOM 23934 N N . LEU A 1 27 ? 26.679 29.857 40.941 1.00 0.00 539 LEU A N 16
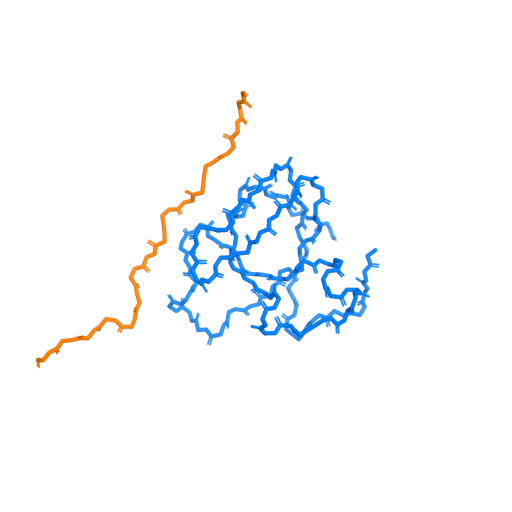ATOM 23935 C CA . LEU A 1 27 ? 27.541 28.677 40.858 1.00 0.00 539 LEU A CA 16
ATOM 23936 C C . LEU A 1 27 ? 28.804 28.884 41.716 1.00 0.00 539 LEU A C 16
ATOM 23937 O O . LEU A 1 27 ? 29.491 29.897 41.576 1.00 0.00 539 LEU A O 16
ATOM 23953 N N . GLN A 1 28 ? 29.135 27.929 42.585 1.00 0.00 540 GLN A N 16
ATOM 23954 C CA . GLN A 1 28 ? 30.384 27.933 43.355 1.00 0.00 540 GLN A CA 16
ATOM 23955 C C . GLN A 1 28 ? 31.545 27.416 42.487 1.00 0.00 540 GLN A C 16
ATOM 23956 O O . GLN A 1 28 ? 31.428 26.338 41.907 1.00 0.00 540 GLN A O 16
ATOM 23970 N N . LEU A 1 29 ? 32.671 28.134 42.434 1.00 0.00 541 LEU A N 16
ATOM 23971 C CA . LEU A 1 29 ? 33.887 27.736 41.706 1.00 0.00 541 LEU A CA 16
ATOM 23972 C C . LEU A 1 29 ? 35.107 27.720 42.637 1.00 0.00 541 LEU A C 16
ATOM 23973 O O . LEU A 1 29 ? 35.225 28.564 43.527 1.00 0.00 541 LEU A O 16
ATOM 23989 N N . LYS A 1 30 ? 36.056 26.808 42.404 1.00 0.00 542 LYS A N 16
ATOM 23990 C CA . LYS A 1 30 ? 37.398 26.825 43.015 1.00 0.00 542 LYS A CA 16
ATOM 23991 C C . LYS A 1 30 ? 38.450 26.995 41.923 1.00 0.00 542 LYS A C 16
ATOM 23992 O O . LYS A 1 30 ? 38.251 26.522 40.809 1.00 0.00 542 LYS A O 16
ATOM 24011 N N . ALA A 1 31 ? 39.574 27.635 42.235 1.00 0.00 543 ALA A N 16
ATOM 24012 C CA . ALA A 1 31 ? 40.691 27.791 41.306 1.00 0.00 543 ALA A CA 16
ATOM 24013 C C . ALA A 1 31 ? 41.164 26.429 40.744 1.00 0.00 543 ALA A C 16
ATOM 24014 O O . ALA A 1 31 ? 41.791 25.628 41.444 1.00 0.00 543 ALA A O 16
ATOM 24021 N N . GLY A 1 32 ? 40.830 26.172 39.479 1.00 0.00 544 GLY A N 16
ATOM 24022 C CA . GLY A 1 32 ? 41.115 24.946 38.731 1.00 0.00 544 GLY A CA 16
ATOM 24023 C C . GLY A 1 32 ? 39.866 24.234 38.196 1.00 0.00 544 GLY A C 16
ATOM 24024 O O . GLY A 1 32 ? 40.003 23.309 37.398 1.00 0.00 544 GLY A O 16
ATOM 24028 N N . ASP A 1 33 ? 38.655 24.654 38.580 1.00 0.00 545 ASP A N 16
ATOM 24029 C CA . ASP A 1 33 ? 37.411 23.953 38.254 1.00 0.00 545 ASP A CA 16
ATOM 24030 C C . ASP A 1 33 ? 36.893 24.191 36.826 1.00 0.00 545 ASP A C 16
ATOM 24031 O O . ASP A 1 33 ? 36.675 25.339 36.432 1.00 0.00 545 ASP A O 16
ATOM 24040 N N . VAL A 1 34 ? 36.683 23.126 36.044 1.00 0.00 546 VAL A N 16
ATOM 24041 C CA . VAL A 1 34 ? 36.029 23.195 34.726 1.00 0.00 546 VAL A CA 16
ATOM 24042 C C . VAL A 1 34 ? 34.525 23.433 34.844 1.00 0.00 546 VAL A C 16
ATOM 24043 O O . VAL A 1 34 ? 33.862 22.810 35.677 1.00 0.00 546 VAL A O 16
ATOM 24056 N N . VAL A 1 35 ? 33.964 24.284 33.990 1.00 0.00 547 VAL A N 16
ATOM 24057 C CA . VAL A 1 35 ? 32.529 24.579 33.910 1.00 0.00 547 VAL A CA 16
ATOM 24058 C C . VAL A 1 35 ? 32.012 24.452 32.492 1.00 0.00 547 VAL A C 16
ATOM 24059 O O . VAL A 1 35 ? 32.544 25.065 31.569 1.00 0.00 547 VAL A O 16
ATOM 24072 N N . LEU A 1 36 ? 30.989 23.628 32.316 1.00 0.00 548 LEU A N 16
ATOM 24073 C CA . LEU A 1 36 ? 30.302 23.427 31.055 1.00 0.00 548 LEU A CA 16
ATOM 24074 C C . LEU A 1 36 ? 29.294 24.576 30.870 1.00 0.00 548 LEU A C 16
ATOM 24075 O O . LEU A 1 36 ? 28.212 24.543 31.461 1.00 0.00 548 LEU A O 16
ATOM 24091 N N . VAL A 1 37 ? 29.649 25.609 30.101 1.00 0.00 549 VAL A N 16
ATOM 24092 C CA . VAL A 1 37 ? 28.698 26.658 29.666 1.00 0.00 549 VAL A CA 16
ATOM 24093 C C . VAL A 1 37 ? 27.491 26.108 28.883 1.00 0.00 549 VAL A C 16
ATOM 24094 O O . VAL A 1 37 ? 27.640 25.436 27.856 1.00 0.00 549 VAL A O 16
ATOM 24107 N N . ILE A 1 38 ? 26.280 26.428 29.347 1.00 0.00 550 ILE A N 16
ATOM 24108 C CA . ILE A 1 38 ? 24.984 26.051 28.756 1.00 0.00 550 ILE A CA 16
ATOM 24109 C C . ILE A 1 38 ? 24.178 27.332 28.455 1.00 0.00 550 ILE A C 16
ATOM 24110 O O . ILE A 1 38 ? 24.438 28.375 29.062 1.00 0.00 550 ILE A O 16
ATOM 24126 N N . PRO A 1 39 ? 23.202 27.294 27.530 1.00 0.00 551 PRO A N 16
ATOM 24127 C CA . PRO A 1 39 ? 22.309 28.423 27.280 1.00 0.00 551 PRO A CA 16
ATOM 24128 C C . PRO A 1 39 ? 21.463 28.714 28.520 1.00 0.00 551 PRO A C 16
ATOM 24129 O O . PRO A 1 39 ? 21.135 27.814 29.300 1.00 0.00 551 PRO A O 16
ATOM 24140 N N . PHE A 1 40 ? 21.094 29.977 28.714 1.00 0.00 552 PHE A N 16
ATOM 24141 C CA . PHE A 1 40 ? 20.280 30.361 29.863 1.00 0.00 552 PHE A CA 16
ATOM 24142 C C . PHE A 1 40 ? 18.856 29.809 29.895 1.00 0.00 552 PHE A C 16
ATOM 24143 O O . PHE A 1 40 ? 18.137 29.865 28.896 1.00 0.00 552 PHE A O 16
ATOM 24160 N N . GLN A 1 41 ? 18.412 29.358 31.066 1.00 0.00 553 GLN A N 16
ATOM 24161 C CA . GLN A 1 41 ? 17.098 28.728 31.221 1.00 0.00 553 GLN A CA 16
ATOM 24162 C C . GLN A 1 41 ? 15.893 29.663 31.005 1.00 0.00 553 GLN A C 16
ATOM 24163 O O . GLN A 1 41 ? 14.785 29.186 30.756 1.00 0.00 553 GLN A O 16
ATOM 24177 N N . ASN A 1 42 ? 16.092 30.977 31.135 1.00 0.00 554 ASN A N 16
ATOM 24178 C CA . ASN A 1 42 ? 15.085 32.010 30.915 1.00 0.00 554 ASN A CA 16
ATOM 24179 C C . ASN A 1 42 ? 15.750 33.384 30.666 1.00 0.00 554 ASN A C 16
ATOM 24180 O O . ASN A 1 42 ? 16.844 33.633 31.175 1.00 0.00 554 ASN A O 16
ATOM 24191 N N . PRO A 1 43 ? 15.089 34.317 29.961 1.00 0.00 555 PRO A N 16
ATOM 24192 C CA . PRO A 1 43 ? 15.606 35.664 29.699 1.00 0.00 555 PRO A CA 16
ATOM 24193 C C . PRO A 1 43 ? 15.646 36.545 30.959 1.00 0.00 555 PRO A C 16
ATOM 24194 O O . PRO A 1 43 ? 16.528 37.393 31.088 1.00 0.00 555 PRO A O 16
ATOM 24205 N N . GLU A 1 44 ? 14.743 36.323 31.919 1.00 0.00 556 GLU A N 16
ATOM 24206 C CA . GLU A 1 44 ? 14.799 36.957 33.247 1.00 0.00 556 GLU A CA 16
ATOM 24207 C C . GLU A 1 44 ? 15.924 36.406 34.140 1.00 0.00 556 GLU A C 16
ATOM 24208 O O . GLU A 1 44 ? 16.260 37.028 35.142 1.00 0.00 556 GLU A O 16
ATOM 24220 N N . GLU A 1 45 ? 16.495 35.244 33.804 1.00 0.00 557 GLU A N 16
ATOM 24221 C CA . GLU A 1 45 ? 17.558 34.576 34.570 1.00 0.00 557 GLU A CA 16
ATOM 24222 C C . GLU A 1 45 ? 18.979 34.984 34.152 1.00 0.00 557 GLU A C 16
ATOM 24223 O O . GLU A 1 45 ? 19.939 34.678 34.862 1.00 0.00 557 GLU A O 16
ATOM 24235 N N . GLN A 1 46 ? 19.109 35.615 32.980 1.00 0.00 558 GLN A N 16
ATOM 24236 C CA . GLN A 1 46 ? 20.370 36.075 32.399 1.00 0.00 558 GLN A CA 16
ATOM 24237 C C . GLN A 1 46 ? 20.762 37.495 32.819 1.00 0.00 558 GLN A C 16
ATOM 24238 O O . GLN A 1 46 ? 19.982 38.445 32.686 1.00 0.00 558 GLN A O 16
ATOM 24252 N N . ASP A 1 47 ? 22.022 37.644 33.229 1.00 0.00 559 ASP A N 16
ATOM 24253 C CA . ASP A 1 47 ? 22.566 38.854 33.851 1.00 0.00 559 ASP A CA 16
ATOM 24254 C C . ASP A 1 47 ? 23.819 39.299 33.057 1.00 0.00 559 ASP A C 16
ATOM 24255 O O . ASP A 1 47 ? 24.571 38.474 32.527 1.00 0.00 559 ASP A O 16
ATOM 24264 N N . GLU A 1 48 ? 24.051 40.607 32.917 1.00 0.00 560 GLU A N 16
ATOM 24265 C CA . GLU A 1 48 ? 25.100 41.148 32.033 1.00 0.00 560 GLU A CA 16
ATOM 24266 C C . GLU A 1 48 ? 26.509 41.034 32.645 1.00 0.00 560 GLU A C 16
ATOM 24267 O O . GLU A 1 48 ? 26.724 41.453 33.785 1.00 0.00 560 GLU A O 16
ATOM 24279 N N . GLY A 1 49 ? 27.479 40.496 31.896 1.00 0.00 561 GLY A N 16
ATOM 24280 C CA . GLY A 1 49 ? 28.833 40.184 32.387 1.00 0.00 561 GLY A CA 16
ATOM 24281 C C . GLY A 1 49 ? 28.949 38.854 33.152 1.00 0.00 561 GLY A C 16
ATOM 24282 O O . GLY A 1 49 ? 30.041 38.486 33.592 1.00 0.00 561 GLY A O 16
ATOM 24286 N N . TRP A 1 50 ? 27.837 38.131 33.302 1.00 0.00 562 TRP A N 16
ATOM 24287 C CA . TRP A 1 50 ? 27.731 36.799 33.902 1.00 0.00 562 TRP A CA 16
ATOM 24288 C C . TRP A 1 50 ? 27.590 35.687 32.847 1.00 0.00 562 TRP A C 16
ATOM 24289 O O . TRP A 1 50 ? 27.235 35.955 31.694 1.00 0.00 562 TRP A O 16
ATOM 24310 N N . LEU A 1 51 ? 27.835 34.429 33.219 1.00 0.00 563 LEU A N 16
ATOM 24311 C CA . LEU A 1 51 ? 27.596 33.254 32.365 1.00 0.00 563 LEU A CA 16
ATOM 24312 C C . LEU A 1 51 ? 26.986 32.103 33.176 1.00 0.00 563 LEU A C 16
ATOM 24313 O O . LEU A 1 51 ? 27.165 32.051 34.389 1.00 0.00 563 LEU A O 16
ATOM 24329 N N . MET A 1 52 ? 26.255 31.203 32.507 1.00 0.00 564 MET A N 16
ATOM 24330 C CA . MET A 1 52 ? 25.581 30.048 33.113 1.00 0.00 564 MET A CA 16
ATOM 24331 C C . MET A 1 52 ? 26.203 28.728 32.659 1.00 0.00 564 MET A C 16
ATOM 24332 O O . MET A 1 52 ? 26.537 28.544 31.491 1.00 0.00 564 MET A O 16
ATOM 24346 N N . GLY A 1 53 ? 26.333 27.788 33.586 1.00 0.00 565 GLY A N 16
ATOM 24347 C CA . GLY A 1 53 ? 26.867 26.460 33.336 1.00 0.00 565 GLY A CA 16
ATOM 24348 C C . GLY A 1 53 ? 26.678 25.518 34.517 1.00 0.00 565 GLY A C 16
ATOM 24349 O O . GLY A 1 53 ? 26.065 25.867 35.528 1.00 0.00 565 GLY A O 16
ATOM 24353 N N . VAL A 1 54 ? 27.244 24.323 34.384 1.00 0.00 566 VAL A N 16
ATOM 24354 C CA . VAL A 1 54 ? 27.376 23.319 35.448 1.00 0.00 566 VAL A CA 16
ATOM 24355 C C . VAL A 1 54 ? 28.832 22.868 35.532 1.00 0.00 566 VAL A C 16
ATOM 24356 O O . VAL A 1 54 ? 29.496 22.740 34.501 1.00 0.00 566 VAL A O 16
ATOM 24369 N N . LYS A 1 55 ? 29.369 22.663 36.736 1.00 0.00 567 LYS A N 16
ATOM 24370 C CA . LYS A 1 55 ? 30.735 22.162 36.910 1.00 0.00 567 LYS A CA 16
ATOM 24371 C C . LYS A 1 55 ? 30.904 20.794 36.258 1.00 0.00 567 LYS A C 16
ATOM 24372 O O . LYS A 1 55 ? 30.043 19.932 36.429 1.00 0.00 567 LYS A O 16
ATOM 24391 N N . GLU A 1 56 ? 32.007 20.571 35.539 1.00 0.00 568 GLU A N 16
ATOM 24392 C CA . GLU A 1 56 ? 32.259 19.254 34.943 1.00 0.00 568 GLU A CA 16
ATOM 24393 C C . GLU A 1 56 ? 32.285 18.169 36.026 1.00 0.00 568 GLU A C 16
ATOM 24394 O O . GLU A 1 56 ? 31.651 17.145 35.829 1.00 0.00 568 GLU A O 16
ATOM 24406 N N . SER A 1 57 ? 32.882 18.411 37.198 1.00 0.00 569 SER A N 16
ATOM 24407 C CA . SER A 1 57 ? 32.866 17.470 38.331 1.00 0.00 569 SER A CA 16
ATOM 24408 C C . SER A 1 57 ? 31.445 17.138 38.817 1.00 0.00 569 SER A C 16
ATOM 24409 O O . SER A 1 57 ? 31.100 15.975 39.028 1.00 0.00 569 SER A O 16
ATOM 24417 N N . ASP A 1 58 ? 30.584 18.153 38.940 1.00 0.00 570 ASP A N 16
ATOM 24418 C CA . ASP A 1 58 ? 29.161 17.986 39.257 1.00 0.00 570 ASP A CA 16
ATOM 24419 C C . ASP A 1 58 ? 28.342 17.203 38.216 1.00 0.00 570 ASP A C 16
ATOM 24420 O O . ASP A 1 58 ? 27.439 16.431 38.557 1.00 0.00 570 ASP A O 16
ATOM 24429 N N . TRP A 1 59 ? 28.680 17.372 36.939 1.00 0.00 571 TRP A N 16
ATOM 24430 C CA . TRP A 1 59 ? 28.084 16.645 35.818 1.00 0.00 571 TRP A CA 16
ATOM 24431 C C . TRP A 1 59 ? 28.653 15.227 35.640 1.00 0.00 571 TRP A C 16
ATOM 24432 O O . TRP A 1 59 ? 27.926 14.301 35.278 1.00 0.00 571 TRP A O 16
ATOM 24453 N N . ASN A 1 60 ? 29.929 15.025 35.976 1.00 0.00 572 ASN A N 16
ATOM 24454 C CA . ASN A 1 60 ? 30.648 13.751 35.925 1.00 0.00 572 ASN A CA 16
ATOM 24455 C C . ASN A 1 60 ? 30.182 12.787 37.027 1.00 0.00 572 ASN A C 16
ATOM 24456 O O . ASN A 1 60 ? 30.130 11.582 36.798 1.00 0.00 572 ASN A O 16
ATOM 24467 N N . GLN A 1 61 ? 29.738 13.294 38.183 1.00 0.00 573 GLN A N 16
ATOM 24468 C CA . GLN A 1 61 ? 29.095 12.472 39.224 1.00 0.00 573 GLN A CA 16
ATOM 24469 C C . GLN A 1 61 ? 27.591 12.222 38.987 1.00 0.00 573 GLN A C 16
ATOM 24470 O O . GLN A 1 61 ? 26.924 11.589 39.805 1.00 0.00 573 GLN A O 16
ATOM 24484 N N . HIS A 1 62 ? 27.053 12.698 37.860 1.00 0.00 574 HIS A N 16
ATOM 24485 C CA . HIS A 1 62 ? 25.654 12.552 37.434 1.00 0.00 574 HIS A CA 16
ATOM 24486 C C . HIS A 1 62 ? 24.625 13.121 38.437 1.00 0.00 574 HIS A C 16
ATOM 24487 O O . HIS A 1 62 ? 23.494 12.631 38.545 1.00 0.00 574 HIS A O 16
ATOM 24501 N N . LYS A 1 63 ? 25.010 14.161 39.189 1.00 0.00 575 LYS A N 16
ATOM 24502 C CA . LYS A 1 63 ? 24.131 14.907 40.108 1.00 0.00 575 LYS A CA 16
ATOM 24503 C C . LYS A 1 63 ? 23.065 15.702 39.340 1.00 0.00 575 LYS A C 16
ATOM 24504 O O . LYS A 1 63 ? 23.231 15.969 38.146 1.00 0.00 575 LYS A O 16
ATOM 24523 N N . GLU A 1 64 ? 21.995 16.107 40.023 1.00 0.00 576 GLU A N 16
ATOM 24524 C CA . GLU A 1 64 ? 20.854 16.835 39.439 1.00 0.00 576 GLU A CA 16
ATOM 24525 C C . GLU A 1 64 ? 21.243 18.146 38.719 1.00 0.00 576 GLU A C 16
ATOM 24526 O O . GLU A 1 64 ? 21.528 19.165 39.351 1.00 0.00 576 GLU A O 16
ATOM 24538 N N . LEU A 1 65 ? 21.215 18.136 37.382 1.00 0.00 577 LEU A N 16
ATOM 24539 C CA . LEU A 1 65 ? 21.672 19.236 36.518 1.00 0.00 577 LEU A CA 16
ATOM 24540 C C . LEU A 1 65 ? 20.992 20.566 36.867 1.00 0.00 577 LEU A C 16
ATOM 24541 O O . LEU A 1 65 ? 21.654 21.580 37.081 1.00 0.00 577 LEU A O 16
ATOM 24557 N N . GLU A 1 66 ? 19.666 20.533 36.988 1.00 0.00 578 GLU A N 16
ATOM 24558 C CA . GLU A 1 66 ? 18.792 21.675 37.263 1.00 0.00 578 GLU A CA 16
ATOM 24559 C C . GLU A 1 66 ? 19.088 22.418 38.578 1.00 0.00 578 GLU A C 16
ATOM 24560 O O . GLU A 1 66 ? 18.690 23.573 38.720 1.00 0.00 578 GLU A O 16
ATOM 24572 N N . LYS A 1 67 ? 19.803 21.796 39.526 1.00 0.00 579 LYS A N 16
ATOM 24573 C CA . LYS A 1 67 ? 20.198 22.420 40.802 1.00 0.00 579 LYS A CA 16
ATOM 24574 C C . LYS A 1 67 ? 21.693 22.408 41.107 1.00 0.00 579 LYS A C 16
ATOM 24575 O O . LYS A 1 67 ? 22.139 23.084 42.036 1.00 0.00 579 LYS A O 16
ATOM 24594 N N . CYS A 1 68 ? 22.474 21.697 40.307 1.00 0.00 580 CYS A N 16
ATOM 24595 C CA . CYS A 1 68 ? 23.920 21.848 40.237 1.00 0.00 580 CYS A CA 16
ATOM 24596 C C . CYS A 1 68 ? 24.340 23.051 39.372 1.00 0.00 580 CYS A C 16
ATOM 24597 O O . CYS A 1 68 ? 25.339 23.705 39.677 1.00 0.00 580 CYS A O 16
ATOM 24605 N N . ARG A 1 69 ? 23.575 23.392 38.324 1.00 0.00 581 ARG A N 16
ATOM 24606 C CA . ARG A 1 69 ? 23.819 24.585 37.494 1.00 0.00 581 ARG A CA 16
ATOM 24607 C C . ARG A 1 69 ? 23.721 25.888 38.289 1.00 0.00 581 ARG A C 16
ATOM 24608 O O . ARG A 1 69 ? 23.033 25.969 39.308 1.00 0.00 581 ARG A O 16
ATOM 24629 N N . GLY A 1 70 ? 24.366 26.925 37.771 1.00 0.00 582 GLY A N 16
ATOM 24630 C CA . GLY A 1 70 ? 24.320 28.287 38.308 1.00 0.00 582 GLY A CA 16
ATOM 24631 C C . GLY A 1 70 ? 24.959 29.317 37.384 1.00 0.00 582 GLY A C 16
ATOM 24632 O O . GLY A 1 70 ? 25.565 28.968 36.367 1.00 0.00 582 GLY A O 16
ATOM 24636 N N . VAL A 1 71 ? 24.852 30.589 37.771 1.00 0.00 583 VAL A N 16
ATOM 24637 C CA . VAL A 1 71 ? 25.575 31.709 37.158 1.00 0.00 583 VAL A CA 16
ATOM 24638 C C . VAL A 1 71 ? 26.876 32.010 37.894 1.00 0.00 583 VAL A C 16
ATOM 24639 O O . VAL A 1 71 ? 26.942 31.958 39.120 1.00 0.00 583 VAL A O 16
ATOM 24652 N N . PHE A 1 72 ? 27.912 32.368 37.147 1.00 0.00 584 PHE A N 16
ATOM 24653 C CA . PHE A 1 72 ? 29.222 32.763 37.662 1.00 0.00 584 PHE A CA 16
ATOM 24654 C C . PHE A 1 72 ? 29.794 34.003 36.953 1.00 0.00 584 PHE A C 16
ATOM 24655 O O . PHE A 1 72 ? 29.433 34.258 35.796 1.00 0.00 584 PHE A O 16
ATOM 24672 N N . PRO A 1 73 ? 30.680 34.785 37.601 1.00 0.00 585 PRO A N 16
ATOM 24673 C CA . PRO A 1 73 ? 31.420 35.834 36.912 1.00 0.00 585 PRO A CA 16
ATOM 24674 C C . PRO A 1 73 ? 32.367 35.188 35.902 1.00 0.00 585 PRO A C 16
ATOM 24675 O O . PRO A 1 73 ? 33.333 34.523 36.282 1.00 0.00 585 PRO A O 16
ATOM 24686 N N . GLU A 1 74 ? 32.120 35.392 34.608 1.00 0.00 586 GLU A N 16
ATOM 24687 C CA . GLU A 1 74 ? 32.941 34.820 33.530 1.00 0.00 586 GLU A CA 16
ATOM 24688 C C . GLU A 1 74 ? 34.440 35.141 33.718 1.00 0.00 586 GLU A C 16
ATOM 24689 O O . GLU A 1 74 ? 35.296 34.299 33.444 1.00 0.00 586 GLU A O 16
ATOM 24701 N N . ASN A 1 75 ? 34.741 36.319 34.279 1.00 0.00 587 ASN A N 16
ATOM 24702 C CA . ASN A 1 75 ? 36.073 36.867 34.539 1.00 0.00 587 ASN A CA 16
ATOM 24703 C C . ASN A 1 75 ? 36.859 36.146 35.656 1.00 0.00 587 ASN A C 16
ATOM 24704 O O . ASN A 1 75 ? 38.067 36.356 35.789 1.00 0.00 587 ASN A O 16
ATOM 24715 N N . PHE A 1 76 ? 36.206 35.264 36.422 1.00 0.00 588 PHE A N 16
ATOM 24716 C CA . PHE A 1 76 ? 36.862 34.245 37.251 1.00 0.00 588 PHE A CA 16
ATOM 24717 C C . PHE A 1 76 ? 37.402 33.003 36.525 1.00 0.00 588 PHE A C 16
ATOM 24718 O O . PHE A 1 76 ? 38.139 32.213 37.117 1.00 0.00 588 PHE A O 16
ATOM 24735 N N . THR A 1 77 ? 37.042 32.808 35.252 1.00 0.00 589 THR A N 16
ATOM 24736 C CA . THR A 1 77 ? 37.357 31.631 34.439 1.00 0.00 589 THR A CA 16
ATOM 24737 C C . THR A 1 77 ? 37.956 32.019 33.088 1.00 0.00 589 THR A C 16
ATOM 24738 O O . THR A 1 77 ? 37.935 33.188 32.705 1.00 0.00 589 THR A O 16
ATOM 24749 N N . GLU A 1 78 ? 38.461 31.033 32.346 1.00 0.00 590 GLU A N 16
ATOM 24750 C CA . GLU A 1 78 ? 38.996 31.212 30.994 1.00 0.00 590 GLU A CA 16
ATOM 24751 C C . GLU A 1 78 ? 38.416 30.161 30.036 1.00 0.00 590 GLU A C 16
ATOM 24752 O O . GLU A 1 78 ? 38.300 28.988 30.387 1.00 0.00 590 GLU A O 16
ATOM 24764 N N . ARG A 1 79 ? 38.047 30.584 28.825 1.00 0.00 591 ARG A N 16
ATOM 24765 C CA . ARG A 1 79 ? 37.520 29.750 27.732 1.00 0.00 591 ARG A CA 16
ATOM 24766 C C . ARG A 1 79 ? 38.487 28.617 27.354 1.00 0.00 591 ARG A C 16
ATOM 24767 O O . ARG A 1 79 ? 39.688 28.849 27.188 1.00 0.00 591 ARG A O 16
ATOM 24788 N N . VAL A 1 80 ? 37.947 27.412 27.179 1.00 0.00 592 VAL A N 16
ATOM 24789 C CA . VAL A 1 80 ? 38.663 26.194 26.736 1.00 0.00 592 VAL A CA 16
ATOM 24790 C C . VAL A 1 80 ? 37.881 25.535 25.572 1.00 0.00 592 VAL A C 16
ATOM 24791 O O . VAL A 1 80 ? 36.669 25.741 25.449 1.00 0.00 592 VAL A O 16
ATOM 24804 N N . PRO A 1 81 ? 38.553 24.779 24.677 1.00 0.00 593 PRO A N 16
ATOM 24805 C CA . PRO A 1 81 ? 37.997 24.319 23.395 1.00 0.00 593 PRO A CA 16
ATOM 24806 C C . PRO A 1 81 ? 36.892 23.260 23.497 1.00 0.00 593 PRO A C 16
ATOM 24807 O O . PRO A 1 81 ? 37.069 22.200 24.138 1.00 0.00 593 PRO A O 16
ATOM 24819 N N . SER B 2 1 ? 47.424 37.705 44.022 1.00 0.00 1728 SER B N 16
ATOM 24820 C CA . SER B 2 1 ? 47.515 39.094 43.523 1.00 0.00 1728 SER B CA 16
ATOM 24821 C C . SER B 2 1 ? 46.747 39.290 42.224 1.00 0.00 1728 SER B C 16
ATOM 24822 O O . SER B 2 1 ? 46.548 38.332 41.476 1.00 0.00 1728 SER B O 16
ATOM 24832 N N . THR B 2 2 ? 46.318 40.527 41.944 1.00 0.00 1729 THR B N 16
ATOM 24833 C CA . THR B 2 2 ? 45.609 40.927 40.706 1.00 0.00 1729 THR B CA 16
ATOM 24834 C C . THR B 2 2 ? 44.310 40.171 40.389 1.00 0.00 1729 THR B C 16
ATOM 24835 O O . THR B 2 2 ? 44.019 39.828 39.239 1.00 0.00 1729 THR B O 16
ATOM 24846 N N . VAL B 2 3 ? 43.562 39.843 41.441 1.00 0.00 1730 VAL B N 16
ATOM 24847 C CA . VAL B 2 3 ? 42.350 39.006 41.388 1.00 0.00 1730 VAL B CA 16
ATOM 24848 C C . VAL B 2 3 ? 41.089 39.729 40.873 1.00 0.00 1730 VAL B C 16
ATOM 24849 O O . VAL B 2 3 ? 40.912 40.924 41.144 1.00 0.00 1730 VAL B O 16
ATOM 24862 N N . PRO B 2 4 ? 40.191 39.037 40.144 1.00 0.00 1731 PRO B N 16
ATOM 24863 C CA . PRO B 2 4 ? 38.954 39.610 39.610 1.00 0.00 1731 PRO B CA 16
ATOM 24864 C C . PRO B 2 4 ? 37.897 39.950 40.676 1.00 0.00 1731 PRO B C 16
ATOM 24865 O O . PRO B 2 4 ? 37.969 39.521 41.832 1.00 0.00 1731 PRO B O 16
ATOM 24876 N N . VAL B 2 5 ? 36.872 40.692 40.245 1.00 0.00 1732 VAL B N 16
ATOM 24877 C CA . VAL B 2 5 ? 35.702 41.111 41.041 1.00 0.00 1732 VAL B CA 16
ATOM 24878 C C . VAL B 2 5 ? 34.416 40.783 40.280 1.00 0.00 1732 VAL B C 16
ATOM 24879 O O . VAL B 2 5 ? 34.313 41.042 39.077 1.00 0.00 1732 VAL B O 16
ATOM 24892 N N . ALA B 2 6 ? 33.429 40.192 40.956 1.00 0.00 1733 ALA B N 16
ATOM 24893 C CA . ALA B 2 6 ? 32.156 39.839 40.329 1.00 0.00 1733 ALA B CA 16
ATOM 24894 C C . ALA B 2 6 ? 31.331 41.094 39.951 1.00 0.00 1733 ALA B C 16
ATOM 24895 O O . ALA B 2 6 ? 31.177 42.000 40.782 1.00 0.00 1733 ALA B O 16
ATOM 24902 N N . PRO B 2 7 ? 30.792 41.174 38.719 1.00 0.00 1734 PRO B N 16
ATOM 24903 C CA . PRO B 2 7 ? 30.048 42.347 38.272 1.00 0.00 1734 PRO B CA 16
ATOM 24904 C C . PRO B 2 7 ? 28.632 42.402 38.884 1.00 0.00 1734 PRO B C 16
ATOM 24905 O O . PRO B 2 7 ? 28.153 41.397 39.427 1.00 0.00 1734 PRO B O 16
ATOM 24916 N N . PRO B 2 8 ? 27.931 43.548 38.779 1.00 0.00 1735 PRO B N 16
ATOM 24917 C CA . PRO B 2 8 ? 26.512 43.675 39.121 1.00 0.00 1735 PRO B CA 16
ATOM 24918 C C . PRO B 2 8 ? 25.647 42.595 38.462 1.00 0.00 1735 PRO B C 16
ATOM 24919 O O . PRO B 2 8 ? 25.981 42.109 37.378 1.00 0.00 1735 PRO B O 16
ATOM 24930 N N . ARG B 2 9 ? 24.522 42.225 39.083 1.00 0.00 1736 ARG B N 16
ATOM 24931 C CA . ARG B 2 9 ? 23.516 41.330 38.503 1.00 0.00 1736 ARG B CA 16
ATOM 24932 C C . ARG B 2 9 ? 22.178 41.417 39.231 1.00 0.00 1736 ARG B C 16
ATOM 24933 O O . ARG B 2 9 ? 22.114 41.258 40.453 1.00 0.00 1736 ARG B O 16
ATOM 24954 N N . ARG B 2 10 ? 21.119 41.603 38.444 1.00 0.00 1737 ARG B N 16
ATOM 24955 C CA . ARG B 2 10 ? 19.698 41.461 38.813 1.00 0.00 1737 ARG B CA 16
ATOM 24956 C C . ARG B 2 10 ? 19.393 40.155 39.573 1.00 0.00 1737 ARG B C 16
ATOM 24957 O O . ARG B 2 10 ? 20.100 39.152 39.446 1.00 0.00 1737 ARG B O 16
ATOM 24978 N N . ARG B 2 11 ? 18.313 40.162 40.360 1.00 0.00 1738 ARG B N 16
ATOM 24979 C CA . ARG B 2 11 ? 17.893 39.045 41.231 1.00 0.00 1738 ARG B CA 16
ATOM 24980 C C . ARG B 2 11 ? 16.403 38.721 41.094 1.00 0.00 1738 ARG B C 16
ATOM 24981 O O . ARG B 2 11 ? 15.614 39.582 40.691 1.00 0.00 1738 ARG B O 16
ATOM 25002 N N . ARG B 2 12 ? 16.053 37.453 41.338 1.00 0.00 1739 ARG B N 16
ATOM 25003 C CA . ARG B 2 12 ? 14.794 36.820 40.899 1.00 0.00 1739 ARG B CA 16
ATOM 25004 C C . ARG B 2 12 ? 13.628 36.932 41.885 1.00 0.00 1739 ARG B C 16
ATOM 25005 O O . ARG B 2 12 ? 13.817 36.891 43.101 1.00 0.00 1739 ARG B O 16
ATOM 25026 N N . GLY B 2 13 ? 12.419 36.975 41.326 1.00 0.00 1740 GLY B N 16
ATOM 25027 C CA . GLY B 2 13 ? 11.152 36.814 42.046 1.00 0.00 1740 GLY B CA 16
ATOM 25028 C C . GLY B 2 13 ? 10.728 35.346 42.191 1.00 0.00 1740 GLY B C 16
ATOM 25029 O O . GLY B 2 13 ? 11.548 34.434 42.052 1.00 0.00 1740 GLY B O 16
ATOM 25033 N N . ARG B 2 14 ? 9.439 35.095 42.462 1.00 0.00 1741 ARG B N 16
ATOM 25034 C CA . ARG B 2 14 ? 8.867 33.732 42.507 1.00 0.00 1741 ARG B CA 16
ATOM 25035 C C . ARG B 2 14 ? 9.027 33.011 41.158 1.00 0.00 1741 ARG B C 16
ATOM 25036 O O . ARG B 2 14 ? 8.481 33.447 40.147 1.00 0.00 1741 ARG B O 16
ATOM 25057 N N . ASN B 2 15 ? 9.713 31.869 41.155 1.00 0.00 1742 ASN B N 16
ATOM 25058 C CA . ASN B 2 15 ? 9.788 30.978 39.996 1.00 0.00 1742 ASN B CA 16
ATOM 25059 C C . ASN B 2 15 ? 8.569 30.038 39.963 1.00 0.00 1742 ASN B C 16
ATOM 25060 O O . ASN B 2 15 ? 8.578 28.982 40.607 1.00 0.00 1742 ASN B O 16
ATOM 25071 N N . LEU B 2 16 ? 7.505 30.424 39.244 1.00 0.00 1743 LEU B N 16
ATOM 25072 C CA . LEU B 2 16 ? 6.271 29.640 39.111 1.00 0.00 1743 LEU B CA 16
ATOM 25073 C C . LEU B 2 16 ? 6.549 28.324 38.371 1.00 0.00 1743 LEU B C 16
ATOM 25074 O O . LEU B 2 16 ? 6.761 28.312 37.155 1.00 0.00 1743 LEU B O 16
ATOM 25090 N N . THR B 2 17 ? 6.538 27.219 39.118 1.00 0.00 1744 THR B N 16
ATOM 25091 C CA . THR B 2 17 ? 6.954 25.876 38.678 1.00 0.00 1744 THR B CA 16
ATOM 25092 C C . THR B 2 17 ? 5.910 24.795 38.916 1.00 0.00 1744 THR B C 16
ATOM 25093 O O . THR B 2 17 ? 6.094 23.937 39.808 1.00 0.00 1744 THR B O 16
ATOM 25105 N N . GLY A 1 1 ? 38.214 13.602 32.312 1.00 0.00 513 GLY A N 17
ATOM 25106 C CA . GLY A 1 1 ? 36.799 13.882 32.601 1.00 0.00 513 GLY A CA 17
ATOM 25107 C C . GLY A 1 1 ? 35.894 13.209 31.583 1.00 0.00 513 GLY A C 17
ATOM 25108 O O . GLY A 1 1 ? 36.267 12.183 31.014 1.00 0.00 513 GLY A O 17
ATOM 25114 N N . ARG A 1 2 ? 34.691 13.750 31.350 1.00 0.00 514 ARG A N 17
ATOM 25115 C CA . ARG A 1 2 ? 33.660 13.146 30.471 1.00 0.00 514 ARG A CA 17
ATOM 25116 C C . ARG A 1 2 ? 33.812 13.480 28.989 1.00 0.00 514 ARG A C 17
ATOM 25117 O O . ARG A 1 2 ? 34.429 14.484 28.633 1.00 0.00 514 ARG A O 17
ATOM 25138 N N . LEU A 1 3 ? 33.173 12.665 28.152 1.00 0.00 515 LEU A N 17
ATOM 25139 C CA . LEU A 1 3 ? 32.973 12.896 26.716 1.00 0.00 515 LEU A CA 17
ATOM 25140 C C . LEU A 1 3 ? 31.570 13.465 26.420 1.00 0.00 515 LEU A C 17
ATOM 25141 O O . LEU A 1 3 ? 31.446 14.406 25.628 1.00 0.00 515 LEU A O 17
ATOM 25157 N N . ASP A 1 4 ? 30.534 12.919 27.077 1.00 0.00 516 ASP A N 17
ATOM 25158 C CA . ASP A 1 4 ? 29.149 13.409 27.007 1.00 0.00 516 ASP A CA 17
ATOM 25159 C C . ASP A 1 4 ? 28.903 14.702 27.799 1.00 0.00 516 ASP A C 17
ATOM 25160 O O . ASP A 1 4 ? 29.327 14.849 28.948 1.00 0.00 516 ASP A O 17
ATOM 25169 N N . LEU A 1 5 ? 28.176 15.623 27.178 1.00 0.00 517 LEU A N 17
ATOM 25170 C CA . LEU A 1 5 ? 27.986 17.005 27.627 1.00 0.00 517 LEU A CA 17
ATOM 25171 C C . LEU A 1 5 ? 26.502 17.400 27.699 1.00 0.00 517 LEU A C 17
ATOM 25172 O O . LEU A 1 5 ? 25.674 16.809 26.998 1.00 0.00 517 LEU A O 17
ATOM 25188 N N . PRO A 1 6 ? 26.163 18.401 28.532 1.00 0.00 518 PRO A N 17
ATOM 25189 C CA . PRO A 1 6 ? 24.787 18.742 28.876 1.00 0.00 518 PRO A CA 17
ATOM 25190 C C . PRO A 1 6 ? 23.963 19.265 27.688 1.00 0.00 518 PRO A C 17
ATOM 25191 O O . PRO A 1 6 ? 24.529 19.757 26.702 1.00 0.00 518 PRO A O 17
ATOM 25202 N N . PRO A 1 7 ? 22.623 19.180 27.775 1.00 0.00 519 PRO A N 17
ATOM 25203 C CA . PRO A 1 7 ? 21.722 19.680 26.747 1.00 0.00 519 PRO A CA 17
ATOM 25204 C C . PRO A 1 7 ? 21.894 21.194 26.598 1.00 0.00 519 PRO A C 17
ATOM 25205 O O . PRO A 1 7 ? 21.972 21.930 27.586 1.00 0.00 519 PRO A O 17
ATOM 25216 N N . GLY A 1 8 ? 22.000 21.655 25.354 1.00 0.00 520 GLY A N 17
ATOM 25217 C CA . GLY A 1 8 ? 22.267 23.057 25.041 1.00 0.00 520 GLY A CA 17
ATOM 25218 C C . GLY A 1 8 ? 23.712 23.519 25.268 1.00 0.00 520 GLY A C 17
ATOM 25219 O O . GLY A 1 8 ? 23.971 24.702 25.070 1.00 0.00 520 GLY A O 17
ATOM 25223 N N . PHE A 1 9 ? 24.663 22.653 25.665 1.00 0.00 521 PHE A N 17
ATOM 25224 C CA . PHE A 1 9 ? 26.060 23.047 25.872 1.00 0.00 521 PHE A CA 17
ATOM 25225 C C . PHE A 1 9 ? 26.668 23.984 24.809 1.00 0.00 521 PHE A C 17
ATOM 25226 O O . PHE A 1 9 ? 26.631 23.678 23.612 1.00 0.00 521 PHE A O 17
ATOM 25243 N N . MET A 1 10 ? 27.218 25.124 25.230 1.00 0.00 522 MET A N 17
ATOM 25244 C CA . MET A 1 10 ? 27.782 26.141 24.330 1.00 0.00 522 MET A CA 17
ATOM 25245 C C . MET A 1 10 ? 29.298 26.015 24.180 1.00 0.00 522 MET A C 17
ATOM 25246 O O . MET A 1 10 ? 29.824 26.100 23.067 1.00 0.00 522 MET A O 17
ATOM 25260 N N . PHE A 1 11 ? 29.967 25.884 25.328 1.00 0.00 523 PHE A N 17
ATOM 25261 C CA . PHE A 1 11 ? 31.413 25.815 25.528 1.00 0.00 523 PHE A CA 17
ATOM 25262 C C . PHE A 1 11 ? 31.788 25.449 26.963 1.00 0.00 523 PHE A C 17
ATOM 25263 O O . PHE A 1 11 ? 30.951 25.502 27.853 1.00 0.00 523 PHE A O 17
ATOM 25280 N N . LYS A 1 12 ? 33.043 25.100 27.227 1.00 0.00 524 LYS A N 17
ATOM 25281 C CA . LYS A 1 12 ? 33.584 25.034 28.592 1.00 0.00 524 LYS A CA 17
ATOM 25282 C C . LYS A 1 12 ? 34.337 26.310 28.962 1.00 0.00 524 LYS A C 17
ATOM 25283 O O . LYS A 1 12 ? 34.853 27.029 28.106 1.00 0.00 524 LYS A O 17
ATOM 25302 N N . VAL A 1 13 ? 34.505 26.506 30.260 1.00 0.00 525 VAL A N 17
ATOM 25303 C CA . VAL A 1 13 ? 35.468 27.436 30.860 1.00 0.00 525 VAL A CA 17
ATOM 25304 C C . VAL A 1 13 ? 36.230 26.741 31.993 1.00 0.00 525 VAL A C 17
ATOM 25305 O O . VAL A 1 13 ? 35.768 25.728 32.517 1.00 0.00 525 VAL A O 17
ATOM 25318 N N . GLN A 1 14 ? 37.378 27.283 32.392 1.00 0.00 526 GLN A N 17
ATOM 25319 C CA . GLN A 1 14 ? 38.162 26.797 33.532 1.00 0.00 526 GLN A CA 17
ATOM 25320 C C . GLN A 1 14 ? 38.507 27.925 34.510 1.00 0.00 526 GLN A C 17
ATOM 25321 O O . GLN A 1 14 ? 39.034 28.960 34.102 1.00 0.00 526 GLN A O 17
ATOM 25335 N N . ALA A 1 15 ? 38.235 27.743 35.804 1.00 0.00 527 ALA A N 17
ATOM 25336 C CA . ALA A 1 15 ? 38.489 28.755 36.831 1.00 0.00 527 ALA A CA 17
ATOM 25337 C C . ALA A 1 15 ? 39.988 29.076 36.950 1.00 0.00 527 ALA A C 17
ATOM 25338 O O . ALA A 1 15 ? 40.817 28.196 37.179 1.00 0.00 527 ALA A O 17
ATOM 25345 N N . GLN A 1 16 ? 40.330 30.353 36.790 1.00 0.00 528 GLN A N 17
ATOM 25346 C CA . GLN A 1 16 ? 41.653 30.908 37.089 1.00 0.00 528 GLN A CA 17
ATOM 25347 C C . GLN A 1 16 ? 41.727 31.327 38.566 1.00 0.00 528 GLN A C 17
ATOM 25348 O O . GLN A 1 16 ? 42.765 31.191 39.215 1.00 0.00 528 GLN A O 17
ATOM 25362 N N . HIS A 1 17 ? 40.591 31.777 39.105 1.00 0.00 529 HIS A N 17
ATOM 25363 C CA . HIS A 1 17 ? 40.397 32.214 40.483 1.00 0.00 529 HIS A CA 17
ATOM 25364 C C . HIS A 1 17 ? 39.160 31.543 41.099 1.00 0.00 529 HIS A C 17
ATOM 25365 O O . HIS A 1 17 ? 38.235 31.141 40.396 1.00 0.00 529 HIS A O 17
ATOM 25379 N N . ASP A 1 18 ? 39.153 31.401 42.420 1.00 0.00 530 ASP A N 17
ATOM 25380 C CA . ASP A 1 18 ? 38.046 30.856 43.205 1.00 0.00 530 ASP A CA 17
ATOM 25381 C C . ASP A 1 18 ? 36.921 31.869 43.446 1.00 0.00 530 ASP A C 17
ATOM 25382 O O . ASP A 1 18 ? 37.200 33.040 43.714 1.00 0.00 530 ASP A O 17
ATOM 25391 N N . TYR A 1 19 ? 35.667 31.417 43.403 1.00 0.00 531 TYR A N 17
ATOM 25392 C CA . TYR A 1 19 ? 34.478 32.257 43.505 1.00 0.00 531 TYR A CA 17
ATOM 25393 C C . TYR A 1 19 ? 33.387 31.743 44.460 1.00 0.00 531 TYR A C 17
ATOM 25394 O O . TYR A 1 19 ? 32.940 30.598 44.335 1.00 0.00 531 TYR A O 17
ATOM 25412 N N . THR A 1 20 ? 32.935 32.596 45.380 1.00 0.00 532 THR A N 17
ATOM 25413 C CA . THR A 1 20 ? 31.868 32.304 46.351 1.00 0.00 532 THR A CA 17
ATOM 25414 C C . THR A 1 20 ? 30.453 32.695 45.937 1.00 0.00 532 THR A C 17
ATOM 25415 O O . THR A 1 20 ? 30.110 33.879 45.911 1.00 0.00 532 THR A O 17
ATOM 25426 N N . ALA A 1 21 ? 29.600 31.696 45.710 1.00 0.00 533 ALA A N 17
ATOM 25427 C CA . ALA A 1 21 ? 28.174 31.884 45.476 1.00 0.00 533 ALA A CA 17
ATOM 25428 C C . ALA A 1 21 ? 27.471 32.390 46.741 1.00 0.00 533 ALA A C 17
ATOM 25429 O O . ALA A 1 21 ? 27.597 31.792 47.815 1.00 0.00 533 ALA A O 17
ATOM 25436 N N . THR A 1 22 ? 26.678 33.446 46.591 1.00 0.00 534 THR A N 17
ATOM 25437 C CA . THR A 1 22 ? 25.898 34.102 47.658 1.00 0.00 534 THR A CA 17
ATOM 25438 C C . THR A 1 22 ? 24.462 34.450 47.217 1.00 0.00 534 THR A C 17
ATOM 25439 O O . THR A 1 22 ? 23.832 35.404 47.678 1.00 0.00 534 THR A O 17
ATOM 25450 N N . ASP A 1 23 ? 23.911 33.627 46.321 1.00 0.00 535 ASP A N 17
ATOM 25451 C CA . ASP A 1 23 ? 22.488 33.604 45.959 1.00 0.00 535 ASP A CA 17
ATOM 25452 C C . ASP A 1 23 ? 22.077 32.157 45.626 1.00 0.00 535 ASP A C 17
ATOM 25453 O O . ASP A 1 23 ? 22.919 31.267 45.446 1.00 0.00 535 ASP A O 17
ATOM 25462 N N . THR A 1 24 ? 20.772 31.931 45.478 1.00 0.00 536 THR A N 17
ATOM 25463 C CA . THR A 1 24 ? 20.214 30.692 44.918 1.00 0.00 536 THR A CA 17
ATOM 25464 C C . THR A 1 24 ? 20.491 30.446 43.428 1.00 0.00 536 THR A C 17
ATOM 25465 O O . THR A 1 24 ? 20.579 29.304 42.976 1.00 0.00 536 THR A O 17
ATOM 25476 N N . ASP A 1 25 ? 20.693 31.514 42.649 1.00 0.00 537 ASP A N 17
ATOM 25477 C CA . ASP A 1 25 ? 21.004 31.443 41.210 1.00 0.00 537 ASP A CA 17
ATOM 25478 C C . ASP A 1 25 ? 22.480 31.038 40.984 1.00 0.00 537 ASP A C 17
ATOM 25479 O O . ASP A 1 25 ? 22.816 30.476 39.943 1.00 0.00 537 ASP A O 17
ATOM 25488 N N . GLU A 1 26 ? 23.374 31.350 41.929 1.00 0.00 538 GLU A N 17
ATOM 25489 C CA . GLU A 1 26 ? 24.829 31.338 41.753 1.00 0.00 538 GLU A CA 17
ATOM 25490 C C . GLU A 1 26 ? 25.497 29.952 41.860 1.00 0.00 538 GLU A C 17
ATOM 25491 O O . GLU A 1 26 ? 25.027 29.077 42.593 1.00 0.00 538 GLU A O 17
ATOM 25503 N N . LEU A 1 27 ? 26.601 29.784 41.121 1.00 0.00 539 LEU A N 17
ATOM 25504 C CA . LEU A 1 27 ? 27.521 28.640 41.082 1.00 0.00 539 LEU A CA 17
ATOM 25505 C C . LEU A 1 27 ? 28.789 28.960 41.896 1.00 0.00 539 LEU A C 17
ATOM 25506 O O . LEU A 1 27 ? 29.333 30.059 41.780 1.00 0.00 539 LEU A O 17
ATOM 25522 N N . GLN A 1 28 ? 29.292 28.012 42.685 1.00 0.00 540 GLN A N 17
ATOM 25523 C CA . GLN A 1 28 ? 30.542 28.154 43.447 1.00 0.00 540 GLN A CA 17
ATOM 25524 C C . GLN A 1 28 ? 31.733 27.549 42.676 1.00 0.00 540 GLN A C 17
ATOM 25525 O O . GLN A 1 28 ? 31.626 26.434 42.166 1.00 0.00 540 GLN A O 17
ATOM 25539 N N . LEU A 1 29 ? 32.877 28.244 42.612 1.00 0.00 541 LEU A N 17
ATOM 25540 C CA . LEU A 1 29 ? 34.080 27.804 41.878 1.00 0.00 541 LEU A CA 17
ATOM 25541 C C . LEU A 1 29 ? 35.337 27.778 42.763 1.00 0.00 541 LEU A C 17
ATOM 25542 O O . LEU A 1 29 ? 35.526 28.626 43.636 1.00 0.00 541 LEU A O 17
ATOM 25558 N N . LYS A 1 30 ? 36.247 26.851 42.473 1.00 0.00 542 LYS A N 17
ATOM 25559 C CA . LYS A 1 30 ? 37.643 26.809 42.937 1.00 0.00 542 LYS A CA 17
ATOM 25560 C C . LYS A 1 30 ? 38.582 27.002 41.747 1.00 0.00 542 LYS A C 17
ATOM 25561 O O . LYS A 1 30 ? 38.310 26.468 40.680 1.00 0.00 542 LYS A O 17
ATOM 25580 N N . ALA A 1 31 ? 39.686 27.738 41.905 1.00 0.00 543 ALA A N 17
ATOM 25581 C CA . ALA A 1 31 ? 40.713 27.869 40.871 1.00 0.00 543 ALA A CA 17
ATOM 25582 C C . ALA A 1 31 ? 41.182 26.483 40.379 1.00 0.00 543 ALA A C 17
ATOM 25583 O O . ALA A 1 31 ? 41.759 25.700 41.137 1.00 0.00 543 ALA A O 17
ATOM 25590 N N . GLY A 1 32 ? 40.891 26.187 39.114 1.00 0.00 544 GLY A N 17
ATOM 25591 C CA . GLY A 1 32 ? 41.102 24.891 38.461 1.00 0.00 544 GLY A CA 17
ATOM 25592 C C . GLY A 1 32 ? 39.804 24.210 38.026 1.00 0.00 544 GLY A C 17
ATOM 25593 O O . GLY A 1 32 ? 39.860 23.317 37.177 1.00 0.00 544 GLY A O 17
ATOM 25597 N N . ASP A 1 33 ? 38.642 24.649 38.527 1.00 0.00 545 ASP A N 17
ATOM 25598 C CA . ASP A 1 33 ? 37.349 24.044 38.211 1.00 0.00 545 ASP A CA 17
ATOM 25599 C C . ASP A 1 33 ? 36.923 24.220 36.752 1.00 0.00 545 ASP A C 17
ATOM 25600 O O . ASP A 1 33 ? 36.729 25.349 36.295 1.00 0.00 545 ASP A O 17
ATOM 25609 N N . VAL A 1 34 ? 36.749 23.117 36.022 1.00 0.00 546 VAL A N 17
ATOM 25610 C CA . VAL A 1 34 ? 36.078 23.131 34.716 1.00 0.00 546 VAL A CA 17
ATOM 25611 C C . VAL A 1 34 ? 34.577 23.344 34.909 1.00 0.00 546 VAL A C 17
ATOM 25612 O O . VAL A 1 34 ? 33.961 22.669 35.743 1.00 0.00 546 VAL A O 17
ATOM 25625 N N . VAL A 1 35 ? 33.981 24.230 34.109 1.00 0.00 547 VAL A N 17
ATOM 25626 C CA . VAL A 1 35 ? 32.544 24.521 34.069 1.00 0.00 547 VAL A CA 17
ATOM 25627 C C . VAL A 1 35 ? 32.002 24.415 32.655 1.00 0.00 547 VAL A C 17
ATOM 25628 O O . VAL A 1 35 ? 32.500 25.057 31.734 1.00 0.00 547 VAL A O 17
ATOM 25641 N N . LEU A 1 36 ? 31.002 23.565 32.476 1.00 0.00 548 LEU A N 17
ATOM 25642 C CA . LEU A 1 36 ? 30.322 23.338 31.216 1.00 0.00 548 LEU A CA 17
ATOM 25643 C C . LEU A 1 36 ? 29.278 24.454 31.019 1.00 0.00 548 LEU A C 17
ATOM 25644 O O . LEU A 1 36 ? 28.209 24.404 31.629 1.00 0.00 548 LEU A O 17
ATOM 25660 N N . VAL A 1 37 ? 29.596 25.487 30.234 1.00 0.00 549 VAL A N 17
ATOM 25661 C CA . VAL A 1 37 ? 28.644 26.574 29.897 1.00 0.00 549 VAL A CA 17
ATOM 25662 C C . VAL A 1 37 ? 27.396 26.120 29.115 1.00 0.00 549 VAL A C 17
ATOM 25663 O O . VAL A 1 37 ? 27.498 25.432 28.096 1.00 0.00 549 VAL A O 17
ATOM 25676 N N . ILE A 1 38 ? 26.214 26.558 29.563 1.00 0.00 550 ILE A N 17
ATOM 25677 C CA . ILE A 1 38 ? 24.887 26.304 28.970 1.00 0.00 550 ILE A CA 17
ATOM 25678 C C . ILE A 1 38 ? 24.083 27.628 28.886 1.00 0.00 550 ILE A C 17
ATOM 25679 O O . ILE A 1 38 ? 24.376 28.571 29.625 1.00 0.00 550 ILE A O 17
ATOM 25695 N N . PRO A 1 39 ? 23.065 27.730 28.009 1.00 0.00 551 PRO A N 17
ATOM 25696 C CA . PRO A 1 39 ? 22.170 28.886 27.923 1.00 0.00 551 PRO A CA 17
ATOM 25697 C C . PRO A 1 39 ? 21.219 28.969 29.127 1.00 0.00 551 PRO A C 17
ATOM 25698 O O . PRO A 1 39 ? 20.883 27.959 29.754 1.00 0.00 551 PRO A O 17
ATOM 25709 N N . PHE A 1 40 ? 20.755 30.179 29.436 1.00 0.00 552 PHE A N 17
ATOM 25710 C CA . PHE A 1 40 ? 19.930 30.478 30.609 1.00 0.00 552 PHE A CA 17
ATOM 25711 C C . PHE A 1 40 ? 18.514 29.879 30.630 1.00 0.00 552 PHE A C 17
ATOM 25712 O O . PHE A 1 40 ? 17.944 29.578 29.578 1.00 0.00 552 PHE A O 17
ATOM 25729 N N . GLN A 1 41 ? 17.892 29.766 31.812 1.00 0.00 553 GLN A N 17
ATOM 25730 C CA . GLN A 1 41 ? 16.479 29.356 31.924 1.00 0.00 553 GLN A CA 17
ATOM 25731 C C . GLN A 1 41 ? 15.497 30.382 31.316 1.00 0.00 553 GLN A C 17
ATOM 25732 O O . GLN A 1 41 ? 14.384 30.024 30.925 1.00 0.00 553 GLN A O 17
ATOM 25746 N N . ASN A 1 42 ? 15.910 31.653 31.244 1.00 0.00 554 ASN A N 17
ATOM 25747 C CA . ASN A 1 42 ? 15.172 32.770 30.675 1.00 0.00 554 ASN A CA 17
ATOM 25748 C C . ASN A 1 42 ? 16.114 33.923 30.268 1.00 0.00 554 ASN A C 17
ATOM 25749 O O . ASN A 1 42 ? 17.088 34.177 30.982 1.00 0.00 554 ASN A O 17
ATOM 25760 N N . PRO A 1 43 ? 15.760 34.724 29.248 1.00 0.00 555 PRO A N 17
ATOM 25761 C CA . PRO A 1 43 ? 16.447 35.980 28.942 1.00 0.00 555 PRO A CA 17
ATOM 25762 C C . PRO A 1 43 ? 16.240 37.020 30.058 1.00 0.00 555 PRO A C 17
ATOM 25763 O O . PRO A 1 43 ? 17.168 37.741 30.414 1.00 0.00 555 PRO A O 17
ATOM 25774 N N . GLU A 1 44 ? 15.054 37.033 30.678 1.00 0.00 556 GLU A N 17
ATOM 25775 C CA . GLU A 1 44 ? 14.721 37.836 31.867 1.00 0.00 556 GLU A CA 17
ATOM 25776 C C . GLU A 1 44 ? 15.403 37.352 33.167 1.00 0.00 556 GLU A C 17
ATOM 25777 O O . GLU A 1 44 ? 15.354 38.051 34.171 1.00 0.00 556 GLU A O 17
ATOM 25789 N N . GLU A 1 45 ? 16.061 36.186 33.167 1.00 0.00 557 GLU A N 17
ATOM 25790 C CA . GLU A 1 45 ? 16.974 35.752 34.245 1.00 0.00 557 GLU A CA 17
ATOM 25791 C C . GLU A 1 45 ? 18.464 36.030 33.942 1.00 0.00 557 GLU A C 17
ATOM 25792 O O . GLU A 1 45 ? 19.253 36.190 34.879 1.00 0.00 557 GLU A O 17
ATOM 25804 N N . GLN A 1 46 ? 18.866 36.113 32.664 1.00 0.00 558 GLN A N 17
ATOM 25805 C CA . GLN A 1 46 ? 20.261 36.319 32.253 1.00 0.00 558 GLN A CA 17
ATOM 25806 C C . GLN A 1 46 ? 20.815 37.687 32.672 1.00 0.00 558 GLN A C 17
ATOM 25807 O O . GLN A 1 46 ? 20.340 38.733 32.227 1.00 0.00 558 GLN A O 17
ATOM 25821 N N . ASP A 1 47 ? 21.863 37.659 33.501 1.00 0.00 559 ASP A N 17
ATOM 25822 C CA . ASP A 1 47 ? 22.554 38.822 34.051 1.00 0.00 559 ASP A CA 17
ATOM 25823 C C . ASP A 1 47 ? 23.726 39.252 33.135 1.00 0.00 559 ASP A C 17
ATOM 25824 O O . ASP A 1 47 ? 24.554 38.421 32.751 1.00 0.00 559 ASP A O 17
ATOM 25833 N N . GLU A 1 48 ? 23.819 40.529 32.746 1.00 0.00 560 GLU A N 17
ATOM 25834 C CA . GLU A 1 48 ? 24.889 41.011 31.852 1.00 0.00 560 GLU A CA 17
ATOM 25835 C C . GLU A 1 48 ? 26.275 40.898 32.514 1.00 0.00 560 GLU A C 17
ATOM 25836 O O . GLU A 1 48 ? 26.444 41.224 33.691 1.00 0.00 560 GLU A O 17
ATOM 25848 N N . GLY A 1 49 ? 27.265 40.399 31.766 1.00 0.00 561 GLY A N 17
ATOM 25849 C CA . GLY A 1 49 ? 28.617 40.116 32.266 1.00 0.00 561 GLY A CA 17
ATOM 25850 C C . GLY A 1 49 ? 28.769 38.790 33.031 1.00 0.00 561 GLY A C 17
ATOM 25851 O O . GLY A 1 49 ? 29.894 38.416 33.370 1.00 0.00 561 GLY A O 17
ATOM 25855 N N . TRP A 1 50 ? 27.673 38.065 33.285 1.00 0.00 562 TRP A N 17
ATOM 25856 C CA . TRP A 1 50 ? 27.666 36.716 33.868 1.00 0.00 562 TRP A CA 17
ATOM 25857 C C . TRP A 1 50 ? 27.636 35.608 32.807 1.00 0.00 562 TRP A C 17
ATOM 25858 O O . TRP A 1 50 ? 27.325 35.868 31.641 1.00 0.00 562 TRP A O 17
ATOM 25879 N N . LEU A 1 51 ? 27.891 34.365 33.214 1.00 0.00 563 LEU A N 17
ATOM 25880 C CA . LEU A 1 51 ? 27.607 33.157 32.427 1.00 0.00 563 LEU A CA 17
ATOM 25881 C C . LEU A 1 51 ? 26.934 32.094 33.306 1.00 0.00 563 LEU A C 17
ATOM 25882 O O . LEU A 1 51 ? 27.027 32.159 34.529 1.00 0.00 563 LEU A O 17
ATOM 25898 N N . MET A 1 52 ? 26.256 31.128 32.680 1.00 0.00 564 MET A N 17
ATOM 25899 C CA . MET A 1 52 ? 25.628 29.978 33.340 1.00 0.00 564 MET A CA 17
ATOM 25900 C C . MET A 1 52 ? 26.293 28.665 32.921 1.00 0.00 564 MET A C 17
ATOM 25901 O O . MET A 1 52 ? 26.666 28.488 31.765 1.00 0.00 564 MET A O 17
ATOM 25915 N N . GLY A 1 53 ? 26.414 27.721 33.849 1.00 0.00 565 GLY A N 17
ATOM 25916 C CA . GLY A 1 53 ? 26.953 26.396 33.577 1.00 0.00 565 GLY A CA 17
ATOM 25917 C C . GLY A 1 53 ? 26.780 25.425 34.738 1.00 0.00 565 GLY A C 17
ATOM 25918 O O . GLY A 1 53 ? 26.135 25.727 35.744 1.00 0.00 565 GLY A O 17
ATOM 25922 N N . VAL A 1 54 ? 27.393 24.255 34.594 1.00 0.00 566 VAL A N 17
ATOM 25923 C CA . VAL A 1 54 ? 27.496 23.211 35.623 1.00 0.00 566 VAL A CA 17
ATOM 25924 C C . VAL A 1 54 ? 28.942 22.726 35.704 1.00 0.00 566 VAL A C 17
ATOM 25925 O O . VAL A 1 54 ? 29.593 22.570 34.670 1.00 0.00 566 VAL A O 17
ATOM 25938 N N . LYS A 1 55 ? 29.496 22.529 36.905 1.00 0.00 567 LYS A N 17
ATOM 25939 C CA . LYS A 1 55 ? 30.870 22.039 37.044 1.00 0.00 567 LYS A CA 17
ATOM 25940 C C . LYS A 1 55 ? 31.035 20.646 36.457 1.00 0.00 567 LYS A C 17
ATOM 25941 O O . LYS A 1 55 ? 30.186 19.780 36.667 1.00 0.00 567 LYS A O 17
ATOM 25960 N N . GLU A 1 56 ? 32.139 20.414 35.741 1.00 0.00 568 GLU A N 17
ATOM 25961 C CA . GLU A 1 56 ? 32.362 19.115 35.105 1.00 0.00 568 GLU A CA 17
ATOM 25962 C C . GLU A 1 56 ? 32.351 17.992 36.142 1.00 0.00 568 GLU A C 17
ATOM 25963 O O . GLU A 1 56 ? 31.669 17.003 35.917 1.00 0.00 568 GLU A O 17
ATOM 25975 N N . SER A 1 57 ? 33.019 18.144 37.293 1.00 0.00 569 SER A N 17
ATOM 25976 C CA . SER A 1 57 ? 33.080 17.065 38.294 1.00 0.00 569 SER A CA 17
ATOM 25977 C C . SER A 1 57 ? 31.697 16.714 38.888 1.00 0.00 569 SER A C 17
ATOM 25978 O O . SER A 1 57 ? 31.460 15.565 39.259 1.00 0.00 569 SER A O 17
ATOM 25986 N N . ASP A 1 58 ? 30.765 17.674 38.898 1.00 0.00 570 ASP A N 17
ATOM 25987 C CA . ASP A 1 58 ? 29.364 17.537 39.336 1.00 0.00 570 ASP A CA 17
ATOM 25988 C C . ASP A 1 58 ? 28.572 16.727 38.283 1.00 0.00 570 ASP A C 17
ATOM 25989 O O . ASP A 1 58 ? 27.891 15.748 38.599 1.00 0.00 570 ASP A O 17
ATOM 25998 N N . TRP A 1 59 ? 28.719 17.103 37.006 1.00 0.00 571 TRP A N 17
ATOM 25999 C CA . TRP A 1 59 ? 28.126 16.426 35.845 1.00 0.00 571 TRP A CA 17
ATOM 26000 C C . TRP A 1 59 ? 28.720 15.026 35.596 1.00 0.00 571 TRP A C 17
ATOM 26001 O O . TRP A 1 59 ? 28.023 14.111 35.170 1.00 0.00 571 TRP A O 17
ATOM 26022 N N . ASN A 1 60 ? 29.989 14.826 35.951 1.00 0.00 572 ASN A N 17
ATOM 26023 C CA . ASN A 1 60 ? 30.734 13.566 35.889 1.00 0.00 572 ASN A CA 17
ATOM 26024 C C . ASN A 1 60 ? 30.344 12.599 37.033 1.00 0.00 572 ASN A C 17
ATOM 26025 O O . ASN A 1 60 ? 30.407 11.383 36.855 1.00 0.00 572 ASN A O 17
ATOM 26036 N N . GLN A 1 61 ? 29.855 13.114 38.171 1.00 0.00 573 GLN A N 17
ATOM 26037 C CA . GLN A 1 61 ? 29.074 12.334 39.146 1.00 0.00 573 GLN A CA 17
ATOM 26038 C C . GLN A 1 61 ? 27.591 12.161 38.746 1.00 0.00 573 GLN A C 17
ATOM 26039 O O . GLN A 1 61 ? 26.816 11.575 39.501 1.00 0.00 573 GLN A O 17
ATOM 26053 N N . HIS A 1 62 ? 27.178 12.653 37.570 1.00 0.00 574 HIS A N 17
ATOM 26054 C CA . HIS A 1 62 ? 25.835 12.505 36.989 1.00 0.00 574 HIS A CA 17
ATOM 26055 C C . HIS A 1 62 ? 24.688 12.969 37.906 1.00 0.00 574 HIS A C 17
ATOM 26056 O O . HIS A 1 62 ? 23.593 12.393 37.901 1.00 0.00 574 HIS A O 17
ATOM 26070 N N . LYS A 1 63 ? 24.945 14.017 38.697 1.00 0.00 575 LYS A N 17
ATOM 26071 C CA . LYS A 1 63 ? 23.983 14.644 39.616 1.00 0.00 575 LYS A CA 17
ATOM 26072 C C . LYS A 1 63 ? 22.952 15.501 38.864 1.00 0.00 575 LYS A C 17
ATOM 26073 O O . LYS A 1 63 ? 23.179 15.922 37.728 1.00 0.00 575 LYS A O 17
ATOM 26092 N N . GLU A 1 64 ? 21.803 15.745 39.490 1.00 0.00 576 GLU A N 17
ATOM 26093 C CA . GLU A 1 64 ? 20.657 16.481 38.929 1.00 0.00 576 GLU A CA 17
ATOM 26094 C C . GLU A 1 64 ? 21.009 17.877 38.367 1.00 0.00 576 GLU A C 17
ATOM 26095 O O . GLU A 1 64 ? 21.280 18.827 39.107 1.00 0.00 576 GLU A O 17
ATOM 26107 N N . LEU A 1 65 ? 20.976 18.007 37.036 1.00 0.00 577 LEU A N 17
ATOM 26108 C CA . LEU A 1 65 ? 21.469 19.167 36.288 1.00 0.00 577 LEU A CA 17
ATOM 26109 C C . LEU A 1 65 ? 20.805 20.484 36.719 1.00 0.00 577 LEU A C 17
ATOM 26110 O O . LEU A 1 65 ? 21.495 21.471 36.977 1.00 0.00 577 LEU A O 17
ATOM 26126 N N . GLU A 1 66 ? 19.474 20.498 36.838 1.00 0.00 578 GLU A N 17
ATOM 26127 C CA . GLU A 1 66 ? 18.720 21.724 37.135 1.00 0.00 578 GLU A CA 17
ATOM 26128 C C . GLU A 1 66 ? 18.949 22.286 38.545 1.00 0.00 578 GLU A C 17
ATOM 26129 O O . GLU A 1 66 ? 18.799 23.495 38.744 1.00 0.00 578 GLU A O 17
ATOM 26141 N N . LYS A 1 67 ? 19.358 21.456 39.513 1.00 0.00 579 LYS A N 17
ATOM 26142 C CA . LYS A 1 67 ? 19.839 21.912 40.830 1.00 0.00 579 LYS A CA 17
ATOM 26143 C C . LYS A 1 67 ? 21.329 22.256 40.803 1.00 0.00 579 LYS A C 17
ATOM 26144 O O . LYS A 1 67 ? 21.718 23.326 41.267 1.00 0.00 579 LYS A O 17
ATOM 26163 N N . CYS A 1 68 ? 22.155 21.383 40.224 1.00 0.00 580 CYS A N 17
ATOM 26164 C CA . CYS A 1 68 ? 23.614 21.497 40.270 1.00 0.00 580 CYS A CA 17
ATOM 26165 C C . CYS A 1 68 ? 24.184 22.702 39.491 1.00 0.00 580 CYS A C 17
ATOM 26166 O O . CYS A 1 68 ? 25.234 23.230 39.871 1.00 0.00 580 CYS A O 17
ATOM 26174 N N . ARG A 1 69 ? 23.500 23.162 38.432 1.00 0.00 581 ARG A N 17
ATOM 26175 C CA . ARG A 1 69 ? 23.868 24.361 37.651 1.00 0.00 581 ARG A CA 17
ATOM 26176 C C . ARG A 1 69 ? 23.788 25.665 38.457 1.00 0.00 581 ARG A C 17
ATOM 26177 O O . ARG A 1 69 ? 23.115 25.737 39.486 1.00 0.00 581 ARG A O 17
ATOM 26198 N N . GLY A 1 70 ? 24.426 26.708 37.930 1.00 0.00 582 GLY A N 17
ATOM 26199 C CA . GLY A 1 70 ? 24.390 28.077 38.462 1.00 0.00 582 GLY A CA 17
ATOM 26200 C C . GLY A 1 70 ? 25.045 29.122 37.555 1.00 0.00 582 GLY A C 17
ATOM 26201 O O . GLY A 1 70 ? 25.687 28.787 36.558 1.00 0.00 582 GLY A O 17
ATOM 26205 N N . VAL A 1 71 ? 24.905 30.397 37.930 1.00 0.00 583 VAL A N 17
ATOM 26206 C CA . VAL A 1 71 ? 25.600 31.546 37.329 1.00 0.00 583 VAL A CA 17
ATOM 26207 C C . VAL A 1 71 ? 26.913 31.875 38.037 1.00 0.00 583 VAL A C 17
ATOM 26208 O O . VAL A 1 71 ? 27.012 31.803 39.259 1.00 0.00 583 VAL A O 17
ATOM 26221 N N . PHE A 1 72 ? 27.910 32.297 37.273 1.00 0.00 584 PHE A N 17
ATOM 26222 C CA . PHE A 1 72 ? 29.225 32.722 37.768 1.00 0.00 584 PHE A CA 17
ATOM 26223 C C . PHE A 1 72 ? 29.802 33.924 36.987 1.00 0.00 584 PHE A C 17
ATOM 26224 O O . PHE A 1 72 ? 29.430 34.135 35.825 1.00 0.00 584 PHE A O 17
ATOM 26241 N N . PRO A 1 73 ? 30.705 34.725 37.588 1.00 0.00 585 PRO A N 17
ATOM 26242 C CA . PRO A 1 73 ? 31.429 35.770 36.867 1.00 0.00 585 PRO A CA 17
ATOM 26243 C C . PRO A 1 73 ? 32.418 35.137 35.881 1.00 0.00 585 PRO A C 17
ATOM 26244 O O . PRO A 1 73 ? 33.432 34.567 36.281 1.00 0.00 585 PRO A O 17
ATOM 26255 N N . GLU A 1 74 ? 32.157 35.254 34.579 1.00 0.00 586 GLU A N 17
ATOM 26256 C CA . GLU A 1 74 ? 33.021 34.679 33.532 1.00 0.00 586 GLU A CA 17
ATOM 26257 C C . GLU A 1 74 ? 34.476 35.178 33.602 1.00 0.00 586 GLU A C 17
ATOM 26258 O O . GLU A 1 74 ? 35.396 34.468 33.188 1.00 0.00 586 GLU A O 17
ATOM 26270 N N . ASN A 1 75 ? 34.691 36.368 34.177 1.00 0.00 587 ASN A N 17
ATOM 26271 C CA . ASN A 1 75 ? 36.002 36.976 34.397 1.00 0.00 587 ASN A CA 17
ATOM 26272 C C . ASN A 1 75 ? 36.857 36.279 35.478 1.00 0.00 587 ASN A C 17
ATOM 26273 O O . ASN A 1 75 ? 38.047 36.577 35.608 1.00 0.00 587 ASN A O 17
ATOM 26284 N N . PHE A 1 76 ? 36.281 35.340 36.236 1.00 0.00 588 PHE A N 17
ATOM 26285 C CA . PHE A 1 76 ? 37.013 34.380 37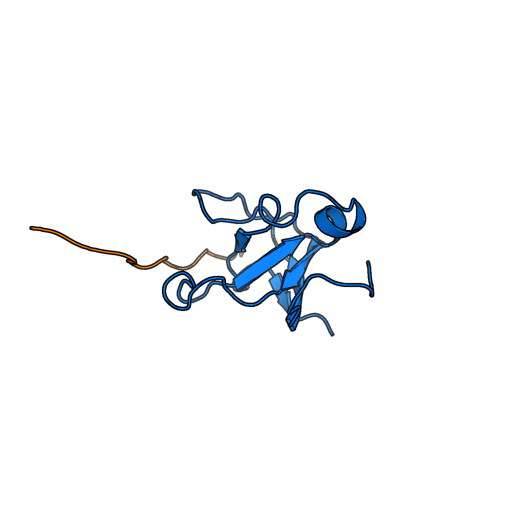.071 1.00 0.00 588 PHE A CA 17
ATOM 26286 C C . PHE A 1 76 ? 37.607 33.154 36.355 1.00 0.00 588 PHE A C 17
ATOM 26287 O O . PHE A 1 76 ? 38.414 32.419 36.928 1.00 0.00 588 PHE A O 17
ATOM 26304 N N . THR A 1 77 ? 37.204 32.915 35.103 1.00 0.00 589 THR A N 17
ATOM 26305 C CA . THR A 1 77 ? 37.501 31.704 34.327 1.00 0.00 589 THR A CA 17
ATOM 26306 C C . THR A 1 77 ? 38.116 32.071 32.966 1.00 0.00 589 THR A C 17
ATOM 26307 O O . THR A 1 77 ? 38.259 33.245 32.623 1.00 0.00 589 THR A O 17
ATOM 26318 N N . GLU A 1 78 ? 38.496 31.064 32.180 1.00 0.00 590 GLU A N 17
ATOM 26319 C CA . GLU A 1 78 ? 38.967 31.208 30.795 1.00 0.00 590 GLU A CA 17
ATOM 26320 C C . GLU A 1 78 ? 38.309 30.165 29.887 1.00 0.00 590 GLU A C 17
ATOM 26321 O O . GLU A 1 78 ? 38.051 29.045 30.324 1.00 0.00 590 GLU A O 17
ATOM 26333 N N . ARG A 1 79 ? 38.080 30.503 28.619 1.00 0.00 591 ARG A N 17
ATOM 26334 C CA . ARG A 1 79 ? 37.594 29.580 27.583 1.00 0.00 591 ARG A CA 17
ATOM 26335 C C . ARG A 1 79 ? 38.544 28.394 27.348 1.00 0.00 591 ARG A C 17
ATOM 26336 O O . ARG A 1 79 ? 39.762 28.564 27.231 1.00 0.00 591 ARG A O 17
ATOM 26357 N N . VAL A 1 80 ? 37.954 27.206 27.220 1.00 0.00 592 VAL A N 17
ATOM 26358 C CA . VAL A 1 80 ? 38.615 25.918 26.930 1.00 0.00 592 VAL A CA 17
ATOM 26359 C C . VAL A 1 80 ? 37.747 25.110 25.934 1.00 0.00 592 VAL A C 17
ATOM 26360 O O . VAL A 1 80 ? 36.529 25.313 25.881 1.00 0.00 592 VAL A O 17
ATOM 26373 N N . PRO A 1 81 ? 38.344 24.188 25.148 1.00 0.00 593 PRO A N 17
ATOM 26374 C CA . PRO A 1 81 ? 37.667 23.363 24.137 1.00 0.00 593 PRO A CA 17
ATOM 26375 C C . PRO A 1 81 ? 37.008 22.095 24.710 1.00 0.00 593 PRO A C 17
ATOM 26376 O O . PRO A 1 81 ? 37.730 21.194 25.192 1.00 0.00 593 PRO A O 17
ATOM 26388 N N . SER B 2 1 ? 47.050 39.237 45.933 1.00 0.00 1728 SER B N 17
ATOM 26389 C CA . SER B 2 1 ? 46.441 40.488 45.442 1.00 0.00 1728 SER B CA 17
ATOM 26390 C C . SER B 2 1 ? 46.068 40.366 43.962 1.00 0.00 1728 SER B C 17
ATOM 26391 O O . SER B 2 1 ? 46.293 39.326 43.344 1.00 0.00 1728 SER B O 17
ATOM 26401 N N . THR B 2 2 ? 45.474 41.413 43.376 1.00 0.00 1729 THR B N 17
ATOM 26402 C CA . THR B 2 2 ? 45.158 41.560 41.936 1.00 0.00 1729 THR B CA 17
ATOM 26403 C C . THR B 2 2 ? 44.051 40.679 41.345 1.00 0.00 1729 THR B C 17
ATOM 26404 O O . THR B 2 2 ? 43.814 40.673 40.130 1.00 0.00 1729 THR B O 17
ATOM 26415 N N . VAL B 2 3 ? 43.322 39.980 42.217 1.00 0.00 1730 VAL B N 17
ATOM 26416 C CA . VAL B 2 3 ? 42.202 39.083 41.864 1.00 0.00 1730 VAL B CA 17
ATOM 26417 C C . VAL B 2 3 ? 41.003 39.848 41.261 1.00 0.00 1730 VAL B C 17
ATOM 26418 O O . VAL B 2 3 ? 40.777 41.012 41.615 1.00 0.00 1730 VAL B O 17
ATOM 26431 N N . PRO B 2 4 ? 40.228 39.210 40.357 1.00 0.00 1731 PRO B N 17
ATOM 26432 C CA . PRO B 2 4 ? 39.044 39.795 39.715 1.00 0.00 1731 PRO B CA 17
ATOM 26433 C C . PRO B 2 4 ? 37.881 40.088 40.687 1.00 0.00 1731 PRO B C 17
ATOM 26434 O O . PRO B 2 4 ? 37.922 39.758 41.874 1.00 0.00 1731 PRO B O 17
ATOM 26445 N N . VAL B 2 5 ? 36.821 40.717 40.166 1.00 0.00 1732 VAL B N 17
ATOM 26446 C CA . VAL B 2 5 ? 35.599 41.088 40.908 1.00 0.00 1732 VAL B CA 17
ATOM 26447 C C . VAL B 2 5 ? 34.335 40.854 40.076 1.00 0.00 1732 VAL B C 17
ATOM 26448 O O . VAL B 2 5 ? 34.319 41.129 38.873 1.00 0.00 1732 VAL B O 17
ATOM 26461 N N . ALA B 2 6 ? 33.289 40.283 40.674 1.00 0.00 1733 ALA B N 17
ATOM 26462 C CA . ALA B 2 6 ? 32.058 39.938 39.961 1.00 0.00 1733 ALA B CA 17
ATOM 26463 C C . ALA B 2 6 ? 31.235 41.185 39.537 1.00 0.00 1733 ALA B C 17
ATOM 26464 O O . ALA B 2 6 ? 31.147 42.152 40.301 1.00 0.00 1733 ALA B O 17
ATOM 26471 N N . PRO B 2 7 ? 30.610 41.182 38.340 1.00 0.00 1734 PRO B N 17
ATOM 26472 C CA . PRO B 2 7 ? 29.716 42.259 37.909 1.00 0.00 1734 PRO B CA 17
ATOM 26473 C C . PRO B 2 7 ? 28.355 42.203 38.633 1.00 0.00 1734 PRO B C 17
ATOM 26474 O O . PRO B 2 7 ? 28.000 41.167 39.203 1.00 0.00 1734 PRO B O 17
ATOM 26485 N N . PRO B 2 8 ? 27.543 43.273 38.614 1.00 0.00 1735 PRO B N 17
ATOM 26486 C CA . PRO B 2 8 ? 26.233 43.281 39.270 1.00 0.00 1735 PRO B CA 17
ATOM 26487 C C . PRO B 2 8 ? 25.250 42.291 38.615 1.00 0.00 1735 PRO B C 17
ATOM 26488 O O . PRO B 2 8 ? 25.299 42.063 37.402 1.00 0.00 1735 PRO B O 17
ATOM 26499 N N . ARG B 2 9 ? 24.332 41.717 39.405 1.00 0.00 1736 ARG B N 17
ATOM 26500 C CA . ARG B 2 9 ? 23.184 40.917 38.923 1.00 0.00 1736 ARG B CA 17
ATOM 26501 C C . ARG B 2 9 ? 21.856 41.667 39.067 1.00 0.00 1736 ARG B C 17
ATOM 26502 O O . ARG B 2 9 ? 21.687 42.469 39.988 1.00 0.00 1736 ARG B O 17
ATOM 26523 N N . ARG B 2 10 ? 20.951 41.451 38.108 1.00 0.00 1737 ARG B N 17
ATOM 26524 C CA . ARG B 2 10 ? 19.921 42.417 37.687 1.00 0.00 1737 ARG B CA 17
ATOM 26525 C C . ARG B 2 10 ? 18.519 42.093 38.213 1.00 0.00 1737 ARG B C 17
ATOM 26526 O O . ARG B 2 10 ? 18.229 40.947 38.576 1.00 0.00 1737 ARG B O 17
ATOM 26547 N N . ARG B 2 11 ? 17.640 43.099 38.239 1.00 0.00 1738 ARG B N 17
ATOM 26548 C CA . ARG B 2 11 ? 16.274 43.021 38.793 1.00 0.00 1738 ARG B CA 17
ATOM 26549 C C . ARG B 2 11 ? 15.373 42.021 38.045 1.00 0.00 1738 ARG B C 17
ATOM 26550 O O . ARG B 2 11 ? 14.664 41.255 38.701 1.00 0.00 1738 ARG B O 17
ATOM 26571 N N . ARG B 2 12 ? 15.486 41.968 36.711 1.00 0.00 1739 ARG B N 17
ATOM 26572 C CA . ARG B 2 12 ? 15.224 40.828 35.800 1.00 0.00 1739 ARG B CA 17
ATOM 26573 C C . ARG B 2 12 ? 15.718 41.183 34.386 1.00 0.00 1739 ARG B C 17
ATOM 26574 O O . ARG B 2 12 ? 15.044 41.921 33.656 1.00 0.00 1739 ARG B O 17
ATOM 26595 N N . GLY B 2 13 ? 16.889 40.679 33.994 1.00 0.00 1740 GLY B N 17
ATOM 26596 C CA . GLY B 2 13 ? 17.451 40.842 32.647 1.00 0.00 1740 GLY B CA 17
ATOM 26597 C C . GLY B 2 13 ? 17.625 42.302 32.207 1.00 0.00 1740 GLY B C 17
ATOM 26598 O O . GLY B 2 13 ? 18.031 43.168 32.990 1.00 0.00 1740 GLY B O 17
ATOM 26602 N N . ARG B 2 14 ? 17.313 42.590 30.935 1.00 0.00 1741 ARG B N 17
ATOM 26603 C CA . ARG B 2 14 ? 17.353 43.946 30.341 1.00 0.00 1741 ARG B CA 17
ATOM 26604 C C . ARG B 2 14 ? 15.965 44.540 30.056 1.00 0.00 1741 ARG B C 17
ATOM 26605 O O . ARG B 2 14 ? 15.867 45.611 29.459 1.00 0.00 1741 ARG B O 17
ATOM 26626 N N . ASN B 2 15 ? 14.897 43.876 30.495 1.00 0.00 1742 ASN B N 17
ATOM 26627 C CA . ASN B 2 15 ? 13.509 44.313 30.341 1.00 0.00 1742 ASN B CA 17
ATOM 26628 C C . ASN B 2 15 ? 13.147 45.421 31.359 1.00 0.00 1742 ASN B C 17
ATOM 26629 O O . ASN B 2 15 ? 12.465 45.164 32.357 1.00 0.00 1742 ASN B O 17
ATOM 26640 N N . LEU B 2 16 ? 13.640 46.647 31.145 1.00 0.00 1743 LEU B N 17
ATOM 26641 C CA . LEU B 2 16 ? 13.553 47.741 32.128 1.00 0.00 1743 LEU B CA 17
ATOM 26642 C C . LEU B 2 16 ? 12.144 48.345 32.294 1.00 0.00 1743 LEU B C 17
ATOM 26643 O O . LEU B 2 16 ? 11.881 48.993 33.314 1.00 0.00 1743 LEU B O 17
ATOM 26659 N N . THR B 2 17 ? 11.247 48.163 31.309 1.00 0.00 1744 THR B N 17
ATOM 26660 C CA . THR B 2 17 ? 9.889 48.746 31.300 1.00 0.00 1744 THR B CA 17
ATOM 26661 C C . THR B 2 17 ? 8.791 47.973 30.564 1.00 0.00 1744 THR B C 17
ATOM 26662 O O . THR B 2 17 ? 8.959 47.610 29.379 1.00 0.00 1744 THR B O 17
ATOM 26674 N N . GLY A 1 1 ? 36.501 9.724 33.156 1.00 0.00 513 GLY A N 18
ATOM 26675 C CA . GLY A 1 1 ? 35.200 10.413 33.136 1.00 0.00 513 GLY A CA 18
ATOM 26676 C C . GLY A 1 1 ? 34.394 10.067 31.889 1.00 0.00 513 GLY A C 18
ATOM 26677 O O . GLY A 1 1 ? 34.821 9.248 31.077 1.00 0.00 513 GLY A O 18
ATOM 26683 N N . ARG A 1 2 ? 33.205 10.668 31.729 1.00 0.00 514 ARG A N 18
ATOM 26684 C CA . ARG A 1 2 ? 32.238 10.375 30.644 1.00 0.00 514 ARG A CA 18
ATOM 26685 C C . ARG A 1 2 ? 32.702 10.818 29.255 1.00 0.00 514 ARG A C 18
ATOM 26686 O O . ARG A 1 2 ? 32.461 10.104 28.282 1.00 0.00 514 ARG A O 18
ATOM 26707 N N . LEU A 1 3 ? 33.273 12.019 29.163 1.00 0.00 515 LEU A N 18
ATOM 26708 C CA . LEU A 1 3 ? 33.418 12.881 27.982 1.00 0.00 515 LEU A CA 18
ATOM 26709 C C . LEU A 1 3 ? 32.092 13.423 27.387 1.00 0.00 515 LEU A C 18
ATOM 26710 O O . LEU A 1 3 ? 32.122 14.395 26.628 1.00 0.00 515 LEU A O 18
ATOM 26726 N N . ASP A 1 4 ? 30.937 12.852 27.745 1.00 0.00 516 ASP A N 18
ATOM 26727 C CA . ASP A 1 4 ? 29.599 13.329 27.359 1.00 0.00 516 ASP A CA 18
ATOM 26728 C C . ASP A 1 4 ? 29.111 14.552 28.171 1.00 0.00 516 ASP A C 18
ATOM 26729 O O . ASP A 1 4 ? 29.573 14.796 29.290 1.00 0.00 516 ASP A O 18
ATOM 26738 N N . LEU A 1 5 ? 28.170 15.325 27.621 1.00 0.00 517 LEU A N 18
ATOM 26739 C CA . LEU A 1 5 ? 27.862 16.702 28.008 1.00 0.00 517 LEU A CA 18
ATOM 26740 C C . LEU A 1 5 ? 26.347 16.995 28.113 1.00 0.00 517 LEU A C 18
ATOM 26741 O O . LEU A 1 5 ? 25.522 16.247 27.578 1.00 0.00 517 LEU A O 18
ATOM 26757 N N . PRO A 1 6 ? 25.966 18.076 28.823 1.00 0.00 518 PRO A N 18
ATOM 26758 C CA . PRO A 1 6 ? 24.574 18.415 29.127 1.00 0.00 518 PRO A CA 18
ATOM 26759 C C . PRO A 1 6 ? 23.736 18.814 27.898 1.00 0.00 518 PRO A C 18
ATOM 26760 O O . PRO A 1 6 ? 24.293 19.176 26.854 1.00 0.00 518 PRO A O 18
ATOM 26771 N N . PRO A 1 7 ? 22.392 18.761 28.010 1.00 0.00 519 PRO A N 18
ATOM 26772 C CA . PRO A 1 7 ? 21.488 19.085 26.911 1.00 0.00 519 PRO A CA 18
ATOM 26773 C C . PRO A 1 7 ? 21.636 20.555 26.514 1.00 0.00 519 PRO A C 18
ATOM 26774 O O . PRO A 1 7 ? 21.587 21.456 27.355 1.00 0.00 519 PRO A O 18
ATOM 26785 N N . GLY A 1 8 ? 21.844 20.804 25.224 1.00 0.00 520 GLY A N 18
ATOM 26786 C CA . GLY A 1 8 ? 22.064 22.147 24.692 1.00 0.00 520 GLY A CA 18
ATOM 26787 C C . GLY A 1 8 ? 23.452 22.741 24.961 1.00 0.00 520 GLY A C 18
ATOM 26788 O O . GLY A 1 8 ? 23.661 23.890 24.575 1.00 0.00 520 GLY A O 18
ATOM 26792 N N . PHE A 1 9 ? 24.404 22.013 25.576 1.00 0.00 521 PHE A N 18
ATOM 26793 C CA . PHE A 1 9 ? 25.773 22.475 25.821 1.00 0.00 521 PHE A CA 18
ATOM 26794 C C . PHE A 1 9 ? 26.428 23.362 24.739 1.00 0.00 521 PHE A C 18
ATOM 26795 O O . PHE A 1 9 ? 26.378 23.014 23.554 1.00 0.00 521 PHE A O 18
ATOM 26812 N N . MET A 1 10 ? 27.043 24.484 25.133 1.00 0.00 522 MET A N 18
ATOM 26813 C CA . MET A 1 10 ? 27.657 25.452 24.207 1.00 0.00 522 MET A CA 18
ATOM 26814 C C . MET A 1 10 ? 29.180 25.286 24.111 1.00 0.00 522 MET A C 18
ATOM 26815 O O . MET A 1 10 ? 29.736 25.126 23.019 1.00 0.00 522 MET A O 18
ATOM 26829 N N . PHE A 1 11 ? 29.841 25.372 25.267 1.00 0.00 523 PHE A N 18
ATOM 26830 C CA . PHE A 1 11 ? 31.290 25.410 25.462 1.00 0.00 523 PHE A CA 18
ATOM 26831 C C . PHE A 1 11 ? 31.682 25.194 26.919 1.00 0.00 523 PHE A C 18
ATOM 26832 O O . PHE A 1 11 ? 30.831 25.228 27.799 1.00 0.00 523 PHE A O 18
ATOM 26849 N N . LYS A 1 12 ? 32.956 24.967 27.206 1.00 0.00 524 LYS A N 18
ATOM 26850 C CA . LYS A 1 12 ? 33.484 24.927 28.573 1.00 0.00 524 LYS A CA 18
ATOM 26851 C C . LYS A 1 12 ? 34.239 26.219 28.919 1.00 0.00 524 LYS A C 18
ATOM 26852 O O . LYS A 1 12 ? 34.682 26.971 28.048 1.00 0.00 524 LYS A O 18
ATOM 26871 N N . VAL A 1 13 ? 34.456 26.424 30.213 1.00 0.00 525 VAL A N 18
ATOM 26872 C CA . VAL A 1 13 ? 35.394 27.393 30.811 1.00 0.00 525 VAL A CA 18
ATOM 26873 C C . VAL A 1 13 ? 36.190 26.706 31.929 1.00 0.00 525 VAL A C 18
ATOM 26874 O O . VAL A 1 13 ? 35.724 25.694 32.451 1.00 0.00 525 VAL A O 18
ATOM 26887 N N . GLN A 1 14 ? 37.343 27.241 32.344 1.00 0.00 526 GLN A N 18
ATOM 26888 C CA . GLN A 1 14 ? 38.059 26.769 33.542 1.00 0.00 526 GLN A CA 18
ATOM 26889 C C . GLN A 1 14 ? 38.314 27.898 34.552 1.00 0.00 526 GLN A C 18
ATOM 26890 O O . GLN A 1 14 ? 38.871 28.934 34.188 1.00 0.00 526 GLN A O 18
ATOM 26904 N N . ALA A 1 15 ? 37.945 27.707 35.822 1.00 0.00 527 ALA A N 18
ATOM 26905 C CA . ALA A 1 15 ? 38.161 28.675 36.902 1.00 0.00 527 ALA A CA 18
ATOM 26906 C C . ALA A 1 15 ? 39.657 28.960 37.098 1.00 0.00 527 ALA A C 18
ATOM 26907 O O . ALA A 1 15 ? 40.464 28.055 37.315 1.00 0.00 527 ALA A O 18
ATOM 26914 N N . GLN A 1 16 ? 40.016 30.236 37.010 1.00 0.00 528 GLN A N 18
ATOM 26915 C CA . GLN A 1 16 ? 41.337 30.770 37.339 1.00 0.00 528 GLN A CA 18
ATOM 26916 C C . GLN A 1 16 ? 41.451 31.077 38.837 1.00 0.00 528 GLN A C 18
ATOM 26917 O O . GLN A 1 16 ? 42.485 30.817 39.449 1.00 0.00 528 GLN A O 18
ATOM 26931 N N . HIS A 1 17 ? 40.356 31.575 39.417 1.00 0.00 529 HIS A N 18
ATOM 26932 C CA . HIS A 1 17 ? 40.175 31.887 40.832 1.00 0.00 529 HIS A CA 18
ATOM 26933 C C . HIS A 1 17 ? 38.901 31.203 41.347 1.00 0.00 529 HIS A C 18
ATOM 26934 O O . HIS A 1 17 ? 37.993 30.899 40.574 1.00 0.00 529 HIS A O 18
ATOM 26948 N N . ASP A 1 18 ? 38.826 30.948 42.649 1.00 0.00 530 ASP A N 18
ATOM 26949 C CA . ASP A 1 18 ? 37.657 30.333 43.275 1.00 0.00 530 ASP A CA 18
ATOM 26950 C C . ASP A 1 18 ? 36.624 31.450 43.520 1.00 0.00 530 ASP A C 18
ATOM 26951 O O . ASP A 1 18 ? 36.968 32.620 43.740 1.00 0.00 530 ASP A O 18
ATOM 26960 N N . TYR A 1 19 ? 35.349 31.062 43.510 1.00 0.00 531 TYR A N 18
ATOM 26961 C CA . TYR A 1 19 ? 34.205 31.943 43.689 1.00 0.00 531 TYR A CA 18
ATOM 26962 C C . TYR A 1 19 ? 33.120 31.351 44.597 1.00 0.00 531 TYR A C 18
ATOM 26963 O O . TYR A 1 19 ? 32.473 30.359 44.250 1.00 0.00 531 TYR A O 18
ATOM 26981 N N . THR A 1 20 ? 32.916 31.968 45.759 1.00 0.00 532 THR A N 18
ATOM 26982 C CA . THR A 1 20 ? 31.825 31.647 46.689 1.00 0.00 532 THR A CA 18
ATOM 26983 C C . THR A 1 20 ? 30.528 32.383 46.379 1.00 0.00 532 THR A C 18
ATOM 26984 O O . THR A 1 20 ? 30.485 33.614 46.427 1.00 0.00 532 THR A O 18
ATOM 26995 N N . ALA A 1 21 ? 29.464 31.641 46.085 1.00 0.00 533 ALA A N 18
ATOM 26996 C CA . ALA A 1 21 ? 28.148 32.166 45.761 1.00 0.00 533 ALA A CA 18
ATOM 26997 C C . ALA A 1 21 ? 27.436 32.794 46.969 1.00 0.00 533 ALA A C 18
ATOM 26998 O O . ALA A 1 21 ? 27.556 32.338 48.111 1.00 0.00 533 ALA A O 18
ATOM 27005 N N . THR A 1 22 ? 26.655 33.831 46.686 1.00 0.00 534 THR A N 18
ATOM 27006 C CA . THR A 1 22 ? 25.728 34.484 47.631 1.00 0.00 534 THR A CA 18
ATOM 27007 C C . THR A 1 22 ? 24.263 34.081 47.423 1.00 0.00 534 THR A C 18
ATOM 27008 O O . THR A 1 22 ? 23.520 33.976 48.401 1.00 0.00 534 THR A O 18
ATOM 27019 N N . ASP A 1 23 ? 23.860 33.790 46.182 1.00 0.00 535 ASP A N 18
ATOM 27020 C CA . ASP A 1 23 ? 22.470 33.541 45.774 1.00 0.00 535 ASP A CA 18
ATOM 27021 C C . ASP A 1 23 ? 22.098 32.089 45.428 1.00 0.00 535 ASP A C 18
ATOM 27022 O O . ASP A 1 23 ? 22.945 31.302 44.995 1.00 0.00 535 ASP A O 18
ATOM 27031 N N . THR A 1 24 ? 20.813 31.741 45.551 1.00 0.00 536 THR A N 18
ATOM 27032 C CA . THR A 1 24 ? 20.282 30.381 45.291 1.00 0.00 536 THR A CA 18
ATOM 27033 C C . THR A 1 24 ? 20.355 29.881 43.836 1.00 0.00 536 THR A C 18
ATOM 27034 O O . THR A 1 24 ? 20.220 28.681 43.585 1.00 0.00 536 THR A O 18
ATOM 27045 N N . ASP A 1 25 ? 20.627 30.785 42.888 1.00 0.00 537 ASP A N 18
ATOM 27046 C CA . ASP A 1 25 ? 20.993 30.491 41.491 1.00 0.00 537 ASP A CA 18
ATOM 27047 C C . ASP A 1 25 ? 22.419 30.866 41.045 1.00 0.00 537 ASP A C 18
ATOM 27048 O O . ASP A 1 25 ? 22.790 30.643 39.895 1.00 0.00 537 ASP A O 18
ATOM 27057 N N . GLU A 1 26 ? 23.268 31.385 41.938 1.00 0.00 538 GLU A N 18
ATOM 27058 C CA . GLU A 1 26 ? 24.698 31.500 41.655 1.00 0.00 538 GLU A CA 18
ATOM 27059 C C . GLU A 1 26 ? 25.398 30.129 41.728 1.00 0.00 538 GLU A C 18
ATOM 27060 O O . GLU A 1 26 ? 25.058 29.279 42.560 1.00 0.00 538 GLU A O 18
ATOM 27072 N N . LEU A 1 27 ? 26.367 29.903 40.843 1.00 0.00 539 LEU A N 18
ATOM 27073 C CA . LEU A 1 27 ? 27.214 28.713 40.777 1.00 0.00 539 LEU A CA 18
ATOM 27074 C C . LEU A 1 27 ? 28.465 28.920 41.647 1.00 0.00 539 LEU A C 18
ATOM 27075 O O . LEU A 1 27 ? 29.149 29.936 41.521 1.00 0.00 539 LEU A O 18
ATOM 27091 N N . GLN A 1 28 ? 28.795 27.957 42.505 1.00 0.00 540 GLN A N 18
ATOM 27092 C CA . GLN A 1 28 ? 30.041 27.978 43.274 1.00 0.00 540 GLN A CA 18
ATOM 27093 C C . GLN A 1 28 ? 31.208 27.382 42.469 1.00 0.00 540 GLN A C 18
ATOM 27094 O O . GLN A 1 28 ? 31.092 26.271 41.949 1.00 0.00 540 GLN A O 18
ATOM 27108 N N . LEU A 1 29 ? 32.348 28.081 42.420 1.00 0.00 541 LEU A N 18
ATOM 27109 C CA . LEU A 1 29 ? 33.561 27.644 41.714 1.00 0.00 541 LEU A CA 18
ATOM 27110 C C . LEU A 1 29 ? 34.774 27.524 42.644 1.00 0.00 541 LEU A C 18
ATOM 27111 O O . LEU A 1 29 ? 34.934 28.281 43.606 1.00 0.00 541 LEU A O 18
ATOM 27127 N N . LYS A 1 30 ? 35.682 26.620 42.283 1.00 0.00 542 LYS A N 18
ATOM 27128 C CA . LYS A 1 30 ? 37.021 26.453 42.862 1.00 0.00 542 LYS A CA 18
ATOM 27129 C C . LYS A 1 30 ? 38.081 26.723 41.797 1.00 0.00 542 LYS A C 18
ATOM 27130 O O . LYS A 1 30 ? 37.893 26.323 40.657 1.00 0.00 542 LYS A O 18
ATOM 27149 N N . ALA A 1 31 ? 39.188 27.388 42.136 1.00 0.00 543 ALA A N 18
ATOM 27150 C CA . ALA A 1 31 ? 40.308 27.617 41.217 1.00 0.00 543 ALA A CA 18
ATOM 27151 C C . ALA A 1 31 ? 40.807 26.284 40.609 1.00 0.00 543 ALA A C 18
ATOM 27152 O O . ALA A 1 31 ? 41.424 25.473 41.301 1.00 0.00 543 ALA A O 18
ATOM 27159 N N . GLY A 1 32 ? 40.504 26.052 39.330 1.00 0.00 544 GLY A N 18
ATOM 27160 C CA . GLY A 1 32 ? 40.752 24.794 38.607 1.00 0.00 544 GLY A CA 18
ATOM 27161 C C . GLY A 1 32 ? 39.484 24.049 38.158 1.00 0.00 544 GLY A C 18
ATOM 27162 O O . GLY A 1 32 ? 39.588 23.082 37.398 1.00 0.00 544 GLY A O 18
ATOM 27166 N N . ASP A 1 33 ? 38.283 24.491 38.556 1.00 0.00 545 ASP A N 18
ATOM 27167 C CA . ASP A 1 33 ? 37.017 23.922 38.092 1.00 0.00 545 ASP A CA 18
ATOM 27168 C C . ASP A 1 33 ? 36.761 24.129 36.609 1.00 0.00 545 ASP A C 18
ATOM 27169 O O . ASP A 1 33 ? 36.606 25.266 36.164 1.00 0.00 545 ASP A O 18
ATOM 27178 N N . VAL A 1 34 ? 36.637 23.041 35.853 1.00 0.00 546 VAL A N 18
ATOM 27179 C CA . VAL A 1 34 ? 35.961 23.106 34.558 1.00 0.00 546 VAL A CA 18
ATOM 27180 C C . VAL A 1 34 ? 34.458 23.311 34.755 1.00 0.00 546 VAL A C 18
ATOM 27181 O O . VAL A 1 34 ? 33.847 22.648 35.600 1.00 0.00 546 VAL A O 18
ATOM 27194 N N . VAL A 1 35 ? 33.861 24.227 33.995 1.00 0.00 547 VAL A N 18
ATOM 27195 C CA . VAL A 1 35 ? 32.418 24.505 33.964 1.00 0.00 547 VAL A CA 18
ATOM 27196 C C . VAL A 1 35 ? 31.870 24.359 32.563 1.00 0.00 547 VAL A C 18
ATOM 27197 O O . VAL A 1 35 ? 32.373 24.970 31.623 1.00 0.00 547 VAL A O 18
ATOM 27210 N N . LEU A 1 36 ? 30.859 23.517 32.419 1.00 0.00 548 LEU A N 18
ATOM 27211 C CA . LEU A 1 36 ? 30.186 23.248 31.165 1.00 0.00 548 LEU A CA 18
ATOM 27212 C C . LEU A 1 36 ? 29.124 24.338 30.946 1.00 0.00 548 LEU A C 18
ATOM 27213 O O . LEU A 1 36 ? 28.053 24.284 31.555 1.00 0.00 548 LEU A O 18
ATOM 27229 N N . VAL A 1 37 ? 29.430 25.351 30.134 1.00 0.00 549 VAL A N 18
ATOM 27230 C CA . VAL A 1 37 ? 28.463 26.403 29.744 1.00 0.00 549 VAL A CA 18
ATOM 27231 C C . VAL A 1 37 ? 27.237 25.875 28.975 1.00 0.00 549 VAL A C 18
ATOM 27232 O O . VAL A 1 37 ? 27.367 25.163 27.973 1.00 0.00 549 VAL A O 18
ATOM 27245 N N . ILE A 1 38 ? 26.037 26.260 29.421 1.00 0.00 550 ILE A N 18
ATOM 27246 C CA . ILE A 1 38 ? 24.731 25.915 28.830 1.00 0.00 550 ILE A CA 18
ATOM 27247 C C . ILE A 1 38 ? 23.926 27.194 28.496 1.00 0.00 550 ILE A C 18
ATOM 27248 O O . ILE A 1 38 ? 24.122 28.228 29.135 1.00 0.00 550 ILE A O 18
ATOM 27264 N N . PRO A 1 39 ? 23.009 27.143 27.513 1.00 0.00 551 PRO A N 18
ATOM 27265 C CA . PRO A 1 39 ? 22.166 28.272 27.125 1.00 0.00 551 PRO A CA 18
ATOM 27266 C C . PRO A 1 39 ? 21.108 28.571 28.195 1.00 0.00 551 PRO A C 18
ATOM 27267 O O . PRO A 1 39 ? 20.446 27.663 28.711 1.00 0.00 551 PRO A O 18
ATOM 27278 N N . PHE A 1 40 ? 20.925 29.852 28.519 1.00 0.00 552 PHE A N 18
ATOM 27279 C CA . PHE A 1 40 ? 20.031 30.288 29.595 1.00 0.00 552 PHE A CA 18
ATOM 27280 C C . PHE A 1 40 ? 18.548 29.912 29.485 1.00 0.00 552 PHE A C 18
ATOM 27281 O O . PHE A 1 40 ? 17.930 30.092 28.434 1.00 0.00 552 PHE A O 18
ATOM 27298 N N . GLN A 1 41 ? 17.942 29.499 30.602 1.00 0.00 553 GLN A N 18
ATOM 27299 C CA . GLN A 1 41 ? 16.523 29.125 30.653 1.00 0.00 553 GLN A CA 18
ATOM 27300 C C . GLN A 1 41 ? 15.545 30.308 30.487 1.00 0.00 553 GLN A C 18
ATOM 27301 O O . GLN A 1 41 ? 14.417 30.106 30.029 1.00 0.00 553 GLN A O 18
ATOM 27315 N N . ASN A 1 42 ? 15.969 31.538 30.800 1.00 0.00 554 ASN A N 18
ATOM 27316 C CA . ASN A 1 42 ? 15.189 32.776 30.678 1.00 0.00 554 ASN A CA 18
ATOM 27317 C C . ASN A 1 42 ? 16.073 33.976 30.279 1.00 0.00 554 ASN A C 18
ATOM 27318 O O . ASN A 1 42 ? 17.221 34.044 30.719 1.00 0.00 554 ASN A O 18
ATOM 27329 N N . PRO A 1 43 ? 15.533 34.967 29.544 1.00 0.00 555 PRO A N 18
ATOM 27330 C CA . PRO A 1 43 ? 16.271 36.163 29.126 1.00 0.00 555 PRO A CA 18
ATOM 27331 C C . PRO A 1 43 ? 16.635 37.079 30.308 1.00 0.00 555 PRO A C 18
ATOM 27332 O O . PRO A 1 43 ? 17.743 37.601 30.371 1.00 0.00 555 PRO A O 18
ATOM 27343 N N . GLU A 1 44 ? 15.735 37.244 31.281 1.00 0.00 556 GLU A N 18
ATOM 27344 C CA . GLU A 1 44 ? 15.962 38.032 32.508 1.00 0.00 556 GLU A CA 18
ATOM 27345 C C . GLU A 1 44 ? 16.958 37.384 33.488 1.00 0.00 556 GLU A C 18
ATOM 27346 O O . GLU A 1 44 ? 17.529 38.064 34.344 1.00 0.00 556 GLU A O 18
ATOM 27358 N N . GLU A 1 45 ? 17.193 36.076 33.364 1.00 0.00 557 GLU A N 18
ATOM 27359 C CA . GLU A 1 45 ? 18.163 35.353 34.192 1.00 0.00 557 GLU A CA 18
ATOM 27360 C C . GLU A 1 45 ? 19.621 35.559 33.748 1.00 0.00 557 GLU A C 18
ATOM 27361 O O . GLU A 1 45 ? 20.530 35.425 34.562 1.00 0.00 557 GLU A O 18
ATOM 27373 N N . GLN A 1 46 ? 19.846 35.948 32.489 1.00 0.00 558 GLN A N 18
ATOM 27374 C CA . GLN A 1 46 ? 21.136 36.473 32.020 1.00 0.00 558 GLN A CA 18
ATOM 27375 C C . GLN A 1 46 ? 21.492 37.803 32.698 1.00 0.00 558 GLN A C 18
ATOM 27376 O O . GLN A 1 46 ? 20.633 38.635 33.004 1.00 0.00 558 GLN A O 18
ATOM 27390 N N . ASP A 1 47 ? 22.792 38.000 32.908 1.00 0.00 559 ASP A N 18
ATOM 27391 C CA . ASP A 1 47 ? 23.413 39.214 33.431 1.00 0.00 559 ASP A CA 18
ATOM 27392 C C . ASP A 1 47 ? 24.752 39.584 32.767 1.00 0.00 559 ASP A C 18
ATOM 27393 O O . ASP A 1 47 ? 25.440 38.704 32.246 1.00 0.00 559 ASP A O 18
ATOM 27402 N N . GLU A 1 48 ? 25.110 40.870 32.697 1.00 0.00 560 GLU A N 18
ATOM 27403 C CA . GLU A 1 48 ? 26.301 41.319 31.958 1.00 0.00 560 GLU A CA 18
ATOM 27404 C C . GLU A 1 48 ? 27.588 40.990 32.732 1.00 0.00 560 GLU A C 18
ATOM 27405 O O . GLU A 1 48 ? 27.705 41.321 33.915 1.00 0.00 560 GLU A O 18
ATOM 27417 N N . GLY A 1 49 ? 28.539 40.318 32.072 1.00 0.00 561 GLY A N 18
ATOM 27418 C CA . GLY A 1 49 ? 29.724 39.716 32.703 1.00 0.00 561 GLY A CA 18
ATOM 27419 C C . GLY A 1 49 ? 29.471 38.337 33.336 1.00 0.00 561 GLY A C 18
ATOM 27420 O O . GLY A 1 49 ? 30.414 37.661 33.744 1.00 0.00 561 GLY A O 18
ATOM 27424 N N . TRP A 1 50 ? 28.216 37.887 33.393 1.00 0.00 562 TRP A N 18
ATOM 27425 C CA . TRP A 1 50 ? 27.816 36.589 33.943 1.00 0.00 562 TRP A CA 18
ATOM 27426 C C . TRP A 1 50 ? 27.606 35.518 32.858 1.00 0.00 562 TRP A C 18
ATOM 27427 O O . TRP A 1 50 ? 27.316 35.834 31.699 1.00 0.00 562 TRP A O 18
ATOM 27448 N N . LEU A 1 51 ? 27.736 34.242 33.223 1.00 0.00 563 LEU A N 18
ATOM 27449 C CA . LEU A 1 51 ? 27.502 33.083 32.350 1.00 0.00 563 LEU A CA 18
ATOM 27450 C C . LEU A 1 51 ? 26.865 31.934 33.142 1.00 0.00 563 LEU A C 18
ATOM 27451 O O . LEU A 1 51 ? 27.084 31.838 34.345 1.00 0.00 563 LEU A O 18
ATOM 27467 N N . MET A 1 52 ? 26.091 31.064 32.480 1.00 0.00 564 MET A N 18
ATOM 27468 C CA . MET A 1 52 ? 25.408 29.920 33.105 1.00 0.00 564 MET A CA 18
ATOM 27469 C C . MET A 1 52 ? 26.008 28.578 32.676 1.00 0.00 564 MET A C 18
ATOM 27470 O O . MET A 1 52 ? 26.350 28.371 31.514 1.00 0.00 564 MET A O 18
ATOM 27484 N N . GLY A 1 53 ? 26.122 27.643 33.615 1.00 0.00 565 GLY A N 18
ATOM 27485 C CA . GLY A 1 53 ? 26.685 26.317 33.380 1.00 0.00 565 GLY A CA 18
ATOM 27486 C C . GLY A 1 53 ? 26.538 25.381 34.574 1.00 0.00 565 GLY A C 18
ATOM 27487 O O . GLY A 1 53 ? 25.883 25.703 35.567 1.00 0.00 565 GLY A O 18
ATOM 27491 N N . VAL A 1 54 ? 27.187 24.223 34.469 1.00 0.00 566 VAL A N 18
ATOM 27492 C CA . VAL A 1 54 ? 27.328 23.232 35.545 1.00 0.00 566 VAL A CA 18
ATOM 27493 C C . VAL A 1 54 ? 28.781 22.784 35.672 1.00 0.00 566 VAL A C 18
ATOM 27494 O O . VAL A 1 54 ? 29.484 22.660 34.671 1.00 0.00 566 VAL A O 18
ATOM 27507 N N . LYS A 1 55 ? 29.257 22.544 36.895 1.00 0.00 567 LYS A N 18
ATOM 27508 C CA . LYS A 1 55 ? 30.602 22.009 37.133 1.00 0.00 567 LYS A CA 18
ATOM 27509 C C . LYS A 1 55 ? 30.808 20.671 36.434 1.00 0.00 567 LYS A C 18
ATOM 27510 O O . LYS A 1 55 ? 29.987 19.766 36.575 1.00 0.00 567 LYS A O 18
ATOM 27529 N N . GLU A 1 56 ? 31.918 20.522 35.712 1.00 0.00 568 GLU A N 18
ATOM 27530 C CA . GLU A 1 56 ? 32.243 19.252 35.065 1.00 0.00 568 GLU A CA 18
ATOM 27531 C C . GLU A 1 56 ? 32.434 18.149 36.111 1.00 0.00 568 GLU A C 18
ATOM 27532 O O . GLU A 1 56 ? 31.881 17.074 35.927 1.00 0.00 568 GLU A O 18
ATOM 27544 N N . SER A 1 57 ? 33.086 18.423 37.249 1.00 0.00 569 SER A N 18
ATOM 27545 C CA . SER A 1 57 ? 33.261 17.446 38.336 1.00 0.00 569 SER A CA 18
ATOM 27546 C C . SER A 1 57 ? 31.923 16.934 38.878 1.00 0.00 569 SER A C 18
ATOM 27547 O O . SER A 1 57 ? 31.796 15.776 39.283 1.00 0.00 569 SER A O 18
ATOM 27555 N N . ASP A 1 58 ? 30.907 17.799 38.855 1.00 0.00 570 ASP A N 18
ATOM 27556 C CA . ASP A 1 58 ? 29.552 17.480 39.267 1.00 0.00 570 ASP A CA 18
ATOM 27557 C C . ASP A 1 58 ? 28.743 16.660 38.254 1.00 0.00 570 ASP A C 18
ATOM 27558 O O . ASP A 1 58 ? 28.125 15.647 38.595 1.00 0.00 570 ASP A O 18
ATOM 27567 N N . TRP A 1 59 ? 28.812 17.070 36.986 1.00 0.00 571 TRP A N 18
ATOM 27568 C CA . TRP A 1 59 ? 28.181 16.393 35.853 1.00 0.00 571 TRP A CA 18
ATOM 27569 C C . TRP A 1 59 ? 28.802 15.019 35.554 1.00 0.00 571 TRP A C 18
ATOM 27570 O O . TRP A 1 59 ? 28.080 14.053 35.319 1.00 0.00 571 TRP A O 18
ATOM 27591 N N . ASN A 1 60 ? 30.129 14.888 35.662 1.00 0.00 572 ASN A N 18
ATOM 27592 C CA . ASN A 1 60 ? 30.866 13.628 35.492 1.00 0.00 572 ASN A CA 18
ATOM 27593 C C . ASN A 1 60 ? 30.479 12.602 36.583 1.00 0.00 572 ASN A C 18
ATOM 27594 O O . ASN A 1 60 ? 30.481 11.393 36.340 1.00 0.00 572 ASN A O 18
ATOM 27605 N N . GLN A 1 61 ? 30.080 13.080 37.768 1.00 0.00 573 GLN A N 18
ATOM 27606 C CA . GLN A 1 61 ? 29.518 12.279 38.864 1.00 0.00 573 GLN A CA 18
ATOM 27607 C C . GLN A 1 61 ? 27.978 12.169 38.856 1.00 0.00 573 GLN A C 18
ATOM 27608 O O . GLN A 1 61 ? 27.396 11.635 39.798 1.00 0.00 573 GLN A O 18
ATOM 27622 N N . HIS A 1 62 ? 27.307 12.663 37.812 1.00 0.00 574 HIS A N 18
ATOM 27623 C CA . HIS A 1 62 ? 25.851 12.588 37.592 1.00 0.00 574 HIS A CA 18
ATOM 27624 C C . HIS A 1 62 ? 25.000 13.185 38.735 1.00 0.00 574 HIS A C 18
ATOM 27625 O O . HIS A 1 62 ? 23.915 12.689 39.068 1.00 0.00 574 HIS A O 18
ATOM 27639 N N . LYS A 1 63 ? 25.499 14.252 39.367 1.00 0.00 575 LYS A N 18
ATOM 27640 C CA . LYS A 1 63 ? 24.781 15.021 40.399 1.00 0.00 575 LYS A CA 18
ATOM 27641 C C . LYS A 1 63 ? 23.673 15.890 39.788 1.00 0.00 575 LYS A C 18
ATOM 27642 O O . LYS A 1 63 ? 23.722 16.206 38.600 1.00 0.00 575 LYS A O 18
ATOM 27661 N N . GLU A 1 64 ? 22.653 16.242 40.569 1.00 0.00 576 GLU A N 18
ATOM 27662 C CA . GLU A 1 64 ? 21.426 16.895 40.081 1.00 0.00 576 GLU A CA 18
ATOM 27663 C C . GLU A 1 64 ? 21.639 18.222 39.323 1.00 0.00 576 GLU A C 18
ATOM 27664 O O . GLU A 1 64 ? 21.828 19.284 39.922 1.00 0.00 576 GLU A O 18
ATOM 27676 N N . LEU A 1 65 ? 21.543 18.168 37.987 1.00 0.00 577 LEU A N 18
ATOM 27677 C CA . LEU A 1 65 ? 21.778 19.297 37.077 1.00 0.00 577 LEU A CA 18
ATOM 27678 C C . LEU A 1 65 ? 20.943 20.531 37.456 1.00 0.00 577 LEU A C 18
ATOM 27679 O O . LEU A 1 65 ? 21.489 21.626 37.547 1.00 0.00 577 LEU A O 18
ATOM 27695 N N . GLU A 1 66 ? 19.650 20.351 37.743 1.00 0.00 578 GLU A N 18
ATOM 27696 C CA . GLU A 1 66 ? 18.689 21.429 38.062 1.00 0.00 578 GLU A CA 18
ATOM 27697 C C . GLU A 1 66 ? 19.002 22.231 39.345 1.00 0.00 578 GLU A C 18
ATOM 27698 O O . GLU A 1 66 ? 18.459 23.320 39.543 1.00 0.00 578 GLU A O 18
ATOM 27710 N N . LYS A 1 67 ? 19.875 21.706 40.216 1.00 0.00 579 LYS A N 18
ATOM 27711 C CA . LYS A 1 67 ? 20.284 22.306 41.498 1.00 0.00 579 LYS A CA 18
ATOM 27712 C C . LYS A 1 67 ? 21.764 22.699 41.511 1.00 0.00 579 LYS A C 18
ATOM 27713 O O . LYS A 1 67 ? 22.124 23.744 42.060 1.00 0.00 579 LYS A O 18
ATOM 27732 N N . CYS A 1 68 ? 22.605 21.887 40.876 1.00 0.00 580 CYS A N 18
ATOM 27733 C CA . CYS A 1 68 ? 24.038 22.115 40.719 1.00 0.00 580 CYS A CA 18
ATOM 27734 C C . CYS A 1 68 ? 24.359 23.278 39.755 1.00 0.00 580 CYS A C 18
ATOM 27735 O O . CYS A 1 68 ? 25.369 23.965 39.938 1.00 0.00 580 CYS A O 18
ATOM 27743 N N . ARG A 1 69 ? 23.503 23.520 38.747 1.00 0.00 581 ARG A N 18
ATOM 27744 C CA . ARG A 1 69 ? 23.641 24.636 37.793 1.00 0.00 581 ARG A CA 18
ATOM 27745 C C . ARG A 1 69 ? 23.604 26.007 38.473 1.00 0.00 581 ARG A C 18
ATOM 27746 O O . ARG A 1 69 ? 23.058 26.176 39.567 1.00 0.00 581 ARG A O 18
ATOM 27767 N N . GLY A 1 70 ? 24.146 27.009 37.791 1.00 0.00 582 GLY A N 18
ATOM 27768 C CA . GLY A 1 70 ? 24.061 28.399 38.233 1.00 0.00 582 GLY A CA 18
ATOM 27769 C C . GLY A 1 70 ? 24.731 29.395 37.302 1.00 0.00 582 GLY A C 18
ATOM 27770 O O . GLY A 1 70 ? 25.389 29.007 36.335 1.00 0.00 582 GLY A O 18
ATOM 27774 N N . VAL A 1 71 ? 24.590 30.676 37.645 1.00 0.00 583 VAL A N 18
ATOM 27775 C CA . VAL A 1 71 ? 25.353 31.778 37.054 1.00 0.00 583 VAL A CA 18
ATOM 27776 C C . VAL A 1 71 ? 26.658 32.011 37.809 1.00 0.00 583 VAL A C 18
ATOM 27777 O O . VAL A 1 71 ? 26.696 31.984 39.036 1.00 0.00 583 VAL A O 18
ATOM 27790 N N . PHE A 1 72 ? 27.728 32.292 37.078 1.00 0.00 584 PHE A N 18
ATOM 27791 C CA . PHE A 1 72 ? 29.035 32.678 37.611 1.00 0.00 584 PHE A CA 18
ATOM 27792 C C . PHE A 1 72 ? 29.642 33.882 36.871 1.00 0.00 584 PHE A C 18
ATOM 27793 O O . PHE A 1 72 ? 29.299 34.106 35.704 1.00 0.00 584 PHE A O 18
ATOM 27810 N N . PRO A 1 73 ? 30.538 34.658 37.507 1.00 0.00 585 PRO A N 18
ATOM 27811 C CA . PRO A 1 73 ? 31.296 35.702 36.822 1.00 0.00 585 PRO A CA 18
ATOM 27812 C C . PRO A 1 73 ? 32.259 35.082 35.798 1.00 0.00 585 PRO A C 18
ATOM 27813 O O . PRO A 1 73 ? 33.216 34.403 36.175 1.00 0.00 585 PRO A O 18
ATOM 27824 N N . GLU A 1 74 ? 32.045 35.313 34.498 1.00 0.00 586 GLU A N 18
ATOM 27825 C CA . GLU A 1 74 ? 32.887 34.728 33.438 1.00 0.00 586 GLU A CA 18
ATOM 27826 C C . GLU A 1 74 ? 34.363 35.161 33.566 1.00 0.00 586 GLU A C 18
ATOM 27827 O O . GLU A 1 74 ? 35.268 34.431 33.161 1.00 0.00 586 GLU A O 18
ATOM 27839 N N . ASN A 1 75 ? 34.605 36.326 34.177 1.00 0.00 587 ASN A N 18
ATOM 27840 C CA . ASN A 1 75 ? 35.914 36.912 34.469 1.00 0.00 587 ASN A CA 18
ATOM 27841 C C . ASN A 1 75 ? 36.702 36.192 35.586 1.00 0.00 587 ASN A C 18
ATOM 27842 O O . ASN A 1 75 ? 37.886 36.481 35.772 1.00 0.00 587 ASN A O 18
ATOM 27853 N N . PHE A 1 76 ? 36.080 35.249 36.306 1.00 0.00 588 PHE A N 18
ATOM 27854 C CA . PHE A 1 76 ? 36.767 34.253 37.143 1.00 0.00 588 PHE A CA 18
ATOM 27855 C C . PHE A 1 76 ? 37.334 33.025 36.426 1.00 0.00 588 PHE A C 18
ATOM 27856 O O . PHE A 1 76 ? 38.114 32.269 37.007 1.00 0.00 588 PHE A O 18
ATOM 27873 N N . THR A 1 77 ? 36.926 32.800 35.176 1.00 0.00 589 THR A N 18
ATOM 27874 C CA . THR A 1 77 ? 37.239 31.604 34.390 1.00 0.00 589 THR A CA 18
ATOM 27875 C C . THR A 1 77 ? 37.852 31.993 33.049 1.00 0.00 589 THR A C 18
ATOM 27876 O O . THR A 1 77 ? 37.824 33.160 32.664 1.00 0.00 589 THR A O 18
ATOM 27887 N N . GLU A 1 78 ? 38.397 31.023 32.320 1.00 0.00 590 GLU A N 18
ATOM 27888 C CA . GLU A 1 78 ? 38.906 31.222 30.961 1.00 0.00 590 GLU A CA 18
ATOM 27889 C C . GLU A 1 78 ? 38.165 30.305 29.990 1.00 0.00 590 GLU A C 18
ATOM 27890 O O . GLU A 1 78 ? 37.869 29.159 30.326 1.00 0.00 590 GLU A O 18
ATOM 27902 N N . ARG A 1 79 ? 37.871 30.797 28.786 1.00 0.00 591 ARG A N 18
ATOM 27903 C CA . ARG A 1 79 ? 37.263 30.019 27.696 1.00 0.00 591 ARG A CA 18
ATOM 27904 C C . ARG A 1 79 ? 38.243 28.922 27.252 1.00 0.00 591 ARG A C 18
ATOM 27905 O O . ARG A 1 79 ? 39.412 29.207 26.982 1.00 0.00 591 ARG A O 18
ATOM 27926 N N . VAL A 1 80 ? 37.765 27.683 27.161 1.00 0.00 592 VAL A N 18
ATOM 27927 C CA . VAL A 1 80 ? 38.543 26.499 26.742 1.00 0.00 592 VAL A CA 18
ATOM 27928 C C . VAL A 1 80 ? 37.867 25.867 25.503 1.00 0.00 592 VAL A C 18
ATOM 27929 O O . VAL A 1 80 ? 36.687 26.145 25.246 1.00 0.00 592 VAL A O 18
ATOM 27942 N N . PRO A 1 81 ? 38.586 25.060 24.695 1.00 0.00 593 PRO A N 18
ATOM 27943 C CA . PRO A 1 81 ? 38.082 24.502 23.433 1.00 0.00 593 PRO A CA 18
ATOM 27944 C C . PRO A 1 81 ? 37.068 23.359 23.597 1.00 0.00 593 PRO A C 18
ATOM 27945 O O . PRO A 1 81 ? 37.316 22.397 24.359 1.00 0.00 593 PRO A O 18
ATOM 27957 N N . SER B 2 1 ? 47.057 41.447 44.367 1.00 0.00 1728 SER B N 18
ATOM 27958 C CA . SER B 2 1 ? 46.852 42.234 43.142 1.00 0.00 1728 SER B CA 18
ATOM 27959 C C . SER B 2 1 ? 46.303 41.364 42.021 1.00 0.00 1728 SER B C 18
ATOM 27960 O O . SER B 2 1 ? 46.376 40.135 42.091 1.00 0.00 1728 SER B O 18
ATOM 27970 N N . THR B 2 2 ? 45.760 42.000 40.979 1.00 0.00 1729 THR B N 18
ATOM 27971 C CA . THR B 2 2 ? 45.281 41.374 39.733 1.00 0.00 1729 THR B CA 18
ATOM 27972 C C . THR B 2 2 ? 44.112 40.394 39.844 1.00 0.00 1729 THR B C 18
ATOM 27973 O O . THR B 2 2 ? 43.784 39.683 38.889 1.00 0.00 1729 THR B O 18
ATOM 27984 N N . VAL B 2 3 ? 43.449 40.367 41.000 1.00 0.00 1730 VAL B N 18
ATOM 27985 C CA . VAL B 2 3 ? 42.285 39.498 41.250 1.00 0.00 1730 VAL B CA 18
ATOM 27986 C C . VAL B 2 3 ? 41.015 39.980 40.532 1.00 0.00 1730 VAL B C 18
ATOM 27987 O O . VAL B 2 3 ? 40.796 41.197 40.447 1.00 0.00 1730 VAL B O 18
ATOM 28000 N N . PRO B 2 4 ? 40.169 39.070 40.016 1.00 0.00 1731 PRO B N 18
ATOM 28001 C CA . PRO B 2 4 ? 38.868 39.422 39.457 1.00 0.00 1731 PRO B CA 18
ATOM 28002 C C . PRO B 2 4 ? 37.832 39.741 40.551 1.00 0.00 1731 PRO B C 18
ATOM 28003 O O . PRO B 2 4 ? 37.996 39.373 41.719 1.00 0.00 1731 PRO B O 18
ATOM 28014 N N . VAL B 2 5 ? 36.739 40.404 40.160 1.00 0.00 1732 VAL B N 18
ATOM 28015 C CA . VAL B 2 5 ? 35.599 40.765 41.028 1.00 0.00 1732 VAL B CA 18
ATOM 28016 C C . VAL B 2 5 ? 34.277 40.507 40.303 1.00 0.00 1732 VAL B C 18
ATOM 28017 O O . VAL B 2 5 ? 34.130 40.842 39.126 1.00 0.00 1732 VAL B O 18
ATOM 28030 N N . ALA B 2 6 ? 33.310 39.877 40.970 1.00 0.00 1733 ALA B N 18
ATOM 28031 C CA . ALA B 2 6 ? 32.048 39.491 40.340 1.00 0.00 1733 ALA B CA 18
ATOM 28032 C C . ALA B 2 6 ? 31.193 40.727 39.973 1.00 0.00 1733 ALA B C 18
ATOM 28033 O O . ALA B 2 6 ? 31.028 41.602 40.834 1.00 0.00 1733 ALA B O 18
ATOM 28040 N N . PRO B 2 7 ? 30.628 40.820 38.751 1.00 0.00 1734 PRO B N 18
ATOM 28041 C CA . PRO B 2 7 ? 29.833 41.977 38.333 1.00 0.00 1734 PRO B CA 18
ATOM 28042 C C . PRO B 2 7 ? 28.531 42.143 39.140 1.00 0.00 1734 PRO B C 18
ATOM 28043 O O . PRO B 2 7 ? 28.072 41.191 39.786 1.00 0.00 1734 PRO B O 18
ATOM 28054 N N . PRO B 2 8 ? 27.859 43.304 39.045 1.00 0.00 1735 PRO B N 18
ATOM 28055 C CA . PRO B 2 8 ? 26.463 43.451 39.451 1.00 0.00 1735 PRO B CA 18
ATOM 28056 C C . PRO B 2 8 ? 25.522 42.525 38.659 1.00 0.00 1735 PRO B C 18
ATOM 28057 O O . PRO B 2 8 ? 25.867 42.072 37.562 1.00 0.00 1735 PRO B O 18
ATOM 28068 N N . ARG B 2 9 ? 24.317 42.272 39.187 1.00 0.00 1736 ARG B N 18
ATOM 28069 C CA . ARG B 2 9 ? 23.258 41.485 38.525 1.00 0.00 1736 ARG B CA 18
ATOM 28070 C C . ARG B 2 9 ? 21.900 42.192 38.571 1.00 0.00 1736 ARG B C 18
ATOM 28071 O O . ARG B 2 9 ? 21.734 43.207 39.257 1.00 0.00 1736 ARG B O 18
ATOM 28092 N N . ARG B 2 10 ? 20.913 41.611 37.885 1.00 0.00 1737 ARG B N 18
ATOM 28093 C CA . ARG B 2 10 ? 19.512 42.048 37.813 1.00 0.00 1737 ARG B CA 18
ATOM 28094 C C . ARG B 2 10 ? 18.625 40.809 37.974 1.00 0.00 1737 ARG B C 18
ATOM 28095 O O . ARG B 2 10 ? 18.432 40.055 37.015 1.00 0.00 1737 ARG B O 18
ATOM 28116 N N . ARG B 2 11 ? 18.125 40.555 39.187 1.00 0.00 1738 ARG B N 18
ATOM 28117 C CA . ARG B 2 11 ? 17.263 39.394 39.468 1.00 0.00 1738 ARG B CA 18
ATOM 28118 C C . ARG B 2 11 ? 15.895 39.533 38.781 1.00 0.00 1738 ARG B C 18
ATOM 28119 O O . ARG B 2 11 ? 15.454 40.632 38.444 1.00 0.00 1738 ARG B O 18
ATOM 28140 N N . ARG B 2 12 ? 15.185 38.413 38.608 1.00 0.00 1739 ARG B N 18
ATOM 28141 C CA . ARG B 2 12 ? 13.784 38.365 38.137 1.00 0.00 1739 ARG B CA 18
ATOM 28142 C C . ARG B 2 12 ? 12.777 38.569 39.282 1.00 0.00 1739 ARG B C 18
ATOM 28143 O O . ARG B 2 12 ? 11.905 37.729 39.528 1.00 0.00 1739 ARG B O 18
ATOM 28164 N N . GLY B 2 13 ? 12.990 39.622 40.074 1.00 0.00 1740 GLY B N 18
ATOM 28165 C CA . GLY B 2 13 ? 12.569 39.656 41.478 1.00 0.00 1740 GLY B CA 18
ATOM 28166 C C . GLY B 2 13 ? 13.360 38.648 42.329 1.00 0.00 1740 GLY B C 18
ATOM 28167 O O . GLY B 2 13 ? 14.169 37.878 41.801 1.00 0.00 1740 GLY B O 18
ATOM 28171 N N . ARG B 2 14 ? 13.105 38.582 43.641 1.00 0.00 1741 ARG B N 18
ATOM 28172 C CA . ARG B 2 14 ? 13.686 37.573 44.556 1.00 0.00 1741 ARG B CA 18
ATOM 28173 C C . ARG B 2 14 ? 13.032 36.193 44.394 1.00 0.00 1741 ARG B C 18
ATOM 28174 O O . ARG B 2 14 ? 12.492 35.623 45.339 1.00 0.00 1741 ARG B O 18
ATOM 28195 N N . ASN B 2 15 ? 13.038 35.691 43.160 1.00 0.00 1742 ASN B N 18
ATOM 28196 C CA . ASN B 2 15 ? 12.346 34.480 42.710 1.00 0.00 1742 ASN B CA 18
ATOM 28197 C C . ASN B 2 15 ? 13.301 33.382 42.209 1.00 0.00 1742 ASN B C 18
ATOM 28198 O O . ASN B 2 15 ? 12.852 32.402 41.614 1.00 0.00 1742 ASN B O 18
ATOM 28209 N N . LEU B 2 16 ? 14.613 33.534 42.424 1.00 0.00 1743 LEU B N 18
ATOM 28210 C CA . LEU B 2 16 ? 15.622 32.530 42.063 1.00 0.00 1743 LEU B CA 18
ATOM 28211 C C . LEU B 2 16 ? 15.342 31.225 42.831 1.00 0.00 1743 LEU B C 18
ATOM 28212 O O . LEU B 2 16 ? 14.796 31.257 43.941 1.00 0.00 1743 LEU B O 18
ATOM 28228 N N . THR B 2 17 ? 15.664 30.079 42.227 1.00 0.00 1744 THR B N 18
ATOM 28229 C CA . THR B 2 17 ? 15.230 28.742 42.686 1.00 0.00 1744 THR B CA 18
ATOM 28230 C C . THR B 2 17 ? 16.019 28.079 43.813 1.00 0.00 1744 THR B C 18
ATOM 28231 O O . THR B 2 17 ? 15.408 27.713 44.838 1.00 0.00 1744 THR B O 18
ATOM 28243 N N . GLY A 1 1 ? 34.103 8.112 34.468 1.00 0.00 513 GLY A N 19
ATOM 28244 C CA . GLY A 1 1 ? 34.189 8.957 33.267 1.00 0.00 513 GLY A CA 19
ATOM 28245 C C . GLY A 1 1 ? 33.026 8.691 32.337 1.00 0.00 513 GLY A C 19
ATOM 28246 O O . GLY A 1 1 ? 32.403 7.628 32.410 1.00 0.00 513 GLY A O 19
ATOM 28252 N N . ARG A 1 2 ? 32.713 9.675 31.483 1.00 0.00 514 ARG A N 19
ATOM 28253 C CA . ARG A 1 2 ? 31.493 9.697 30.653 1.00 0.00 514 ARG A CA 19
ATOM 28254 C C . ARG A 1 2 ? 31.602 10.326 29.258 1.00 0.00 514 ARG A C 19
ATOM 28255 O O . ARG A 1 2 ? 30.788 9.985 28.403 1.00 0.00 514 ARG A O 19
ATOM 28276 N N . LEU A 1 3 ? 32.550 11.243 29.031 1.00 0.00 515 LEU A N 19
ATOM 28277 C CA . LEU A 1 3 ? 32.674 12.167 27.876 1.00 0.00 515 LEU A CA 19
ATOM 28278 C C . LEU A 1 3 ? 31.465 13.110 27.630 1.00 0.00 515 LEU A C 19
ATOM 28279 O O . LEU A 1 3 ? 31.663 14.310 27.444 1.00 0.00 515 LEU A O 19
ATOM 28295 N N . ASP A 1 4 ? 30.240 12.579 27.684 1.00 0.00 516 ASP A N 19
ATOM 28296 C CA . ASP A 1 4 ? 28.926 13.220 27.527 1.00 0.00 516 ASP A CA 19
ATOM 28297 C C . ASP A 1 4 ? 28.687 14.581 28.213 1.00 0.00 516 ASP A C 19
ATOM 28298 O O . ASP A 1 4 ? 29.218 14.861 29.295 1.00 0.00 516 ASP A O 19
ATOM 28307 N N . LEU A 1 5 ? 27.868 15.425 27.572 1.00 0.00 517 LEU A N 19
ATOM 28308 C CA . LEU A 1 5 ? 27.664 16.838 27.910 1.00 0.00 517 LEU A CA 19
ATOM 28309 C C . LEU A 1 5 ? 26.175 17.239 27.988 1.00 0.00 517 LEU A C 19
ATOM 28310 O O . LEU A 1 5 ? 25.316 16.572 27.400 1.00 0.00 517 LEU A O 19
ATOM 28326 N N . PRO A 1 6 ? 25.856 18.336 28.702 1.00 0.00 518 PRO A N 19
ATOM 28327 C CA . PRO A 1 6 ? 24.486 18.760 28.995 1.00 0.00 518 PRO A CA 19
ATOM 28328 C C . PRO A 1 6 ? 23.682 19.232 27.765 1.00 0.00 518 PRO A C 19
ATOM 28329 O O . PRO A 1 6 ? 24.264 19.581 26.729 1.00 0.00 518 PRO A O 19
ATOM 28340 N N . PRO A 1 7 ? 22.337 19.261 27.859 1.00 0.00 519 PRO A N 19
ATOM 28341 C CA . PRO A 1 7 ? 21.469 19.736 26.785 1.00 0.00 519 PRO A CA 19
ATOM 28342 C C . PRO A 1 7 ? 21.714 21.227 26.516 1.00 0.00 519 PRO A C 19
ATOM 28343 O O . PRO A 1 7 ? 21.814 22.040 27.436 1.00 0.00 519 PRO A O 19
ATOM 28354 N N . GLY A 1 8 ? 21.846 21.591 25.243 1.00 0.00 520 GLY A N 19
ATOM 28355 C CA . GLY A 1 8 ? 22.171 22.952 24.818 1.00 0.00 520 GLY A CA 19
ATOM 28356 C C . GLY A 1 8 ? 23.626 23.383 25.047 1.00 0.00 520 GLY A C 19
ATOM 28357 O O . GLY A 1 8 ? 23.943 24.517 24.689 1.00 0.00 520 GLY A O 19
ATOM 28361 N N . PHE A 1 9 ? 24.519 22.532 25.594 1.00 0.00 521 PHE A N 19
ATOM 28362 C CA . PHE A 1 9 ? 25.922 22.859 25.843 1.00 0.00 521 PHE A CA 19
ATOM 28363 C C . PHE A 1 9 ? 26.618 23.750 24.800 1.00 0.00 521 PHE A C 19
ATOM 28364 O O . PHE A 1 9 ? 26.645 23.407 23.610 1.00 0.00 521 PHE A O 19
ATOM 28381 N N . MET A 1 10 ? 27.167 24.884 25.241 1.00 0.00 522 MET A N 19
ATOM 28382 C CA . MET A 1 10 ? 27.811 25.861 24.359 1.00 0.00 522 MET A CA 19
ATOM 28383 C C . MET A 1 10 ? 29.322 25.636 24.291 1.00 0.00 522 MET A C 19
ATOM 28384 O O . MET A 1 10 ? 29.883 25.525 23.201 1.00 0.00 522 MET A O 19
ATOM 28398 N N . PHE A 1 11 ? 29.969 25.607 25.456 1.00 0.00 523 PHE A N 19
ATOM 28399 C CA . PHE A 1 11 ? 31.419 25.557 25.649 1.00 0.00 523 PHE A CA 19
ATOM 28400 C C . PHE A 1 11 ? 31.819 25.243 27.081 1.00 0.00 523 PHE A C 19
ATOM 28401 O O . PHE A 1 11 ? 30.990 25.306 27.978 1.00 0.00 523 PHE A O 19
ATOM 28418 N N . LYS A 1 12 ? 33.080 24.917 27.330 1.00 0.00 524 LYS A N 19
ATOM 28419 C CA . LYS A 1 12 ? 33.638 24.852 28.679 1.00 0.00 524 LYS A CA 19
ATOM 28420 C C . LYS A 1 12 ? 34.443 26.118 29.004 1.00 0.00 524 LYS A C 19
ATOM 28421 O O . LYS A 1 12 ? 34.914 26.835 28.117 1.00 0.00 524 LYS A O 19
ATOM 28440 N N . VAL A 1 13 ? 34.672 26.342 30.290 1.00 0.00 525 VAL A N 19
ATOM 28441 C CA . VAL A 1 13 ? 35.613 27.325 30.861 1.00 0.00 525 VAL A CA 19
ATOM 28442 C C . VAL A 1 13 ? 36.372 26.667 32.020 1.00 0.00 525 VAL A C 19
ATOM 28443 O O . VAL A 1 13 ? 35.841 25.739 32.624 1.00 0.00 525 VAL A O 19
ATOM 28456 N N . GLN A 1 14 ? 37.577 27.124 32.365 1.00 0.00 526 GLN A N 19
ATOM 28457 C CA . GLN A 1 14 ? 38.311 26.654 33.552 1.00 0.00 526 GLN A CA 19
ATOM 28458 C C . GLN A 1 14 ? 38.567 27.802 34.539 1.00 0.00 526 GLN A C 19
ATOM 28459 O O . GLN A 1 14 ? 39.074 28.853 34.147 1.00 0.00 526 GLN A O 19
ATOM 28473 N N . ALA A 1 15 ? 38.232 27.626 35.818 1.00 0.00 527 ALA A N 19
ATOM 28474 C CA . ALA A 1 15 ? 38.391 28.648 36.855 1.00 0.00 527 ALA A CA 19
ATOM 28475 C C . ALA A 1 15 ? 39.860 29.033 37.068 1.00 0.00 527 ALA A C 19
ATOM 28476 O O . ALA A 1 15 ? 40.699 28.214 37.437 1.00 0.00 527 ALA A O 19
ATOM 28483 N N . GLN A 1 16 ? 40.163 30.306 36.841 1.00 0.00 528 GLN A N 19
ATOM 28484 C CA . GLN A 1 16 ? 41.458 30.933 37.094 1.00 0.00 528 GLN A CA 19
ATOM 28485 C C . GLN A 1 16 ? 41.585 31.423 38.546 1.00 0.00 528 GLN A C 19
ATOM 28486 O O . GLN A 1 16 ? 42.684 31.743 38.996 1.00 0.00 528 GLN A O 19
ATOM 28500 N N . HIS A 1 17 ? 40.460 31.512 39.259 1.00 0.00 529 HIS A N 19
ATOM 28501 C CA . HIS A 1 17 ? 40.331 32.093 40.591 1.00 0.00 529 HIS A CA 19
ATOM 28502 C C . HIS A 1 17 ? 39.242 31.383 41.408 1.00 0.00 529 HIS A C 19
ATOM 28503 O O . HIS A 1 17 ? 38.332 30.766 40.855 1.00 0.00 529 HIS A O 19
ATOM 28517 N N . ASP A 1 18 ? 39.336 31.471 42.733 1.00 0.00 530 ASP A N 19
ATOM 28518 C CA . ASP A 1 18 ? 38.363 30.942 43.689 1.00 0.00 530 ASP A CA 19
ATOM 28519 C C . ASP A 1 18 ? 37.142 31.846 43.928 1.00 0.00 530 ASP A C 19
ATOM 28520 O O . ASP A 1 18 ? 37.304 33.004 44.331 1.00 0.00 530 ASP A O 19
ATOM 28529 N N . TYR A 1 19 ? 35.927 31.321 43.726 1.00 0.00 531 TYR A N 19
ATOM 28530 C CA . TYR A 1 19 ? 34.666 32.060 43.856 1.00 0.00 531 TYR A CA 19
ATOM 28531 C C . TYR A 1 19 ? 33.648 31.325 44.736 1.00 0.00 531 TYR A C 19
ATOM 28532 O O . TYR A 1 19 ? 33.144 30.261 44.366 1.00 0.00 531 TYR A O 19
ATOM 28550 N N . THR A 1 20 ? 33.316 31.917 45.884 1.00 0.00 532 THR A N 19
ATOM 28551 C CA . THR A 1 20 ? 32.240 31.458 46.772 1.00 0.00 532 THR A CA 19
ATOM 28552 C C . THR A 1 20 ? 30.855 31.950 46.353 1.00 0.00 532 THR A C 19
ATOM 28553 O O . THR A 1 20 ? 30.649 33.157 46.230 1.00 0.00 532 THR A O 19
ATOM 28564 N N . ALA A 1 21 ? 29.881 31.059 46.168 1.00 0.00 533 ALA A N 19
ATOM 28565 C CA . ALA A 1 21 ? 28.512 31.449 45.858 1.00 0.00 533 ALA A CA 19
ATOM 28566 C C . ALA A 1 21 ? 27.897 32.231 47.030 1.00 0.00 533 ALA A C 19
ATOM 28567 O O . ALA A 1 21 ? 28.085 31.894 48.206 1.00 0.00 533 ALA A O 19
ATOM 28574 N N . THR A 1 22 ? 27.183 33.298 46.687 1.00 0.00 534 THR A N 19
ATOM 28575 C CA . THR A 1 22 ? 26.612 34.288 47.617 1.00 0.00 534 THR A CA 19
ATOM 28576 C C . THR A 1 22 ? 25.138 34.650 47.375 1.00 0.00 534 THR A C 19
ATOM 28577 O O . THR A 1 22 ? 24.553 35.457 48.096 1.00 0.00 534 THR A O 19
ATOM 28588 N N . ASP A 1 23 ? 24.496 33.991 46.405 1.00 0.00 535 ASP A N 19
ATOM 28589 C CA . ASP A 1 23 ? 23.047 33.943 46.185 1.00 0.00 535 ASP A CA 19
ATOM 28590 C C . ASP A 1 23 ? 22.484 32.554 45.860 1.00 0.00 535 ASP A C 19
ATOM 28591 O O . ASP A 1 23 ? 23.223 31.657 45.446 1.00 0.00 535 ASP A O 19
ATOM 28600 N N . THR A 1 24 ? 21.175 32.357 46.063 1.00 0.00 536 THR A N 19
ATOM 28601 C CA . THR A 1 24 ? 20.517 31.041 45.950 1.00 0.00 536 THR A CA 19
ATOM 28602 C C . THR A 1 24 ? 20.560 30.351 44.577 1.00 0.00 536 THR A C 19
ATOM 28603 O O . THR A 1 24 ? 20.258 29.162 44.466 1.00 0.00 536 THR A O 19
ATOM 28614 N N . ASP A 1 25 ? 20.961 31.090 43.542 1.00 0.00 537 ASP A N 19
ATOM 28615 C CA . ASP A 1 25 ? 21.131 30.665 42.148 1.00 0.00 537 ASP A CA 19
ATOM 28616 C C . ASP A 1 25 ? 22.579 30.626 41.615 1.00 0.00 537 ASP A C 19
ATOM 28617 O O . ASP A 1 25 ? 22.809 30.292 40.448 1.00 0.00 537 ASP A O 19
ATOM 28626 N N . GLU A 1 26 ? 23.564 30.992 42.441 1.00 0.00 538 GLU A N 19
ATOM 28627 C CA . GLU A 1 26 ? 24.970 31.096 42.060 1.00 0.00 538 GLU A CA 19
ATOM 28628 C C . GLU A 1 26 ? 25.730 29.756 42.056 1.00 0.00 538 GLU A C 19
ATOM 28629 O O . GLU A 1 26 ? 25.512 28.871 42.890 1.00 0.00 538 GLU A O 19
ATOM 28641 N N . LEU A 1 27 ? 26.652 29.615 41.101 1.00 0.00 539 LEU A N 19
ATOM 28642 C CA . LEU A 1 27 ? 27.620 28.525 41.001 1.00 0.00 539 LEU A CA 19
ATOM 28643 C C . LEU A 1 27 ? 28.856 28.839 41.865 1.00 0.00 539 LEU A C 19
ATOM 28644 O O . LEU A 1 27 ? 29.215 29.999 42.062 1.00 0.00 539 LEU A O 19
ATOM 28660 N N . GLN A 1 28 ? 29.534 27.798 42.343 1.00 0.00 540 GLN A N 19
ATOM 28661 C CA . GLN A 1 28 ? 30.690 27.885 43.235 1.00 0.00 540 GLN A CA 19
ATOM 28662 C C . GLN A 1 28 ? 31.925 27.257 42.578 1.00 0.00 540 GLN A C 19
ATOM 28663 O O . GLN A 1 28 ? 31.850 26.126 42.094 1.00 0.00 540 GLN A O 19
ATOM 28677 N N . LEU A 1 29 ? 33.045 27.990 42.539 1.00 0.00 541 LEU A N 19
ATOM 28678 C CA . LEU A 1 29 ? 34.242 27.651 41.755 1.00 0.00 541 LEU A CA 19
ATOM 28679 C C . LEU A 1 29 ? 35.521 27.666 42.609 1.00 0.00 541 LEU A C 19
ATOM 28680 O O . LEU A 1 29 ? 35.667 28.466 43.533 1.00 0.00 541 LEU A O 19
ATOM 28696 N N . LYS A 1 30 ? 36.466 26.786 42.279 1.00 0.00 542 LYS A N 19
ATOM 28697 C CA . LYS A 1 30 ? 37.825 26.693 42.845 1.00 0.00 542 LYS A CA 19
ATOM 28698 C C . LYS A 1 30 ? 38.853 26.872 41.729 1.00 0.00 542 LYS A C 19
ATOM 28699 O O . LYS A 1 30 ? 38.614 26.381 40.630 1.00 0.00 542 LYS A O 19
ATOM 28718 N N . ALA A 1 31 ? 39.990 27.532 41.977 1.00 0.00 543 ALA A N 19
ATOM 28719 C CA . ALA A 1 31 ? 41.045 27.733 40.976 1.00 0.00 543 ALA A CA 19
ATOM 28720 C C . ALA A 1 31 ? 41.548 26.398 40.366 1.00 0.00 543 ALA A C 19
ATOM 28721 O O . ALA A 1 31 ? 42.353 25.673 40.961 1.00 0.00 543 ALA A O 19
ATOM 28728 N N . GLY A 1 32 ? 41.045 26.080 39.172 1.00 0.00 544 GLY A N 19
ATOM 28729 C CA . GLY A 1 32 ? 41.254 24.824 38.442 1.00 0.00 544 GLY A CA 19
ATOM 28730 C C . GLY A 1 32 ? 39.970 24.099 38.007 1.00 0.00 544 GLY A C 19
ATOM 28731 O O . GLY A 1 32 ? 40.065 23.120 37.262 1.00 0.00 544 GLY A O 19
ATOM 28735 N N . ASP A 1 33 ? 38.774 24.540 38.421 1.00 0.00 545 ASP A N 19
ATOM 28736 C CA . ASP A 1 33 ? 37.500 23.884 38.099 1.00 0.00 545 ASP A CA 19
ATOM 28737 C C . ASP A 1 33 ? 37.049 24.066 36.647 1.00 0.00 545 ASP A C 19
ATOM 28738 O O . ASP A 1 33 ? 36.839 25.203 36.226 1.00 0.00 545 ASP A O 19
ATOM 28747 N N . VAL A 1 34 ? 36.842 22.986 35.883 1.00 0.00 546 VAL A N 19
ATOM 28748 C CA . VAL A 1 34 ? 36.113 23.082 34.607 1.00 0.00 546 VAL A CA 19
ATOM 28749 C C . VAL A 1 34 ? 34.615 23.282 34.835 1.00 0.00 546 VAL A C 19
ATOM 28750 O O . VAL A 1 34 ? 34.010 22.559 35.630 1.00 0.00 546 VAL A O 19
ATOM 28763 N N . VAL A 1 35 ? 34.007 24.220 34.114 1.00 0.00 547 VAL A N 19
ATOM 28764 C CA . VAL A 1 35 ? 32.562 24.471 34.061 1.00 0.00 547 VAL A CA 19
ATOM 28765 C C . VAL A 1 35 ? 32.033 24.303 32.655 1.00 0.00 547 VAL A C 19
ATOM 28766 O O . VAL A 1 35 ? 32.532 24.927 31.721 1.00 0.00 547 VAL A O 19
ATOM 28779 N N . LEU A 1 36 ? 31.035 23.444 32.501 1.00 0.00 548 LEU A N 19
ATOM 28780 C CA . LEU A 1 36 ? 30.328 23.235 31.253 1.00 0.00 548 LEU A CA 19
ATOM 28781 C C . LEU A 1 36 ? 29.295 24.363 31.090 1.00 0.00 548 LEU A C 19
ATOM 28782 O O . LEU A 1 36 ? 28.229 24.317 31.707 1.00 0.00 548 LEU A O 19
ATOM 28798 N N . VAL A 1 37 ? 29.620 25.397 30.311 1.00 0.00 549 VAL A N 19
ATOM 28799 C CA . VAL A 1 37 ? 28.679 26.486 29.970 1.00 0.00 549 VAL A CA 19
ATOM 28800 C C . VAL A 1 37 ? 27.445 26.034 29.167 1.00 0.00 549 VAL A C 19
ATOM 28801 O O . VAL A 1 37 ? 27.553 25.374 28.128 1.00 0.00 549 VAL A O 19
ATOM 28814 N N . ILE A 1 38 ? 26.260 26.445 29.625 1.00 0.00 550 ILE A N 19
ATOM 28815 C CA . ILE A 1 38 ? 24.941 26.194 29.022 1.00 0.00 550 ILE A CA 19
ATOM 28816 C C . ILE A 1 38 ? 24.185 27.530 28.839 1.00 0.00 550 ILE A C 19
ATOM 28817 O O . ILE A 1 38 ? 24.481 28.509 29.529 1.00 0.00 550 ILE A O 19
ATOM 28833 N N . PRO A 1 39 ? 23.201 27.600 27.927 1.00 0.00 551 PRO A N 19
ATOM 28834 C CA . PRO A 1 39 ? 22.348 28.775 27.753 1.00 0.00 551 PRO A CA 19
ATOM 28835 C C . PRO A 1 39 ? 21.364 28.965 28.922 1.00 0.00 551 PRO A C 19
ATOM 28836 O O . PRO A 1 39 ? 20.970 28.010 29.599 1.00 0.00 551 PRO A O 19
ATOM 28847 N N . PHE A 1 40 ? 20.941 30.211 29.143 1.00 0.00 552 PHE A N 19
ATOM 28848 C CA . PHE A 1 40 ? 19.972 30.584 30.181 1.00 0.00 552 PHE A CA 19
ATOM 28849 C C . PHE A 1 40 ? 18.533 30.074 30.003 1.00 0.00 552 PHE A C 19
ATOM 28850 O O . PHE A 1 40 ? 18.081 29.861 28.875 1.00 0.00 552 PHE A O 19
ATOM 28867 N N . GLN A 1 41 ? 17.776 29.955 31.100 1.00 0.00 553 GLN A N 19
ATOM 28868 C CA . GLN A 1 41 ? 16.393 29.452 31.070 1.00 0.00 553 GLN A CA 19
ATOM 28869 C C . GLN A 1 41 ? 15.394 30.360 30.323 1.00 0.00 553 GLN A C 19
ATOM 28870 O O . GLN A 1 41 ? 14.324 29.901 29.916 1.00 0.00 553 GLN A O 19
ATOM 28884 N N . ASN A 1 42 ? 15.718 31.644 30.161 1.00 0.00 554 ASN A N 19
ATOM 28885 C CA . ASN A 1 42 ? 14.926 32.650 29.456 1.00 0.00 554 ASN A CA 19
ATOM 28886 C C . ASN A 1 42 ? 15.861 33.827 29.097 1.00 0.00 554 ASN A C 19
ATOM 28887 O O . ASN A 1 42 ? 16.798 34.106 29.850 1.00 0.00 554 ASN A O 19
ATOM 28898 N N . PRO A 1 43 ? 15.591 34.565 28.009 1.00 0.00 555 PRO A N 19
ATOM 28899 C CA . PRO A 1 43 ? 16.453 35.645 27.521 1.00 0.00 555 PRO A CA 19
ATOM 28900 C C . PRO A 1 43 ? 16.473 36.856 28.466 1.00 0.00 555 PRO A C 19
ATOM 28901 O O . PRO A 1 43 ? 17.485 37.541 28.575 1.00 0.00 555 PRO A O 19
ATOM 28912 N N . GLU A 1 44 ? 15.368 37.107 29.173 1.00 0.00 556 GLU A N 19
ATOM 28913 C CA . GLU A 1 44 ? 15.223 38.226 30.111 1.00 0.00 556 GLU A CA 19
ATOM 28914 C C . GLU A 1 44 ? 15.629 37.897 31.559 1.00 0.00 556 GLU A C 19
ATOM 28915 O O . GLU A 1 44 ? 15.726 38.796 32.392 1.00 0.00 556 GLU A O 19
ATOM 28927 N N . GLU A 1 45 ? 15.836 36.617 31.882 1.00 0.00 557 GLU A N 19
ATOM 28928 C CA . GLU A 1 45 ? 16.395 36.201 33.176 1.00 0.00 557 GLU A CA 19
ATOM 28929 C C . GLU A 1 45 ? 17.927 36.376 33.222 1.00 0.00 557 GLU A C 19
ATOM 28930 O O . GLU A 1 45 ? 18.505 36.545 34.295 1.00 0.00 557 GLU A O 19
ATOM 28942 N N . GLN A 1 46 ? 18.578 36.315 32.057 1.00 0.00 558 GLN A N 19
ATOM 28943 C CA . GLN A 1 46 ? 20.032 36.405 31.874 1.00 0.00 558 GLN A CA 19
ATOM 28944 C C . GLN A 1 46 ? 20.645 37.736 32.361 1.00 0.00 558 GLN A C 19
ATOM 28945 O O . GLN A 1 46 ? 20.329 38.816 31.856 1.00 0.00 558 GLN A O 19
ATOM 28959 N N . ASP A 1 47 ? 21.575 37.654 33.315 1.00 0.00 559 ASP A N 19
ATOM 28960 C CA . ASP A 1 47 ? 22.243 38.795 33.941 1.00 0.00 559 ASP A CA 19
ATOM 28961 C C . ASP A 1 47 ? 23.450 39.211 33.077 1.00 0.00 559 ASP A C 19
ATOM 28962 O O . ASP A 1 47 ? 24.274 38.382 32.684 1.00 0.00 559 ASP A O 19
ATOM 28971 N N . GLU A 1 48 ? 23.580 40.509 32.776 1.00 0.00 560 GLU A N 19
ATOM 28972 C CA . GLU A 1 48 ? 24.712 41.034 31.995 1.00 0.00 560 GLU A CA 19
ATOM 28973 C C . GLU A 1 48 ? 26.055 40.770 32.694 1.00 0.00 560 GLU A C 19
ATOM 28974 O O . GLU A 1 48 ? 26.214 41.075 33.877 1.00 0.00 560 GLU A O 19
ATOM 28986 N N . GLY A 1 49 ? 27.025 40.227 31.951 1.00 0.00 561 GLY A N 19
ATOM 28987 C CA . GLY A 1 49 ? 28.362 39.877 32.444 1.00 0.00 561 GLY A CA 19
ATOM 28988 C C . GLY A 1 49 ? 28.467 38.499 33.106 1.00 0.00 561 GLY A C 19
ATOM 28989 O O . GLY A 1 49 ? 29.578 38.014 33.324 1.00 0.00 561 GLY A O 19
ATOM 28993 N N . TRP A 1 50 ? 27.336 37.852 33.401 1.00 0.00 562 TRP A N 19
ATOM 28994 C CA . TRP A 1 50 ? 27.272 36.524 34.013 1.00 0.00 562 TRP A CA 19
ATOM 28995 C C . TRP A 1 50 ? 27.213 35.391 32.983 1.00 0.00 562 TRP A C 19
ATOM 28996 O O . TRP A 1 50 ? 26.745 35.587 31.857 1.00 0.00 562 TRP A O 19
ATOM 29017 N N . LEU A 1 51 ? 27.646 34.191 33.366 1.00 0.00 563 LEU A N 19
ATOM 29018 C CA . LEU A 1 51 ? 27.471 32.965 32.579 1.00 0.00 563 LEU A CA 19
ATOM 29019 C C . LEU A 1 51 ? 26.811 31.877 33.425 1.00 0.00 563 LEU A C 19
ATOM 29020 O O . LEU A 1 51 ? 26.968 31.856 34.642 1.00 0.00 563 LEU A O 19
ATOM 29036 N N . MET A 1 52 ? 26.082 30.969 32.774 1.00 0.00 564 MET A N 19
ATOM 29037 C CA . MET A 1 52 ? 25.470 29.799 33.406 1.00 0.00 564 MET A CA 19
ATOM 29038 C C . MET A 1 52 ? 26.168 28.512 32.968 1.00 0.00 564 MET A C 19
ATOM 29039 O O . MET A 1 52 ? 26.582 28.366 31.821 1.00 0.00 564 MET A O 19
ATOM 29053 N N . GLY A 1 53 ? 26.295 27.563 33.886 1.00 0.00 565 GLY A N 19
ATOM 29054 C CA . GLY A 1 53 ? 26.892 26.262 33.630 1.00 0.00 565 GLY A CA 19
ATOM 29055 C C . GLY A 1 53 ? 26.712 25.292 34.791 1.00 0.00 565 GLY A C 19
ATOM 29056 O O . GLY A 1 53 ? 26.032 25.580 35.780 1.00 0.00 565 GLY A O 19
ATOM 29060 N N . VAL A 1 54 ? 27.366 24.143 34.665 1.00 0.00 566 VAL A N 19
ATOM 29061 C CA . VAL A 1 54 ? 27.508 23.129 35.718 1.00 0.00 566 VAL A CA 19
ATOM 29062 C C . VAL A 1 54 ? 28.968 22.683 35.778 1.00 0.00 566 VAL A C 19
ATOM 29063 O O . VAL A 1 54 ? 29.611 22.556 34.734 1.00 0.00 566 VAL A O 19
ATOM 29076 N N . LYS A 1 55 ? 29.535 22.478 36.969 1.00 0.00 567 LYS A N 19
ATOM 29077 C CA . LYS A 1 55 ? 30.902 21.961 37.100 1.00 0.00 567 LYS A CA 19
ATOM 29078 C C . LYS A 1 55 ? 31.045 20.606 36.419 1.00 0.00 567 LYS A C 19
ATOM 29079 O O . LYS A 1 55 ? 30.190 19.736 36.573 1.00 0.00 567 LYS A O 19
ATOM 29098 N N . GLU A 1 56 ? 32.136 20.405 35.686 1.00 0.00 568 GLU A N 19
ATOM 29099 C CA . GLU A 1 56 ? 32.366 19.132 35.005 1.00 0.00 568 GLU A CA 19
ATOM 29100 C C . GLU A 1 56 ? 32.470 17.983 36.015 1.00 0.00 568 GLU A C 19
ATOM 29101 O O . GLU A 1 56 ? 31.832 16.962 35.799 1.00 0.00 568 GLU A O 19
ATOM 29113 N N . SER A 1 57 ? 33.142 18.171 37.162 1.00 0.00 569 SER A N 19
ATOM 29114 C CA . SER A 1 57 ? 33.223 17.142 38.216 1.00 0.00 569 SER A CA 19
ATOM 29115 C C . SER A 1 57 ? 31.848 16.772 38.788 1.00 0.00 569 SER A C 19
ATOM 29116 O O . SER A 1 57 ? 31.604 15.604 39.086 1.00 0.00 569 SER A O 19
ATOM 29124 N N . ASP A 1 58 ? 30.948 17.756 38.896 1.00 0.00 570 ASP A N 19
ATOM 29125 C CA . ASP A 1 58 ? 29.549 17.596 39.304 1.00 0.00 570 ASP A CA 19
ATOM 29126 C C . ASP A 1 58 ? 28.661 16.844 38.302 1.00 0.00 570 ASP A C 19
ATOM 29127 O O . ASP A 1 58 ? 27.937 15.910 38.652 1.00 0.00 570 ASP A O 19
ATOM 29136 N N . TRP A 1 59 ? 28.765 17.219 37.027 1.00 0.00 571 TRP A N 19
ATOM 29137 C CA . TRP A 1 59 ? 28.091 16.550 35.912 1.00 0.00 571 TRP A CA 19
ATOM 29138 C C . TRP A 1 59 ? 28.630 15.122 35.675 1.00 0.00 571 TRP A C 19
ATOM 29139 O O . TRP A 1 59 ? 27.857 14.210 35.385 1.00 0.00 571 TRP A O 19
ATOM 29160 N N . ASN A 1 60 ? 29.927 14.886 35.911 1.00 0.00 572 ASN A N 19
ATOM 29161 C CA . ASN A 1 60 ? 30.566 13.560 35.897 1.00 0.00 572 ASN A CA 19
ATOM 29162 C C . ASN A 1 60 ? 30.197 12.708 37.132 1.00 0.00 572 ASN A C 19
ATOM 29163 O O . ASN A 1 60 ? 30.235 11.481 37.062 1.00 0.00 572 ASN A O 19
ATOM 29174 N N . GLN A 1 61 ? 29.801 13.335 38.249 1.00 0.00 573 GLN A N 19
ATOM 29175 C CA . GLN A 1 61 ? 29.187 12.677 39.417 1.00 0.00 573 GLN A CA 19
ATOM 29176 C C . GLN A 1 61 ? 27.706 12.317 39.207 1.00 0.00 573 GLN A C 19
ATOM 29177 O O . GLN A 1 61 ? 27.082 11.728 40.088 1.00 0.00 573 GLN A O 19
ATOM 29191 N N . HIS A 1 62 ? 27.149 12.621 38.030 1.00 0.00 574 HIS A N 19
ATOM 29192 C CA . HIS A 1 62 ? 25.803 12.226 37.598 1.00 0.00 574 HIS A CA 19
ATOM 29193 C C . HIS A 1 62 ? 24.680 12.801 38.484 1.00 0.00 574 HIS A C 19
ATOM 29194 O O . HIS A 1 62 ? 23.630 12.181 38.692 1.00 0.00 574 HIS A O 19
ATOM 29208 N N . LYS A 1 63 ? 24.920 13.996 39.034 1.00 0.00 575 LYS A N 19
ATOM 29209 C CA . LYS A 1 63 ? 23.985 14.770 39.864 1.00 0.00 575 LYS A CA 19
ATOM 29210 C C . LYS A 1 63 ? 22.900 15.460 39.022 1.00 0.00 575 LYS A C 19
ATOM 29211 O O . LYS A 1 63 ? 23.101 15.718 37.835 1.00 0.00 575 LYS A O 19
ATOM 29230 N N . GLU A 1 64 ? 21.767 15.793 39.638 1.00 0.00 576 GLU A N 19
ATOM 29231 C CA . GLU A 1 64 ? 20.677 16.561 39.014 1.00 0.00 576 GLU A CA 19
ATOM 29232 C C . GLU A 1 64 ? 21.102 17.980 38.589 1.00 0.00 576 GLU A C 19
ATOM 29233 O O . GLU A 1 64 ? 21.374 18.856 39.419 1.00 0.00 576 GLU A O 19
ATOM 29245 N N . LEU A 1 65 ? 21.116 18.214 37.274 1.00 0.00 577 LEU A N 19
ATOM 29246 C CA . LEU A 1 65 ? 21.508 19.475 36.639 1.00 0.00 577 LEU A CA 19
ATOM 29247 C C . LEU A 1 65 ? 20.677 20.667 37.157 1.00 0.00 577 LEU A C 19
ATOM 29248 O O . LEU A 1 65 ? 21.234 21.718 37.459 1.00 0.00 577 LEU A O 19
ATOM 29264 N N . GLU A 1 66 ? 19.357 20.494 37.312 1.00 0.00 578 GLU A N 19
ATOM 29265 C CA . GLU A 1 66 ? 18.400 21.560 37.670 1.00 0.00 578 GLU A CA 19
ATOM 29266 C C . GLU A 1 66 ? 18.535 22.104 39.109 1.00 0.00 578 GLU A C 19
ATOM 29267 O O . GLU A 1 66 ? 17.889 23.100 39.452 1.00 0.00 578 GLU A O 19
ATOM 29279 N N . LYS A 1 67 ? 19.366 21.463 39.945 1.00 0.00 579 LYS A N 19
ATOM 29280 C CA . LYS A 1 67 ? 19.826 21.993 41.243 1.00 0.00 579 LYS A CA 19
ATOM 29281 C C . LYS A 1 67 ? 21.323 22.324 41.224 1.00 0.00 579 LYS A C 19
ATOM 29282 O O . LYS A 1 67 ? 21.736 23.357 41.746 1.00 0.00 579 LYS A O 19
ATOM 29301 N N . CYS A 1 68 ? 22.140 21.468 40.611 1.00 0.00 580 CYS A N 19
ATOM 29302 C CA . CYS A 1 68 ? 23.601 21.569 40.657 1.00 0.00 580 CYS A CA 19
ATOM 29303 C C . CYS A 1 68 ? 24.209 22.659 39.752 1.00 0.00 580 CYS A C 19
ATOM 29304 O O . CYS A 1 68 ? 25.357 23.060 39.968 1.00 0.00 580 CYS A O 19
ATOM 29312 N N . ARG A 1 69 ? 23.451 23.162 38.764 1.00 0.00 581 ARG A N 19
ATOM 29313 C CA . ARG A 1 69 ? 23.789 24.351 37.960 1.00 0.00 581 ARG A CA 19
ATOM 29314 C C . ARG A 1 69 ? 23.820 25.635 38.792 1.00 0.00 581 ARG A C 19
ATOM 29315 O O . ARG A 1 69 ? 23.236 25.720 39.877 1.00 0.00 581 ARG A O 19
ATOM 29336 N N . GLY A 1 70 ? 24.435 26.659 38.211 1.00 0.00 582 GLY A N 19
ATOM 29337 C CA . GLY A 1 70 ? 24.389 28.023 38.724 1.00 0.00 582 GLY A CA 19
ATOM 29338 C C . GLY A 1 70 ? 24.899 29.073 37.741 1.00 0.00 582 GLY A C 19
ATOM 29339 O O . GLY A 1 70 ? 25.440 28.742 36.683 1.00 0.00 582 GLY A O 19
ATOM 29343 N N . VAL A 1 71 ? 24.760 30.343 38.128 1.00 0.00 583 VAL A N 19
ATOM 29344 C CA . VAL A 1 71 ? 25.391 31.495 37.466 1.00 0.00 583 VAL A CA 19
ATOM 29345 C C . VAL A 1 71 ? 26.723 31.838 38.132 1.00 0.00 583 VAL A C 19
ATOM 29346 O O . VAL A 1 71 ? 26.838 31.796 39.354 1.00 0.00 583 VAL A O 19
ATOM 29359 N N . PHE A 1 72 ? 27.731 32.203 37.345 1.00 0.00 584 PHE A N 19
ATOM 29360 C CA . PHE A 1 72 ? 29.051 32.617 37.832 1.00 0.00 584 PHE A CA 19
ATOM 29361 C C . PHE A 1 72 ? 29.623 33.836 37.079 1.00 0.00 584 PHE A C 19
ATOM 29362 O O . PHE A 1 72 ? 29.243 34.080 35.926 1.00 0.00 584 PHE A O 19
ATOM 29379 N N . PRO A 1 73 ? 30.547 34.598 37.696 1.00 0.00 585 PRO A N 19
ATOM 29380 C CA . PRO A 1 73 ? 31.303 35.640 37.000 1.00 0.00 585 PRO A CA 19
ATOM 29381 C C . PRO A 1 73 ? 32.241 35.009 35.961 1.00 0.00 585 PRO A C 19
ATOM 29382 O O . PRO A 1 73 ? 33.217 34.348 36.320 1.00 0.00 585 PRO A O 19
ATOM 29393 N N . GLU A 1 74 ? 31.981 35.218 34.664 1.00 0.00 586 GLU A N 19
ATOM 29394 C CA . GLU A 1 74 ? 32.800 34.637 33.583 1.00 0.00 586 GLU A CA 19
ATOM 29395 C C . GLU A 1 74 ? 34.290 35.014 33.704 1.00 0.00 586 GLU A C 19
ATOM 29396 O O . GLU A 1 74 ? 35.169 34.236 33.324 1.00 0.00 586 GLU A O 19
ATOM 29408 N N . ASN A 1 75 ? 34.567 36.190 34.274 1.00 0.00 587 ASN A N 19
ATOM 29409 C CA . ASN A 1 75 ? 35.889 36.771 34.494 1.00 0.00 587 ASN A CA 19
ATOM 29410 C C . ASN A 1 75 ? 36.727 36.031 35.557 1.00 0.00 587 ASN A C 19
ATOM 29411 O O . ASN A 1 75 ? 37.944 36.203 35.611 1.00 0.00 587 ASN A O 19
ATOM 29422 N N . PHE A 1 76 ? 36.107 35.157 36.360 1.00 0.00 588 PHE A N 19
ATOM 29423 C CA . PHE A 1 76 ? 36.804 34.160 37.179 1.00 0.00 588 PHE A CA 19
ATOM 29424 C C . PHE A 1 76 ? 37.373 32.934 36.449 1.00 0.00 588 PHE A C 19
ATOM 29425 O O . PHE A 1 76 ? 38.090 32.134 37.047 1.00 0.00 588 PHE A O 19
ATOM 29442 N N . THR A 1 77 ? 37.048 32.758 35.163 1.00 0.00 589 THR A N 19
ATOM 29443 C CA . THR A 1 77 ? 37.385 31.581 34.355 1.00 0.00 589 THR A CA 19
ATOM 29444 C C . THR A 1 77 ? 38.022 31.972 33.016 1.00 0.00 589 THR A C 19
ATOM 29445 O O . THR A 1 77 ? 38.010 33.139 32.624 1.00 0.00 589 THR A O 19
ATOM 29456 N N . GLU A 1 78 ? 38.580 30.986 32.312 1.00 0.00 590 GLU A N 19
ATOM 29457 C CA . GLU A 1 78 ? 39.110 31.148 30.954 1.00 0.00 590 GLU A CA 19
ATOM 29458 C C . GLU A 1 78 ? 38.448 30.136 30.015 1.00 0.00 590 GLU A C 19
ATOM 29459 O O . GLU A 1 78 ? 38.273 28.971 30.374 1.00 0.00 590 GLU A O 19
ATOM 29471 N N . ARG A 1 79 ? 38.082 30.567 28.806 1.00 0.00 591 ARG A N 19
ATOM 29472 C CA . ARG A 1 79 ? 37.535 29.713 27.744 1.00 0.00 591 ARG A CA 19
ATOM 29473 C C . ARG A 1 79 ? 38.517 28.588 27.399 1.00 0.00 591 ARG A C 19
ATOM 29474 O O . ARG A 1 79 ? 39.717 28.835 27.262 1.00 0.00 591 ARG A O 19
ATOM 29495 N N . VAL A 1 80 ? 37.997 27.380 27.209 1.00 0.00 592 VAL A N 19
ATOM 29496 C CA . VAL A 1 80 ? 38.754 26.165 26.835 1.00 0.00 592 VAL A CA 19
ATOM 29497 C C . VAL A 1 80 ? 38.068 25.476 25.631 1.00 0.00 592 VAL A C 19
ATOM 29498 O O . VAL A 1 80 ? 36.902 25.779 25.341 1.00 0.00 592 VAL A O 19
ATOM 29511 N N . PRO A 1 81 ? 38.767 24.573 24.909 1.00 0.00 593 PRO A N 19
ATOM 29512 C CA . PRO A 1 81 ? 38.249 23.866 23.728 1.00 0.00 593 PRO A CA 19
ATOM 29513 C C . PRO A 1 81 ? 37.217 22.765 24.028 1.00 0.00 593 PRO A C 19
ATOM 29514 O O . PRO A 1 81 ? 36.148 22.770 23.371 1.00 0.00 593 PRO A O 19
ATOM 29526 N N . SER B 2 1 ? 44.603 44.015 43.007 1.00 0.00 1728 SER B N 19
ATOM 29527 C CA . SER B 2 1 ? 45.757 44.169 42.103 1.00 0.00 1728 SER B CA 19
ATOM 29528 C C . SER B 2 1 ? 45.784 43.100 41.015 1.00 0.00 1728 SER B C 19
ATOM 29529 O O . SER B 2 1 ? 46.044 43.439 39.863 1.00 0.00 1728 SER B O 19
ATOM 29539 N N . THR B 2 2 ? 45.559 41.816 41.335 1.00 0.00 1729 THR B N 19
ATOM 29540 C CA . THR B 2 2 ? 45.623 40.676 40.391 1.00 0.00 1729 THR B CA 19
ATOM 29541 C C . THR B 2 2 ? 44.379 39.794 40.271 1.00 0.00 1729 THR B C 19
ATOM 29542 O O . THR B 2 2 ? 44.248 39.077 39.274 1.00 0.00 1729 THR B O 19
ATOM 29553 N N . VAL B 2 3 ? 43.455 39.855 41.235 1.00 0.00 1730 VAL B N 19
ATOM 29554 C CA . VAL B 2 3 ? 42.197 39.077 41.242 1.00 0.00 1730 VAL B CA 19
ATOM 29555 C C . VAL B 2 3 ? 40.984 39.833 40.659 1.00 0.00 1730 VAL B C 19
ATOM 29556 O O . VAL B 2 3 ? 40.926 41.061 40.778 1.00 0.00 1730 VAL B O 19
ATOM 29569 N N . PRO B 2 4 ? 40.017 39.147 40.020 1.00 0.00 1731 PRO B N 19
ATOM 29570 C CA . PRO B 2 4 ? 38.770 39.739 39.528 1.00 0.00 1731 PRO B CA 19
ATOM 29571 C C . PRO B 2 4 ? 37.724 39.978 40.634 1.00 0.00 1731 PRO B C 19
ATOM 29572 O O . PRO B 2 4 ? 37.840 39.494 41.765 1.00 0.00 1731 PRO B O 19
ATOM 29583 N N . VAL B 2 5 ? 36.662 40.705 40.277 1.00 0.00 1732 VAL B N 19
ATOM 29584 C CA . VAL B 2 5 ? 35.462 40.969 41.095 1.00 0.00 1732 VAL B CA 19
ATOM 29585 C C . VAL B 2 5 ? 34.225 40.700 40.239 1.00 0.00 1732 VAL B C 19
ATOM 29586 O O . VAL B 2 5 ? 34.200 41.060 39.059 1.00 0.00 1732 VAL B O 19
ATOM 29599 N N . ALA B 2 6 ? 33.210 40.034 40.792 1.00 0.00 1733 ALA B N 19
ATOM 29600 C CA . ALA B 2 6 ? 32.008 39.678 40.040 1.00 0.00 1733 ALA B CA 19
ATOM 29601 C C . ALA B 2 6 ? 31.248 40.929 39.538 1.00 0.00 1733 ALA B C 19
ATOM 29602 O O . ALA B 2 6 ? 31.135 41.912 40.284 1.00 0.00 1733 ALA B O 19
ATOM 29609 N N . PRO B 2 7 ? 30.724 40.928 38.296 1.00 0.00 1734 PRO B N 19
ATOM 29610 C CA . PRO B 2 7 ? 29.960 42.058 37.779 1.00 0.00 1734 PRO B CA 19
ATOM 29611 C C . PRO B 2 7 ? 28.612 42.180 38.511 1.00 0.00 1734 PRO B C 19
ATOM 29612 O O . PRO B 2 7 ? 28.150 41.202 39.113 1.00 0.00 1734 PRO B O 19
ATOM 29623 N N . PRO B 2 8 ? 27.940 43.345 38.458 1.00 0.00 1735 PRO B N 19
ATOM 29624 C CA . PRO B 2 8 ? 26.620 43.510 39.058 1.00 0.00 1735 PRO B CA 19
ATOM 29625 C C . PRO B 2 8 ? 25.618 42.480 38.529 1.00 0.00 1735 PRO B C 19
ATOM 29626 O O . PRO B 2 8 ? 25.732 42.018 37.389 1.00 0.00 1735 PRO B O 19
ATOM 29637 N N . ARG B 2 9 ? 24.596 42.159 39.328 1.00 0.00 1736 ARG B N 19
ATOM 29638 C CA . ARG B 2 9 ? 23.384 41.457 38.868 1.00 0.00 1736 ARG B CA 19
ATOM 29639 C C . ARG B 2 9 ? 22.202 42.434 38.766 1.00 0.00 1736 ARG B C 19
ATOM 29640 O O . ARG B 2 9 ? 22.178 43.458 39.455 1.00 0.00 1736 ARG B O 19
ATOM 29661 N N . ARG B 2 10 ? 21.319 42.212 37.789 1.00 0.00 1737 ARG B N 19
ATOM 29662 C CA . ARG B 2 10 ? 20.489 43.251 37.132 1.00 0.00 1737 ARG B CA 19
ATOM 29663 C C . ARG B 2 10 ? 19.328 42.663 36.305 1.00 0.00 1737 ARG B C 19
ATOM 29664 O O . ARG B 2 10 ? 19.250 41.444 36.139 1.00 0.00 1737 ARG B O 19
ATOM 29685 N N . ARG B 2 11 ? 18.483 43.531 35.732 1.00 0.00 1738 ARG B N 19
ATOM 29686 C CA . ARG B 2 11 ? 17.408 43.272 34.741 1.00 0.00 1738 ARG B CA 19
ATOM 29687 C C . ARG B 2 11 ? 16.169 42.502 35.224 1.00 0.00 1738 ARG B C 19
ATOM 29688 O O . ARG B 2 11 ? 15.067 42.810 34.766 1.00 0.00 1738 ARG B O 19
ATOM 29709 N N . ARG B 2 12 ? 16.331 41.488 36.078 1.00 0.00 1739 ARG B N 19
ATOM 29710 C CA . ARG B 2 12 ? 15.319 40.443 36.330 1.00 0.00 1739 ARG B CA 19
ATOM 29711 C C . ARG B 2 12 ? 14.020 40.929 36.969 1.00 0.00 1739 ARG B C 19
ATOM 29712 O O . ARG B 2 12 ? 14.045 41.542 38.038 1.00 0.00 1739 ARG B O 19
ATOM 29733 N N . GLY B 2 13 ? 12.890 40.497 36.414 1.00 0.00 1740 GLY B N 19
ATOM 29734 C CA . GLY B 2 13 ? 11.578 40.599 37.058 1.00 0.00 1740 GLY B CA 19
ATOM 29735 C C . GLY B 2 13 ? 10.875 41.948 36.879 1.00 0.00 1740 GLY B C 19
ATOM 29736 O O . GLY B 2 13 ? 11.162 42.691 35.939 1.00 0.00 1740 GLY B O 19
ATOM 29740 N N . ARG B 2 14 ? 9.921 42.249 37.772 1.00 0.00 1741 ARG B N 19
ATOM 29741 C CA . ARG B 2 14 ? 9.051 43.442 37.743 1.00 0.00 1741 ARG B CA 19
ATOM 29742 C C . ARG B 2 14 ? 8.266 43.571 36.425 1.00 0.00 1741 ARG B C 19
ATOM 29743 O O . ARG B 2 14 ? 8.347 44.573 35.712 1.00 0.00 1741 ARG B O 19
ATOM 29764 N N . ASN B 2 15 ? 7.517 42.519 36.092 1.00 0.00 1742 ASN B N 19
ATOM 29765 C CA . ASN B 2 15 ? 6.627 42.468 34.924 1.00 0.00 1742 ASN B CA 19
ATOM 29766 C C . ASN B 2 15 ? 5.341 43.296 35.137 1.00 0.00 1742 ASN B C 19
ATOM 29767 O O . ASN B 2 15 ? 4.791 43.861 34.188 1.00 0.00 1742 ASN B O 19
ATOM 29778 N N . LEU B 2 16 ? 4.860 43.364 36.382 1.00 0.00 1743 LEU B N 19
ATOM 29779 C CA . LEU B 2 16 ? 3.671 44.121 36.783 1.00 0.00 1743 LEU B CA 19
ATOM 29780 C C . LEU B 2 16 ? 4.050 45.412 37.529 1.00 0.00 1743 LEU B C 19
ATOM 29781 O O . LEU B 2 16 ? 5.156 45.563 38.060 1.00 0.00 1743 LEU B O 19
ATOM 29797 N N . THR B 2 17 ? 3.098 46.347 37.582 1.00 0.00 1744 THR B N 19
ATOM 29798 C CA . THR B 2 17 ? 3.148 47.565 38.414 1.00 0.00 1744 THR B CA 19
ATOM 29799 C C . THR B 2 17 ? 2.713 47.340 39.856 1.00 0.00 1744 THR B C 19
ATOM 29800 O O . THR B 2 17 ? 3.476 47.740 40.768 1.00 0.00 1744 THR B O 19
ATOM 29812 N N . GLY A 1 1 ? 34.243 9.352 34.770 1.00 0.00 513 GLY A N 20
ATOM 29813 C CA . GLY A 1 1 ? 34.587 9.532 33.352 1.00 0.00 513 GLY A CA 20
ATOM 29814 C C . GLY A 1 1 ? 33.381 9.329 32.471 1.00 0.00 513 GLY A C 20
ATOM 29815 O O . GLY A 1 1 ? 32.794 8.248 32.481 1.00 0.00 513 GLY A O 20
ATOM 29821 N N . ARG A 1 2 ? 33.016 10.357 31.701 1.00 0.00 514 ARG A N 20
ATOM 29822 C CA . ARG A 1 2 ? 31.899 10.356 30.739 1.00 0.00 514 ARG A CA 20
ATOM 29823 C C . ARG A 1 2 ? 32.263 11.196 29.509 1.00 0.00 514 ARG A C 20
ATOM 29824 O O . ARG A 1 2 ? 33.290 11.877 29.512 1.00 0.00 514 ARG A O 20
ATOM 29845 N N . LEU A 1 3 ? 31.459 11.132 28.454 1.00 0.00 515 LEU A N 20
ATOM 29846 C CA . LEU A 1 3 ? 31.669 11.863 27.194 1.00 0.00 515 LEU A CA 20
ATOM 29847 C C . LEU A 1 3 ? 30.486 12.801 26.887 1.00 0.00 515 LEU A C 20
ATOM 29848 O O . LEU A 1 3 ? 30.679 13.918 26.402 1.00 0.00 515 LEU A O 20
ATOM 29864 N N . ASP A 1 4 ? 29.271 12.377 27.233 1.00 0.00 516 ASP A N 20
ATOM 29865 C CA . ASP A 1 4 ? 28.026 13.115 27.027 1.00 0.00 516 ASP A CA 20
ATOM 29866 C C . ASP A 1 4 ? 27.964 14.383 27.898 1.00 0.00 516 ASP A C 20
ATOM 29867 O O . ASP A 1 4 ? 28.346 14.402 29.070 1.00 0.00 516 ASP A O 20
ATOM 29876 N N . LEU A 1 5 ? 27.427 15.440 27.300 1.00 0.00 517 LEU A N 20
ATOM 29877 C CA . LEU A 1 5 ? 27.371 16.812 27.806 1.00 0.00 517 LEU A CA 20
ATOM 29878 C C . LEU A 1 5 ? 25.915 17.273 28.023 1.00 0.00 517 LEU A C 20
ATOM 29879 O O . LEU A 1 5 ? 24.986 16.655 27.495 1.00 0.00 517 LEU A O 20
ATOM 29895 N N . PRO A 1 6 ? 25.696 18.342 28.811 1.00 0.00 518 PRO A N 20
ATOM 29896 C CA . PRO A 1 6 ? 24.364 18.765 29.244 1.00 0.00 518 PRO A CA 20
ATOM 29897 C C . PRO A 1 6 ? 23.454 19.283 28.117 1.00 0.00 518 PRO A C 20
ATOM 29898 O O . PRO A 1 6 ? 23.936 19.644 27.035 1.00 0.00 518 PRO A O 20
ATOM 29909 N N . PRO A 1 7 ? 22.130 19.343 28.360 1.00 0.00 519 PRO A N 20
ATOM 29910 C CA . PRO A 1 7 ? 21.154 19.880 27.415 1.00 0.00 519 PRO A CA 20
ATOM 29911 C C . PRO A 1 7 ? 21.499 21.323 27.026 1.00 0.00 519 PRO A C 20
ATOM 29912 O O . PRO A 1 7 ? 21.746 22.181 27.879 1.00 0.00 519 PRO A O 20
ATOM 29923 N N . GLY A 1 8 ? 21.547 21.576 25.719 1.00 0.00 520 GLY A N 20
ATOM 29924 C CA . GLY A 1 8 ? 21.921 22.865 25.140 1.00 0.00 520 GLY A CA 20
ATOM 29925 C C . GLY A 1 8 ? 23.411 23.230 25.193 1.00 0.00 520 GLY A C 20
ATOM 29926 O O . GLY A 1 8 ? 23.734 24.328 24.735 1.00 0.00 520 GLY A O 20
ATOM 29930 N N . PHE A 1 9 ? 24.319 22.375 25.707 1.00 0.00 521 PHE A N 20
ATOM 29931 C CA . PHE A 1 9 ? 25.744 22.692 25.872 1.00 0.00 521 PHE A CA 20
ATOM 29932 C C . PHE A 1 9 ? 26.408 23.517 24.755 1.00 0.00 521 PHE A C 20
ATOM 29933 O O . PHE A 1 9 ? 26.333 23.140 23.577 1.00 0.00 521 PHE A O 20
ATOM 29950 N N . MET A 1 10 ? 27.069 24.616 25.133 1.00 0.00 522 MET A N 20
ATOM 29951 C CA . MET A 1 10 ? 27.702 25.548 24.192 1.00 0.00 522 MET A CA 20
ATOM 29952 C C . MET A 1 10 ? 29.221 25.387 24.157 1.00 0.00 522 MET A C 20
ATOM 29953 O O . MET A 1 10 ? 29.800 25.234 23.084 1.00 0.00 522 MET A O 20
ATOM 29967 N N . PHE A 1 11 ? 29.860 25.449 25.323 1.00 0.00 523 PHE A N 20
ATOM 29968 C CA . PHE A 1 11 ? 31.314 25.433 25.505 1.00 0.00 523 PHE A CA 20
ATOM 29969 C C . PHE A 1 11 ? 31.735 25.191 26.949 1.00 0.00 523 PHE A C 20
ATOM 29970 O O . PHE A 1 11 ? 30.894 25.189 27.837 1.00 0.00 523 PHE A O 20
ATOM 29987 N N . LYS A 1 12 ? 33.022 25.000 27.219 1.00 0.00 524 LYS A N 20
ATOM 29988 C CA . LYS A 1 12 ? 33.560 24.963 28.582 1.00 0.00 524 LYS A CA 20
ATOM 29989 C C . LYS A 1 12 ? 34.314 26.252 28.951 1.00 0.00 524 LYS A C 20
ATOM 29990 O O . LYS A 1 12 ? 34.734 27.031 28.093 1.00 0.00 524 LYS A O 20
ATOM 30009 N N . VAL A 1 13 ? 34.555 26.429 30.245 1.00 0.00 525 VAL A N 20
ATOM 30010 C CA . VAL A 1 13 ? 35.509 27.385 30.842 1.00 0.00 525 VAL A CA 20
ATOM 30011 C C . VAL A 1 13 ? 36.333 26.674 31.923 1.00 0.00 525 VAL A C 20
ATOM 30012 O O . VAL A 1 13 ? 35.900 25.634 32.423 1.00 0.00 525 VAL A O 20
ATOM 30025 N N . GLN A 1 14 ? 37.481 27.228 32.331 1.00 0.00 526 GLN A N 20
ATOM 30026 C CA . GLN A 1 14 ? 38.213 26.759 33.518 1.00 0.00 526 GLN A CA 20
ATOM 30027 C C . GLN A 1 14 ? 38.482 27.900 34.515 1.00 0.00 526 GLN A C 20
ATOM 30028 O O . GLN A 1 14 ? 38.987 28.953 34.126 1.00 0.00 526 GLN A O 20
ATOM 30042 N N . ALA A 1 15 ? 38.166 27.715 35.800 1.00 0.00 527 ALA A N 20
ATOM 30043 C CA . ALA A 1 15 ? 38.397 28.708 36.855 1.00 0.00 527 ALA A CA 20
ATOM 30044 C C . ALA A 1 15 ? 39.893 29.014 37.023 1.00 0.00 527 ALA A C 20
ATOM 30045 O O . ALA A 1 15 ? 40.719 28.115 37.190 1.00 0.00 527 ALA A O 20
ATOM 30052 N N . GLN A 1 16 ? 40.229 30.300 36.972 1.00 0.00 528 GLN A N 20
ATOM 30053 C CA . GLN A 1 16 ? 41.547 30.845 37.296 1.00 0.00 528 GLN A CA 20
ATOM 30054 C C . GLN A 1 16 ? 41.648 31.178 38.798 1.00 0.00 528 GLN A C 20
ATOM 30055 O O . GLN A 1 16 ? 42.727 31.101 39.383 1.00 0.00 528 GLN A O 20
ATOM 30069 N N . HIS A 1 17 ? 40.517 31.515 39.430 1.00 0.00 529 HIS A N 20
ATOM 30070 C CA . HIS A 1 17 ? 40.402 31.942 40.829 1.00 0.00 529 HIS A CA 20
ATOM 30071 C C . HIS A 1 17 ? 39.194 31.288 41.521 1.00 0.00 529 HIS A C 20
ATOM 30072 O O . HIS A 1 17 ? 38.256 30.843 40.860 1.00 0.00 529 HIS A O 20
ATOM 30086 N N . ASP A 1 18 ? 39.218 31.197 42.852 1.00 0.00 530 ASP A N 20
ATOM 30087 C CA . ASP A 1 18 ? 38.133 30.640 43.665 1.00 0.00 530 ASP A CA 20
ATOM 30088 C C . ASP A 1 18 ? 36.992 31.621 43.982 1.00 0.00 530 ASP A C 20
ATOM 30089 O O . ASP A 1 18 ? 37.238 32.739 44.448 1.00 0.00 530 ASP A O 20
ATOM 30098 N N . TYR A 1 19 ? 35.745 31.187 43.774 1.00 0.00 531 TYR A N 20
ATOM 30099 C CA . TYR A 1 19 ? 34.552 32.029 43.866 1.00 0.00 531 TYR A CA 20
ATOM 30100 C C . TYR A 1 19 ? 33.425 31.361 44.673 1.00 0.00 531 TYR A C 20
ATOM 30101 O O . TYR A 1 19 ? 32.879 30.327 44.278 1.00 0.00 531 TYR A O 20
ATOM 30119 N N . THR A 1 20 ? 33.058 31.968 45.803 1.00 0.00 532 THR A N 20
ATOM 30120 C CA . THR A 1 20 ? 31.955 31.525 46.675 1.00 0.00 532 THR A CA 20
ATOM 30121 C C . THR A 1 20 ? 30.565 32.007 46.253 1.00 0.00 532 THR A C 20
ATOM 30122 O O . THR A 1 20 ? 30.337 33.211 46.144 1.00 0.00 532 THR A O 20
ATOM 30133 N N . ALA A 1 21 ? 29.603 31.096 46.076 1.00 0.00 533 ALA A N 20
ATOM 30134 C CA . ALA A 1 21 ? 28.209 31.449 45.828 1.00 0.00 533 ALA A CA 20
ATOM 30135 C C . ALA A 1 21 ? 27.533 32.016 47.088 1.00 0.00 533 ALA A C 20
ATOM 30136 O O . ALA A 1 21 ? 27.754 31.543 48.209 1.00 0.00 533 ALA A O 20
ATOM 30143 N N . THR A 1 22 ? 26.676 33.008 46.876 1.00 0.00 534 THR A N 20
ATOM 30144 C CA . THR A 1 22 ? 25.962 33.782 47.904 1.00 0.00 534 THR A CA 20
ATOM 30145 C C . THR A 1 22 ? 24.480 34.091 47.603 1.00 0.00 534 THR A C 20
ATOM 30146 O O . THR A 1 22 ? 23.750 34.591 48.462 1.00 0.00 534 THR A O 20
ATOM 30157 N N . ASP A 1 23 ? 23.998 33.721 46.413 1.00 0.00 535 ASP A N 20
ATOM 30158 C CA . ASP A 1 23 ? 22.586 33.609 46.024 1.00 0.00 535 ASP A CA 20
ATOM 30159 C C . ASP A 1 23 ? 22.117 32.213 45.581 1.00 0.00 535 ASP A C 20
ATOM 30160 O O . ASP A 1 23 ? 22.898 31.396 45.084 1.00 0.00 535 ASP A O 20
ATOM 30169 N N . THR A 1 24 ? 20.816 31.945 45.717 1.00 0.00 536 THR A N 20
ATOM 30170 C CA . THR A 1 24 ? 20.179 30.662 45.356 1.00 0.00 536 THR A CA 20
ATOM 30171 C C . THR A 1 24 ? 20.378 30.176 43.908 1.00 0.00 536 THR A C 20
ATOM 30172 O O . THR A 1 24 ? 20.290 28.976 43.643 1.00 0.00 536 THR A O 20
ATOM 30183 N N . ASP A 1 25 ? 20.680 31.070 42.961 1.00 0.00 537 ASP A N 20
ATOM 30184 C CA . ASP A 1 25 ? 20.951 30.732 41.551 1.00 0.00 537 ASP A CA 20
ATOM 30185 C C . ASP A 1 25 ? 22.443 30.648 41.159 1.00 0.00 537 ASP A C 20
ATOM 30186 O O . ASP A 1 25 ? 22.761 30.229 40.046 1.00 0.00 537 ASP A O 20
ATOM 30195 N N . GLU A 1 26 ? 23.365 31.039 42.046 1.00 0.00 538 GLU A N 20
ATOM 30196 C CA . GLU A 1 26 ? 24.817 31.055 41.796 1.00 0.00 538 GLU A CA 20
ATOM 30197 C C . GLU A 1 26 ? 25.490 29.672 41.801 1.00 0.00 538 GLU A C 20
ATOM 30198 O O . GLU A 1 26 ? 25.007 28.723 42.431 1.00 0.00 538 GLU A O 20
ATOM 30210 N N . LEU A 1 27 ? 26.644 29.598 41.130 1.00 0.00 539 LEU A N 20
ATOM 30211 C CA . LEU A 1 27 ? 27.570 28.466 41.059 1.00 0.00 539 LEU A CA 20
ATOM 30212 C C . LEU A 1 27 ? 28.810 28.704 41.948 1.00 0.00 539 LEU A C 20
ATOM 30213 O O . LEU A 1 27 ? 29.383 29.793 41.947 1.00 0.00 539 LEU A O 20
ATOM 30229 N N . GLN A 1 28 ? 29.250 27.681 42.681 1.00 0.00 540 GLN A N 20
ATOM 30230 C CA . GLN A 1 28 ? 30.454 27.705 43.523 1.00 0.00 540 GLN A CA 20
ATOM 30231 C C . GLN A 1 28 ? 31.686 27.159 42.766 1.00 0.00 540 GLN A C 20
ATOM 30232 O O . GLN A 1 28 ? 31.687 26.001 42.340 1.00 0.00 540 GLN A O 20
ATOM 30246 N N . LEU A 1 29 ? 32.757 27.952 42.627 1.00 0.00 541 LEU A N 20
ATOM 30247 C CA . LEU A 1 29 ? 33.980 27.588 41.885 1.00 0.00 541 LEU A CA 20
ATOM 30248 C C . LEU A 1 29 ? 35.241 27.563 42.773 1.00 0.00 541 LEU A C 20
ATOM 30249 O O . LEU A 1 29 ? 35.393 28.354 43.708 1.00 0.00 541 LEU A O 20
ATOM 30265 N N . LYS A 1 30 ? 36.180 26.677 42.433 1.00 0.00 542 LYS A N 20
ATOM 30266 C CA . LYS A 1 30 ? 37.570 26.624 42.913 1.00 0.00 542 LYS A CA 20
ATOM 30267 C C . LYS A 1 30 ? 38.535 26.950 41.777 1.00 0.00 542 LYS A C 20
ATOM 30268 O O . LYS A 1 30 ? 38.290 26.554 40.646 1.00 0.00 542 LYS A O 20
ATOM 30287 N N . ALA A 1 31 ? 39.647 27.625 42.073 1.00 0.00 543 ALA A N 20
ATOM 30288 C CA . ALA A 1 31 ? 40.732 27.861 41.119 1.00 0.00 543 ALA A CA 20
ATOM 30289 C C . ALA A 1 31 ? 41.257 26.526 40.555 1.00 0.00 543 ALA A C 20
ATOM 30290 O O . ALA A 1 31 ? 41.966 25.792 41.247 1.00 0.00 543 ALA A O 20
ATOM 30297 N N . GLY A 1 32 ? 40.878 26.220 39.313 1.00 0.00 544 GLY A N 20
ATOM 30298 C CA . GLY A 1 32 ? 41.133 24.952 38.624 1.00 0.00 544 GLY A CA 20
ATOM 30299 C C . GLY A 1 32 ? 39.873 24.209 38.159 1.00 0.00 544 GLY A C 20
ATOM 30300 O O . GLY A 1 32 ? 40.002 23.248 37.399 1.00 0.00 544 GLY A O 20
ATOM 30304 N N . ASP A 1 33 ? 38.666 24.630 38.557 1.00 0.00 545 ASP A N 20
ATOM 30305 C CA . ASP A 1 33 ? 37.412 23.969 38.180 1.00 0.00 545 ASP A CA 20
ATOM 30306 C C . ASP A 1 33 ? 37.014 24.129 36.709 1.00 0.00 545 ASP A C 20
ATOM 30307 O O . ASP A 1 33 ? 36.869 25.256 36.235 1.00 0.00 545 ASP A O 20
ATOM 30316 N N . VAL A 1 34 ? 36.785 23.026 35.991 1.00 0.00 546 VAL A N 20
ATOM 30317 C CA . VAL A 1 34 ? 36.103 23.062 34.688 1.00 0.00 546 VAL A CA 20
ATOM 30318 C C . VAL A 1 34 ? 34.603 23.291 34.845 1.00 0.00 546 VAL A C 20
ATOM 30319 O O . VAL A 1 34 ? 33.965 22.649 35.685 1.00 0.00 546 VAL A O 20
ATOM 30332 N N . VAL A 1 35 ? 34.021 24.157 34.018 1.00 0.00 547 VAL A N 20
ATOM 30333 C CA . VAL A 1 35 ? 32.578 24.441 33.983 1.00 0.00 547 VAL A CA 20
ATOM 30334 C C . VAL A 1 35 ? 32.017 24.324 32.578 1.00 0.00 547 VAL A C 20
ATOM 30335 O O . VAL A 1 35 ? 32.477 24.996 31.659 1.00 0.00 547 VAL A O 20
ATOM 30348 N N . LEU A 1 36 ? 31.038 23.443 32.405 1.00 0.00 548 LEU A N 20
ATOM 30349 C CA . LEU A 1 36 ? 30.314 23.246 31.163 1.00 0.00 548 LEU A CA 20
ATOM 30350 C C . LEU A 1 36 ? 29.284 24.382 31.011 1.00 0.00 548 LEU A C 20
ATOM 30351 O O . LEU A 1 36 ? 28.235 24.351 31.656 1.00 0.00 548 LEU A O 20
ATOM 30367 N N . VAL A 1 37 ? 29.585 25.400 30.202 1.00 0.00 549 VAL A N 20
ATOM 30368 C CA . VAL A 1 37 ? 28.640 26.480 29.847 1.00 0.00 549 VAL A CA 20
ATOM 30369 C C . VAL A 1 37 ? 27.384 25.992 29.110 1.00 0.00 549 VAL A C 20
ATOM 30370 O O . VAL A 1 37 ? 27.451 25.292 28.093 1.00 0.00 549 VAL A O 20
ATOM 30383 N N . ILE A 1 38 ? 26.225 26.430 29.601 1.00 0.00 550 ILE A N 20
ATOM 30384 C CA . ILE A 1 38 ? 24.890 26.148 29.065 1.00 0.00 550 ILE A CA 20
ATOM 30385 C C . ILE A 1 38 ? 24.128 27.472 28.854 1.00 0.00 550 ILE A C 20
ATOM 30386 O O . ILE A 1 38 ? 24.439 28.484 29.492 1.00 0.00 550 ILE A O 20
ATOM 30402 N N . PRO A 1 39 ? 23.123 27.495 27.965 1.00 0.00 551 PRO A N 20
ATOM 30403 C CA . PRO A 1 39 ? 22.217 28.627 27.820 1.00 0.00 551 PRO A CA 20
ATOM 30404 C C . PRO A 1 39 ? 21.270 28.750 29.026 1.00 0.00 551 PRO A C 20
ATOM 30405 O O . PRO A 1 39 ? 20.958 27.769 29.709 1.00 0.00 551 PRO A O 20
ATOM 30416 N N . PHE A 1 40 ? 20.792 29.966 29.284 1.00 0.00 552 PHE A N 20
ATOM 30417 C CA . PHE A 1 40 ? 19.754 30.241 30.280 1.00 0.00 552 PHE A CA 20
ATOM 30418 C C . PHE A 1 40 ? 18.367 29.638 29.980 1.00 0.00 552 PHE A C 20
ATOM 30419 O O . PHE A 1 40 ? 18.025 29.420 28.814 1.00 0.00 552 PHE A O 20
ATOM 30436 N N . GLN A 1 41 ? 17.533 29.438 31.009 1.00 0.00 553 GLN A N 20
ATOM 30437 C CA . GLN A 1 41 ? 16.116 29.074 30.831 1.00 0.00 553 GLN A CA 20
ATOM 30438 C C . GLN A 1 41 ? 15.284 30.187 30.154 1.00 0.00 553 GLN A C 20
ATOM 30439 O O . GLN A 1 41 ? 14.289 29.887 29.489 1.00 0.00 553 GLN A O 20
ATOM 30453 N N . ASN A 1 42 ? 15.700 31.455 30.281 1.00 0.00 554 ASN A N 20
ATOM 30454 C CA . ASN A 1 42 ? 15.101 32.626 29.635 1.00 0.00 554 ASN A CA 20
ATOM 30455 C C . ASN A 1 42 ? 16.146 33.708 29.286 1.00 0.00 554 ASN A C 20
ATOM 30456 O O . ASN A 1 42 ? 17.087 33.911 30.058 1.00 0.00 554 ASN A O 20
ATOM 30467 N N . PRO A 1 43 ? 15.945 34.476 28.199 1.00 0.00 555 PRO A N 20
ATOM 30468 C CA . PRO A 1 43 ? 16.848 35.550 27.779 1.00 0.00 555 PRO A CA 20
ATOM 30469 C C . PRO A 1 43 ? 16.809 36.774 28.711 1.00 0.00 555 PRO A C 20
ATOM 30470 O O . PRO A 1 43 ? 17.824 37.455 28.869 1.00 0.00 555 PRO A O 20
ATOM 30481 N N . GLU A 1 44 ? 15.675 37.062 29.357 1.00 0.00 556 GLU A N 20
ATOM 30482 C CA . GLU A 1 44 ? 15.545 38.137 30.359 1.00 0.00 556 GLU A CA 20
ATOM 30483 C C . GLU A 1 44 ? 16.142 37.775 31.732 1.00 0.00 556 GLU A C 20
ATOM 30484 O O . GLU A 1 44 ? 16.568 38.663 32.470 1.00 0.00 556 GLU A O 20
ATOM 30496 N N . GLU A 1 45 ? 16.226 36.481 32.068 1.00 0.00 557 GLU A N 20
ATOM 30497 C CA . GLU A 1 45 ? 16.828 35.993 33.322 1.00 0.00 557 GLU A CA 20
ATOM 30498 C C . GLU A 1 45 ? 18.370 36.076 33.322 1.00 0.00 557 GLU A C 20
ATOM 30499 O O . GLU A 1 45 ? 18.999 36.155 34.381 1.00 0.00 557 GLU A O 20
ATOM 30511 N N . GLN A 1 46 ? 18.978 36.096 32.132 1.00 0.00 558 GLN A N 20
ATOM 30512 C CA . GLN A 1 46 ? 20.413 36.292 31.908 1.00 0.00 558 GLN A CA 20
ATOM 30513 C C . GLN A 1 46 ? 20.913 37.680 32.355 1.00 0.00 558 GLN A C 20
ATOM 30514 O O . GLN A 1 46 ? 20.284 38.707 32.078 1.00 0.00 558 GLN A O 20
ATOM 30528 N N . ASP A 1 47 ? 22.073 37.697 33.020 1.00 0.00 559 ASP A N 20
ATOM 30529 C CA . ASP A 1 47 ? 22.730 38.872 33.607 1.00 0.00 559 ASP A CA 20
ATOM 30530 C C . ASP A 1 47 ? 24.080 39.224 32.947 1.00 0.00 559 ASP A C 20
ATOM 30531 O O . ASP A 1 47 ? 24.844 38.329 32.585 1.00 0.00 559 ASP A O 20
ATOM 30540 N N . GLU A 1 48 ? 24.366 40.503 32.688 1.00 0.00 560 GLU A N 20
ATOM 30541 C CA . GLU A 1 48 ? 25.511 40.906 31.852 1.00 0.00 560 GLU A CA 20
ATOM 30542 C C . GLU A 1 48 ? 26.861 40.748 32.578 1.00 0.00 560 GLU A C 20
ATOM 30543 O O . GLU A 1 48 ? 27.005 41.148 33.736 1.00 0.00 560 GLU A O 20
ATOM 30555 N N . GLY A 1 49 ? 27.851 40.164 31.895 1.00 0.00 561 GLY A N 20
ATOM 30556 C CA . GLY A 1 49 ? 29.164 39.796 32.445 1.00 0.00 561 GLY A CA 20
ATOM 30557 C C . GLY A 1 49 ? 29.192 38.434 33.154 1.00 0.00 561 GLY A C 20
ATOM 30558 O O . GLY A 1 49 ? 30.263 37.938 33.502 1.00 0.00 561 GLY A O 20
ATOM 30562 N N . TRP A 1 50 ? 28.025 37.814 33.346 1.00 0.00 562 TRP A N 20
ATOM 30563 C CA . TRP A 1 50 ? 27.860 36.479 33.915 1.00 0.00 562 TRP A CA 20
ATOM 30564 C C . TRP A 1 50 ? 27.816 35.383 32.845 1.00 0.00 562 TRP A C 20
ATOM 30565 O O . TRP A 1 50 ? 27.529 35.644 31.673 1.00 0.00 562 TRP A O 20
ATOM 30586 N N . LEU A 1 51 ? 28.051 34.140 33.255 1.00 0.00 563 LEU A N 20
ATOM 30587 C CA . LEU A 1 51 ? 27.779 32.935 32.469 1.00 0.00 563 LEU A CA 20
ATOM 30588 C C . LEU A 1 51 ? 27.052 31.908 33.339 1.00 0.00 563 LEU A C 20
ATOM 30589 O O . LEU A 1 51 ? 27.219 31.898 34.556 1.00 0.00 563 LEU A O 20
ATOM 30605 N N . MET A 1 52 ? 26.248 31.049 32.714 1.00 0.00 564 MET A N 20
ATOM 30606 C CA . MET A 1 52 ? 25.610 29.896 33.353 1.00 0.00 564 MET A CA 20
ATOM 30607 C C . MET A 1 52 ? 26.283 28.599 32.905 1.00 0.00 564 MET A C 20
ATOM 30608 O O . MET A 1 52 ? 26.590 28.411 31.730 1.00 0.00 564 MET A O 20
ATOM 30622 N N . GLY A 1 53 ? 26.459 27.667 33.835 1.00 0.00 565 GLY A N 20
ATOM 30623 C CA . GLY A 1 53 ? 26.973 26.334 33.559 1.00 0.00 565 GLY A CA 20
ATOM 30624 C C . GLY A 1 53 ? 26.752 25.352 34.702 1.00 0.00 565 GLY A C 20
ATOM 30625 O O . GLY A 1 53 ? 26.097 25.647 35.704 1.00 0.00 565 GLY A O 20
ATOM 30629 N N . VAL A 1 54 ? 27.343 24.173 34.541 1.00 0.00 566 VAL A N 20
ATOM 30630 C CA . VAL A 1 54 ? 27.473 23.140 35.574 1.00 0.00 566 VAL A CA 20
ATOM 30631 C C . VAL A 1 54 ? 28.929 22.684 35.634 1.00 0.00 566 VAL A C 20
ATOM 30632 O O . VAL A 1 54 ? 29.574 22.537 34.594 1.00 0.00 566 VAL A O 20
ATOM 30645 N N . LYS A 1 55 ? 29.485 22.490 36.829 1.00 0.00 567 LYS A N 20
ATOM 30646 C CA . LYS A 1 55 ? 30.841 21.962 36.999 1.00 0.00 567 LYS A CA 20
ATOM 30647 C C . LYS A 1 55 ? 30.989 20.609 36.310 1.00 0.00 567 LYS A C 20
ATOM 30648 O O . LYS A 1 55 ? 30.133 19.739 36.471 1.00 0.00 567 LYS A O 20
ATOM 30667 N N . GLU A 1 56 ? 32.073 20.407 35.562 1.00 0.00 568 GLU A N 20
ATOM 30668 C CA . GLU A 1 56 ? 32.302 19.114 34.914 1.00 0.00 568 GLU A CA 20
ATOM 30669 C C . GLU A 1 56 ? 32.430 17.992 35.953 1.00 0.00 568 GLU A C 20
ATOM 30670 O O . GLU A 1 56 ? 31.841 16.937 35.762 1.00 0.00 568 GLU A O 20
ATOM 30682 N N . SER A 1 57 ? 33.082 18.227 37.098 1.00 0.00 569 SER A N 20
ATOM 30683 C CA . SER A 1 57 ? 33.160 17.233 38.176 1.00 0.00 569 SER A CA 20
ATOM 30684 C C . SER A 1 57 ? 31.786 16.952 38.810 1.00 0.00 569 SER A C 20
ATOM 30685 O O . SER A 1 57 ? 31.495 15.804 39.144 1.00 0.00 569 SER A O 20
ATOM 30693 N N . ASP A 1 58 ? 30.899 17.950 38.928 1.00 0.00 570 ASP A N 20
ATOM 30694 C CA . ASP A 1 58 ? 29.486 17.731 39.290 1.00 0.00 570 ASP A CA 20
ATOM 30695 C C . ASP A 1 58 ? 28.724 16.816 38.315 1.00 0.00 570 ASP A C 20
ATOM 30696 O O . ASP A 1 58 ? 28.103 15.821 38.703 1.00 0.00 570 ASP A O 20
ATOM 30705 N N . TRP A 1 59 ? 28.819 17.144 37.024 1.00 0.00 571 TRP A N 20
ATOM 30706 C CA . TRP A 1 59 ? 28.167 16.445 35.915 1.00 0.00 571 TRP A CA 20
ATOM 30707 C C . TRP A 1 59 ? 28.754 15.044 35.648 1.00 0.00 571 TRP A C 20
ATOM 30708 O O . TRP A 1 59 ? 28.020 14.112 35.318 1.00 0.00 571 TRP A O 20
ATOM 30729 N N . ASN A 1 60 ? 30.054 14.844 35.877 1.00 0.00 572 ASN A N 20
ATOM 30730 C CA . ASN A 1 60 ? 30.740 13.550 35.796 1.00 0.00 572 ASN A CA 20
ATOM 30731 C C . ASN A 1 60 ? 30.509 12.678 37.045 1.00 0.00 572 ASN A C 20
ATOM 30732 O O . ASN A 1 60 ? 30.699 11.466 36.973 1.00 0.00 572 ASN A O 20
ATOM 30743 N N . GLN A 1 61 ? 30.078 13.252 38.175 1.00 0.00 573 GLN A N 20
ATOM 30744 C CA . GLN A 1 61 ? 29.496 12.507 39.303 1.00 0.00 573 GLN A CA 20
ATOM 30745 C C . GLN A 1 61 ? 27.961 12.345 39.209 1.00 0.00 573 GLN A C 20
ATOM 30746 O O . GLN A 1 61 ? 27.342 11.803 40.124 1.00 0.00 573 GLN A O 20
ATOM 30760 N N . HIS A 1 62 ? 27.352 12.783 38.101 1.00 0.00 574 HIS A N 20
ATOM 30761 C CA . HIS A 1 62 ? 25.935 12.580 37.743 1.00 0.00 574 HIS A CA 20
ATOM 30762 C C . HIS A 1 62 ? 24.924 13.209 38.731 1.00 0.00 574 HIS A C 20
ATOM 30763 O O . HIS A 1 62 ? 23.776 12.768 38.849 1.00 0.00 574 HIS A O 20
ATOM 30777 N N . LYS A 1 63 ? 25.353 14.259 39.442 1.00 0.00 575 LYS A N 20
ATOM 30778 C CA . LYS A 1 63 ? 24.540 15.037 40.391 1.00 0.00 575 LYS A CA 20
ATOM 30779 C C . LYS A 1 63 ? 23.445 15.839 39.669 1.00 0.00 575 LYS A C 20
ATOM 30780 O O . LYS A 1 63 ? 23.571 16.120 38.475 1.00 0.00 575 LYS A O 20
ATOM 30799 N N . GLU A 1 64 ? 22.353 16.175 40.359 1.00 0.00 576 GLU A N 20
ATOM 30800 C CA . GLU A 1 64 ? 21.143 16.733 39.730 1.00 0.00 576 GLU A CA 20
ATOM 30801 C C . GLU A 1 64 ? 21.348 18.113 39.074 1.00 0.00 576 GLU A C 20
ATOM 30802 O O . GLU A 1 64 ? 21.405 19.137 39.753 1.00 0.00 576 GLU A O 20
ATOM 30814 N N . LEU A 1 65 ? 21.418 18.162 37.737 1.00 0.00 577 LEU A N 20
ATOM 30815 C CA . LEU A 1 65 ? 21.736 19.373 36.967 1.00 0.00 577 LEU A CA 20
ATOM 30816 C C . LEU A 1 65 ? 20.857 20.583 37.344 1.00 0.00 577 LEU A C 20
ATOM 30817 O O . LEU A 1 65 ? 21.371 21.677 37.557 1.00 0.00 577 LEU A O 20
ATOM 30833 N N . GLU A 1 66 ? 19.545 20.378 37.477 1.00 0.00 578 GLU A N 20
ATOM 30834 C CA . GLU A 1 66 ? 18.552 21.442 37.711 1.00 0.00 578 GLU A CA 20
ATOM 30835 C C . GLU A 1 66 ? 18.687 22.149 39.077 1.00 0.00 578 GLU A C 20
ATOM 30836 O O . GLU A 1 66 ? 18.225 23.285 39.217 1.00 0.00 578 GLU A O 20
ATOM 30848 N N . LYS A 1 67 ? 19.359 21.536 40.067 1.00 0.00 579 LYS A N 20
ATOM 30849 C CA . LYS A 1 67 ? 19.831 22.243 41.280 1.00 0.00 579 LYS A CA 20
ATOM 30850 C C . LYS A 1 67 ? 21.321 22.592 41.204 1.00 0.00 579 LYS A C 20
ATOM 30851 O O . LYS A 1 67 ? 21.710 23.682 41.618 1.00 0.00 579 LYS A O 20
ATOM 30870 N N . CYS A 1 68 ? 22.159 21.686 40.697 1.00 0.00 580 CYS A N 20
ATOM 30871 C CA . CYS A 1 68 ? 23.621 21.783 40.755 1.00 0.00 580 CYS A CA 20
ATOM 30872 C C . CYS A 1 68 ? 24.237 22.856 39.843 1.00 0.00 580 CYS A C 20
ATOM 30873 O O . CYS A 1 68 ? 25.351 23.304 40.131 1.00 0.00 580 CYS A O 20
ATOM 30881 N N . ARG A 1 69 ? 23.541 23.259 38.768 1.00 0.00 581 ARG A N 20
ATOM 30882 C CA . ARG A 1 69 ? 23.910 24.388 37.893 1.00 0.00 581 ARG A CA 20
ATOM 30883 C C . ARG A 1 69 ? 23.920 25.723 38.641 1.00 0.00 581 ARG A C 20
ATOM 30884 O O . ARG A 1 69 ? 23.380 25.849 39.746 1.00 0.00 581 ARG A O 20
ATOM 30905 N N . GLY A 1 70 ? 24.511 26.730 38.015 1.00 0.00 582 GLY A N 20
ATOM 30906 C CA . GLY A 1 70 ? 24.474 28.100 38.509 1.00 0.00 582 GLY A CA 20
ATOM 30907 C C . GLY A 1 70 ? 25.151 29.124 37.609 1.00 0.00 582 GLY A C 20
ATOM 30908 O O . GLY A 1 70 ? 25.876 28.774 36.672 1.00 0.00 582 GLY A O 20
ATOM 30912 N N . VAL A 1 71 ? 24.934 30.398 37.937 1.00 0.00 583 VAL A N 20
ATOM 30913 C CA . VAL A 1 71 ? 25.638 31.527 37.328 1.00 0.00 583 VAL A CA 20
ATOM 30914 C C . VAL A 1 71 ? 26.957 31.798 38.048 1.00 0.00 583 VAL A C 20
ATOM 30915 O O . VAL A 1 71 ? 27.052 31.667 39.267 1.00 0.00 583 VAL A O 20
ATOM 30928 N N . PHE A 1 72 ? 27.958 32.226 37.293 1.00 0.00 584 PHE A N 20
ATOM 30929 C CA . PHE A 1 72 ? 29.271 32.648 37.784 1.00 0.00 584 PHE A CA 20
ATOM 30930 C C . PHE A 1 72 ? 29.836 33.843 36.985 1.00 0.00 584 PHE A C 20
ATOM 30931 O O . PHE A 1 72 ? 29.455 34.031 35.823 1.00 0.00 584 PHE A O 20
ATOM 30948 N N . PRO A 1 73 ? 30.732 34.664 37.567 1.00 0.00 585 PRO A N 20
ATOM 30949 C CA . PRO A 1 73 ? 31.445 35.701 36.820 1.00 0.00 585 PRO A CA 20
ATOM 30950 C C . PRO A 1 73 ? 32.419 35.049 35.832 1.00 0.00 585 PRO A C 20
ATOM 30951 O O . PRO A 1 73 ? 33.394 34.421 36.249 1.00 0.00 585 PRO A O 20
ATOM 30962 N N . GLU A 1 74 ? 32.193 35.190 34.522 1.00 0.00 586 GLU A N 20
ATOM 30963 C CA . GLU A 1 74 ? 33.052 34.553 33.506 1.00 0.00 586 GLU A CA 20
ATOM 30964 C C . GLU A 1 74 ? 34.526 34.991 33.621 1.00 0.00 586 GLU A C 20
ATOM 30965 O O . GLU A 1 74 ? 35.425 34.222 33.282 1.00 0.00 586 GLU A O 20
ATOM 30977 N N . ASN A 1 75 ? 34.773 36.190 34.161 1.00 0.00 587 ASN A N 20
ATOM 30978 C CA . ASN A 1 75 ? 36.092 36.772 34.426 1.00 0.00 587 ASN A CA 20
ATOM 30979 C C . ASN A 1 75 ? 36.886 36.070 35.549 1.00 0.00 587 ASN A C 20
ATOM 30980 O O . ASN A 1 75 ? 38.107 36.215 35.623 1.00 0.00 587 ASN A O 20
ATOM 30991 N N . PHE A 1 76 ? 36.230 35.256 36.384 1.00 0.00 588 PHE A N 20
ATOM 30992 C CA . PHE A 1 76 ? 36.901 34.255 37.226 1.00 0.00 588 PHE A CA 20
ATOM 30993 C C . PHE A 1 76 ? 37.455 33.015 36.515 1.00 0.00 588 PHE A C 20
ATOM 30994 O O . PHE A 1 76 ? 38.238 32.257 37.094 1.00 0.00 588 PHE A O 20
ATOM 31011 N N . THR A 1 77 ? 37.047 32.792 35.266 1.00 0.00 589 THR A N 20
ATOM 31012 C CA . THR A 1 77 ? 37.389 31.637 34.441 1.00 0.00 589 THR A CA 20
ATOM 31013 C C . THR A 1 77 ? 38.022 32.078 33.115 1.00 0.00 589 THR A C 20
ATOM 31014 O O . THR A 1 77 ? 38.153 33.269 32.828 1.00 0.00 589 THR A O 20
ATOM 31025 N N . GLU A 1 78 ? 38.431 31.115 32.295 1.00 0.00 590 GLU A N 20
ATOM 31026 C CA . GLU A 1 78 ? 38.864 31.356 30.919 1.00 0.00 590 GLU A CA 20
ATOM 31027 C C . GLU A 1 78 ? 38.178 30.373 29.964 1.00 0.00 590 GLU A C 20
ATOM 31028 O O . GLU A 1 78 ? 38.021 29.193 30.287 1.00 0.00 590 GLU A O 20
ATOM 31040 N N . ARG A 1 79 ? 37.745 30.867 28.800 1.00 0.00 591 ARG A N 20
ATOM 31041 C CA . ARG A 1 79 ? 37.018 30.110 27.769 1.00 0.00 591 ARG A CA 20
ATOM 31042 C C . ARG A 1 79 ? 37.966 29.113 27.089 1.00 0.00 591 ARG A C 20
ATOM 31043 O O . ARG A 1 79 ? 38.884 29.511 26.371 1.00 0.00 591 ARG A O 20
ATOM 31064 N N . VAL A 1 80 ? 37.742 27.818 27.314 1.00 0.00 592 VAL A N 20
ATOM 31065 C CA . VAL A 1 80 ? 38.562 26.713 26.771 1.00 0.00 592 VAL A CA 20
ATOM 31066 C C . VAL A 1 80 ? 37.929 26.201 25.454 1.00 0.00 592 VAL A C 20
ATOM 31067 O O . VAL A 1 80 ? 36.755 26.484 25.184 1.00 0.00 592 VAL A O 20
ATOM 31080 N N . PRO A 1 81 ? 38.700 25.507 24.588 1.00 0.00 593 PRO A N 20
ATOM 31081 C CA . PRO A 1 81 ? 38.243 25.026 23.275 1.00 0.00 593 PRO A CA 20
ATOM 31082 C C . PRO A 1 81 ? 37.298 23.817 23.338 1.00 0.00 593 PRO A C 20
ATOM 31083 O O . PRO A 1 81 ? 37.141 23.188 24.406 1.00 0.00 593 PRO A O 20
ATOM 31095 N N . SER B 2 1 ? 44.827 44.560 46.234 1.00 0.00 1728 SER B N 20
ATOM 31096 C CA . SER B 2 1 ? 44.700 43.273 45.526 1.00 0.00 1728 SER B CA 20
ATOM 31097 C C . SER B 2 1 ? 44.615 43.489 44.013 1.00 0.00 1728 SER B C 20
ATOM 31098 O O . SER B 2 1 ? 44.482 44.623 43.544 1.00 0.00 1728 SER B O 20
ATOM 31108 N N . THR B 2 2 ? 44.714 42.413 43.227 1.00 0.00 1729 THR B N 20
ATOM 31109 C CA . THR B 2 2 ? 44.594 42.390 41.750 1.00 0.00 1729 THR B CA 20
ATOM 31110 C C . THR B 2 2 ? 43.644 41.349 41.144 1.00 0.00 1729 THR B C 20
ATOM 31111 O O . THR B 2 2 ? 43.359 41.399 39.942 1.00 0.00 1729 THR B O 20
ATOM 31122 N N . VAL B 2 3 ? 43.133 40.420 41.960 1.00 0.00 1730 VAL B N 20
ATOM 31123 C CA . VAL B 2 3 ? 42.206 39.341 41.557 1.00 0.00 1730 VAL B CA 20
ATOM 31124 C C . VAL B 2 3 ? 40.899 39.865 40.930 1.00 0.00 1730 VAL B C 20
ATOM 31125 O O . VAL B 2 3 ? 40.532 41.019 41.193 1.00 0.00 1730 VAL B O 20
ATOM 31138 N N . PRO B 2 4 ? 40.205 39.076 40.083 1.00 0.00 1731 PRO B N 20
ATOM 31139 C CA . PRO B 2 4 ? 38.984 39.514 39.402 1.00 0.00 1731 PRO B CA 20
ATOM 31140 C C . PRO B 2 4 ? 37.848 39.899 40.361 1.00 0.00 1731 PRO B C 20
ATOM 31141 O O . PRO B 2 4 ? 37.833 39.502 41.529 1.00 0.00 1731 PRO B O 20
ATOM 31152 N N . VAL B 2 5 ? 36.881 40.673 39.856 1.00 0.00 1732 VAL B N 20
ATOM 31153 C CA . VAL B 2 5 ? 35.720 41.187 40.607 1.00 0.00 1732 VAL B CA 20
ATOM 31154 C C . VAL B 2 5 ? 34.418 40.974 39.837 1.00 0.00 1732 VAL B C 20
ATOM 31155 O O . VAL B 2 5 ? 34.299 41.377 38.677 1.00 0.00 1732 VAL B O 20
ATOM 31168 N N . ALA B 2 6 ? 33.439 40.321 40.462 1.00 0.00 1733 ALA B N 20
ATOM 31169 C CA . ALA B 2 6 ? 32.186 39.939 39.822 1.00 0.00 1733 ALA B CA 20
ATOM 31170 C C . ALA B 2 6 ? 31.317 41.154 39.419 1.00 0.00 1733 ALA B C 20
ATOM 31171 O O . ALA B 2 6 ? 31.205 42.115 40.190 1.00 0.00 1733 ALA B O 20
ATOM 31178 N N . PRO B 2 7 ? 30.647 41.113 38.252 1.00 0.00 1734 PRO B N 20
ATOM 31179 C CA . PRO B 2 7 ? 29.729 42.174 37.837 1.00 0.00 1734 PRO B CA 20
ATOM 31180 C C . PRO B 2 7 ? 28.408 42.165 38.642 1.00 0.00 1734 PRO B C 20
ATOM 31181 O O . PRO B 2 7 ? 28.111 41.183 39.333 1.00 0.00 1734 PRO B O 20
ATOM 31192 N N . PRO B 2 8 ? 27.577 43.224 38.563 1.00 0.00 1735 PRO B N 20
ATOM 31193 C CA . PRO B 2 8 ? 26.254 43.253 39.196 1.00 0.00 1735 PRO B CA 20
ATOM 31194 C C . PRO B 2 8 ? 25.315 42.148 38.689 1.00 0.00 1735 PRO B C 20
ATOM 31195 O O . PRO B 2 8 ? 25.450 41.712 37.538 1.00 0.00 1735 PRO B O 20
ATOM 31206 N N . ARG B 2 9 ? 24.337 41.731 39.508 1.00 0.00 1736 ARG B N 20
ATOM 31207 C CA . ARG B 2 9 ? 23.274 40.766 39.133 1.00 0.00 1736 ARG B CA 20
ATOM 31208 C C . ARG B 2 9 ? 21.886 41.357 39.402 1.00 0.00 1736 ARG B C 20
ATOM 31209 O O . ARG B 2 9 ? 21.748 42.243 40.249 1.00 0.00 1736 ARG B O 20
ATOM 31230 N N . ARG B 2 10 ? 20.867 40.889 38.670 1.00 0.00 1737 ARG B N 20
ATOM 31231 C CA . ARG B 2 10 ? 19.506 41.466 38.618 1.00 0.00 1737 ARG B CA 20
ATOM 31232 C C . ARG B 2 10 ? 18.455 40.364 38.819 1.00 0.00 1737 ARG B C 20
ATOM 31233 O O . ARG B 2 10 ? 18.500 39.348 38.123 1.00 0.00 1737 ARG B O 20
ATOM 31254 N N . ARG B 2 11 ? 17.489 40.545 39.730 1.00 0.00 1738 ARG B N 20
ATOM 31255 C CA . ARG B 2 11 ? 16.400 39.567 39.936 1.00 0.00 1738 ARG B CA 20
ATOM 31256 C C . ARG B 2 11 ? 15.373 39.581 38.799 1.00 0.00 1738 ARG B C 20
ATOM 31257 O O . ARG B 2 11 ? 14.865 40.641 38.434 1.00 0.00 1738 ARG B O 20
ATOM 31278 N N . ARG B 2 12 ? 15.059 38.392 38.280 1.00 0.00 1739 ARG B N 20
ATOM 31279 C CA . ARG B 2 12 ? 14.000 38.095 37.296 1.00 0.00 1739 ARG B CA 20
ATOM 31280 C C . ARG B 2 12 ? 13.599 36.630 37.345 1.00 0.00 1739 ARG B C 20
ATOM 31281 O O . ARG B 2 12 ? 14.455 35.783 37.604 1.00 0.00 1739 ARG B O 20
ATOM 31302 N N . GLY B 2 13 ? 12.345 36.343 37.002 1.00 0.00 1740 GLY B N 20
ATOM 31303 C CA . GLY B 2 13 ? 11.827 34.981 36.897 1.00 0.00 1740 GLY B CA 20
ATOM 31304 C C . GLY B 2 13 ? 11.396 34.391 38.249 1.00 0.00 1740 GLY B C 20
ATOM 31305 O O . GLY B 2 13 ? 11.892 34.797 39.302 1.00 0.00 1740 GLY B O 20
ATOM 31309 N N . ARG B 2 14 ? 10.437 33.455 38.217 1.00 0.00 1741 ARG B N 20
ATOM 31310 C CA . ARG B 2 14 ? 9.649 32.999 39.383 1.00 0.00 1741 ARG B CA 20
ATOM 31311 C C . ARG B 2 14 ? 10.523 32.506 40.549 1.00 0.00 1741 ARG B C 20
ATOM 31312 O O . ARG B 2 14 ? 11.515 31.807 40.315 1.00 0.00 1741 ARG B O 20
ATOM 31333 N N . ASN B 2 15 ? 10.147 32.833 41.793 1.00 0.00 1742 ASN B N 20
ATOM 31334 C CA . ASN B 2 15 ? 10.884 32.424 43.002 1.00 0.00 1742 ASN B CA 20
ATOM 31335 C C . ASN B 2 15 ? 10.033 32.001 44.226 1.00 0.00 1742 ASN B C 20
ATOM 31336 O O . ASN B 2 15 ? 10.585 31.402 45.156 1.00 0.00 1742 ASN B O 20
ATOM 31347 N N . LEU B 2 16 ? 8.720 32.270 44.250 1.00 0.00 1743 LEU B N 20
ATOM 31348 C CA . LEU B 2 16 ? 7.818 32.005 45.384 1.00 0.00 1743 LEU B CA 20
ATOM 31349 C C . LEU B 2 16 ? 7.858 30.537 45.865 1.00 0.00 1743 LEU B C 20
ATOM 31350 O O . LEU B 2 16 ? 7.594 29.615 45.085 1.00 0.00 1743 LEU B O 20
ATOM 31366 N N . THR B 2 17 ? 8.199 30.322 47.142 1.00 0.00 1744 THR B N 20
ATOM 31367 C CA . THR B 2 17 ? 8.453 28.991 47.736 1.00 0.00 1744 THR B CA 20
ATOM 31368 C C . THR B 2 17 ? 7.232 28.186 48.173 1.00 0.00 1744 THR B C 20
ATOM 31369 O O . THR B 2 17 ? 7.043 27.052 47.672 1.00 0.00 1744 THR B O 20
#

Nearest PDB structures (foldseek):
  5i22-assembly1_A  TM=9.731E-01  e=2.955E-14  Homo sapiens
  1bb9-assembly1_A-2  TM=9.735E-01  e=1.114E-13  Rattus norvegicus
  1mv0-assembly1_B  TM=8.805E-01  e=1.494E-12  Homo sapiens
  1mv3-assembly1_A  TM=8.809E-01  e=3.352E-12  Homo sapiens
  5k26-assembly1_A  TM=8.212E-01  e=1.651E-04  Homo sapiens

CATH classification: 2.30.30.40

Foldseek 3Di:
DDDDDDPQFDFKKFFCAFDDDDDQAAAGDHRGWIWGFHDDPDPVVDDPQKTKTATPVCVVVVHDCVRRIHIDRCVRIGTDD/DPDDDDDDDDDDDDDDD

Solvent-accessible surface area: 6669 Å² total; per-residue (Å²): 94,85,166,96,45,5,98,55,60,95,41,41,4,57,3,81,69,102,22,104,35,95,77,146,56,18,10,101,5,138,40,43,36,32,0,0,0,10,68,38,128,73,117,88,51,98,2,120,23,6,27,14,0,1,36,13,64,32,47,60,101,119,102,123,34,120,171,25,65,2,1,0,0,74,68,18,15,85,168,29,191,139,137,107,28,124,38,32,90,91,106,182,70,64,195,130,147,206